Protein AF-0000000087553730 (afdb_homodimer)

Secondary structure (DSSP, 8-state):
-TTSHHHHHHHHHTT-----------------------EEEETTEEEEGGG--S-EEEEESGGGTTS-TTS-HHHHTTTTSTTEEEEES-SSTT--EEEEESS---SS-STTTTPPEEEETTEEEESSHHHHHHHHTS-GGGEEEEEEE-SHHHHGGGGGG-TT-EEEEEE----SEEEEEEEEEEEEEEEEPPPPS--B--HHHHHHHHHHHHHTT-TT--PPPHHHHHHHHTT---HHHHHB----EEEEEEEEEEE-SSEEEEEEEEEEEE--SBTT---EEEEEEEEEEEE-SSSSEEEEEEEEEEEEEEEE---SSSTT-HHHHHHHS-TTS-SB-TTSSBP-TTTT--HHHHHHHS-EEEEEEEEEEEEEEEEEEETTEEEEEEEEEEEEEEEEEEEE-TTSHHHHHHTSS-EEEEEEEEEEEEEEEEEEEEEEEETTEEEEEEEEEEEEEEEEEEEEEEEEEESSTT--SGGGEEEEEEEEEEEEEEEEEEEEEEEEEEETTTEEEEEEEEEEEETTS-GGGSBPPPEEEEEEEEEGGGSTTTTT-SSEEEEEEEEEEEEEEE----TTTTS--EEEEEETTEEEEEE-SEE--TT---EEEEEEEEEEEEEETTTTEEEEEEEEEEEEES-EEEEE-S-GGG---EEEEE--EEEEEEEEEEEEEEEEE-SSEEEEEEEEEEEEEEEEEE-STT--EEEETTEEEETTS-TTEEEEBPEEEE-TTT--EEEE-TTS-EESS--GGG-EE-TT--SS-SEEEEEEEEEEETTEEEEEEEEEEES-EEEEHHHHHHT-TT-TTS--BGGGG-B--STT--S-BPPTT-TTSSGGG--S--SBGGGEEE--EEEEEEEEEEEEE-HHHH-TTSS--EEEEEEEEEEEEEEESSSS-S--S-SSHHHHHSTT----TTSEE-S----EEEEEEEEEEE-/-TTSHHHHHHHHHTT-----------------------EEEETTEEEEGGG--S-EEEEESGGGTTS-TTS-HHHHTTTTSTTEEEEES-SSTT--EEEEESS---SS-STTTTPPEEEETTEEEESSHHHHHHHHTS-GGGEEEEEEE-SHHHHGGGGGG-TT-EEEEEE----SEEEEEEEEEEEEEEEEPPPPS--B--HHHHHHHHHHHHHTT-TT--PPPHHHHHHHHTT---HHHHHB----EEEEEEEEEEE-SSEEEEEEEEEEEE--SBTT---EEEEEEEEEEEE-SSSSEEEEEEEEEEEEEEEE---SSSTT-HHHHHHHS-TTS-SB-TTSSBP-TTTT--HHHHHHHS-EEEEEEEEEEEEEEEEEEETTEEEEEEEEEEEEEEEEEEEE-TTSHHHHHHTSS-EEEEEEEEEEEEEEEEEEEEEEEETTEEEEEEEEEEEEEEEEEEEEEEEEEESSTT--SGGGEEEEEEEEEEEEEEEEEEEEEEEEEEETTTEEEEEEEEEEEETTS-GGGSBPPPEEEEEEEEEGGGSTTTTT-SSEEEEEEEEEEEEEEE----TTTTS--EEEEEETTEEEEEE-SEE--TT---EEEEEEEEEEEEEETTTTEEEEEEEEEEEEES-EEEEE-S-GGG---EEEEE--EEEEEEEEEEEEEEEEE-SSEEEEEEEEEEEEEEEEEE-STT--EEEETTEEEETTS-TTEEEEBPEEEE-TTT--EEEE-TTS-EESS--GGG-EE-TT--SS-SEEEEEEEEEEETTEEEEEEEEEEES-EEEEHHHHHHT-TT-TTS--BGGGG-B--STT--S-BPPTT-TTSSGGG--S--SBGGGEEE--EEEEEEEEEEEEE-HHHH-TTSS--EEEEEEEEEEEEEEESSSS-S--S-SSHHHHHSTT----TTSEE-S----EEEEEEEEEEE-

Nearest PDB structures (foldseek):
  6zm1-assembly1_B  TM=8.335E-01  e=1.577E-59  Bacteroides thetaiotaomicron VPI-5482
  6z8i-assembly1_B  TM=8.089E-01  e=1.114E-52  Bacteroides thetaiotaomicron VPI-5482
  6i97-assembly1_A  TM=7.192E-01  e=7.956E-23  Pseudomonas aeruginosa
  6i97-assembly1_B  TM=7.124E-01  e=2.260E-22  Pseudomonas aeruginosa
  2w78-assembly2_B  TM=6.764E-01  e=3.176E-20  Pseudomonas aeruginosa PAO1

InterPro domains:
  IPR000531 TonB-dependent receptor-like, beta-barrel [PF00593] (321-892)
  IPR012910 TonB-dependent receptor, plug domain [PF07715] (49-166)
  IPR023996 TonB-dependent outer membrane protein, SusC/RagA [TIGR04056] (33-943)
  IPR023997 TonB-dependent outer membrane protein SusC/RagA, conserved site [TIGR04057] (144-172)
  IPR036942 TonB-dependent receptor-like, beta-barrel domain superfamily [G3DSA:2.40.170.20] (251-942)
  IPR037066 TonB-dependent receptor, plug domain superfamily [G3DSA:2.170.130.10] (27-171)
  IPR039426 TonB-dependent receptor-like [PS52016] (48-869)

pLDDT: mean 88.65, std 14.95, range [21.28, 98.5]

Organism: NCBI:txid2305228

Structure (mmCIF, N/CA/C/O backbone):
data_AF-0000000087553730-model_v1
#
loop_
_entity.id
_entity.type
_entity.pdbx_description
1 polymer 'SusC/RagA family TonB-linked outer membrane protein'
#
loop_
_atom_site.group_PDB
_atom_site.id
_atom_site.type_symbol
_atom_site.label_atom_id
_atom_site.label_alt_id
_atom_site.label_comp_id
_atom_site.label_asym_id
_atom_site.label_entity_id
_atom_site.label_seq_id
_atom_site.pdbx_PDB_ins_code
_atom_site.Cartn_x
_atom_site.Cartn_y
_atom_site.Cartn_z
_atom_site.occupancy
_atom_site.B_iso_or_equiv
_atom_site.auth_seq_id
_atom_site.auth_comp_id
_atom_site.auth_asym_id
_atom_site.auth_atom_id
_atom_site.pdbx_PDB_model_num
ATOM 1 N N . MET A 1 1 ? 5.25 -16.859 20.828 1 21.5 1 MET A N 1
ATOM 2 C CA . MET A 1 1 ? 4.73 -17.969 20.031 1 21.5 1 MET A CA 1
ATOM 3 C C . MET A 1 1 ? 3.35 -18.391 20.531 1 21.5 1 MET A C 1
ATOM 5 O O . MET A 1 1 ? 2.455 -18.656 19.734 1 21.5 1 MET A O 1
ATOM 9 N N . ASN A 1 2 ? 3.27 -18.656 21.953 1 24.75 2 ASN A N 1
ATOM 10 C CA . ASN A 1 2 ? 2.139 -19.328 22.594 1 24.75 2 ASN A CA 1
ATOM 11 C C . ASN A 1 2 ? 0.954 -18.391 22.766 1 24.75 2 ASN A C 1
ATOM 13 O O . ASN A 1 2 ? -0.04 -18.75 23.406 1 24.75 2 ASN A O 1
ATOM 17 N N . ILE A 1 3 ? 1.323 -17.141 22.672 1 26.17 3 ILE A N 1
ATOM 18 C CA . ILE A 1 3 ? 0.272 -16.188 23 1 26.17 3 ILE A CA 1
ATOM 19 C C . ILE A 1 3 ? -0.704 -16.062 21.828 1 26.17 3 ILE A C 1
ATOM 21 O O . ILE A 1 3 ? -1.69 -15.328 21.906 1 26.17 3 ILE A O 1
ATOM 25 N N . LYS A 1 4 ? -0.266 -16.609 20.625 1 30.36 4 LYS A N 1
ATOM 26 C CA . LYS A 1 4 ? -1 -16.375 19.375 1 30.36 4 LYS A CA 1
ATOM 27 C C . LYS A 1 4 ? -2.309 -17.156 19.359 1 30.36 4 LYS A C 1
ATOM 29 O O . LYS A 1 4 ? -3.236 -16.797 18.625 1 30.36 4 LYS A O 1
ATOM 34 N N . LEU A 1 5 ? -2.281 -18.406 19.953 1 27.23 5 LEU A N 1
ATOM 35 C CA . LEU A 1 5 ? -3.408 -19.328 19.859 1 27.23 5 LEU A CA 1
ATOM 36 C C . LEU A 1 5 ? -4.594 -18.828 20.672 1 27.23 5 LEU A C 1
ATOM 38 O O . LEU A 1 5 ? -5.742 -19.188 20.406 1 27.23 5 LEU A O 1
ATOM 42 N N . ARG A 1 6 ? -4.383 -18.125 21.844 1 29.2 6 ARG A N 1
ATOM 43 C CA . ARG A 1 6 ? -5.434 -17.953 22.844 1 29.2 6 ARG A CA 1
ATOM 44 C C . ARG A 1 6 ? -6.465 -16.938 22.359 1 29.2 6 ARG A C 1
ATOM 46 O O . ARG A 1 6 ? -7.586 -16.891 22.875 1 29.2 6 ARG A O 1
ATOM 53 N N . ILE A 1 7 ? -6.055 -16.125 21.453 1 28.86 7 ILE A N 1
ATOM 54 C CA . ILE A 1 7 ? -7.027 -15.055 21.234 1 28.86 7 ILE A CA 1
ATOM 55 C C . ILE A 1 7 ? -8.156 -15.562 20.344 1 28.86 7 ILE A C 1
ATOM 57 O O . ILE A 1 7 ? -9.32 -15.25 20.562 1 28.86 7 ILE A O 1
ATOM 61 N N . ILE A 1 8 ? -7.809 -16.484 19.391 1 30.92 8 ILE A N 1
ATOM 62 C CA . ILE A 1 8 ? -8.891 -16.844 18.469 1 30.92 8 ILE A CA 1
ATOM 63 C C . ILE A 1 8 ? -9.859 -17.797 19.156 1 30.92 8 ILE A C 1
ATOM 65 O O . ILE A 1 8 ? -11.062 -17.781 18.875 1 30.92 8 ILE A O 1
ATOM 69 N N . THR A 1 9 ? -9.43 -18.672 20.078 1 30.64 9 THR A N 1
ATOM 70 C CA . THR A 1 9 ? -10.312 -19.672 20.672 1 30.64 9 THR A CA 1
ATOM 71 C C . THR A 1 9 ? -11.383 -19 21.531 1 30.64 9 THR A C 1
ATOM 73 O O . THR A 1 9 ? -12.469 -19.562 21.734 1 30.64 9 THR A O 1
ATOM 76 N N . THR A 1 10 ? -11 -18 22.25 1 31.19 10 THR A N 1
ATOM 77 C CA . THR A 1 10 ? -11.969 -17.547 23.234 1 31.19 10 THR A CA 1
ATOM 78 C C . THR A 1 10 ? -13.203 -16.953 22.547 1 31.19 10 THR A C 1
ATOM 80 O O . THR A 1 10 ? -14.281 -16.906 23.141 1 31.19 10 THR A O 1
ATOM 83 N N . GLY A 1 11 ? -13.078 -16.5 21.391 1 30.39 11 GLY A N 1
ATOM 84 C CA . GLY A 1 11 ? -14.258 -15.828 20.859 1 30.39 11 GLY A CA 1
ATOM 85 C C . GLY A 1 11 ? -15.367 -16.797 20.484 1 30.39 11 GLY A C 1
ATOM 86 O O . GLY A 1 11 ? -16.547 -16.453 20.547 1 30.39 11 GLY A O 1
ATOM 87 N N . VAL A 1 12 ? -14.992 -18 20 1 31.95 12 VAL A N 1
ATOM 88 C CA . VAL A 1 12 ? -16.078 -18.828 19.484 1 31.95 12 VAL A CA 1
ATOM 89 C C . VAL A 1 12 ? -16.969 -19.297 20.641 1 31.95 12 VAL A C 1
ATOM 91 O O . VAL A 1 12 ? -18.156 -19.562 20.453 1 31.95 12 VAL A O 1
ATOM 94 N N . LEU A 1 13 ? -16.406 -19.484 21.766 1 27.72 13 LEU A N 1
ATOM 95 C CA . LEU A 1 13 ? -17.25 -20.172 22.75 1 27.72 13 LEU A CA 1
ATOM 96 C C . LEU A 1 13 ? -18.453 -19.312 23.109 1 27.72 13 LEU A C 1
ATOM 98 O O . LEU A 1 13 ? -19.406 -19.797 23.719 1 27.72 13 LEU A O 1
ATOM 102 N N . PHE A 1 14 ? -18.234 -18.062 22.984 1 28.17 14 PHE A N 1
ATOM 103 C CA . PHE A 1 14 ? -19.25 -17.281 23.672 1 28.17 14 PHE A CA 1
ATOM 104 C C . PHE A 1 14 ? -20.594 -17.375 22.953 1 28.17 14 PHE A C 1
ATOM 106 O O . PHE A 1 14 ? -21.578 -16.797 23.391 1 28.17 14 PHE A O 1
ATOM 113 N N . PHE A 1 15 ? -20.578 -17.781 21.703 1 30.92 15 PHE A N 1
ATOM 114 C CA . PHE A 1 15 ? -21.875 -17.641 21.047 1 30.92 15 PHE A CA 1
ATOM 115 C C . PHE A 1 15 ? -22.828 -18.75 21.453 1 30.92 15 PHE A C 1
ATOM 117 O O . PHE A 1 15 ? -23.906 -18.891 20.875 1 30.92 15 PHE A O 1
ATOM 124 N N . THR A 1 16 ? -22.578 -19.641 22.406 1 26.92 16 THR A N 1
ATOM 125 C CA . THR A 1 16 ? -23.438 -20.812 22.5 1 26.92 16 THR A CA 1
ATOM 126 C C . THR A 1 16 ? -24.812 -20.438 23.078 1 26.92 16 THR A C 1
ATOM 128 O O . THR A 1 16 ? -25.781 -21.172 22.906 1 26.92 16 THR A O 1
ATOM 131 N N . GLY A 1 17 ? -24.969 -19.625 24.156 1 23.77 17 GLY A N 1
ATOM 132 C CA . GLY A 1 17 ? -26.062 -20.062 24.984 1 23.77 17 GLY A CA 1
ATOM 133 C C . GLY A 1 17 ? -27.438 -19.75 24.406 1 23.77 17 GLY A C 1
ATOM 134 O O . GLY A 1 17 ? -28.453 -20.125 24.969 1 23.77 17 GLY A O 1
ATOM 135 N N . GLN A 1 18 ? -27.656 -18.547 23.766 1 23.89 18 GLN A N 1
ATOM 136 C CA . GLN A 1 18 ? -29.047 -18.203 24.016 1 23.89 18 GLN A CA 1
ATOM 137 C C . GLN A 1 18 ? -29.984 -19.062 23.156 1 23.89 18 GLN A C 1
ATOM 139 O O . GLN A 1 18 ? -29.641 -19.422 22.031 1 23.89 18 GLN A O 1
ATOM 144 N N . TYR A 1 19 ? -31 -19.688 23.812 1 24.56 19 TYR A N 1
ATOM 145 C CA . TYR A 1 19 ? -32.156 -20.5 23.453 1 24.56 19 TYR A CA 1
ATOM 146 C C . TYR A 1 19 ? -33.094 -19.734 22.531 1 24.56 19 TYR A C 1
ATOM 148 O O . TYR A 1 19 ? -33.688 -18.703 22.922 1 24.56 19 TYR A O 1
ATOM 156 N N . VAL A 1 20 ? -32.719 -19.25 21.406 1 24.73 20 VAL A N 1
ATOM 157 C CA . VAL A 1 20 ? -33.812 -18.672 20.641 1 24.73 20 VAL A CA 1
ATOM 158 C C . VAL A 1 20 ? -34.844 -19.75 20.344 1 24.73 20 VAL A C 1
ATOM 160 O O . VAL A 1 20 ? -34.5 -20.859 19.922 1 24.73 20 VAL A O 1
ATOM 163 N N . ILE A 1 21 ? -36 -19.656 20.953 1 24.28 21 ILE A N 1
ATOM 164 C CA . ILE A 1 21 ? -37.219 -20.406 20.688 1 24.28 21 ILE A CA 1
ATOM 165 C C . ILE A 1 21 ? -37.531 -20.359 19.188 1 24.28 21 ILE A C 1
ATOM 167 O O . ILE A 1 21 ? -37.688 -19.281 18.609 1 24.28 21 ILE A O 1
ATOM 171 N N . ALA A 1 22 ? -37.125 -21.391 18.5 1 26.78 22 ALA A N 1
ATOM 172 C CA . ALA A 1 22 ? -37.344 -21.719 17.094 1 26.78 22 ALA A CA 1
ATOM 173 C C . ALA A 1 22 ? -38.844 -21.609 16.734 1 26.78 22 ALA A C 1
ATOM 175 O O . ALA A 1 22 ? -39.688 -22.234 17.375 1 26.78 22 ALA A O 1
ATOM 176 N N . GLN A 1 23 ? -39.281 -20.406 16.375 1 25.28 23 GLN A N 1
ATOM 177 C CA . GLN A 1 23 ? -40.594 -20.406 15.734 1 25.28 23 GLN A CA 1
ATOM 178 C C . GLN A 1 23 ? -40.688 -21.516 14.68 1 25.28 23 GLN A C 1
ATOM 180 O O . GLN A 1 23 ? -39.719 -21.797 13.984 1 25.28 23 GLN A O 1
ATOM 185 N N . SER A 1 24 ? -41.656 -22.391 14.883 1 25.78 24 SER A N 1
ATOM 186 C CA . SER A 1 24 ? -42.094 -23.5 14.031 1 25.78 24 SER A CA 1
ATOM 187 C C . SER A 1 24 ? -42.219 -23.062 12.578 1 25.78 24 SER A C 1
ATOM 189 O O . SER A 1 24 ? -43.031 -22.156 12.281 1 25.78 24 SER A O 1
ATOM 191 N N . SER A 1 25 ? -41.125 -22.859 11.898 1 26.41 25 SER A N 1
ATOM 192 C CA . SER A 1 25 ? -41.344 -22.703 10.469 1 26.41 25 SER A CA 1
ATOM 193 C C . SER A 1 25 ? -42.219 -23.828 9.906 1 26.41 25 SER A C 1
ATOM 195 O O . SER A 1 25 ? -41.938 -25.016 10.172 1 26.41 25 SER A O 1
ATOM 197 N N . THR A 1 26 ? -43.469 -23.609 9.695 1 27.3 26 THR A N 1
ATOM 198 C CA . THR A 1 26 ? -44.344 -24.484 8.945 1 27.3 26 THR A CA 1
ATOM 199 C C . THR A 1 26 ? -43.625 -25.078 7.734 1 27.3 26 THR A C 1
ATOM 201 O O . THR A 1 26 ? -42.781 -24.422 7.137 1 27.3 26 THR A O 1
ATOM 204 N N . LYS A 1 27 ? -43.688 -26.422 7.547 1 30.05 27 LYS A N 1
ATOM 205 C CA . LYS A 1 27 ? -43.344 -27.328 6.465 1 30.05 27 LYS A CA 1
ATOM 206 C C . LYS A 1 27 ? -43.781 -26.781 5.109 1 30.05 27 LYS A C 1
ATOM 208 O O . LYS A 1 27 ? -44.906 -26.969 4.684 1 30.05 27 LYS A O 1
ATOM 213 N N . ASP A 1 28 ? -43.656 -25.547 4.891 1 27.58 28 ASP A N 1
ATOM 214 C CA . ASP A 1 28 ? -44.094 -25.234 3.533 1 27.58 28 ASP A CA 1
ATOM 215 C C . ASP A 1 28 ? -43.594 -26.281 2.537 1 27.58 28 ASP A C 1
ATOM 217 O O . ASP A 1 28 ? -42.562 -26.922 2.771 1 27.58 28 ASP A O 1
ATOM 221 N N . THR A 1 29 ? -44.531 -26.734 1.626 1 29.2 29 THR A N 1
ATOM 222 C CA . THR A 1 29 ? -44.562 -27.594 0.445 1 29.2 29 THR A CA 1
ATOM 223 C C . THR A 1 29 ? -43.281 -27.453 -0.368 1 29.2 29 THR A C 1
ATOM 225 O O . THR A 1 29 ? -42.625 -26.438 -0.297 1 29.2 29 THR A O 1
ATOM 228 N N . ILE A 1 30 ? -42.906 -28.641 -0.891 1 28.83 30 ILE A N 1
ATOM 229 C CA . ILE A 1 30 ? -41.906 -28.859 -1.938 1 28.83 30 ILE A CA 1
ATOM 230 C C . ILE A 1 30 ? -41.969 -27.703 -2.945 1 28.83 30 ILE A C 1
ATOM 232 O O . ILE A 1 30 ? -42.969 -27.547 -3.658 1 28.83 30 ILE A O 1
ATOM 236 N N . THR A 1 31 ? -41.719 -26.562 -2.525 1 30.97 31 THR A N 1
ATOM 237 C CA . THR A 1 31 ? -41.625 -25.547 -3.568 1 30.97 31 THR A CA 1
ATOM 238 C C . THR A 1 31 ? -41.031 -26.141 -4.848 1 30.97 31 THR A C 1
ATOM 240 O O . THR A 1 31 ? -40.094 -26.906 -4.801 1 30.97 31 THR A O 1
ATOM 243 N N . LYS A 1 32 ? -41.906 -26.234 -5.84 1 33.06 32 LYS A N 1
ATOM 244 C CA . LYS A 1 32 ? -41.438 -26.469 -7.207 1 33.06 32 LYS A CA 1
ATOM 245 C C . LYS A 1 32 ? -40.062 -25.844 -7.43 1 33.06 32 LYS A C 1
ATOM 247 O O . LYS A 1 32 ? -39.844 -24.688 -7.113 1 33.06 32 LYS A O 1
ATOM 252 N N . GLU A 1 33 ? -39.125 -26.656 -7.293 1 33.31 33 GLU A N 1
ATOM 253 C CA . GLU A 1 33 ? -37.812 -26.188 -7.703 1 33.31 33 GLU A CA 1
ATOM 254 C C . GLU A 1 33 ? -37.906 -25.141 -8.812 1 33.31 33 GLU A C 1
ATOM 256 O O . GLU A 1 33 ? -38.312 -25.453 -9.93 1 33.31 33 GLU A O 1
ATOM 261 N N . LYS A 1 34 ? -38.438 -24.062 -8.523 1 37.91 34 LYS A N 1
ATOM 262 C CA . LYS A 1 34 ? -38.188 -23.094 -9.586 1 37.91 34 LYS A CA 1
ATOM 263 C C . LYS A 1 34 ? -36.844 -23.328 -10.25 1 37.91 34 LYS A C 1
ATOM 265 O O . LYS A 1 34 ? -35.812 -23.422 -9.57 1 37.91 34 LYS A O 1
ATOM 270 N N . LYS A 1 35 ? -36.844 -23.906 -11.398 1 38.22 35 LYS A N 1
ATOM 271 C CA . LYS A 1 35 ? -35.688 -24.047 -12.25 1 38.22 35 LYS A CA 1
ATOM 272 C C . LYS A 1 35 ? -34.75 -22.828 -12.125 1 38.22 35 LYS A C 1
ATOM 274 O O . LYS A 1 35 ? -35.094 -21.75 -12.602 1 38.22 35 LYS A O 1
ATOM 279 N N . ILE A 1 36 ? -34.031 -22.688 -11.094 1 43.09 36 ILE A N 1
ATOM 280 C CA . ILE A 1 36 ? -33.031 -21.625 -11 1 43.09 36 ILE A CA 1
ATOM 281 C C . ILE A 1 36 ? -32.156 -21.609 -12.25 1 43.09 36 ILE A C 1
ATOM 283 O O . ILE A 1 36 ? -31.453 -22.562 -12.531 1 43.09 36 ILE A O 1
ATOM 287 N N . GLU A 1 37 ? -32.562 -20.781 -13.102 1 54.44 37 GLU A N 1
ATOM 288 C CA . GLU A 1 37 ? -31.781 -20.562 -14.32 1 54.44 37 GLU A CA 1
ATOM 289 C C . GLU A 1 37 ? -30.312 -20.266 -13.984 1 54.44 37 GLU A C 1
ATOM 291 O O . GLU A 1 37 ? -30.016 -19.375 -13.203 1 54.44 37 GLU A O 1
ATOM 296 N N . GLU A 1 38 ? -29.438 -21.125 -14.266 1 67.88 38 GLU A N 1
ATOM 297 C CA . GLU A 1 38 ? -28 -20.953 -14.102 1 67.88 38 GLU A CA 1
ATOM 298 C C . GLU A 1 38 ? -27.5 -19.75 -14.898 1 67.88 38 GLU A C 1
ATOM 300 O O . GLU A 1 38 ? -27.828 -19.594 -16.078 1 67.88 38 GLU A O 1
ATOM 305 N N . VAL A 1 39 ? -27.016 -18.797 -14.234 1 75.19 39 VAL A N 1
ATOM 306 C CA . VAL A 1 39 ? -26.5 -17.594 -14.867 1 75.19 39 VAL A CA 1
ATOM 307 C C . VAL A 1 39 ? -24.984 -17.688 -14.992 1 75.19 39 VAL A C 1
ATOM 309 O O . VAL A 1 39 ? -24.312 -18.203 -14.086 1 75.19 39 VAL A O 1
ATOM 312 N N . VAL A 1 40 ? -24.578 -17.312 -16.141 1 77.44 40 VAL A N 1
ATOM 313 C CA . VAL A 1 40 ? -23.156 -17.328 -16.422 1 77.44 40 VAL A CA 1
ATOM 314 C C . VAL A 1 40 ? -22.672 -15.914 -16.734 1 77.44 40 VAL A C 1
ATOM 316 O O . VAL A 1 40 ? -23.359 -15.148 -17.422 1 77.44 40 VAL A O 1
ATOM 319 N N . VAL A 1 41 ? -21.594 -15.562 -16.156 1 76.5 41 VAL A N 1
ATOM 320 C CA . VAL A 1 41 ? -21 -14.258 -16.438 1 76.5 41 VAL A CA 1
ATOM 321 C C . VAL A 1 41 ? -20.25 -14.312 -17.766 1 76.5 41 VAL A C 1
ATOM 323 O O . VAL A 1 41 ? -19.297 -15.078 -17.922 1 76.5 41 VAL A O 1
ATOM 326 N N . THR A 1 42 ? -20.797 -13.555 -18.625 1 71.06 42 THR A N 1
ATOM 327 C CA . THR A 1 42 ? -20.141 -13.445 -19.922 1 71.06 42 THR A CA 1
ATOM 328 C C . THR A 1 42 ? -19.562 -12.047 -20.109 1 71.06 42 THR A C 1
ATOM 330 O O . THR A 1 42 ? -20.281 -11.125 -20.516 1 71.06 42 THR A O 1
ATOM 333 N N . GLY A 1 43 ? -18.438 -11.883 -19.672 1 71.19 43 GLY A N 1
ATOM 334 C CA . GLY A 1 43 ? -17.828 -10.57 -19.812 1 71.19 43 GLY A CA 1
ATOM 335 C C . GLY A 1 43 ? -18.438 -9.523 -18.906 1 71.19 43 GLY A C 1
ATOM 336 O O . GLY A 1 43 ? -18.375 -9.648 -17.688 1 71.19 43 GLY A O 1
ATOM 337 N N . TYR A 1 44 ? -19.172 -8.641 -19.688 1 80.31 44 TYR A N 1
ATOM 338 C CA . TYR A 1 44 ? -19.703 -7.473 -18.984 1 80.31 44 TYR A CA 1
ATOM 339 C C . TYR A 1 44 ? -21.141 -7.691 -18.562 1 80.31 44 TYR A C 1
ATOM 341 O O . TYR A 1 44 ? -21.75 -6.82 -17.938 1 80.31 44 TYR A O 1
ATOM 349 N N . GLN A 1 45 ? -21.594 -8.914 -18.922 1 80.44 45 GLN A N 1
ATOM 350 C CA . GLN A 1 45 ? -22.984 -9.195 -18.625 1 80.44 45 GLN A CA 1
ATOM 351 C C . GLN A 1 45 ? -23.156 -10.594 -18.031 1 80.44 45 GLN A C 1
ATOM 353 O O . GLN A 1 45 ? -22.297 -11.453 -18.188 1 80.44 45 GLN A O 1
ATOM 358 N N . LYS A 1 46 ? -24.234 -10.695 -17.359 1 79.81 46 LYS A N 1
ATOM 359 C CA . LYS A 1 46 ? -24.703 -12.016 -16.922 1 79.81 46 LYS A CA 1
ATOM 360 C C . LYS A 1 46 ? -25.797 -12.539 -17.844 1 79.81 46 LYS A C 1
ATOM 362 O O . LYS A 1 46 ? -26.703 -11.797 -18.219 1 79.81 46 LYS A O 1
ATOM 367 N N . LYS A 1 47 ? -25.578 -13.75 -18.219 1 81.81 47 LYS A N 1
ATOM 368 C CA . LYS A 1 47 ? -26.562 -14.367 -19.109 1 81.81 47 LYS A CA 1
ATOM 369 C C . LYS A 1 47 ? -27 -15.719 -18.578 1 81.81 47 LYS A C 1
ATOM 371 O O . LYS A 1 47 ? -26.266 -16.391 -17.859 1 81.81 47 LYS A O 1
ATOM 376 N N . SER A 1 48 ? -28.172 -16.047 -18.984 1 82.06 48 SER A N 1
ATOM 377 C CA . SER A 1 48 ? -28.641 -17.391 -18.703 1 82.06 48 SER A CA 1
ATOM 378 C C . SER A 1 48 ? -27.891 -18.422 -19.531 1 82.06 48 SER A C 1
ATOM 380 O O . SER A 1 48 ? -27.531 -18.156 -20.672 1 82.06 48 SER A O 1
ATOM 382 N N . LYS A 1 49 ? -27.781 -19.516 -19 1 79.5 49 LYS A N 1
ATOM 383 C CA . LYS A 1 49 ? -27.062 -20.594 -19.688 1 79.5 49 LYS A CA 1
ATOM 384 C C . LYS A 1 49 ? -27.703 -20.922 -21.031 1 79.5 49 LYS A C 1
ATOM 386 O O . LYS A 1 49 ? -27.016 -21.266 -21.984 1 79.5 49 LYS A O 1
ATOM 391 N N . ASP A 1 50 ? -29 -20.781 -21.094 1 78.44 50 ASP A N 1
ATOM 392 C CA . ASP A 1 50 ? -29.734 -21.109 -22.312 1 78.44 50 ASP A CA 1
ATOM 393 C C . ASP A 1 50 ? -29.406 -20.125 -23.438 1 78.44 50 ASP A C 1
ATOM 395 O O . ASP A 1 50 ? -29.594 -20.438 -24.609 1 78.44 50 ASP A O 1
ATOM 399 N N . GLU A 1 51 ? -28.922 -19.031 -23.062 1 81.75 51 GLU A N 1
ATOM 400 C CA . GLU A 1 51 ? -28.672 -17.984 -24.047 1 81.75 51 GLU A CA 1
ATOM 401 C C . GLU A 1 51 ? -27.203 -17.938 -24.453 1 81.75 51 GLU A C 1
ATOM 403 O O . GLU A 1 51 ? -26.828 -17.156 -25.328 1 81.75 51 GLU A O 1
ATOM 408 N N . VAL A 1 52 ? -26.531 -18.734 -23.906 1 85.56 52 VAL A N 1
ATOM 409 C CA . VAL A 1 52 ? -25.094 -18.703 -24.156 1 85.56 52 VAL A CA 1
ATOM 410 C C . VAL A 1 52 ? -24.781 -19.469 -25.438 1 85.56 52 VAL A C 1
ATOM 412 O O . VAL A 1 52 ? -25.188 -20.625 -25.594 1 85.56 52 VAL A O 1
ATOM 415 N N . THR A 1 53 ? -24.031 -18.922 -26.344 1 86.5 53 THR A N 1
ATOM 416 C CA . THR A 1 53 ? -23.688 -19.531 -27.625 1 86.5 53 THR A CA 1
ATOM 417 C C . THR A 1 53 ? -22.219 -19.938 -27.656 1 86.5 53 THR A C 1
ATOM 419 O O . THR A 1 53 ? -21.734 -20.453 -28.672 1 86.5 53 THR A O 1
ATOM 422 N N . SER A 1 54 ? -21.531 -19.688 -26.578 1 86.44 54 SER A N 1
ATOM 423 C CA . SER A 1 54 ? -20.078 -19.875 -26.547 1 86.44 54 SER A CA 1
ATOM 424 C C . SER A 1 54 ? -19.688 -21 -25.594 1 86.44 54 SER A C 1
ATOM 426 O O . SER A 1 54 ? -20.516 -21.5 -24.844 1 86.44 54 SER A O 1
ATOM 428 N N . ALA A 1 55 ? -18.438 -21.359 -25.734 1 86.44 55 ALA A N 1
ATOM 429 C CA . ALA A 1 55 ? -17.906 -22.406 -24.875 1 86.44 55 ALA A CA 1
ATOM 430 C C . ALA A 1 55 ? -17.422 -21.828 -23.547 1 86.44 55 ALA A C 1
ATOM 432 O O . ALA A 1 55 ? -16.344 -21.234 -23.469 1 86.44 55 ALA A O 1
ATOM 433 N N . ILE A 1 56 ? -18.078 -22.109 -22.547 1 87.38 56 ILE A N 1
ATOM 434 C CA . ILE A 1 56 ? -17.766 -21.641 -21.203 1 87.38 56 ILE A CA 1
ATOM 435 C C . ILE A 1 56 ? -17.906 -22.781 -20.203 1 87.38 56 ILE A C 1
ATOM 437 O O . ILE A 1 56 ? -18.891 -23.547 -20.25 1 87.38 56 ILE A O 1
ATOM 441 N N . THR A 1 57 ? -16.906 -22.938 -19.422 1 88.62 57 THR A N 1
ATOM 442 C CA . THR A 1 57 ? -16.969 -23.906 -18.328 1 88.62 57 THR A CA 1
ATOM 443 C C . THR A 1 57 ? -17.047 -23.203 -16.984 1 88.62 57 THR A C 1
ATOM 445 O O . THR A 1 57 ? -16.281 -22.266 -16.719 1 88.62 57 THR A O 1
ATOM 448 N N . VAL A 1 58 ? -17.891 -23.594 -16.141 1 88.69 58 VAL A N 1
ATOM 449 C CA . VAL A 1 58 ? -18.062 -23 -14.812 1 88.69 58 VAL A CA 1
ATOM 450 C C . VAL A 1 58 ? -17.672 -24.016 -13.742 1 88.69 58 VAL A C 1
ATOM 452 O O . VAL A 1 58 ? -18.156 -25.141 -13.727 1 88.69 58 VAL A O 1
ATOM 455 N N . VAL A 1 59 ? -16.844 -23.578 -12.859 1 88.75 59 VAL A N 1
ATOM 456 C CA . VAL A 1 59 ? -16.391 -24.391 -11.734 1 88.75 59 VAL A CA 1
ATOM 457 C C . VAL A 1 59 ? -16.891 -23.781 -10.43 1 88.75 59 VAL A C 1
ATOM 459 O O . VAL A 1 59 ? -16.656 -22.594 -10.156 1 88.75 59 VAL A O 1
ATOM 462 N N . SER A 1 60 ? -17.484 -24.609 -9.648 1 87.06 60 SER A N 1
ATOM 463 C CA . SER A 1 60 ? -18.062 -24.109 -8.398 1 87.06 60 SER A CA 1
ATOM 464 C C . SER A 1 60 ? -16.969 -23.875 -7.352 1 87.06 60 SER A C 1
ATOM 466 O O . SER A 1 60 ? -15.984 -24.625 -7.297 1 87.06 60 SER A O 1
ATOM 468 N N . GLY A 1 61 ? -17.25 -22.984 -6.52 1 84.06 61 GLY A N 1
ATOM 469 C CA . GLY A 1 61 ? -16.344 -22.672 -5.43 1 84.06 61 GLY A CA 1
ATOM 470 C C . GLY A 1 61 ? -16.234 -23.797 -4.414 1 84.06 61 GLY A C 1
ATOM 471 O O . GLY A 1 61 ? -15.18 -24.016 -3.824 1 84.06 61 GLY A O 1
ATOM 472 N N . LYS A 1 62 ? -17.234 -24.422 -4.18 1 77.19 62 LYS A N 1
ATOM 473 C CA . LYS A 1 62 ? -17.266 -25.516 -3.209 1 77.19 62 LYS A CA 1
ATOM 474 C C . LYS A 1 62 ? -16.25 -26.594 -3.574 1 77.19 62 LYS A C 1
ATOM 476 O O . LYS A 1 62 ? -15.602 -27.172 -2.695 1 77.19 62 LYS A O 1
ATOM 481 N N . SER A 1 63 ? -16.109 -26.797 -4.793 1 77.44 63 SER A N 1
ATOM 482 C CA . SER A 1 63 ? -15.18 -27.828 -5.246 1 77.44 63 SER A CA 1
ATOM 483 C C . SER A 1 63 ? -13.734 -27.391 -5.051 1 77.44 63 SER A C 1
ATOM 485 O O . SER A 1 63 ? -12.82 -28.203 -5.082 1 77.44 63 SER A O 1
ATOM 487 N N . LEU A 1 64 ? -13.531 -26.125 -4.836 1 78.12 64 LEU A N 1
ATOM 488 C CA . LEU A 1 64 ? -12.18 -25.562 -4.746 1 78.12 64 LEU A CA 1
ATOM 489 C C . LEU A 1 64 ? -11.797 -25.312 -3.295 1 78.12 64 LEU A C 1
ATOM 491 O O . LEU A 1 64 ? -10.633 -25.016 -3 1 78.12 64 LEU A O 1
ATOM 495 N N . SER A 1 65 ? -12.695 -25.453 -2.428 1 75.88 65 SER A N 1
ATOM 496 C CA . SER A 1 65 ? -12.445 -25.078 -1.039 1 75.88 65 SER A CA 1
ATOM 497 C C . SER A 1 65 ? -11.812 -26.234 -0.264 1 75.88 65 SER A C 1
ATOM 499 O O . SER A 1 65 ? -11.383 -26.047 0.876 1 75.88 65 SER A O 1
ATOM 501 N N . ASN A 1 66 ? -11.656 -27.391 -0.851 1 75.94 66 ASN A N 1
ATOM 502 C CA . ASN A 1 66 ? -11.164 -28.547 -0.123 1 75.94 66 ASN A CA 1
ATOM 503 C C . ASN A 1 66 ? -9.641 -28.656 -0.211 1 75.94 66 ASN A C 1
ATOM 505 O O . ASN A 1 66 ? -9.047 -29.562 0.377 1 75.94 66 ASN A O 1
ATOM 509 N N . PHE A 1 67 ? -9.023 -27.766 -0.848 1 78.75 67 PHE A N 1
ATOM 510 C CA . PHE A 1 67 ? -7.574 -27.781 -0.98 1 78.75 67 PHE A CA 1
ATOM 511 C C . PHE A 1 67 ? -6.91 -27.062 0.185 1 78.75 67 PHE A C 1
ATOM 513 O O . PHE A 1 67 ? -7.57 -26.328 0.918 1 78.75 67 PHE A O 1
ATOM 520 N N . SER A 1 68 ? -5.645 -27.391 0.286 1 79.56 68 SER A N 1
ATOM 521 C CA . SER A 1 68 ? -4.848 -26.656 1.259 1 79.56 68 SER A CA 1
ATOM 522 C C . SER A 1 68 ? -4.852 -25.156 0.955 1 79.56 68 SER A C 1
ATOM 524 O O . SER A 1 68 ? -4.934 -24.75 -0.208 1 79.56 68 SER A O 1
ATOM 526 N N . SER A 1 69 ? -4.777 -24.422 2.02 1 75.44 69 SER A N 1
ATOM 527 C CA . SER A 1 69 ? -4.777 -22.969 1.889 1 75.44 69 SER A CA 1
ATOM 528 C C . SER A 1 69 ? -3.514 -22.484 1.197 1 75.44 69 SER A C 1
ATOM 530 O O . SER A 1 69 ? -3.471 -21.344 0.706 1 75.44 69 SER A O 1
ATOM 532 N N . SER A 1 70 ? -2.484 -23.25 1.195 1 76.19 70 SER A N 1
ATOM 533 C CA . SER A 1 70 ? -1.242 -22.859 0.533 1 76.19 70 SER A CA 1
ATOM 534 C C . SER A 1 70 ? -1.288 -23.188 -0.957 1 76.19 70 SER A C 1
ATOM 536 O O . SER A 1 70 ? -0.388 -22.797 -1.708 1 76.19 70 SER A O 1
ATOM 538 N N . THR A 1 71 ? -2.33 -23.922 -1.319 1 78.44 71 THR A N 1
ATOM 539 C CA . THR A 1 71 ? -2.604 -24.109 -2.74 1 78.44 71 THR A CA 1
ATOM 540 C C . THR A 1 71 ? -3.41 -22.938 -3.301 1 78.44 71 THR A C 1
ATOM 542 O O . THR A 1 71 ? -4.57 -22.75 -2.93 1 78.44 71 THR A O 1
ATOM 545 N N . LEU A 1 72 ? -2.822 -22.359 -4.289 1 79.44 72 LEU A N 1
ATOM 546 C CA . LEU A 1 72 ? -3.445 -21.141 -4.801 1 79.44 72 LEU A CA 1
ATOM 547 C C . LEU A 1 72 ? -4.605 -21.484 -5.73 1 79.44 72 LEU A C 1
ATOM 549 O O . LEU A 1 72 ? -4.727 -22.625 -6.195 1 79.44 72 LEU A O 1
ATOM 553 N N . GLY A 1 73 ? -5.426 -20.594 -5.934 1 81.12 73 GLY A N 1
ATOM 554 C CA . GLY A 1 73 ? -6.66 -20.766 -6.684 1 81.12 73 GLY A CA 1
ATOM 555 C C . GLY A 1 73 ? -6.441 -21.344 -8.07 1 81.12 73 GLY A C 1
ATOM 556 O O . GLY A 1 73 ? -7.145 -22.266 -8.484 1 81.12 73 GLY A O 1
ATOM 557 N N . THR A 1 74 ? -5.52 -20.875 -8.75 1 84.62 74 THR A N 1
ATOM 558 C CA . THR A 1 74 ? -5.27 -21.344 -10.109 1 84.62 74 THR A CA 1
ATOM 559 C C . THR A 1 74 ? -4.871 -22.812 -10.109 1 84.62 74 THR A C 1
ATOM 561 O O . THR A 1 74 ? -5.258 -23.562 -11.008 1 84.62 74 THR A O 1
ATOM 564 N N . ASN A 1 75 ? -4.113 -23.188 -9.109 1 86.25 75 ASN A N 1
ATOM 565 C CA . ASN A 1 75 ? -3.699 -24.578 -9.016 1 86.25 75 ASN A CA 1
ATOM 566 C C . ASN A 1 75 ? -4.891 -25.5 -8.758 1 86.25 75 ASN A C 1
ATOM 568 O O . ASN A 1 75 ? -4.926 -26.641 -9.242 1 86.25 75 ASN A O 1
ATOM 572 N N . ALA A 1 76 ? -5.797 -24.984 -8.094 1 83.5 76 ALA A N 1
ATOM 573 C CA . ALA A 1 76 ? -6.953 -25.781 -7.703 1 83.5 76 ALA A CA 1
ATOM 574 C C . ALA A 1 76 ? -7.852 -26.078 -8.906 1 83.5 76 ALA A C 1
ATOM 576 O O . ALA A 1 76 ? -8.68 -26.984 -8.859 1 83.5 76 ALA A O 1
ATOM 577 N N . LEU A 1 77 ? -7.688 -25.438 -9.961 1 88.81 77 LEU A N 1
ATOM 578 C CA . LEU A 1 77 ? -8.5 -25.609 -11.164 1 88.81 77 LEU A CA 1
ATOM 579 C C . LEU A 1 77 ? -8 -26.781 -12 1 88.81 77 LEU A C 1
ATOM 581 O O . LEU A 1 77 ? -8.672 -27.203 -12.953 1 88.81 77 LEU A O 1
ATOM 585 N N . GLN A 1 78 ? -6.945 -27.328 -11.68 1 91.5 78 GLN A N 1
ATOM 586 C CA . GLN A 1 78 ? -6.348 -28.391 -12.477 1 91.5 78 GLN A CA 1
ATOM 587 C C . GLN A 1 78 ? -7.301 -29.578 -12.609 1 91.5 78 GLN A C 1
ATOM 589 O O . GLN A 1 78 ? -7.82 -30.078 -11.609 1 91.5 78 GLN A O 1
ATOM 594 N N . GLY A 1 79 ? -7.59 -29.969 -13.82 1 92.25 79 GLY A N 1
ATOM 595 C CA . GLY A 1 79 ? -8.391 -31.141 -14.125 1 92.25 79 GLY A CA 1
ATOM 596 C C . GLY A 1 79 ? -9.883 -30.875 -14.047 1 92.25 79 GLY A C 1
ATOM 597 O O . GLY A 1 79 ? -10.688 -31.797 -14.234 1 92.25 79 GLY A O 1
ATOM 598 N N . LYS A 1 80 ? -10.234 -29.672 -13.852 1 92 80 LYS A N 1
ATOM 599 C CA . LYS A 1 80 ? -11.641 -29.391 -13.602 1 92 80 LYS A CA 1
ATOM 600 C C . LYS A 1 80 ? -12.344 -28.922 -14.867 1 92 80 LYS A C 1
ATOM 602 O O . LYS A 1 80 ? -13.57 -28.953 -14.953 1 92 80 LYS A O 1
ATOM 607 N N . ALA A 1 81 ? -11.578 -28.531 -15.812 1 91.75 81 ALA A N 1
ATOM 608 C CA . ALA A 1 81 ? -12.164 -28.016 -17.047 1 91.75 81 ALA A CA 1
ATOM 609 C C . ALA A 1 81 ? -11.438 -28.562 -18.266 1 91.75 81 ALA A C 1
ATOM 611 O O . ALA A 1 81 ? -10.203 -28.547 -18.328 1 91.75 81 ALA A O 1
ATOM 612 N N . ALA A 1 82 ? -12.242 -29 -19.203 1 94.44 82 ALA A N 1
ATOM 613 C CA . ALA A 1 82 ? -11.641 -29.453 -20.469 1 94.44 82 ALA A CA 1
ATOM 614 C C . ALA A 1 82 ? -10.984 -28.297 -21.203 1 94.44 82 ALA A C 1
ATOM 616 O O . ALA A 1 82 ? -11.5 -27.172 -21.188 1 94.44 82 ALA A O 1
ATOM 617 N N . GLY A 1 83 ? -9.922 -28.594 -21.828 1 94.69 83 GLY A N 1
ATOM 618 C CA . GLY A 1 83 ? -9.219 -27.594 -22.609 1 94.69 83 GLY A CA 1
ATOM 619 C C . GLY A 1 83 ? -8.297 -26.719 -21.781 1 94.69 83 GLY A C 1
ATOM 620 O O . GLY A 1 83 ? -7.629 -25.828 -22.297 1 94.69 83 GLY A O 1
ATOM 621 N N . VAL A 1 84 ? -8.289 -26.953 -20.547 1 95.5 84 VAL A N 1
ATOM 622 C CA . VAL A 1 84 ? -7.477 -26.141 -19.656 1 95.5 84 VAL A CA 1
ATOM 623 C C . VAL A 1 84 ? -6.391 -27.016 -19.016 1 95.5 84 VAL A C 1
ATOM 625 O O . VAL A 1 84 ? -6.691 -27.922 -18.234 1 95.5 84 VAL A O 1
ATOM 628 N N . ASN A 1 85 ? -5.191 -26.688 -19.391 1 95.25 85 ASN A N 1
ATOM 629 C CA . ASN A 1 85 ? -4.035 -27.375 -18.828 1 95.25 85 ASN A CA 1
ATOM 630 C C . ASN A 1 85 ? -3.316 -26.5 -17.797 1 95.25 85 ASN A C 1
ATOM 632 O O . ASN A 1 85 ? -2.766 -25.453 -18.141 1 95.25 85 ASN A O 1
ATOM 636 N N . ILE A 1 86 ? -3.279 -26.969 -16.562 1 94 86 ILE A N 1
ATOM 637 C CA . ILE A 1 86 ? -2.646 -26.234 -15.477 1 94 86 ILE A CA 1
ATOM 638 C C . ILE A 1 86 ? -1.592 -27.109 -14.805 1 94 86 ILE A C 1
ATOM 640 O O . ILE A 1 86 ? -1.827 -28.281 -14.547 1 94 86 ILE A O 1
ATOM 644 N N . SER A 1 87 ? -0.46 -26.531 -14.586 1 92 87 SER A N 1
ATOM 645 C CA . SER A 1 87 ? 0.589 -27.172 -13.797 1 92 87 SER A CA 1
ATOM 646 C C . SER A 1 87 ? 1.159 -26.203 -12.758 1 92 87 SER A C 1
ATOM 648 O O . SER A 1 87 ? 1.436 -25.047 -13.062 1 92 87 SER A O 1
ATOM 650 N N . ALA A 1 88 ? 1.271 -26.703 -11.539 1 90 88 ALA A N 1
ATOM 651 C CA . ALA A 1 88 ? 1.978 -25.891 -10.547 1 90 88 ALA A CA 1
ATOM 652 C C . ALA A 1 88 ? 3.408 -25.609 -10.992 1 90 88 ALA A C 1
ATOM 654 O O . ALA A 1 88 ? 4.082 -26.484 -11.547 1 90 88 ALA A O 1
ATOM 655 N N . LEU A 1 89 ? 3.898 -24.391 -10.758 1 89.44 89 LEU A N 1
ATOM 656 C CA . LEU A 1 89 ? 5.273 -24.078 -11.125 1 89.44 89 LEU A CA 1
ATOM 657 C C . LEU A 1 89 ? 6.258 -24.984 -10.383 1 89.44 89 LEU A C 1
ATOM 659 O O . LEU A 1 89 ? 7.223 -25.469 -10.977 1 89.44 89 LEU A O 1
ATOM 663 N N . ASN A 1 90 ? 6.09 -25.141 -9.094 1 90.5 90 ASN A N 1
ATOM 664 C CA . ASN A 1 90 ? 6.758 -26.141 -8.273 1 90.5 90 ASN A CA 1
ATOM 665 C C . ASN A 1 90 ? 6.004 -26.391 -6.977 1 90.5 90 ASN A C 1
ATOM 667 O O . ASN A 1 90 ? 4.84 -26.016 -6.844 1 90.5 90 ASN A O 1
ATOM 671 N N . GLY A 1 91 ? 6.66 -27.109 -6.027 1 90.88 91 GLY A N 1
ATOM 672 C CA . GLY A 1 91 ? 5.953 -27.531 -4.832 1 90.88 91 GLY A CA 1
ATOM 673 C C . GLY A 1 91 ? 6.035 -26.531 -3.697 1 90.88 91 GLY A C 1
ATOM 674 O O . GLY A 1 91 ? 5.523 -26.781 -2.604 1 90.88 91 GLY A O 1
ATOM 675 N N . LYS A 1 92 ? 6.637 -25.406 -3.875 1 92.44 92 LYS A N 1
ATOM 676 C CA . LYS A 1 92 ? 6.793 -24.391 -2.834 1 92.44 92 LYS A CA 1
ATOM 677 C C . LYS A 1 92 ? 5.441 -23.844 -2.398 1 92.44 92 LYS A C 1
ATOM 679 O O . LYS A 1 92 ? 4.578 -23.562 -3.234 1 92.44 92 LYS A O 1
ATOM 684 N N . PRO A 1 93 ? 5.234 -23.688 -1.078 1 92.69 93 PRO A N 1
ATOM 685 C CA . PRO A 1 93 ? 3.992 -23.031 -0.647 1 92.69 93 PRO A CA 1
ATOM 686 C C . PRO A 1 93 ? 3.824 -21.641 -1.228 1 92.69 93 PRO A C 1
ATOM 688 O O . PRO A 1 93 ? 4.758 -20.828 -1.19 1 92.69 93 PRO A O 1
ATOM 691 N N . GLY A 1 94 ? 2.664 -21.453 -1.806 1 88.62 94 GLY A N 1
ATOM 692 C CA . GLY A 1 94 ? 2.371 -20.141 -2.357 1 88.62 94 GLY A CA 1
ATOM 693 C C . GLY A 1 94 ? 2.854 -19.969 -3.785 1 88.62 94 GLY A C 1
ATOM 694 O O . GLY A 1 94 ? 2.84 -18.859 -4.324 1 88.62 94 GLY A O 1
ATOM 695 N N . SER A 1 95 ? 3.271 -20.953 -4.371 1 87.88 95 SER A N 1
ATOM 696 C CA . SER A 1 95 ? 3.742 -20.875 -5.75 1 87.88 95 SER A CA 1
ATOM 697 C C . SER A 1 95 ? 2.576 -20.766 -6.727 1 87.88 95 SER A C 1
ATOM 699 O O . SER A 1 95 ? 1.51 -21.344 -6.504 1 87.88 95 SER A O 1
ATOM 701 N N . GLY A 1 96 ? 2.799 -20.141 -7.828 1 88.88 96 GLY A N 1
ATOM 702 C CA . GLY A 1 96 ? 1.792 -19.984 -8.867 1 88.88 96 GLY A CA 1
ATOM 703 C C . GLY A 1 96 ? 1.729 -21.156 -9.82 1 88.88 96 GLY A C 1
ATOM 704 O O . GLY A 1 96 ? 2.102 -22.266 -9.461 1 88.88 96 GLY A O 1
ATOM 705 N N . SER A 1 97 ? 1.064 -20.859 -11.008 1 92 97 SER A N 1
ATOM 706 C CA . SER A 1 97 ? 0.849 -21.938 -11.961 1 92 97 SER A CA 1
ATOM 707 C C . SER A 1 97 ? 1.123 -21.484 -13.391 1 92 97 SER A C 1
ATOM 709 O O . SER A 1 97 ? 1.11 -20.281 -13.672 1 92 97 SER A O 1
ATOM 711 N N . ALA A 1 98 ? 1.479 -22.375 -14.18 1 92.94 98 ALA A N 1
ATOM 712 C CA . ALA A 1 98 ? 1.457 -22.203 -15.625 1 92.94 98 ALA A CA 1
ATOM 713 C C . ALA A 1 98 ? 0.124 -22.656 -16.219 1 92.94 98 ALA A C 1
ATOM 715 O O . ALA A 1 98 ? -0.307 -23.781 -15.992 1 92.94 98 ALA A O 1
ATOM 716 N N . ILE A 1 99 ? -0.516 -21.766 -16.938 1 94.12 99 ILE A N 1
ATOM 717 C CA . ILE A 1 99 ? -1.858 -22.031 -17.438 1 94.12 99 ILE A CA 1
ATOM 718 C C . ILE A 1 99 ? -1.869 -21.938 -18.953 1 94.12 99 ILE A C 1
ATOM 720 O O . ILE A 1 99 ? -1.401 -20.953 -19.531 1 94.12 99 ILE A O 1
ATOM 724 N N . ASN A 1 100 ? -2.393 -22.938 -19.594 1 94.75 100 ASN A N 1
ATOM 725 C CA . ASN A 1 100 ? -2.664 -22.938 -21.031 1 94.75 100 ASN A CA 1
ATOM 726 C C . ASN A 1 100 ? -4.109 -23.312 -21.328 1 94.75 100 ASN A C 1
ATOM 728 O O . ASN A 1 100 ? -4.559 -24.406 -20.953 1 94.75 100 ASN A O 1
ATOM 732 N N . ILE A 1 101 ? -4.777 -22.484 -21.922 1 95 101 ILE A N 1
ATOM 733 C CA . ILE A 1 101 ? -6.137 -22.766 -22.359 1 95 101 ILE A CA 1
ATOM 734 C C . ILE A 1 101 ? -6.137 -23.062 -23.859 1 95 101 ILE A C 1
ATOM 736 O O . ILE A 1 101 ? -5.738 -22.203 -24.656 1 95 101 ILE A O 1
ATOM 740 N N . ARG A 1 102 ? -6.605 -24.266 -24.25 1 95.12 102 ARG A N 1
ATOM 741 C CA . ARG A 1 102 ? -6.73 -24.734 -25.625 1 95.12 102 ARG A CA 1
ATOM 742 C C . ARG A 1 102 ? -5.391 -24.672 -26.344 1 95.12 102 ARG A C 1
ATOM 744 O O . ARG A 1 102 ? -5.32 -24.219 -27.484 1 95.12 102 ARG A O 1
ATOM 751 N N . GLY A 1 103 ? -4.336 -25.062 -25.547 1 92.25 103 GLY A N 1
ATOM 752 C CA . GLY A 1 103 ? -3.029 -25.266 -26.156 1 92.25 103 GLY A CA 1
ATOM 753 C C . GLY A 1 103 ? -2.049 -24.141 -25.844 1 92.25 103 GLY A C 1
ATOM 754 O O . GLY A 1 103 ? -2.191 -23.453 -24.844 1 92.25 103 GLY A O 1
ATOM 755 N N . LEU A 1 104 ? -0.983 -24.094 -26.656 1 89.62 104 LEU A N 1
ATOM 756 C CA . LEU A 1 104 ? 0.087 -23.125 -26.438 1 89.62 104 LEU A CA 1
ATOM 757 C C . LEU A 1 104 ? -0.393 -21.703 -26.719 1 89.62 104 LEU A C 1
ATOM 759 O O . LEU A 1 104 ? -0.698 -21.375 -27.859 1 89.62 104 LEU A O 1
ATOM 763 N N . GLY A 1 105 ? -0.391 -20.938 -25.719 1 84.44 105 GLY A N 1
ATOM 764 C CA . GLY A 1 105 ? -0.894 -19.578 -25.859 1 84.44 105 GLY A CA 1
ATOM 765 C C . GLY A 1 105 ? 0.062 -18.672 -26.594 1 84.44 105 GLY A C 1
ATOM 766 O O . GLY A 1 105 ? -0.369 -17.781 -27.344 1 84.44 105 GLY A O 1
ATOM 767 N N . ASN A 1 106 ? 1.314 -18.844 -26.25 1 84.12 106 ASN A N 1
ATOM 768 C CA . ASN A 1 106 ? 2.328 -17.984 -26.859 1 84.12 106 ASN A CA 1
ATOM 769 C C . ASN A 1 106 ? 3.643 -18.734 -27.078 1 84.12 106 ASN A C 1
ATOM 771 O O . ASN A 1 106 ? 4.031 -19.562 -26.25 1 84.12 106 ASN A O 1
ATOM 775 N N . ILE A 1 107 ? 4.305 -18.312 -28.141 1 85.56 107 ILE A N 1
ATOM 776 C CA . ILE A 1 107 ? 5.559 -18.984 -28.484 1 85.56 107 ILE A CA 1
ATOM 777 C C . ILE A 1 107 ? 6.699 -18.391 -27.656 1 85.56 107 ILE A C 1
ATOM 779 O O . ILE A 1 107 ? 7.766 -19 -27.547 1 85.56 107 ILE A O 1
ATOM 783 N N . THR A 1 108 ? 6.5 -17.219 -27.125 1 80.38 108 THR A N 1
ATOM 784 C CA . THR A 1 108 ? 7.512 -16.594 -26.266 1 80.38 108 THR A CA 1
ATOM 785 C C . THR A 1 108 ? 7.82 -17.484 -25.062 1 80.38 108 THR A C 1
ATOM 787 O O . THR A 1 108 ? 6.906 -17.922 -24.359 1 80.38 108 THR A O 1
ATOM 790 N N . ALA A 1 109 ? 9.055 -17.672 -24.812 1 75.44 109 ALA A N 1
ATOM 791 C CA . ALA A 1 109 ? 9.508 -18.609 -23.781 1 75.44 109 ALA A CA 1
ATOM 792 C C . ALA A 1 109 ? 9.789 -17.875 -22.469 1 75.44 109 ALA A C 1
ATOM 794 O O . ALA A 1 109 ? 10.906 -17.938 -21.953 1 75.44 109 ALA A O 1
ATOM 795 N N . SER A 1 110 ? 8.805 -17.203 -21.938 1 81.44 110 SER A N 1
ATOM 796 C CA . SER A 1 110 ? 8.891 -16.562 -20.625 1 81.44 110 SER A CA 1
ATOM 797 C C . SER A 1 110 ? 7.695 -16.922 -19.75 1 81.44 110 SER A C 1
ATOM 799 O O . SER A 1 110 ? 6.613 -17.219 -20.266 1 81.44 110 SER A O 1
ATOM 801 N N . VAL A 1 111 ? 7.945 -16.875 -18.5 1 77.38 111 VAL A N 1
ATOM 802 C CA . VAL A 1 111 ? 6.883 -17.203 -17.547 1 77.38 111 VAL A CA 1
ATOM 803 C C . VAL A 1 111 ? 5.746 -16.203 -17.688 1 77.38 111 VAL A C 1
ATOM 805 O O . VAL A 1 111 ? 5.984 -14.992 -17.734 1 77.38 111 VAL A O 1
ATOM 808 N N . GLY A 1 112 ? 4.562 -16.734 -17.875 1 83.25 112 GLY A N 1
ATOM 809 C CA . GLY A 1 112 ? 3.383 -15.883 -17.875 1 83.25 112 GLY A CA 1
ATOM 810 C C . GLY A 1 112 ? 2.971 -15.445 -19.266 1 83.25 112 GLY A C 1
ATOM 811 O O . GLY A 1 112 ? 1.903 -14.852 -19.453 1 83.25 112 GLY A O 1
ATOM 812 N N . ALA A 1 113 ? 3.719 -15.695 -20.25 1 84.94 113 ALA A N 1
ATOM 813 C CA . ALA A 1 113 ? 3.396 -15.281 -21.609 1 84.94 113 ALA A CA 1
ATOM 814 C C . ALA A 1 113 ? 2.078 -15.891 -22.078 1 84.94 113 ALA A C 1
ATOM 816 O O . ALA A 1 113 ? 1.323 -15.266 -22.828 1 84.94 113 ALA A O 1
ATOM 817 N N . SER A 1 114 ? 1.767 -17.062 -21.609 1 89.88 114 SER A N 1
ATOM 818 C CA . SER A 1 114 ? 0.563 -17.781 -22.031 1 89.88 114 SER A CA 1
ATOM 819 C C . SER A 1 114 ? -0.573 -17.578 -21.031 1 89.88 114 SER A C 1
ATOM 821 O O . SER A 1 114 ? -1.61 -18.25 -21.125 1 89.88 114 SER A O 1
ATOM 823 N N . ASN A 1 115 ? -0.383 -16.672 -20.094 1 92.19 115 ASN A N 1
ATOM 824 C CA . ASN A 1 115 ? -1.429 -16.438 -19.109 1 92.19 115 ASN A CA 1
ATOM 825 C C . ASN A 1 115 ? -2.732 -15.992 -19.75 1 92.19 115 ASN A C 1
ATOM 827 O O . ASN A 1 115 ? -2.717 -15.195 -20.703 1 92.19 115 ASN A O 1
ATOM 831 N N . PRO A 1 116 ? -3.854 -16.531 -19.266 1 94.81 116 PRO A N 1
ATOM 832 C CA . PRO A 1 116 ? -5.137 -15.945 -19.672 1 94.81 116 PRO A CA 1
ATOM 833 C C . PRO A 1 116 ? -5.402 -14.594 -19.016 1 94.81 116 PRO A C 1
ATOM 835 O O . PRO A 1 116 ? -4.629 -14.148 -18.156 1 94.81 116 PRO A O 1
ATOM 838 N N . LEU A 1 117 ? -6.426 -13.984 -19.5 1 95.25 117 LEU A N 1
ATOM 839 C CA . LEU A 1 117 ? -6.914 -12.797 -18.812 1 95.25 117 LEU A CA 1
ATOM 840 C C . LEU A 1 117 ? -7.602 -13.18 -17.5 1 95.25 117 LEU A C 1
ATOM 842 O O . LEU A 1 117 ? -8.375 -14.141 -17.453 1 95.25 117 LEU A O 1
ATOM 846 N N . PHE A 1 118 ? -7.324 -12.477 -16.469 1 95.75 118 PHE A N 1
ATOM 847 C CA . PHE A 1 118 ? -8.008 -12.664 -15.195 1 95.75 118 PHE A CA 1
ATOM 848 C C . PHE A 1 118 ? -8.984 -11.523 -14.938 1 95.75 118 PHE A C 1
ATOM 850 O O . PHE A 1 118 ? -8.633 -10.352 -15.062 1 95.75 118 PHE A O 1
ATOM 857 N N . VAL A 1 119 ? -10.164 -11.891 -14.594 1 95.31 119 VAL A N 1
ATOM 858 C CA . VAL A 1 119 ? -11.219 -10.945 -14.219 1 95.31 119 VAL A CA 1
ATOM 859 C C . VAL A 1 119 ? -11.781 -11.312 -12.852 1 95.31 119 VAL A C 1
ATOM 861 O O . VAL A 1 119 ? -12.078 -12.477 -12.578 1 95.31 119 VAL A O 1
ATOM 864 N N . ILE A 1 120 ? -11.93 -10.375 -11.992 1 95 120 ILE A N 1
ATOM 865 C CA . ILE A 1 120 ? -12.461 -10.609 -10.656 1 95 120 ILE A CA 1
ATOM 866 C C . ILE A 1 120 ? -13.672 -9.711 -10.414 1 95 120 ILE A C 1
ATOM 868 O O . ILE A 1 120 ? -13.547 -8.484 -10.375 1 95 120 ILE A O 1
ATOM 872 N N . ASP A 1 121 ? -14.812 -10.281 -10.242 1 92.81 121 ASP A N 1
ATOM 873 C CA . ASP A 1 121 ? -16.062 -9.57 -10 1 92.81 121 ASP A CA 1
ATOM 874 C C . ASP A 1 121 ? -16.281 -8.477 -11.039 1 92.81 121 ASP A C 1
ATOM 876 O O . ASP A 1 121 ? -16.625 -7.344 -10.695 1 92.81 121 ASP A O 1
ATOM 880 N N . GLY A 1 122 ? -15.891 -8.82 -12.234 1 88.94 122 GLY A N 1
ATOM 881 C CA . GLY A 1 122 ? -16.141 -7.914 -13.352 1 88.94 122 GLY A CA 1
ATOM 882 C C . GLY A 1 122 ? -15 -6.961 -13.625 1 88.94 122 GLY A C 1
ATOM 883 O O . GLY A 1 122 ? -14.961 -6.32 -14.68 1 88.94 122 GLY A O 1
ATOM 884 N N . PHE A 1 123 ? -14.148 -6.848 -12.75 1 88.38 123 PHE A N 1
ATOM 885 C CA . PHE A 1 123 ? -13.023 -5.949 -13.008 1 88.38 123 PHE A CA 1
ATOM 886 C C . PHE A 1 123 ? -11.898 -6.684 -13.727 1 88.38 123 PHE A C 1
ATOM 888 O O . PHE A 1 123 ? -11.5 -7.773 -13.305 1 88.38 123 PHE A O 1
ATOM 895 N N . ILE A 1 124 ? -11.367 -6.086 -14.75 1 93 124 ILE A N 1
ATOM 896 C CA . ILE A 1 124 ? -10.281 -6.629 -15.555 1 93 124 ILE A CA 1
ATOM 897 C C . ILE A 1 124 ? -8.945 -6.414 -14.836 1 93 124 ILE A C 1
ATOM 899 O O . ILE A 1 124 ? -8.461 -5.289 -14.742 1 93 124 ILE A O 1
ATOM 903 N N . VAL A 1 125 ? -8.336 -7.473 -14.414 1 94.12 125 VAL A N 1
ATOM 904 C CA . VAL A 1 125 ? -7.102 -7.395 -13.641 1 94.12 125 VAL A CA 1
ATOM 905 C C . VAL A 1 125 ? -5.902 -7.344 -14.586 1 94.12 125 VAL A C 1
ATOM 907 O O . VAL A 1 125 ? -4.934 -6.625 -14.328 1 94.12 125 VAL A O 1
ATOM 910 N N . GLY A 1 126 ? -5.941 -8.219 -15.648 1 94.81 126 GLY A N 1
ATOM 911 C CA . GLY A 1 126 ? -4.875 -8.281 -16.641 1 94.81 126 GLY A CA 1
ATOM 912 C C . GLY A 1 126 ? -4.562 -9.695 -17.094 1 94.81 126 GLY A C 1
ATOM 913 O O . GLY A 1 126 ? -5.23 -10.648 -16.672 1 94.81 126 GLY A O 1
ATOM 914 N N . ASN A 1 127 ? -3.555 -9.812 -17.953 1 94.25 127 ASN A N 1
ATOM 915 C CA . ASN A 1 127 ? -3.23 -11.109 -18.531 1 94.25 127 ASN A CA 1
ATOM 916 C C . ASN A 1 127 ? -1.752 -11.445 -18.359 1 94.25 127 ASN A C 1
ATOM 918 O O . ASN A 1 127 ? -1.171 -12.156 -19.188 1 94.25 127 ASN A O 1
ATOM 922 N N . ASP A 1 128 ? -1.119 -10.867 -17.406 1 92.12 128 ASP A N 1
ATOM 923 C CA . ASP A 1 128 ? 0.284 -11.148 -17.125 1 92.12 128 ASP A CA 1
ATOM 924 C C . ASP A 1 128 ? 0.444 -11.812 -15.758 1 92.12 128 ASP A C 1
ATOM 926 O O . ASP A 1 128 ? -0.543 -12.219 -15.141 1 92.12 128 ASP A O 1
ATOM 930 N N . GLN A 1 129 ? 1.71 -12.062 -15.383 1 88.44 129 GLN A N 1
ATOM 931 C CA . GLN A 1 129 ? 1.973 -12.75 -14.125 1 88.44 129 GLN A CA 1
ATOM 932 C C . GLN A 1 129 ? 1.494 -11.922 -12.93 1 88.44 129 GLN A C 1
ATOM 934 O O . GLN A 1 129 ? 1.063 -12.477 -11.922 1 88.44 129 GLN A O 1
ATOM 939 N N . ARG A 1 130 ? 1.548 -10.656 -13.016 1 92.12 130 ARG A N 1
ATOM 940 C CA . ARG A 1 130 ? 1.087 -9.773 -11.953 1 92.12 130 ARG A CA 1
ATOM 941 C C . ARG A 1 130 ? -0.401 -9.969 -11.68 1 92.12 130 ARG A C 1
ATOM 943 O O . ARG A 1 130 ? -0.829 -9.984 -10.523 1 92.12 130 ARG A O 1
ATOM 950 N N . ALA A 1 131 ? -1.093 -10.094 -12.703 1 94.44 131 ALA A N 1
ATOM 951 C CA . ALA A 1 131 ? -2.531 -10.32 -12.602 1 94.44 131 ALA A CA 1
ATOM 952 C C . ALA A 1 131 ? -2.826 -11.664 -11.938 1 94.44 131 ALA A C 1
ATOM 954 O O . ALA A 1 131 ? -3.762 -11.781 -11.148 1 94.44 131 ALA A O 1
ATOM 955 N N . GLN A 1 132 ? -2.088 -12.625 -12.289 1 93.56 132 GLN A N 1
ATOM 956 C CA . GLN A 1 132 ? -2.277 -13.922 -11.656 1 93.56 132 GLN A CA 1
ATOM 957 C C . GLN A 1 132 ? -2.031 -13.844 -10.148 1 93.56 132 GLN A C 1
ATOM 959 O O . GLN A 1 132 ? -2.732 -14.484 -9.367 1 93.56 132 GLN A O 1
ATOM 964 N N . ASP A 1 133 ? -1.034 -13.094 -9.773 1 93.38 133 ASP A N 1
ATOM 965 C CA . ASP A 1 133 ? -0.745 -12.914 -8.352 1 93.38 133 ASP A CA 1
ATOM 966 C C . ASP A 1 133 ? -1.94 -12.305 -7.625 1 93.38 133 ASP A C 1
ATOM 968 O O . ASP A 1 133 ? -2.252 -12.703 -6.5 1 93.38 133 ASP A O 1
ATOM 972 N N . VAL A 1 134 ? -2.545 -11.359 -8.258 1 95.19 134 VAL A N 1
ATOM 973 C CA . VAL A 1 134 ? -3.723 -10.727 -7.664 1 95.19 134 VAL A CA 1
ATOM 974 C C . VAL A 1 134 ? -4.848 -11.75 -7.539 1 95.19 134 VAL A C 1
ATOM 976 O O . VAL A 1 134 ? -5.5 -11.844 -6.496 1 95.19 134 VAL A O 1
ATOM 979 N N . PHE A 1 135 ? -5.027 -12.484 -8.57 1 94.5 135 PHE A N 1
ATOM 980 C CA . PHE A 1 135 ? -6.043 -13.531 -8.547 1 94.5 135 PHE A CA 1
ATOM 981 C C . PHE A 1 135 ? -5.777 -14.508 -7.414 1 94.5 135 PHE A C 1
ATOM 983 O O . PHE A 1 135 ? -6.688 -14.836 -6.648 1 94.5 135 PHE A O 1
ATOM 990 N N . ASN A 1 136 ? -4.59 -14.969 -7.297 1 93.5 136 ASN A N 1
ATOM 991 C CA . ASN A 1 136 ? -4.199 -15.961 -6.309 1 93.5 136 ASN A CA 1
ATOM 992 C C . ASN A 1 136 ? -4.227 -15.391 -4.895 1 93.5 136 ASN A C 1
ATOM 994 O O . ASN A 1 136 ? -4.18 -16.141 -3.916 1 93.5 136 ASN A O 1
ATOM 998 N N . SER A 1 137 ? -4.266 -14.102 -4.773 1 92.81 137 SER A N 1
ATOM 999 C CA . SER A 1 137 ? -4.301 -13.469 -3.459 1 92.81 137 SER A CA 1
ATOM 1000 C C . SER A 1 137 ? -5.668 -13.633 -2.805 1 92.81 137 SER A C 1
ATOM 1002 O O . SER A 1 137 ? -5.805 -13.453 -1.593 1 92.81 137 SER A O 1
ATOM 1004 N N . ILE A 1 138 ? -6.637 -13.992 -3.547 1 92.69 138 ILE A N 1
ATOM 1005 C CA . ILE A 1 138 ? -7.98 -14.172 -3.008 1 92.69 138 ILE A CA 1
ATOM 1006 C C . ILE A 1 138 ? -8.109 -15.562 -2.395 1 92.69 138 ILE A C 1
ATOM 1008 O O . ILE A 1 138 ? -7.73 -16.562 -3.014 1 92.69 138 ILE A O 1
ATOM 1012 N N . ASN A 1 139 ? -8.68 -15.617 -1.26 1 89.25 139 ASN A N 1
ATOM 1013 C CA . ASN A 1 139 ? -8.898 -16.891 -0.581 1 89.25 139 ASN A CA 1
ATOM 1014 C C . ASN A 1 139 ? -9.945 -17.734 -1.305 1 89.25 139 ASN A C 1
ATOM 1016 O O . ASN A 1 139 ? -11.055 -17.266 -1.57 1 89.25 139 ASN A O 1
ATOM 1020 N N . PRO A 1 140 ? -9.625 -18.906 -1.582 1 87.56 140 PRO A N 1
ATOM 1021 C CA . PRO A 1 140 ? -10.562 -19.766 -2.312 1 87.56 140 PRO A CA 1
ATOM 1022 C C . PRO A 1 140 ? -11.891 -19.938 -1.591 1 87.56 140 PRO A C 1
ATOM 1024 O O . PRO A 1 140 ? -12.922 -20.188 -2.232 1 87.56 140 PRO A O 1
ATOM 1027 N N . ASN A 1 141 ? -11.914 -19.828 -0.296 1 86.62 141 ASN A N 1
ATOM 1028 C CA . ASN A 1 141 ? -13.156 -19.922 0.455 1 86.62 141 ASN A CA 1
ATOM 1029 C C . ASN A 1 141 ? -14.117 -18.797 0.091 1 86.62 141 ASN A C 1
ATOM 1031 O O . ASN A 1 141 ? -15.312 -18.875 0.388 1 86.62 141 ASN A O 1
ATOM 1035 N N . ASP A 1 142 ? -13.656 -17.844 -0.54 1 90.88 142 ASP A N 1
ATOM 1036 C CA . ASP A 1 142 ? -14.492 -16.703 -0.928 1 90.88 142 ASP A CA 1
ATOM 1037 C C . ASP A 1 142 ? -15.023 -16.875 -2.35 1 90.88 142 ASP A C 1
ATOM 1039 O O . ASP A 1 142 ? -15.812 -16.062 -2.822 1 90.88 142 ASP A O 1
ATOM 1043 N N . TYR A 1 143 ? -14.664 -17.922 -2.998 1 91.81 143 TYR A N 1
ATOM 1044 C CA . TYR A 1 143 ? -15.102 -18.156 -4.371 1 91.81 143 TYR A CA 1
ATOM 1045 C C . TYR A 1 143 ? -16.562 -18.609 -4.414 1 91.81 143 TYR A C 1
ATOM 1047 O O . TYR A 1 143 ? -16.953 -19.516 -3.676 1 91.81 143 TYR A O 1
ATOM 1055 N N . GLU A 1 144 ? -17.312 -17.953 -5.184 1 92.31 144 GLU A N 1
ATOM 1056 C CA . GLU A 1 144 ? -18.594 -18.516 -5.566 1 92.31 144 GLU A CA 1
ATOM 1057 C C . GLU A 1 144 ? -18.469 -19.469 -6.746 1 92.31 144 GLU A C 1
ATOM 1059 O O . GLU A 1 144 ? -18.922 -20.609 -6.68 1 92.31 144 GLU A O 1
ATOM 1064 N N . ASN A 1 145 ? -17.844 -18.969 -7.766 1 91.44 145 ASN A N 1
ATOM 1065 C CA . ASN A 1 145 ? -17.531 -19.812 -8.914 1 91.44 145 ASN A CA 1
ATOM 1066 C C . ASN A 1 145 ? -16.438 -19.188 -9.789 1 91.44 145 ASN A C 1
ATOM 1068 O O . ASN A 1 145 ? -16.078 -18.016 -9.602 1 91.44 145 ASN A O 1
ATOM 1072 N N . ILE A 1 146 ? -15.828 -19.969 -10.633 1 92.31 146 ILE A N 1
ATOM 1073 C CA . ILE A 1 146 ? -14.867 -19.547 -11.648 1 92.31 146 ILE A CA 1
ATOM 1074 C C . ILE A 1 146 ? -15.367 -19.969 -13.031 1 92.31 146 ILE A C 1
ATOM 1076 O O . ILE A 1 146 ? -15.75 -21.109 -13.25 1 92.31 146 ILE A O 1
ATOM 1080 N N . SER A 1 147 ? -15.406 -19.031 -13.938 1 91.94 147 SER A N 1
ATOM 1081 C CA . SER A 1 147 ? -15.758 -19.297 -15.328 1 91.94 147 SER A CA 1
ATOM 1082 C C . SER A 1 147 ? -14.539 -19.203 -16.234 1 91.94 147 SER A C 1
ATOM 1084 O O . SER A 1 147 ? -13.805 -18.219 -16.188 1 91.94 147 SER A O 1
ATOM 1086 N N . VAL A 1 148 ? -14.398 -20.156 -17.031 1 93.12 148 VAL A N 1
ATOM 1087 C CA . VAL A 1 148 ? -13.32 -20.125 -18.016 1 93.12 148 VAL A CA 1
ATOM 1088 C C . VAL A 1 148 ? -13.914 -19.938 -19.406 1 93.12 148 VAL A C 1
ATOM 1090 O O . VAL A 1 148 ? -14.672 -20.781 -19.891 1 93.12 148 VAL A O 1
ATOM 1093 N N . LEU A 1 149 ? -13.602 -18.859 -20 1 93.06 149 LEU A N 1
ATOM 1094 C CA . LEU A 1 149 ? -14.031 -18.562 -21.359 1 93.06 149 LEU A CA 1
ATOM 1095 C C . LEU A 1 149 ? -12.961 -18.969 -22.359 1 93.06 149 LEU A C 1
ATOM 1097 O O . LEU A 1 149 ? -11.852 -18.438 -22.344 1 93.06 149 LEU A O 1
ATOM 1101 N N . LYS A 1 150 ? -13.359 -19.781 -23.328 1 90.62 150 LYS A N 1
ATOM 1102 C CA . LYS A 1 150 ? -12.32 -20.438 -24.109 1 90.62 150 LYS A CA 1
ATOM 1103 C C . LYS A 1 150 ? -12.414 -20.031 -25.578 1 90.62 150 LYS A C 1
ATOM 1105 O O . LYS A 1 150 ? -11.406 -20.016 -26.297 1 90.62 150 LYS A O 1
ATOM 1110 N N . ASP A 1 151 ? -13.57 -19.828 -26.141 1 86.62 151 ASP A N 1
ATOM 1111 C CA . ASP A 1 151 ? -13.664 -19.578 -27.578 1 86.62 151 ASP A CA 1
ATOM 1112 C C . ASP A 1 151 ? -13.727 -18.078 -27.859 1 86.62 151 ASP A C 1
ATOM 1114 O O . ASP A 1 151 ? -13.719 -17.266 -26.938 1 86.62 151 ASP A O 1
ATOM 1118 N N . ALA A 1 152 ? -13.711 -17.719 -29.109 1 81 152 ALA A N 1
ATOM 1119 C CA . ALA A 1 152 ? -13.617 -16.328 -29.547 1 81 152 ALA A CA 1
ATOM 1120 C C . ALA A 1 152 ? -14.844 -15.539 -29.125 1 81 152 ALA A C 1
ATOM 1122 O O . ALA A 1 152 ? -14.734 -14.391 -28.703 1 81 152 ALA A O 1
ATOM 1123 N N . ALA A 1 153 ? -15.922 -16.094 -29.25 1 80.12 153 ALA A N 1
ATOM 1124 C CA . ALA A 1 153 ? -17.141 -15.367 -28.953 1 80.12 153 ALA A CA 1
ATOM 1125 C C . ALA A 1 153 ? -17.188 -14.938 -27.5 1 80.12 153 ALA A C 1
ATOM 1127 O O . ALA A 1 153 ? -17.719 -13.867 -27.172 1 80.12 153 ALA A O 1
ATOM 1128 N N . ALA A 1 154 ? -16.688 -15.695 -26.688 1 78.25 154 ALA A N 1
ATOM 1129 C CA . ALA A 1 154 ? -16.703 -15.391 -25.25 1 78.25 154 ALA A CA 1
ATOM 1130 C C . ALA A 1 154 ? -15.555 -14.453 -24.891 1 78.25 154 ALA A C 1
ATOM 1132 O O . ALA A 1 154 ? -15.734 -13.539 -24.078 1 78.25 154 ALA A O 1
ATOM 1133 N N . ALA A 1 155 ? -14.398 -14.633 -25.438 1 80.88 155 ALA A N 1
ATOM 1134 C CA . ALA A 1 155 ? -13.188 -13.93 -25.016 1 80.88 155 ALA A CA 1
ATOM 1135 C C . ALA A 1 155 ? -13 -12.641 -25.812 1 80.88 155 ALA A C 1
ATOM 1137 O O . ALA A 1 155 ? -12.312 -11.719 -25.375 1 80.88 155 ALA A O 1
ATOM 1138 N N . ALA A 1 156 ? -13.625 -12.562 -26.984 1 80.44 156 ALA A N 1
ATOM 1139 C CA . ALA A 1 156 ? -13.406 -11.43 -27.875 1 80.44 156 ALA A CA 1
ATOM 1140 C C . ALA A 1 156 ? -13.938 -10.141 -27.25 1 80.44 156 ALA A C 1
ATOM 1142 O O . ALA A 1 156 ? -13.5 -9.039 -27.625 1 80.44 156 ALA A O 1
ATOM 1143 N N . ILE A 1 157 ? -14.773 -10.32 -26.359 1 85.25 157 ILE A N 1
ATOM 1144 C CA . ILE A 1 157 ? -15.352 -9.141 -25.719 1 85.25 157 ILE A CA 1
ATOM 1145 C C . ILE A 1 157 ? -14.273 -8.391 -24.938 1 85.25 157 ILE A C 1
ATOM 1147 O O . ILE A 1 157 ? -14.414 -7.199 -24.656 1 85.25 157 ILE A O 1
ATOM 1151 N N . TYR A 1 158 ? -13.227 -9.133 -24.719 1 90.12 158 TYR A N 1
ATOM 1152 C CA . TYR A 1 158 ? -12.133 -8.523 -23.984 1 90.12 158 TYR A CA 1
ATOM 1153 C C . TYR A 1 158 ? -11.016 -8.086 -24.922 1 90.12 158 TYR A C 1
ATOM 1155 O O . TYR A 1 158 ? -9.961 -7.625 -24.469 1 90.12 158 TYR A O 1
ATOM 1163 N N . GLY A 1 159 ? -11.188 -8.32 -26.141 1 89.88 159 GLY A N 1
ATOM 1164 C CA . GLY A 1 159 ? -10.297 -7.805 -27.172 1 89.88 159 GLY A CA 1
ATOM 1165 C C . GLY A 1 159 ? -8.891 -8.383 -27.094 1 89.88 159 GLY A C 1
ATOM 1166 O O . GLY A 1 159 ? -8.719 -9.602 -27.094 1 89.88 159 GLY A O 1
ATOM 1167 N N . SER A 1 160 ? -7.953 -7.402 -26.953 1 90.31 160 SER A N 1
ATOM 1168 C CA . SER A 1 160 ? -6.535 -7.738 -27.016 1 90.31 160 SER A CA 1
ATOM 1169 C C . SER A 1 160 ? -6.07 -8.461 -25.766 1 90.31 160 SER A C 1
ATOM 1171 O O . SER A 1 160 ? -4.98 -9.039 -25.734 1 90.31 160 SER A O 1
ATOM 1173 N N . GLN A 1 161 ? -6.809 -8.523 -24.797 1 89.94 161 GLN A N 1
ATOM 1174 C CA . GLN A 1 161 ? -6.379 -9.156 -23.547 1 89.94 161 GLN A CA 1
ATOM 1175 C C . GLN A 1 161 ? -6.887 -10.594 -23.453 1 89.94 161 GLN A C 1
ATOM 1177 O O . GLN A 1 161 ? -6.48 -11.352 -22.562 1 89.94 161 GLN A O 1
ATOM 1182 N N . GLY A 1 162 ? -7.699 -11.016 -24.344 1 88.38 162 GLY A N 1
ATOM 1183 C CA . GLY A 1 162 ? -8.344 -12.312 -24.25 1 88.38 162 GLY A CA 1
ATOM 1184 C C . GLY A 1 162 ? -7.742 -13.352 -25.188 1 88.38 162 GLY A C 1
ATOM 1185 O O . GLY A 1 162 ? -8.359 -14.383 -25.438 1 88.38 162 GLY A O 1
ATOM 1186 N N . ALA A 1 163 ? -6.598 -13.086 -25.672 1 88 163 ALA A N 1
ATOM 1187 C CA . ALA A 1 163 ? -6.012 -13.945 -26.688 1 88 163 ALA A CA 1
ATOM 1188 C C . ALA A 1 163 ? -5.828 -15.367 -26.172 1 88 163 ALA A C 1
ATOM 1190 O O . ALA A 1 163 ? -6.004 -16.344 -26.922 1 88 163 ALA A O 1
ATOM 1191 N N . ASN A 1 164 ? -5.457 -15.523 -24.938 1 92 164 ASN A N 1
ATOM 1192 C CA . ASN A 1 164 ? -5.137 -16.828 -24.375 1 92 164 ASN A CA 1
ATOM 1193 C C . ASN A 1 164 ? -6.27 -17.359 -23.5 1 92 164 ASN A C 1
ATOM 1195 O O . ASN A 1 164 ? -6.047 -18.188 -22.625 1 92 164 ASN A O 1
ATOM 1199 N N . GLY A 1 165 ? -7.504 -16.844 -23.688 1 92.31 165 GLY A N 1
ATOM 1200 C CA . GLY A 1 165 ? -8.625 -17.234 -22.859 1 92.31 165 GLY A CA 1
ATOM 1201 C C . GLY A 1 165 ? -8.82 -16.328 -21.656 1 92.31 165 GLY A C 1
ATOM 1202 O O . GLY A 1 165 ? -8 -15.43 -21.406 1 92.31 165 GLY A O 1
ATOM 1203 N N . VAL A 1 166 ? -9.953 -16.531 -20.984 1 93.88 166 VAL A N 1
ATOM 1204 C CA . VAL A 1 166 ? -10.273 -15.664 -19.859 1 93.88 166 VAL A CA 1
ATOM 1205 C C . VAL A 1 166 ? -10.719 -16.5 -18.672 1 93.88 166 VAL A C 1
ATOM 1207 O O . VAL A 1 166 ? -11.461 -17.469 -18.828 1 93.88 166 VAL A O 1
ATOM 1210 N N . ILE A 1 167 ? -10.242 -16.188 -17.5 1 94.69 167 ILE A N 1
ATOM 1211 C CA . ILE A 1 167 ? -10.711 -16.75 -16.234 1 94.69 167 ILE A CA 1
ATOM 1212 C C . ILE A 1 167 ? -11.422 -15.672 -15.422 1 94.69 167 ILE A C 1
ATOM 1214 O O . ILE A 1 167 ? -10.805 -14.672 -15.031 1 94.69 167 ILE A O 1
ATOM 1218 N N . VAL A 1 168 ? -12.625 -15.922 -15.156 1 94.12 168 VAL A N 1
ATOM 1219 C CA . VAL A 1 168 ? -13.445 -14.953 -14.43 1 94.12 168 VAL A CA 1
ATOM 1220 C C . VAL A 1 168 ? -13.773 -15.492 -13.039 1 94.12 168 VAL A C 1
ATOM 1222 O O . VAL A 1 168 ? -14.43 -16.531 -12.914 1 94.12 168 VAL A O 1
ATOM 1225 N N . LEU A 1 169 ? -13.422 -14.812 -12.07 1 94.38 169 LEU A N 1
ATOM 1226 C CA . LEU A 1 169 ? -13.742 -15.164 -10.695 1 94.38 169 LEU A CA 1
ATOM 1227 C C . LEU A 1 169 ? -14.922 -14.344 -10.188 1 94.38 169 LEU A C 1
ATOM 1229 O O . LEU A 1 169 ? -14.922 -13.109 -10.281 1 94.38 169 LEU A O 1
ATOM 1233 N N . THR A 1 170 ? -15.852 -15 -9.703 1 93.12 170 THR A N 1
ATOM 1234 C CA . THR A 1 170 ? -16.938 -14.391 -8.953 1 93.12 170 THR A CA 1
ATOM 1235 C C . THR A 1 170 ? -16.844 -14.75 -7.473 1 93.12 170 THR A C 1
ATOM 1237 O O . THR A 1 170 ? -16.859 -15.93 -7.113 1 93.12 170 THR A O 1
ATOM 1240 N N . THR A 1 171 ? -16.797 -13.812 -6.652 1 93.56 171 THR A N 1
ATOM 1241 C CA . THR A 1 171 ? -16.734 -14.07 -5.219 1 93.56 171 THR A CA 1
ATOM 1242 C C . THR A 1 171 ? -18.125 -14.141 -4.609 1 93.56 171 THR A C 1
ATOM 1244 O O . THR A 1 171 ? -19.094 -13.703 -5.223 1 93.56 171 THR A O 1
ATOM 1247 N N . LYS A 1 172 ? -18.203 -14.68 -3.471 1 92.38 172 LYS A N 1
ATOM 1248 C CA . LYS A 1 172 ? -19.469 -14.859 -2.777 1 92.38 172 LYS A CA 1
ATOM 1249 C C . LYS A 1 172 ? -20.141 -13.516 -2.5 1 92.38 172 LYS A C 1
ATOM 1251 O O . LYS A 1 172 ? -19.469 -12.539 -2.15 1 92.38 172 LYS A O 1
ATOM 1256 N N . SER A 1 173 ? -21.453 -13.547 -2.705 1 91.38 173 SER A N 1
ATOM 1257 C CA . SER A 1 173 ? -22.266 -12.359 -2.426 1 91.38 173 SER A CA 1
ATOM 1258 C C . SER A 1 173 ? -23.156 -12.578 -1.207 1 91.38 173 SER A C 1
ATOM 1260 O O . SER A 1 173 ? -23.328 -13.703 -0.744 1 91.38 173 SER A O 1
ATOM 1262 N N . GLY A 1 174 ? -23.766 -11.43 -0.796 1 89.38 174 GLY A N 1
ATOM 1263 C CA . GLY A 1 174 ? -24.703 -11.523 0.313 1 89.38 174 GLY A CA 1
ATOM 1264 C C . GLY A 1 174 ? -26.016 -12.203 -0.06 1 89.38 174 GLY A C 1
ATOM 1265 O O . GLY A 1 174 ? -26.297 -12.414 -1.242 1 89.38 174 GLY A O 1
ATOM 1266 N N . LYS A 1 175 ? -26.688 -12.617 1.003 1 86.75 175 LYS A N 1
ATOM 1267 C CA . LYS A 1 175 ? -28 -13.266 0.816 1 86.75 175 LYS A CA 1
ATOM 1268 C C . LYS A 1 175 ? -29.062 -12.602 1.68 1 86.75 175 LYS A C 1
ATOM 1270 O O . LYS A 1 175 ? -28.797 -12.188 2.809 1 86.75 175 LYS A O 1
ATOM 1275 N N . SER A 1 176 ? -30.219 -12.523 1.073 1 85.62 176 SER A N 1
ATOM 1276 C CA . SER A 1 176 ? -31.344 -11.984 1.848 1 85.62 176 SER A CA 1
ATOM 1277 C C . SER A 1 176 ? -31.75 -12.945 2.961 1 85.62 176 SER A C 1
ATOM 1279 O O . SER A 1 176 ? -31.766 -14.164 2.766 1 85.62 176 SER A O 1
ATOM 1281 N N . GLY A 1 177 ? -32.125 -12.383 4.121 1 81.12 177 GLY A N 1
ATOM 1282 C CA . GLY A 1 177 ? -32.531 -13.203 5.238 1 81.12 177 GLY A CA 1
ATOM 1283 C C . GLY A 1 177 ? -31.625 -13.109 6.441 1 81.12 177 GLY A C 1
ATOM 1284 O O . GLY A 1 177 ? -30.922 -12.109 6.617 1 81.12 177 GLY A O 1
ATOM 1285 N N . LYS A 1 178 ? -31.734 -14.156 7.246 1 79.75 178 LYS A N 1
ATOM 1286 C CA . LYS A 1 178 ? -30.906 -14.195 8.445 1 79.75 178 LYS A CA 1
ATOM 1287 C C . LYS A 1 178 ? -29.422 -14.305 8.094 1 79.75 178 LYS A C 1
ATOM 1289 O O . LYS A 1 178 ? -29.047 -15.062 7.191 1 79.75 178 LYS A O 1
ATOM 1294 N N . PRO A 1 179 ? -28.656 -13.562 8.727 1 85.81 179 PRO A N 1
ATOM 1295 C CA . PRO A 1 179 ? -27.219 -13.656 8.445 1 85.81 179 PRO A CA 1
ATOM 1296 C C . PRO A 1 179 ? -26.641 -15.031 8.773 1 85.81 179 PRO A C 1
ATOM 1298 O O . PRO A 1 179 ? -27.078 -15.68 9.727 1 85.81 179 PRO A O 1
ATOM 1301 N N . VAL A 1 180 ? -25.719 -15.422 8.062 1 89.44 180 VAL A N 1
ATOM 1302 C CA . VAL A 1 180 ? -25.016 -16.688 8.25 1 89.44 180 VAL A CA 1
ATOM 1303 C C . VAL A 1 180 ? -23.547 -16.422 8.602 1 89.44 180 VAL A C 1
ATOM 1305 O O . VAL A 1 180 ? -22.859 -15.711 7.879 1 89.44 180 VAL A O 1
ATOM 1308 N N . ILE A 1 181 ? -23.125 -16.922 9.703 1 89.38 181 ILE A N 1
ATOM 1309 C CA . ILE A 1 181 ? -21.719 -16.828 10.117 1 89.38 181 ILE A CA 1
ATOM 1310 C C . ILE A 1 181 ? -21.047 -18.188 9.961 1 89.38 181 ILE A C 1
ATOM 1312 O O . ILE A 1 181 ? -21.562 -19.203 10.445 1 89.38 181 ILE A O 1
ATOM 1316 N N . THR A 1 182 ? -19.969 -18.188 9.336 1 92.44 182 THR A N 1
ATOM 1317 C CA . THR A 1 182 ? -19.234 -19.438 9.117 1 92.44 182 THR A CA 1
ATOM 1318 C C . THR A 1 182 ? -17.812 -19.344 9.672 1 92.44 182 THR A C 1
ATOM 1320 O O . THR A 1 182 ? -17.156 -18.312 9.516 1 92.44 182 THR A O 1
ATOM 1323 N N . PHE A 1 183 ? -17.406 -20.281 10.336 1 92.88 183 PHE A N 1
ATOM 1324 C CA . PHE A 1 183 ? -16.031 -20.453 10.797 1 92.88 183 PHE A CA 1
ATOM 1325 C C . PHE A 1 183 ? -15.422 -21.719 10.227 1 92.88 183 PHE A C 1
ATOM 1327 O O . PHE A 1 183 ? -15.992 -22.812 10.359 1 92.88 183 PHE A O 1
ATOM 1334 N N . SER A 1 184 ? -14.273 -21.578 9.641 1 94.12 184 SER A N 1
ATOM 1335 C CA . SER A 1 184 ? -13.57 -22.734 9.078 1 94.12 184 SER A CA 1
ATOM 1336 C C . SER A 1 184 ? -12.141 -22.828 9.609 1 94.12 184 SER A C 1
ATOM 1338 O O . SER A 1 184 ? -11.422 -21.828 9.656 1 94.12 184 SER A O 1
ATOM 1340 N N . SER A 1 185 ? -11.742 -23.953 10.039 1 94.62 185 SER A N 1
ATOM 1341 C CA . SER A 1 185 ? -10.391 -24.25 10.508 1 94.62 185 SER A CA 1
ATOM 1342 C C . SER A 1 185 ? -9.836 -25.516 9.859 1 94.62 185 SER A C 1
ATOM 1344 O O . SER A 1 185 ? -10.555 -26.516 9.734 1 94.62 185 SER A O 1
ATOM 1346 N N . ARG A 1 186 ? -8.641 -25.422 9.406 1 95.25 186 ARG A N 1
ATOM 1347 C CA . ARG A 1 186 ? -7.934 -26.578 8.852 1 95.25 186 ARG A CA 1
ATOM 1348 C C . ARG A 1 186 ? -6.512 -26.656 9.398 1 95.25 186 ARG A C 1
ATOM 1350 O O . ARG A 1 186 ? -5.797 -25.656 9.445 1 95.25 186 ARG A O 1
ATOM 1357 N N . VAL A 1 187 ? -6.094 -27.828 9.836 1 96.44 187 VAL A N 1
ATOM 1358 C CA . VAL A 1 187 ? -4.738 -28.078 10.32 1 96.44 187 VAL A CA 1
ATOM 1359 C C . VAL A 1 187 ? -4.199 -29.359 9.68 1 96.44 187 VAL A C 1
ATOM 1361 O O . VAL A 1 187 ? -4.965 -30.281 9.367 1 96.44 187 VAL A O 1
ATOM 1364 N N . GLY A 1 188 ? -2.961 -29.297 9.359 1 97.25 188 GLY A N 1
ATOM 1365 C CA . GLY A 1 188 ? -2.387 -30.484 8.766 1 97.25 188 GLY A CA 1
ATOM 1366 C C . GLY A 1 188 ? -0.892 -30.375 8.523 1 97.25 188 GLY A C 1
ATOM 1367 O O . GLY A 1 188 ? -0.192 -29.672 9.25 1 97.25 188 GLY A O 1
ATOM 1368 N N . PHE A 1 189 ? -0.372 -31.203 7.629 1 97.19 189 PHE A N 1
ATOM 1369 C CA . PHE A 1 189 ? 1.054 -31.219 7.324 1 97.19 189 PHE A CA 1
ATOM 1370 C C . PHE A 1 189 ? 1.293 -31.75 5.914 1 97.19 189 PHE A C 1
ATOM 1372 O O . PHE A 1 189 ? 0.428 -32.406 5.34 1 97.19 189 PHE A O 1
ATOM 1379 N N . SER A 1 190 ? 2.439 -31.406 5.363 1 96.69 190 SER A N 1
ATOM 1380 C CA . SER A 1 190 ? 2.893 -31.891 4.062 1 96.69 190 SER A CA 1
ATOM 1381 C C . SER A 1 190 ? 4.266 -32.531 4.164 1 96.69 190 SER A C 1
ATOM 1383 O O . SER A 1 190 ? 5.039 -32.25 5.074 1 96.69 190 SER A O 1
ATOM 1385 N N . GLU A 1 191 ? 4.535 -33.406 3.305 1 96.94 191 GLU A N 1
ATOM 1386 C CA . GLU A 1 191 ? 5.84 -34.031 3.162 1 96.94 191 GLU A CA 1
ATOM 1387 C C . GLU A 1 191 ? 6.188 -34.25 1.692 1 96.94 191 GLU A C 1
ATOM 1389 O O . GLU A 1 191 ? 5.305 -34.281 0.833 1 96.94 191 GLU A O 1
ATOM 1394 N N . LYS A 1 192 ? 7.457 -34.344 1.42 1 97.19 192 LYS A N 1
ATOM 1395 C CA . LYS A 1 192 ? 7.883 -34.625 0.051 1 97.19 192 LYS A CA 1
ATOM 1396 C C . LYS A 1 192 ? 7.301 -35.938 -0.456 1 97.19 192 LYS A C 1
ATOM 1398 O O . LYS A 1 192 ? 7.266 -36.938 0.274 1 97.19 192 LYS A O 1
ATOM 1403 N N . ILE A 1 193 ? 6.84 -35.938 -1.675 1 96.62 193 ILE A N 1
ATOM 1404 C CA . ILE A 1 193 ? 6.473 -37.188 -2.32 1 96.62 193 ILE A CA 1
ATOM 1405 C C . ILE A 1 193 ? 7.707 -38.062 -2.469 1 96.62 193 ILE A C 1
ATOM 1407 O O . ILE A 1 193 ? 8.758 -37.594 -2.912 1 96.62 193 ILE A O 1
ATOM 1411 N N . LYS A 1 194 ? 7.602 -39.25 -2.129 1 95.5 194 LYS A N 1
ATOM 1412 C CA . LYS A 1 194 ? 8.727 -40.188 -2.229 1 95.5 194 LYS A CA 1
ATOM 1413 C C . LYS A 1 194 ? 9.227 -40.281 -3.668 1 95.5 194 LYS A C 1
ATOM 1415 O O . LYS A 1 194 ? 8.445 -40.125 -4.613 1 95.5 194 LYS A O 1
ATOM 1420 N N . ASP A 1 195 ? 10.562 -40.5 -3.744 1 97 195 ASP A N 1
ATOM 1421 C CA . ASP A 1 195 ? 11.141 -40.688 -5.074 1 97 195 ASP A CA 1
ATOM 1422 C C . ASP A 1 195 ? 10.438 -41.781 -5.836 1 97 195 ASP A C 1
ATOM 1424 O O . ASP A 1 195 ? 10.258 -42.906 -5.305 1 97 195 ASP A O 1
ATOM 1428 N N . ILE A 1 196 ? 10.07 -41.531 -7.051 1 97.25 196 ILE A N 1
ATOM 1429 C CA . ILE A 1 196 ? 9.281 -42.5 -7.828 1 97.25 196 ILE A CA 1
ATOM 1430 C C . ILE A 1 196 ? 10.188 -43.219 -8.82 1 97.25 196 ILE A C 1
ATOM 1432 O O . ILE A 1 196 ? 10.891 -42.594 -9.609 1 97.25 196 ILE A O 1
ATOM 1436 N N . ASN A 1 197 ? 10.234 -44.531 -8.812 1 97.44 197 ASN A N 1
ATOM 1437 C CA . ASN A 1 197 ? 10.844 -45.438 -9.789 1 97.44 197 ASN A CA 1
ATOM 1438 C C . ASN A 1 197 ? 12.367 -45.344 -9.742 1 97.44 197 ASN A C 1
ATOM 1440 O O . ASN A 1 197 ? 13.039 -45.656 -10.727 1 97.44 197 ASN A O 1
ATOM 1444 N N . PHE A 1 198 ? 13.023 -44.844 -8.711 1 97.38 198 PHE A N 1
ATOM 1445 C CA . PHE A 1 198 ? 14.461 -44.906 -8.5 1 97.38 198 PHE A CA 1
ATOM 1446 C C . PHE A 1 198 ? 14.805 -44.812 -7.016 1 97.38 198 PHE A C 1
ATOM 1448 O O . PHE A 1 198 ? 13.938 -44.5 -6.199 1 97.38 198 PHE A O 1
ATOM 1455 N N . ARG A 1 199 ? 16.031 -45.094 -6.645 1 97.25 199 ARG A N 1
ATOM 1456 C CA . ARG A 1 199 ? 16.562 -44.969 -5.293 1 97.25 199 ARG A CA 1
ATOM 1457 C C . ARG A 1 199 ? 18.031 -44.531 -5.312 1 97.25 199 ARG A C 1
ATOM 1459 O O . ARG A 1 199 ? 18.766 -44.875 -6.254 1 97.25 199 ARG A O 1
ATOM 1466 N N . MET A 1 200 ? 18.453 -43.875 -4.309 1 98.12 200 MET A N 1
ATOM 1467 C CA . MET A 1 200 ? 19.844 -43.469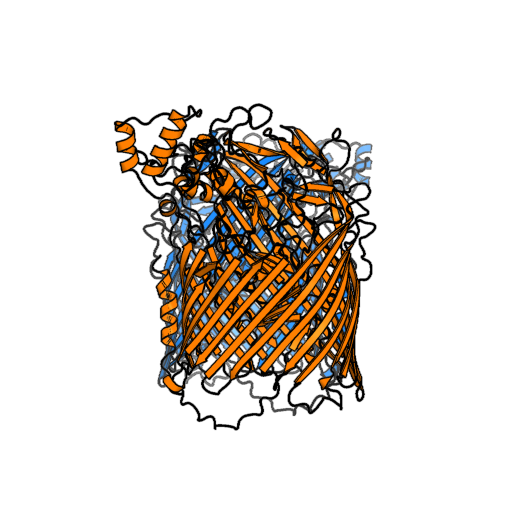 -4.188 1 98.12 200 MET A CA 1
ATOM 1468 C C . MET A 1 200 ? 20.656 -44.531 -3.463 1 98.12 200 MET A C 1
ATOM 1470 O O . MET A 1 200 ? 20.109 -45.344 -2.736 1 98.12 200 MET A O 1
ATOM 1474 N N . MET A 1 201 ? 21.953 -44.438 -3.613 1 98.19 201 MET A N 1
ATOM 1475 C CA . MET A 1 201 ? 22.844 -45.375 -2.936 1 98.19 201 MET A CA 1
ATOM 1476 C C . MET A 1 201 ? 22.984 -45.031 -1.456 1 98.19 201 MET A C 1
ATOM 1478 O O . MET A 1 201 ? 23.016 -43.875 -1.088 1 98.19 201 MET A O 1
ATOM 1482 N N . ASN A 1 202 ? 23 -46.062 -0.577 1 97.88 202 ASN A N 1
ATOM 1483 C CA . ASN A 1 202 ? 23.484 -45.875 0.786 1 97.88 202 ASN A CA 1
ATOM 1484 C C . ASN A 1 202 ? 25.016 -45.938 0.85 1 97.88 202 ASN A C 1
ATOM 1486 O O . ASN A 1 202 ? 25.672 -46.062 -0.179 1 97.88 202 ASN A O 1
ATOM 1490 N N . SER A 1 203 ? 25.578 -45.812 2.039 1 98.12 203 SER A N 1
ATOM 1491 C CA . SER A 1 203 ? 27.031 -45.75 2.184 1 98.12 203 SER A CA 1
ATOM 1492 C C . SER A 1 203 ? 27.703 -47.031 1.679 1 98.12 203 SER A C 1
ATOM 1494 O O . SER A 1 203 ? 28.719 -46.969 0.977 1 98.12 203 SER A O 1
ATOM 1496 N N . ALA A 1 204 ? 27.172 -48.188 2.082 1 97.88 204 ALA A N 1
ATOM 1497 C CA . ALA A 1 204 ? 27.766 -49.438 1.668 1 97.88 204 ALA A CA 1
ATOM 1498 C C . ALA A 1 204 ? 27.781 -49.562 0.148 1 97.88 204 ALA A C 1
ATOM 1500 O O . ALA A 1 204 ? 28.797 -49.969 -0.438 1 97.88 204 ALA A O 1
ATOM 1501 N N . GLU A 1 205 ? 26.688 -49.281 -0.431 1 98.06 205 GLU A N 1
ATOM 1502 C CA . GLU A 1 205 ? 26.578 -49.344 -1.885 1 98.06 205 GLU A CA 1
ATOM 1503 C C . GLU A 1 205 ? 27.516 -48.375 -2.562 1 98.06 205 GLU A C 1
ATOM 1505 O O . GLU A 1 205 ? 28.172 -48.688 -3.553 1 98.06 205 GLU A O 1
ATOM 1510 N N . LYS A 1 206 ? 27.531 -47.156 -2.057 1 98.06 206 LYS A N 1
ATOM 1511 C CA . LYS A 1 206 ? 28.359 -46.125 -2.654 1 98.06 206 LYS A CA 1
ATOM 1512 C C . LYS A 1 206 ? 29.844 -46.469 -2.568 1 98.06 206 LYS A C 1
ATOM 1514 O O . LYS A 1 206 ? 30.594 -46.281 -3.531 1 98.06 206 LYS A O 1
ATOM 1519 N N . ILE A 1 207 ? 30.328 -46.969 -1.418 1 97.56 207 ILE A N 1
ATOM 1520 C CA . ILE A 1 207 ? 31.703 -47.375 -1.229 1 97.56 207 ILE A CA 1
ATOM 1521 C C . ILE A 1 207 ? 32.031 -48.5 -2.205 1 97.56 207 ILE A C 1
ATOM 1523 O O . ILE A 1 207 ? 33.094 -48.5 -2.836 1 97.56 207 ILE A O 1
ATOM 1527 N N . ASP A 1 208 ? 31.141 -49.438 -2.305 1 97.5 208 ASP A N 1
ATOM 1528 C CA . ASP A 1 208 ? 31.344 -50.562 -3.238 1 97.5 208 ASP A CA 1
ATOM 1529 C C . ASP A 1 208 ? 31.453 -50.031 -4.676 1 97.5 208 ASP A C 1
ATOM 1531 O O . ASP A 1 208 ? 32.312 -50.5 -5.438 1 97.5 208 ASP A O 1
ATOM 1535 N N . PHE A 1 209 ? 30.578 -49.219 -4.996 1 97.62 209 PHE A N 1
ATOM 1536 C CA . PHE A 1 209 ? 30.609 -48.625 -6.332 1 97.62 209 PHE A CA 1
ATOM 1537 C C . PHE A 1 209 ? 31.938 -47.938 -6.586 1 97.62 209 PHE A C 1
ATOM 1539 O O . PHE A 1 209 ? 32.531 -48.094 -7.645 1 97.62 209 PHE A O 1
ATOM 1546 N N . GLU A 1 210 ? 32.406 -47.125 -5.66 1 97.38 210 GLU A N 1
ATOM 1547 C CA . GLU A 1 210 ? 33.656 -46.375 -5.801 1 97.38 210 GLU A CA 1
ATOM 1548 C C . GLU A 1 210 ? 34.844 -47.344 -5.922 1 97.38 210 GLU A C 1
ATOM 1550 O O . GLU A 1 210 ? 35.781 -47.094 -6.684 1 97.38 210 GLU A O 1
ATOM 1555 N N . ASN A 1 211 ? 34.875 -48.406 -5.164 1 97 211 ASN A N 1
ATOM 1556 C CA . ASN A 1 211 ? 35.938 -49.406 -5.273 1 97 211 ASN A CA 1
ATOM 1557 C C . ASN A 1 211 ? 35.969 -50.031 -6.664 1 97 211 ASN A C 1
ATOM 1559 O O . ASN A 1 211 ? 37.031 -50.25 -7.23 1 97 211 ASN A O 1
ATOM 1563 N N . GLN A 1 212 ? 34.812 -50.312 -7.184 1 96.25 212 GLN A N 1
ATOM 1564 C CA . GLN A 1 212 ? 34.75 -50.875 -8.523 1 96.25 212 GLN A CA 1
ATOM 1565 C C . GLN A 1 212 ? 35.281 -49.906 -9.57 1 96.25 212 GLN A C 1
ATOM 1567 O O . GLN A 1 212 ? 36.031 -50.312 -10.469 1 96.25 212 GLN A O 1
ATOM 1572 N N . MET A 1 213 ? 34.875 -48.688 -9.453 1 95.56 213 MET A N 1
ATOM 1573 C CA . MET A 1 213 ? 35.375 -47.688 -10.391 1 95.56 213 MET A CA 1
ATOM 1574 C C . MET A 1 213 ? 36.875 -47.562 -10.289 1 95.56 213 MET A C 1
ATOM 1576 O O . MET A 1 213 ? 37.562 -47.406 -11.305 1 95.56 213 MET A O 1
ATOM 1580 N N . ALA A 1 214 ? 37.375 -47.594 -9.055 1 95.62 214 ALA A N 1
ATOM 1581 C CA . ALA A 1 214 ? 38.844 -47.531 -8.852 1 95.62 214 ALA A CA 1
ATOM 1582 C C . ALA A 1 214 ? 39.531 -48.719 -9.516 1 95.62 214 ALA A C 1
ATOM 1584 O O . ALA A 1 214 ? 40.594 -48.562 -10.125 1 95.62 214 ALA A O 1
ATOM 1585 N N . GLU A 1 215 ? 38.969 -49.812 -9.383 1 94.31 215 GLU A N 1
ATOM 1586 C CA . GLU A 1 215 ? 39.531 -51.031 -9.961 1 94.31 215 GLU A CA 1
ATOM 1587 C C . GLU A 1 215 ? 39.562 -50.969 -11.484 1 94.31 215 GLU A C 1
ATOM 1589 O O . GLU A 1 215 ? 40.469 -51.5 -12.125 1 94.31 215 GLU A O 1
ATOM 1594 N N . LEU A 1 216 ? 38.594 -50.281 -11.992 1 92.19 216 LEU A N 1
ATOM 1595 C CA . LEU A 1 216 ? 38.469 -50.156 -13.438 1 92.19 216 LEU A CA 1
ATOM 1596 C C . LEU A 1 216 ? 39.375 -49.031 -13.945 1 92.19 216 LEU A C 1
ATOM 1598 O O . LEU A 1 216 ? 39.438 -48.781 -15.148 1 92.19 216 LEU A O 1
ATOM 1602 N N . GLY A 1 217 ? 40 -48.312 -13.031 1 89.38 217 GLY A N 1
ATOM 1603 C CA . GLY A 1 217 ? 40.938 -47.25 -13.383 1 89.38 217 GLY A CA 1
ATOM 1604 C C . GLY A 1 217 ? 40.281 -45.938 -13.719 1 89.38 217 GLY A C 1
ATOM 1605 O O . GLY A 1 217 ? 40.844 -45.125 -14.438 1 89.38 217 GLY A O 1
ATOM 1606 N N . VAL A 1 218 ? 39.031 -45.812 -13.289 1 91.44 218 VAL A N 1
ATOM 1607 C CA . VAL A 1 218 ? 38.375 -44.531 -13.555 1 91.44 218 VAL A CA 1
ATOM 1608 C C . VAL A 1 218 ? 39.031 -43.406 -12.75 1 91.44 218 VAL A C 1
ATOM 1610 O O . VAL A 1 218 ? 39.219 -43.531 -11.539 1 91.44 218 VAL A O 1
ATOM 1613 N N . THR A 1 219 ? 39.344 -42.312 -13.406 1 88.31 219 THR A N 1
ATOM 1614 C CA . THR A 1 219 ? 40.031 -41.188 -12.797 1 88.31 219 THR A CA 1
ATOM 1615 C C . THR A 1 219 ? 39.219 -40.625 -11.648 1 88.31 219 THR A C 1
ATOM 1617 O O . THR A 1 219 ? 38 -40.438 -11.773 1 88.31 219 THR A O 1
ATOM 1620 N N . GLY A 1 220 ? 39.844 -40.281 -10.57 1 90.88 220 GLY A N 1
ATOM 1621 C CA . GLY A 1 220 ? 39.219 -39.594 -9.461 1 90.88 220 GLY A CA 1
ATOM 1622 C C . GLY A 1 220 ? 38.75 -40.562 -8.367 1 90.88 220 GLY A C 1
ATOM 1623 O O . GLY A 1 220 ? 38.438 -40.125 -7.258 1 90.88 220 GLY A O 1
ATOM 1624 N N . TYR A 1 221 ? 38.719 -41.844 -8.664 1 94.81 221 TYR A N 1
ATOM 1625 C CA . TYR A 1 221 ? 38.312 -42.844 -7.672 1 94.81 221 TYR A CA 1
ATOM 1626 C C . TYR A 1 221 ? 39.562 -43.5 -7.078 1 94.81 221 TYR A C 1
ATOM 1628 O O . TYR A 1 221 ? 40.5 -43.812 -7.793 1 94.81 221 TYR A O 1
ATOM 1636 N N . THR A 1 222 ? 39.5 -43.656 -5.805 1 94.69 222 THR A N 1
ATOM 1637 C CA . THR A 1 222 ? 40.562 -44.375 -5.094 1 94.69 222 THR A CA 1
ATOM 1638 C C . THR A 1 222 ? 39.969 -45.469 -4.219 1 94.69 222 THR A C 1
ATOM 1640 O O . THR A 1 222 ? 38.875 -45.312 -3.646 1 94.69 222 THR A O 1
ATOM 1643 N N . LYS A 1 223 ? 40.719 -46.562 -4.109 1 95.44 223 LYS A N 1
ATOM 1644 C CA . LYS A 1 223 ? 40.25 -47.688 -3.299 1 95.44 223 LYS A CA 1
ATOM 1645 C C . LYS A 1 223 ? 40.188 -47.312 -1.821 1 95.44 223 LYS A C 1
ATOM 1647 O O . LYS A 1 223 ? 41.094 -46.625 -1.313 1 95.44 223 LYS A O 1
ATOM 1652 N N . TRP A 1 224 ? 39.188 -47.812 -1.238 1 96.62 224 TRP A N 1
ATOM 1653 C CA . TRP A 1 224 ? 39 -47.531 0.184 1 96.62 224 TRP A CA 1
ATOM 1654 C C . TRP A 1 224 ? 39.875 -48.469 1.029 1 96.62 224 TRP A C 1
ATOM 1656 O O . TRP A 1 224 ? 39.969 -49.656 0.742 1 96.62 224 TRP A O 1
ATOM 1666 N N . THR A 1 225 ? 40.531 -47.875 2.029 1 96.31 225 THR A N 1
ATOM 1667 C CA . THR A 1 225 ? 41.188 -48.688 3.033 1 96.31 225 THR A CA 1
ATOM 1668 C C . THR A 1 225 ? 40.156 -49.312 3.988 1 96.31 225 THR A C 1
ATOM 1670 O O . THR A 1 225 ? 39.031 -48.781 4.117 1 96.31 225 THR A O 1
ATOM 1673 N N . ASP A 1 226 ? 40.594 -50.375 4.621 1 94.62 226 ASP A N 1
ATOM 1674 C CA . ASP A 1 226 ? 39.688 -51 5.578 1 94.62 226 ASP A CA 1
ATOM 1675 C C . ASP A 1 226 ? 39.281 -50.031 6.691 1 94.62 226 ASP A C 1
ATOM 1677 O O . ASP A 1 226 ? 38.125 -50.031 7.129 1 94.62 226 ASP A O 1
ATOM 1681 N N . GLN A 1 227 ? 40.219 -49.281 7.09 1 94.69 227 GLN A N 1
ATOM 1682 C CA . GLN A 1 227 ? 39.969 -48.312 8.156 1 94.69 227 GLN A CA 1
ATOM 1683 C C . GLN A 1 227 ? 39 -47.25 7.691 1 94.69 227 GLN A C 1
ATOM 1685 O O . GLN A 1 227 ? 38.031 -46.906 8.398 1 94.69 227 GLN A O 1
ATOM 1690 N N . ASP A 1 228 ? 39.219 -46.719 6.535 1 95.5 228 ASP A N 1
ATOM 1691 C CA . ASP A 1 228 ? 38.375 -45.656 5.992 1 95.5 228 ASP A CA 1
ATOM 1692 C C . ASP A 1 228 ? 36.969 -46.188 5.715 1 95.5 228 ASP A C 1
ATOM 1694 O O . ASP A 1 228 ? 36 -45.469 5.926 1 95.5 228 ASP A O 1
ATOM 1698 N N . ARG A 1 229 ? 36.906 -47.312 5.203 1 96.62 229 ARG A N 1
ATOM 1699 C CA . ARG A 1 229 ? 35.625 -47.938 4.922 1 96.62 229 ARG A CA 1
ATOM 1700 C C . ARG A 1 229 ? 34.812 -48.094 6.195 1 96.62 229 ARG A C 1
ATOM 1702 O O . ARG A 1 229 ? 33.594 -47.781 6.215 1 96.62 229 ARG A O 1
ATOM 1709 N N . SER A 1 230 ? 35.438 -48.625 7.223 1 96.25 230 SER A N 1
ATOM 1710 C CA . SER A 1 230 ? 34.75 -48.812 8.492 1 96.25 230 SER A CA 1
ATOM 1711 C C . SER A 1 230 ? 34.219 -47.5 9.055 1 96.25 230 SER A C 1
ATOM 1713 O O . SER A 1 230 ? 33.094 -47.438 9.547 1 96.25 230 SER A O 1
ATOM 1715 N N . ALA A 1 231 ? 34.969 -46.531 8.922 1 95.31 231 ALA A N 1
ATOM 1716 C CA . ALA A 1 231 ? 34.594 -45.188 9.398 1 95.31 231 ALA A CA 1
ATOM 1717 C C . ALA A 1 231 ? 33.438 -44.625 8.594 1 95.31 231 ALA A C 1
ATOM 1719 O O . ALA A 1 231 ? 32.5 -44.031 9.156 1 95.31 231 ALA A O 1
ATOM 1720 N N . ALA A 1 232 ? 33.469 -44.75 7.324 1 96.06 232 ALA A N 1
ATOM 1721 C CA . ALA A 1 232 ? 32.438 -44.25 6.422 1 96.06 232 ALA A CA 1
ATOM 1722 C C . ALA A 1 232 ? 31.109 -44.969 6.641 1 96.06 232 ALA A C 1
ATOM 1724 O O . ALA A 1 232 ? 30.047 -44.344 6.617 1 96.06 232 ALA A O 1
ATOM 1725 N N . LEU A 1 233 ? 31.094 -46.219 6.809 1 97 233 LEU A N 1
ATOM 1726 C CA . LEU A 1 233 ? 29.906 -47.031 7.023 1 97 233 LEU A CA 1
ATOM 1727 C C . LEU A 1 233 ? 29.188 -46.625 8.312 1 97 233 LEU A C 1
ATOM 1729 O O . LEU A 1 233 ? 27.969 -46.688 8.391 1 97 233 LEU A O 1
ATOM 1733 N N . ALA A 1 234 ? 29.984 -46.219 9.242 1 95.81 234 ALA A N 1
ATOM 1734 C CA . ALA A 1 234 ? 29.438 -45.812 10.531 1 95.81 234 ALA A CA 1
ATOM 1735 C C . ALA A 1 234 ? 28.656 -44.5 10.414 1 95.81 234 ALA A C 1
ATOM 1737 O O . ALA A 1 234 ? 27.859 -44.156 11.281 1 95.81 234 ALA A O 1
ATOM 1738 N N . GLN A 1 235 ? 28.844 -43.812 9.312 1 95.56 235 GLN A N 1
ATOM 1739 C CA . GLN A 1 235 ? 28.234 -42.5 9.125 1 95.56 235 GLN A CA 1
ATOM 1740 C C . GLN A 1 235 ? 27.016 -42.562 8.227 1 95.56 235 GLN A C 1
ATOM 1742 O O . GLN A 1 235 ? 26.406 -41.562 7.891 1 95.56 235 GLN A O 1
ATOM 1747 N N . ASP A 1 236 ? 26.5 -43.625 7.844 1 97.06 236 ASP A N 1
ATOM 1748 C CA . ASP A 1 236 ? 25.406 -43.781 6.883 1 97.06 236 ASP A CA 1
ATOM 1749 C C . ASP A 1 236 ? 24.156 -43.031 7.348 1 97.06 236 ASP A C 1
ATOM 1751 O O . ASP A 1 236 ? 23.719 -43.188 8.484 1 97.06 236 ASP A O 1
ATOM 1755 N N . HIS A 1 237 ? 23.719 -42.188 6.559 1 95.94 237 HIS A N 1
ATOM 1756 C CA . HIS A 1 237 ? 22.469 -41.438 6.812 1 95.94 237 HIS A CA 1
ATOM 1757 C C . HIS A 1 237 ? 21.875 -40.906 5.516 1 95.94 237 HIS A C 1
ATOM 1759 O O . HIS A 1 237 ? 22.469 -41.062 4.445 1 95.94 237 HIS A O 1
ATOM 1765 N N . ASN A 1 238 ? 20.641 -40.5 5.582 1 96.75 238 ASN A N 1
ATOM 1766 C CA . ASN A 1 238 ? 19.875 -39.969 4.445 1 96.75 238 ASN A CA 1
ATOM 1767 C C . ASN A 1 238 ? 19.781 -38.438 4.484 1 96.75 238 ASN A C 1
ATOM 1769 O O . ASN A 1 238 ? 19.047 -37.906 5.305 1 96.75 238 ASN A O 1
ATOM 1773 N N . TRP A 1 239 ? 20.453 -37.781 3.557 1 97.5 239 TRP A N 1
ATOM 1774 C CA . TRP A 1 239 ? 20.531 -36.344 3.533 1 97.5 239 TRP A CA 1
ATOM 1775 C C . TRP A 1 239 ? 19.172 -35.719 3.297 1 97.5 239 TRP A C 1
ATOM 1777 O O . TRP A 1 239 ? 18.922 -34.562 3.66 1 97.5 239 TRP A O 1
ATOM 1787 N N . GLN A 1 240 ? 18.219 -36.375 2.619 1 97.06 240 GLN A N 1
ATOM 1788 C CA . GLN A 1 240 ? 16.859 -35.844 2.461 1 97.06 240 GLN A CA 1
ATOM 1789 C C . GLN A 1 240 ? 16.203 -35.594 3.816 1 97.06 240 GLN A C 1
ATOM 1791 O O . GLN A 1 240 ? 15.5 -34.594 4.004 1 97.06 240 GLN A O 1
ATOM 1796 N N . LYS A 1 241 ? 16.406 -36.5 4.711 1 96.12 241 LYS A N 1
ATOM 1797 C CA . LYS A 1 241 ? 15.82 -36.375 6.039 1 96.12 241 LYS A CA 1
ATOM 1798 C C . LYS A 1 241 ? 16.484 -35.281 6.836 1 96.12 241 LYS A C 1
ATOM 1800 O O . LYS A 1 241 ? 15.875 -34.688 7.742 1 96.12 241 LYS A O 1
ATOM 1805 N N . ASP A 1 242 ? 17.797 -35.062 6.586 1 97 242 ASP A N 1
ATOM 1806 C CA . ASP A 1 242 ? 18.531 -34 7.285 1 97 242 ASP A CA 1
ATOM 1807 C C . ASP A 1 242 ? 18.109 -32.625 6.785 1 97 242 ASP A C 1
ATOM 1809 O O . ASP A 1 242 ? 18.047 -31.656 7.566 1 97 242 ASP A O 1
ATOM 1813 N N . ILE A 1 243 ? 17.828 -32.5 5.508 1 97.75 243 ILE A N 1
ATOM 1814 C CA . ILE A 1 243 ? 17.609 -31.219 4.871 1 97.75 243 ILE A CA 1
ATOM 1815 C C . ILE A 1 243 ? 16.109 -30.891 4.883 1 97.75 243 ILE A C 1
ATOM 1817 O O . ILE A 1 243 ? 15.734 -29.719 5 1 97.75 243 ILE A O 1
ATOM 1821 N N . LEU A 1 244 ? 15.289 -31.906 4.766 1 97.94 244 LEU A N 1
ATOM 1822 C CA . LEU A 1 244 ? 13.852 -31.688 4.691 1 97.94 244 LEU A CA 1
ATOM 1823 C C . LEU A 1 244 ? 13.188 -31.969 6.031 1 97.94 244 LEU A C 1
ATOM 1825 O O . LEU A 1 244 ? 13.828 -32.5 6.945 1 97.94 244 LEU A O 1
ATOM 1829 N N . ARG A 1 245 ? 11.93 -31.562 6.117 1 97.25 245 ARG A N 1
ATOM 1830 C CA . ARG A 1 245 ? 11.086 -31.828 7.277 1 97.25 245 ARG A CA 1
ATOM 1831 C C . ARG A 1 245 ? 9.625 -32 6.871 1 97.25 245 ARG A C 1
ATOM 1833 O O . ARG A 1 245 ? 9.273 -31.781 5.707 1 97.25 245 ARG A O 1
ATOM 1840 N N . THR A 1 246 ? 8.875 -32.438 7.82 1 96.88 246 THR A N 1
ATOM 1841 C CA . THR A 1 246 ? 7.43 -32.375 7.672 1 96.88 246 THR A CA 1
ATOM 1842 C C . THR A 1 246 ? 6.918 -30.969 7.977 1 96.88 246 THR A C 1
ATOM 1844 O O . THR A 1 246 ? 7.254 -30.391 9.008 1 96.88 246 THR A O 1
ATOM 1847 N N . SER A 1 247 ? 6.129 -30.469 7.086 1 96.88 247 SER A N 1
ATOM 1848 C CA . SER A 1 247 ? 5.652 -29.094 7.27 1 96.88 247 SER A CA 1
ATOM 1849 C C . SER A 1 247 ? 4.551 -29.031 8.32 1 96.88 247 SER A C 1
ATOM 1851 O O . SER A 1 247 ? 4.059 -30.062 8.773 1 96.88 247 SER A O 1
ATOM 1853 N N . ALA A 1 248 ? 4.203 -27.906 8.797 1 97.19 248 ALA A N 1
ATOM 1854 C CA . ALA A 1 248 ? 3.035 -27.594 9.617 1 97.19 248 ALA A CA 1
ATOM 1855 C C . ALA A 1 248 ? 2.137 -26.562 8.93 1 97.19 248 ALA A C 1
ATOM 1857 O O . ALA A 1 248 ? 2.592 -25.484 8.57 1 97.19 248 ALA A O 1
ATOM 1858 N N . ILE A 1 249 ? 0.895 -26.969 8.766 1 96.62 249 ILE A N 1
ATOM 1859 C CA . ILE A 1 249 ? -0.052 -26.125 8.047 1 96.62 249 ILE A CA 1
ATOM 1860 C C . ILE A 1 249 ? -1.183 -25.703 8.984 1 96.62 249 ILE A C 1
ATOM 1862 O O . ILE A 1 249 ? -1.707 -26.531 9.742 1 96.62 249 ILE A O 1
ATOM 1866 N N . GLU A 1 250 ? -1.552 -24.484 8.992 1 95.88 250 GLU A N 1
ATOM 1867 C CA . GLU A 1 250 ? -2.705 -23.953 9.719 1 95.88 250 GLU A CA 1
ATOM 1868 C C . GLU A 1 250 ? -3.471 -22.938 8.867 1 95.88 250 GLU A C 1
ATOM 1870 O O . GLU A 1 250 ? -2.867 -22.141 8.156 1 95.88 250 GLU A O 1
ATOM 1875 N N . SER A 1 251 ? -4.781 -23 8.859 1 94.94 251 SER A N 1
ATOM 1876 C CA . SER A 1 251 ? -5.656 -22.078 8.148 1 94.94 251 SER A CA 1
ATOM 1877 C C . SER A 1 251 ? -6.906 -21.766 8.961 1 94.94 251 SER A C 1
ATOM 1879 O O . SER A 1 251 ? -7.562 -22.672 9.484 1 94.94 251 SER A O 1
ATOM 1881 N N . TYR A 1 252 ? -7.266 -20.531 9.133 1 94.69 252 TYR A N 1
ATOM 1882 C CA . TYR A 1 252 ? -8.461 -20.047 9.828 1 94.69 252 TYR A CA 1
ATOM 1883 C C . TYR A 1 252 ? -9.188 -19.016 8.992 1 94.69 252 TYR A C 1
ATOM 1885 O O . TYR A 1 252 ? -8.562 -18.141 8.383 1 94.69 252 TYR A O 1
ATOM 1893 N N . GLN A 1 253 ? -10.492 -19.141 8.922 1 94.12 253 GLN A N 1
ATOM 1894 C CA . GLN A 1 253 ? -11.289 -18.156 8.219 1 94.12 253 GLN A CA 1
ATOM 1895 C C . GLN A 1 253 ? -12.633 -17.938 8.906 1 94.12 253 GLN A C 1
ATOM 1897 O O . GLN A 1 253 ? -13.273 -18.891 9.359 1 94.12 253 GLN A O 1
ATOM 1902 N N . ILE A 1 254 ? -13.055 -16.766 9.016 1 92.44 254 ILE A N 1
ATOM 1903 C CA . ILE A 1 254 ? -14.383 -16.391 9.492 1 92.44 254 ILE A CA 1
ATOM 1904 C C . ILE A 1 254 ? -15.086 -15.531 8.445 1 92.44 254 ILE A C 1
ATOM 1906 O O . ILE A 1 254 ? -14.461 -14.688 7.805 1 92.44 254 ILE A O 1
ATOM 1910 N N . GLY A 1 255 ? -16.297 -15.867 8.148 1 91.19 255 GLY A N 1
ATOM 1911 C CA . GLY A 1 255 ? -17.094 -15.125 7.188 1 91.19 255 GLY A CA 1
ATOM 1912 C C . GLY A 1 255 ? -18.5 -14.836 7.672 1 91.19 255 GLY A C 1
ATOM 1913 O O . GLY A 1 255 ? -19.078 -15.633 8.406 1 91.19 255 GLY A O 1
ATOM 1914 N N . VAL A 1 256 ? -19.031 -13.758 7.27 1 89.56 256 VAL A N 1
ATOM 1915 C CA . VAL A 1 256 ? -20.422 -13.375 7.543 1 89.56 256 VAL A CA 1
ATOM 1916 C C . VAL A 1 256 ? -21.094 -12.93 6.25 1 89.56 256 VAL A C 1
ATOM 1918 O O . VAL A 1 256 ? -20.5 -12.211 5.445 1 89.56 256 VAL A O 1
ATOM 1921 N N . ARG A 1 257 ? -22.266 -13.414 6.031 1 92.31 257 ARG A N 1
ATOM 1922 C CA . ARG A 1 257 ? -23.078 -13.016 4.883 1 92.31 257 ARG A CA 1
ATOM 1923 C C . ARG A 1 257 ? -24.516 -12.734 5.297 1 92.31 257 ARG A C 1
ATOM 1925 O O . ARG A 1 257 ? -25.078 -13.453 6.121 1 92.31 257 ARG A O 1
ATOM 1932 N N . GLY A 1 258 ? -25.062 -11.68 4.742 1 88.88 258 GLY A N 1
ATOM 1933 C CA . GLY A 1 258 ? -26.438 -11.312 5.055 1 88.88 258 GLY A CA 1
ATOM 1934 C C . GLY A 1 258 ? -26.938 -10.141 4.238 1 88.88 258 GLY A C 1
ATOM 1935 O O . GLY A 1 258 ? -26.328 -9.758 3.242 1 88.88 258 GLY A O 1
ATOM 1936 N N . GLY A 1 259 ? -28.156 -9.75 4.531 1 86.69 259 GLY A N 1
ATOM 1937 C CA . GLY A 1 259 ? -28.766 -8.617 3.867 1 86.69 259 GLY A CA 1
ATOM 1938 C C . GLY A 1 259 ? -30.266 -8.805 3.633 1 86.69 259 GLY A C 1
ATOM 1939 O O . GLY A 1 259 ? -30.891 -9.648 4.266 1 86.69 259 GLY A O 1
ATOM 1940 N N . ASN A 1 260 ? -30.828 -7.898 2.875 1 84.44 260 ASN A N 1
ATOM 1941 C CA . ASN A 1 260 ? -32.219 -7.957 2.414 1 84.44 260 ASN A CA 1
ATOM 1942 C C . ASN A 1 260 ? -32.312 -7.703 0.914 1 84.44 260 ASN A C 1
ATOM 1944 O O . ASN A 1 260 ? -31.312 -7.758 0.2 1 84.44 260 ASN A O 1
ATOM 1948 N N . GLU A 1 261 ? -33.406 -7.586 0.476 1 81.69 261 GLU A N 1
ATOM 1949 C CA . GLU A 1 261 ? -33.625 -7.492 -0.965 1 81.69 261 GLU A CA 1
ATOM 1950 C C . GLU A 1 261 ? -32.969 -6.242 -1.54 1 81.69 261 GLU A C 1
ATOM 1952 O O . GLU A 1 261 ? -32.594 -6.219 -2.713 1 81.69 261 GLU A O 1
ATOM 1957 N N . LYS A 1 262 ? -32.781 -5.234 -0.786 1 83 262 LYS A N 1
ATOM 1958 C CA . LYS A 1 262 ? -32.281 -3.969 -1.312 1 83 262 LYS A CA 1
ATOM 1959 C C . LYS A 1 262 ? -30.812 -3.748 -0.921 1 83 262 LYS A C 1
ATOM 1961 O O . LYS A 1 262 ? -30.156 -2.85 -1.446 1 83 262 LYS A O 1
ATOM 1966 N N . SER A 1 263 ? -30.375 -4.559 -0.027 1 85 263 SER A N 1
ATOM 1967 C CA . SER A 1 263 ? -29 -4.395 0.455 1 85 263 SER A CA 1
ATOM 1968 C C . SER A 1 263 ? -28.406 -5.727 0.897 1 85 263 SER A C 1
ATOM 1970 O O . SER A 1 263 ? -28.969 -6.406 1.757 1 85 263 SER A O 1
ATOM 1972 N N . LYS A 1 264 ? -27.312 -6.09 0.34 1 90.25 264 LYS A N 1
ATOM 1973 C CA . LYS A 1 264 ? -26.625 -7.344 0.654 1 90.25 264 LYS A CA 1
ATOM 1974 C C . LYS A 1 264 ? -25.156 -7.105 0.951 1 90.25 264 LYS A C 1
ATOM 1976 O O . LYS A 1 264 ? -24.531 -6.227 0.352 1 90.25 264 LYS A O 1
ATOM 1981 N N . TYR A 1 265 ? -24.562 -7.938 1.897 1 88.88 265 TYR A N 1
ATOM 1982 C CA . TYR A 1 265 ? -23.172 -7.738 2.262 1 88.88 265 TYR A CA 1
ATOM 1983 C C . TYR A 1 265 ? -22.484 -9.07 2.553 1 88.88 265 TYR A C 1
ATOM 1985 O O . TYR A 1 265 ? -23.156 -10.047 2.904 1 88.88 265 TYR A O 1
ATOM 1993 N N . THR A 1 266 ? -21.25 -9.133 2.426 1 93.12 266 THR A N 1
ATOM 1994 C CA . THR A 1 266 ? -20.375 -10.211 2.861 1 93.12 266 THR A CA 1
ATOM 1995 C C . THR A 1 266 ? -19.078 -9.656 3.451 1 93.12 266 THR A C 1
ATOM 1997 O O . THR A 1 266 ? -18.547 -8.656 2.963 1 93.12 266 THR A O 1
ATOM 2000 N N . PHE A 1 267 ? -18.625 -10.266 4.504 1 90.5 267 PHE A N 1
ATOM 2001 C CA . PHE A 1 267 ? -17.328 -9.977 5.125 1 90.5 267 PHE A CA 1
ATOM 2002 C C . PHE A 1 267 ? -16.578 -11.266 5.414 1 90.5 267 PHE A C 1
ATOM 2004 O O . PHE A 1 267 ? -17.156 -12.258 5.848 1 90.5 267 PHE A O 1
ATOM 2011 N N . SER A 1 268 ? -15.266 -11.227 5.195 1 94.31 268 SER A N 1
ATOM 2012 C CA . SER A 1 268 ? -14.469 -12.398 5.523 1 94.31 268 SER A CA 1
ATOM 2013 C C . SER A 1 268 ? -13.062 -12.016 5.965 1 94.31 268 SER A C 1
ATOM 2015 O O . SER A 1 268 ? -12.477 -11.062 5.441 1 94.31 268 SER A O 1
ATOM 2017 N N . LEU A 1 269 ? -12.516 -12.672 6.953 1 92.81 269 LEU A N 1
ATOM 2018 C CA . LEU A 1 269 ? -11.141 -12.594 7.426 1 92.81 269 LEU A CA 1
ATOM 2019 C C . LEU A 1 269 ? -10.484 -13.977 7.422 1 92.81 269 LEU A C 1
ATOM 2021 O O . LEU A 1 269 ? -11.125 -14.969 7.762 1 92.81 269 LEU A O 1
ATOM 2025 N N . GLY A 1 270 ? -9.195 -13.977 6.988 1 94.44 270 GLY A N 1
ATOM 2026 C CA . GLY A 1 270 ? -8.516 -15.266 6.906 1 94.44 270 GLY A CA 1
ATOM 2027 C C . GLY A 1 270 ? -7.055 -15.188 7.301 1 94.44 270 GLY A C 1
ATOM 2028 O O . GLY A 1 270 ? -6.43 -14.133 7.191 1 94.44 270 GLY A O 1
ATOM 2029 N N . TYR A 1 271 ? -6.504 -16.281 7.742 1 95.06 271 TYR A N 1
ATOM 2030 C CA . TYR A 1 271 ? -5.094 -16.484 8.062 1 95.06 271 TYR A CA 1
ATOM 2031 C C . TYR A 1 271 ? -4.625 -17.859 7.598 1 95.06 271 TYR A C 1
ATOM 2033 O O . TYR A 1 271 ? -5.277 -18.875 7.871 1 95.06 271 TYR A O 1
ATOM 2041 N N . ASP A 1 272 ? -3.531 -17.891 6.922 1 95.25 272 ASP A N 1
ATOM 2042 C CA . ASP A 1 272 ? -2.918 -19.125 6.457 1 95.25 272 ASP A CA 1
ATOM 2043 C C . ASP A 1 272 ? -1.427 -19.156 6.781 1 95.25 272 ASP A C 1
ATOM 2045 O O . ASP A 1 272 ? -0.74 -18.141 6.668 1 95.25 272 ASP A O 1
ATOM 2049 N N . SER A 1 273 ? -0.937 -20.328 7.16 1 96.31 273 SER A N 1
ATOM 2050 C CA . SER A 1 273 ? 0.485 -20.531 7.422 1 96.31 273 SER A CA 1
ATOM 2051 C C . SER A 1 273 ? 0.939 -21.922 7.012 1 96.31 273 SER A C 1
ATOM 2053 O O . SER A 1 273 ? 0.223 -22.906 7.227 1 96.31 273 SER A O 1
ATOM 2055 N N . ASP A 1 274 ? 2.002 -22 6.344 1 96.75 274 ASP A N 1
ATOM 2056 C CA . ASP A 1 274 ? 2.701 -23.203 5.945 1 96.75 274 ASP A CA 1
ATOM 2057 C C . ASP A 1 274 ? 4.215 -23.031 6.027 1 96.75 274 ASP A C 1
ATOM 2059 O O . ASP A 1 274 ? 4.805 -22.344 5.188 1 96.75 274 ASP A O 1
ATOM 2063 N N . ASN A 1 275 ? 4.828 -23.719 6.934 1 96 275 ASN A N 1
ATOM 2064 C CA . ASN A 1 275 ? 6.254 -23.469 7.121 1 96 275 ASN A CA 1
ATOM 2065 C C . ASN A 1 275 ? 7.098 -24.312 6.156 1 96 275 ASN A C 1
ATOM 2067 O O . ASN A 1 275 ? 8.328 -24.328 6.262 1 96 275 ASN A O 1
ATOM 2071 N N . GLY A 1 276 ? 6.516 -25.016 5.227 1 96.25 276 GLY A N 1
ATOM 2072 C CA . GLY A 1 276 ? 7.211 -25.688 4.145 1 96.25 276 GLY A CA 1
ATOM 2073 C C . GLY A 1 276 ? 7.961 -26.938 4.598 1 96.25 276 GLY A C 1
ATOM 2074 O O . GLY A 1 276 ? 7.988 -27.25 5.793 1 96.25 276 GLY A O 1
ATOM 2075 N N . ILE A 1 277 ? 8.641 -27.609 3.703 1 97.25 277 ILE A N 1
ATOM 2076 C CA . ILE A 1 277 ? 9.25 -28.906 4.02 1 97.25 277 ILE A CA 1
ATOM 2077 C C . ILE A 1 277 ? 10.758 -28.734 4.199 1 97.25 277 ILE A C 1
ATOM 2079 O O . ILE A 1 277 ? 11.477 -29.703 4.461 1 97.25 277 ILE A O 1
ATOM 2083 N N . VAL A 1 278 ? 11.281 -27.547 3.992 1 97.62 278 VAL A N 1
ATOM 2084 C CA . VAL A 1 278 ? 12.711 -27.312 4.109 1 97.62 278 VAL A CA 1
ATOM 2085 C C . VAL A 1 278 ? 13.047 -26.844 5.523 1 97.62 278 VAL A C 1
ATOM 2087 O O . VAL A 1 278 ? 12.359 -25.984 6.074 1 97.62 278 VAL A O 1
ATOM 2090 N N . GLN A 1 279 ? 14.102 -27.312 6.031 1 95.56 279 GLN A N 1
ATOM 2091 C CA . GLN A 1 279 ? 14.523 -26.953 7.383 1 95.56 279 GLN A CA 1
ATOM 2092 C C . GLN A 1 279 ? 14.992 -25.5 7.453 1 95.56 279 GLN A C 1
ATOM 2094 O O . GLN A 1 279 ? 15.445 -24.953 6.457 1 95.56 279 GLN A O 1
ATOM 2099 N N . ASN A 1 280 ? 14.805 -24.891 8.633 1 93.69 280 ASN A N 1
ATOM 2100 C CA . ASN A 1 280 ? 15.383 -23.609 9.039 1 93.69 280 ASN A CA 1
ATOM 2101 C C . ASN A 1 280 ? 14.68 -22.438 8.352 1 93.69 280 ASN A C 1
ATOM 2103 O O . ASN A 1 280 ? 15.188 -21.312 8.359 1 93.69 280 ASN A O 1
ATOM 2107 N N . ILE A 1 281 ? 13.594 -22.641 7.699 1 92.75 281 ILE A N 1
ATOM 2108 C CA . ILE A 1 281 ? 12.891 -21.5 7.129 1 92.75 281 ILE A CA 1
ATOM 2109 C C . ILE A 1 281 ? 11.414 -21.562 7.516 1 92.75 281 ILE A C 1
ATOM 2111 O O . ILE A 1 281 ? 10.898 -22.625 7.871 1 92.75 281 ILE A O 1
ATOM 2115 N N . HIS A 1 282 ? 10.703 -20.344 7.492 1 91.75 282 HIS A N 1
ATOM 2116 C CA . HIS A 1 282 ? 9.25 -20.266 7.547 1 91.75 282 HIS A CA 1
ATOM 2117 C C . HIS A 1 282 ? 8.664 -19.953 6.176 1 91.75 282 HIS A C 1
ATOM 2119 O O . HIS A 1 282 ? 8.656 -18.797 5.742 1 91.75 282 HIS A O 1
ATOM 2125 N N . ALA A 1 283 ? 8.453 -20.641 5.492 1 94.06 283 ALA A N 1
ATOM 2126 C CA . ALA A 1 283 ? 8.164 -20.734 4.066 1 94.06 283 ALA A CA 1
ATOM 2127 C C . ALA A 1 283 ? 7.062 -19.75 3.664 1 94.06 283 ALA A C 1
ATOM 2129 O O . ALA A 1 283 ? 7.234 -18.953 2.736 1 94.06 283 ALA A O 1
ATOM 2130 N N . TYR A 1 284 ? 5.91 -19.734 4.367 1 95.5 284 TYR A N 1
ATOM 2131 C CA . TYR A 1 284 ? 4.832 -18.922 3.805 1 95.5 284 TYR A CA 1
ATOM 2132 C C . TYR A 1 284 ? 3.805 -18.562 4.871 1 95.5 284 TYR A C 1
ATOM 2134 O O . TYR A 1 284 ? 3.389 -19.422 5.652 1 95.5 284 TYR A O 1
ATOM 2142 N N . ARG A 1 285 ? 3.369 -17.359 4.949 1 95.62 285 ARG A N 1
ATOM 2143 C CA . ARG A 1 285 ? 2.262 -16.859 5.746 1 95.62 285 ARG A CA 1
ATOM 2144 C C . ARG A 1 285 ? 1.424 -15.859 4.949 1 95.62 285 ARG A C 1
ATOM 2146 O O . ARG A 1 285 ? 1.961 -15.078 4.164 1 95.62 285 ARG A O 1
ATOM 2153 N N . ARG A 1 286 ? 0.076 -15.844 5.199 1 95.25 286 ARG A N 1
ATOM 2154 C CA . ARG A 1 286 ? -0.799 -14.938 4.461 1 95.25 286 ARG A CA 1
ATOM 2155 C C . ARG A 1 286 ? -1.968 -14.484 5.328 1 95.25 286 ARG A C 1
ATOM 2157 O O . ARG A 1 286 ? -2.549 -15.281 6.07 1 95.25 286 ARG A O 1
ATOM 2164 N N . TYR A 1 287 ? -2.289 -13.281 5.355 1 94.19 287 TYR A N 1
ATOM 2165 C CA . TYR A 1 287 ? -3.471 -12.664 5.953 1 94.19 287 TYR A CA 1
ATOM 2166 C C . TYR A 1 287 ? -4.391 -12.094 4.875 1 94.19 287 TYR A C 1
ATOM 2168 O O . TYR A 1 287 ? -3.936 -11.406 3.961 1 94.19 287 TYR A O 1
ATOM 2176 N N . THR A 1 288 ? -5.68 -12.398 4.969 1 94.75 288 THR A N 1
ATOM 2177 C CA . THR A 1 288 ? -6.609 -11.914 3.949 1 94.75 288 THR A CA 1
ATOM 2178 C C . THR A 1 288 ? -7.848 -11.305 4.594 1 94.75 288 THR A C 1
ATOM 2180 O O . THR A 1 288 ? -8.242 -11.695 5.695 1 94.75 288 THR A O 1
ATOM 2183 N N . GLY A 1 289 ? -8.438 -10.398 3.945 1 92.94 289 GLY A N 1
ATOM 2184 C CA . GLY A 1 289 ? -9.719 -9.766 4.242 1 92.94 289 GLY A CA 1
ATOM 2185 C C . GLY A 1 289 ? -10.477 -9.344 3 1 92.94 289 GLY A C 1
ATOM 2186 O O . GLY A 1 289 ? -9.875 -8.875 2.031 1 92.94 289 GLY A O 1
ATOM 2187 N N . ARG A 1 290 ? -11.773 -9.547 3.025 1 94.88 290 ARG A N 1
ATOM 2188 C CA . ARG A 1 290 ? -12.578 -9.148 1.875 1 94.88 290 ARG A CA 1
ATOM 2189 C C . ARG A 1 290 ? -13.961 -8.672 2.311 1 94.88 290 ARG A C 1
ATOM 2191 O O . ARG A 1 290 ? -14.547 -9.219 3.248 1 94.88 290 ARG A O 1
ATOM 2198 N N . MET A 1 291 ? -14.469 -7.738 1.624 1 92.19 291 MET A N 1
ATOM 2199 C CA . MET A 1 291 ? -15.82 -7.215 1.818 1 92.19 291 MET A CA 1
ATOM 2200 C C . MET A 1 291 ? -16.5 -6.969 0.478 1 92.19 291 MET A C 1
ATOM 2202 O O . MET A 1 291 ? -15.875 -6.504 -0.471 1 92.19 291 MET A O 1
ATOM 2206 N N . LYS A 1 292 ? -17.672 -7.332 0.388 1 92.94 292 LYS A N 1
ATOM 2207 C CA . LYS A 1 292 ? -18.516 -7.059 -0.773 1 92.94 292 LYS A CA 1
ATOM 2208 C C . LYS A 1 292 ? -19.859 -6.492 -0.353 1 92.94 292 LYS A C 1
ATOM 2210 O O . LYS A 1 292 ? -20.484 -6.977 0.599 1 92.94 292 LYS A O 1
ATOM 2215 N N . TYR A 1 293 ? -20.328 -5.461 -0.983 1 90.56 293 TYR A N 1
ATOM 2216 C CA . TYR A 1 293 ? -21.578 -4.785 -0.696 1 90.56 293 TYR A CA 1
ATOM 2217 C C . TYR A 1 293 ? -22.328 -4.445 -1.982 1 90.56 293 TYR A C 1
ATOM 2219 O O . TYR A 1 293 ? -21.719 -3.986 -2.953 1 90.56 293 TYR A O 1
ATOM 2227 N N . GLU A 1 294 ? -23.578 -4.715 -2.004 1 91.06 294 GLU A N 1
ATOM 2228 C CA . GLU A 1 294 ? -24.469 -4.375 -3.111 1 91.06 294 GLU A CA 1
ATOM 2229 C C . GLU A 1 294 ? -25.766 -3.764 -2.605 1 91.06 294 GLU A C 1
ATOM 2231 O O . GLU A 1 294 ? -26.328 -4.227 -1.609 1 91.06 294 GLU A O 1
ATOM 2236 N N . ALA A 1 295 ? -26.234 -2.74 -3.348 1 87.44 295 ALA A N 1
ATOM 2237 C CA . ALA A 1 295 ? -27.469 -2.074 -2.932 1 87.44 295 ALA A CA 1
ATOM 2238 C C . ALA A 1 295 ? -28.281 -1.617 -4.141 1 87.44 295 ALA A C 1
ATOM 2240 O O . ALA A 1 295 ? -27.719 -1.312 -5.195 1 87.44 295 ALA A O 1
ATOM 2241 N N . THR A 1 296 ? -29.516 -1.632 -3.957 1 88.62 296 THR A N 1
ATOM 2242 C CA . THR A 1 296 ? -30.469 -1.042 -4.883 1 88.62 296 THR A CA 1
ATOM 2243 C C . THR A 1 296 ? -31.312 0.016 -4.184 1 88.62 296 THR A C 1
ATOM 2245 O O . THR A 1 296 ? -32.5 -0.201 -3.93 1 88.62 296 THR A O 1
ATOM 2248 N N . PRO A 1 297 ? -30.75 1.145 -4.035 1 80.12 297 PRO A N 1
ATOM 2249 C CA . PRO A 1 297 ? -31.438 2.18 -3.252 1 80.12 297 PRO A CA 1
ATOM 2250 C C . PRO A 1 297 ? -32.75 2.6 -3.863 1 80.12 297 PRO A C 1
ATOM 2252 O O . PRO A 1 297 ? -33.688 2.973 -3.139 1 80.12 297 PRO A O 1
ATOM 2255 N N . THR A 1 298 ? -32.812 2.65 -5.195 1 83.62 298 THR A N 1
ATOM 2256 C CA . THR A 1 298 ? -34.062 2.92 -5.914 1 83.62 298 THR A CA 1
ATOM 2257 C C . THR A 1 298 ? -34.281 1.89 -7.02 1 83.62 298 THR A C 1
ATOM 2259 O O . THR A 1 298 ? -33.406 1.071 -7.297 1 83.62 298 THR A O 1
ATOM 2262 N N . ASP A 1 299 ? -35.375 1.933 -7.574 1 87.25 299 ASP A N 1
ATOM 2263 C CA . ASP A 1 299 ? -35.656 1.003 -8.664 1 87.25 299 ASP A CA 1
ATOM 2264 C C . ASP A 1 299 ? -34.844 1.327 -9.898 1 87.25 299 ASP A C 1
ATOM 2266 O O . ASP A 1 299 ? -34.719 0.503 -10.805 1 87.25 299 ASP A O 1
ATOM 2270 N N . ARG A 1 300 ? -34.188 2.477 -9.93 1 89.81 300 ARG A N 1
ATOM 2271 C CA . ARG A 1 300 ? -33.438 2.885 -11.109 1 89.81 300 ARG A CA 1
ATOM 2272 C C . ARG A 1 300 ? -31.953 2.848 -10.844 1 89.81 300 ARG A C 1
ATOM 2274 O O . ARG A 1 300 ? -31.141 2.92 -11.781 1 89.81 300 ARG A O 1
ATOM 2281 N N . LEU A 1 301 ? -31.594 2.738 -9.602 1 88.81 301 LEU A N 1
ATOM 2282 C CA . LEU A 1 301 ? -30.172 2.838 -9.289 1 88.81 301 LEU A CA 1
ATOM 2283 C C . LEU A 1 301 ? -29.688 1.599 -8.539 1 88.81 301 LEU A C 1
ATOM 2285 O O . LEU A 1 301 ? -30.312 1.186 -7.559 1 88.81 301 LEU A O 1
ATOM 2289 N N . SER A 1 302 ? -28.625 1.026 -9.016 1 91.75 302 SER A N 1
ATOM 2290 C CA . SER A 1 302 ? -27.922 -0.053 -8.328 1 91.75 302 SER A CA 1
ATOM 2291 C C . SER A 1 302 ? -26.453 0.299 -8.109 1 91.75 302 SER A C 1
ATOM 2293 O O . SER A 1 302 ? -25.797 0.865 -9 1 91.75 302 SER A O 1
ATOM 2295 N N . LEU A 1 303 ? -26 0.038 -6.926 1 90.56 303 LEU A N 1
ATOM 2296 C CA . LEU A 1 303 ? -24.609 0.303 -6.551 1 90.56 303 LEU A CA 1
ATOM 2297 C C . LEU A 1 303 ? -23.938 -0.958 -6.02 1 90.56 303 LEU A C 1
ATOM 2299 O O . LEU A 1 303 ? -24.609 -1.84 -5.477 1 90.56 303 LEU A O 1
ATOM 2303 N N . GLY A 1 304 ? -22.641 -1.019 -6.16 1 91.19 304 GLY A N 1
ATOM 2304 C CA . GLY A 1 304 ? -21.891 -2.129 -5.598 1 91.19 304 GLY A CA 1
ATOM 2305 C C . GLY A 1 304 ? -20.438 -1.793 -5.344 1 91.19 304 GLY A C 1
ATOM 2306 O O . GLY A 1 304 ? -19.875 -0.899 -5.984 1 91.19 304 GLY A O 1
ATOM 2307 N N . ALA A 1 305 ? -19.859 -2.477 -4.348 1 91.94 305 ALA A N 1
ATOM 2308 C CA . ALA A 1 305 ? -18.453 -2.361 -4.008 1 91.94 305 ALA A CA 1
ATOM 2309 C C . ALA A 1 305 ? -17.875 -3.709 -3.574 1 91.94 305 ALA A C 1
ATOM 2311 O O . ALA A 1 305 ? -18.531 -4.461 -2.85 1 91.94 305 ALA A O 1
ATOM 2312 N N . SER A 1 306 ? -16.75 -4.094 -4.074 1 94.44 306 SER A N 1
ATOM 2313 C CA . SER A 1 306 ? -15.969 -5.258 -3.67 1 94.44 306 SER A CA 1
ATOM 2314 C C . SER A 1 306 ? -14.516 -4.875 -3.387 1 94.44 306 SER A C 1
ATOM 2316 O O . SER A 1 306 ? -13.828 -4.348 -4.258 1 94.44 306 SER A O 1
ATOM 2318 N N . MET A 1 307 ? -14.102 -5.137 -2.209 1 93.19 307 MET A N 1
ATOM 2319 C CA . MET A 1 307 ? -12.75 -4.754 -1.799 1 93.19 307 MET A CA 1
ATOM 2320 C C . MET A 1 307 ? -12.047 -5.906 -1.097 1 93.19 307 MET A C 1
ATOM 2322 O O . MET A 1 307 ? -12.688 -6.691 -0.391 1 93.19 307 MET A O 1
ATOM 2326 N N . GLY A 1 308 ? -10.703 -5.988 -1.282 1 94.06 308 GLY A N 1
ATOM 2327 C CA . GLY A 1 308 ? -9.922 -7.039 -0.653 1 94.06 308 GLY A CA 1
ATOM 2328 C C . GLY A 1 308 ? -8.523 -6.59 -0.264 1 94.06 308 GLY A C 1
ATOM 2329 O O . GLY A 1 308 ? -7.984 -5.645 -0.843 1 94.06 308 GLY A O 1
ATOM 2330 N N . VAL A 1 309 ? -7.941 -7.211 0.74 1 94.38 309 VAL A N 1
ATOM 2331 C CA . VAL A 1 309 ? -6.559 -7.012 1.162 1 94.38 309 VAL A CA 1
ATOM 2332 C C . VAL A 1 309 ? -5.883 -8.359 1.369 1 94.38 309 VAL A C 1
ATOM 2334 O O . VAL A 1 309 ? -6.504 -9.312 1.852 1 94.38 309 VAL A O 1
ATOM 2337 N N . ASN A 1 310 ? -4.695 -8.453 0.946 1 96.06 310 ASN A N 1
ATOM 2338 C CA . ASN A 1 310 ? -3.838 -9.625 1.136 1 96.06 310 ASN A CA 1
ATOM 2339 C C . ASN A 1 310 ? -2.42 -9.219 1.531 1 96.06 310 ASN A C 1
ATOM 2341 O O . ASN A 1 310 ? -1.812 -8.367 0.886 1 96.06 310 ASN A O 1
ATOM 2345 N N . TYR A 1 311 ? -1.917 -9.688 2.574 1 95.62 311 TYR A N 1
ATOM 2346 C CA . TYR A 1 311 ? -0.516 -9.555 2.953 1 95.62 311 TYR A CA 1
ATOM 2347 C C . TYR A 1 311 ? 0.144 -10.922 3.104 1 95.62 311 TYR A C 1
ATOM 2349 O O . TYR A 1 311 ? -0.272 -11.727 3.938 1 95.62 311 TYR A O 1
ATOM 2357 N N . SER A 1 312 ? 1.146 -11.156 2.363 1 95.75 312 SER A N 1
ATOM 2358 C CA . SER A 1 312 ? 1.831 -12.445 2.422 1 95.75 312 SER A CA 1
ATOM 2359 C C . SER A 1 312 ? 3.334 -12.266 2.611 1 95.75 312 SER A C 1
ATOM 2361 O O . SER A 1 312 ? 3.904 -11.266 2.166 1 95.75 312 SER A O 1
ATOM 2363 N N . ARG A 1 313 ? 3.914 -13.211 3.301 1 95.56 313 ARG A N 1
ATOM 2364 C CA . ARG A 1 313 ? 5.355 -13.312 3.5 1 95.56 313 ARG A CA 1
ATOM 2365 C C . ARG A 1 313 ? 5.871 -14.68 3.072 1 95.56 313 ARG A C 1
ATOM 2367 O O . ARG A 1 313 ? 5.348 -15.711 3.504 1 95.56 313 ARG A O 1
ATOM 2374 N N . SER A 1 314 ? 6.863 -14.625 2.268 1 95.19 314 SER A N 1
ATOM 2375 C CA . SER A 1 314 ? 7.496 -15.859 1.824 1 95.19 314 SER A CA 1
ATOM 2376 C C . SER A 1 314 ? 9 -15.836 2.078 1 95.19 314 SER A C 1
ATOM 2378 O O . SER A 1 314 ? 9.664 -14.836 1.798 1 95.19 314 SER A O 1
ATOM 2380 N N . GLN A 1 315 ? 9.492 -16.828 2.678 1 96.44 315 GLN A N 1
ATOM 2381 C CA . GLN A 1 315 ? 10.93 -17.031 2.77 1 96.44 315 GLN A CA 1
ATOM 2382 C C . GLN A 1 315 ? 11.422 -17.969 1.666 1 96.44 315 GLN A C 1
ATOM 2384 O O . GLN A 1 315 ? 10.977 -19.109 1.564 1 96.44 315 GLN A O 1
ATOM 2389 N N . GLU A 1 316 ? 12.344 -17.469 0.887 1 94.12 316 GLU A N 1
ATOM 2390 C CA . GLU A 1 316 ? 12.766 -18.156 -0.329 1 94.12 316 GLU A CA 1
ATOM 2391 C C . GLU A 1 316 ? 14.023 -18.984 -0.088 1 94.12 316 GLU A C 1
ATOM 2393 O O . GLU A 1 316 ? 14.812 -18.672 0.809 1 94.12 316 GLU A O 1
ATOM 2398 N N . VAL A 1 317 ? 14.195 -20.016 -0.898 1 93.5 317 VAL A N 1
ATOM 2399 C CA . VAL A 1 317 ? 15.406 -20.828 -0.918 1 93.5 317 VAL A CA 1
ATOM 2400 C C . VAL A 1 317 ? 16.047 -20.781 -2.303 1 93.5 317 VAL A C 1
ATOM 2402 O O . VAL A 1 317 ? 15.359 -20.531 -3.301 1 93.5 317 VAL A O 1
ATOM 2405 N N . ARG A 1 318 ? 17.312 -20.938 -2.297 1 92.38 318 ARG A N 1
ATOM 2406 C CA . ARG A 1 318 ? 18.016 -20.953 -3.57 1 92.38 318 ARG A CA 1
ATOM 2407 C C . ARG A 1 318 ? 17.547 -22.094 -4.453 1 92.38 318 ARG A C 1
ATOM 2409 O O . ARG A 1 318 ? 17.625 -23.266 -4.066 1 92.38 318 ARG A O 1
ATOM 2416 N N . ASP A 1 319 ? 17.016 -21.781 -5.582 1 91.81 319 ASP A N 1
ATOM 2417 C CA . ASP A 1 319 ? 16.547 -22.766 -6.562 1 91.81 319 ASP A CA 1
ATOM 2418 C C . ASP A 1 319 ? 17.234 -22.547 -7.914 1 91.81 319 ASP A C 1
ATOM 2420 O O . ASP A 1 319 ? 16.562 -22.266 -8.914 1 91.81 319 ASP A O 1
ATOM 2424 N N . ARG A 1 320 ? 18.469 -22.594 -7.922 1 90.56 320 ARG A N 1
ATOM 2425 C CA . ARG A 1 320 ? 19.359 -22.516 -9.07 1 90.56 320 ARG A CA 1
ATOM 2426 C C . ARG A 1 320 ? 20.234 -23.766 -9.172 1 90.56 320 ARG A C 1
ATOM 2428 O O . ARG A 1 320 ? 20.641 -24.328 -8.148 1 90.56 320 ARG A O 1
ATOM 2435 N N . ASN A 1 321 ? 20.484 -24.125 -10.398 1 91.25 321 ASN A N 1
ATOM 2436 C CA . ASN A 1 321 ? 21.328 -25.312 -10.555 1 91.25 321 ASN A CA 1
ATOM 2437 C C . ASN A 1 321 ? 22.781 -25.031 -10.211 1 91.25 321 ASN A C 1
ATOM 2439 O O . ASN A 1 321 ? 23.609 -24.875 -11.102 1 91.25 321 ASN A O 1
ATOM 2443 N N . ASN A 1 322 ? 23.078 -25.016 -8.992 1 92.44 322 ASN A N 1
ATOM 2444 C CA . ASN A 1 322 ? 24.422 -24.875 -8.461 1 92.44 322 ASN A CA 1
ATOM 2445 C C . ASN A 1 322 ? 24.562 -25.5 -7.078 1 92.44 322 ASN A C 1
ATOM 2447 O O . ASN A 1 322 ? 23.625 -26.156 -6.602 1 92.44 322 ASN A O 1
ATOM 2451 N N . ASN A 1 323 ? 25.672 -25.359 -6.469 1 94 323 ASN A N 1
ATOM 2452 C CA . ASN A 1 323 ? 25.953 -26.047 -5.211 1 94 323 ASN A CA 1
ATOM 2453 C C . ASN A 1 323 ? 25.188 -25.422 -4.051 1 94 323 ASN A C 1
ATOM 2455 O O . ASN A 1 323 ? 25.109 -26 -2.967 1 94 323 ASN A O 1
ATOM 2459 N N . GLN A 1 324 ? 24.562 -24.328 -4.23 1 94.88 324 GLN A N 1
ATOM 2460 C CA . GLN A 1 324 ? 23.812 -23.656 -3.176 1 94.88 324 GLN A CA 1
ATOM 2461 C C . GLN A 1 324 ? 22.359 -24.109 -3.172 1 94.88 324 GLN A C 1
ATOM 2463 O O . GLN A 1 324 ? 21.547 -23.609 -2.383 1 94.88 324 GLN A O 1
ATOM 2468 N N . ASN A 1 325 ? 22.031 -25.016 -4.027 1 96.06 325 ASN A N 1
ATOM 2469 C CA . ASN A 1 325 ? 20.672 -25.531 -4.164 1 96.06 325 ASN A CA 1
ATOM 2470 C C . ASN A 1 325 ? 20.422 -26.672 -3.193 1 96.06 325 ASN A C 1
ATOM 2472 O O . ASN A 1 325 ? 21.016 -27.734 -3.309 1 96.06 325 ASN A O 1
ATOM 2476 N N . PRO A 1 326 ? 19.469 -26.484 -2.26 1 96.75 326 PRO A N 1
ATOM 2477 C CA . PRO A 1 326 ? 19.219 -27.547 -1.289 1 96.75 326 PRO A CA 1
ATOM 2478 C C . PRO A 1 326 ? 18.641 -28.812 -1.932 1 96.75 326 PRO A C 1
ATOM 2480 O O . PRO A 1 326 ? 18.844 -29.922 -1.422 1 96.75 326 PRO A O 1
ATOM 2483 N N . PHE A 1 327 ? 17.984 -28.703 -2.98 1 96.75 327 PHE A N 1
ATOM 2484 C CA . PHE A 1 327 ? 17.344 -29.844 -3.617 1 96.75 327 PHE A CA 1
ATOM 2485 C C . PHE A 1 327 ? 18.359 -30.656 -4.426 1 96.75 327 PHE A C 1
ATOM 2487 O O . PHE A 1 327 ? 18.188 -31.859 -4.617 1 96.75 327 PHE A O 1
ATOM 2494 N N . LYS A 1 328 ? 19.344 -29.984 -4.91 1 97 328 LYS A N 1
ATOM 2495 C CA . LYS A 1 328 ? 20.469 -30.734 -5.469 1 97 328 LYS A CA 1
ATOM 2496 C C . LYS A 1 328 ? 21.281 -31.422 -4.375 1 97 328 LYS A C 1
ATOM 2498 O O . LYS A 1 328 ? 21.672 -32.594 -4.527 1 97 328 LYS A O 1
ATOM 2503 N N . ALA A 1 329 ? 21.5 -30.75 -3.309 1 97.75 329 ALA A N 1
ATOM 2504 C CA . ALA A 1 329 ? 22.281 -31.25 -2.193 1 97.75 329 ALA A CA 1
ATOM 2505 C C . ALA A 1 329 ? 21.703 -32.562 -1.663 1 97.75 329 ALA A C 1
ATOM 2507 O O . ALA A 1 329 ? 22.453 -33.469 -1.307 1 97.75 329 ALA A O 1
ATOM 2508 N N . MET A 1 330 ? 20.469 -32.688 -1.574 1 95.94 330 MET A N 1
ATOM 2509 C CA . MET A 1 330 ? 19.859 -33.844 -0.951 1 95.94 330 MET A CA 1
ATOM 2510 C C . MET A 1 330 ? 20.125 -35.125 -1.766 1 95.94 330 MET A C 1
ATOM 2512 O O . MET A 1 330 ? 20.047 -36.219 -1.242 1 95.94 330 MET A O 1
ATOM 2516 N N . TYR A 1 331 ? 20.484 -34.938 -3.01 1 97.19 331 TYR A N 1
ATOM 2517 C CA . TYR A 1 331 ? 20.781 -36.094 -3.852 1 97.19 331 TYR A CA 1
ATOM 2518 C C . TYR A 1 331 ? 22.297 -36.25 -4.066 1 97.19 331 TYR A C 1
ATOM 2520 O O . TYR A 1 331 ? 22.797 -37.344 -4.27 1 97.19 331 TYR A O 1
ATOM 2528 N N . ALA A 1 332 ? 23.031 -35.125 -4.039 1 97.94 332 ALA A N 1
ATOM 2529 C CA . ALA A 1 332 ? 24.438 -35.125 -4.43 1 97.94 332 ALA A CA 1
ATOM 2530 C C . ALA A 1 332 ? 25.328 -35.469 -3.246 1 97.94 332 ALA A C 1
ATOM 2532 O O . ALA A 1 332 ? 26.391 -36.062 -3.422 1 97.94 332 ALA A O 1
ATOM 2533 N N . TYR A 1 333 ? 25 -35.094 -2.053 1 98.38 333 TYR A N 1
ATOM 2534 C CA . TYR A 1 333 ? 25.844 -35.375 -0.895 1 98.38 333 TYR A CA 1
ATOM 2535 C C . TYR A 1 333 ? 25.953 -36.875 -0.647 1 98.38 333 TYR A C 1
ATOM 2537 O O . TYR A 1 333 ? 24.969 -37.594 -0.777 1 98.38 333 TYR A O 1
ATOM 2545 N N . ASN A 1 334 ? 27.125 -37.281 -0.329 1 98.25 334 ASN A N 1
ATOM 2546 C CA . ASN A 1 334 ? 27.328 -38.719 -0.075 1 98.25 334 ASN A CA 1
ATOM 2547 C C . ASN A 1 334 ? 26.797 -39.125 1.298 1 98.25 334 ASN A C 1
ATOM 2549 O O . ASN A 1 334 ? 26.984 -38.375 2.275 1 98.25 334 ASN A O 1
ATOM 2553 N N . PRO A 1 335 ? 26.141 -40.281 1.376 1 98 335 PRO A N 1
ATOM 2554 C CA . PRO A 1 335 ? 25.516 -40.719 2.629 1 98 335 PRO A CA 1
ATOM 2555 C C . PRO A 1 335 ? 26.531 -40.969 3.738 1 98 335 PRO A C 1
ATOM 2557 O O . PRO A 1 335 ? 26.172 -41 4.918 1 98 335 PRO A O 1
ATOM 2560 N N . TYR A 1 336 ? 27.844 -41.125 3.412 1 97.88 336 TYR A N 1
ATOM 2561 C CA . TYR A 1 336 ? 28.859 -41.406 4.41 1 97.88 336 TYR A CA 1
ATOM 2562 C C . TYR A 1 336 ? 29.484 -40.094 4.93 1 97.88 336 TYR A C 1
ATOM 2564 O O . TYR A 1 336 ? 30.375 -40.125 5.781 1 97.88 336 TYR A O 1
ATOM 2572 N N . GLU A 1 337 ? 29.078 -38.969 4.469 1 97.62 337 GLU A N 1
ATOM 2573 C CA . GLU A 1 337 ? 29.562 -37.688 4.961 1 97.62 337 GLU A CA 1
ATOM 2574 C C . GLU A 1 337 ? 28.625 -37.125 6.039 1 97.62 337 GLU A C 1
ATOM 2576 O O . GLU A 1 337 ? 27.422 -36.969 5.809 1 97.62 337 GLU A O 1
ATOM 2581 N N . PRO A 1 338 ? 29.172 -36.75 7.188 1 96.94 338 PRO A N 1
ATOM 2582 C CA . PRO A 1 338 ? 28.312 -36.281 8.281 1 96.94 338 PRO A CA 1
ATOM 2583 C C . PRO A 1 338 ? 27.844 -34.844 8.078 1 96.94 338 PRO A C 1
ATOM 2585 O O . PRO A 1 338 ? 28.438 -34.094 7.305 1 96.94 338 PRO A O 1
ATOM 2588 N N . VAL A 1 339 ? 26.812 -34.5 8.781 1 97.5 339 VAL A N 1
ATOM 2589 C CA . VAL A 1 339 ? 26.25 -33.156 8.703 1 97.5 339 VAL A CA 1
ATOM 2590 C C . VAL A 1 339 ? 27.219 -32.156 9.344 1 97.5 339 VAL A C 1
ATOM 2592 O O . VAL A 1 339 ? 27.391 -31.031 8.844 1 97.5 339 VAL A O 1
ATOM 2595 N N . TYR A 1 340 ? 27.875 -32.594 10.414 1 97.19 340 TYR A N 1
ATOM 2596 C CA . TYR A 1 340 ? 28.75 -31.703 11.172 1 97.19 340 TYR A CA 1
ATOM 2597 C C . TYR A 1 340 ? 30.172 -32.25 11.203 1 97.19 340 TYR A C 1
ATOM 2599 O O . TYR A 1 340 ? 30.375 -33.469 11.25 1 97.19 340 TYR A O 1
ATOM 2607 N N . ASN A 1 341 ? 31.109 -31.281 11.219 1 96.44 341 ASN A N 1
ATOM 2608 C CA . ASN A 1 341 ? 32.5 -31.625 11.508 1 96.44 341 ASN A CA 1
ATOM 2609 C C . ASN A 1 341 ? 32.719 -31.906 12.992 1 96.44 341 ASN A C 1
ATOM 2611 O O . ASN A 1 341 ? 31.812 -31.656 13.805 1 96.44 341 ASN A O 1
ATOM 2615 N N . ALA A 1 342 ? 33.906 -32.438 13.273 1 94.38 342 ALA A N 1
ATOM 2616 C CA . ALA A 1 342 ? 34.219 -32.781 14.656 1 94.38 342 ALA A CA 1
ATOM 2617 C C . ALA A 1 342 ? 34.156 -31.547 15.562 1 94.38 342 ALA A C 1
ATOM 2619 O O . ALA A 1 342 ? 33.781 -31.656 16.734 1 94.38 342 ALA A O 1
ATOM 2620 N N . ASP A 1 343 ? 34.344 -30.359 15.031 1 95.5 343 ASP A N 1
ATOM 2621 C CA . ASP A 1 343 ? 34.375 -29.125 15.812 1 95.5 343 ASP A CA 1
ATOM 2622 C C . ASP A 1 343 ? 32.969 -28.516 15.93 1 95.5 343 ASP A C 1
ATOM 2624 O O . ASP A 1 343 ? 32.812 -27.438 16.5 1 95.5 343 ASP A O 1
ATOM 2628 N N . GLY A 1 344 ? 32.031 -29.125 15.297 1 94.88 344 GLY A N 1
ATOM 2629 C CA . GLY A 1 344 ? 30.656 -28.672 15.438 1 94.88 344 GLY A CA 1
ATOM 2630 C C . GLY A 1 344 ? 30.188 -27.797 14.281 1 94.88 344 GLY A C 1
ATOM 2631 O O . GLY A 1 344 ? 29.016 -27.453 14.188 1 94.88 344 GLY A O 1
ATOM 2632 N N . SER A 1 345 ? 31.125 -27.391 13.414 1 95.25 345 SER A N 1
ATOM 2633 C CA . SER A 1 345 ? 30.734 -26.609 12.234 1 95.25 345 SER A CA 1
ATOM 2634 C C . SER A 1 345 ? 30.078 -27.484 11.18 1 95.25 345 SER A C 1
ATOM 2636 O O . SER A 1 345 ? 30.203 -28.719 11.219 1 95.25 345 SER A O 1
ATOM 2638 N N . TYR A 1 346 ? 29.375 -26.906 10.367 1 97.31 346 TYR A N 1
ATOM 2639 C CA . TYR A 1 346 ? 28.734 -27.656 9.297 1 97.31 346 TYR A CA 1
ATOM 2640 C C . TYR A 1 346 ? 29.766 -28.203 8.32 1 97.31 346 TYR A C 1
ATOM 2642 O O . TYR A 1 346 ? 30.75 -27.531 7.992 1 97.31 346 TYR A O 1
ATOM 2650 N N . ASN A 1 347 ? 29.531 -29.344 7.859 1 97.38 347 ASN A N 1
ATOM 2651 C CA . ASN A 1 347 ? 30.406 -30 6.891 1 97.38 347 ASN A CA 1
ATOM 2652 C C . ASN A 1 347 ? 30.094 -29.562 5.465 1 97.38 347 ASN A C 1
ATOM 2654 O O . ASN A 1 347 ? 28.984 -29.781 4.973 1 97.38 347 ASN A O 1
ATOM 2658 N N . PRO A 1 348 ? 30.984 -28.906 4.715 1 97.19 348 PRO A N 1
ATOM 2659 C CA . PRO A 1 348 ? 30.75 -28.547 3.312 1 97.19 348 PRO A CA 1
ATOM 2660 C C . PRO A 1 348 ? 30.719 -29.766 2.393 1 97.19 348 PRO A C 1
ATOM 2662 O O . PRO A 1 348 ? 30.344 -29.656 1.22 1 97.19 348 PRO A O 1
ATOM 2665 N N . THR A 1 349 ? 31.094 -30.938 2.957 1 96.94 349 THR A N 1
ATOM 2666 C CA . THR A 1 349 ? 31.156 -32.188 2.199 1 96.94 349 THR A CA 1
ATOM 2667 C C . THR A 1 349 ? 32.094 -32.062 1.01 1 96.94 349 THR A C 1
ATOM 2669 O O . THR A 1 349 ? 32.812 -31.062 0.888 1 96.94 349 THR A O 1
ATOM 2672 N N . GLN A 1 350 ? 32.094 -33.094 0.125 1 95.5 350 GLN A N 1
ATOM 2673 C CA . GLN A 1 350 ? 32.906 -33.062 -1.085 1 95.5 350 GLN A CA 1
ATOM 2674 C C . GLN A 1 350 ? 32.375 -32.031 -2.078 1 95.5 350 GLN A C 1
ATOM 2676 O O . GLN A 1 350 ? 33.094 -31.594 -2.98 1 95.5 350 GLN A O 1
ATOM 2681 N N . GLN A 1 351 ? 31.109 -31.641 -1.911 1 96.06 351 GLN A N 1
ATOM 2682 C CA . GLN A 1 351 ? 30.484 -30.672 -2.805 1 96.06 351 GLN A CA 1
ATOM 2683 C C . GLN A 1 351 ? 30.984 -29.25 -2.492 1 96.06 351 GLN A C 1
ATOM 2685 O O . GLN A 1 351 ? 30.797 -28.344 -3.297 1 96.06 351 GLN A O 1
ATOM 2690 N N . GLY A 1 352 ? 31.531 -29.031 -1.314 1 96.44 352 GLY A N 1
ATOM 2691 C CA . GLY A 1 352 ? 32.219 -27.781 -0.984 1 96.44 352 GLY A CA 1
ATOM 2692 C C . GLY A 1 352 ? 31.281 -26.719 -0.442 1 96.44 352 GLY A C 1
ATOM 2693 O O . GLY A 1 352 ? 31.641 -25.547 -0.357 1 96.44 352 GLY A O 1
ATOM 2694 N N . PHE A 1 353 ? 30.047 -27.047 -0.112 1 97.5 353 PHE A N 1
ATOM 2695 C CA . PHE A 1 353 ? 29.109 -26.031 0.361 1 97.5 353 PHE A CA 1
ATOM 2696 C C . PHE A 1 353 ? 28.125 -26.609 1.355 1 97.5 353 PHE A C 1
ATOM 2698 O O . PHE A 1 353 ? 27.391 -27.547 1.026 1 97.5 353 PHE A O 1
ATOM 2705 N N . PRO A 1 354 ? 28.031 -26.125 2.537 1 97.81 354 PRO A N 1
ATOM 2706 C CA . PRO A 1 354 ? 27.125 -26.641 3.553 1 97.81 354 PRO A CA 1
ATOM 2707 C C . PRO A 1 354 ? 25.734 -26 3.473 1 97.81 354 PRO A C 1
ATOM 2709 O O . PRO A 1 354 ? 25.484 -24.969 4.094 1 97.81 354 PRO A O 1
ATOM 2712 N N . ILE A 1 355 ? 24.797 -26.688 2.967 1 97.12 355 ILE A N 1
ATOM 2713 C CA . ILE A 1 355 ? 23.5 -26.125 2.615 1 97.12 355 ILE A CA 1
ATOM 2714 C C . ILE A 1 355 ? 22.734 -25.766 3.885 1 97.12 355 ILE A C 1
ATOM 2716 O O . ILE A 1 355 ? 22.031 -24.75 3.918 1 97.12 355 ILE A O 1
ATOM 2720 N N . LEU A 1 356 ? 22.766 -26.578 4.914 1 97.62 356 LEU A N 1
ATOM 2721 C CA . LEU A 1 356 ? 22.016 -26.312 6.145 1 97.62 356 LEU A CA 1
ATOM 2722 C C . LEU A 1 356 ? 22.5 -25.031 6.805 1 97.62 356 LEU A C 1
ATOM 2724 O O . LEU A 1 356 ? 21.688 -24.297 7.398 1 97.62 356 LEU A O 1
ATOM 2728 N N . GLU A 1 357 ? 23.797 -24.766 6.711 1 97.44 357 GLU A N 1
ATOM 2729 C CA . GLU A 1 357 ? 24.359 -23.5 7.18 1 97.44 357 GLU A CA 1
ATOM 2730 C C . GLU A 1 357 ? 23.828 -22.328 6.363 1 97.44 357 GLU A C 1
ATOM 2732 O O . GLU A 1 357 ? 23.469 -21.281 6.918 1 97.44 357 GLU A O 1
ATOM 2737 N N . ALA A 1 358 ? 23.797 -22.484 5.098 1 96.88 358 ALA A N 1
ATOM 2738 C CA . ALA A 1 358 ? 23.375 -21.438 4.188 1 96.88 358 ALA A CA 1
ATOM 2739 C C . ALA A 1 358 ? 21.906 -21.078 4.406 1 96.88 358 ALA A C 1
ATOM 2741 O O . ALA A 1 358 ? 21.516 -19.906 4.273 1 96.88 358 ALA A O 1
ATOM 2742 N N . LEU A 1 359 ? 21.062 -22.109 4.691 1 96.75 359 LEU A N 1
ATOM 2743 C CA . LEU A 1 359 ? 19.641 -21.875 4.91 1 96.75 359 LEU A CA 1
ATOM 2744 C C . LEU A 1 359 ? 19.406 -21 6.133 1 96.75 359 LEU A C 1
ATOM 2746 O O . LEU A 1 359 ? 18.422 -20.266 6.199 1 96.75 359 LEU A O 1
ATOM 2750 N N . LYS A 1 360 ? 20.297 -20.969 6.992 1 95.44 360 LYS A N 1
ATOM 2751 C CA . LYS A 1 360 ? 20.203 -20.156 8.195 1 95.44 360 LYS A CA 1
ATOM 2752 C C . LYS A 1 360 ? 20.812 -18.766 7.965 1 95.44 360 LYS A C 1
ATOM 2754 O O . LYS A 1 360 ? 20.281 -17.766 8.461 1 95.44 360 LYS A O 1
ATOM 2759 N N . ASN A 1 361 ? 21.906 -18.703 7.207 1 95.81 361 ASN A N 1
ATOM 2760 C CA . ASN A 1 361 ? 22.75 -17.5 7.234 1 95.81 361 ASN A CA 1
ATOM 2761 C C . ASN A 1 361 ? 22.625 -16.703 5.941 1 95.81 361 ASN A C 1
ATOM 2763 O O . ASN A 1 361 ? 23.219 -15.633 5.809 1 95.81 361 ASN A O 1
ATOM 2767 N N . ASN A 1 362 ? 21.891 -17.156 5.004 1 96 362 ASN A N 1
ATOM 2768 C CA . ASN A 1 362 ? 21.609 -16.422 3.773 1 96 362 ASN A CA 1
ATOM 2769 C C . ASN A 1 362 ? 20.109 -16.281 3.547 1 96 362 ASN A C 1
ATOM 2771 O O . ASN A 1 362 ? 19.578 -16.719 2.521 1 96 362 ASN A O 1
ATOM 2775 N N . PRO A 1 363 ? 19.422 -15.602 4.457 1 95.69 363 PRO A N 1
ATOM 2776 C CA . PRO A 1 363 ? 17.969 -15.508 4.348 1 95.69 363 PRO A CA 1
ATOM 2777 C C . PRO A 1 363 ? 17.516 -14.625 3.178 1 95.69 363 PRO A C 1
ATOM 2779 O O . PRO A 1 363 ? 18.188 -13.641 2.855 1 95.69 363 PRO A O 1
ATOM 2782 N N . GLU A 1 364 ? 16.453 -14.992 2.527 1 96.06 364 GLU A N 1
ATOM 2783 C CA . GLU A 1 364 ? 15.75 -14.203 1.519 1 96.06 364 GLU A CA 1
ATOM 2784 C C . GLU A 1 364 ? 14.25 -14.172 1.785 1 96.06 364 GLU A C 1
ATOM 2786 O O . GLU A 1 364 ? 13.617 -15.219 1.906 1 96.06 364 GLU A O 1
ATOM 2791 N N . ASN A 1 365 ? 13.703 -13.031 1.877 1 96.38 365 ASN A N 1
ATOM 2792 C CA . ASN A 1 365 ? 12.289 -12.852 2.172 1 96.38 365 ASN A CA 1
ATOM 2793 C C . ASN A 1 365 ? 11.602 -11.977 1.13 1 96.38 365 ASN A C 1
ATOM 2795 O O . ASN A 1 365 ? 12.188 -11.008 0.64 1 96.38 365 ASN A O 1
ATOM 2799 N N . ILE A 1 366 ? 10.359 -12.32 0.776 1 96.44 366 ILE A N 1
ATOM 2800 C CA . ILE A 1 366 ? 9.5 -11.5 -0.073 1 96.44 366 ILE A CA 1
ATOM 2801 C C . ILE A 1 366 ? 8.195 -11.188 0.662 1 96.44 366 ILE A C 1
ATOM 2803 O O . ILE A 1 366 ? 7.457 -12.102 1.045 1 96.44 366 ILE A O 1
ATOM 2807 N N . ASN A 1 367 ? 7.945 -9.984 0.946 1 95.81 367 ASN A N 1
ATOM 2808 C CA . ASN A 1 367 ? 6.684 -9.5 1.499 1 95.81 367 ASN A CA 1
ATOM 2809 C C . ASN A 1 367 ? 5.824 -8.828 0.434 1 95.81 367 ASN A C 1
ATOM 2811 O O . ASN A 1 367 ? 6.309 -7.961 -0.3 1 95.81 367 ASN A O 1
ATOM 2815 N N . THR A 1 368 ? 4.57 -9.242 0.327 1 96.5 368 THR A N 1
ATOM 2816 C CA . THR A 1 368 ? 3.688 -8.695 -0.696 1 96.5 368 THR A CA 1
ATOM 2817 C C . THR A 1 368 ? 2.383 -8.203 -0.077 1 96.5 368 THR A C 1
ATOM 2819 O O . THR A 1 368 ? 1.698 -8.953 0.62 1 96.5 368 THR A O 1
ATOM 2822 N N . LEU A 1 369 ? 2.072 -7.008 -0.291 1 96.5 369 LEU A N 1
ATOM 2823 C CA . LEU A 1 369 ? 0.783 -6.422 0.052 1 96.5 369 LEU A CA 1
ATOM 2824 C C . LEU A 1 369 ? -0.03 -6.121 -1.203 1 96.5 369 LEU A C 1
ATOM 2826 O O . LEU A 1 369 ? 0.466 -5.48 -2.131 1 96.5 369 LEU A O 1
ATOM 2830 N N . ILE A 1 370 ? -1.238 -6.602 -1.285 1 97.19 370 ILE A N 1
ATOM 2831 C CA . ILE A 1 370 ? -2.119 -6.34 -2.418 1 97.19 370 ILE A CA 1
ATOM 2832 C C . ILE A 1 370 ? -3.455 -5.793 -1.916 1 97.19 370 ILE A C 1
ATOM 2834 O O . ILE A 1 370 ? -4.098 -6.398 -1.056 1 97.19 370 ILE A O 1
ATOM 2838 N N . PHE A 1 371 ? -3.838 -4.703 -2.412 1 95.12 371 PHE A N 1
ATOM 2839 C CA . PHE A 1 371 ? -5.188 -4.164 -2.281 1 95.12 371 PHE A CA 1
ATOM 2840 C C . PHE A 1 371 ? -5.922 -4.215 -3.615 1 95.12 371 PHE A C 1
ATOM 2842 O O . PHE A 1 371 ? -5.395 -3.779 -4.641 1 95.12 371 PHE A O 1
ATOM 2849 N N . ASP A 1 372 ? -7.066 -4.742 -3.6 1 95 372 ASP A N 1
ATOM 2850 C CA . ASP A 1 372 ? -7.887 -4.695 -4.805 1 95 372 ASP A CA 1
ATOM 2851 C C . ASP A 1 372 ? -9.266 -4.109 -4.512 1 95 372 ASP A C 1
ATOM 2853 O O . ASP A 1 372 ? -9.812 -4.309 -3.422 1 95 372 ASP A O 1
ATOM 2857 N N . GLY A 1 373 ? -9.844 -3.438 -5.434 1 92.31 373 GLY A N 1
ATOM 2858 C CA . GLY A 1 373 ? -11.148 -2.811 -5.281 1 92.31 373 GLY A CA 1
ATOM 2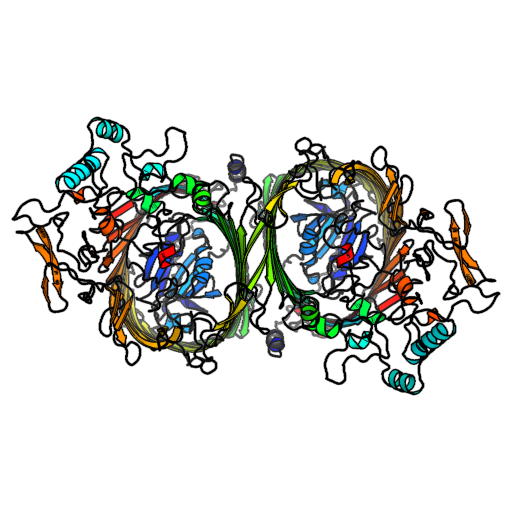859 C C . GLY A 1 373 ? -11.898 -2.674 -6.594 1 92.31 373 GLY A C 1
ATOM 2860 O O . GLY A 1 373 ? -11.289 -2.504 -7.648 1 92.31 373 GLY A O 1
ATOM 2861 N N . ASN A 1 374 ? -13.156 -2.791 -6.5 1 94.25 374 ASN A N 1
ATOM 2862 C CA . ASN A 1 374 ? -14.078 -2.633 -7.617 1 94.25 374 ASN A CA 1
ATOM 2863 C C . ASN A 1 374 ? -15.383 -1.979 -7.176 1 94.25 374 ASN A C 1
ATOM 2865 O O . ASN A 1 374 ? -16.094 -2.508 -6.316 1 94.25 374 ASN A O 1
ATOM 2869 N N . ILE A 1 375 ? -15.734 -0.834 -7.762 1 92.44 375 ILE A N 1
ATOM 2870 C CA . ILE A 1 375 ? -17 -0.161 -7.465 1 92.44 375 ILE A CA 1
ATOM 2871 C C . ILE A 1 375 ? -17.781 0.069 -8.758 1 92.44 375 ILE A C 1
ATOM 2873 O O . ILE A 1 375 ? -17.188 0.252 -9.82 1 92.44 375 ILE A O 1
ATOM 2877 N N . PHE A 1 376 ? -19.078 0.014 -8.695 1 93.5 376 PHE A N 1
ATOM 2878 C CA . PHE A 1 376 ? -19.875 0.315 -9.875 1 93.5 376 PHE A CA 1
ATOM 2879 C C . PHE A 1 376 ? -21.172 1.014 -9.492 1 93.5 376 PHE A C 1
ATOM 2881 O O . PHE A 1 376 ? -21.609 0.917 -8.352 1 93.5 376 PHE A O 1
ATOM 2888 N N . ALA A 1 377 ? -21.719 1.75 -10.43 1 92.69 377 ALA A N 1
ATOM 2889 C CA . ALA A 1 377 ? -23.062 2.338 -10.414 1 92.69 377 ALA A CA 1
ATOM 2890 C C . ALA A 1 377 ? -23.797 2.076 -11.727 1 92.69 377 ALA A C 1
ATOM 2892 O O . ALA A 1 377 ? -23.219 2.229 -12.805 1 92.69 377 ALA A O 1
ATOM 2893 N N . GLN A 1 378 ? -24.953 1.563 -11.602 1 95.12 378 GLN A N 1
ATOM 2894 C CA . GLN A 1 378 ? -25.828 1.324 -12.758 1 95.12 378 GLN A CA 1
ATOM 2895 C C . GLN A 1 378 ? -27.125 2.111 -12.648 1 95.12 378 GLN A C 1
ATOM 2897 O O . GLN A 1 378 ? -27.797 2.066 -11.609 1 95.12 378 GLN A O 1
ATOM 2902 N N . TYR A 1 379 ? -27.5 2.775 -13.719 1 93.94 379 TYR A N 1
ATOM 2903 C CA . TYR A 1 379 ? -28.703 3.617 -13.742 1 93.94 379 TYR A CA 1
ATOM 2904 C C . TYR A 1 379 ? -29.609 3.242 -14.898 1 93.94 379 TYR A C 1
ATOM 2906 O O . TYR A 1 379 ? -29.172 3.209 -16.062 1 93.94 379 TYR A O 1
ATOM 2914 N N . LYS A 1 380 ? -30.859 3.012 -14.555 1 95.56 380 LYS A N 1
ATOM 2915 C CA . LYS A 1 380 ? -31.875 2.756 -15.57 1 95.56 380 LYS A CA 1
ATOM 2916 C C . LYS A 1 380 ? -32.406 4.059 -16.172 1 95.56 380 LYS A C 1
ATOM 2918 O O . LYS A 1 380 ? -33.312 4.684 -15.602 1 95.56 380 LYS A O 1
ATOM 2923 N N . ILE A 1 381 ? -32 4.414 -17.344 1 94.5 381 ILE A N 1
ATOM 2924 C CA . ILE A 1 381 ? -32.406 5.656 -18 1 94.5 381 ILE A CA 1
ATOM 2925 C C . ILE A 1 381 ? -33.875 5.582 -18.375 1 94.5 381 ILE A C 1
ATOM 2927 O O . ILE A 1 381 ? -34.656 6.477 -18.047 1 94.5 381 ILE A O 1
ATOM 2931 N N . THR A 1 382 ? -34.281 4.566 -19.047 1 94.06 382 THR A N 1
ATOM 2932 C CA . THR A 1 382 ? -35.656 4.199 -19.406 1 94.06 382 THR A CA 1
ATOM 2933 C C . THR A 1 382 ? -35.812 2.684 -19.422 1 94.06 382 THR A C 1
ATOM 2935 O O . THR A 1 382 ? -34.875 1.945 -19.188 1 94.06 382 THR A O 1
ATOM 2938 N N . GLU A 1 383 ? -36.969 2.287 -19.516 1 92.5 383 GLU A N 1
ATOM 2939 C CA . GLU A 1 383 ? -37.188 0.843 -19.531 1 92.5 383 GLU A CA 1
ATOM 2940 C C . GLU A 1 383 ? -36.344 0.176 -20.625 1 92.5 383 GLU A C 1
ATOM 2942 O O . GLU A 1 383 ? -36.406 0.568 -21.797 1 92.5 383 GLU A O 1
ATOM 2947 N N . GLY A 1 384 ? -35.531 -0.732 -20.219 1 93.25 384 GLY A N 1
ATOM 2948 C CA . GLY A 1 384 ? -34.719 -1.501 -21.156 1 93.25 384 GLY A CA 1
ATOM 2949 C C . GLY A 1 384 ? -33.375 -0.862 -21.438 1 93.25 384 GLY A C 1
ATOM 2950 O O . GLY A 1 384 ? -32.5 -1.486 -22.031 1 93.25 384 GLY A O 1
ATOM 2951 N N . LEU A 1 385 ? -33.156 0.354 -21.094 1 96.44 385 LEU A N 1
ATOM 2952 C CA . LEU A 1 385 ? -31.906 1.048 -21.344 1 96.44 385 LEU A CA 1
ATOM 2953 C C . LEU A 1 385 ? -31.172 1.342 -20.047 1 96.44 385 LEU A C 1
ATOM 2955 O O . LEU A 1 385 ? -31.625 2.156 -19.234 1 96.44 385 LEU A O 1
ATOM 2959 N N . ASN A 1 386 ? -30.016 0.754 -19.875 1 96.06 386 ASN A N 1
ATOM 2960 C CA . ASN A 1 386 ? -29.234 0.899 -18.656 1 96.06 386 ASN A CA 1
ATOM 2961 C C . ASN A 1 386 ? -27.828 1.436 -18.938 1 96.06 386 ASN A C 1
ATOM 2963 O O . ASN A 1 386 ? -27.188 1.022 -19.891 1 96.06 386 ASN A O 1
ATOM 2967 N N . PHE A 1 387 ? -27.375 2.389 -18.141 1 96.62 387 PHE A N 1
ATOM 2968 C CA . PHE A 1 387 ? -25.984 2.857 -18.156 1 96.62 387 PHE A CA 1
ATOM 2969 C C . PHE A 1 387 ? -25.234 2.359 -16.922 1 96.62 387 PHE A C 1
ATOM 2971 O O . PHE A 1 387 ? -25.734 2.48 -15.797 1 96.62 387 PHE A O 1
ATOM 2978 N N . LYS A 1 388 ? -24.062 1.771 -17.047 1 95.5 388 LYS A N 1
ATOM 2979 C CA . LYS A 1 388 ? -23.234 1.285 -15.938 1 95.5 388 LYS A CA 1
ATOM 2980 C C . LYS A 1 388 ? -21.812 1.818 -16.031 1 95.5 388 LYS A C 1
ATOM 2982 O O . LYS A 1 388 ? -21.188 1.735 -17.094 1 95.5 388 LYS A O 1
ATOM 2987 N N . SER A 1 389 ? -21.344 2.432 -15 1 95.5 389 SER A N 1
ATOM 2988 C CA . SER A 1 389 ? -19.938 2.807 -14.852 1 95.5 389 SER A CA 1
ATOM 2989 C C . SER A 1 389 ? -19.266 1.986 -13.758 1 95.5 389 SER A C 1
ATOM 2991 O O . SER A 1 389 ? -19.797 1.844 -12.656 1 95.5 389 SER A O 1
ATOM 2993 N N . GLN A 1 390 ? -18.141 1.457 -14.094 1 95.31 390 GLN A N 1
ATOM 2994 C CA . GLN A 1 390 ? -17.406 0.598 -13.172 1 95.31 390 GLN A CA 1
ATOM 2995 C C . GLN A 1 390 ? -15.93 0.997 -13.102 1 95.31 390 GLN A C 1
ATOM 2997 O O . GLN A 1 390 ? -15.297 1.229 -14.133 1 95.31 390 GLN A O 1
ATOM 3002 N N . LEU A 1 391 ? -15.43 1.148 -11.914 1 94.12 391 LEU A N 1
ATOM 3003 C CA . LEU A 1 391 ? -14.023 1.451 -11.656 1 94.12 391 LEU A CA 1
ATOM 3004 C C . LEU A 1 391 ? -13.383 0.362 -10.805 1 94.12 391 LEU A C 1
ATOM 3006 O O . LEU A 1 391 ? -13.758 0.173 -9.641 1 94.12 391 LEU A O 1
ATOM 3010 N N . GLY A 1 392 ? -12.453 -0.4 -11.391 1 94.94 392 GLY A N 1
ATOM 3011 C CA . GLY A 1 392 ? -11.727 -1.447 -10.695 1 94.94 392 GLY A CA 1
ATOM 3012 C C . GLY A 1 392 ? -10.219 -1.281 -10.773 1 94.94 392 GLY A C 1
ATOM 3013 O O . GLY A 1 392 ? -9.695 -0.801 -11.781 1 94.94 392 GLY A O 1
ATOM 3014 N N . GLY A 1 393 ? -9.539 -1.68 -9.758 1 95.12 393 GLY A N 1
ATOM 3015 C CA . GLY A 1 393 ? -8.086 -1.589 -9.773 1 95.12 393 GLY A CA 1
ATOM 3016 C C . GLY A 1 393 ? -7.434 -2.355 -8.641 1 95.12 393 GLY A C 1
ATOM 3017 O O . GLY A 1 393 ? -8.125 -2.939 -7.797 1 95.12 393 GLY A O 1
ATOM 3018 N N . TYR A 1 394 ? -6.051 -2.471 -8.672 1 95.88 394 TYR A N 1
ATOM 3019 C CA . TYR A 1 394 ? -5.281 -3.051 -7.574 1 95.88 394 TYR A CA 1
ATOM 3020 C C . TYR A 1 394 ? -3.98 -2.285 -7.355 1 95.88 394 TYR A C 1
ATOM 3022 O O . TYR A 1 394 ? -3.459 -1.659 -8.281 1 95.88 394 TYR A O 1
ATOM 3030 N N . PHE A 1 395 ? -3.551 -2.242 -6.168 1 95.88 395 PHE A N 1
ATOM 3031 C CA . PHE A 1 395 ? -2.23 -1.781 -5.754 1 95.88 395 PHE A CA 1
ATOM 3032 C C . PHE A 1 395 ? -1.443 -2.912 -5.102 1 95.88 395 PHE A C 1
ATOM 3034 O O . PHE A 1 395 ? -1.963 -3.617 -4.234 1 95.88 395 PHE A O 1
ATOM 3041 N N . SER A 1 396 ? -0.215 -3.061 -5.523 1 97 396 SER A N 1
ATOM 3042 C CA . SER A 1 396 ? 0.648 -4.074 -4.922 1 97 396 SER A CA 1
ATOM 3043 C C . SER A 1 396 ? 1.988 -3.479 -4.504 1 97 396 SER A C 1
ATOM 3045 O O . SER A 1 396 ? 2.602 -2.723 -5.258 1 97 396 SER A O 1
ATOM 3047 N N . ASN A 1 397 ? 2.357 -3.717 -3.32 1 96.62 397 ASN A N 1
ATOM 3048 C CA . ASN A 1 397 ? 3.703 -3.441 -2.826 1 96.62 397 ASN A CA 1
ATOM 3049 C C . ASN A 1 397 ? 4.488 -4.73 -2.596 1 96.62 397 ASN A C 1
ATOM 3051 O O . ASN A 1 397 ? 4.031 -5.625 -1.883 1 96.62 397 ASN A O 1
ATOM 3055 N N . ILE A 1 398 ? 5.621 -4.844 -3.217 1 97.38 398 ILE A N 1
ATOM 3056 C CA . ILE A 1 398 ? 6.48 -6.012 -3.088 1 97.38 398 ILE A CA 1
ATOM 3057 C C . ILE A 1 398 ? 7.848 -5.594 -2.557 1 97.38 398 ILE A C 1
ATOM 3059 O O . ILE A 1 398 ? 8.531 -4.766 -3.166 1 97.38 398 ILE A O 1
ATOM 3063 N N . ARG A 1 399 ? 8.234 -6.133 -1.479 1 96.5 399 ARG A N 1
ATOM 3064 C CA . ARG A 1 399 ? 9.547 -5.906 -0.888 1 96.5 399 ARG A CA 1
ATOM 3065 C C . ARG A 1 399 ? 10.352 -7.199 -0.825 1 96.5 399 ARG A C 1
ATOM 3067 O O . ARG A 1 399 ? 9.898 -8.195 -0.254 1 96.5 399 ARG A O 1
ATOM 3074 N N . ARG A 1 400 ? 11.484 -7.207 -1.421 1 96.81 400 ARG A N 1
ATOM 3075 C CA . ARG A 1 400 ? 12.398 -8.344 -1.393 1 96.81 400 ARG A CA 1
ATOM 3076 C C . ARG A 1 400 ? 13.688 -7.996 -0.656 1 96.81 400 ARG A C 1
ATOM 3078 O O . ARG A 1 400 ? 14.305 -6.969 -0.936 1 96.81 400 ARG A O 1
ATOM 3085 N N . THR A 1 401 ? 14.094 -8.797 0.292 1 96.62 401 THR A N 1
ATOM 3086 C CA . THR A 1 401 ? 15.336 -8.633 1.049 1 96.62 401 THR A CA 1
ATOM 3087 C C . THR A 1 401 ? 16.172 -9.906 1.011 1 96.62 401 THR A C 1
ATOM 3089 O O . THR A 1 401 ? 15.695 -10.977 1.383 1 96.62 401 THR A O 1
ATOM 3092 N N . SER A 1 402 ? 17.344 -9.828 0.534 1 96.88 402 SER A N 1
ATOM 3093 C CA . SER A 1 402 ? 18.312 -10.922 0.521 1 96.88 402 SER A CA 1
ATOM 3094 C C . SER A 1 402 ? 19.578 -10.562 1.29 1 96.88 402 SER A C 1
ATOM 3096 O O . SER A 1 402 ? 20.141 -9.477 1.099 1 96.88 402 SER A O 1
ATOM 3098 N N . LYS A 1 403 ? 20.047 -11.492 2.125 1 96.31 403 LYS A N 1
ATOM 3099 C CA . LYS A 1 403 ? 21.219 -11.203 2.953 1 96.31 403 LYS A CA 1
ATOM 3100 C C . LYS A 1 403 ? 22.234 -12.336 2.895 1 96.31 403 LYS A C 1
ATOM 3102 O O . LYS A 1 403 ? 21.859 -13.5 2.699 1 96.31 403 LYS A O 1
ATOM 3107 N N . THR A 1 404 ? 23.438 -12.039 2.92 1 97.12 404 THR A N 1
ATOM 3108 C CA . THR A 1 404 ? 24.578 -12.875 3.299 1 97.12 404 THR A CA 1
ATOM 3109 C C . THR A 1 404 ? 25.234 -12.336 4.566 1 97.12 404 THR A C 1
ATOM 3111 O O . THR A 1 404 ? 25.953 -11.336 4.52 1 97.12 404 THR A O 1
ATOM 3114 N N . LEU A 1 405 ? 24.984 -13.062 5.641 1 96.19 405 LEU A N 1
ATOM 3115 C CA . LEU A 1 405 ? 25.438 -12.531 6.918 1 96.19 405 LEU A CA 1
ATOM 3116 C C . LEU A 1 405 ? 26.969 -12.594 7.016 1 96.19 405 LEU A C 1
ATOM 3118 O O . LEU A 1 405 ? 27.594 -13.523 6.496 1 96.19 405 LEU A O 1
ATOM 3122 N N . ARG A 1 406 ? 27.516 -11.602 7.617 1 93.81 406 ARG A N 1
ATOM 3123 C CA . ARG A 1 406 ? 28.969 -11.57 7.781 1 93.81 406 ARG A CA 1
ATOM 3124 C C . ARG A 1 406 ? 29.453 -12.797 8.547 1 93.81 406 ARG A C 1
ATOM 3126 O O . ARG A 1 406 ? 28.875 -13.164 9.578 1 93.81 406 ARG A O 1
ATOM 3133 N N . GLY A 1 407 ? 30.469 -13.414 7.992 1 93.62 407 GLY A N 1
ATOM 3134 C CA . GLY A 1 407 ? 31.047 -14.57 8.656 1 93.62 407 GLY A CA 1
ATOM 3135 C C . GLY A 1 407 ? 30.438 -15.883 8.203 1 93.62 407 GLY A C 1
ATOM 3136 O O . GLY A 1 407 ? 30.969 -16.953 8.516 1 93.62 407 GLY A O 1
ATOM 3137 N N . SER A 1 408 ? 29.391 -15.82 7.52 1 95.5 408 SER A N 1
ATOM 3138 C CA . SER A 1 408 ? 28.812 -17.047 6.992 1 95.5 408 SER A CA 1
ATOM 3139 C C . SER A 1 408 ? 29.781 -17.766 6.047 1 95.5 408 SER A C 1
ATOM 3141 O O . SER A 1 408 ? 30.781 -17.188 5.645 1 95.5 408 SER A O 1
ATOM 3143 N N . PHE A 1 409 ? 29.438 -18.984 5.723 1 96.5 409 PHE A N 1
ATOM 3144 C CA . PHE A 1 409 ? 30.297 -19.734 4.824 1 96.5 409 PHE A CA 1
ATOM 3145 C C . PHE A 1 409 ? 30.422 -19.047 3.471 1 96.5 409 PHE A C 1
ATOM 3147 O O . PHE A 1 409 ? 31.516 -18.906 2.938 1 96.5 409 PHE A O 1
ATOM 3154 N N . LEU A 1 410 ? 29.328 -18.609 2.914 1 96.31 410 LEU A N 1
ATOM 3155 C CA . LEU A 1 410 ? 29.328 -17.938 1.618 1 96.31 410 LEU A CA 1
ATOM 3156 C C . LEU A 1 410 ? 30.109 -16.625 1.687 1 96.31 410 LEU A C 1
ATOM 3158 O O . LEU A 1 410 ? 30.828 -16.281 0.747 1 96.31 410 LEU A O 1
ATOM 3162 N N . ASP A 1 411 ? 29.938 -15.914 2.723 1 95.75 411 ASP A N 1
ATOM 3163 C CA . ASP A 1 411 ? 30.672 -14.664 2.904 1 95.75 411 ASP A CA 1
ATOM 3164 C C . ASP A 1 411 ? 32.188 -14.906 2.871 1 95.75 411 ASP A C 1
ATOM 3166 O O . ASP A 1 411 ? 32.938 -14.125 2.27 1 95.75 411 ASP A O 1
ATOM 3170 N N . ARG A 1 412 ? 32.594 -15.93 3.498 1 94.94 412 ARG A N 1
ATOM 3171 C CA . ARG A 1 412 ? 34 -16.25 3.541 1 94.94 412 ARG A CA 1
ATOM 3172 C C . ARG A 1 412 ? 34.531 -16.609 2.152 1 94.94 412 ARG A C 1
ATOM 3174 O O . ARG A 1 412 ? 35.656 -16.219 1.785 1 94.94 412 ARG A O 1
ATOM 3181 N N . ILE A 1 413 ? 33.75 -17.297 1.444 1 94.94 413 ILE A N 1
ATOM 3182 C CA . ILE A 1 413 ? 34.125 -17.656 0.082 1 94.94 413 ILE A CA 1
ATOM 3183 C C . ILE A 1 413 ? 34.219 -16.391 -0.778 1 94.94 413 ILE A C 1
ATOM 3185 O O . ILE A 1 413 ? 35.156 -16.25 -1.572 1 94.94 413 ILE A O 1
ATOM 3189 N N . LEU A 1 414 ? 33.281 -15.477 -0.614 1 94.19 414 LEU A N 1
ATOM 3190 C CA . LEU A 1 414 ? 33.219 -14.297 -1.462 1 94.19 414 LEU A CA 1
ATOM 3191 C C . LEU A 1 414 ? 34.156 -13.203 -0.964 1 94.19 414 LEU A C 1
ATOM 3193 O O . LEU A 1 414 ? 34.594 -12.352 -1.741 1 94.19 414 LEU A O 1
ATOM 3197 N N . GLY A 1 415 ? 34.375 -13.172 0.268 1 94.19 415 GLY A N 1
ATOM 3198 C CA . GLY A 1 415 ? 35.25 -12.172 0.858 1 94.19 415 GLY A CA 1
ATOM 3199 C C . GLY A 1 415 ? 34.688 -10.766 0.779 1 94.19 415 GLY A C 1
ATOM 3200 O O . GLY A 1 415 ? 35.406 -9.82 0.462 1 94.19 415 GLY A O 1
ATOM 3201 N N . ILE A 1 416 ? 33.344 -10.578 1.023 1 93.06 416 ILE A N 1
ATOM 3202 C CA . ILE A 1 416 ? 32.719 -9.273 0.768 1 93.06 416 ILE A CA 1
ATOM 3203 C C . ILE A 1 416 ? 32.281 -8.648 2.086 1 93.06 416 ILE A C 1
ATOM 3205 O O . ILE A 1 416 ? 31.703 -7.559 2.098 1 93.06 416 ILE A O 1
ATOM 3209 N N . GLY A 1 417 ? 32.438 -9.352 3.213 1 92.5 417 GLY A N 1
ATOM 3210 C CA . GLY A 1 417 ? 32.062 -8.805 4.516 1 92.5 417 GLY A CA 1
ATOM 3211 C C . GLY A 1 417 ? 30.578 -8.773 4.773 1 92.5 417 GLY A C 1
ATOM 3212 O O . GLY A 1 417 ? 30.094 -7.898 5.488 1 92.5 417 GLY A O 1
ATOM 3213 N N . GLY A 1 418 ? 29.875 -9.641 4.094 1 94.5 418 GLY A N 1
ATOM 3214 C CA . GLY A 1 418 ? 28.422 -9.664 4.188 1 94.5 418 GLY A CA 1
ATOM 3215 C C . GLY A 1 418 ? 27.75 -8.773 3.172 1 94.5 418 GLY A C 1
ATOM 3216 O O . GLY A 1 418 ? 28.391 -7.906 2.572 1 94.5 418 GLY A O 1
ATOM 3217 N N . ARG A 1 419 ? 26.516 -9.016 2.98 1 95.69 419 ARG A N 1
ATOM 3218 C CA . ARG A 1 419 ? 25.766 -8.219 2.006 1 95.69 419 ARG A CA 1
ATOM 3219 C C . ARG A 1 419 ? 24.281 -8.203 2.332 1 95.69 419 ARG A C 1
ATOM 3221 O O . ARG A 1 419 ? 23.75 -9.164 2.895 1 95.69 419 ARG A O 1
ATOM 3228 N N . VAL A 1 420 ? 23.609 -7.117 1.992 1 95.88 420 VAL A N 1
ATOM 3229 C CA . VAL A 1 420 ? 22.156 -7 2.021 1 95.88 420 VAL A CA 1
ATOM 3230 C C . VAL A 1 420 ? 21.656 -6.348 0.733 1 95.88 420 VAL A C 1
ATOM 3232 O O . VAL A 1 420 ? 22.203 -5.328 0.298 1 95.88 420 VAL A O 1
ATOM 3235 N N . ASN A 1 421 ? 20.828 -6.996 0.04 1 96.56 421 ASN A N 1
ATOM 3236 C CA . ASN A 1 421 ? 20.109 -6.473 -1.122 1 96.56 421 ASN A CA 1
ATOM 3237 C C . ASN A 1 421 ? 18.625 -6.254 -0.823 1 96.56 421 ASN A C 1
ATOM 3239 O O . ASN A 1 421 ? 17.922 -7.191 -0.45 1 96.56 421 ASN A O 1
ATOM 3243 N N . GLU A 1 422 ? 18.219 -5.027 -0.958 1 96.5 422 GLU A N 1
ATOM 3244 C CA . GLU A 1 422 ? 16.828 -4.68 -0.716 1 96.5 422 GLU A CA 1
ATOM 3245 C C . GLU A 1 422 ? 16.172 -4.086 -1.965 1 96.5 422 GLU A C 1
ATOM 3247 O O . GLU A 1 422 ? 16.797 -3.279 -2.664 1 96.5 422 GLU A O 1
ATOM 3252 N N . ARG A 1 423 ? 14.984 -4.523 -2.277 1 96.06 423 ARG A N 1
ATOM 3253 C CA . ARG A 1 423 ? 14.203 -4.043 -3.412 1 96.06 423 ARG A CA 1
ATOM 3254 C C . ARG A 1 423 ? 12.766 -3.744 -3.002 1 96.06 423 ARG A C 1
ATOM 3256 O O . ARG A 1 423 ? 12.18 -4.465 -2.189 1 96.06 423 ARG A O 1
ATOM 3263 N N . ASN A 1 424 ? 12.266 -2.688 -3.453 1 96.44 424 ASN A N 1
ATOM 3264 C CA . ASN A 1 424 ? 10.859 -2.334 -3.281 1 96.44 424 ASN A CA 1
ATOM 3265 C C . ASN A 1 424 ? 10.203 -1.992 -4.613 1 96.44 424 ASN A C 1
ATOM 3267 O O . ASN A 1 424 ? 10.766 -1.25 -5.418 1 96.44 424 ASN A O 1
ATOM 3271 N N . GLU A 1 425 ? 9.031 -2.547 -4.828 1 96.62 425 GLU A N 1
ATOM 3272 C CA . GLU A 1 425 ? 8.273 -2.312 -6.055 1 96.62 425 GLU A CA 1
ATOM 3273 C C . GLU A 1 425 ? 6.82 -1.97 -5.75 1 96.62 425 GLU A C 1
ATOM 3275 O O . GLU A 1 425 ? 6.156 -2.676 -4.988 1 96.62 425 GLU A O 1
ATOM 3280 N N . ASN A 1 426 ? 6.332 -0.834 -6.281 1 95.5 426 ASN A N 1
ATOM 3281 C CA . ASN A 1 426 ? 4.93 -0.434 -6.223 1 95.5 426 ASN A CA 1
ATOM 3282 C C . ASN A 1 426 ? 4.258 -0.547 -7.586 1 95.5 426 ASN A C 1
ATOM 3284 O O . ASN A 1 426 ? 4.707 0.059 -8.555 1 95.5 426 ASN A O 1
ATOM 3288 N N . ARG A 1 427 ? 3.18 -1.316 -7.617 1 96.88 427 ARG A N 1
ATOM 3289 C CA . ARG A 1 427 ? 2.396 -1.47 -8.836 1 96.88 427 ARG A CA 1
ATOM 3290 C C . ARG A 1 427 ? 0.972 -0.961 -8.641 1 96.88 427 ARG A C 1
ATOM 3292 O O . ARG A 1 427 ? 0.367 -1.183 -7.59 1 96.88 427 ARG A O 1
ATOM 3299 N N . PHE A 1 428 ? 0.523 -0.23 -9.602 1 95.12 428 PHE A N 1
ATOM 3300 C CA . PHE A 1 428 ? -0.85 0.262 -9.578 1 95.12 428 PHE A CA 1
ATOM 3301 C C . PHE A 1 428 ? -1.491 0.142 -10.961 1 95.12 428 PHE A C 1
ATOM 3303 O O . PHE A 1 428 ? -0.943 0.628 -11.953 1 95.12 428 PHE A O 1
ATOM 3310 N N . ARG A 1 429 ? -2.6 -0.532 -11.031 1 96.75 429 ARG A N 1
ATOM 3311 C CA . ARG A 1 429 ? -3.381 -0.674 -12.258 1 96.75 429 ARG A CA 1
ATOM 3312 C C . ARG A 1 429 ? -4.859 -0.403 -12 1 96.75 429 ARG A C 1
ATOM 3314 O O . ARG A 1 429 ? -5.41 -0.856 -10.992 1 96.75 429 ARG A O 1
ATOM 3321 N N . TYR A 1 430 ? -5.48 0.334 -12.859 1 95.06 430 TYR A N 1
ATOM 3322 C CA . TYR A 1 430 ? -6.922 0.507 -12.734 1 95.06 430 TYR A CA 1
ATOM 3323 C C . TYR A 1 430 ? -7.586 0.549 -14.102 1 95.06 430 TYR A C 1
ATOM 3325 O O . TYR A 1 430 ? -6.934 0.857 -15.109 1 95.06 430 TYR A O 1
ATOM 3333 N N . THR A 1 431 ? -8.828 0.203 -14.18 1 96.12 431 THR A N 1
ATOM 3334 C CA . THR A 1 431 ? -9.664 0.185 -15.375 1 96.12 431 THR A CA 1
ATOM 3335 C C . THR A 1 431 ? -11.008 0.847 -15.109 1 96.12 431 THR A C 1
ATOM 3337 O O . THR A 1 431 ? -11.672 0.532 -14.117 1 96.12 431 THR A O 1
ATOM 3340 N N . ASN A 1 432 ? -11.391 1.773 -15.922 1 95.69 432 ASN A N 1
ATOM 3341 C CA . ASN A 1 432 ? -12.734 2.352 -15.938 1 95.69 432 ASN A CA 1
ATOM 3342 C C . ASN A 1 432 ? -13.531 1.873 -17.141 1 95.69 432 ASN A C 1
ATOM 3344 O O . ASN A 1 432 ? -13.133 2.104 -18.297 1 95.69 432 ASN A O 1
ATOM 3348 N N . SER A 1 433 ? -14.594 1.201 -16.875 1 95.62 433 SER A N 1
ATOM 3349 C CA . SER A 1 433 ? -15.469 0.688 -17.922 1 95.62 433 SER A CA 1
ATOM 3350 C C . SER A 1 433 ? -16.828 1.371 -17.891 1 95.62 433 SER A C 1
ATOM 3352 O O . SER A 1 433 ? -17.5 1.388 -16.859 1 95.62 433 SER A O 1
ATOM 3354 N N . ASN A 1 434 ? -17.266 1.893 -19.016 1 96.19 434 ASN A N 1
ATOM 3355 C CA . ASN A 1 434 ? -18.594 2.48 -19.203 1 96.19 434 ASN A CA 1
ATOM 3356 C C . ASN A 1 434 ? -19.391 1.723 -20.25 1 96.19 434 ASN A C 1
ATOM 3358 O O . ASN A 1 434 ? -18.938 1.568 -21.391 1 96.19 434 ASN A O 1
ATOM 3362 N N . THR A 1 435 ? -20.562 1.281 -19.875 1 95.75 435 THR A N 1
ATOM 3363 C CA . THR A 1 435 ? -21.391 0.508 -20.797 1 95.75 435 THR A CA 1
ATOM 3364 C C . THR A 1 435 ? -22.797 1.098 -20.906 1 95.75 435 THR A C 1
ATOM 3366 O O . THR A 1 435 ? -23.328 1.607 -19.922 1 95.75 435 THR A O 1
ATOM 3369 N N . LEU A 1 436 ? -23.328 1.093 -22.062 1 97 436 LEU A N 1
ATOM 3370 C CA . LEU A 1 436 ? -24.719 1.389 -22.375 1 97 436 LEU A CA 1
ATOM 3371 C C . LEU A 1 436 ? -25.422 0.166 -22.953 1 97 436 LEU A C 1
ATOM 3373 O O . LEU A 1 436 ? -25.062 -0.303 -24.047 1 97 436 LEU A O 1
ATOM 3377 N N . ASN A 1 437 ? -26.406 -0.337 -22.281 1 96.19 437 ASN A N 1
ATOM 3378 C CA . ASN A 1 437 ? -27.062 -1.589 -22.641 1 96.19 437 ASN A CA 1
ATOM 3379 C C . ASN A 1 437 ? -28.547 -1.38 -22.953 1 96.19 437 ASN A C 1
ATOM 3381 O O . ASN A 1 437 ? -29.281 -0.86 -22.109 1 96.19 437 ASN A O 1
ATOM 3385 N N . TYR A 1 438 ? -28.953 -1.749 -24.078 1 96.5 438 TYR A N 1
ATOM 3386 C CA . TYR A 1 438 ? -30.359 -1.675 -24.5 1 96.5 438 TYR A CA 1
ATOM 3387 C C . TYR A 1 438 ? -30.938 -3.068 -24.719 1 96.5 438 TYR A C 1
ATOM 3389 O O . TYR A 1 438 ? -30.484 -3.812 -25.578 1 96.5 438 TYR A O 1
ATOM 3397 N N . VAL A 1 439 ? -31.938 -3.443 -23.953 1 95.25 439 VAL A N 1
ATOM 3398 C CA . VAL A 1 439 ? -32.594 -4.734 -24.047 1 95.25 439 VAL A CA 1
ATOM 3399 C C . VAL A 1 439 ? -34.094 -4.523 -24.359 1 95.25 439 VAL A C 1
ATOM 3401 O O . VAL A 1 439 ? -34.781 -3.762 -23.672 1 95.25 439 VAL A O 1
ATOM 3404 N N . LYS A 1 440 ? -34.594 -5.223 -25.344 1 94.62 440 LYS A N 1
ATOM 3405 C CA . LYS A 1 440 ? -35.969 -5.074 -25.734 1 94.62 440 LYS A CA 1
ATOM 3406 C C . LYS A 1 440 ? -36.562 -6.406 -26.188 1 94.62 440 LYS A C 1
ATOM 3408 O O . LYS A 1 440 ? -35.906 -7.168 -26.906 1 94.62 440 LYS A O 1
ATOM 3413 N N . LYS A 1 441 ? -37.75 -6.676 -25.734 1 93.69 441 LYS A N 1
ATOM 3414 C CA . LYS A 1 441 ? -38.5 -7.852 -26.172 1 93.69 441 LYS A CA 1
ATOM 3415 C C . LYS A 1 441 ? -39.688 -7.453 -27.031 1 93.69 441 LYS A C 1
ATOM 3417 O O . LYS A 1 441 ? -40.469 -6.574 -26.656 1 93.69 441 LYS A O 1
ATOM 3422 N N . PHE A 1 442 ? -39.844 -7.98 -28.188 1 92.94 442 PHE A N 1
ATOM 3423 C CA . PHE A 1 442 ? -41 -7.789 -29.062 1 92.94 442 PHE A CA 1
ATOM 3424 C C . PHE A 1 442 ? -41.531 -9.133 -29.547 1 92.94 442 PHE A C 1
ATOM 3426 O O . PHE A 1 442 ? -41.094 -9.672 -30.547 1 92.94 442 PHE A O 1
ATOM 3433 N N . GLY A 1 443 ? -42.656 -9.586 -29 1 92.94 443 GLY A N 1
ATOM 3434 C CA . GLY A 1 443 ? -43.156 -10.922 -29.281 1 92.94 443 GLY A CA 1
ATOM 3435 C C . GLY A 1 443 ? -42.156 -12.016 -28.938 1 92.94 443 GLY A C 1
ATOM 3436 O O . GLY A 1 443 ? -41.688 -12.094 -27.812 1 92.94 443 GLY A O 1
ATOM 3437 N N . ASN A 1 444 ? -41.781 -12.734 -30.031 1 93.69 444 ASN A N 1
ATOM 3438 C CA . ASN A 1 444 ? -40.844 -13.82 -29.844 1 93.69 444 ASN A CA 1
ATOM 3439 C C . ASN A 1 444 ? -39.406 -13.352 -30.031 1 93.69 444 ASN A C 1
ATOM 3441 O O . ASN A 1 444 ? -38.469 -14.133 -29.891 1 93.69 444 ASN A O 1
ATOM 3445 N N . ASN A 1 445 ? -39.25 -12.117 -30.344 1 95.5 445 ASN A N 1
ATOM 3446 C CA . ASN A 1 445 ? -37.938 -11.531 -30.609 1 95.5 445 ASN A CA 1
ATOM 3447 C C . ASN A 1 445 ? -37.344 -10.852 -29.375 1 95.5 445 ASN A C 1
ATOM 3449 O O . ASN A 1 445 ? -38.062 -10.086 -28.703 1 95.5 445 ASN A O 1
ATOM 3453 N N . ASN A 1 446 ? -36.188 -11.227 -29.016 1 95.06 446 ASN A N 1
ATOM 3454 C CA . ASN A 1 446 ? -35.469 -10.57 -27.938 1 95.06 446 ASN A CA 1
ATOM 3455 C C . ASN A 1 446 ? -34.156 -9.961 -28.438 1 95.06 446 ASN A C 1
ATOM 3457 O O . ASN A 1 446 ? -33.375 -10.617 -29.141 1 95.06 446 ASN A O 1
ATOM 3461 N N . LEU A 1 447 ? -33.938 -8.68 -28.125 1 95.44 447 LEU A N 1
ATOM 3462 C CA . LEU A 1 447 ? -32.75 -7.945 -28.547 1 95.44 447 LEU A CA 1
ATOM 3463 C C . LEU A 1 447 ? -31.969 -7.438 -27.328 1 95.44 447 LEU A C 1
ATOM 3465 O O . LEU A 1 447 ? -32.562 -6.887 -26.391 1 95.44 447 LEU A O 1
ATOM 3469 N N . ASP A 1 448 ? -30.672 -7.676 -27.312 1 95 448 ASP A N 1
ATOM 3470 C CA . ASP A 1 448 ? -29.734 -7.172 -26.312 1 95 448 ASP A CA 1
ATOM 3471 C C . ASP A 1 448 ? -28.531 -6.504 -26.969 1 95 448 ASP A C 1
ATOM 3473 O O . ASP A 1 448 ? -27.672 -7.18 -27.547 1 95 448 ASP A O 1
ATOM 3477 N N . LEU A 1 449 ? -28.422 -5.164 -26.938 1 95.81 449 LEU A N 1
ATOM 3478 C CA . LEU A 1 449 ? -27.359 -4.375 -27.547 1 95.81 449 LEU A CA 1
ATOM 3479 C C . LEU A 1 449 ? -26.547 -3.65 -26.484 1 95.81 449 LEU A C 1
ATOM 3481 O O . LEU A 1 449 ? -27.094 -2.906 -25.672 1 95.81 449 LEU A O 1
ATOM 3485 N N . LEU A 1 450 ? -25.219 -3.859 -26.484 1 95.81 450 LEU A N 1
ATOM 3486 C CA . LEU A 1 450 ? -24.344 -3.246 -25.484 1 95.81 450 LEU A CA 1
ATOM 3487 C C . LEU A 1 450 ? -23.234 -2.453 -26.156 1 95.81 450 LEU A C 1
ATOM 3489 O O . LEU A 1 450 ? -22.531 -2.967 -27.031 1 95.81 450 LEU A O 1
ATOM 3493 N N . GLY A 1 451 ? -23.094 -1.145 -25.781 1 96.81 451 GLY A N 1
ATOM 3494 C CA . GLY A 1 451 ? -21.938 -0.327 -26.125 1 96.81 451 GLY A CA 1
ATOM 3495 C C . GLY A 1 451 ? -20.938 -0.192 -25 1 96.81 451 GLY A C 1
ATOM 3496 O O . GLY A 1 451 ? -21.312 -0.101 -23.828 1 96.81 451 GLY A O 1
ATOM 3497 N N . LEU A 1 452 ? -19.609 -0.124 -25.359 1 96.06 452 LEU A N 1
ATOM 3498 C CA . LEU A 1 452 ? -18.562 -0.118 -24.344 1 96.06 452 LEU A CA 1
ATOM 3499 C C . LEU A 1 452 ? -17.516 0.942 -24.656 1 96.06 452 LEU A C 1
ATOM 3501 O O . LEU A 1 452 ? -17.109 1.101 -25.812 1 96.06 452 LEU A O 1
ATOM 3505 N N . VAL A 1 453 ? -17.078 1.718 -23.703 1 97.31 453 VAL A N 1
ATOM 3506 C CA . VAL A 1 453 ? -15.852 2.51 -23.672 1 97.31 453 VAL A CA 1
ATOM 3507 C C . VAL A 1 453 ? -15.047 2.176 -22.422 1 97.31 453 VAL A C 1
ATOM 3509 O O . VAL A 1 453 ? -15.57 2.207 -21.312 1 97.31 453 VAL A O 1
ATOM 3512 N N . GLU A 1 454 ? -13.727 1.899 -22.594 1 96.25 454 GLU A N 1
ATOM 3513 C CA . GLU A 1 454 ? -12.914 1.425 -21.484 1 96.25 454 GLU A CA 1
ATOM 3514 C C . GLU A 1 454 ? -11.531 2.07 -21.484 1 96.25 454 GLU A C 1
ATOM 3516 O O . GLU A 1 454 ? -10.922 2.227 -22.547 1 96.25 454 GLU A O 1
ATOM 3521 N N . TYR A 1 455 ? -11.055 2.5 -20.328 1 96.75 455 TYR A N 1
ATOM 3522 C CA . TYR A 1 455 ? -9.734 3.088 -20.125 1 96.75 455 TYR A CA 1
ATOM 3523 C C . TYR A 1 455 ? -8.961 2.33 -19.062 1 96.75 455 TYR A C 1
ATOM 3525 O O . TYR A 1 455 ? -9.461 2.129 -17.953 1 96.75 455 TYR A O 1
ATOM 3533 N N . THR A 1 456 ? -7.707 1.876 -19.359 1 96.38 456 THR A N 1
ATOM 3534 C CA . THR A 1 456 ? -6.84 1.174 -18.422 1 96.38 456 THR A CA 1
ATOM 3535 C C . THR A 1 456 ? -5.473 1.851 -18.328 1 96.38 456 THR A C 1
ATOM 3537 O O . THR A 1 456 ? -4.895 2.217 -19.359 1 96.38 456 THR A O 1
ATOM 3540 N N . GLU A 1 457 ? -4.945 2.016 -17.172 1 96.44 457 GLU A N 1
ATOM 3541 C CA . GLU A 1 457 ? -3.602 2.543 -16.953 1 96.44 457 GLU A CA 1
ATOM 3542 C C . GLU A 1 457 ? -2.828 1.692 -15.953 1 96.44 457 GLU A C 1
ATOM 3544 O O . GLU A 1 457 ? -3.391 1.229 -14.961 1 96.44 457 GLU A O 1
ATOM 3549 N N . PHE A 1 458 ? -1.545 1.437 -16.266 1 95.38 458 PHE A N 1
ATOM 3550 C CA . PHE A 1 458 ? -0.634 0.7 -15.406 1 95.38 458 PHE A CA 1
ATOM 3551 C C . PHE A 1 458 ? 0.604 1.531 -15.086 1 95.38 458 PHE A C 1
ATOM 3553 O O . PHE A 1 458 ? 1.148 2.201 -15.969 1 95.38 458 PHE A O 1
ATOM 3560 N N . ARG A 1 459 ? 0.928 1.475 -13.82 1 95.38 459 ARG A N 1
ATOM 3561 C CA . ARG A 1 459 ? 2.156 2.111 -13.359 1 95.38 459 ARG A CA 1
ATOM 3562 C C . ARG A 1 459 ? 2.969 1.161 -12.484 1 95.38 459 ARG A C 1
ATOM 3564 O O . ARG A 1 459 ? 2.406 0.411 -11.688 1 95.38 459 ARG A O 1
ATOM 3571 N N . ASN A 1 460 ? 4.277 1.174 -12.641 1 95.25 460 ASN A N 1
ATOM 3572 C CA . ASN A 1 460 ? 5.215 0.384 -11.852 1 95.25 460 ASN A CA 1
ATOM 3573 C C . ASN A 1 460 ? 6.438 1.205 -11.445 1 95.25 460 ASN A C 1
ATOM 3575 O O . ASN A 1 460 ? 7.168 1.701 -12.297 1 95.25 460 ASN A O 1
ATOM 3579 N N . ASP A 1 461 ? 6.672 1.376 -10.156 1 94.94 461 ASP A N 1
ATOM 3580 C CA . ASP A 1 461 ? 7.824 2.084 -9.609 1 94.94 461 ASP A CA 1
ATOM 3581 C C . ASP A 1 461 ? 8.742 1.13 -8.852 1 94.94 461 ASP A C 1
ATOM 3583 O O . ASP A 1 461 ? 8.297 0.401 -7.961 1 94.94 461 ASP A O 1
ATOM 3587 N N . PHE A 1 462 ? 10.023 1.168 -9.227 1 95.12 462 PHE A N 1
ATOM 3588 C CA . PHE A 1 462 ? 10.977 0.23 -8.641 1 95.12 462 PHE A CA 1
ATOM 3589 C C . PHE A 1 462 ? 12.18 0.968 -8.062 1 95.12 462 PHE A C 1
ATOM 3591 O O . PHE A 1 462 ? 12.688 1.911 -8.68 1 95.12 462 PHE A O 1
ATOM 3598 N N . ILE A 1 463 ? 12.633 0.561 -6.887 1 95.25 463 ILE A N 1
ATOM 3599 C CA . ILE A 1 463 ? 13.914 0.965 -6.316 1 95.25 463 ILE A CA 1
ATOM 3600 C C . ILE A 1 463 ? 14.617 -0.249 -5.715 1 95.25 463 ILE A C 1
ATOM 3602 O O . ILE A 1 463 ? 13.969 -1.127 -5.141 1 95.25 463 ILE A O 1
ATOM 3606 N N . GLY A 1 464 ? 15.891 -0.347 -5.934 1 95.5 464 GLY A N 1
ATOM 3607 C CA . GLY A 1 464 ? 16.719 -1.388 -5.34 1 95.5 464 GLY A CA 1
ATOM 3608 C C . GLY A 1 464 ? 18.125 -0.93 -5.047 1 95.5 464 GLY A C 1
ATOM 3609 O O . GLY A 1 464 ? 18.594 0.059 -5.613 1 95.5 464 GLY A O 1
ATOM 3610 N N . GLY A 1 465 ? 18.75 -1.605 -4.137 1 94.5 465 GLY A N 1
ATOM 3611 C CA . GLY A 1 465 ? 20.141 -1.327 -3.797 1 94.5 465 GLY A CA 1
ATOM 3612 C C . GLY A 1 465 ? 20.797 -2.457 -3.031 1 94.5 465 GLY A C 1
ATOM 3613 O O . GLY A 1 465 ? 20.125 -3.273 -2.406 1 94.5 465 GLY A O 1
ATOM 3614 N N . GLU A 1 466 ? 22.078 -2.471 -3.123 1 95.19 466 GLU A N 1
ATOM 3615 C CA . GLU A 1 466 ? 22.906 -3.445 -2.416 1 95.19 466 GLU A CA 1
ATOM 3616 C C . GLU A 1 466 ? 24 -2.758 -1.606 1 95.19 466 GLU A C 1
ATOM 3618 O O . GLU A 1 466 ? 24.703 -1.881 -2.117 1 95.19 466 GLU A O 1
ATOM 3623 N N . GLY A 1 467 ? 24.031 -3.068 -0.337 1 93.62 467 GLY A N 1
ATOM 3624 C CA . GLY A 1 467 ? 25.141 -2.693 0.529 1 93.62 467 GLY A CA 1
ATOM 3625 C C . GLY A 1 467 ? 26 -3.869 0.936 1 93.62 467 GLY A C 1
ATOM 3626 O O . GLY A 1 467 ? 25.5 -4.98 1.122 1 93.62 467 GLY A O 1
ATOM 3627 N N . ARG A 1 468 ? 27.344 -3.631 1.07 1 93.38 468 ARG A N 1
ATOM 3628 C CA . ARG A 1 468 ? 28.281 -4.672 1.482 1 93.38 468 ARG A CA 1
ATOM 3629 C C . ARG A 1 468 ? 29.141 -4.199 2.643 1 93.38 468 ARG A C 1
ATOM 3631 O O . ARG A 1 468 ? 29.141 -3.014 2.98 1 93.38 468 ARG A O 1
ATOM 3638 N N . SER A 1 469 ? 29.781 -5.16 3.26 1 91.06 469 SER A N 1
ATOM 3639 C CA . SER A 1 469 ? 30.734 -4.895 4.324 1 91.06 469 SER A CA 1
ATOM 3640 C C . SER A 1 469 ? 30.047 -4.363 5.574 1 91.06 469 SER A C 1
ATOM 3642 O O . SER A 1 469 ? 30.25 -3.215 5.969 1 91.06 469 SER A O 1
ATOM 3644 N N . PHE A 1 470 ? 29.453 -5.273 6.254 1 88.62 470 PHE A N 1
ATOM 3645 C CA . PHE A 1 470 ? 28.797 -4.918 7.512 1 88.62 470 PHE A CA 1
ATOM 3646 C C . PHE A 1 470 ? 29.844 -4.516 8.555 1 88.62 470 PHE A C 1
ATOM 3648 O O . PHE A 1 470 ? 30.891 -5.148 8.664 1 88.62 470 PHE A O 1
ATOM 3655 N N . ALA A 1 471 ? 29.516 -3.539 9.219 1 79.12 471 ALA A N 1
ATOM 3656 C CA . ALA A 1 471 ? 30.438 -3.078 10.258 1 79.12 471 ALA A CA 1
ATOM 3657 C C . ALA A 1 471 ? 30.531 -4.102 11.391 1 79.12 471 ALA A C 1
ATOM 3659 O O . ALA A 1 471 ? 31.594 -4.262 11.992 1 79.12 471 ALA A O 1
ATOM 3660 N N . LEU A 1 472 ? 29.328 -4.707 11.703 1 77.38 472 LEU A N 1
ATOM 3661 C CA . LEU A 1 472 ? 29.25 -5.742 12.727 1 77.38 472 LEU A CA 1
ATOM 3662 C C . LEU A 1 472 ? 28.531 -6.977 12.195 1 77.38 472 LEU A C 1
ATOM 3664 O O . LEU A 1 472 ? 27.625 -6.863 11.367 1 77.38 472 LEU A O 1
ATOM 3668 N N . PRO A 1 473 ? 28.906 -8.078 12.719 1 75.12 473 PRO A N 1
ATOM 3669 C CA . PRO A 1 473 ? 28.297 -9.305 12.211 1 75.12 473 PRO A CA 1
ATOM 3670 C C . PRO A 1 473 ? 26.828 -9.445 12.625 1 75.12 473 PRO A C 1
ATOM 3672 O O . PRO A 1 473 ? 26.078 -10.203 12 1 75.12 473 PRO A O 1
ATOM 3675 N N . THR A 1 474 ? 26.422 -8.734 13.633 1 77.5 474 THR A N 1
ATOM 3676 C CA . THR A 1 474 ? 25.094 -8.953 14.188 1 77.5 474 THR A CA 1
ATOM 3677 C C . THR A 1 474 ? 24.078 -7.969 13.594 1 77.5 474 THR A C 1
ATOM 3679 O O . THR A 1 474 ? 22.891 -8.039 13.898 1 77.5 474 THR A O 1
ATOM 3682 N N . VAL A 1 475 ? 24.578 -7.027 12.797 1 80.75 475 VAL A N 1
ATOM 3683 C CA . VAL A 1 475 ? 23.688 -6.059 12.188 1 80.75 475 VAL A CA 1
ATOM 3684 C C . VAL A 1 475 ? 23.609 -6.293 10.68 1 80.75 475 VAL A C 1
ATOM 3686 O O . VAL A 1 475 ? 24.625 -6.598 10.047 1 80.75 475 VAL A O 1
ATOM 3689 N N . SER A 1 476 ? 22.422 -6.281 10.148 1 85.69 476 SER A N 1
ATOM 3690 C CA . SER A 1 476 ? 22.344 -6.652 8.734 1 85.69 476 SER A CA 1
ATOM 3691 C C . SER A 1 476 ? 21.391 -5.746 7.973 1 85.69 476 SER A C 1
ATOM 3693 O O . SER A 1 476 ? 20.781 -6.164 6.988 1 85.69 476 SER A O 1
ATOM 3695 N N . ALA A 1 477 ? 21.219 -4.516 8.398 1 89.25 477 ALA A N 1
ATOM 3696 C CA . ALA A 1 477 ? 20.453 -3.533 7.641 1 89.25 477 ALA A CA 1
ATOM 3697 C C . ALA A 1 477 ? 21.344 -2.775 6.664 1 89.25 477 ALA A C 1
ATOM 3699 O O . ALA A 1 477 ? 22.547 -2.643 6.891 1 89.25 477 ALA A O 1
ATOM 3700 N N . PRO A 1 478 ? 20.734 -2.27 5.539 1 89.25 478 PRO A N 1
ATOM 3701 C CA . PRO A 1 478 ? 21.547 -1.553 4.555 1 89.25 478 PRO A CA 1
ATOM 3702 C C . PRO A 1 478 ? 22.344 -0.401 5.172 1 89.25 478 PRO A C 1
ATOM 3704 O O . PRO A 1 478 ? 23.484 -0.159 4.785 1 89.25 478 PRO A O 1
ATOM 3707 N N . SER A 1 479 ? 21.797 0.308 6.152 1 87.94 479 SER A N 1
ATOM 3708 C CA . SER A 1 479 ? 22.438 1.47 6.75 1 87.94 479 SER A CA 1
ATOM 3709 C C . SER A 1 479 ? 23.688 1.065 7.539 1 87.94 479 SER A C 1
ATOM 3711 O O . SER A 1 479 ? 24.5 1.916 7.906 1 87.94 479 SER A O 1
ATOM 3713 N N . ASN A 1 480 ? 23.859 -0.186 7.773 1 87.06 480 ASN A N 1
ATOM 3714 C CA . ASN A 1 480 ? 25 -0.671 8.531 1 87.06 480 ASN A CA 1
ATOM 3715 C C . ASN A 1 480 ? 26.125 -1.161 7.613 1 87.06 480 ASN A C 1
ATOM 3717 O O . ASN A 1 480 ? 27.078 -1.782 8.07 1 87.06 480 ASN A O 1
ATOM 3721 N N . THR A 1 481 ? 25.984 -0.985 6.367 1 88.94 481 THR A N 1
ATOM 3722 C CA . THR A 1 481 ? 27.016 -1.357 5.41 1 88.94 481 THR A CA 1
ATOM 3723 C C . THR A 1 481 ? 27.922 -0.171 5.113 1 88.94 481 THR A C 1
ATOM 3725 O O . THR A 1 481 ? 27.516 0.983 5.238 1 88.94 481 THR A O 1
ATOM 3728 N N . SER A 1 482 ? 29.125 -0.426 4.719 1 87.19 482 SER A N 1
ATOM 3729 C CA . SER A 1 482 ? 30.078 0.651 4.453 1 87.19 482 SER A CA 1
ATOM 3730 C C . SER A 1 482 ? 30.297 0.84 2.957 1 87.19 482 SER A C 1
ATOM 3732 O O . SER A 1 482 ? 30.859 1.846 2.529 1 87.19 482 SER A O 1
ATOM 3734 N N . THR A 1 483 ? 29.812 -0.064 2.18 1 88.44 483 THR A N 1
ATOM 3735 C CA . THR A 1 483 ? 30.062 0.03 0.746 1 88.44 483 THR A CA 1
ATOM 3736 C C . THR A 1 483 ? 28.75 -0.018 -0.03 1 88.44 483 THR A C 1
ATOM 3738 O O . THR A 1 483 ? 28.156 -1.087 -0.189 1 88.44 483 THR A O 1
ATOM 3741 N N . PRO A 1 484 ? 28.344 1.173 -0.542 1 90.69 484 PRO A N 1
ATOM 3742 C CA . PRO A 1 484 ? 27.234 1.11 -1.497 1 90.69 484 PRO A CA 1
ATOM 3743 C C . PRO A 1 484 ? 27.625 0.442 -2.812 1 90.69 484 PRO A C 1
ATOM 3745 O O . PRO A 1 484 ? 28.328 1.044 -3.631 1 90.69 484 PRO A O 1
ATOM 3748 N N . PHE A 1 485 ? 27.156 -0.689 -2.98 1 90.62 485 PHE A N 1
ATOM 3749 C CA . PHE A 1 485 ? 27.625 -1.487 -4.113 1 90.62 485 PHE A CA 1
ATOM 3750 C C . PHE A 1 485 ? 26.781 -1.195 -5.355 1 90.62 485 PHE A C 1
ATOM 3752 O O . PHE A 1 485 ? 27.312 -1.141 -6.465 1 90.62 485 PHE A O 1
ATOM 3759 N N . SER A 1 486 ? 25.469 -1.021 -5.199 1 91.56 486 SER A N 1
ATOM 3760 C CA . SER A 1 486 ? 24.625 -0.738 -6.359 1 91.56 486 SER A CA 1
ATOM 3761 C C . SER A 1 486 ? 23.344 -0.022 -5.957 1 91.56 486 SER A C 1
ATOM 3763 O O . SER A 1 486 ? 22.875 -0.171 -4.824 1 91.56 486 SER A O 1
ATOM 3765 N N . ILE A 1 487 ? 22.828 0.803 -6.891 1 91.5 487 ILE A N 1
ATOM 3766 C CA . ILE A 1 487 ? 21.516 1.423 -6.801 1 91.5 487 ILE A CA 1
ATOM 3767 C C . ILE A 1 487 ? 20.781 1.284 -8.133 1 91.5 487 ILE A C 1
ATOM 3769 O O . ILE A 1 487 ? 21.359 1.525 -9.195 1 91.5 487 ILE A O 1
ATOM 3773 N N . THR A 1 488 ? 19.578 0.835 -8.078 1 91.81 488 THR A N 1
ATOM 3774 C CA . THR A 1 488 ? 18.75 0.676 -9.266 1 91.81 488 THR A CA 1
ATOM 3775 C C . THR A 1 488 ? 17.344 1.242 -9.023 1 91.81 488 THR A C 1
ATOM 3777 O O . THR A 1 488 ? 16.875 1.293 -7.887 1 91.81 488 THR A O 1
ATOM 3780 N N . GLY A 1 489 ? 16.797 1.73 -10.086 1 91.62 489 GLY A N 1
ATOM 3781 C CA . GLY A 1 489 ? 15.438 2.25 -10.016 1 91.62 489 GLY A CA 1
ATOM 3782 C C . GLY A 1 489 ? 14.891 2.684 -11.367 1 91.62 489 GLY A C 1
ATOM 3783 O O . GLY A 1 489 ? 15.656 3.09 -12.25 1 91.62 489 GLY A O 1
ATOM 3784 N N . TYR A 1 490 ? 13.586 2.566 -11.484 1 90.19 490 TYR A N 1
ATOM 3785 C CA . TYR A 1 490 ? 12.922 3.002 -12.711 1 90.19 490 TYR A CA 1
ATOM 3786 C C . TYR A 1 490 ? 11.43 3.193 -12.477 1 90.19 490 TYR A C 1
ATOM 3788 O O . TYR A 1 490 ? 10.891 2.742 -11.469 1 90.19 490 TYR A O 1
ATOM 3796 N N . ASN A 1 491 ? 10.82 3.914 -13.367 1 90.56 491 ASN A N 1
ATOM 3797 C CA . ASN A 1 491 ? 9.375 4.086 -13.453 1 90.56 491 ASN A CA 1
ATOM 3798 C C . ASN A 1 491 ? 8.836 3.635 -14.805 1 90.56 491 ASN A C 1
ATOM 3800 O O . ASN A 1 491 ? 9.422 3.93 -15.844 1 90.56 491 ASN A O 1
ATOM 3804 N N . GLN A 1 492 ? 7.766 2.887 -14.773 1 92.12 492 GLN A N 1
ATOM 3805 C CA . GLN A 1 492 ? 7.121 2.391 -15.984 1 92.12 492 GLN A CA 1
ATOM 3806 C C . GLN A 1 492 ? 5.645 2.766 -16.016 1 92.12 492 GLN A C 1
ATOM 3808 O O . GLN A 1 492 ? 5 2.855 -14.969 1 92.12 492 GLN A O 1
ATOM 3813 N N . ARG A 1 493 ? 5.188 3.008 -17.266 1 92.81 493 ARG A N 1
ATOM 3814 C CA . ARG A 1 493 ? 3.789 3.381 -17.453 1 92.81 493 ARG A CA 1
ATOM 3815 C C . ARG A 1 493 ? 3.285 2.951 -18.828 1 92.81 493 ARG A C 1
ATOM 3817 O O . ARG A 1 493 ? 4.02 3.027 -19.812 1 92.81 493 ARG A O 1
ATOM 3824 N N . TYR A 1 494 ? 2.029 2.414 -18.922 1 94.19 494 TYR A N 1
ATOM 3825 C CA . TYR A 1 494 ? 1.366 2.244 -20.203 1 94.19 494 TYR A CA 1
ATOM 3826 C C . TYR A 1 494 ? -0.135 2.471 -20.078 1 94.19 494 TYR A C 1
ATOM 3828 O O . TYR A 1 494 ? -0.689 2.408 -18.984 1 94.19 494 TYR A O 1
ATOM 3836 N N . ILE A 1 495 ? -0.77 2.766 -21.203 1 95.75 495 ILE A N 1
ATOM 3837 C CA . ILE A 1 495 ? -2.191 3.09 -21.281 1 95.75 495 ILE A CA 1
ATOM 3838 C C . ILE A 1 495 ? -2.852 2.285 -22.391 1 95.75 495 ILE A C 1
ATOM 3840 O O . ILE A 1 495 ? -2.26 2.082 -23.453 1 95.75 495 ILE A O 1
ATOM 3844 N N . THR A 1 496 ? -4.055 1.777 -22.094 1 95.88 496 THR A N 1
ATOM 3845 C CA . THR A 1 496 ? -4.902 1.138 -23.094 1 95.88 496 THR A CA 1
ATOM 3846 C C . THR A 1 496 ? -6.277 1.798 -23.141 1 95.88 496 THR A C 1
ATOM 3848 O O . THR A 1 496 ? -6.867 2.09 -22.094 1 95.88 496 THR A O 1
ATOM 3851 N N . PHE A 1 497 ? -6.727 2.127 -24.344 1 96.94 497 PHE A N 1
ATOM 3852 C CA . PHE A 1 497 ? -8.055 2.674 -24.578 1 96.94 497 PHE A CA 1
ATOM 3853 C C . PHE A 1 497 ? -8.844 1.78 -25.531 1 96.94 497 PHE A C 1
ATOM 3855 O O . PHE A 1 497 ? -8.32 1.349 -26.562 1 96.94 497 PHE A O 1
ATOM 3862 N N . SER A 1 498 ? -10.133 1.466 -25.234 1 96.56 498 SER A N 1
ATOM 3863 C CA . SER A 1 498 ? -10.914 0.522 -26.016 1 96.56 498 SER A CA 1
ATOM 3864 C C . SER A 1 498 ? -12.344 1.011 -26.203 1 96.56 498 SER A C 1
ATOM 3866 O O . SER A 1 498 ? -12.867 1.748 -25.375 1 96.56 498 SER A O 1
ATOM 3868 N N . TYR A 1 499 ? -12.93 0.652 -27.25 1 96.62 499 TYR A N 1
ATOM 3869 C CA . TYR A 1 499 ? -14.359 0.809 -27.469 1 96.62 499 TYR A CA 1
ATOM 3870 C C . TYR A 1 499 ? -14.914 -0.346 -28.297 1 96.62 499 TYR A C 1
ATOM 3872 O O . TYR A 1 499 ? -14.172 -0.981 -29.062 1 96.62 499 TYR A O 1
ATOM 3880 N N . GLY A 1 500 ? -16.219 -0.682 -28.109 1 95.75 500 GLY A N 1
ATOM 3881 C CA . GLY A 1 500 ? -16.812 -1.825 -28.781 1 95.75 500 GLY A CA 1
ATOM 3882 C C . GLY A 1 500 ? -18.328 -1.85 -28.703 1 95.75 500 GLY A C 1
ATOM 3883 O O . GLY A 1 500 ? -18.922 -1 -28.031 1 95.75 500 GLY A O 1
ATOM 3884 N N . ALA A 1 501 ? -18.875 -2.773 -29.438 1 96.44 501 ALA A N 1
ATOM 3885 C CA . ALA A 1 501 ? -20.312 -3.02 -29.484 1 96.44 501 ALA A CA 1
ATOM 3886 C C . ALA A 1 501 ? -20.609 -4.516 -29.547 1 96.44 501 ALA A C 1
ATOM 3888 O O . ALA A 1 501 ? -19.922 -5.262 -30.234 1 96.44 501 ALA A O 1
ATOM 3889 N N . PHE A 1 502 ? -21.672 -4.953 -28.875 1 94.62 502 PHE A N 1
ATOM 3890 C CA . PHE A 1 502 ? -22.031 -6.363 -28.75 1 94.62 502 PHE A CA 1
ATOM 3891 C C . PHE A 1 502 ? -23.531 -6.551 -28.922 1 94.62 502 PHE A C 1
ATOM 3893 O O . PHE A 1 502 ? -24.328 -5.82 -28.312 1 94.62 502 PHE A O 1
ATOM 3900 N N . LEU A 1 503 ? -23.891 -7.52 -29.719 1 94.75 503 LEU A N 1
ATOM 3901 C CA . LEU A 1 503 ? -25.297 -7.77 -30.047 1 94.75 503 LEU A CA 1
ATOM 3902 C C . LEU A 1 503 ? -25.656 -9.227 -29.781 1 94.75 503 LEU A C 1
ATOM 3904 O O . LEU A 1 503 ? -24.906 -10.133 -30.156 1 94.75 503 LEU A O 1
ATOM 3908 N N . THR A 1 504 ? -26.688 -9.477 -29.109 1 93.94 504 THR A N 1
ATOM 3909 C CA . THR A 1 504 ? -27.312 -10.797 -29 1 93.94 504 THR A CA 1
ATOM 3910 C C . THR A 1 504 ? -28.766 -10.742 -29.438 1 93.94 504 THR A C 1
ATOM 3912 O O . THR A 1 504 ? -29.547 -9.922 -28.953 1 93.94 504 THR A O 1
ATOM 3915 N N . TYR A 1 505 ? -29.125 -11.531 -30.391 1 95.12 505 TYR A N 1
ATOM 3916 C CA . TYR A 1 505 ? -30.484 -11.68 -30.891 1 95.12 505 TYR A CA 1
ATOM 3917 C C . TYR A 1 505 ? -31 -13.102 -30.672 1 95.12 505 TYR A C 1
ATOM 3919 O O . TYR A 1 505 ? -30.297 -14.07 -31 1 95.12 505 TYR A O 1
ATOM 3927 N N . ASP A 1 506 ? -32.125 -13.195 -30.078 1 93.81 506 ASP A N 1
ATOM 3928 C CA . ASP A 1 506 ? -32.781 -14.469 -29.781 1 93.81 506 ASP A CA 1
ATOM 3929 C C . ASP A 1 506 ? -34.188 -14.523 -30.359 1 93.81 506 ASP A C 1
ATOM 3931 O O . ASP A 1 506 ? -34.969 -13.586 -30.188 1 93.81 506 ASP A O 1
ATOM 3935 N N . PHE A 1 507 ? -34.469 -15.594 -31.109 1 95.31 507 PHE A N 1
ATOM 3936 C CA . PHE A 1 507 ? -35.844 -15.844 -31.578 1 95.31 507 PHE A CA 1
ATOM 3937 C C . PHE A 1 507 ? -36.438 -17.062 -30.875 1 95.31 507 PHE A C 1
ATOM 3939 O O . PHE A 1 507 ? -36.062 -18.188 -31.172 1 95.31 507 PHE A O 1
ATOM 3946 N N . ALA A 1 508 ? -37.438 -16.812 -29.922 1 92.94 508 ALA A N 1
ATOM 3947 C CA . ALA A 1 508 ? -38.219 -17.797 -29.203 1 92.94 508 ALA A CA 1
ATOM 3948 C C . ALA A 1 508 ? -37.344 -18.734 -28.391 1 92.94 508 ALA A C 1
ATOM 3950 O O . ALA A 1 508 ? -37.688 -19.906 -28.172 1 92.94 508 ALA A O 1
ATOM 3951 N N . LYS A 1 509 ? -36.094 -18.359 -28.156 1 89.75 509 LYS A N 1
ATOM 3952 C CA . LYS A 1 509 ? -35.094 -19.125 -27.422 1 89.75 509 LYS A CA 1
ATOM 3953 C C . LYS A 1 509 ? -34.688 -20.375 -28.203 1 89.75 509 LYS A C 1
ATOM 3955 O O . LYS A 1 509 ? -34.125 -21.328 -27.625 1 89.75 509 LYS A O 1
ATOM 3960 N N . LYS A 1 510 ? -34.969 -20.422 -29.453 1 94.25 510 LYS A N 1
ATOM 3961 C CA . LYS A 1 510 ? -34.625 -21.531 -30.344 1 94.25 510 LYS A CA 1
ATOM 3962 C C . LYS A 1 510 ? -33.344 -21.203 -31.125 1 94.25 510 LYS A C 1
ATOM 3964 O O . LYS A 1 510 ? -32.438 -22.031 -31.203 1 94.25 510 LYS A O 1
ATOM 3969 N N . TYR A 1 511 ? -33.375 -19.969 -31.688 1 96.44 511 TYR A N 1
ATOM 3970 C CA . TYR A 1 511 ? -32.219 -19.5 -32.469 1 96.44 511 TYR A CA 1
ATOM 3971 C C . TYR A 1 511 ? -31.594 -18.281 -31.828 1 96.44 511 TYR A C 1
ATOM 3973 O O . TYR A 1 511 ? -32.25 -17.25 -31.625 1 96.44 511 TYR A O 1
ATOM 3981 N N . ILE A 1 512 ? -30.406 -18.438 -31.531 1 96 512 ILE A N 1
ATOM 3982 C CA . ILE A 1 512 ? -29.672 -17.344 -30.891 1 96 512 ILE A CA 1
ATOM 3983 C C . ILE A 1 512 ? -28.484 -16.938 -31.734 1 96 512 ILE A C 1
ATOM 3985 O O . ILE A 1 512 ? -27.734 -17.781 -32.219 1 96 512 ILE A O 1
ATOM 3989 N N . LEU A 1 513 ? -28.312 -15.672 -31.953 1 95.62 513 LEU A N 1
ATOM 3990 C CA . LEU A 1 513 ? -27.172 -15.102 -32.688 1 95.62 513 LEU A CA 1
ATOM 3991 C C . LEU A 1 513 ? -26.469 -14.039 -31.844 1 95.62 513 LEU A C 1
ATOM 3993 O O . LEU A 1 513 ? -27.125 -13.195 -31.234 1 95.62 513 LEU A O 1
ATOM 3997 N N . THR A 1 514 ? -25.203 -14.164 -31.766 1 93.75 514 THR A N 1
ATOM 3998 C CA . THR A 1 514 ? -24.391 -13.164 -31.062 1 93.75 514 THR A CA 1
ATOM 3999 C C . THR A 1 514 ? -23.297 -12.625 -31.969 1 93.75 514 THR A C 1
ATOM 4001 O O . THR A 1 514 ? -22.625 -13.391 -32.656 1 93.75 514 THR A O 1
ATOM 4004 N N . ALA A 1 515 ? -23.109 -11.32 -31.938 1 94.88 515 ALA A N 1
ATOM 4005 C CA . ALA A 1 515 ? -22.062 -10.641 -32.719 1 94.88 515 ALA A CA 1
ATOM 4006 C C . ALA A 1 515 ? -21.344 -9.594 -31.859 1 94.88 515 ALA A C 1
ATOM 4008 O O . ALA A 1 515 ? -21.953 -8.969 -30.984 1 94.88 515 ALA A O 1
ATOM 4009 N N . SER A 1 516 ? -20.062 -9.484 -32.125 1 93.94 516 SER A N 1
ATOM 4010 C CA . SER A 1 516 ? -19.297 -8.492 -31.375 1 93.94 516 SER A CA 1
ATOM 4011 C C . SER A 1 516 ? -18.234 -7.84 -32.25 1 93.94 516 SER A C 1
ATOM 4013 O O . SER A 1 516 ? -17.703 -8.469 -33.156 1 93.94 516 SER A O 1
ATOM 4015 N N . VAL A 1 517 ? -17.906 -6.578 -31.953 1 95.88 517 VAL A N 1
ATOM 4016 C CA . VAL A 1 517 ? -16.797 -5.844 -32.531 1 95.88 517 VAL A CA 1
ATOM 4017 C C . VAL A 1 517 ? -16.125 -4.953 -31.484 1 95.88 517 VAL A C 1
ATOM 4019 O O . VAL A 1 517 ? -16.812 -4.371 -30.641 1 95.88 517 VAL A O 1
ATOM 4022 N N . ARG A 1 518 ? -14.797 -4.918 -31.469 1 95.88 518 ARG A N 1
ATOM 4023 C CA . ARG A 1 518 ? -14.039 -4.133 -30.5 1 95.88 518 ARG A CA 1
ATOM 4024 C C . ARG A 1 518 ? -12.703 -3.684 -31.094 1 95.88 518 ARG A C 1
ATOM 4026 O O . ARG A 1 518 ? -12.086 -4.414 -31.859 1 95.88 518 ARG A O 1
ATOM 4033 N N . GLN A 1 519 ? -12.328 -2.479 -30.734 1 96.44 519 GLN A N 1
ATOM 4034 C CA . GLN A 1 519 ? -11.016 -1.968 -31.125 1 96.44 519 GLN A CA 1
ATOM 4035 C C . GLN A 1 519 ? -10.258 -1.425 -29.922 1 96.44 519 GLN A C 1
ATOM 4037 O O . GLN A 1 519 ? -10.844 -0.783 -29.047 1 96.44 519 GLN A O 1
ATOM 4042 N N . ASP A 1 520 ? -9 -1.714 -29.938 1 96.56 520 ASP A N 1
ATOM 4043 C CA . ASP A 1 520 ? -8.141 -1.308 -28.828 1 96.56 520 ASP A CA 1
ATOM 4044 C C . ASP A 1 520 ? -7.004 -0.411 -29.312 1 96.56 520 ASP A C 1
ATOM 4046 O O . ASP A 1 520 ? -6.543 -0.55 -30.453 1 96.56 520 ASP A O 1
ATOM 4050 N N . LYS A 1 521 ? -6.617 0.506 -28.484 1 96.31 521 LYS A N 1
ATOM 4051 C CA . LYS A 1 521 ? -5.375 1.269 -28.594 1 96.31 521 LYS A CA 1
ATOM 4052 C C . LYS A 1 521 ? -4.453 0.999 -27.406 1 96.31 521 LYS A C 1
ATOM 4054 O O . LYS A 1 521 ? -4.902 0.971 -26.266 1 96.31 521 LYS A O 1
ATOM 4059 N N . ASP A 1 522 ? -3.199 0.74 -27.688 1 95.5 522 ASP A N 1
ATOM 4060 C CA . ASP A 1 522 ? -2.232 0.42 -26.641 1 95.5 522 ASP A CA 1
ATOM 4061 C C . ASP A 1 522 ? -0.908 1.143 -26.875 1 95.5 522 ASP A C 1
ATOM 4063 O O . ASP A 1 522 ? -0.33 1.054 -27.969 1 95.5 522 ASP A O 1
ATOM 4067 N N . SER A 1 523 ? -0.396 1.895 -25.859 1 92.75 523 SER A N 1
ATOM 4068 C CA . SER A 1 523 ? 0.768 2.766 -25.984 1 92.75 523 SER A CA 1
ATOM 4069 C C . SER A 1 523 ? 2.047 1.956 -26.172 1 92.75 523 SER A C 1
ATOM 4071 O O . SER A 1 523 ? 3.092 2.506 -26.531 1 92.75 523 SER A O 1
ATOM 4073 N N . ARG A 1 524 ? 2.139 0.653 -26.047 1 90.69 524 ARG A N 1
ATOM 4074 C CA . ARG A 1 524 ? 3.332 -0.182 -26.141 1 90.69 524 ARG A CA 1
ATOM 4075 C C . ARG A 1 524 ? 3.627 -0.576 -27.578 1 90.69 524 ARG A C 1
ATOM 4077 O O . ARG A 1 524 ? 4.746 -0.982 -27.906 1 90.69 524 ARG A O 1
ATOM 4084 N N . PHE A 1 525 ? 2.615 -0.484 -28.266 1 91.56 525 PHE A N 1
ATOM 4085 C CA . PHE A 1 525 ? 2.814 -0.857 -29.672 1 91.56 525 PHE A CA 1
ATOM 4086 C C . PHE A 1 525 ? 3.414 0.301 -30.453 1 91.56 525 PHE A C 1
ATOM 4088 O O . PHE A 1 525 ? 3.502 1.423 -29.953 1 91.56 525 PHE A O 1
ATOM 4095 N N . GLY A 1 526 ? 3.9 -0.104 -31.734 1 86.69 526 GLY A N 1
ATOM 4096 C CA . GLY A 1 526 ? 4.582 0.875 -32.562 1 86.69 526 GLY A CA 1
ATOM 4097 C C . GLY A 1 526 ? 3.738 2.104 -32.844 1 86.69 526 GLY A C 1
ATOM 4098 O O . GLY A 1 526 ? 2.516 2.006 -33 1 86.69 526 GLY A O 1
ATOM 4099 N N . LYS A 1 527 ? 4.418 3.242 -32.969 1 84.06 527 LYS A N 1
ATOM 4100 C CA . LYS A 1 527 ? 3.75 4.523 -33.188 1 84.06 527 LYS A CA 1
ATOM 4101 C C . LYS A 1 527 ? 2.795 4.449 -34.375 1 84.06 527 LYS A C 1
ATOM 4103 O O . LYS A 1 527 ? 1.765 5.125 -34.375 1 84.06 527 LYS A O 1
ATOM 4108 N N . ASN A 1 528 ? 3.123 3.547 -35.219 1 87.12 528 ASN A N 1
ATOM 4109 C CA . ASN A 1 528 ? 2.307 3.43 -36.438 1 87.12 528 ASN A CA 1
ATOM 4110 C C . ASN A 1 528 ? 1.186 2.41 -36.25 1 87.12 528 ASN A C 1
ATOM 4112 O O . ASN A 1 528 ? 0.334 2.256 -37.125 1 87.12 528 ASN A O 1
ATOM 4116 N N . ASN A 1 529 ? 1.166 1.682 -35.156 1 91.06 529 ASN A N 1
ATOM 4117 C CA . ASN A 1 529 ? 0.201 0.61 -34.938 1 91.06 529 ASN A CA 1
ATOM 4118 C C . ASN A 1 529 ? -0.35 0.643 -33.5 1 91.06 529 ASN A C 1
ATOM 4120 O O . ASN A 1 529 ? -0.577 -0.406 -32.906 1 91.06 529 ASN A O 1
ATOM 4124 N N . VAL A 1 530 ? -0.453 1.858 -33.031 1 92.06 530 VAL A N 1
ATOM 4125 C CA . VAL A 1 530 ? -0.974 2.006 -31.672 1 92.06 530 VAL A CA 1
ATOM 4126 C C . VAL A 1 530 ? -2.418 1.516 -31.625 1 92.06 530 VAL A C 1
ATOM 4128 O O . VAL A 1 530 ? -2.852 0.948 -30.609 1 92.06 530 VAL A O 1
ATOM 4131 N N . THR A 1 531 ? -3.111 1.708 -32.719 1 94.94 531 THR A N 1
ATOM 4132 C CA . THR A 1 531 ? -4.5 1.278 -32.844 1 94.94 531 THR A CA 1
ATOM 4133 C C . THR A 1 531 ? -4.586 -0.104 -33.469 1 94.94 531 THR A C 1
ATOM 4135 O O . THR A 1 531 ? -4.008 -0.337 -34.531 1 94.94 531 THR A O 1
ATOM 4138 N N . SER A 1 532 ? -5.293 -0.976 -32.906 1 94 532 SER A N 1
ATOM 4139 C CA . SER A 1 532 ? -5.457 -2.314 -33.469 1 94 532 SER A CA 1
ATOM 4140 C C . SER A 1 532 ? -6.457 -2.314 -34.594 1 94 532 SER A C 1
ATOM 4142 O O . SER A 1 532 ? -7.223 -1.363 -34.781 1 94 532 SER A O 1
ATOM 4144 N N . GLU A 1 533 ? -6.441 -3.447 -35.312 1 91.88 533 GLU A N 1
ATOM 4145 C CA . GLU A 1 533 ? -7.605 -3.732 -36.156 1 91.88 533 GLU A CA 1
ATOM 4146 C C . GLU A 1 533 ? -8.82 -4.098 -35.312 1 91.88 533 GLU A C 1
ATOM 4148 O O . GLU A 1 533 ? -8.672 -4.504 -34.156 1 91.88 533 GLU A O 1
ATOM 4153 N N . PRO A 1 534 ? -9.93 -3.926 -35.875 1 94.75 534 PRO A N 1
ATOM 4154 C CA . PRO A 1 534 ? -11.094 -4.367 -35.125 1 94.75 534 PRO A CA 1
ATOM 4155 C C . PRO A 1 534 ? -11.125 -5.879 -34.906 1 94.75 534 PRO A C 1
ATOM 4157 O O . PRO A 1 534 ? -11.023 -6.637 -35.875 1 94.75 534 PRO A O 1
ATOM 4160 N N . PHE A 1 535 ? -11.227 -6.242 -33.75 1 94.5 535 PHE A N 1
ATOM 4161 C CA . PHE A 1 535 ? -11.5 -7.637 -33.406 1 94.5 535 PHE A CA 1
ATOM 4162 C C . PHE A 1 535 ? -13 -7.926 -33.469 1 94.5 535 PHE A C 1
ATOM 4164 O O . PHE A 1 535 ? -13.82 -7.086 -33.094 1 94.5 535 PHE A O 1
ATOM 4171 N N . TRP A 1 536 ? -13.367 -9.078 -33.969 1 94.75 536 TRP A N 1
ATOM 4172 C CA . TRP A 1 536 ? -14.781 -9.375 -34.125 1 94.75 536 TRP A CA 1
ATOM 4173 C C . TRP A 1 536 ? -15.07 -10.836 -33.812 1 94.75 536 TRP A C 1
ATOM 4175 O O . TRP A 1 536 ? -14.156 -11.664 -33.75 1 94.75 536 TRP A O 1
ATOM 4185 N N . SER A 1 537 ? -16.328 -11.18 -33.594 1 94.88 537 SER A N 1
ATOM 4186 C CA . SER A 1 537 ? -16.781 -12.555 -33.406 1 94.88 537 SER A CA 1
ATOM 4187 C C . SER A 1 537 ? -18.234 -12.727 -33.812 1 94.88 537 SER A C 1
ATOM 4189 O O . SER A 1 537 ? -19 -11.773 -33.781 1 94.88 537 SER A O 1
ATOM 4191 N N . LEU A 1 538 ? -18.531 -13.852 -34.344 1 95.5 538 LEU A N 1
ATOM 4192 C CA . LEU A 1 538 ? -19.875 -14.297 -34.719 1 95.5 538 LEU A CA 1
ATOM 4193 C C . LEU A 1 538 ? -20.156 -15.688 -34.156 1 95.5 538 LEU A C 1
ATOM 4195 O O . LEU A 1 538 ? -19.328 -16.594 -34.312 1 95.5 538 LEU A O 1
ATOM 4199 N N . SER A 1 539 ? -21.281 -15.844 -33.5 1 95.44 539 SER A N 1
ATOM 4200 C CA . SER A 1 539 ? -21.656 -17.156 -32.969 1 95.44 539 SER A CA 1
ATOM 4201 C C . SER A 1 539 ? -23.156 -17.406 -33.094 1 95.44 539 SER A C 1
ATOM 4203 O O . SER A 1 539 ? -23.953 -16.469 -33.062 1 95.44 539 SER A O 1
ATOM 4205 N N . GLY A 1 540 ? -23.484 -18.641 -33.25 1 95.44 540 GLY A N 1
ATOM 4206 C CA . GLY A 1 540 ? -24.875 -19.078 -33.312 1 95.44 540 GLY A CA 1
ATOM 4207 C C . GLY A 1 540 ? -25.141 -20.344 -32.5 1 95.44 540 GLY A C 1
ATOM 4208 O O . GLY A 1 540 ? -24.25 -21.172 -32.312 1 95.44 540 GLY A O 1
ATOM 4209 N N . ALA A 1 541 ? -26.344 -20.406 -32 1 95.94 541 ALA A N 1
ATOM 4210 C CA . ALA A 1 541 ? -26.781 -21.594 -31.281 1 95.94 541 ALA A CA 1
ATOM 4211 C C . ALA A 1 541 ? -28.203 -22 -31.688 1 95.94 541 ALA A C 1
ATOM 4213 O O . ALA A 1 541 ? -29.031 -21.125 -31.969 1 95.94 541 ALA A O 1
ATOM 4214 N N . TRP A 1 542 ? -28.438 -23.281 -31.828 1 96.94 542 TRP A N 1
ATOM 4215 C CA . TRP A 1 542 ? -29.75 -23.875 -32.125 1 96.94 542 TRP A CA 1
ATOM 4216 C C . TRP A 1 542 ? -30.172 -24.828 -31 1 96.94 542 TRP A C 1
ATOM 4218 O O . TRP A 1 542 ? -29.594 -25.922 -30.859 1 96.94 542 TRP A O 1
ATOM 4228 N N . ASN A 1 543 ? -31.172 -24.375 -30.25 1 95.38 543 ASN A N 1
ATOM 4229 C CA . ASN A 1 543 ? -31.734 -25.234 -29.219 1 95.38 543 ASN A CA 1
ATOM 4230 C C . ASN A 1 543 ? -32.781 -26.188 -29.781 1 95.38 543 ASN A C 1
ATOM 4232 O O . ASN A 1 543 ? -33.969 -25.906 -29.734 1 95.38 543 ASN A O 1
ATOM 4236 N N . LEU A 1 544 ? -32.375 -27.328 -30.062 1 94.88 544 LEU A N 1
ATOM 4237 C CA . LEU A 1 544 ? -33.25 -28.297 -30.719 1 94.88 544 LEU A CA 1
ATOM 4238 C C . LEU A 1 544 ? -34.375 -28.766 -29.781 1 94.88 544 LEU A C 1
ATOM 4240 O O . LEU A 1 544 ? -35.469 -29.078 -30.234 1 94.88 544 LEU A O 1
ATOM 4244 N N . THR A 1 545 ? -34.062 -28.828 -28.578 1 92.31 545 THR A N 1
ATOM 4245 C CA . THR A 1 545 ? -35.062 -29.328 -27.625 1 92.31 545 THR A CA 1
ATOM 4246 C C . THR A 1 545 ? -36.219 -28.344 -27.469 1 92.31 545 THR A C 1
ATOM 4248 O O . THR A 1 545 ? -37.25 -28.672 -26.906 1 92.31 545 THR A O 1
ATOM 4251 N N . ASN A 1 546 ? -36.062 -27.125 -27.859 1 91.19 546 ASN A N 1
ATOM 4252 C CA . ASN A 1 546 ? -37.156 -26.156 -27.828 1 91.19 546 ASN A CA 1
ATOM 4253 C C . ASN A 1 546 ? -38.031 -26.25 -29.078 1 91.19 546 ASN A C 1
ATOM 4255 O O . ASN A 1 546 ? -39.062 -25.562 -29.172 1 91.19 546 ASN A O 1
ATOM 4259 N N . GLU A 1 547 ? -37.625 -27.078 -30.031 1 93.5 547 GLU A N 1
ATOM 4260 C CA . GLU A 1 547 ? -38.469 -27.328 -31.203 1 93.5 547 GLU A CA 1
ATOM 4261 C C . GLU A 1 547 ? -39.656 -28.219 -30.859 1 93.5 547 GLU A C 1
ATOM 4263 O O . GLU A 1 547 ? -39.562 -29.078 -29.984 1 93.5 547 GLU A O 1
ATOM 4268 N N . GLU A 1 548 ? -40.688 -28.172 -31.719 1 90.94 548 GLU A N 1
ATOM 4269 C CA . GLU A 1 548 ? -41.906 -28.922 -31.453 1 90.94 548 GLU A CA 1
ATOM 4270 C C . GLU A 1 548 ? -41.688 -30.422 -31.578 1 90.94 548 GLU A C 1
ATOM 4272 O O . GLU A 1 548 ? -42.25 -31.219 -30.812 1 90.94 548 GLU A O 1
ATOM 4277 N N . PHE A 1 549 ? -40.844 -30.828 -32.375 1 91.31 549 PHE A N 1
ATOM 4278 C CA . PHE A 1 549 ? -40.656 -32.25 -32.656 1 91.31 549 PHE A CA 1
ATOM 4279 C C . PHE A 1 549 ? -39.812 -32.906 -31.547 1 91.31 549 PHE A C 1
ATOM 4281 O O . PHE A 1 549 ? -39.812 -34.125 -31.422 1 91.31 549 PHE A O 1
ATOM 4288 N N . LEU A 1 550 ? -39.188 -32.156 -30.625 1 90.5 550 LEU A N 1
ATOM 4289 C CA . LEU A 1 550 ? -38.344 -32.75 -29.609 1 90.5 550 LEU A CA 1
ATOM 4290 C C . LEU A 1 550 ? -38.719 -32.219 -28.219 1 90.5 550 LEU A C 1
ATOM 4292 O O . LEU A 1 550 ? -38.188 -32.719 -27.219 1 90.5 550 LEU A O 1
ATOM 4296 N N . ALA A 1 551 ? -39.469 -31.281 -28.094 1 81.81 551 ALA A N 1
ATOM 4297 C CA . ALA A 1 551 ? -39.812 -30.594 -26.844 1 81.81 551 ALA A CA 1
ATOM 4298 C C . ALA A 1 551 ? -40.312 -31.578 -25.797 1 81.81 551 ALA A C 1
ATOM 4300 O O . ALA A 1 551 ? -40.031 -31.422 -24.609 1 81.81 551 ALA A O 1
ATOM 4301 N N . ASN A 1 552 ? -41.062 -32.625 -26.062 1 80.94 552 ASN A N 1
ATOM 4302 C CA . ASN A 1 552 ? -41.656 -33.469 -25.047 1 80.94 552 ASN A CA 1
ATOM 4303 C C . ASN A 1 552 ? -41 -34.844 -25.016 1 80.94 552 ASN A C 1
ATOM 4305 O O . ASN A 1 552 ? -41.625 -35.844 -24.609 1 80.94 552 ASN A O 1
ATOM 4309 N N . ASN A 1 553 ? -39.719 -34.781 -25.297 1 87.19 553 ASN A N 1
ATOM 4310 C CA . ASN A 1 553 ? -39 -36.031 -25.297 1 87.19 553 ASN A CA 1
ATOM 4311 C C . ASN A 1 553 ? -38.5 -36.406 -23.891 1 87.19 553 ASN A C 1
ATOM 4313 O O . ASN A 1 553 ? -37.969 -35.531 -23.188 1 87.19 553 ASN A O 1
ATOM 4317 N N . ASN A 1 554 ? -38.688 -37.594 -23.438 1 87.12 554 ASN A N 1
ATOM 4318 C CA . ASN A 1 554 ? -38.344 -38 -22.078 1 87.12 554 ASN A CA 1
ATOM 4319 C C . ASN A 1 554 ? -36.875 -38.469 -21.984 1 87.12 554 ASN A C 1
ATOM 4321 O O . ASN A 1 554 ? -36.344 -38.625 -20.891 1 87.12 554 ASN A O 1
ATOM 4325 N N . ILE A 1 555 ? -36.25 -38.719 -23.078 1 91.62 555 ILE A N 1
ATOM 4326 C CA . ILE A 1 555 ? -34.875 -39.188 -23.078 1 91.62 555 ILE A CA 1
ATOM 4327 C C . ILE A 1 555 ? -33.906 -38.031 -23.266 1 91.62 555 ILE A C 1
ATOM 4329 O O . ILE A 1 555 ? -32.906 -37.906 -22.547 1 91.62 555 ILE A O 1
ATOM 4333 N N . VAL A 1 556 ? -34.25 -37.188 -24.266 1 94.88 556 VAL A N 1
ATOM 4334 C CA . VAL A 1 556 ? -33.375 -36.031 -24.562 1 94.88 556 VAL A CA 1
ATOM 4335 C C . VAL A 1 556 ? -33.938 -34.781 -23.875 1 94.88 556 VAL A C 1
ATOM 4337 O O . VAL A 1 556 ? -34.969 -34.25 -24.266 1 94.88 556 VAL A O 1
ATOM 4340 N N . SER A 1 557 ? -33.219 -34.375 -22.859 1 91.88 557 SER A N 1
ATOM 4341 C CA . SER A 1 557 ? -33.656 -33.219 -22.078 1 91.88 557 SER A CA 1
ATOM 4342 C C . SER A 1 557 ? -33.062 -31.922 -22.594 1 91.88 557 SER A C 1
ATOM 4344 O O . SER A 1 557 ? -33.625 -30.844 -22.406 1 91.88 557 SER A O 1
ATOM 4346 N N . LEU A 1 558 ? -31.922 -32.094 -23.141 1 92.62 558 LEU A N 1
ATOM 4347 C CA . LEU A 1 558 ? -31.234 -30.938 -23.719 1 92.62 558 LEU A CA 1
ATOM 4348 C C . LEU A 1 558 ? -30.391 -31.344 -24.922 1 92.62 558 LEU A C 1
ATOM 4350 O O . LEU A 1 558 ? -29.688 -32.344 -24.875 1 92.62 558 LEU A O 1
ATOM 4354 N N . LEU A 1 559 ? -30.531 -30.672 -25.969 1 95.06 559 LEU A N 1
ATOM 4355 C CA . LEU A 1 559 ? -29.688 -30.781 -27.156 1 95.06 559 LEU A CA 1
ATOM 4356 C C . LEU A 1 559 ? -29.5 -29.422 -27.828 1 95.06 559 LEU A C 1
ATOM 4358 O O . LEU A 1 559 ? -30.453 -28.891 -28.406 1 95.06 559 LEU A O 1
ATOM 4362 N N . LYS A 1 560 ? -28.406 -28.922 -27.703 1 95.62 560 LYS A N 1
ATOM 4363 C CA . LYS A 1 560 ? -28.078 -27.609 -28.25 1 95.62 560 LYS A CA 1
ATOM 4364 C C . LYS A 1 560 ? -26.828 -27.672 -29.125 1 95.62 560 LYS A C 1
ATOM 4366 O O . LYS A 1 560 ? -25.781 -28.156 -28.703 1 95.62 560 LYS A O 1
ATOM 4371 N N . LEU A 1 561 ? -26.938 -27.203 -30.359 1 96.81 561 LEU A N 1
ATOM 4372 C CA . LEU A 1 561 ? -25.812 -27.078 -31.266 1 96.81 561 LEU A CA 1
ATOM 4373 C C . LEU A 1 561 ? -25.281 -25.641 -31.281 1 96.81 561 LEU A C 1
ATOM 4375 O O . LEU A 1 561 ? -26.062 -24.688 -31.25 1 96.81 561 LEU A O 1
ATOM 4379 N N . ARG A 1 562 ? -24.016 -25.516 -31.25 1 95.56 562 ARG A N 1
ATOM 4380 C CA . ARG A 1 562 ? -23.406 -24.188 -31.281 1 95.56 562 ARG A CA 1
ATOM 4381 C C . ARG A 1 562 ? -22.234 -24.141 -32.25 1 95.56 562 ARG A C 1
ATOM 4383 O O . ARG A 1 562 ? -21.547 -25.141 -32.469 1 95.56 562 ARG A O 1
ATOM 4390 N N . ALA A 1 563 ? -22 -22.953 -32.812 1 96.12 563 ALA A N 1
ATOM 4391 C CA . ALA A 1 563 ? -20.844 -22.656 -33.656 1 96.12 563 ALA A CA 1
ATOM 4392 C C . ALA A 1 563 ? -20.406 -21.203 -33.469 1 96.12 563 ALA A C 1
ATOM 4394 O O . ALA A 1 563 ? -21.234 -20.312 -33.312 1 96.12 563 ALA A O 1
ATOM 4395 N N . SER A 1 564 ? -19.141 -21.047 -33.438 1 95.31 564 SER A N 1
ATOM 4396 C CA . SER A 1 564 ? -18.625 -19.688 -33.281 1 95.31 564 SER A CA 1
ATOM 4397 C C . SER A 1 564 ? -17.328 -19.484 -34.062 1 95.31 564 SER A C 1
ATOM 4399 O O . SER A 1 564 ? -16.609 -20.453 -34.344 1 95.31 564 SER A O 1
ATOM 4401 N N . MET A 1 565 ? -17.047 -18.234 -34.469 1 95.25 565 MET A N 1
ATOM 4402 C CA . MET A 1 565 ? -15.805 -17.828 -35.094 1 95.25 565 MET A CA 1
ATOM 4403 C C . MET A 1 565 ? -15.477 -16.375 -34.781 1 95.25 565 MET A C 1
ATOM 4405 O O . MET A 1 565 ? -16.391 -15.57 -34.531 1 95.25 565 MET A O 1
ATOM 4409 N N . GLY A 1 566 ? -14.242 -16.047 -34.781 1 94.81 566 GLY A N 1
ATOM 4410 C CA . GLY A 1 566 ? -13.859 -14.664 -34.531 1 94.81 566 GLY A CA 1
ATOM 4411 C C . GLY A 1 566 ? -12.359 -14.477 -34.406 1 94.81 566 GLY A C 1
ATOM 4412 O O . GLY A 1 566 ? -11.586 -15.414 -34.656 1 94.81 566 GLY A O 1
ATOM 4413 N N . THR A 1 567 ? -11.977 -13.164 -34.094 1 93.88 567 THR A N 1
ATOM 4414 C CA . THR A 1 567 ? -10.57 -12.805 -33.906 1 93.88 567 THR A CA 1
ATOM 4415 C C . THR A 1 567 ? -10.328 -12.188 -32.531 1 93.88 567 THR A C 1
ATOM 4417 O O . THR A 1 567 ? -11.211 -11.523 -31.984 1 93.88 567 THR A O 1
ATOM 4420 N N . ARG A 1 568 ? -9.172 -12.477 -32.031 1 90.5 568 ARG A N 1
ATOM 4421 C CA . ARG A 1 568 ? -8.703 -11.906 -30.766 1 90.5 568 ARG A CA 1
ATOM 4422 C C . ARG A 1 568 ? -7.266 -11.422 -30.891 1 90.5 568 ARG A C 1
ATOM 4424 O O . ARG A 1 568 ? -6.461 -12.016 -31.609 1 90.5 568 ARG A O 1
ATOM 4431 N N . GLY A 1 569 ? -6.957 -10.375 -30.109 1 89.56 569 GLY A N 1
ATOM 4432 C CA . GLY A 1 569 ? -5.602 -9.852 -30.125 1 89.56 569 GLY A CA 1
ATOM 4433 C C . GLY A 1 569 ? -4.809 -10.203 -28.875 1 89.56 569 GLY A C 1
ATOM 4434 O O . GLY A 1 569 ? -5.375 -10.648 -27.891 1 89.56 569 GLY A O 1
ATOM 4435 N N . TYR A 1 570 ? -3.457 -10.031 -28.969 1 90.75 570 TYR A N 1
ATOM 4436 C CA . TYR A 1 570 ? -2.533 -10.242 -27.859 1 90.75 570 TYR A CA 1
ATOM 4437 C C . TYR A 1 570 ? -1.751 -8.969 -27.562 1 90.75 570 TYR A C 1
ATOM 4439 O O . TYR A 1 570 ? -1.102 -8.406 -28.438 1 90.75 570 TYR A O 1
ATOM 4447 N N . ASN A 1 571 ? -1.783 -8.586 -26.25 1 89.31 571 ASN A N 1
ATOM 4448 C CA . ASN A 1 571 ? -1.078 -7.344 -25.953 1 89.31 571 ASN A CA 1
ATOM 4449 C C . ASN A 1 571 ? -0.165 -7.504 -24.734 1 89.31 571 ASN A C 1
ATOM 4451 O O . ASN A 1 571 ? 0.24 -6.512 -24.125 1 89.31 571 ASN A O 1
ATOM 4455 N N . ASN A 1 572 ? 0.051 -8.703 -24.203 1 90.31 572 ASN A N 1
ATOM 4456 C CA . ASN A 1 572 ? 0.991 -8.906 -23.109 1 90.31 572 ASN A CA 1
ATOM 4457 C C . ASN A 1 572 ? 2.438 -8.836 -23.594 1 90.31 572 ASN A C 1
ATOM 4459 O O . ASN A 1 572 ? 3.111 -9.867 -23.688 1 90.31 572 ASN A O 1
ATOM 4463 N N . ILE A 1 573 ? 2.895 -7.66 -23.797 1 88.44 573 ILE A N 1
ATOM 4464 C CA . ILE A 1 573 ? 4.246 -7.434 -24.297 1 88.44 573 ILE A CA 1
ATOM 4465 C C . ILE A 1 573 ? 4.98 -6.473 -23.359 1 88.44 573 ILE A C 1
ATOM 4467 O O . ILE A 1 573 ? 4.355 -5.738 -22.594 1 88.44 573 ILE A O 1
ATOM 4471 N N . ASP A 1 574 ? 6.246 -6.441 -23.438 1 84.12 574 ASP A N 1
ATOM 4472 C CA . ASP A 1 574 ? 7.066 -5.594 -22.578 1 84.12 574 ASP A CA 1
ATOM 4473 C C . ASP A 1 574 ? 6.949 -4.125 -22.984 1 84.12 574 ASP A C 1
ATOM 4475 O O . ASP A 1 574 ? 6.434 -3.812 -24.062 1 84.12 574 ASP A O 1
ATOM 4479 N N . LEU A 1 575 ? 7.434 -3.309 -22.188 1 84.44 575 LEU A N 1
ATOM 4480 C CA . LEU A 1 575 ? 7.414 -1.874 -22.453 1 84.44 575 LEU A CA 1
ATOM 4481 C C . LEU A 1 575 ? 8.539 -1.478 -23.391 1 84.44 575 LEU A C 1
ATOM 4483 O O . LEU A 1 575 ? 9.594 -2.115 -23.422 1 84.44 575 LEU A O 1
ATOM 4487 N N . ASN A 1 576 ? 8.344 -0.452 -24.156 1 78.06 576 ASN A N 1
ATOM 4488 C CA . ASN A 1 576 ? 9.32 0.272 -24.969 1 78.06 576 ASN A CA 1
ATOM 4489 C C . ASN A 1 576 ? 9.875 -0.602 -26.078 1 78.06 576 ASN A C 1
ATOM 4491 O O . ASN A 1 576 ? 11.055 -0.494 -26.438 1 78.06 576 ASN A O 1
ATOM 4495 N N . LEU A 1 577 ? 9.156 -1.595 -26.5 1 79.5 577 LEU A N 1
ATOM 4496 C CA . LEU A 1 577 ? 9.594 -2.418 -27.625 1 79.5 577 LEU A CA 1
ATOM 4497 C C . LEU A 1 577 ? 9.602 -1.61 -28.922 1 79.5 577 LEU A C 1
ATOM 4499 O O . LEU A 1 577 ? 10.227 -2.016 -29.906 1 79.5 577 LEU A O 1
ATOM 4503 N N . ASN A 1 578 ? 8.945 -0.496 -28.844 1 76.31 578 ASN A N 1
ATOM 4504 C CA . ASN A 1 578 ? 8.828 0.333 -30.031 1 76.31 578 ASN A CA 1
ATOM 4505 C C . ASN A 1 578 ? 9.859 1.461 -30.031 1 76.31 578 ASN A C 1
ATOM 4507 O O . ASN A 1 578 ? 9.953 2.213 -31.016 1 76.31 578 ASN A O 1
ATOM 4511 N N . ASN A 1 579 ? 10.586 1.61 -28.906 1 72.75 579 ASN A N 1
ATOM 4512 C CA . ASN A 1 579 ? 11.523 2.715 -28.766 1 72.75 579 ASN A CA 1
ATOM 4513 C C . ASN A 1 579 ? 12.969 2.219 -28.734 1 72.75 579 ASN A C 1
ATOM 4515 O O . ASN A 1 579 ? 13.234 1.093 -28.297 1 72.75 579 ASN A O 1
ATOM 4519 N N . VAL A 1 580 ? 13.836 3.049 -29.375 1 66.19 580 VAL A N 1
ATOM 4520 C CA . VAL A 1 580 ? 15.258 2.785 -29.172 1 66.19 580 VAL A CA 1
ATOM 4521 C C . VAL A 1 580 ? 15.664 3.205 -27.766 1 66.19 580 VAL A C 1
ATOM 4523 O O . VAL A 1 580 ? 15.484 4.363 -27.375 1 66.19 580 VAL A O 1
ATOM 4526 N N . LEU A 1 581 ? 15.953 2.115 -27 1 67.81 581 LEU A N 1
ATOM 4527 C CA . LEU A 1 581 ? 16.281 2.402 -25.609 1 67.81 581 LEU A CA 1
ATOM 4528 C C . LEU A 1 581 ? 17.797 2.57 -25.422 1 67.81 581 LEU A C 1
ATOM 4530 O O . LEU A 1 581 ? 18.578 1.9 -26.109 1 67.81 581 LEU A O 1
ATOM 4534 N N . VAL A 1 582 ? 18.156 3.691 -24.766 1 65.62 582 VAL A N 1
ATOM 4535 C CA . VAL A 1 582 ? 19.531 3.895 -24.344 1 65.62 582 VAL A CA 1
ATOM 4536 C C . VAL A 1 582 ? 19.641 3.713 -22.828 1 65.62 582 VAL A C 1
ATOM 4538 O O . VAL A 1 582 ? 18.766 4.137 -22.078 1 65.62 582 VAL A O 1
ATOM 4541 N N . SER A 1 583 ? 20.438 2.727 -22.469 1 65.31 583 SER A N 1
ATOM 4542 C CA . SER A 1 583 ? 20.672 2.545 -21.047 1 65.31 583 SER A CA 1
ATOM 4543 C C . SER A 1 583 ? 21.953 3.229 -20.594 1 65.31 583 SER A C 1
ATOM 4545 O O . SER A 1 583 ? 22.938 3.246 -21.344 1 65.31 583 SER A O 1
ATOM 4547 N N . GLY A 1 584 ? 21.75 4.07 -19.578 1 60.81 584 GLY A N 1
ATOM 4548 C CA . GLY A 1 584 ? 22.938 4.652 -18.969 1 60.81 584 GLY A CA 1
ATOM 4549 C C . GLY A 1 584 ? 23.531 3.801 -17.859 1 60.81 584 GLY A C 1
ATOM 4550 O O . GLY A 1 584 ? 22.797 3.066 -17.188 1 60.81 584 GLY A O 1
ATOM 4551 N N . GLY A 1 585 ? 24.828 3.467 -17.906 1 63.03 585 GLY A N 1
ATOM 4552 C CA . GLY A 1 585 ? 25.547 2.775 -16.844 1 63.03 585 GLY A CA 1
ATOM 4553 C C . GLY A 1 585 ? 27.031 3.08 -16.812 1 63.03 585 GLY A C 1
ATOM 4554 O O . GLY A 1 585 ? 27.469 4.078 -17.391 1 63.03 585 GLY A O 1
ATOM 4555 N N . GLY A 1 586 ? 27.719 2.564 -15.844 1 54.88 586 GLY A N 1
ATOM 4556 C CA . GLY A 1 586 ? 29.141 2.781 -15.75 1 54.88 586 GLY A CA 1
ATOM 4557 C C . GLY A 1 586 ? 29.953 1.686 -16.406 1 54.88 586 GLY A C 1
ATOM 4558 O O . GLY A 1 586 ? 29.594 0.509 -16.344 1 54.88 586 GLY A O 1
ATOM 4559 N N . TYR A 1 587 ? 30.641 1.992 -17.5 1 51.88 587 TYR A N 1
ATOM 4560 C CA . TYR A 1 587 ? 31.719 1.087 -17.906 1 51.88 587 TYR A CA 1
ATOM 4561 C C . TYR A 1 587 ? 33 1.357 -17.094 1 51.88 587 TYR A C 1
ATOM 4563 O O . TYR A 1 587 ? 33.719 2.311 -17.391 1 51.88 587 TYR A O 1
ATOM 4571 N N . GLY A 1 588 ? 33.188 0.693 -16.141 1 51.94 588 GLY A N 1
ATOM 4572 C CA . GLY A 1 588 ? 34.188 1.112 -15.172 1 51.94 588 GLY A CA 1
ATOM 4573 C C . GLY A 1 588 ? 33.781 2.344 -14.391 1 51.94 588 GLY A C 1
ATOM 4574 O O . GLY A 1 588 ? 32.688 2.381 -13.805 1 51.94 588 GLY A O 1
ATOM 4575 N N . ASN A 1 589 ? 34.562 3.365 -14.312 1 52.06 589 ASN A N 1
ATOM 4576 C CA . ASN A 1 589 ? 34.312 4.617 -13.609 1 52.06 589 ASN A CA 1
ATOM 4577 C C . ASN A 1 589 ? 33.75 5.684 -14.555 1 52.06 589 ASN A C 1
ATOM 4579 O O . ASN A 1 589 ? 33.562 6.832 -14.148 1 52.06 589 ASN A O 1
ATOM 4583 N N . PHE A 1 590 ? 33.438 5.195 -15.805 1 55.72 590 PHE A N 1
ATOM 4584 C CA . PHE A 1 590 ? 33.031 6.195 -16.781 1 55.72 590 PHE A CA 1
ATOM 4585 C C . PHE A 1 590 ? 31.531 6.07 -17.078 1 55.72 590 PHE A C 1
ATOM 4587 O O . PHE A 1 590 ? 31.047 4.973 -17.375 1 55.72 590 PHE A O 1
ATOM 4594 N N . PRO A 1 591 ? 30.812 7.133 -16.844 1 58.59 591 PRO A N 1
ATOM 4595 C CA . PRO A 1 591 ? 29.406 7.09 -17.281 1 58.59 591 PRO A CA 1
ATOM 4596 C C . PRO A 1 591 ? 29.281 6.785 -18.781 1 58.59 591 PRO A C 1
ATOM 4598 O O . PRO A 1 591 ? 29.984 7.367 -19.594 1 58.59 591 PRO A O 1
ATOM 4601 N N . SER A 1 592 ? 28.812 5.652 -19.156 1 60.84 592 SER A N 1
ATOM 4602 C CA . SER A 1 592 ? 28.641 5.281 -20.562 1 60.84 592 SER A CA 1
ATOM 4603 C C . SER A 1 592 ? 27.172 5.016 -20.891 1 60.84 592 SER A C 1
ATOM 4605 O O . SER A 1 592 ? 26.422 4.559 -20.031 1 60.84 592 SER A O 1
ATOM 4607 N N . GLY A 1 593 ? 26.766 5.688 -21.906 1 59.47 593 GLY A N 1
ATOM 4608 C CA . GLY A 1 593 ? 25.484 5.312 -22.469 1 59.47 593 GLY A CA 1
ATOM 4609 C C . GLY A 1 593 ? 25.594 4.188 -23.484 1 59.47 593 GLY A C 1
ATOM 4610 O O . GLY A 1 593 ? 26.516 4.168 -24.312 1 59.47 593 GLY A O 1
ATOM 4611 N N . SER A 1 594 ? 25.094 3.062 -23.141 1 60.12 594 SER A N 1
ATOM 4612 C CA . SER A 1 594 ? 25.062 1.992 -24.125 1 60.12 594 SER A CA 1
ATOM 4613 C C . SER A 1 594 ? 23.656 1.762 -24.656 1 60.12 594 SER A C 1
ATOM 4615 O O . SER A 1 594 ? 22.672 2.016 -23.953 1 60.12 594 SER A O 1
ATOM 4617 N N . LEU A 1 595 ? 23.688 1.688 -26.016 1 56.12 595 LEU A N 1
ATOM 4618 C CA . LEU A 1 595 ? 22.406 1.306 -26.609 1 56.12 595 LEU A CA 1
ATOM 4619 C C . LEU A 1 595 ? 21.844 0.055 -25.938 1 56.12 595 LEU A C 1
ATOM 4621 O O . LEU A 1 595 ? 22.609 -0.856 -25.594 1 56.12 595 LEU A O 1
ATOM 4625 N N . ASN A 1 596 ? 20.641 0.186 -25.5 1 59.69 596 ASN A N 1
ATOM 4626 C CA . ASN A 1 596 ? 19.969 -0.969 -24.906 1 59.69 596 ASN A CA 1
ATOM 4627 C C . ASN A 1 596 ? 19.922 -2.15 -25.859 1 59.69 596 ASN A C 1
ATOM 4629 O O . ASN A 1 596 ? 20.062 -1.974 -27.078 1 59.69 596 ASN A O 1
ATOM 4633 N N . THR A 1 597 ? 19.844 -3.344 -25.328 1 63.25 597 THR A N 1
ATOM 4634 C CA . THR A 1 597 ? 19.906 -4.621 -26.031 1 63.25 597 THR A CA 1
ATOM 4635 C C . THR A 1 597 ? 18.672 -4.809 -26.906 1 63.25 597 THR A C 1
ATOM 4637 O O . THR A 1 597 ? 18.641 -5.676 -27.781 1 63.25 597 THR A O 1
ATOM 4640 N N . VAL A 1 598 ? 17.672 -3.875 -26.734 1 69.12 598 VAL A N 1
ATOM 4641 C CA . VAL A 1 598 ? 16.469 -4.02 -27.562 1 69.12 598 VAL A CA 1
ATOM 4642 C C . VAL A 1 598 ? 16.375 -2.85 -28.531 1 69.12 598 VAL A C 1
ATOM 4644 O O . VAL A 1 598 ? 16.328 -1.689 -28.109 1 69.12 598 VAL A O 1
ATOM 4647 N N . TYR A 1 599 ? 16.453 -3.129 -29.859 1 73.69 599 TYR A N 1
ATOM 4648 C CA . TYR A 1 599 ? 16.25 -2.137 -30.922 1 73.69 599 TYR A CA 1
ATOM 4649 C C . TYR A 1 599 ? 14.758 -1.887 -31.156 1 73.69 599 TYR A C 1
ATOM 4651 O O . TYR A 1 599 ? 14.016 -2.812 -31.484 1 73.69 599 TYR A O 1
ATOM 4659 N N . GLY A 1 600 ? 14.305 -0.774 -30.844 1 77.75 600 GLY A N 1
ATOM 4660 C CA . GLY A 1 600 ? 12.906 -0.4 -31 1 77.75 600 GLY A CA 1
ATOM 4661 C C . GLY A 1 600 ? 12.375 -0.671 -32.375 1 77.75 600 GLY A C 1
ATOM 4662 O O . GLY A 1 600 ? 13.094 -0.533 -33.375 1 77.75 600 GLY A O 1
ATOM 4663 N N . ASN A 1 601 ? 11.078 -1.238 -32.531 1 86 601 ASN A N 1
ATOM 4664 C CA . ASN A 1 601 ? 10.367 -1.491 -33.781 1 86 601 ASN A CA 1
ATOM 4665 C C . ASN A 1 601 ? 9.102 -0.646 -33.906 1 86 601 ASN A C 1
ATOM 4667 O O . ASN A 1 601 ? 8.047 -1.038 -33.406 1 86 601 ASN A O 1
ATOM 4671 N N . PRO A 1 602 ? 9.195 0.467 -34.531 1 87.06 602 PRO A N 1
ATOM 4672 C CA . PRO A 1 602 ? 8.023 1.337 -34.625 1 87.06 602 PRO A CA 1
ATOM 4673 C C . PRO A 1 602 ? 6.871 0.693 -35.375 1 87.06 602 PRO A C 1
ATOM 4675 O O . PRO A 1 602 ? 5.746 1.203 -35.375 1 87.06 602 PRO A O 1
ATOM 4678 N N . ASP A 1 603 ? 7.141 -0.477 -36.062 1 87.94 603 ASP A N 1
ATOM 4679 C CA . ASP A 1 603 ? 6.113 -1.111 -36.875 1 87.94 603 ASP A CA 1
ATOM 4680 C C . ASP A 1 603 ? 5.543 -2.346 -36.188 1 87.94 603 ASP A C 1
ATOM 4682 O O . ASP A 1 603 ? 4.789 -3.111 -36.781 1 87.94 603 ASP A O 1
ATOM 4686 N N . LEU A 1 604 ? 5.914 -2.521 -35.031 1 90 604 LEU A N 1
ATOM 4687 C CA . LEU A 1 604 ? 5.379 -3.666 -34.312 1 90 604 LEU A CA 1
ATOM 4688 C C . LEU A 1 604 ? 3.857 -3.615 -34.25 1 90 604 LEU A C 1
ATOM 4690 O O . LEU A 1 604 ? 3.279 -2.605 -33.844 1 90 604 LEU A O 1
ATOM 4694 N N . LYS A 1 605 ? 3.283 -4.641 -34.75 1 89.81 605 LYS A N 1
ATOM 4695 C CA . LYS A 1 605 ? 1.825 -4.688 -34.781 1 89.81 605 LYS A CA 1
ATOM 4696 C C . LYS A 1 605 ? 1.283 -5.777 -33.875 1 89.81 605 LYS A C 1
ATOM 4698 O O . LYS A 1 605 ? 2.053 -6.477 -33.219 1 89.81 605 LYS A O 1
ATOM 4703 N N . TRP A 1 606 ? -0.05 -5.949 -33.906 1 90.56 606 TRP A N 1
ATOM 4704 C CA . TRP A 1 606 ? -0.748 -6.844 -33 1 90.56 606 TRP A CA 1
ATOM 4705 C C . TRP A 1 606 ? -0.69 -8.281 -33.469 1 90.56 606 TRP A C 1
ATOM 4707 O O . TRP A 1 606 ? -0.813 -8.539 -34.688 1 90.56 606 TRP A O 1
ATOM 4717 N N . GLU A 1 607 ? -0.411 -9.164 -32.531 1 91.5 607 GLU A N 1
ATOM 4718 C CA . GLU A 1 607 ? -0.65 -10.586 -32.781 1 91.5 607 GLU A CA 1
ATOM 4719 C C . GLU A 1 607 ? -2.143 -10.898 -32.812 1 91.5 607 GLU A C 1
ATOM 4721 O O . GLU A 1 607 ? -2.877 -10.469 -31.906 1 91.5 607 GLU A O 1
ATOM 4726 N N . ILE A 1 608 ? -2.58 -11.664 -33.781 1 91.88 608 ILE A N 1
ATOM 4727 C CA . ILE A 1 608 ? -4.004 -11.945 -33.938 1 91.88 608 ILE A CA 1
ATOM 4728 C C . ILE A 1 608 ? -4.234 -13.453 -33.938 1 91.88 608 ILE A C 1
ATOM 4730 O O . ILE A 1 608 ? -3.537 -14.188 -34.656 1 91.88 608 ILE A O 1
ATOM 4734 N N . THR A 1 609 ? -5.227 -13.914 -33.219 1 92.31 609 THR A N 1
ATOM 4735 C CA . THR A 1 609 ? -5.66 -15.305 -33.25 1 92.31 609 THR A CA 1
ATOM 4736 C C . THR A 1 609 ? -7.043 -15.438 -33.875 1 92.31 609 THR A C 1
ATOM 4738 O O . THR A 1 609 ? -8.008 -14.812 -33.406 1 92.31 609 THR A O 1
ATOM 4741 N N . LYS A 1 610 ? -7.148 -16.172 -34.906 1 94 610 LYS A N 1
ATOM 4742 C CA . LYS A 1 610 ? -8.438 -16.547 -35.469 1 94 610 LYS A CA 1
ATOM 4743 C C . LYS A 1 610 ? -8.93 -17.875 -34.906 1 94 610 LYS A C 1
ATOM 4745 O O . LYS A 1 610 ? -8.25 -18.906 -35 1 94 610 LYS A O 1
ATOM 4750 N N . SER A 1 611 ? -10.117 -17.844 -34.406 1 94.44 611 SER A N 1
ATOM 4751 C CA . SER A 1 611 ? -10.617 -19.016 -33.688 1 94.44 611 SER A CA 1
ATOM 4752 C C . SER A 1 611 ? -11.945 -19.484 -34.281 1 94.44 611 SER A C 1
ATOM 4754 O O . SER A 1 611 ? -12.781 -18.672 -34.656 1 94.44 611 SER A O 1
ATOM 4756 N N . GLN A 1 612 ? -12.117 -20.797 -34.312 1 96.12 612 GLN A N 1
ATOM 4757 C CA . GLN A 1 612 ? -13.367 -21.469 -34.656 1 96.12 612 GLN A CA 1
ATOM 4758 C C . GLN A 1 612 ? -13.719 -22.547 -33.625 1 96.12 612 GLN A C 1
ATOM 4760 O O . GLN A 1 612 ? -12.836 -23.219 -33.094 1 96.12 612 GLN A O 1
ATOM 4765 N N . ASN A 1 613 ? -14.992 -22.672 -33.375 1 97 613 ASN A N 1
ATOM 4766 C CA . ASN A 1 613 ? -15.469 -23.672 -32.438 1 97 613 ASN A CA 1
ATOM 4767 C C . ASN A 1 613 ? -16.797 -24.266 -32.906 1 97 613 ASN A C 1
ATOM 4769 O O . ASN A 1 613 ? -17.688 -23.547 -33.344 1 97 613 ASN A O 1
ATOM 4773 N N . TYR A 1 614 ? -16.938 -25.594 -32.875 1 97.31 614 TYR A N 1
ATOM 4774 C CA . TYR A 1 614 ? -18.156 -26.359 -33.062 1 97.31 614 TYR A CA 1
ATOM 4775 C C . TYR A 1 614 ? -18.484 -27.203 -31.859 1 97.31 614 TYR A C 1
ATOM 4777 O O . TYR A 1 614 ? -17.672 -28.016 -31.422 1 97.31 614 TYR A O 1
ATOM 4785 N N . GLY A 1 615 ? -19.672 -26.984 -31.344 1 96.19 615 GLY A N 1
ATOM 4786 C CA . GLY A 1 615 ? -19.938 -27.656 -30.078 1 96.19 615 GLY A CA 1
ATOM 4787 C C . GLY A 1 615 ? -21.344 -28.219 -30 1 96.19 615 GLY A C 1
ATOM 4788 O O . GLY A 1 615 ? -22.25 -27.766 -30.688 1 96.19 615 GLY A O 1
ATOM 4789 N N . VAL A 1 616 ? -21.5 -29.203 -29.141 1 96.75 616 VAL A N 1
ATOM 4790 C CA . VAL A 1 616 ? -22.781 -29.812 -28.797 1 96.75 616 VAL A CA 1
ATOM 4791 C C . VAL A 1 616 ? -22.922 -29.906 -27.266 1 96.75 616 VAL A C 1
ATOM 4793 O O . VAL A 1 616 ? -21.969 -30.281 -26.578 1 96.75 616 VAL A O 1
ATOM 4796 N N . GLU A 1 617 ? -23.969 -29.453 -26.828 1 95.94 617 GLU A N 1
ATOM 4797 C CA . GLU A 1 617 ? -24.359 -29.656 -25.438 1 95.94 617 GLU A CA 1
ATOM 4798 C C . GLU A 1 617 ? -25.562 -30.594 -25.328 1 95.94 617 GLU A C 1
ATOM 4800 O O . GLU A 1 617 ? -26.562 -30.422 -26.031 1 95.94 617 GLU A O 1
ATOM 4805 N N . TYR A 1 618 ? -25.453 -31.547 -24.422 1 95.06 618 TYR A N 1
ATOM 4806 C CA . TYR A 1 618 ? -26.547 -32.531 -24.344 1 95.06 618 TYR A CA 1
ATOM 4807 C C . TYR A 1 618 ? -26.891 -32.844 -22.906 1 95.06 618 TYR A C 1
ATOM 4809 O O . TYR A 1 618 ? -26.047 -32.719 -22.016 1 95.06 618 TYR A O 1
ATOM 4817 N N . GLY A 1 619 ? -28.047 -33.188 -22.672 1 95 619 GLY A N 1
ATOM 4818 C CA . GLY A 1 619 ? -28.609 -33.719 -21.453 1 95 619 GLY A CA 1
ATOM 4819 C C . GLY A 1 619 ? -29.578 -34.875 -21.688 1 95 619 GLY A C 1
ATOM 4820 O O . GLY A 1 619 ? -30.484 -34.75 -22.531 1 95 619 GLY A O 1
ATOM 4821 N N . LEU A 1 620 ? -29.328 -35.969 -20.969 1 95.69 620 LEU A N 1
ATOM 4822 C CA . LEU A 1 620 ? -30.156 -37.156 -21.156 1 95.69 620 LEU A CA 1
ATOM 4823 C C . LEU A 1 620 ? -30.828 -37.562 -19.859 1 95.69 620 LEU A C 1
ATOM 4825 O O . LEU A 1 620 ? -30.297 -37.312 -18.766 1 95.69 620 LEU A O 1
ATOM 4829 N N . LEU A 1 621 ? -31.984 -38.219 -19.953 1 94 621 LEU A N 1
ATOM 4830 C CA . LEU A 1 621 ? -32.719 -38.812 -18.828 1 94 621 LEU A CA 1
ATOM 4831 C C . LEU A 1 621 ? -32.938 -37.781 -17.734 1 94 621 LEU A C 1
ATOM 4833 O O . LEU A 1 621 ? -32.562 -38 -16.578 1 94 621 LEU A O 1
ATOM 4837 N N . LYS A 1 622 ? -33.562 -36.625 -18.141 1 90.5 622 LYS A N 1
ATOM 4838 C CA . LYS A 1 622 ? -33.875 -35.5 -17.266 1 90.5 622 LYS A CA 1
ATOM 4839 C C . LYS A 1 622 ? -32.594 -34.906 -16.688 1 90.5 622 LYS A C 1
ATOM 4841 O O . LYS A 1 622 ? -32.5 -34.688 -15.469 1 90.5 622 LYS A O 1
ATOM 4846 N N . ASN A 1 623 ? -31.547 -34.906 -17.547 1 90.25 623 ASN A N 1
ATOM 4847 C CA . ASN A 1 623 ? -30.266 -34.281 -17.266 1 90.25 623 ASN A CA 1
ATOM 4848 C C . ASN A 1 623 ? -29.484 -35.062 -16.203 1 90.25 623 ASN A C 1
ATOM 4850 O O . ASN A 1 623 ? -28.656 -34.469 -15.5 1 90.25 623 ASN A O 1
ATOM 4854 N N . ARG A 1 624 ? -29.734 -36.312 -15.961 1 93.88 624 ARG A N 1
ATOM 4855 C CA . ARG A 1 624 ? -28.922 -37.156 -15.109 1 93.88 624 ARG A CA 1
ATOM 4856 C C . ARG A 1 624 ? -27.531 -37.375 -15.727 1 93.88 624 ARG A C 1
ATOM 4858 O O . ARG A 1 624 ? -26.562 -37.625 -15.008 1 93.88 624 ARG A O 1
ATOM 4865 N N . ILE A 1 625 ? -27.609 -37.438 -17.016 1 95.81 625 ILE A N 1
ATOM 4866 C CA . ILE A 1 625 ? -26.359 -37.438 -17.766 1 95.81 625 ILE A CA 1
ATOM 4867 C C . ILE A 1 625 ? -26.234 -36.188 -18.594 1 95.81 625 ILE A C 1
ATOM 4869 O O . ILE A 1 625 ? -27.109 -35.875 -19.406 1 95.81 625 ILE A O 1
ATOM 4873 N N . LYS A 1 626 ? -25.297 -35.5 -18.406 1 95.44 626 LYS A N 1
ATOM 4874 C CA . LYS A 1 626 ? -25.078 -34.281 -19.141 1 95.44 626 LYS A CA 1
ATOM 4875 C C . LYS A 1 626 ? -23.609 -34.125 -19.578 1 95.44 626 LYS A C 1
ATOM 4877 O O . LYS A 1 626 ? -22.719 -34.75 -18.969 1 95.44 626 LYS A O 1
ATOM 4882 N N . GLY A 1 627 ? -23.375 -33.344 -20.594 1 95.06 627 GLY A N 1
ATOM 4883 C CA . GLY A 1 627 ? -22 -33.156 -21.078 1 95.06 627 GLY A CA 1
ATOM 4884 C C . GLY A 1 627 ? -21.906 -32.219 -22.266 1 95.06 627 GLY A C 1
ATOM 4885 O O . GLY A 1 627 ? -22.891 -31.594 -22.656 1 95.06 627 GLY A O 1
ATOM 4886 N N . THR A 1 628 ? -20.688 -32.031 -22.688 1 96.12 628 THR A N 1
ATOM 4887 C CA . THR A 1 628 ? -20.391 -31.219 -23.859 1 96.12 628 THR A CA 1
ATOM 4888 C C . THR A 1 628 ? -19.344 -31.875 -24.734 1 96.12 628 THR A C 1
ATOM 4890 O O . THR A 1 628 ? -18.5 -32.625 -24.25 1 96.12 628 THR A O 1
ATOM 4893 N N . VAL A 1 629 ? -19.469 -31.625 -26.016 1 97.31 629 VAL A N 1
ATOM 4894 C CA . VAL A 1 629 ? -18.469 -31.984 -27.016 1 97.31 629 VAL A CA 1
ATOM 4895 C C . VAL A 1 629 ? -18.109 -30.75 -27.844 1 97.31 629 VAL A C 1
ATOM 4897 O O . VAL A 1 629 ? -18.984 -30.125 -28.469 1 97.31 629 VAL A O 1
ATOM 4900 N N . ASP A 1 630 ? -16.844 -30.391 -27.844 1 97.38 630 ASP A N 1
ATOM 4901 C CA . ASP A 1 630 ? -16.406 -29.219 -28.609 1 97.38 630 ASP A CA 1
ATOM 4902 C C . ASP A 1 630 ? -15.195 -29.547 -29.469 1 97.38 630 ASP A C 1
ATOM 4904 O O . ASP A 1 630 ? -14.242 -30.172 -29.016 1 97.38 630 ASP A O 1
ATOM 4908 N N . TYR A 1 631 ? -15.266 -29.156 -30.672 1 97.75 631 TYR A N 1
ATOM 4909 C CA . TYR A 1 631 ? -14.125 -29.156 -31.578 1 97.75 631 TYR A CA 1
ATOM 4910 C C . TYR A 1 631 ? -13.688 -27.75 -31.922 1 97.75 631 TYR A C 1
ATOM 4912 O O . TYR A 1 631 ? -14.508 -26.906 -32.312 1 97.75 631 TYR A O 1
ATOM 4920 N N . PHE A 1 632 ? -12.391 -27.469 -31.797 1 96.75 632 PHE A N 1
ATOM 4921 C CA . PHE A 1 632 ? -11.953 -26.094 -32.031 1 96.75 632 PHE A CA 1
ATOM 4922 C C . PHE A 1 632 ? -10.703 -26.062 -32.906 1 96.75 632 PHE A C 1
ATOM 4924 O O . PHE A 1 632 ? -9.984 -27.047 -33 1 96.75 632 PHE A O 1
ATOM 4931 N N . ILE A 1 633 ? -10.453 -24.891 -33.531 1 97 633 ILE A N 1
ATOM 4932 C CA . ILE A 1 633 ? -9.258 -24.547 -34.281 1 97 633 ILE A CA 1
ATOM 4933 C C . ILE A 1 633 ? -8.836 -23.109 -33.969 1 97 633 ILE A C 1
ATOM 4935 O O . ILE A 1 633 ? -9.602 -22.172 -34.188 1 97 633 ILE A O 1
ATOM 4939 N N . ASP A 1 634 ? -7.664 -22.969 -33.438 1 95.25 634 ASP A N 1
ATOM 4940 C CA . ASP A 1 634 ? -7.082 -21.656 -33.188 1 95.25 634 ASP A CA 1
ATOM 4941 C C . ASP A 1 634 ? -5.84 -21.438 -34.031 1 95.25 634 ASP A C 1
ATOM 4943 O O . ASP A 1 634 ? -4.848 -22.156 -33.906 1 95.25 634 ASP A O 1
ATOM 4947 N N . GLN A 1 635 ? -5.891 -20.422 -34.812 1 95.06 635 GLN A N 1
ATOM 4948 C CA . GLN A 1 635 ? -4.766 -20.047 -35.688 1 95.06 635 GLN A CA 1
ATOM 4949 C C . GLN A 1 635 ? -4.184 -18.688 -35.281 1 95.06 635 GLN A C 1
ATOM 4951 O O . GLN A 1 635 ? -4.793 -17.656 -35.531 1 95.06 635 GLN A O 1
ATOM 4956 N N . LYS A 1 636 ? -3.062 -18.734 -34.75 1 92.56 636 LYS A N 1
ATOM 4957 C CA . LYS A 1 636 ? -2.363 -17.516 -34.344 1 92.56 636 LYS A CA 1
ATOM 4958 C C . LYS A 1 636 ? -1.441 -17.016 -35.438 1 92.56 636 LYS A C 1
ATOM 4960 O O . LYS A 1 636 ? -0.529 -17.734 -35.875 1 92.56 636 LYS A O 1
ATOM 4965 N N . LYS A 1 637 ? -1.663 -15.828 -35.781 1 91.44 637 LYS A N 1
ATOM 4966 C CA . LYS A 1 637 ? -0.895 -15.242 -36.875 1 91.44 637 LYS A CA 1
ATOM 4967 C C . LYS A 1 637 ? -0.063 -14.055 -36.406 1 91.44 637 LYS A C 1
ATOM 4969 O O . LYS A 1 637 ? -0.482 -13.32 -35.5 1 91.44 637 LYS A O 1
ATOM 4974 N N . ASP A 1 638 ? 1.118 -13.852 -37 1 88.94 638 ASP A N 1
ATOM 4975 C CA . ASP A 1 638 ? 2.016 -12.727 -36.75 1 88.94 638 ASP A CA 1
ATOM 4976 C C . ASP A 1 638 ? 2.404 -12.641 -35.281 1 88.94 638 ASP A C 1
ATOM 4978 O O . ASP A 1 638 ? 2.297 -11.586 -34.656 1 88.94 638 ASP A O 1
ATOM 4982 N N . PHE A 1 639 ? 2.719 -13.805 -34.844 1 89 639 PHE A N 1
ATOM 4983 C CA . PHE A 1 639 ? 3.096 -13.727 -33.438 1 89 639 PHE A CA 1
ATOM 4984 C C . PHE A 1 639 ? 4.387 -12.938 -33.25 1 89 639 PHE A C 1
ATOM 4986 O O . PHE A 1 639 ? 5.191 -12.844 -34.188 1 89 639 PHE A O 1
ATOM 4993 N N . ILE A 1 640 ? 4.559 -12.312 -32.125 1 86.94 640 ILE A N 1
ATOM 4994 C CA . ILE A 1 640 ? 5.691 -11.445 -31.844 1 86.94 640 ILE A CA 1
ATOM 4995 C C . ILE A 1 640 ? 6.895 -12.281 -31.422 1 86.94 640 ILE A C 1
ATOM 4997 O O . ILE A 1 640 ? 6.801 -13.086 -30.484 1 86.94 640 ILE A O 1
ATOM 5001 N N . LEU A 1 641 ? 7.902 -12.164 -32.125 1 83.69 641 LEU A N 1
ATOM 5002 C CA . LEU A 1 641 ? 9.125 -12.93 -31.875 1 83.69 641 LEU A CA 1
ATOM 5003 C C . LEU A 1 641 ? 10.32 -12 -31.703 1 83.69 641 LEU A C 1
ATOM 5005 O O . LEU A 1 641 ? 10.461 -11.016 -32.438 1 83.69 641 LEU A O 1
ATOM 5009 N N . ALA A 1 642 ? 11.109 -12.367 -30.688 1 81.5 642 ALA A N 1
ATOM 5010 C CA . ALA A 1 642 ? 12.375 -11.656 -30.5 1 81.5 642 ALA A CA 1
ATOM 5011 C C . ALA A 1 642 ? 13.445 -12.203 -31.438 1 81.5 642 ALA A C 1
ATOM 5013 O O . ALA A 1 642 ? 13.711 -13.406 -31.469 1 81.5 642 ALA A O 1
ATOM 5014 N N . ILE A 1 643 ? 13.961 -11.406 -32.312 1 77.38 643 ILE A N 1
ATOM 5015 C CA . ILE A 1 643 ? 15 -11.836 -33.25 1 77.38 643 ILE A CA 1
ATOM 5016 C C . ILE A 1 643 ? 16.344 -11.242 -32.844 1 77.38 643 ILE A C 1
ATOM 5018 O O . ILE A 1 643 ? 16.422 -10.07 -32.438 1 77.38 643 ILE A O 1
ATOM 5022 N N . PRO A 1 644 ? 17.234 -12.141 -32.562 1 63.25 644 PRO A N 1
ATOM 5023 C CA . PRO A 1 644 ? 18.562 -11.578 -32.312 1 63.25 644 PRO A CA 1
ATOM 5024 C C . PRO A 1 644 ? 19.047 -10.664 -33.438 1 63.25 644 PRO A C 1
ATOM 5026 O O . PRO A 1 644 ? 18.719 -10.898 -34.594 1 63.25 644 PRO A O 1
ATOM 5029 N N . ASN A 1 645 ? 18.969 -9.453 -33.375 1 52.91 645 ASN A N 1
ATOM 5030 C CA . ASN A 1 645 ? 19.453 -8.609 -34.469 1 52.91 645 ASN A CA 1
ATOM 5031 C C . ASN A 1 645 ? 20.766 -9.156 -35.031 1 52.91 645 ASN A C 1
ATOM 5033 O O . ASN A 1 645 ? 21.547 -9.789 -34.344 1 52.91 645 ASN A O 1
ATOM 5037 N N . LEU A 1 646 ? 20.922 -9.148 -36.406 1 45.06 646 LEU A N 1
ATOM 5038 C CA . LEU A 1 646 ? 21.828 -9.688 -37.406 1 45.06 646 LEU A CA 1
ATOM 5039 C C . LEU A 1 646 ? 23.266 -9.594 -36.938 1 45.06 646 LEU A C 1
ATOM 5041 O O . LEU A 1 646 ? 24 -10.586 -36.938 1 45.06 646 LEU A O 1
ATOM 5045 N N . SER A 1 647 ? 24.109 -8.516 -37.406 1 39.84 647 SER A N 1
ATOM 5046 C CA . SER A 1 647 ? 25.547 -8.656 -37.656 1 39.84 647 SER A CA 1
ATOM 5047 C C . SER A 1 647 ? 26.312 -8.805 -36.344 1 39.84 647 SER A C 1
ATOM 5049 O O . SER A 1 647 ? 26.125 -8.016 -35.406 1 39.84 647 SER A O 1
ATOM 5051 N N . THR A 1 648 ? 26.641 -10.008 -35.875 1 40.91 648 THR A N 1
ATOM 5052 C CA . THR A 1 648 ? 27.547 -10.367 -34.812 1 40.91 648 THR A CA 1
ATOM 5053 C C . THR A 1 648 ? 28.453 -9.18 -34.438 1 40.91 648 THR A C 1
ATOM 5055 O O . THR A 1 648 ? 29 -9.125 -33.344 1 40.91 648 THR A O 1
ATOM 5058 N N . GLU A 1 649 ? 28.938 -8.57 -35.5 1 40.41 649 GLU A N 1
ATOM 5059 C CA . GLU A 1 649 ? 29.984 -7.605 -35.219 1 40.41 649 GLU A CA 1
ATOM 5060 C C . GLU A 1 649 ? 29.484 -6.5 -34.281 1 40.41 649 GLU A C 1
ATOM 5062 O O . GLU A 1 649 ? 30.25 -5.91 -33.531 1 40.41 649 GLU A O 1
ATOM 5067 N N . ALA A 1 650 ? 28.297 -5.988 -34.625 1 42.38 650 ALA A N 1
ATOM 5068 C CA . ALA A 1 650 ? 27.984 -4.703 -34 1 42.38 650 ALA A CA 1
ATOM 5069 C C . ALA A 1 650 ? 27.109 -4.883 -32.75 1 42.38 650 ALA A C 1
ATOM 5071 O O . ALA A 1 650 ? 26.234 -4.059 -32.469 1 42.38 650 ALA A O 1
ATOM 5072 N N . GLY A 1 651 ? 27.422 -5.734 -31.734 1 50.41 651 GLY A N 1
ATOM 5073 C CA . GLY A 1 651 ? 26.906 -5.832 -30.375 1 50.41 651 GLY A CA 1
ATOM 5074 C C . GLY A 1 651 ? 25.516 -6.449 -30.312 1 50.41 651 GLY A C 1
ATOM 5075 O O . GLY A 1 651 ? 24.812 -6.496 -31.312 1 50.41 651 GLY A O 1
ATOM 5076 N N . GLY A 1 652 ? 25.125 -7.598 -29.594 1 55.94 652 GLY A N 1
ATOM 5077 C CA . GLY A 1 652 ? 24.031 -8.5 -29.266 1 55.94 652 GLY A CA 1
ATOM 5078 C C . GLY A 1 652 ? 22.719 -7.781 -29.031 1 55.94 652 GLY A C 1
ATOM 5079 O O . GLY A 1 652 ? 22.219 -7.734 -27.906 1 55.94 652 GLY A O 1
ATOM 5080 N N . TYR A 1 653 ? 22.141 -7.094 -30.016 1 64.56 653 TYR A N 1
ATOM 5081 C CA . TYR A 1 653 ? 20.875 -6.375 -29.891 1 64.56 653 TYR A CA 1
ATOM 5082 C C . TYR A 1 653 ? 19.703 -7.258 -30.312 1 64.56 653 TYR A C 1
ATOM 5084 O O . TYR A 1 653 ? 19.859 -8.148 -31.156 1 64.56 653 TYR A O 1
ATOM 5092 N N . THR A 1 654 ? 18.531 -7.277 -29.547 1 75.56 654 THR A N 1
ATOM 5093 C CA . THR A 1 654 ? 17.312 -8.023 -29.844 1 75.56 654 THR A CA 1
ATOM 5094 C C . THR A 1 654 ? 16.234 -7.094 -30.391 1 75.56 654 THR A C 1
ATOM 5096 O O . THR A 1 654 ? 16.094 -5.957 -29.938 1 75.56 654 THR A O 1
ATOM 5099 N N . LYS A 1 655 ? 15.641 -7.434 -31.531 1 81.12 655 LYS A N 1
ATOM 5100 C CA . LYS A 1 655 ? 14.484 -6.727 -32.094 1 81.12 655 LYS A CA 1
ATOM 5101 C C . LYS A 1 655 ? 13.242 -7.613 -32.094 1 81.12 655 LYS A C 1
ATOM 5103 O O . LYS A 1 655 ? 13.32 -8.797 -32.406 1 81.12 655 LYS A O 1
ATOM 5108 N N . TYR A 1 656 ? 12.133 -7.051 -31.703 1 85.62 656 TYR A N 1
ATOM 5109 C CA . TYR A 1 656 ? 10.859 -7.773 -31.734 1 85.62 656 TYR A CA 1
ATOM 5110 C C . TYR A 1 656 ? 10.102 -7.488 -33.031 1 85.62 656 TYR A C 1
ATOM 5112 O O . TYR A 1 656 ? 9.914 -6.332 -33.406 1 85.62 656 TYR A O 1
ATOM 5120 N N . ILE A 1 657 ? 9.719 -8.492 -33.688 1 87.31 657 ILE A N 1
ATOM 5121 C CA . ILE A 1 657 ? 8.992 -8.336 -34.938 1 87.31 657 ILE A CA 1
ATOM 5122 C C . ILE A 1 657 ? 7.789 -9.273 -34.969 1 87.31 657 ILE A C 1
ATOM 5124 O O . ILE A 1 657 ? 7.723 -10.227 -34.188 1 87.31 657 ILE A O 1
ATOM 5128 N N . ASN A 1 658 ? 6.848 -8.93 -35.812 1 89.31 658 ASN A N 1
ATOM 5129 C CA . ASN A 1 658 ? 5.762 -9.859 -36.094 1 89.31 658 ASN A CA 1
ATOM 5130 C C . ASN A 1 658 ? 6.176 -10.906 -37.125 1 89.31 658 ASN A C 1
ATOM 5132 O O . ASN A 1 658 ? 6.59 -10.555 -38.25 1 89.31 658 ASN A O 1
ATOM 5136 N N . ALA A 1 659 ? 6.098 -12.109 -36.594 1 86 659 ALA A N 1
ATOM 5137 C CA . ALA A 1 659 ? 6.512 -13.18 -37.5 1 86 659 ALA A CA 1
ATOM 5138 C C . ALA A 1 659 ? 5.809 -14.484 -37.156 1 86 659 ALA A C 1
ATOM 5140 O O . ALA A 1 659 ? 5.391 -14.703 -36 1 86 659 ALA A O 1
ATOM 5141 N N . GLY A 1 660 ? 5.465 -15.242 -38.156 1 85.38 660 GLY A N 1
ATOM 5142 C CA . GLY A 1 660 ? 5.16 -16.656 -38.031 1 85.38 660 GLY A CA 1
ATOM 5143 C C . GLY A 1 660 ? 3.678 -16.938 -37.844 1 85.38 660 GLY A C 1
ATOM 5144 O O . GLY A 1 660 ? 2.855 -16.016 -37.938 1 85.38 660 GLY A O 1
ATOM 5145 N N . ASP A 1 661 ? 3.42 -18.172 -37.75 1 91.81 661 ASP A N 1
ATOM 5146 C CA . ASP A 1 661 ? 2.064 -18.719 -37.688 1 91.81 661 ASP A CA 1
ATOM 5147 C C . ASP A 1 661 ? 2.029 -20.047 -36.938 1 91.81 661 ASP A C 1
ATOM 5149 O O . ASP A 1 661 ? 2.863 -20.922 -37.156 1 91.81 661 ASP A O 1
ATOM 5153 N N . LEU A 1 662 ? 1.113 -20.125 -35.938 1 94.06 662 LEU A N 1
ATOM 5154 C CA . LEU A 1 662 ? 0.943 -21.312 -35.125 1 94.06 662 LEU A CA 1
ATOM 5155 C C . LEU A 1 662 ? -0.517 -21.75 -35.094 1 94.06 662 LEU A C 1
ATOM 5157 O O . LEU A 1 662 ? -1.421 -20.922 -35 1 94.06 662 LEU A O 1
ATOM 5161 N N . LYS A 1 663 ? -0.711 -23.047 -35.094 1 96.12 663 LYS A N 1
ATOM 5162 C CA . LYS A 1 663 ? -2.066 -23.594 -35.125 1 96.12 663 LYS A CA 1
ATOM 5163 C C . LYS A 1 663 ? -2.258 -24.609 -34 1 96.12 663 LYS A C 1
ATOM 5165 O O . LYS A 1 663 ? -1.477 -25.547 -33.875 1 96.12 663 LYS A O 1
ATOM 5170 N N . ASN A 1 664 ? -3.254 -24.453 -33.125 1 96.19 664 ASN A N 1
ATOM 5171 C CA . ASN A 1 664 ? -3.752 -25.422 -32.156 1 96.19 664 ASN A CA 1
ATOM 5172 C C . ASN A 1 664 ? -5.121 -25.953 -32.531 1 96.19 664 ASN A C 1
ATOM 5174 O O . ASN A 1 664 ? -6.012 -25.203 -32.938 1 96.19 664 ASN A O 1
ATOM 5178 N N . LYS A 1 665 ? -5.316 -27.188 -32.5 1 97.06 665 LYS A N 1
ATOM 5179 C CA . LYS A 1 665 ? -6.625 -27.812 -32.688 1 97.06 665 LYS A CA 1
ATOM 5180 C C . LYS A 1 665 ? -6.879 -28.906 -31.672 1 97.06 665 LYS A C 1
ATOM 5182 O O . LYS A 1 665 ? -5.938 -29.484 -31.125 1 97.06 665 LYS A O 1
ATOM 5187 N N . GLY A 1 666 ? -8.164 -29.125 -31.391 1 97.31 666 GLY A N 1
ATOM 5188 C CA . GLY A 1 666 ? -8.398 -30.156 -30.391 1 97.31 666 GLY A CA 1
ATOM 5189 C C . GLY A 1 666 ? -9.867 -30.516 -30.234 1 97.31 666 GLY A C 1
ATOM 5190 O O . GLY A 1 666 ? -10.734 -29.859 -30.812 1 97.31 666 GLY A O 1
ATOM 5191 N N . LEU A 1 667 ? -10.086 -31.609 -29.609 1 98.12 667 LEU A N 1
ATOM 5192 C CA . LEU A 1 667 ? -11.398 -32.125 -29.219 1 98.12 667 LEU A CA 1
ATOM 5193 C C . LEU A 1 667 ? -11.539 -32.125 -27.688 1 98.12 667 LEU A C 1
ATOM 5195 O O . LEU A 1 667 ? -10.672 -32.656 -26.984 1 98.12 667 LEU A O 1
ATOM 5199 N N . GLU A 1 668 ? -12.625 -31.531 -27.25 1 97.88 668 GLU A N 1
ATOM 5200 C CA . GLU A 1 668 ? -12.938 -31.469 -25.828 1 97.88 668 GLU A CA 1
ATOM 5201 C C . GLU A 1 668 ? -14.203 -32.25 -25.5 1 97.88 668 GLU A C 1
ATOM 5203 O O . GLU A 1 668 ? -15.234 -32.062 -26.156 1 97.88 668 GLU A O 1
ATOM 5208 N N . LEU A 1 669 ? -14.094 -33.062 -24.5 1 97.69 669 LEU A N 1
ATOM 5209 C CA . LEU A 1 669 ? -15.242 -33.844 -24.047 1 97.69 669 LEU A CA 1
ATOM 5210 C C . LEU A 1 669 ? -15.453 -33.688 -22.547 1 97.69 669 LEU A C 1
ATOM 5212 O O . LEU A 1 669 ? -14.484 -33.625 -21.766 1 97.69 669 LEU A O 1
ATOM 5216 N N . SER A 1 670 ? -16.641 -33.531 -22.156 1 96.94 670 SER A N 1
ATOM 5217 C CA . SER A 1 670 ? -17.016 -33.531 -20.75 1 96.94 670 SER A CA 1
ATOM 5218 C C . SER A 1 670 ? -18.297 -34.312 -20.5 1 96.94 670 SER A C 1
ATOM 5220 O O . SER A 1 670 ? -19.219 -34.25 -21.328 1 96.94 670 SER A O 1
ATOM 5222 N N . ILE A 1 671 ? -18.344 -35 -19.359 1 96.62 671 ILE A N 1
ATOM 5223 C CA . ILE A 1 671 ? -19.531 -35.781 -19.016 1 96.62 671 ILE A CA 1
ATOM 5224 C C . ILE A 1 671 ? -19.734 -35.781 -17.5 1 96.62 671 ILE A C 1
ATOM 5226 O O . ILE A 1 671 ? -18.766 -35.812 -16.75 1 96.62 671 ILE A O 1
ATOM 5230 N N . SER A 1 672 ? -20.828 -35.594 -17.078 1 96 672 SER A N 1
ATOM 5231 C CA . SER A 1 672 ? -21.25 -35.75 -15.695 1 96 672 SER A CA 1
ATOM 5232 C C . SER A 1 672 ? -22.5 -36.625 -15.602 1 96 672 SER A C 1
ATOM 5234 O O . SER A 1 672 ? -23.422 -36.5 -16.406 1 96 672 SER A O 1
ATOM 5236 N N . ALA A 1 673 ? -22.531 -37.531 -14.625 1 96.75 673 ALA A N 1
ATOM 5237 C CA . ALA A 1 673 ? -23.656 -38.469 -14.492 1 96.75 673 ALA A CA 1
ATOM 5238 C C . ALA A 1 673 ? -24.047 -38.656 -13.023 1 96.75 673 ALA A C 1
ATOM 5240 O O . ALA A 1 673 ? -23.188 -38.906 -12.172 1 96.75 673 ALA A O 1
ATOM 5241 N N . ASP A 1 674 ? -25.312 -38.5 -12.812 1 95.94 674 ASP A N 1
ATOM 5242 C CA . ASP A 1 674 ? -25.859 -38.875 -11.516 1 95.94 674 ASP A CA 1
ATOM 5243 C C . ASP A 1 674 ? -26.25 -40.344 -11.508 1 95.94 674 ASP A C 1
ATOM 5245 O O . ASP A 1 674 ? -27.344 -40.719 -11.969 1 95.94 674 ASP A O 1
ATOM 5249 N N . ILE A 1 675 ? -25.469 -41.125 -10.875 1 95.75 675 ILE A N 1
ATOM 5250 C CA . ILE A 1 675 ? -25.688 -42.562 -10.875 1 95.75 675 ILE A CA 1
ATOM 5251 C C . ILE A 1 675 ? -26.859 -42.906 -9.961 1 95.75 675 ILE A C 1
ATOM 5253 O O . ILE A 1 675 ? -27.766 -43.656 -10.336 1 95.75 675 ILE A O 1
ATOM 5257 N N . ILE A 1 676 ? -26.75 -42.406 -8.727 1 95.25 676 ILE A N 1
ATOM 5258 C CA . ILE A 1 676 ? -27.828 -42.531 -7.758 1 95.25 676 ILE A CA 1
ATOM 5259 C C . ILE A 1 676 ? -28.234 -41.125 -7.25 1 95.25 676 ILE A C 1
ATOM 5261 O O . ILE A 1 676 ? -27.375 -40.344 -6.848 1 95.25 676 ILE A O 1
ATOM 5265 N N . LYS A 1 677 ? -29.484 -40.812 -7.363 1 92.56 677 LYS A N 1
ATOM 5266 C CA . LYS A 1 677 ? -30.047 -39.562 -6.824 1 92.56 677 LYS A CA 1
ATOM 5267 C C . LYS A 1 677 ? -31.281 -39.875 -5.977 1 92.56 677 LYS A C 1
ATOM 5269 O O . LYS A 1 677 ? -32.375 -40.031 -6.516 1 92.56 677 LYS A O 1
ATOM 5274 N N . SER A 1 678 ? -31.078 -39.875 -4.797 1 91.19 678 SER A N 1
ATOM 5275 C CA . SER A 1 678 ? -32.188 -40.062 -3.857 1 91.19 678 SER A CA 1
ATOM 5276 C C . SER A 1 678 ? -32.125 -39.094 -2.703 1 91.19 678 SER A C 1
ATOM 5278 O O . SER A 1 678 ? -31.219 -38.25 -2.639 1 91.19 678 SER A O 1
ATOM 5280 N N . ARG A 1 679 ? -33.125 -39.156 -1.894 1 87.25 679 ARG A N 1
ATOM 5281 C CA . ARG A 1 679 ? -33.188 -38.25 -0.769 1 87.25 679 ARG A CA 1
ATOM 5282 C C . ARG A 1 679 ? -32.031 -38.438 0.2 1 87.25 679 ARG A C 1
ATOM 5284 O O . ARG A 1 679 ? -31.453 -37.469 0.697 1 87.25 679 ARG A O 1
ATOM 5291 N N . ASP A 1 680 ? -31.641 -39.656 0.442 1 88.75 680 ASP A N 1
ATOM 5292 C CA . ASP A 1 680 ? -30.656 -39.938 1.479 1 88.75 680 ASP A CA 1
ATOM 5293 C C . ASP A 1 680 ? -29.297 -40.281 0.867 1 88.75 680 ASP A C 1
ATOM 5295 O O . ASP A 1 680 ? -28.266 -40.25 1.545 1 88.75 680 ASP A O 1
ATOM 5299 N N . PHE A 1 681 ? -29.328 -40.781 -0.375 1 93.25 681 PHE A N 1
ATOM 5300 C CA . PHE A 1 681 ? -28.094 -41.281 -0.999 1 93.25 681 PHE A CA 1
ATOM 5301 C C . PHE A 1 681 ? -27.906 -40.656 -2.381 1 93.25 681 PHE A C 1
ATOM 5303 O O . PHE A 1 681 ? -28.75 -40.844 -3.268 1 93.25 681 PHE A O 1
ATOM 5310 N N . ASN A 1 682 ? -26.859 -39.938 -2.564 1 95.38 682 ASN A N 1
ATOM 5311 C CA . ASN A 1 682 ? -26.5 -39.344 -3.852 1 95.38 682 ASN A CA 1
ATOM 5312 C C . ASN A 1 682 ? -25.109 -39.75 -4.293 1 95.38 682 ASN A C 1
ATOM 5314 O O . ASN A 1 682 ? -24.156 -39.75 -3.494 1 95.38 682 ASN A O 1
ATOM 5318 N N . TRP A 1 683 ? -24.953 -40.312 -5.465 1 96.31 683 TRP A N 1
ATOM 5319 C CA . TRP A 1 683 ? -23.688 -40.719 -6.055 1 96.31 683 TRP A CA 1
ATOM 5320 C C . TRP A 1 683 ? -23.547 -40.156 -7.477 1 96.31 683 TRP A C 1
ATOM 5322 O O . TRP A 1 683 ? -24.406 -40.438 -8.328 1 96.31 683 TRP A O 1
ATOM 5332 N N . SER A 1 684 ? -22.547 -39.375 -7.684 1 96 684 SER A N 1
ATOM 5333 C CA . SER A 1 684 ? -22.297 -38.812 -9.016 1 96 684 SER A CA 1
ATOM 5334 C C . SER A 1 684 ? -20.859 -39.062 -9.461 1 96 684 SER A C 1
ATOM 5336 O O . SER A 1 684 ? -19.969 -39.188 -8.633 1 96 684 SER A O 1
ATOM 5338 N N . ILE A 1 685 ? -20.641 -39.156 -10.773 1 96.69 685 ILE A N 1
ATOM 5339 C CA . ILE A 1 685 ? -19.328 -39.25 -11.406 1 96.69 685 ILE A CA 1
ATOM 5340 C C . ILE A 1 685 ? -19.172 -38.156 -12.461 1 96.69 685 ILE A C 1
ATOM 5342 O O . ILE A 1 685 ? -20.156 -37.719 -13.047 1 96.69 685 ILE A O 1
ATOM 5346 N N . ARG A 1 686 ? -18.031 -37.656 -12.617 1 95.94 686 ARG A N 1
ATOM 5347 C CA . ARG A 1 686 ? -17.734 -36.656 -13.633 1 95.94 686 ARG A CA 1
ATOM 5348 C C . ARG A 1 686 ? -16.391 -36.938 -14.297 1 95.94 686 ARG A C 1
ATOM 5350 O O . ARG A 1 686 ? -15.484 -37.5 -13.672 1 95.94 686 ARG A O 1
ATOM 5357 N N . ALA A 1 687 ? -16.234 -36.5 -15.516 1 97.38 687 ALA A N 1
ATOM 5358 C CA . ALA A 1 687 ? -15 -36.688 -16.266 1 97.38 687 ALA A CA 1
ATOM 5359 C C . ALA A 1 687 ? -14.898 -35.688 -17.406 1 97.38 687 ALA A C 1
ATOM 5361 O O . ALA A 1 687 ? -15.914 -35.25 -17.938 1 97.38 687 ALA A O 1
ATOM 5362 N N . ASN A 1 688 ? -13.695 -35.312 -17.719 1 97.25 688 ASN A N 1
ATOM 5363 C CA . ASN A 1 688 ? -13.406 -34.5 -18.906 1 97.25 688 ASN A CA 1
ATOM 5364 C C . ASN A 1 688 ? -12.07 -34.906 -19.531 1 97.25 688 ASN A C 1
ATOM 5366 O O . ASN A 1 688 ? -11.188 -35.406 -18.844 1 97.25 688 ASN A O 1
ATOM 5370 N N . THR A 1 689 ? -11.969 -34.656 -20.766 1 97.62 689 THR A N 1
ATOM 5371 C CA . THR A 1 689 ? -10.734 -34.938 -21.484 1 97.62 689 THR A CA 1
ATOM 5372 C C . THR A 1 689 ? -10.539 -34 -22.656 1 97.62 689 THR A C 1
ATOM 5374 O O . THR A 1 689 ? -11.508 -33.438 -23.172 1 97.62 689 THR A O 1
ATOM 5377 N N . SER A 1 690 ? -9.32 -33.781 -22.953 1 98.06 690 SER A N 1
ATOM 5378 C CA . SER A 1 690 ? -8.922 -32.938 -24.094 1 98.06 690 SER A CA 1
ATOM 5379 C C . SER A 1 690 ? -7.914 -33.688 -24.984 1 98.06 690 SER A C 1
ATOM 5381 O O . SER A 1 690 ? -6.91 -34.188 -24.484 1 98.06 690 SER A O 1
ATOM 5383 N N . LEU A 1 691 ? -8.203 -33.719 -26.203 1 98.31 691 LEU A N 1
ATOM 5384 C CA . LEU A 1 691 ? -7.281 -34.219 -27.219 1 98.31 691 LEU A CA 1
ATOM 5385 C C . LEU A 1 691 ? -6.723 -33.062 -28.047 1 98.31 691 LEU A C 1
ATOM 5387 O O . LEU A 1 691 ? -7.477 -32.344 -28.688 1 98.31 691 LEU A O 1
ATOM 5391 N N . MET A 1 692 ? -5.414 -33 -28.094 1 97.69 692 MET A N 1
ATOM 5392 C CA . MET A 1 692 ? -4.812 -31.797 -28.656 1 97.69 692 MET A CA 1
ATOM 5393 C C . MET A 1 692 ? -3.871 -32.125 -29.797 1 97.69 692 MET A C 1
ATOM 5395 O O . MET A 1 692 ? -3.254 -33.188 -29.812 1 97.69 692 MET A O 1
ATOM 5399 N N . SER A 1 693 ? -3.748 -31.203 -30.719 1 97.19 693 SER A N 1
ATOM 5400 C CA . SER A 1 693 ? -2.746 -31.188 -31.781 1 97.19 693 SER A CA 1
ATOM 5401 C C . SER A 1 693 ? -2.146 -29.797 -31.953 1 97.19 693 SER A C 1
ATOM 5403 O O . SER A 1 693 ? -2.859 -28.797 -31.906 1 97.19 693 SER A O 1
ATOM 5405 N N . TYR A 1 694 ? -0.843 -29.797 -32.156 1 96.81 694 TYR A N 1
ATOM 5406 C CA . TYR A 1 694 ? -0.091 -28.562 -32.312 1 96.81 694 TYR A CA 1
ATOM 5407 C C . TYR A 1 694 ? 0.716 -28.547 -33.594 1 96.81 694 TYR A C 1
ATOM 5409 O O . TYR A 1 694 ? 1.27 -29.578 -34 1 96.81 694 TYR A O 1
ATOM 5417 N N . LYS A 1 695 ? 0.809 -27.328 -34.188 1 97 695 LYS A N 1
ATOM 5418 C CA . LYS A 1 695 ? 1.64 -27.25 -35.375 1 97 695 LYS A CA 1
ATOM 5419 C C . LYS A 1 695 ? 2.17 -25.828 -35.594 1 97 695 LYS A C 1
ATOM 5421 O O . LYS A 1 695 ? 1.401 -24.859 -35.562 1 97 695 LYS A O 1
ATOM 5426 N N . LEU A 1 696 ? 3.471 -25.734 -35.75 1 96.31 696 LEU A N 1
ATOM 5427 C CA . LEU A 1 696 ? 4.078 -24.484 -36.156 1 96.31 696 LEU A CA 1
ATOM 5428 C C . LEU A 1 696 ? 4.082 -24.375 -37.688 1 96.31 696 LEU A C 1
ATOM 5430 O O . LEU A 1 696 ? 4.777 -25.141 -38.375 1 96.31 696 LEU A O 1
ATOM 5434 N N . ASN A 1 697 ? 3.391 -23.438 -38.219 1 95.12 697 ASN A N 1
ATOM 5435 C CA . ASN A 1 697 ? 3.244 -23.328 -39.656 1 95.12 697 ASN A CA 1
ATOM 5436 C C . ASN A 1 697 ? 4.367 -22.5 -40.281 1 95.12 697 ASN A C 1
ATOM 5438 O O . ASN A 1 697 ? 4.855 -22.812 -41.344 1 95.12 697 ASN A O 1
ATOM 5442 N N . LYS A 1 698 ? 4.695 -21.438 -39.594 1 94.06 698 LYS A N 1
ATOM 5443 C CA . LYS A 1 698 ? 5.68 -20.516 -40.188 1 94.06 698 LYS A CA 1
ATOM 5444 C C . LYS A 1 698 ? 6.434 -19.766 -39.094 1 94.06 698 LYS A C 1
ATOM 5446 O O . LYS A 1 698 ? 5.859 -19.422 -38.062 1 94.06 698 LYS A O 1
ATOM 5451 N N . LEU A 1 699 ? 7.707 -19.609 -39.344 1 92.81 699 LEU A N 1
ATOM 5452 C CA . LEU A 1 699 ? 8.516 -18.672 -38.562 1 92.81 699 LEU A CA 1
ATOM 5453 C C . LEU A 1 699 ? 8.711 -17.375 -39.344 1 92.81 699 LEU A C 1
ATOM 5455 O O . LEU A 1 699 ? 7.875 -17 -40.156 1 92.81 699 LEU A O 1
ATOM 5459 N N . ARG A 1 700 ? 9.727 -16.609 -38.969 1 88.81 700 ARG A N 1
ATOM 5460 C CA . ARG A 1 700 ? 9.984 -15.391 -39.75 1 88.81 700 ARG A CA 1
ATOM 5461 C C . ARG A 1 700 ? 10.5 -15.734 -41.156 1 88.81 700 ARG A C 1
ATOM 5463 O O . ARG A 1 700 ? 11.062 -16.812 -41.375 1 88.81 700 ARG A O 1
ATOM 5470 N N . ASN A 1 701 ? 10.297 -14.727 -42.062 1 85.88 701 ASN A N 1
ATOM 5471 C CA . ASN A 1 701 ? 10.781 -14.953 -43.406 1 85.88 701 ASN A CA 1
ATOM 5472 C C . ASN A 1 701 ? 12.273 -15.258 -43.438 1 85.88 701 ASN A C 1
ATOM 5474 O O . ASN A 1 701 ? 13.07 -14.539 -42.812 1 85.88 701 ASN A O 1
ATOM 5478 N N . GLY A 1 702 ? 12.633 -16.25 -44.062 1 85.94 702 GLY A N 1
ATOM 5479 C CA . GLY A 1 702 ? 14.031 -16.625 -44.188 1 85.94 702 GLY A CA 1
ATOM 5480 C C . GLY A 1 702 ? 14.5 -17.547 -43.062 1 85.94 702 GLY A C 1
ATOM 5481 O O . GLY A 1 702 ? 15.656 -17.969 -43.062 1 85.94 702 GLY A O 1
ATOM 5482 N N . GLU A 1 703 ? 13.656 -17.781 -42.125 1 89.44 703 GLU A N 1
ATOM 5483 C CA . GLU A 1 703 ? 13.984 -18.688 -41.031 1 89.44 703 GLU A CA 1
ATOM 5484 C C . GLU A 1 703 ? 13.023 -19.875 -40.969 1 89.44 703 GLU A C 1
ATOM 5486 O O . GLU A 1 703 ? 11.805 -19.688 -40.938 1 89.44 703 GLU A O 1
ATOM 5491 N N . SER A 1 704 ? 13.586 -21.062 -41 1 92.56 704 SER A N 1
ATOM 5492 C CA . SER A 1 704 ? 12.719 -22.234 -41 1 92.56 704 SER A CA 1
ATOM 5493 C C . SER A 1 704 ? 12.836 -22.984 -39.656 1 92.56 704 SER A C 1
ATOM 5495 O O . SER A 1 704 ? 12 -23.828 -39.344 1 92.56 704 SER A O 1
ATOM 5497 N N . GLU A 1 705 ? 13.812 -22.719 -38.938 1 94.19 705 GLU A N 1
ATOM 5498 C CA . GLU A 1 705 ? 13.969 -23.359 -37.656 1 94.19 705 GLU A CA 1
ATOM 5499 C C . GLU A 1 705 ? 14.703 -22.453 -36.656 1 94.19 705 GLU A C 1
ATOM 5501 O O . GLU A 1 705 ? 15.422 -21.547 -37.094 1 94.19 705 GLU A O 1
ATOM 5506 N N . ARG A 1 706 ? 14.492 -22.656 -35.438 1 91.5 706 ARG A N 1
ATOM 5507 C CA . ARG A 1 706 ? 15.148 -21.953 -34.344 1 91.5 706 ARG A CA 1
ATOM 5508 C C . ARG A 1 706 ? 15.414 -22.906 -33.156 1 91.5 706 ARG A C 1
ATOM 5510 O O . ARG A 1 706 ? 14.492 -23.562 -32.688 1 91.5 706 ARG A O 1
ATOM 5517 N N . ILE A 1 707 ? 16.625 -22.906 -32.719 1 92.38 707 ILE A N 1
ATOM 5518 C CA . ILE A 1 707 ? 17.016 -23.859 -31.688 1 92.38 707 ILE A CA 1
ATOM 5519 C C . ILE A 1 707 ? 17 -23.156 -30.328 1 92.38 707 ILE A C 1
ATOM 5521 O O . ILE A 1 707 ? 17.516 -22.047 -30.188 1 92.38 707 ILE A O 1
ATOM 5525 N N . TYR A 1 708 ? 16.406 -23.75 -29.375 1 90.12 708 TYR A N 1
ATOM 5526 C CA . TYR A 1 708 ? 16.422 -23.344 -27.969 1 90.12 708 TYR A CA 1
ATOM 5527 C C . TYR A 1 708 ? 17.031 -24.438 -27.094 1 90.12 708 TYR A C 1
ATOM 5529 O O . TYR A 1 708 ? 16.312 -25.188 -26.438 1 90.12 708 TYR A O 1
ATOM 5537 N N . GLY A 1 709 ? 18.312 -24.469 -27.062 1 91.06 709 GLY A N 1
ATOM 5538 C CA . GLY A 1 709 ? 18.953 -25.531 -26.297 1 91.06 709 GLY A CA 1
ATOM 5539 C C . GLY A 1 709 ? 18.578 -26.922 -26.766 1 91.06 709 GLY A C 1
ATOM 5540 O O . GLY A 1 709 ? 18.906 -27.297 -27.891 1 91.06 709 GLY A O 1
ATOM 5541 N N . ILE A 1 710 ? 17.812 -27.609 -25.922 1 95.44 710 ILE A N 1
ATOM 5542 C CA . ILE A 1 710 ? 17.469 -29 -26.25 1 95.44 710 ILE A CA 1
ATOM 5543 C C . ILE A 1 710 ? 16.109 -29.031 -26.953 1 95.44 710 ILE A C 1
ATOM 5545 O O . ILE A 1 710 ? 15.555 -30.109 -27.188 1 95.44 710 ILE A O 1
ATOM 5549 N N . ASN A 1 711 ? 15.562 -27.922 -27.25 1 96.19 711 ASN A N 1
ATOM 5550 C CA . ASN A 1 711 ? 14.312 -27.812 -27.984 1 96.19 711 ASN A CA 1
ATOM 5551 C C . ASN A 1 711 ? 14.492 -27.047 -29.297 1 96.19 711 ASN A C 1
ATOM 5553 O O . ASN A 1 711 ? 15.5 -26.359 -29.469 1 96.19 711 ASN A O 1
ATOM 5557 N N . ILE A 1 712 ? 13.531 -27.203 -30.156 1 96.38 712 ILE A N 1
ATOM 5558 C CA . ILE A 1 712 ? 13.633 -26.547 -31.453 1 96.38 712 ILE A CA 1
ATOM 5559 C C . ILE A 1 712 ? 12.242 -26.125 -31.922 1 96.38 712 ILE A C 1
ATOM 5561 O O . ILE A 1 712 ? 11.25 -26.766 -31.609 1 96.38 712 ILE A O 1
ATOM 5565 N N . LEU A 1 713 ? 12.172 -25.016 -32.562 1 95 713 LEU A N 1
ATOM 5566 C CA . LEU A 1 713 ? 11.047 -24.609 -33.375 1 95 713 LEU A CA 1
ATOM 5567 C C . LEU A 1 713 ? 11.344 -24.875 -34.844 1 95 713 LEU A C 1
ATOM 5569 O O . LEU A 1 713 ? 12.32 -24.359 -3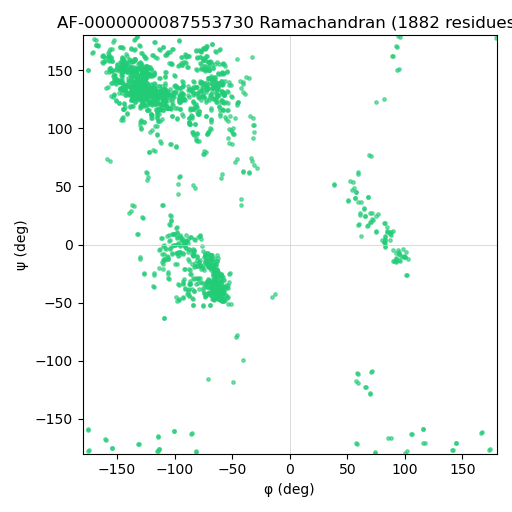5.406 1 95 713 LEU A O 1
ATOM 5573 N N . ARG A 1 714 ? 10.57 -25.719 -35.438 1 96.56 714 ARG A N 1
ATOM 5574 C CA . ARG A 1 714 ? 10.719 -26.016 -36.844 1 96.56 714 ARG A CA 1
ATOM 5575 C C . ARG A 1 714 ? 9.359 -26.016 -37.562 1 96.56 714 ARG A C 1
ATOM 5577 O O . ARG A 1 714 ? 8.398 -26.609 -37.062 1 96.56 714 ARG A O 1
ATOM 5584 N N . GLU A 1 715 ? 9.297 -25.312 -38.75 1 96.38 715 GLU A N 1
ATOM 5585 C CA . GLU A 1 715 ? 8.055 -25.234 -39.531 1 96.38 715 GLU A CA 1
ATOM 5586 C C . GLU A 1 715 ? 7.562 -26.641 -39.875 1 96.38 715 GLU A C 1
ATOM 5588 O O . GLU A 1 715 ? 8.344 -27.484 -40.312 1 96.38 715 GLU A O 1
ATOM 5593 N N . GLY A 1 716 ? 6.262 -26.844 -39.594 1 96.31 716 GLY A N 1
ATOM 5594 C CA . GLY A 1 716 ? 5.637 -28.094 -39.938 1 96.31 716 GLY A CA 1
ATOM 5595 C C . GLY A 1 716 ? 5.574 -29.094 -38.781 1 96.31 716 GLY A C 1
ATOM 5596 O O . GLY A 1 716 ? 4.91 -30.125 -38.875 1 96.31 716 GLY A O 1
ATOM 5597 N N . TYR A 1 717 ? 6.219 -28.828 -37.75 1 97.44 717 TYR A N 1
ATOM 5598 C CA . TYR A 1 717 ? 6.285 -29.75 -36.594 1 97.44 717 TYR A CA 1
ATOM 5599 C C . TYR A 1 717 ? 5.668 -29.109 -35.375 1 97.44 717 TYR A C 1
ATOM 5601 O O . TYR A 1 717 ? 5.281 -27.938 -35.375 1 97.44 717 TYR A O 1
ATOM 5609 N N . GLU A 1 718 ? 5.594 -29.938 -34.344 1 96.88 718 GLU A N 1
ATOM 5610 C CA . GLU A 1 718 ? 5.117 -29.422 -33.062 1 96.88 718 GLU A CA 1
ATOM 5611 C C . GLU A 1 718 ? 6.086 -28.406 -32.5 1 96.88 718 GLU A C 1
ATOM 5613 O O . GLU A 1 718 ? 7.305 -28.578 -32.562 1 96.88 718 GLU A O 1
ATOM 5618 N N . PRO A 1 719 ? 5.547 -27.281 -31.984 1 95.75 719 PRO A N 1
ATOM 5619 C CA . PRO A 1 719 ? 6.441 -26.328 -31.344 1 95.75 719 PRO A CA 1
ATOM 5620 C C . PRO A 1 719 ? 7.219 -26.922 -30.172 1 95.75 719 PRO A C 1
ATOM 5622 O O . PRO A 1 719 ? 6.68 -27.734 -29.422 1 95.75 719 PRO A O 1
ATOM 5625 N N . PHE A 1 720 ? 8.539 -26.562 -30.094 1 96.44 720 PHE A N 1
ATOM 5626 C CA . PHE A 1 720 ? 9.453 -26.922 -29.016 1 96.44 720 PHE A CA 1
ATOM 5627 C C . PHE A 1 720 ? 9.672 -28.422 -28.969 1 96.44 720 PHE A C 1
ATOM 5629 O O . PHE A 1 720 ? 9.789 -29.016 -27.891 1 96.44 720 PHE A O 1
ATOM 5636 N N . SER A 1 721 ? 9.609 -29.016 -30.062 1 97.88 721 SER A N 1
ATOM 5637 C CA . SER A 1 721 ? 10.031 -30.406 -30.141 1 97.88 721 SER A CA 1
ATOM 5638 C C . SER A 1 721 ? 11.453 -30.594 -29.625 1 97.88 721 SER A C 1
ATOM 5640 O O . SER A 1 721 ? 12.266 -29.672 -29.688 1 97.88 721 SER A O 1
ATOM 5642 N N . PHE A 1 722 ? 11.703 -31.75 -29.078 1 98.5 722 PHE A N 1
ATOM 5643 C CA . PHE A 1 722 ? 13.047 -31.984 -28.562 1 98.5 722 PHE A CA 1
ATOM 5644 C C . PHE A 1 722 ? 14.039 -32.156 -29.703 1 98.5 722 PHE A C 1
ATOM 5646 O O . PHE A 1 722 ? 13.727 -32.75 -30.719 1 98.5 722 PHE A O 1
ATOM 5653 N N . TYR A 1 723 ? 15.203 -31.594 -29.562 1 98.25 723 TYR A N 1
ATOM 5654 C CA . TYR A 1 723 ? 16.328 -31.594 -30.484 1 98.25 723 TYR A CA 1
ATOM 5655 C C . TYR A 1 723 ? 17.562 -32.188 -29.828 1 98.25 723 TYR A C 1
ATOM 5657 O O . TYR A 1 723 ? 18.344 -31.484 -29.188 1 98.25 723 TYR A O 1
ATOM 5665 N N . LEU A 1 724 ? 17.781 -33.5 -30.094 1 98.06 724 LEU A N 1
ATOM 5666 C CA . LEU A 1 724 ? 18.797 -34.281 -29.359 1 98.06 724 LEU A CA 1
ATOM 5667 C C . LEU A 1 724 ? 19.5 -35.25 -30.297 1 98.06 724 LEU A C 1
ATOM 5669 O O . LEU A 1 724 ? 18.969 -35.625 -31.344 1 98.06 724 LEU A O 1
ATOM 5673 N N . VAL A 1 725 ? 20.734 -35.625 -29.859 1 96.38 725 VAL A N 1
ATOM 5674 C CA . VAL A 1 725 ? 21.391 -36.75 -30.484 1 96.38 725 VAL A CA 1
ATOM 5675 C C . VAL A 1 725 ? 20.688 -38.031 -30.047 1 96.38 725 VAL A C 1
ATOM 5677 O O . VAL A 1 725 ? 20.375 -38.219 -28.875 1 96.38 725 VAL A O 1
ATOM 5680 N N . LYS A 1 726 ? 20.391 -38.906 -31 1 96.75 726 LYS A N 1
ATOM 5681 C CA . LYS A 1 726 ? 19.719 -40.188 -30.672 1 96.75 726 LYS A CA 1
ATOM 5682 C C . LYS A 1 726 ? 20.719 -41.219 -30.188 1 96.75 726 LYS A C 1
ATOM 5684 O O . LYS A 1 726 ? 21.75 -41.438 -30.844 1 96.75 726 LYS A O 1
ATOM 5689 N N . SER A 1 727 ? 20.438 -41.812 -29.094 1 95.19 727 SER A N 1
ATOM 5690 C CA . SER A 1 727 ? 21.234 -42.906 -28.594 1 95.19 727 SER A CA 1
ATOM 5691 C C . SER A 1 727 ? 20.891 -44.219 -29.328 1 95.19 727 SER A C 1
ATOM 5693 O O . SER A 1 727 ? 19.719 -44.5 -29.547 1 95.19 727 SER A O 1
ATOM 5695 N N . ALA A 1 728 ? 21.844 -44.938 -29.766 1 93.62 728 ALA A N 1
ATOM 5696 C CA . ALA A 1 728 ? 21.641 -46.25 -30.406 1 93.62 728 ALA A CA 1
ATOM 5697 C C . ALA A 1 728 ? 21.875 -47.375 -29.438 1 93.62 728 ALA A C 1
ATOM 5699 O O . ALA A 1 728 ? 22.031 -48.531 -29.844 1 93.62 728 ALA A O 1
ATOM 5700 N N . GLY A 1 729 ? 21.922 -47 -28.156 1 92 729 GLY A N 1
ATOM 5701 C CA . GLY A 1 729 ? 22.109 -48.031 -27.141 1 92 729 GLY A CA 1
ATOM 5702 C C . GLY A 1 729 ? 23.562 -48.344 -26.859 1 92 729 GLY A C 1
ATOM 5703 O O . GLY A 1 729 ? 24.438 -47.5 -27.141 1 92 729 GLY A O 1
ATOM 5704 N N . VAL A 1 730 ? 23.828 -49.469 -26.141 1 92.44 730 VAL A N 1
ATOM 5705 C CA . VAL A 1 730 ? 25.156 -49.906 -25.781 1 92.44 730 VAL A CA 1
ATOM 5706 C C . VAL A 1 730 ? 25.562 -51.125 -26.625 1 92.44 730 VAL A C 1
ATOM 5708 O O . VAL A 1 730 ? 24.781 -52.062 -26.797 1 92.44 730 VAL A O 1
ATOM 5711 N N . ASN A 1 731 ? 26.766 -51 -27.25 1 91.69 731 ASN A N 1
ATOM 5712 C CA . ASN A 1 731 ? 27.281 -52.156 -27.984 1 91.69 731 ASN A CA 1
ATOM 5713 C C . ASN A 1 731 ? 27.484 -53.375 -27.062 1 91.69 731 ASN A C 1
ATOM 5715 O O . ASN A 1 731 ? 28.328 -53.312 -26.156 1 91.69 731 ASN A O 1
ATOM 5719 N N . PRO A 1 732 ? 26.734 -54.406 -27.312 1 94.06 732 PRO A N 1
ATOM 5720 C CA . PRO A 1 732 ? 26.828 -55.531 -26.375 1 94.06 732 PRO A CA 1
ATOM 5721 C C . PRO A 1 732 ? 28.219 -56.156 -26.328 1 94.06 732 PRO A C 1
ATOM 5723 O O . PRO A 1 732 ? 28.609 -56.75 -25.328 1 94.06 732 PRO A O 1
ATOM 5726 N N . ASP A 1 733 ? 29.078 -56.031 -27.391 1 92.31 733 ASP A N 1
ATOM 5727 C CA . ASP A 1 733 ? 30.391 -56.656 -27.453 1 92.31 733 ASP A CA 1
ATOM 5728 C C . ASP A 1 733 ? 31.453 -55.812 -26.766 1 92.31 733 ASP A C 1
ATOM 5730 O O . ASP A 1 733 ? 32.375 -56.344 -26.125 1 92.31 733 ASP A O 1
ATOM 5734 N N . THR A 1 734 ? 31.344 -54.5 -26.922 1 89.44 734 THR A N 1
ATOM 5735 C CA . THR A 1 734 ? 32.438 -53.656 -26.469 1 89.44 734 THR A CA 1
ATOM 5736 C C . THR A 1 734 ? 32 -52.844 -25.234 1 89.44 734 THR A C 1
ATOM 5738 O O . THR A 1 734 ? 32.875 -52.312 -24.516 1 89.44 734 THR A O 1
ATOM 5741 N N . GLY A 1 735 ? 30.656 -52.688 -25.047 1 91.38 735 GLY A N 1
ATOM 5742 C CA . GLY A 1 735 ? 30.172 -51.906 -23.922 1 91.38 735 GLY A CA 1
ATOM 5743 C C . GLY A 1 735 ? 30.156 -50.438 -24.188 1 91.38 735 GLY A C 1
ATOM 5744 O O . GLY A 1 735 ? 29.734 -49.625 -23.344 1 91.38 735 GLY A O 1
ATOM 5745 N N . ASN A 1 736 ? 30.531 -49.969 -25.359 1 89.31 736 ASN A N 1
ATOM 5746 C CA . ASN A 1 736 ? 30.516 -48.562 -25.703 1 89.31 736 ASN A CA 1
ATOM 5747 C C . ASN A 1 736 ? 29.109 -48.062 -26.031 1 89.31 736 ASN A C 1
ATOM 5749 O O . ASN A 1 736 ? 28.312 -48.812 -26.625 1 89.31 736 ASN A O 1
ATOM 5753 N N . GLU A 1 737 ? 28.828 -46.844 -25.578 1 90.31 737 GLU A N 1
ATOM 5754 C CA . GLU A 1 737 ? 27.578 -46.25 -26.047 1 90.31 737 GLU A CA 1
ATOM 5755 C C . GLU A 1 737 ? 27.625 -45.938 -27.531 1 90.31 737 GLU A C 1
ATOM 5757 O O . GLU A 1 737 ? 28.656 -45.469 -28.047 1 90.31 737 GLU A O 1
ATOM 5762 N N . MET A 1 738 ? 26.656 -46.25 -28.188 1 90.88 738 MET A N 1
ATOM 5763 C CA . MET A 1 738 ? 26.547 -45.938 -29.625 1 90.88 738 MET A CA 1
ATOM 5764 C C . MET A 1 738 ? 25.531 -44.844 -29.875 1 90.88 738 MET A C 1
ATOM 5766 O O . MET A 1 738 ? 24.609 -44.656 -29.078 1 90.88 738 MET A O 1
ATOM 5770 N N . TYR A 1 739 ? 25.75 -44.031 -30.922 1 93.81 739 TYR A N 1
ATOM 5771 C CA . TYR A 1 739 ? 24.922 -42.906 -31.297 1 93.81 739 TYR A CA 1
ATOM 5772 C C . TYR A 1 739 ? 24.516 -42.969 -32.781 1 93.81 739 TYR A C 1
ATOM 5774 O O . TYR A 1 739 ? 25.219 -43.594 -33.594 1 93.81 739 TYR A O 1
ATOM 5782 N N . TYR A 1 740 ? 23.391 -42.406 -33.031 1 95.81 740 TYR A N 1
ATOM 5783 C CA . TYR A 1 740 ? 23.031 -42.219 -34.438 1 95.81 740 TYR A CA 1
ATOM 5784 C C . TYR A 1 740 ? 23.594 -40.906 -35 1 95.81 740 TYR A C 1
ATOM 5786 O O . TYR A 1 740 ? 23.547 -39.875 -34.312 1 95.81 740 TYR A O 1
ATOM 5794 N N . THR A 1 741 ? 24.172 -40.906 -36.125 1 95.19 741 THR A N 1
ATOM 5795 C CA . THR A 1 741 ? 24.562 -39.688 -36.844 1 95.19 741 THR A CA 1
ATOM 5796 C C . THR A 1 741 ? 23.344 -39 -37.438 1 95.19 741 THR A C 1
ATOM 5798 O O . THR A 1 741 ? 22.25 -39.562 -37.469 1 95.19 741 THR A O 1
ATOM 5801 N N . LYS A 1 742 ? 23.578 -37.812 -37.875 1 94.5 742 LYS A N 1
ATOM 5802 C CA . LYS A 1 742 ? 22.484 -37.031 -38.438 1 94.5 742 LYS A CA 1
ATOM 5803 C C . LYS A 1 742 ? 21.844 -37.75 -39.594 1 94.5 742 LYS A C 1
ATOM 5805 O O . LYS A 1 742 ? 20.641 -37.594 -39.844 1 94.5 742 LYS A O 1
ATOM 5810 N N . ASN A 1 743 ? 22.641 -38.625 -40.406 1 92.44 743 ASN A N 1
ATOM 5811 C CA . ASN A 1 743 ? 22.172 -39.344 -41.594 1 92.44 743 ASN A CA 1
ATOM 5812 C C . ASN A 1 743 ? 21.688 -40.75 -41.25 1 92.44 743 ASN A C 1
ATOM 5814 O O . ASN A 1 743 ? 21.344 -41.5 -42.156 1 92.44 743 ASN A O 1
ATOM 5818 N N . GLY A 1 744 ? 21.672 -41.125 -39.969 1 92.25 744 GLY A N 1
ATOM 5819 C CA . GLY A 1 744 ? 21.062 -42.406 -39.562 1 92.25 744 GLY A CA 1
ATOM 5820 C C . GLY A 1 744 ? 22.078 -43.5 -39.375 1 92.25 744 GLY A C 1
ATOM 5821 O O . GLY A 1 744 ? 21.719 -44.625 -39 1 92.25 744 GLY A O 1
ATOM 5822 N N . GLY A 1 745 ? 23.391 -43.281 -39.656 1 95.25 745 GLY A N 1
ATOM 5823 C CA . GLY A 1 745 ? 24.422 -44.25 -39.375 1 95.25 745 GLY A CA 1
ATOM 5824 C C . GLY A 1 745 ? 24.703 -44.438 -37.875 1 95.25 745 GLY A C 1
ATOM 5825 O O . GLY A 1 745 ? 24.297 -43.594 -37.062 1 95.25 745 GLY A O 1
ATOM 5826 N N . VAL A 1 746 ? 25.234 -45.531 -37.5 1 95.19 746 VAL A N 1
ATOM 5827 C CA . VAL A 1 746 ? 25.578 -45.812 -36.094 1 95.19 746 VAL A CA 1
ATOM 5828 C C . VAL A 1 746 ? 27.078 -45.594 -35.875 1 95.19 746 VAL A C 1
ATOM 5830 O O . VAL A 1 746 ? 27.891 -46 -36.719 1 95.19 746 VAL A O 1
ATOM 5833 N N . THR A 1 747 ? 27.391 -44.844 -34.844 1 91.38 747 THR A N 1
ATOM 5834 C CA . THR A 1 747 ? 28.781 -44.562 -34.5 1 91.38 747 THR A CA 1
ATOM 5835 C C . THR A 1 747 ? 28.984 -44.625 -32.969 1 91.38 747 THR A C 1
ATOM 5837 O O . THR A 1 747 ? 28.016 -44.562 -32.219 1 91.38 747 THR A O 1
ATOM 5840 N N . ASP A 1 748 ? 30.203 -44.812 -32.531 1 88 748 ASP A N 1
ATOM 5841 C CA . ASP A 1 748 ? 30.531 -44.781 -31.109 1 88 748 ASP A CA 1
ATOM 5842 C C . ASP A 1 748 ? 31.156 -43.438 -30.719 1 88 748 ASP A C 1
ATOM 5844 O O . ASP A 1 748 ? 31.719 -43.312 -29.625 1 88 748 ASP A O 1
ATOM 5848 N N . VAL A 1 749 ? 31.109 -42.5 -31.656 1 88.19 749 VAL A N 1
ATOM 5849 C CA . VAL A 1 749 ? 31.625 -41.156 -31.391 1 88.19 749 VAL A CA 1
ATOM 5850 C C . VAL A 1 749 ? 30.469 -40.188 -31.297 1 88.19 749 VAL A C 1
ATOM 5852 O O . VAL A 1 749 ? 29.734 -39.969 -32.281 1 88.19 749 VAL A O 1
ATOM 5855 N N . TYR A 1 750 ? 30.391 -39.562 -30.156 1 91.19 750 TYR A N 1
ATOM 5856 C CA . TYR A 1 750 ? 29.359 -38.562 -29.938 1 91.19 750 TYR A CA 1
ATOM 5857 C C . TYR A 1 750 ? 29.688 -37.281 -30.672 1 91.19 750 TYR A C 1
ATOM 5859 O O . TYR A 1 750 ? 30.828 -36.844 -30.672 1 91.19 750 TYR A O 1
ATOM 5867 N N . ASN A 1 751 ? 28.719 -36.625 -31.297 1 90.94 751 ASN A N 1
ATOM 5868 C CA . ASN A 1 751 ? 28.797 -35.312 -31.922 1 90.94 751 ASN A CA 1
ATOM 5869 C C . ASN A 1 751 ? 27.5 -34.531 -31.75 1 90.94 751 ASN A C 1
ATOM 5871 O O . ASN A 1 751 ? 26.453 -34.938 -32.25 1 90.94 751 ASN A O 1
ATOM 5875 N N . SER A 1 752 ? 27.594 -33.406 -31.047 1 91.94 752 SER A N 1
ATOM 5876 C CA . SER A 1 752 ? 26.406 -32.594 -30.781 1 91.94 752 SER A CA 1
ATOM 5877 C C . SER A 1 752 ? 25.75 -32.125 -32.094 1 91.94 752 SER A C 1
ATOM 5879 O O . SER A 1 752 ? 24.547 -31.859 -32.094 1 91.94 752 SER A O 1
ATOM 5881 N N . ASN A 1 753 ? 26.516 -32.031 -33.156 1 92.94 753 ASN A N 1
ATOM 5882 C CA . ASN A 1 753 ? 25.984 -31.594 -34.438 1 92.94 753 ASN A CA 1
ATOM 5883 C C . ASN A 1 753 ? 25.094 -32.656 -35.062 1 92.94 753 ASN A C 1
ATOM 5885 O O . ASN A 1 753 ? 24.391 -32.406 -36.031 1 92.94 753 ASN A O 1
ATOM 5889 N N . ASP A 1 754 ? 25.094 -33.844 -34.406 1 95.12 754 ASP A N 1
ATOM 5890 C CA . ASP A 1 754 ? 24.266 -34.938 -34.906 1 95.12 754 ASP A CA 1
ATOM 5891 C C . ASP A 1 754 ? 22.859 -34.875 -34.312 1 95.12 754 ASP A C 1
ATOM 5893 O O . ASP A 1 754 ? 22.047 -35.781 -34.531 1 95.12 754 ASP A O 1
ATOM 5897 N N . ALA A 1 755 ? 22.547 -33.812 -33.531 1 97.25 755 ALA A N 1
ATOM 5898 C CA . ALA A 1 755 ? 21.219 -33.656 -32.938 1 97.25 755 ALA A CA 1
ATOM 5899 C C . ALA A 1 755 ? 20.156 -33.531 -34.031 1 97.25 755 ALA A C 1
ATOM 5901 O O . ALA A 1 755 ? 20.391 -32.906 -35.062 1 97.25 755 ALA A O 1
ATOM 5902 N N . VAL A 1 756 ? 19.047 -34.219 -33.844 1 97.25 756 VAL A N 1
ATOM 5903 C CA . VAL A 1 756 ? 17.922 -34.125 -34.75 1 97.25 756 VAL A CA 1
ATOM 5904 C C . VAL A 1 756 ? 16.625 -33.844 -34 1 97.25 756 VAL A C 1
ATOM 5906 O O . VAL A 1 756 ? 16.562 -34.062 -32.781 1 97.25 756 VAL A O 1
ATOM 5909 N N . LEU A 1 757 ? 15.641 -33.25 -34.75 1 97.81 757 LEU A N 1
ATOM 5910 C CA . LEU A 1 757 ? 14.305 -33.094 -34.156 1 97.81 757 LEU A CA 1
ATOM 5911 C C . LEU A 1 757 ? 13.656 -34.469 -33.938 1 97.81 757 LEU A C 1
ATOM 5913 O O . LEU A 1 757 ? 13.648 -35.312 -34.844 1 97.81 757 LEU A O 1
ATOM 5917 N N . LEU A 1 758 ? 13.258 -34.719 -32.75 1 98.06 758 LEU A N 1
ATOM 5918 C CA . LEU A 1 758 ? 12.523 -35.938 -32.438 1 98.06 758 LEU A CA 1
ATOM 5919 C C . LEU A 1 758 ? 11.023 -35.719 -32.656 1 98.06 758 LEU A C 1
ATOM 5921 O O . LEU A 1 758 ? 10.344 -35.219 -31.766 1 98.06 758 LEU A O 1
ATOM 5925 N N . ASP A 1 759 ? 10.539 -36.281 -33.719 1 96.12 759 ASP A N 1
ATOM 5926 C CA . ASP A 1 759 ? 9.156 -36.031 -34.125 1 96.12 759 ASP A CA 1
ATOM 5927 C C . ASP A 1 759 ? 8.172 -36.625 -33.125 1 96.12 759 ASP A C 1
ATOM 5929 O O . ASP A 1 759 ? 8.328 -37.781 -32.688 1 96.12 759 ASP A O 1
ATOM 5933 N N . GLY A 1 760 ? 7.227 -35.844 -32.812 1 95.5 760 GLY A N 1
ATOM 5934 C CA . GLY A 1 760 ? 6.16 -36.25 -31.922 1 95.5 760 GLY A CA 1
ATOM 5935 C C . GLY A 1 760 ? 6.543 -36.188 -30.453 1 95.5 760 GLY A C 1
ATOM 5936 O O . GLY A 1 760 ? 5.758 -36.562 -29.578 1 95.5 760 GLY A O 1
ATOM 5937 N N . LYS A 1 761 ? 7.715 -35.719 -30.172 1 98.06 761 LYS A N 1
ATOM 5938 C CA . LYS A 1 761 ? 8.148 -35.625 -28.781 1 98.06 761 LYS A CA 1
ATOM 5939 C C . LYS A 1 761 ? 8.391 -34.188 -28.375 1 98.06 761 LYS A C 1
ATOM 5941 O O . LYS A 1 761 ? 9.43 -33.594 -28.703 1 98.06 761 LYS A O 1
ATOM 5946 N N . SER A 1 762 ? 7.531 -33.625 -27.703 1 97.5 762 SER A N 1
ATOM 5947 C CA . SER A 1 762 ? 7.602 -32.281 -27.141 1 97.5 762 SER A CA 1
ATOM 5948 C C . SER A 1 762 ? 7.066 -32.25 -25.719 1 97.5 762 SER A C 1
ATOM 5950 O O . SER A 1 762 ? 6.516 -33.25 -25.234 1 97.5 762 SER A O 1
ATOM 5952 N N . PRO A 1 763 ? 7.289 -31.141 -25.016 1 96.62 763 PRO A N 1
ATOM 5953 C CA . PRO A 1 763 ? 6.727 -31.047 -23.672 1 96.62 763 PRO A CA 1
ATOM 5954 C C . PRO A 1 763 ? 5.219 -30.812 -23.672 1 96.62 763 PRO A C 1
ATOM 5956 O O . PRO A 1 763 ? 4.586 -30.812 -22.609 1 96.62 763 PRO A O 1
ATOM 5959 N N . LEU A 1 764 ? 4.555 -30.578 -24.766 1 96.75 764 LEU A N 1
ATOM 5960 C CA . LEU A 1 764 ? 3.127 -30.297 -24.875 1 96.75 764 LEU A CA 1
ATOM 5961 C C . LEU A 1 764 ? 2.318 -31.594 -24.781 1 96.75 764 LEU A C 1
ATOM 5963 O O . LEU A 1 764 ? 2.57 -32.531 -25.531 1 96.75 764 LEU A O 1
ATOM 5967 N N . PRO A 1 765 ? 1.384 -31.609 -23.938 1 97.06 765 PRO A N 1
ATOM 5968 C CA . PRO A 1 765 ? 0.595 -32.844 -23.828 1 97.06 765 PRO A CA 1
ATOM 5969 C C . PRO A 1 765 ? -0.363 -33.031 -25 1 97.06 765 PRO A C 1
ATOM 5971 O O . PRO A 1 765 ? -0.922 -32.062 -25.516 1 97.06 765 PRO A O 1
ATOM 5974 N N . LYS A 1 766 ? -0.655 -34.281 -25.328 1 97.56 766 LYS A N 1
ATOM 5975 C CA . LYS A 1 766 ? -1.611 -34.625 -26.375 1 97.56 766 LYS A CA 1
ATOM 5976 C C . LYS A 1 766 ? -2.99 -34.906 -25.781 1 97.56 766 LYS A C 1
ATOM 5978 O O . LYS A 1 766 ? -4.008 -34.719 -26.469 1 97.56 766 LYS A O 1
ATOM 5983 N N . HIS A 1 767 ? -2.938 -35.469 -24.625 1 97.44 767 HIS A N 1
ATOM 5984 C CA . HIS A 1 767 ? -4.172 -35.75 -23.906 1 97.44 767 HIS A CA 1
ATOM 5985 C C . HIS A 1 767 ? -4.066 -35.281 -22.453 1 97.44 767 HIS A C 1
ATOM 5987 O O . HIS A 1 767 ? -3.045 -35.5 -21.797 1 97.44 767 HIS A O 1
ATOM 5993 N N . PHE A 1 768 ? -5.035 -34.656 -21.938 1 97.69 768 PHE A N 1
ATOM 5994 C CA . PHE A 1 768 ? -5.07 -34.312 -20.531 1 97.69 768 PHE A CA 1
ATOM 5995 C C . PHE A 1 768 ? -6.5 -34.094 -20.062 1 97.69 768 PHE A C 1
ATOM 5997 O O . PHE A 1 768 ? -7.398 -33.875 -20.875 1 97.69 768 PHE A O 1
ATOM 6004 N N . GLY A 1 769 ? -6.77 -34.188 -18.766 1 97.5 769 GLY A N 1
ATOM 6005 C CA . GLY A 1 769 ? -8.086 -34.031 -18.172 1 97.5 769 GLY A CA 1
ATOM 6006 C C . GLY A 1 769 ? -8.156 -34.5 -16.734 1 97.5 769 GLY A C 1
ATOM 6007 O O . GLY A 1 769 ? -7.148 -34.5 -16.031 1 97.5 769 GLY A O 1
ATOM 6008 N N . GLY A 1 770 ? -9.391 -34.719 -16.344 1 97.19 770 GLY A N 1
ATOM 6009 C CA . GLY A 1 770 ? -9.625 -35.219 -14.992 1 97.19 770 GLY A CA 1
ATOM 6010 C C . GLY A 1 770 ? -10.922 -35.969 -14.859 1 97.19 770 GLY A C 1
ATOM 6011 O O . GLY A 1 770 ? -11.766 -35.938 -15.75 1 97.19 770 GLY A O 1
ATOM 6012 N N . PHE A 1 771 ? -11.008 -36.75 -13.82 1 97.31 771 PHE A N 1
ATOM 6013 C CA . PHE A 1 771 ? -12.242 -37.438 -13.469 1 97.31 771 PHE A CA 1
ATOM 6014 C C . PHE A 1 771 ? -12.383 -37.531 -11.953 1 97.31 771 PHE A C 1
ATOM 6016 O O . PHE A 1 771 ? -11.406 -37.375 -11.219 1 97.31 771 PHE A O 1
ATOM 6023 N N . GLY A 1 772 ? -13.562 -37.75 -11.516 1 96 772 GLY A N 1
ATOM 6024 C CA . GLY A 1 772 ? -13.805 -37.812 -10.086 1 96 772 GLY A CA 1
ATOM 6025 C C . GLY A 1 772 ? -15.188 -38.312 -9.734 1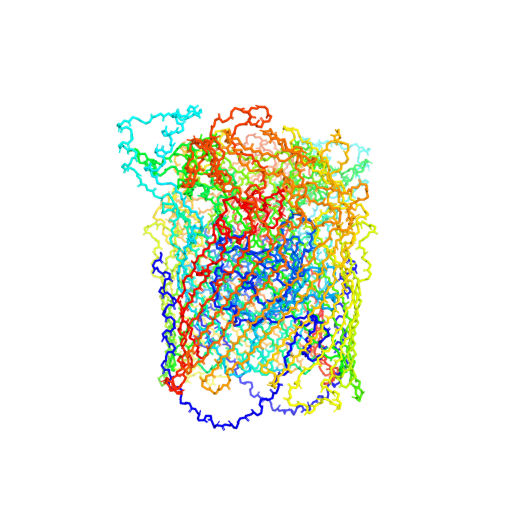 96 772 GLY A C 1
ATOM 6026 O O . GLY A 1 772 ? -15.977 -38.656 -10.625 1 96 772 GLY A O 1
ATOM 6027 N N . THR A 1 773 ? -15.414 -38.438 -8.477 1 95.69 773 THR A N 1
ATOM 6028 C CA . THR A 1 773 ? -16.688 -38.938 -7.965 1 95.69 773 THR A CA 1
ATOM 6029 C C . THR A 1 773 ? -17.078 -38.188 -6.691 1 95.69 773 THR A C 1
ATOM 6031 O O . THR A 1 773 ? -16.219 -37.656 -5.996 1 95.69 773 THR A O 1
ATOM 6034 N N . SER A 1 774 ? -18.312 -38.094 -6.492 1 94.56 774 SER A N 1
ATOM 6035 C CA . SER A 1 774 ? -18.891 -37.531 -5.273 1 94.56 774 SER A CA 1
ATOM 6036 C C . SER A 1 774 ? -19.984 -38.438 -4.715 1 94.56 774 SER A C 1
ATOM 6038 O O . SER A 1 774 ? -20.828 -38.938 -5.461 1 94.56 774 SER A O 1
ATOM 6040 N N . PHE A 1 775 ? -19.859 -38.656 -3.463 1 93.75 775 PHE A N 1
ATOM 6041 C CA . PHE A 1 775 ? -20.781 -39.5 -2.725 1 93.75 775 PHE A CA 1
ATOM 6042 C C . PHE A 1 775 ? -21.312 -38.781 -1.485 1 93.75 775 PHE A C 1
ATOM 6044 O O . PHE A 1 775 ? -20.547 -38.094 -0.789 1 93.75 775 PHE A O 1
ATOM 6051 N N . SER A 1 776 ? -22.641 -38.844 -1.291 1 94.44 776 SER A N 1
ATOM 6052 C CA . SER A 1 776 ? -23.219 -38.344 -0.048 1 94.44 776 SER A CA 1
ATOM 6053 C C . SER A 1 776 ? -24.266 -39.281 0.508 1 94.44 776 SER A C 1
ATOM 6055 O O . SER A 1 776 ? -25.062 -39.844 -0.246 1 94.44 776 SER A O 1
ATOM 6057 N N . TYR A 1 777 ? -24.25 -39.594 1.816 1 94.69 777 TYR A N 1
ATOM 6058 C CA . TYR A 1 777 ? -25.203 -40.469 2.496 1 94.69 777 TYR A CA 1
ATOM 6059 C C . TYR A 1 777 ? -25.469 -39.969 3.918 1 94.69 777 TYR A C 1
ATOM 6061 O O . TYR A 1 777 ? -24.594 -40.094 4.789 1 94.69 777 TYR A O 1
ATOM 6069 N N . LYS A 1 778 ? -26.641 -39.562 4.348 1 90.88 778 LYS A N 1
ATOM 6070 C CA . LYS A 1 778 ? -27.109 -39.156 5.66 1 90.88 778 LYS A CA 1
ATOM 6071 C C . LYS A 1 778 ? -26.047 -38.344 6.406 1 90.88 778 LYS A C 1
ATOM 6073 O O . LYS A 1 778 ? -25.703 -38.688 7.543 1 90.88 778 LYS A O 1
ATOM 6078 N N . GLY A 1 779 ? -25.469 -37.344 5.871 1 91 779 GLY A N 1
ATOM 6079 C CA . GLY A 1 779 ? -24.516 -36.438 6.48 1 91 779 GLY A CA 1
ATOM 6080 C C . GLY A 1 779 ? -23.078 -36.75 6.078 1 91 779 GLY A C 1
ATOM 6081 O O . GLY A 1 779 ? -22.203 -35.906 6.223 1 91 779 GLY A O 1
ATOM 6082 N N . LEU A 1 780 ? -22.812 -38.031 5.723 1 95.44 780 LEU A N 1
ATOM 6083 C CA . LEU A 1 780 ? -21.484 -38.406 5.242 1 95.44 780 LEU A CA 1
ATOM 6084 C C . LEU A 1 780 ? -21.297 -37.969 3.797 1 95.44 780 LEU A C 1
ATOM 6086 O O . LEU A 1 780 ? -22.188 -38.125 2.969 1 95.44 780 LEU A O 1
ATOM 6090 N N . ASP A 1 781 ? -20.203 -37.375 3.527 1 94.06 781 ASP A N 1
ATOM 6091 C CA . ASP A 1 781 ? -19.906 -37.031 2.145 1 94.06 781 ASP A CA 1
ATOM 6092 C C . ASP A 1 781 ? -18.469 -37.375 1.781 1 94.06 781 ASP A C 1
ATOM 6094 O O . ASP A 1 781 ? -17.594 -37.375 2.641 1 94.06 781 ASP A O 1
ATOM 6098 N N . LEU A 1 782 ? -18.234 -37.781 0.584 1 95.25 782 LEU A N 1
ATOM 6099 C CA . LEU A 1 782 ? -16.938 -38.125 0.03 1 95.25 782 LEU A CA 1
ATOM 6100 C C . LEU A 1 782 ? -16.766 -37.531 -1.359 1 95.25 782 LEU A C 1
ATOM 6102 O O . LEU A 1 782 ? -17.672 -37.594 -2.188 1 95.25 782 LEU A O 1
ATOM 6106 N N . GLN A 1 783 ? -15.656 -36.938 -1.579 1 94.62 783 GLN A N 1
ATOM 6107 C CA . GLN A 1 783 ? -15.281 -36.406 -2.889 1 94.62 783 GLN A CA 1
ATOM 6108 C C . GLN A 1 783 ? -13.859 -36.844 -3.26 1 94.62 783 GLN A C 1
ATOM 6110 O O . GLN A 1 783 ? -12.938 -36.688 -2.461 1 94.62 783 GLN A O 1
ATOM 6115 N N . ALA A 1 784 ? -13.688 -37.375 -4.398 1 95.44 784 ALA A N 1
ATOM 6116 C CA . ALA A 1 784 ? -12.375 -37.75 -4.91 1 95.44 784 ALA A CA 1
ATOM 6117 C C . ALA A 1 784 ? -12.164 -37.25 -6.328 1 95.44 784 ALA A C 1
ATOM 6119 O O . ALA A 1 784 ? -13.055 -37.344 -7.176 1 95.44 784 ALA A O 1
ATOM 6120 N N . ASP A 1 785 ? -11.016 -36.656 -6.555 1 94.94 785 ASP A N 1
ATOM 6121 C CA . ASP A 1 785 ? -10.68 -36.094 -7.859 1 94.94 785 ASP A CA 1
ATOM 6122 C C . ASP A 1 785 ? -9.336 -36.625 -8.359 1 94.94 785 ASP A C 1
ATOM 6124 O O . ASP A 1 785 ? -8.359 -36.656 -7.605 1 94.94 785 ASP A O 1
ATOM 6128 N N . PHE A 1 786 ? -9.305 -37 -9.578 1 96.81 786 PHE A N 1
ATOM 6129 C CA . PHE A 1 786 ? -8.094 -37.438 -10.266 1 96.81 786 PHE A CA 1
ATOM 6130 C C . PHE A 1 786 ? -7.766 -36.531 -11.438 1 96.81 786 PHE A C 1
ATOM 6132 O O . PHE A 1 786 ? -8.664 -35.969 -12.078 1 96.81 786 PHE A O 1
ATOM 6139 N N . THR A 1 787 ? -6.512 -36.375 -11.719 1 96.69 787 THR A N 1
ATOM 6140 C CA . THR A 1 787 ? -6.039 -35.656 -12.906 1 96.69 787 THR A CA 1
ATOM 6141 C C . THR A 1 787 ? -5.059 -36.531 -13.695 1 96.69 787 THR A C 1
ATOM 6143 O O . THR A 1 787 ? -4.375 -37.375 -13.125 1 96.69 787 THR A O 1
ATOM 6146 N N . TYR A 1 788 ? -4.996 -36.344 -14.945 1 97.25 788 TYR A N 1
ATOM 6147 C CA . TYR A 1 788 ? -4.043 -37.094 -15.758 1 97.25 788 TYR A CA 1
ATOM 6148 C C . TYR A 1 788 ? -3.52 -36.25 -16.906 1 97.25 788 TYR A C 1
ATOM 6150 O O . TYR A 1 788 ? -4.141 -35.25 -17.281 1 97.25 788 TYR A O 1
ATOM 6158 N N . LYS A 1 789 ? -2.406 -36.5 -17.391 1 97.25 789 LYS A N 1
ATOM 6159 C CA . LYS A 1 789 ? -1.715 -35.938 -18.547 1 97.25 789 LYS A CA 1
ATOM 6160 C C . LYS A 1 789 ? -0.944 -37.031 -19.297 1 97.25 789 LYS A C 1
ATOM 6162 O O . LYS A 1 789 ? -0.323 -37.906 -18.688 1 97.25 789 LYS A O 1
ATOM 6167 N N . SER A 1 790 ? -1.035 -36.969 -20.672 1 96.94 790 SER A N 1
ATOM 6168 C CA . SER A 1 790 ? -0.362 -38 -21.469 1 96.94 790 SER A CA 1
ATOM 6169 C C . SER A 1 790 ? 0.143 -37.438 -22.797 1 96.94 790 SER A C 1
ATOM 6171 O O . SER A 1 790 ? -0.42 -36.469 -23.312 1 96.94 790 SER A O 1
ATOM 6173 N N . GLY A 1 791 ? 1.253 -38.062 -23.266 1 96.88 791 GLY A N 1
ATOM 6174 C CA . GLY A 1 791 ? 1.791 -37.719 -24.578 1 96.88 791 GLY A CA 1
ATOM 6175 C C . GLY A 1 791 ? 2.885 -36.688 -24.516 1 96.88 791 GLY A C 1
ATOM 6176 O O . GLY A 1 791 ? 3.494 -36.375 -25.547 1 96.88 791 GLY A O 1
ATOM 6177 N N . ASN A 1 792 ? 3.18 -36.125 -23.453 1 97.12 792 ASN A N 1
ATOM 6178 C CA . ASN A 1 792 ? 4.277 -35.188 -23.297 1 97.12 792 ASN A CA 1
ATOM 6179 C C . ASN A 1 792 ? 5.559 -35.875 -22.844 1 97.12 792 ASN A C 1
ATOM 6181 O O . ASN A 1 792 ? 5.508 -36.938 -22.219 1 97.12 792 ASN A O 1
ATOM 6185 N N . TYR A 1 793 ? 6.648 -35.25 -23.125 1 98.25 793 TYR A N 1
ATOM 6186 C CA . TYR A 1 793 ? 7.961 -35.719 -22.734 1 98.25 793 TYR A CA 1
ATOM 6187 C C . TYR A 1 793 ? 8.727 -34.688 -21.938 1 98.25 793 TYR A C 1
ATOM 6189 O O . TYR A 1 793 ? 8.477 -33.469 -22.094 1 98.25 793 TYR A O 1
ATOM 6197 N N . THR A 1 794 ? 9.57 -35.094 -21.062 1 98.12 794 THR A N 1
ATOM 6198 C CA . THR A 1 794 ? 10.43 -34.25 -20.266 1 98.12 794 THR A CA 1
ATOM 6199 C C . THR A 1 794 ? 11.852 -34.781 -20.203 1 98.12 794 THR A C 1
ATOM 6201 O O . THR A 1 794 ? 12.047 -36 -20.031 1 98.12 794 THR A O 1
ATOM 6204 N N . TYR A 1 795 ? 12.805 -33.906 -20.484 1 98.25 795 TYR A N 1
ATOM 6205 C CA . TYR A 1 795 ? 14.188 -34.344 -20.359 1 98.25 795 TYR A CA 1
ATOM 6206 C C . TYR A 1 795 ? 14.602 -34.438 -18.891 1 98.25 795 TYR A C 1
ATOM 6208 O O . TYR A 1 795 ? 14.453 -33.438 -18.141 1 98.25 795 TYR A O 1
ATOM 6216 N N . ASN A 1 796 ? 15.117 -35.531 -18.438 1 98.12 796 ASN A N 1
ATOM 6217 C CA . ASN A 1 796 ? 15.453 -35.75 -17.031 1 98.12 796 ASN A CA 1
ATOM 6218 C C . ASN A 1 796 ? 16.938 -35.531 -16.766 1 98.12 796 ASN A C 1
ATOM 6220 O O . ASN A 1 796 ? 17.703 -36.469 -16.578 1 98.12 796 ASN A O 1
ATOM 6224 N N . TYR A 1 797 ? 17.359 -34.281 -16.531 1 96.81 797 TYR A N 1
ATOM 6225 C CA . TYR A 1 797 ? 18.75 -33.938 -16.219 1 96.81 797 TYR A CA 1
ATOM 6226 C C . TYR A 1 797 ? 19.172 -34.562 -14.883 1 96.81 797 TYR A C 1
ATOM 6228 O O . TYR A 1 797 ? 20.359 -34.812 -14.656 1 96.81 797 TYR A O 1
ATOM 6236 N N . MET A 1 798 ? 18.297 -34.812 -13.992 1 96.88 798 MET A N 1
AT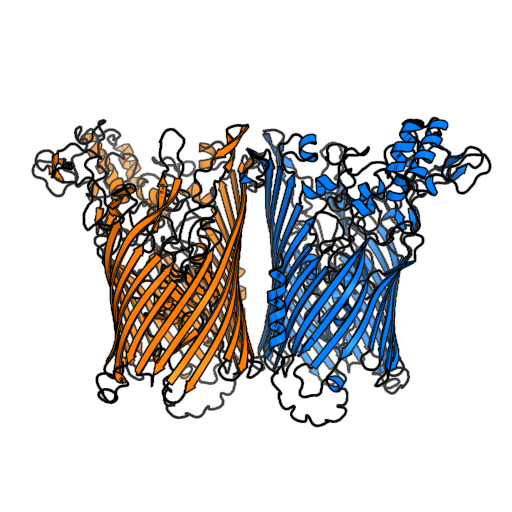OM 6237 C CA . MET A 1 798 ? 18.625 -35.438 -12.703 1 96.88 798 MET A CA 1
ATOM 6238 C C . MET A 1 798 ? 19.109 -36.875 -12.891 1 96.88 798 MET A C 1
ATOM 6240 O O . MET A 1 798 ? 20.109 -37.25 -12.32 1 96.88 798 MET A O 1
ATOM 6244 N N . ALA A 1 799 ? 18.375 -37.656 -13.68 1 96.94 799 ALA A N 1
ATOM 6245 C CA . ALA A 1 799 ? 18.828 -39 -13.992 1 96.94 799 ALA A CA 1
ATOM 6246 C C . ALA A 1 799 ? 20.188 -39 -14.664 1 96.94 799 ALA A C 1
ATOM 6248 O O . ALA A 1 799 ? 21.062 -39.812 -14.344 1 96.94 799 ALA A O 1
ATOM 6249 N N . TYR A 1 800 ? 20.328 -38.062 -15.625 1 96.19 800 TYR A N 1
ATOM 6250 C CA . TYR A 1 800 ? 21.609 -37.906 -16.312 1 96.19 800 TYR A CA 1
ATOM 6251 C C . TYR A 1 800 ? 22.734 -37.688 -15.312 1 96.19 800 TYR A C 1
ATOM 6253 O O . TYR A 1 800 ? 23.766 -38.344 -15.383 1 96.19 800 TYR A O 1
ATOM 6261 N N . ASP A 1 801 ? 22.547 -36.844 -14.367 1 95.94 801 ASP A N 1
ATOM 6262 C CA . ASP A 1 801 ? 23.547 -36.5 -13.375 1 95.94 801 ASP A CA 1
ATOM 6263 C C . ASP A 1 801 ? 23.828 -37.688 -12.438 1 95.94 801 ASP A C 1
ATOM 6265 O O . ASP A 1 801 ? 24.984 -38.031 -12.188 1 95.94 801 ASP A O 1
ATOM 6269 N N . MET A 1 802 ? 22.859 -38.375 -11.992 1 97.19 802 MET A N 1
ATOM 6270 C CA . MET A 1 802 ? 22.953 -39.344 -10.914 1 97.19 802 MET A CA 1
ATOM 6271 C C . MET A 1 802 ? 23.422 -40.688 -11.445 1 97.19 802 MET A C 1
ATOM 6273 O O . MET A 1 802 ? 23.797 -41.594 -10.672 1 97.19 802 MET A O 1
ATOM 6277 N N . LEU A 1 803 ? 23.5 -40.844 -12.719 1 95.94 803 LEU A N 1
ATOM 6278 C CA . LEU A 1 803 ? 23.984 -42.062 -13.328 1 95.94 803 LEU A CA 1
ATOM 6279 C C . LEU A 1 803 ? 25.328 -41.844 -14.023 1 95.94 803 LEU A C 1
ATOM 6281 O O . LEU A 1 803 ? 25.828 -42.719 -14.719 1 95.94 803 LEU A O 1
ATOM 6285 N N . ASN A 1 804 ? 25.859 -40.688 -13.875 1 94.19 804 ASN A N 1
ATOM 6286 C CA . ASN A 1 804 ? 27.125 -40.312 -14.492 1 94.19 804 ASN A CA 1
ATOM 6287 C C . ASN A 1 804 ? 28.312 -40.688 -13.602 1 94.19 804 ASN A C 1
ATOM 6289 O O . ASN A 1 804 ? 28.656 -39.938 -12.68 1 94.19 804 ASN A O 1
ATOM 6293 N N . TYR A 1 805 ? 29.078 -41.656 -13.961 1 92.5 805 TYR A N 1
ATOM 6294 C CA . TYR A 1 805 ? 30.156 -42.188 -13.141 1 92.5 805 TYR A CA 1
ATOM 6295 C C . TYR A 1 805 ? 31.328 -41.219 -13.078 1 92.5 805 TYR A C 1
ATOM 6297 O O . TYR A 1 805 ? 32.219 -41.344 -12.227 1 92.5 805 TYR A O 1
ATOM 6305 N N . THR A 1 806 ? 31.359 -40.188 -13.93 1 91.5 806 THR A N 1
ATOM 6306 C CA . THR A 1 806 ? 32.469 -39.25 -13.93 1 91.5 806 THR A CA 1
ATOM 6307 C C . THR A 1 806 ? 32.344 -38.281 -12.766 1 91.5 806 THR A C 1
ATOM 6309 O O . THR A 1 806 ? 33.312 -37.594 -12.422 1 91.5 806 THR A O 1
ATOM 6312 N N . ASP A 1 807 ? 31.172 -38.156 -12.266 1 92.25 807 ASP A N 1
ATOM 6313 C CA . ASP A 1 807 ? 30.969 -37.344 -11.078 1 92.25 807 ASP A CA 1
ATOM 6314 C C . ASP A 1 807 ? 31.375 -38.094 -9.812 1 92.25 807 ASP A C 1
ATOM 6316 O O . ASP A 1 807 ? 30.531 -38.656 -9.117 1 92.25 807 ASP A O 1
ATOM 6320 N N . ASN A 1 808 ? 32.656 -37.969 -9.445 1 92.88 808 ASN A N 1
ATOM 6321 C CA . ASN A 1 808 ? 33.188 -38.844 -8.398 1 92.88 808 ASN A CA 1
ATOM 6322 C C . ASN A 1 808 ? 33 -38.219 -7.016 1 92.88 808 ASN A C 1
ATOM 6324 O O . ASN A 1 808 ? 33.406 -38.781 -6.012 1 92.88 808 ASN A O 1
ATOM 6328 N N . ILE A 1 809 ? 32.375 -37.094 -6.957 1 95.06 809 ILE A N 1
ATOM 6329 C CA . ILE A 1 809 ? 32.25 -36.469 -5.652 1 95.06 809 ILE A CA 1
ATOM 6330 C C . ILE A 1 809 ? 30.797 -36.562 -5.168 1 95.06 809 ILE A C 1
ATOM 6332 O O . ILE A 1 809 ? 30.516 -36.281 -3.996 1 95.06 809 ILE A O 1
ATOM 6336 N N . SER A 1 810 ? 29.891 -36.906 -6.023 1 97.25 810 SER A N 1
ATOM 6337 C CA . SER A 1 810 ? 28.469 -36.906 -5.695 1 97.25 810 SER A CA 1
ATOM 6338 C C . SER A 1 810 ? 27.984 -38.344 -5.441 1 97.25 810 SER A C 1
ATOM 6340 O O . SER A 1 810 ? 28.609 -39.312 -5.887 1 97.25 810 SER A O 1
ATOM 6342 N N . ASN A 1 811 ? 26.922 -38.438 -4.676 1 97.75 811 ASN A N 1
ATOM 6343 C CA . ASN A 1 811 ? 26.219 -39.719 -4.59 1 97.75 811 ASN A CA 1
ATOM 6344 C C . ASN A 1 811 ? 25.609 -40.094 -5.934 1 97.75 811 ASN A C 1
ATOM 6346 O O . ASN A 1 811 ? 25.594 -39.312 -6.871 1 97.75 811 ASN A O 1
ATOM 6350 N N . MET A 1 812 ? 25.188 -41.375 -6.016 1 97.06 812 MET A N 1
ATOM 6351 C CA . MET A 1 812 ? 24.641 -41.906 -7.258 1 97.06 812 MET A CA 1
ATOM 6352 C C . MET A 1 812 ? 23.375 -42.719 -6.984 1 97.06 812 MET A C 1
ATOM 6354 O O . MET A 1 812 ? 23.078 -43.062 -5.836 1 97.06 812 MET A O 1
ATOM 6358 N N . ARG A 1 813 ? 22.672 -43 -8.102 1 98 813 ARG A N 1
ATOM 6359 C CA . ARG A 1 813 ? 21.562 -43.938 -8.031 1 98 813 ARG A CA 1
ATOM 6360 C C . ARG A 1 813 ? 22.062 -45.375 -7.879 1 98 813 ARG A C 1
ATOM 6362 O O . ARG A 1 813 ? 23.141 -45.719 -8.352 1 98 813 ARG A O 1
ATOM 6369 N N . ALA A 1 814 ? 21.188 -46.188 -7.266 1 97.75 814 ALA A N 1
ATOM 6370 C CA . ALA A 1 814 ? 21.531 -47.562 -7.059 1 97.75 814 ALA A CA 1
ATOM 6371 C C . ALA A 1 814 ? 21.656 -48.312 -8.391 1 97.75 814 ALA A C 1
ATOM 6373 O O . ALA A 1 814 ? 22.453 -49.25 -8.523 1 97.75 814 ALA A O 1
ATOM 6374 N N . ASP A 1 815 ? 20.938 -47.906 -9.391 1 96.44 815 ASP A N 1
ATOM 6375 C CA . ASP A 1 815 ? 20.953 -48.625 -10.664 1 96.44 815 ASP A CA 1
ATOM 6376 C C . ASP A 1 815 ? 22.156 -48.188 -11.508 1 96.44 815 ASP A C 1
ATOM 6378 O O . ASP A 1 815 ? 22.312 -48.656 -12.648 1 96.44 815 ASP A O 1
ATOM 6382 N N . ALA A 1 816 ? 23 -47.375 -10.969 1 96.81 816 ALA A N 1
ATOM 6383 C CA . ALA A 1 816 ? 24.266 -47.062 -11.617 1 96.81 816 ALA A CA 1
ATOM 6384 C C . ALA A 1 816 ? 25.156 -48.312 -11.688 1 96.81 816 ALA A C 1
ATOM 6386 O O . ALA A 1 816 ? 26.062 -48.406 -12.516 1 96.81 816 ALA A O 1
ATOM 6387 N N . PHE A 1 817 ? 24.938 -49.281 -10.828 1 95.88 817 PHE A N 1
ATOM 6388 C CA . PHE A 1 817 ? 25.672 -50.531 -10.805 1 95.88 817 PHE A CA 1
ATOM 6389 C C . PHE A 1 817 ? 25.453 -51.312 -12.094 1 95.88 817 PHE A C 1
ATOM 6391 O O . PHE A 1 817 ? 26.219 -52.219 -12.422 1 95.88 817 PHE A O 1
ATOM 6398 N N . ASN A 1 818 ? 24.391 -51.031 -12.773 1 96 818 ASN A N 1
ATOM 6399 C CA . ASN A 1 818 ? 24 -51.812 -13.938 1 96 818 ASN A CA 1
ATOM 6400 C C . ASN A 1 818 ? 24.75 -51.375 -15.195 1 96 818 ASN A C 1
ATOM 6402 O O . ASN A 1 818 ? 24.141 -51.062 -16.219 1 96 818 ASN A O 1
ATOM 6406 N N . TYR A 1 819 ? 26.078 -51.25 -15.117 1 94.56 819 TYR A N 1
ATOM 6407 C CA . TYR A 1 819 ? 26.891 -50.938 -16.281 1 94.56 819 TYR A CA 1
ATOM 6408 C C . TYR A 1 819 ? 27.422 -52.188 -16.938 1 94.56 819 TYR A C 1
ATOM 6410 O O . TYR A 1 819 ? 27.422 -53.281 -16.328 1 94.56 819 TYR A O 1
ATOM 6418 N N . TRP A 1 820 ? 27.844 -52.062 -18.188 1 93.69 820 TRP A N 1
ATOM 6419 C CA . TRP A 1 820 ? 28.375 -53.156 -18.984 1 93.69 820 TRP A CA 1
ATOM 6420 C C . TRP A 1 820 ? 29.672 -53.688 -18.375 1 93.69 820 TRP A C 1
ATOM 6422 O O . TRP A 1 820 ? 30.594 -52.906 -18.078 1 93.69 820 TRP A O 1
ATOM 6432 N N . THR A 1 821 ? 29.781 -55.031 -18.172 1 93.06 821 THR A N 1
ATOM 6433 C CA . THR A 1 821 ? 30.953 -55.625 -17.547 1 93.06 821 THR A CA 1
ATOM 6434 C C . THR A 1 821 ? 31.531 -56.75 -18.438 1 93.06 821 THR A C 1
ATOM 6436 O O . THR A 1 821 ? 32.688 -57.094 -18.312 1 93.06 821 THR A O 1
ATOM 6439 N N . ALA A 1 822 ? 30.594 -57.344 -19.297 1 93.88 822 ALA A N 1
ATOM 6440 C CA . ALA A 1 822 ? 31.047 -58.438 -20.109 1 93.88 822 ALA A CA 1
ATOM 6441 C C . ALA A 1 822 ? 30.312 -58.469 -21.453 1 93.88 822 ALA A C 1
ATOM 6443 O O . ALA A 1 822 ? 29.188 -58 -21.562 1 93.88 822 ALA A O 1
ATOM 6444 N N . PRO A 1 823 ? 30.938 -59 -22.469 1 94.06 823 PRO A N 1
ATOM 6445 C CA . PRO A 1 823 ? 30.297 -59.062 -23.781 1 94.06 823 PRO A CA 1
ATOM 6446 C C . PRO A 1 823 ? 28.953 -59.781 -23.734 1 94.06 823 PRO A C 1
ATOM 6448 O O . PRO A 1 823 ? 28.812 -60.812 -23.047 1 94.06 823 PRO A O 1
ATOM 6451 N N . GLY A 1 824 ? 27.953 -59.312 -24.453 1 94.75 824 GLY A N 1
ATOM 6452 C CA . GLY A 1 824 ? 26.656 -59.938 -24.547 1 94.75 824 GLY A CA 1
ATOM 6453 C C . GLY A 1 824 ? 25.594 -59.25 -23.719 1 94.75 824 GLY A C 1
ATOM 6454 O O . GLY A 1 824 ? 24.391 -59.469 -23.922 1 94.75 824 GLY A O 1
ATOM 6455 N N . GLN A 1 825 ? 26.031 -58.375 -22.859 1 93.88 825 GLN A N 1
ATOM 6456 C CA . GLN A 1 825 ? 25.078 -57.719 -21.984 1 93.88 825 GLN A CA 1
ATOM 6457 C C . GLN A 1 825 ? 24.297 -56.625 -22.75 1 93.88 825 GLN A C 1
ATOM 6459 O O . GLN A 1 825 ? 24.875 -55.906 -23.547 1 93.88 825 GLN A O 1
ATOM 6464 N N . THR A 1 826 ? 22.906 -56.656 -22.469 1 91.12 826 THR A N 1
ATOM 6465 C CA . THR A 1 826 ? 22.016 -55.625 -23.047 1 91.12 826 THR A CA 1
ATOM 6466 C C . THR A 1 826 ? 21.219 -54.938 -21.938 1 91.12 826 THR A C 1
ATOM 6468 O O . THR A 1 826 ? 21.109 -55.469 -20.828 1 91.12 826 THR A O 1
ATOM 6471 N N . GLY A 1 827 ? 20.703 -53.75 -22.25 1 89.81 827 GLY A N 1
ATOM 6472 C CA . GLY A 1 827 ? 19.906 -53.062 -21.266 1 89.81 827 GLY A CA 1
ATOM 6473 C C . GLY A 1 827 ? 20.734 -52.531 -20.109 1 89.81 827 GLY A C 1
ATOM 6474 O O . GLY A 1 827 ? 20.25 -52.438 -18.969 1 89.81 827 GLY A O 1
ATOM 6475 N N . VAL A 1 828 ? 22 -52.25 -20.328 1 93.38 828 VAL A N 1
ATOM 6476 C CA . VAL A 1 828 ? 22.938 -51.812 -19.312 1 93.38 828 VAL A CA 1
ATOM 6477 C C . VAL A 1 828 ? 23.422 -50.406 -19.656 1 93.38 828 VAL A C 1
ATOM 6479 O O . VAL A 1 828 ? 23.219 -49.906 -20.766 1 93.38 828 VAL A O 1
ATOM 6482 N N . LEU A 1 829 ? 23.938 -49.781 -18.656 1 93.62 829 LEU A N 1
ATOM 6483 C CA . LEU A 1 829 ? 24.672 -48.531 -18.891 1 93.62 829 LEU A CA 1
ATOM 6484 C C . LEU A 1 829 ? 26 -48.812 -19.578 1 93.62 829 LEU A C 1
ATOM 6486 O O . LEU A 1 829 ? 26.516 -49.938 -19.516 1 93.62 829 LEU A O 1
ATOM 6490 N N . PRO A 1 830 ? 26.531 -47.844 -20.344 1 91.25 830 PRO A N 1
ATOM 6491 C CA . PRO A 1 830 ? 27.812 -48.031 -21.031 1 91.25 830 PRO A CA 1
ATOM 6492 C C . PRO A 1 830 ? 28.953 -48.375 -20.062 1 91.25 830 PRO A C 1
ATOM 6494 O O . PRO A 1 830 ? 28.891 -48.031 -18.891 1 91.25 830 PRO A O 1
ATOM 6497 N N . ARG A 1 831 ? 29.953 -49.031 -20.625 1 90.06 831 ARG A N 1
ATOM 6498 C CA . ARG A 1 831 ? 31.125 -49.375 -19.828 1 90.06 831 ARG A CA 1
ATOM 6499 C C . ARG A 1 831 ? 31.828 -48.094 -19.328 1 90.06 831 ARG A C 1
ATOM 6501 O O . ARG A 1 831 ? 32 -47.156 -20.078 1 90.06 831 ARG A O 1
ATOM 6508 N N . PRO A 1 832 ? 32.219 -48.094 -18.031 1 90.19 832 PRO A N 1
ATOM 6509 C CA . PRO A 1 832 ? 33 -46.938 -17.547 1 90.19 832 PRO A CA 1
ATOM 6510 C C . PRO A 1 832 ? 34.375 -46.875 -18.172 1 90.19 832 PRO A C 1
ATOM 6512 O O . PRO A 1 832 ? 34.938 -47.906 -18.609 1 90.19 832 PRO A O 1
ATOM 6515 N N . ASN A 1 833 ? 35 -45.625 -18.234 1 78.75 833 ASN A N 1
ATOM 6516 C CA . ASN A 1 833 ? 36.344 -45.344 -18.672 1 78.75 833 ASN A CA 1
ATOM 6517 C C . ASN A 1 833 ? 36.562 -45.75 -20.125 1 78.75 833 ASN A C 1
ATOM 6519 O O . ASN A 1 833 ? 37.625 -46.25 -20.484 1 78.75 833 ASN A O 1
ATOM 6523 N N . ASN A 1 834 ? 35.438 -45.75 -20.828 1 72.81 834 ASN A N 1
ATOM 6524 C CA . ASN A 1 834 ? 35.625 -46 -22.25 1 72.81 834 ASN A CA 1
ATOM 6525 C C . ASN A 1 834 ? 36.344 -44.844 -22.938 1 72.81 834 ASN A C 1
ATOM 6527 O O . ASN A 1 834 ? 35.906 -43.688 -22.844 1 72.81 834 ASN A O 1
ATOM 6531 N N . THR A 1 835 ? 37.562 -44.844 -23.328 1 59.72 835 THR A N 1
ATOM 6532 C CA . THR A 1 835 ? 38.375 -43.812 -23.953 1 59.72 835 THR A CA 1
ATOM 6533 C C . THR A 1 835 ? 37.719 -43.312 -25.234 1 59.72 835 THR A C 1
ATOM 6535 O O . THR A 1 835 ? 38 -42.188 -25.688 1 59.72 835 THR A O 1
ATOM 6538 N N . THR A 1 836 ? 37.125 -44 -26.047 1 55.78 836 THR A N 1
ATOM 6539 C CA . THR A 1 836 ? 36.781 -43.625 -27.406 1 55.78 836 THR A CA 1
ATOM 6540 C C . THR A 1 836 ? 35.562 -42.656 -27.391 1 55.78 836 THR A C 1
ATOM 6542 O O . THR A 1 836 ? 35.094 -42.25 -28.453 1 55.78 836 THR A O 1
ATOM 6545 N N . ASN A 1 837 ? 34.969 -42.281 -26.406 1 58.19 837 ASN A N 1
ATOM 6546 C CA . ASN A 1 837 ? 33.625 -41.781 -26.625 1 58.19 837 ASN A CA 1
ATOM 6547 C C . ASN A 1 837 ? 33.625 -40.438 -27.344 1 58.19 837 ASN A C 1
ATOM 6549 O O . ASN A 1 837 ? 34.469 -40.219 -28.234 1 58.19 837 ASN A O 1
ATOM 6553 N N . ALA A 1 838 ? 33.156 -39.188 -26.812 1 59.03 838 ALA A N 1
ATOM 6554 C CA . ALA A 1 838 ? 32.812 -37.875 -27.375 1 59.03 838 ALA A CA 1
ATOM 6555 C C . ALA A 1 838 ? 34.062 -37.156 -27.891 1 59.03 838 ALA A C 1
ATOM 6557 O O . ALA A 1 838 ? 35.188 -37.438 -27.422 1 59.03 838 ALA A O 1
ATOM 6558 N N . PRO A 1 839 ? 33.969 -36.469 -29.094 1 55.72 839 PRO A N 1
ATOM 6559 C CA . PRO A 1 839 ? 35.094 -35.656 -29.531 1 55.72 839 PRO A CA 1
ATOM 6560 C C . PRO A 1 839 ? 35.75 -34.875 -28.391 1 55.72 839 PRO A C 1
ATOM 6562 O O . PRO A 1 839 ? 35.062 -34.375 -27.5 1 55.72 839 PRO A O 1
ATOM 6565 N N . GLY A 1 840 ? 37.125 -34.812 -28.406 1 56.31 840 GLY A N 1
ATOM 6566 C CA . GLY A 1 840 ? 37.906 -34.062 -27.438 1 56.31 840 GLY A CA 1
ATOM 6567 C C . GLY A 1 840 ? 38.219 -34.875 -26.188 1 56.31 840 GLY A C 1
ATOM 6568 O O . GLY A 1 840 ? 38.75 -34.344 -25.219 1 56.31 840 GLY A O 1
ATOM 6569 N N . GLY A 1 841 ? 37.75 -36.219 -26.266 1 61.22 841 GLY A N 1
ATOM 6570 C CA . GLY A 1 841 ? 38.156 -37.062 -25.141 1 61.22 841 GLY A CA 1
ATOM 6571 C C . GLY A 1 841 ? 37.156 -37.031 -24 1 61.22 841 GLY A C 1
ATOM 6572 O O . GLY A 1 841 ? 37.469 -37.469 -22.891 1 61.22 841 GLY A O 1
ATOM 6573 N N . ILE A 1 842 ? 35.938 -36.438 -24.266 1 67.62 842 ILE A N 1
ATOM 6574 C CA . ILE A 1 842 ? 34.969 -36.344 -23.188 1 67.62 842 ILE A CA 1
ATOM 6575 C C . ILE A 1 842 ? 34.438 -37.75 -22.875 1 67.62 842 ILE A C 1
ATOM 6577 O O . ILE A 1 842 ? 34.031 -38.5 -23.766 1 67.62 842 ILE A O 1
ATOM 6581 N N . VAL A 1 843 ? 34.531 -38.156 -21.562 1 75.75 843 VAL A N 1
ATOM 6582 C CA . VAL A 1 843 ? 34.125 -39.469 -21.094 1 75.75 843 VAL A CA 1
ATOM 6583 C C . VAL A 1 843 ? 32.781 -39.344 -20.328 1 75.75 843 VAL A C 1
ATOM 6585 O O . VAL A 1 843 ? 32.406 -38.25 -19.938 1 75.75 843 VAL A O 1
ATOM 6588 N N . GLY A 1 844 ? 31.984 -40.438 -20.234 1 83.94 844 GLY A N 1
ATOM 6589 C CA . GLY A 1 844 ? 30.734 -40.438 -19.484 1 83.94 844 GLY A CA 1
ATOM 6590 C C . GLY A 1 844 ? 29.516 -40.312 -20.375 1 83.94 844 GLY A C 1
ATOM 6591 O O . GLY A 1 844 ? 29.641 -40.219 -21.609 1 83.94 844 GLY A O 1
ATOM 6592 N N . PRO A 1 845 ? 28.344 -40.25 -19.766 1 87.25 845 PRO A N 1
ATOM 6593 C CA . PRO A 1 845 ? 27.125 -40.094 -20.562 1 87.25 845 PRO A CA 1
ATOM 6594 C C . PRO A 1 845 ? 27.047 -38.719 -21.234 1 87.25 845 PRO A C 1
ATOM 6596 O O . PRO A 1 845 ? 27.469 -37.719 -20.656 1 87.25 845 PRO A O 1
ATOM 6599 N N . GLN A 1 846 ? 26.516 -38.688 -22.453 1 89.25 846 GLN A N 1
ATOM 6600 C CA . GLN A 1 846 ? 26.344 -37.469 -23.234 1 89.25 846 GLN A CA 1
ATOM 6601 C C . GLN A 1 846 ? 24.859 -37.094 -23.312 1 89.25 846 GLN A C 1
ATOM 6603 O O . GLN A 1 846 ? 23.984 -37.875 -22.953 1 89.25 846 GLN A O 1
ATOM 6608 N N . ILE A 1 847 ? 24.594 -35.844 -23.688 1 92.62 847 ILE A N 1
ATOM 6609 C CA . ILE A 1 847 ? 23.219 -35.344 -23.844 1 92.62 847 ILE A CA 1
ATOM 6610 C C . ILE A 1 847 ? 22.594 -36 -25.078 1 92.62 847 ILE A C 1
ATOM 6612 O O . ILE A 1 847 ? 22.828 -35.594 -26.203 1 92.62 847 ILE A O 1
ATOM 6616 N N . THR A 1 848 ? 21.859 -37.031 -24.875 1 95.44 848 THR A N 1
ATOM 6617 C CA . THR A 1 848 ? 21.141 -37.781 -25.891 1 95.44 848 THR A CA 1
ATOM 6618 C C . THR A 1 848 ? 19.703 -38.031 -25.469 1 95.44 848 THR A C 1
ATOM 6620 O O . THR A 1 848 ? 19.281 -37.594 -24.406 1 95.44 848 THR A O 1
ATOM 6623 N N . ASP A 1 849 ? 18.906 -38.688 -26.312 1 97 849 ASP A N 1
ATOM 6624 C CA . ASP A 1 849 ? 17.5 -38.969 -25.984 1 97 849 ASP A CA 1
ATOM 6625 C C . ASP A 1 849 ? 17.375 -40.125 -25.016 1 97 849 ASP A C 1
ATOM 6627 O O . ASP A 1 849 ? 16.266 -40.562 -24.719 1 97 849 ASP A O 1
ATOM 6631 N N . ARG A 1 850 ? 18.562 -40.688 -24.5 1 95.06 850 ARG A N 1
ATOM 6632 C CA . ARG A 1 850 ? 18.547 -41.75 -23.516 1 95.06 850 ARG A CA 1
ATOM 6633 C C . ARG A 1 850 ? 17.797 -41.312 -22.25 1 95.06 850 ARG A C 1
ATOM 6635 O O . ARG A 1 850 ? 17.125 -42.125 -21.609 1 95.06 850 ARG A O 1
ATOM 6642 N N . PHE A 1 851 ? 17.906 -40.094 -21.922 1 96.69 851 PHE A N 1
ATOM 6643 C CA . PHE A 1 851 ? 17.328 -39.625 -20.688 1 96.69 851 PHE A CA 1
ATOM 6644 C C . PHE A 1 851 ? 16.047 -38.812 -20.953 1 96.69 851 PHE A C 1
ATOM 6646 O O . PHE A 1 851 ? 15.57 -38.094 -20.078 1 96.69 851 PHE A O 1
ATOM 6653 N N . LEU A 1 852 ? 15.609 -38.688 -22.188 1 98.25 852 LEU A N 1
ATOM 6654 C CA . LEU A 1 852 ? 14.281 -38.188 -22.5 1 98.25 852 LEU A CA 1
ATOM 6655 C C . LEU A 1 852 ? 13.203 -39.188 -22.109 1 98.25 852 LEU A C 1
ATOM 6657 O O . LEU A 1 852 ? 13.242 -40.344 -22.531 1 98.25 852 LEU A O 1
ATOM 6661 N N . GLN A 1 853 ? 12.266 -38.781 -21.297 1 98.19 853 GLN A N 1
ATOM 6662 C CA . GLN A 1 853 ? 11.32 -39.75 -20.734 1 98.19 853 GLN A CA 1
ATOM 6663 C C . GLN A 1 853 ? 9.883 -39.312 -20.969 1 98.19 853 GLN A C 1
ATOM 6665 O O . GLN A 1 853 ? 9.586 -38.125 -21 1 98.19 853 GLN A O 1
ATOM 6670 N N . ASP A 1 854 ? 9.016 -40.312 -21.156 1 98.06 854 ASP A N 1
ATOM 6671 C CA . ASP A 1 854 ? 7.578 -40.094 -21.172 1 98.06 854 ASP A CA 1
ATOM 6672 C C . ASP A 1 854 ? 7.094 -39.594 -19.812 1 98.06 854 ASP A C 1
ATOM 6674 O O . ASP A 1 854 ? 7.27 -40.25 -18.797 1 98.06 854 ASP A O 1
ATOM 6678 N N . ALA A 1 855 ? 6.484 -38.469 -19.828 1 98 855 ALA A N 1
ATOM 6679 C CA . ALA A 1 855 ? 6.074 -37.844 -18.562 1 98 855 ALA A CA 1
ATOM 6680 C C . ALA A 1 855 ? 4.578 -38 -18.328 1 98 855 ALA A C 1
ATOM 6682 O O . ALA A 1 855 ? 3.951 -37.219 -17.641 1 98 855 ALA A O 1
ATOM 6683 N N . SER A 1 856 ? 3.926 -38.969 -18.859 1 98 856 SER A N 1
ATOM 6684 C CA . SER A 1 856 ? 2.514 -39.281 -18.641 1 98 856 SER A CA 1
ATOM 6685 C C . SER A 1 856 ? 2.26 -39.75 -17.219 1 98 856 SER A C 1
ATOM 6687 O O . SER A 1 856 ? 3.088 -40.438 -16.625 1 98 856 SER A O 1
ATOM 6689 N N . TYR A 1 857 ? 1.106 -39.344 -16.688 1 97.81 857 TYR A N 1
ATOM 6690 C CA . TYR A 1 857 ? 0.784 -39.781 -15.328 1 97.81 857 TYR A CA 1
ATOM 6691 C C . TYR A 1 857 ? -0.717 -39.719 -15.078 1 97.81 857 TYR A C 1
ATOM 6693 O O . TYR A 1 857 ? -1.449 -39.062 -15.844 1 97.81 857 TYR A O 1
ATOM 6701 N N . ILE A 1 858 ? -1.203 -40.406 -14.07 1 98 858 ILE A N 1
ATOM 6702 C CA . ILE A 1 858 ? -2.465 -40.219 -13.359 1 98 858 ILE A CA 1
ATOM 6703 C C . ILE A 1 858 ? -2.191 -39.938 -11.883 1 98 858 ILE A C 1
ATOM 6705 O O . ILE A 1 858 ? -1.37 -40.625 -11.258 1 98 858 ILE A O 1
ATOM 6709 N N . ARG A 1 859 ? -2.828 -38.938 -11.336 1 97.38 859 ARG A N 1
ATOM 6710 C CA . ARG A 1 859 ? -2.58 -38.562 -9.945 1 97.38 859 ARG A CA 1
ATOM 6711 C C . ARG A 1 859 ? -3.891 -38.375 -9.188 1 97.38 859 ARG A C 1
ATOM 6713 O O . ARG A 1 859 ? -4.836 -37.781 -9.695 1 97.38 859 ARG A O 1
ATOM 6720 N N . LEU A 1 860 ? -3.975 -39 -8 1 97.31 860 LEU A N 1
ATOM 6721 C CA . LEU A 1 860 ? -5.051 -38.656 -7.074 1 97.31 860 LEU A CA 1
ATOM 6722 C C . LEU A 1 860 ? -4.828 -37.281 -6.469 1 97.31 860 LEU A C 1
ATOM 6724 O O . LEU A 1 860 ? -4.148 -37.156 -5.445 1 97.31 860 LEU A O 1
ATOM 6728 N N . ARG A 1 861 ? -5.414 -36.344 -7.039 1 94.88 861 ARG A N 1
ATOM 6729 C CA . ARG A 1 861 ? -5.152 -34.938 -6.734 1 94.88 861 ARG A CA 1
ATOM 6730 C C . ARG A 1 861 ? -5.746 -34.562 -5.379 1 94.88 861 ARG A C 1
ATOM 6732 O O . ARG A 1 861 ? -5.129 -33.812 -4.617 1 94.88 861 ARG A O 1
ATOM 6739 N N . ASN A 1 862 ? -6.918 -35 -5.129 1 94 862 ASN A N 1
ATOM 6740 C CA . ASN A 1 862 ? -7.578 -34.625 -3.877 1 94 862 ASN A CA 1
ATOM 6741 C C . ASN A 1 862 ? -8.617 -35.656 -3.473 1 94 862 ASN A C 1
ATOM 6743 O O . ASN A 1 862 ? -9.328 -36.219 -4.324 1 94 862 ASN A O 1
ATOM 6747 N N . VAL A 1 863 ? -8.688 -35.969 -2.244 1 95.38 863 VAL A N 1
ATOM 6748 C CA . VAL A 1 863 ? -9.758 -36.781 -1.658 1 95.38 863 VAL A CA 1
ATOM 6749 C C . VAL A 1 863 ? -10.188 -36.156 -0.324 1 95.38 863 VAL A C 1
ATOM 6751 O O . VAL A 1 863 ? -9.344 -35.719 0.469 1 95.38 863 VAL A O 1
ATOM 6754 N N . SER A 1 864 ? -11.43 -36.031 -0.161 1 94.88 864 SER A N 1
ATOM 6755 C CA . SER A 1 864 ? -11.977 -35.469 1.066 1 94.88 864 SER A CA 1
ATOM 6756 C C . SER A 1 864 ? -13.156 -36.312 1.576 1 94.88 864 SER A C 1
ATOM 6758 O O . SER A 1 864 ? -14.047 -36.656 0.807 1 94.88 864 SER A O 1
ATOM 6760 N N . ILE A 1 865 ? -13.148 -36.625 2.811 1 96.19 865 ILE A N 1
ATOM 6761 C CA . ILE A 1 865 ? -14.25 -37.312 3.492 1 96.19 865 ILE A CA 1
ATOM 6762 C C . ILE A 1 865 ? -14.719 -36.469 4.672 1 96.19 865 ILE A C 1
ATOM 6764 O O . ILE A 1 865 ? -13.898 -35.906 5.402 1 96.19 865 ILE A O 1
ATOM 6768 N N . GLY A 1 866 ? -16 -36.312 4.766 1 95.5 866 GLY A N 1
ATOM 6769 C CA . GLY A 1 866 ? -16.516 -35.5 5.848 1 95.5 866 GLY A CA 1
ATOM 6770 C C . GLY A 1 866 ? -17.844 -35.969 6.391 1 95.5 866 GLY A C 1
ATOM 6771 O O . GLY A 1 866 ? -18.5 -36.844 5.781 1 95.5 866 GLY A O 1
ATOM 6772 N N . TYR A 1 867 ? -18.188 -35.531 7.574 1 96.31 867 TYR A N 1
ATOM 6773 C CA . TYR A 1 867 ? -19.484 -35.75 8.203 1 96.31 867 TYR A CA 1
ATOM 6774 C C . TYR A 1 867 ? -20.078 -34.438 8.695 1 96.31 867 TYR A C 1
ATOM 6776 O O . TYR A 1 867 ? -19.406 -33.656 9.352 1 96.31 867 TYR A O 1
ATOM 6784 N N . THR A 1 868 ? -21.266 -34.25 8.391 1 95.31 868 THR A N 1
ATOM 6785 C CA . THR A 1 868 ? -21.969 -33 8.773 1 95.31 868 THR A CA 1
ATOM 6786 C C . THR A 1 868 ? -23.031 -33.281 9.82 1 95.31 868 THR A C 1
ATOM 6788 O O . THR A 1 868 ? -23.938 -34.094 9.594 1 95.31 868 THR A O 1
ATOM 6791 N N . PHE A 1 869 ? -22.953 -32.594 10.914 1 94.31 869 PHE A N 1
ATOM 6792 C CA . PHE A 1 869 ? -24 -32.562 11.938 1 94.31 869 PHE A CA 1
ATOM 6793 C C . PHE A 1 869 ? -24.906 -31.359 11.742 1 94.31 869 PHE A C 1
ATOM 6795 O O . PHE A 1 869 ? -24.438 -30.203 11.781 1 94.31 869 PHE A O 1
ATOM 6802 N N . ASP A 1 870 ? -26.156 -31.625 11.461 1 91.44 870 ASP A N 1
ATOM 6803 C CA . ASP A 1 870 ? -27.062 -30.5 11.258 1 91.44 870 ASP A CA 1
ATOM 6804 C C . ASP A 1 870 ? -28.125 -30.453 12.352 1 91.44 870 ASP A C 1
ATOM 6806 O O . ASP A 1 870 ? -27.984 -31.078 13.398 1 91.44 870 ASP A O 1
ATOM 6810 N N . LYS A 1 871 ? -29.203 -29.672 12.109 1 88.19 871 LYS A N 1
ATOM 6811 C CA . LYS A 1 871 ? -30.234 -29.406 13.109 1 88.19 871 LYS A CA 1
ATOM 6812 C C . LYS A 1 871 ? -30.969 -30.688 13.492 1 88.19 871 LYS A C 1
ATOM 6814 O O . LYS A 1 871 ? -31.5 -30.797 14.602 1 88.19 871 LYS A O 1
ATOM 6819 N N . ARG A 1 872 ? -31.031 -31.75 12.766 1 83.06 872 ARG A N 1
ATOM 6820 C CA . ARG A 1 872 ? -31.641 -33.031 13.102 1 83.06 872 ARG A CA 1
ATOM 6821 C C . ARG A 1 872 ? -30.953 -33.688 14.297 1 83.06 872 ARG A C 1
ATOM 6823 O O . ARG A 1 872 ? -31.578 -34.406 15.055 1 83.06 872 ARG A O 1
ATOM 6830 N N . VAL A 1 873 ? -29.609 -33.281 14.375 1 84.94 873 VAL A N 1
ATOM 6831 C CA . VAL A 1 873 ? -28.812 -33.875 15.438 1 84.94 873 VAL A CA 1
ATOM 6832 C C . VAL A 1 873 ? -28.859 -32.969 16.688 1 84.94 873 VAL A C 1
ATOM 6834 O O . VAL A 1 873 ? -29.031 -33.469 17.797 1 84.94 873 VAL A O 1
ATOM 6837 N N . PHE A 1 874 ? -28.688 -31.672 16.438 1 88 874 PHE A N 1
ATOM 6838 C CA . PHE A 1 874 ? -28.531 -30.766 17.562 1 88 874 PHE A CA 1
ATOM 6839 C C . PHE A 1 874 ? -29.875 -30.297 18.078 1 88 874 PHE A C 1
ATOM 6841 O O . PHE A 1 874 ? -30 -29.875 19.234 1 88 874 PHE A O 1
ATOM 6848 N N . GLY A 1 875 ? -30.984 -30.266 17.281 1 86.38 875 GLY A N 1
ATOM 6849 C CA . GLY A 1 875 ? -32.25 -29.656 17.578 1 86.38 875 GLY A CA 1
ATOM 6850 C C . GLY A 1 875 ? -32.375 -28.234 17.062 1 86.38 875 GLY A C 1
ATOM 6851 O O . GLY A 1 875 ? -31.375 -27.547 16.906 1 86.38 875 GLY A O 1
ATOM 6852 N N . GLU A 1 876 ? -33.531 -27.781 16.734 1 82.25 876 GLU A N 1
ATOM 6853 C CA . GLU A 1 876 ? -33.781 -26.469 16.125 1 82.25 876 GLU A CA 1
ATOM 6854 C C . GLU A 1 876 ? -33.406 -25.328 17.078 1 82.25 876 GLU A C 1
ATOM 6856 O O . GLU A 1 876 ? -33.125 -24.219 16.625 1 82.25 876 GLU A O 1
ATOM 6861 N N . SER A 1 877 ? -33.406 -25.516 18.344 1 81.44 877 SER A N 1
ATOM 6862 C CA . SER A 1 877 ? -33.188 -24.469 19.312 1 81.44 877 SER A CA 1
ATOM 6863 C C . SER A 1 877 ? -31.688 -24.188 19.516 1 81.44 877 SER A C 1
ATOM 6865 O O . SER A 1 877 ? -31.312 -23.141 20.047 1 81.44 877 SER A O 1
ATOM 6867 N N . PHE A 1 878 ? -30.875 -25.094 19.078 1 81.38 878 PHE A N 1
ATOM 6868 C CA . PHE A 1 878 ? -29.438 -24.938 19.219 1 81.38 878 PHE A CA 1
ATOM 6869 C C . PHE A 1 878 ? -28.922 -23.859 18.266 1 81.38 878 PHE A C 1
ATOM 6871 O O . PHE A 1 878 ? -29.328 -23.812 17.094 1 81.38 878 PHE A O 1
ATOM 6878 N N . PRO A 1 879 ? -28.094 -22.938 18.641 1 80.69 879 PRO A N 1
ATOM 6879 C CA . PRO A 1 879 ? -27.672 -21.797 17.812 1 80.69 879 PRO A CA 1
ATOM 6880 C C . PRO A 1 879 ? -26.797 -22.203 16.641 1 80.69 879 PRO A C 1
ATOM 6882 O O . PRO A 1 879 ? -26.625 -21.438 15.688 1 80.69 879 PRO A O 1
ATOM 6885 N N . VAL A 1 880 ? -26.328 -23.422 16.656 1 88.75 880 VAL A N 1
ATOM 6886 C CA . VAL A 1 880 ? -25.484 -23.906 15.562 1 88.75 880 VAL A CA 1
ATOM 6887 C C . VAL A 1 880 ? -26.328 -24.641 14.523 1 88.75 880 VAL A C 1
ATOM 6889 O O . VAL A 1 880 ? -27.109 -25.531 14.867 1 88.75 880 VAL A O 1
ATOM 6892 N N . ASN A 1 881 ? -26.109 -24.203 13.289 1 89.31 881 ASN A N 1
ATOM 6893 C CA . ASN A 1 881 ? -26.875 -24.812 12.203 1 89.31 881 ASN A CA 1
ATOM 6894 C C . ASN A 1 881 ? -26.219 -26.094 11.703 1 89.31 881 ASN A C 1
ATOM 6896 O O . ASN A 1 881 ? -26.922 -27.062 11.398 1 89.31 881 ASN A O 1
ATOM 6900 N N . LYS A 1 882 ? -24.938 -25.922 11.539 1 93.19 882 LYS A N 1
ATOM 6901 C CA . LYS A 1 882 ? -24.219 -27.062 10.969 1 93.19 882 LYS A CA 1
ATOM 6902 C C . LYS A 1 882 ? -22.797 -27.141 11.508 1 93.19 882 LYS A C 1
ATOM 6904 O O . LYS A 1 882 ? -22.141 -26.109 11.695 1 93.19 882 LYS A O 1
ATOM 6909 N N . ILE A 1 883 ? -22.297 -28.297 11.805 1 94.94 883 ILE A N 1
ATOM 6910 C CA . ILE A 1 883 ? -20.891 -28.578 12.062 1 94.94 883 ILE A CA 1
ATOM 6911 C C . ILE A 1 883 ? -20.391 -29.688 11.117 1 94.94 883 ILE A C 1
ATOM 6913 O O . ILE A 1 883 ? -20.938 -30.797 11.117 1 94.94 883 ILE A O 1
ATOM 6917 N N . ARG A 1 884 ? -19.453 -29.391 10.359 1 95.25 884 ARG A N 1
ATOM 6918 C CA . ARG A 1 884 ? -18.859 -30.391 9.469 1 95.25 884 ARG A CA 1
ATOM 6919 C C . ARG A 1 884 ? -17.406 -30.688 9.859 1 95.25 884 ARG A C 1
ATOM 6921 O O . ARG A 1 884 ? -16.609 -29.766 9.992 1 95.25 884 ARG A O 1
ATOM 6928 N N . VAL A 1 885 ? -17.094 -31.906 10.07 1 96.31 885 VAL A N 1
ATOM 6929 C CA . VAL A 1 885 ? -15.719 -32.344 10.281 1 96.31 885 VAL A CA 1
ATOM 6930 C C . VAL A 1 885 ? -15.242 -33.125 9.055 1 96.31 885 VAL A C 1
ATOM 6932 O O . VAL A 1 885 ? -16 -33.906 8.453 1 96.31 885 VAL A O 1
ATOM 6935 N N . SER A 1 886 ? -14 -32.844 8.703 1 95.38 886 SER A N 1
ATOM 6936 C CA . SER A 1 886 ? -13.555 -33.5 7.473 1 95.38 886 SER A CA 1
ATOM 6937 C C . SER A 1 886 ? -12.078 -33.875 7.547 1 95.38 886 SER A C 1
ATOM 6939 O O . SER A 1 886 ? -11.328 -33.281 8.328 1 95.38 886 SER A O 1
ATOM 6941 N N . LEU A 1 887 ? -11.641 -34.844 6.816 1 96.56 887 LEU A N 1
ATOM 6942 C CA . LEU A 1 887 ? -10.281 -35.281 6.508 1 96.56 887 LEU A CA 1
ATOM 6943 C C . LEU A 1 887 ? -10.016 -35.188 5.008 1 96.56 887 LEU A C 1
ATOM 6945 O O . LEU A 1 887 ? -10.812 -35.656 4.203 1 96.56 887 LEU A O 1
ATOM 6949 N N . SER A 1 888 ? -8.938 -34.469 4.652 1 94.81 888 SER A N 1
ATOM 6950 C CA . SER A 1 888 ? -8.609 -34.344 3.236 1 94.81 888 SER A CA 1
ATOM 6951 C C . SER A 1 888 ? -7.16 -34.719 2.961 1 94.81 888 SER A C 1
ATOM 6953 O O . SER A 1 888 ? -6.293 -34.531 3.814 1 94.81 888 SER A O 1
ATOM 6955 N N . GLY A 1 889 ? -6.879 -35.281 1.789 1 95.81 889 GLY A N 1
ATOM 6956 C CA . GLY A 1 889 ? -5.559 -35.656 1.286 1 95.81 889 GLY A CA 1
ATOM 6957 C C . GLY A 1 889 ? -5.312 -35.156 -0.127 1 95.81 889 GLY A C 1
ATOM 6958 O O . GLY A 1 889 ? -6.207 -35.188 -0.971 1 95.81 889 GLY A O 1
ATOM 6959 N N . GLN A 1 890 ? -4.129 -34.625 -0.351 1 95.44 890 GLN A N 1
ATOM 6960 C CA . GLN A 1 890 ? -3.754 -34.125 -1.668 1 95.44 890 GLN A CA 1
ATOM 6961 C C . GLN A 1 890 ? -2.52 -34.844 -2.199 1 95.44 890 GLN A C 1
ATOM 6963 O O . GLN A 1 890 ? -1.534 -35 -1.479 1 95.44 890 GLN A O 1
ATOM 6968 N N . ASN A 1 891 ? -2.531 -35.188 -3.477 1 95.94 891 ASN A N 1
ATOM 6969 C CA . ASN A 1 891 ? -1.425 -35.875 -4.16 1 95.94 891 ASN A CA 1
ATOM 6970 C C . ASN A 1 891 ? -1.01 -37.156 -3.445 1 95.94 891 ASN A C 1
ATOM 6972 O O . ASN A 1 891 ? 0.178 -37.375 -3.205 1 95.94 891 ASN A O 1
ATOM 6976 N N . LEU A 1 892 ? -1.947 -37.938 -3.092 1 96.69 892 LEU A N 1
ATOM 6977 C CA . LEU A 1 892 ? -1.681 -39.094 -2.236 1 96.69 892 LEU A CA 1
ATOM 6978 C C . LEU A 1 892 ? -1.057 -40.25 -3.037 1 96.69 892 LEU A C 1
ATOM 6980 O O . LEU A 1 892 ? -0.329 -41.062 -2.484 1 96.69 892 LEU A O 1
ATOM 6984 N N . ALA A 1 893 ? -1.422 -40.25 -4.309 1 97.06 893 ALA A N 1
ATOM 6985 C CA . ALA A 1 893 ? -0.904 -41.312 -5.152 1 97.06 893 ALA A CA 1
ATOM 6986 C C . ALA A 1 893 ? -0.69 -40.844 -6.586 1 97.06 893 ALA A C 1
ATOM 6988 O O . ALA A 1 893 ? -1.49 -40.062 -7.113 1 97.06 893 ALA A O 1
ATOM 6989 N N . THR A 1 894 ? 0.368 -41.312 -7.172 1 97.56 894 THR A N 1
ATOM 6990 C CA . THR A 1 894 ? 0.7 -41 -8.562 1 97.56 894 THR A CA 1
ATOM 6991 C C . THR A 1 894 ? 1.124 -42.25 -9.305 1 97.56 894 THR A C 1
ATOM 6993 O O . THR A 1 894 ? 2.006 -43 -8.844 1 97.56 894 THR A O 1
ATOM 6996 N N . TRP A 1 895 ? 0.495 -42.562 -10.398 1 98 895 TRP A N 1
ATOM 6997 C CA . TRP A 1 895 ? 0.878 -43.688 -11.281 1 98 895 TRP A CA 1
ATOM 6998 C C . TRP A 1 895 ? 1.586 -43.156 -12.523 1 98 895 TRP A C 1
ATOM 7000 O O . TRP A 1 895 ? 1.001 -42.406 -13.312 1 98 895 TRP A O 1
ATOM 7010 N N . THR A 1 896 ? 2.848 -43.5 -12.75 1 98.31 896 THR A N 1
ATOM 7011 C CA . THR A 1 896 ? 3.66 -43 -13.867 1 98.31 896 THR A CA 1
ATOM 7012 C C . THR A 1 896 ? 4.855 -43.938 -14.102 1 98.31 896 THR A C 1
ATOM 7014 O O . THR A 1 896 ? 5.227 -44.719 -13.219 1 98.31 896 THR A O 1
ATOM 7017 N N . LYS A 1 897 ? 5.445 -43.938 -15.273 1 97.44 897 LYS A N 1
ATOM 7018 C CA . LYS A 1 897 ? 6.695 -44.625 -15.578 1 97.44 897 LYS A CA 1
ATOM 7019 C C . LYS A 1 897 ? 7.883 -43.688 -15.492 1 97.44 897 LYS A C 1
ATOM 7021 O O . LYS A 1 897 ? 9.039 -44.094 -15.578 1 97.44 897 LYS A O 1
ATOM 7026 N N . PHE A 1 898 ? 7.633 -42.406 -15.359 1 98 898 PHE A N 1
ATOM 7027 C CA . PHE A 1 898 ? 8.672 -41.406 -15.242 1 98 898 PHE A CA 1
ATOM 7028 C C . PHE A 1 898 ? 9.516 -41.625 -14 1 98 898 PHE A C 1
ATOM 7030 O O . PHE A 1 898 ? 8.992 -42 -12.945 1 98 898 PHE A O 1
ATOM 7037 N N . GLN A 1 899 ? 10.82 -41.5 -14.094 1 97.81 899 GLN A N 1
ATOM 7038 C CA . GLN A 1 899 ? 11.703 -41.625 -12.938 1 97.81 899 GLN A CA 1
ATOM 7039 C C . GLN A 1 899 ? 11.805 -40.281 -12.188 1 97.81 899 GLN A C 1
ATOM 7041 O O . GLN A 1 899 ? 12.727 -39.5 -12.43 1 97.81 899 GLN A O 1
ATOM 7046 N N . GLY A 1 900 ? 11.055 -40.094 -11.18 1 96.5 900 GLY A N 1
ATOM 7047 C CA . GLY A 1 900 ? 10.812 -38.844 -10.477 1 96.5 900 GLY A CA 1
ATOM 7048 C C . GLY A 1 900 ? 9.375 -38.375 -10.578 1 96.5 900 GLY A C 1
ATOM 7049 O O . GLY A 1 900 ? 8.5 -39.125 -11.008 1 96.5 900 GLY A O 1
ATOM 7050 N N . ASP A 1 901 ? 9.109 -37.219 -10.148 1 96 901 ASP A N 1
ATOM 7051 C CA . ASP A 1 901 ? 7.766 -36.688 -10.273 1 96 901 ASP A CA 1
ATOM 7052 C C . ASP A 1 901 ? 7.504 -36.188 -11.695 1 96 901 ASP A C 1
ATOM 7054 O O . ASP A 1 901 ? 8.227 -35.312 -12.203 1 96 901 ASP A O 1
ATOM 7058 N N . PRO A 1 902 ? 6.5 -36.625 -12.336 1 96.19 902 PRO A N 1
ATOM 7059 C CA . PRO A 1 902 ? 6.262 -36.312 -13.742 1 96.19 902 PRO A CA 1
ATOM 7060 C C . PRO A 1 902 ? 5.625 -34.938 -13.93 1 96.19 902 PRO A C 1
ATOM 7062 O O . PRO A 1 902 ? 5.59 -34.406 -15.055 1 96.19 902 PRO A O 1
ATOM 7065 N N . GLU A 1 903 ? 5.043 -34.344 -12.953 1 93.31 903 GLU A N 1
ATOM 7066 C CA . GLU A 1 903 ? 4.445 -33.031 -13.055 1 93.31 903 GLU A CA 1
ATOM 7067 C C . GLU A 1 903 ? 5.504 -31.938 -12.93 1 93.31 903 GLU A C 1
ATOM 7069 O O . GLU A 1 903 ? 5.738 -31.406 -11.844 1 93.31 903 GLU A O 1
ATOM 7074 N N . VAL A 1 904 ? 6.051 -31.516 -14.039 1 90.88 904 VAL A N 1
ATOM 7075 C CA . VAL A 1 904 ? 7.148 -30.562 -14.078 1 90.88 904 VAL A CA 1
ATOM 7076 C C . VAL A 1 904 ? 6.719 -29.312 -14.859 1 90.88 904 VAL A C 1
ATOM 7078 O O . VAL A 1 904 ? 6.207 -29.422 -15.977 1 90.88 904 VAL A O 1
ATOM 7081 N N . SER A 1 905 ? 6.805 -28.188 -14.25 1 91.5 905 SER A N 1
ATOM 7082 C CA . SER A 1 905 ? 6.73 -26.922 -14.953 1 91.5 905 SER A CA 1
ATOM 7083 C C . SER A 1 905 ? 8.086 -26.219 -14.977 1 91.5 905 SER A C 1
ATOM 7085 O O . SER A 1 905 ? 8.844 -26.359 -15.938 1 91.5 905 SER A O 1
ATOM 7087 N N . ILE A 1 906 ? 8.5 -25.906 -13.82 1 88.44 906 ILE A N 1
ATOM 7088 C CA . ILE A 1 906 ? 9.859 -25.406 -13.648 1 88.44 906 ILE A CA 1
ATOM 7089 C C . ILE A 1 906 ? 10.789 -26.547 -13.242 1 88.44 906 ILE A C 1
ATOM 7091 O O . ILE A 1 906 ? 10.555 -27.203 -12.234 1 88.44 906 ILE A O 1
ATOM 7095 N N . GLY A 1 907 ? 11.789 -26.672 -14.086 1 89.19 907 GLY A N 1
ATOM 7096 C CA . GLY A 1 907 ? 12.773 -27.688 -13.758 1 89.19 907 GLY A CA 1
ATOM 7097 C C . GLY A 1 907 ? 13.859 -27.188 -12.828 1 89.19 907 GLY A C 1
ATOM 7098 O O . GLY A 1 907 ? 14.391 -27.938 -12.008 1 89.19 907 GLY A O 1
ATOM 7099 N N . SER A 1 908 ? 14.18 -25.922 -13.008 1 87.44 908 SER A N 1
ATOM 7100 C CA . SER A 1 908 ? 15.141 -25.203 -12.18 1 87.44 908 SER A CA 1
ATOM 7101 C C . SER A 1 908 ? 14.727 -23.75 -11.984 1 87.44 908 SER A C 1
ATOM 7103 O O . SER A 1 908 ? 14.844 -22.938 -12.906 1 87.44 908 SER A O 1
ATOM 7105 N N . GLY A 1 909 ? 14.344 -23.406 -10.891 1 80.62 909 GLY A N 1
ATOM 7106 C CA . GLY A 1 909 ? 13.703 -22.141 -10.586 1 80.62 909 GLY A CA 1
ATOM 7107 C C . GLY A 1 909 ? 14.422 -20.953 -11.195 1 80.62 909 GLY A C 1
ATOM 7108 O O . GLY A 1 909 ? 14.109 -20.531 -12.312 1 80.62 909 GLY A O 1
ATOM 7109 N N . GLU A 1 910 ? 15.484 -20.469 -10.633 1 75.62 910 GLU A N 1
ATOM 7110 C CA . GLU A 1 910 ? 16.172 -19.25 -11.047 1 75.62 910 GLU A CA 1
ATOM 7111 C C . GLU A 1 910 ? 16.781 -19.391 -12.43 1 75.62 910 GLU A C 1
ATOM 7113 O O . GLU A 1 910 ? 16.938 -18.422 -13.164 1 75.62 910 GLU A O 1
ATOM 7118 N N . SER A 1 911 ? 17.016 -20.625 -12.812 1 76.44 911 SER A N 1
ATOM 7119 C CA . SER A 1 911 ? 17.656 -20.891 -14.102 1 76.44 911 SER A CA 1
ATOM 7120 C C . SER A 1 911 ? 16.656 -20.766 -15.25 1 76.44 911 SER A C 1
ATOM 7122 O O . SER A 1 911 ? 17.047 -20.672 -16.406 1 76.44 911 SER A O 1
ATOM 7124 N N . GLN A 1 912 ? 15.406 -20.75 -14.953 1 80.25 912 GLN A N 1
ATOM 7125 C CA . GLN A 1 912 ? 14.383 -20.656 -15.992 1 80.25 912 GLN A CA 1
ATOM 7126 C C . GLN A 1 912 ? 13.562 -19.375 -15.836 1 80.25 912 GLN A C 1
ATOM 7128 O O . GLN A 1 912 ? 12.984 -18.875 -16.812 1 80.25 912 GLN A O 1
ATOM 7133 N N . THR A 1 913 ? 13.508 -18.891 -14.633 1 75.06 913 THR A N 1
ATOM 7134 C CA . THR A 1 913 ? 12.562 -17.797 -14.391 1 75.06 913 THR A CA 1
ATOM 7135 C C . THR A 1 913 ? 13.289 -16.484 -14.164 1 75.06 913 THR A C 1
ATOM 7137 O O . THR A 1 913 ? 12.664 -15.422 -14.078 1 75.06 913 THR A O 1
ATOM 7140 N N . GLY A 1 914 ? 14.57 -16.562 -14.055 1 68.5 914 GLY A N 1
ATOM 7141 C CA . GLY A 1 914 ? 15.336 -15.336 -13.898 1 68.5 914 GLY A CA 1
ATOM 7142 C C . GLY A 1 914 ? 15.32 -14.461 -15.133 1 68.5 914 GLY A C 1
ATOM 7143 O O . GLY A 1 914 ? 14.781 -14.852 -16.172 1 68.5 914 GLY A O 1
ATOM 7144 N N . GLU A 1 915 ? 15.844 -13.297 -15.023 1 59.25 915 GLU A N 1
ATOM 7145 C CA . GLU A 1 915 ? 15.891 -12.359 -16.141 1 59.25 915 GLU A CA 1
ATOM 7146 C C . GLU A 1 915 ? 16.719 -12.914 -17.297 1 59.25 915 GLU A C 1
ATOM 7148 O O . GLU A 1 915 ? 17.812 -13.461 -17.094 1 59.25 915 GLU A O 1
ATOM 7153 N N . GLY A 1 916 ? 16.234 -12.93 -18.484 1 60.06 916 GLY A N 1
ATOM 7154 C CA . GLY A 1 916 ? 16.953 -13.344 -19.688 1 60.06 916 GLY A CA 1
ATOM 7155 C C . GLY A 1 916 ? 16.953 -14.844 -19.891 1 60.06 916 GLY A C 1
ATOM 7156 O O . GLY A 1 916 ? 17.5 -15.336 -20.875 1 60.06 916 GLY A O 1
ATOM 7157 N N . GLN A 1 917 ? 16.219 -15.539 -18.969 1 70.25 917 GLN A N 1
ATOM 7158 C CA . GLN A 1 917 ? 16.219 -17 -19.078 1 70.25 917 GLN A CA 1
ATOM 7159 C C . GLN A 1 917 ? 15.078 -17.469 -19.969 1 70.25 917 GLN A C 1
ATOM 7161 O O . GLN A 1 917 ? 14.109 -16.75 -20.203 1 70.25 917 GLN A O 1
ATOM 7166 N N . THR A 1 918 ? 15.281 -18.625 -20.5 1 79.19 918 THR A N 1
ATOM 7167 C CA . THR A 1 918 ? 14.289 -19.281 -21.344 1 79.19 918 THR A CA 1
ATOM 7168 C C . THR A 1 918 ? 13.43 -20.234 -20.516 1 79.19 918 THR A C 1
ATOM 7170 O O . THR A 1 918 ? 13.953 -21.094 -19.812 1 79.19 918 THR A O 1
ATOM 7173 N N . PHE A 1 919 ? 12.18 -20.016 -20.656 1 87.56 919 PHE A N 1
ATOM 7174 C CA . PHE A 1 919 ? 11.25 -20.891 -19.953 1 87.56 919 PHE A CA 1
ATOM 7175 C C . PHE A 1 919 ? 10.328 -21.609 -20.938 1 87.56 919 PHE A C 1
ATOM 7177 O O . PHE A 1 919 ? 9.516 -20.969 -21.609 1 87.56 919 PHE A O 1
ATOM 7184 N N . ILE A 1 920 ? 10.492 -22.859 -21.047 1 91.31 920 ILE A N 1
ATOM 7185 C CA . ILE A 1 920 ? 9.57 -23.75 -21.75 1 91.31 920 ILE A CA 1
ATOM 7186 C C . ILE A 1 920 ? 8.945 -24.719 -20.75 1 91.31 920 ILE A C 1
ATOM 7188 O O . ILE A 1 920 ? 9.625 -25.594 -20.203 1 91.31 920 ILE A O 1
ATOM 7192 N N . ASN A 1 921 ? 7.711 -24.562 -20.516 1 91.88 921 ASN A N 1
ATOM 7193 C CA . ASN A 1 921 ? 6.984 -25.297 -19.5 1 91.88 921 ASN A CA 1
ATOM 7194 C C . ASN A 1 921 ? 7.16 -26.812 -19.672 1 91.88 921 ASN A C 1
ATOM 7196 O O . ASN A 1 921 ? 6.809 -27.359 -20.719 1 91.88 921 ASN A O 1
ATOM 7200 N N . GLY A 1 922 ? 7.789 -27.484 -18.703 1 93.81 922 GLY A N 1
ATOM 7201 C CA . GLY A 1 922 ? 7.887 -28.922 -18.672 1 93.81 922 GLY A CA 1
ATOM 7202 C C . GLY A 1 922 ? 9.047 -29.469 -19.5 1 93.81 922 GLY A C 1
ATOM 7203 O O . GLY A 1 922 ? 9.188 -30.688 -19.641 1 93.81 922 GLY A O 1
ATOM 7204 N N . ALA A 1 923 ? 9.961 -28.656 -19.984 1 95.12 923 ALA A N 1
ATOM 7205 C CA . ALA A 1 923 ? 11.016 -29.078 -20.906 1 95.12 923 ALA A CA 1
ATOM 7206 C C . ALA A 1 923 ? 12.008 -30.016 -20.203 1 95.12 923 ALA A C 1
ATOM 7208 O O . ALA A 1 923 ? 12.516 -30.953 -20.828 1 95.12 923 ALA A O 1
ATOM 7209 N N . TYR A 1 924 ? 12.258 -29.766 -18.969 1 96.44 924 TYR A N 1
ATOM 7210 C CA . TYR A 1 924 ? 13.203 -30.625 -18.266 1 96.44 924 TYR A CA 1
ATOM 7211 C C . TYR A 1 924 ? 12.977 -30.578 -16.766 1 96.44 924 TYR A C 1
ATOM 7213 O O . TYR A 1 924 ? 12.281 -29.688 -16.266 1 96.44 924 TYR A O 1
ATOM 7221 N N . THR A 1 925 ? 13.484 -31.516 -16.031 1 96.25 925 THR A N 1
ATOM 7222 C CA . THR A 1 925 ? 13.547 -31.516 -14.578 1 96.25 925 THR A CA 1
ATOM 7223 C C . THR A 1 925 ? 14.992 -31.438 -14.102 1 96.25 925 THR A C 1
ATOM 7225 O O . THR A 1 925 ? 15.875 -32.094 -14.656 1 96.25 925 THR A O 1
ATOM 7228 N N . GLN A 1 926 ? 15.289 -30.531 -13.148 1 96.12 926 GLN A N 1
ATOM 7229 C CA . GLN A 1 926 ? 16.641 -30.281 -12.68 1 96.12 926 GLN A CA 1
ATOM 7230 C C . GLN A 1 926 ? 16.641 -29.688 -11.281 1 96.12 926 GLN A C 1
ATOM 7232 O O . GLN A 1 926 ? 17.016 -28.516 -11.102 1 96.12 926 GLN A O 1
ATOM 7237 N N . TYR A 1 927 ? 16.344 -30.344 -10.25 1 95.81 927 TYR A N 1
ATOM 7238 C CA . TYR A 1 927 ? 16.469 -30.109 -8.82 1 95.81 927 TYR A CA 1
ATOM 7239 C C . TYR A 1 927 ? 15.703 -28.859 -8.398 1 95.81 927 TYR A C 1
ATOM 7241 O O . TYR A 1 927 ? 16.266 -27.953 -7.805 1 95.81 927 TYR A O 1
ATOM 7249 N N . SER A 1 928 ? 14.445 -28.719 -8.508 1 94.88 928 SER A N 1
ATOM 7250 C CA . SER A 1 928 ? 13.586 -27.641 -8.016 1 94.88 928 SER A CA 1
ATOM 7251 C C . SER A 1 928 ? 12.773 -28.094 -6.805 1 94.88 928 SER A C 1
ATOM 7253 O O . SER A 1 928 ? 12.797 -29.281 -6.445 1 94.88 928 SER A O 1
ATOM 7255 N N . TYR A 1 929 ? 12.188 -27.219 -6.078 1 95.12 929 TYR A N 1
ATOM 7256 C CA . TYR A 1 929 ? 11.336 -27.562 -4.938 1 95.12 929 TYR A CA 1
ATOM 7257 C C . TYR A 1 929 ? 10.391 -28.703 -5.289 1 95.12 929 TYR A C 1
ATOM 7259 O O . TYR A 1 929 ? 9.594 -28.594 -6.23 1 95.12 929 TYR A O 1
ATOM 7267 N N . PRO A 1 930 ? 10.414 -29.734 -4.605 1 94.94 930 PRO A N 1
ATOM 7268 C CA . PRO A 1 930 ? 9.648 -30.906 -5.008 1 94.94 930 PRO A CA 1
ATOM 7269 C C . PRO A 1 930 ? 8.156 -30.781 -4.691 1 94.94 930 PRO A C 1
ATOM 7271 O O . PRO A 1 930 ? 7.777 -30.031 -3.787 1 94.94 930 PRO A O 1
ATOM 7274 N N . ALA A 1 931 ? 7.367 -31.516 -5.418 1 93.31 931 ALA A N 1
ATOM 7275 C CA . ALA A 1 931 ? 5.949 -31.625 -5.102 1 93.31 931 ALA A CA 1
ATOM 7276 C C . ALA A 1 931 ? 5.742 -32.281 -3.74 1 93.31 931 ALA A C 1
ATOM 7278 O O . ALA A 1 931 ? 6.602 -33.031 -3.268 1 93.31 931 ALA A O 1
ATOM 7279 N N . VAL A 1 932 ? 4.594 -32.031 -3.137 1 95.62 932 VAL A N 1
ATOM 7280 C CA . VAL A 1 932 ? 4.383 -32.5 -1.774 1 95.62 932 VAL A CA 1
ATOM 7281 C C . VAL A 1 932 ? 3.061 -33.25 -1.693 1 95.62 932 VAL A C 1
ATOM 7283 O O . VAL A 1 932 ? 2.166 -33.062 -2.516 1 95.62 932 VAL A O 1
ATOM 7286 N N . LYS A 1 933 ? 3.006 -34.188 -0.8 1 95.94 933 LYS A N 1
ATOM 7287 C CA . LYS A 1 933 ? 1.768 -34.781 -0.324 1 95.94 933 LYS A CA 1
ATOM 7288 C C . LYS A 1 933 ? 1.261 -34.094 0.935 1 95.94 933 LYS A C 1
ATOM 7290 O O . LYS A 1 933 ? 2.049 -33.719 1.814 1 95.94 933 LYS A O 1
ATOM 7295 N N . THR A 1 934 ? -0.014 -33.812 0.986 1 96.38 934 THR A N 1
ATOM 7296 C CA . THR A 1 934 ? -0.561 -33.031 2.086 1 96.38 934 THR A CA 1
ATOM 7297 C C . THR A 1 934 ? -1.718 -33.75 2.756 1 96.38 934 THR A C 1
ATOM 7299 O O . THR A 1 934 ? -2.529 -34.406 2.08 1 96.38 934 THR A O 1
ATOM 7302 N N . TYR A 1 935 ? -1.814 -33.719 4.055 1 97.12 935 TYR A N 1
ATOM 7303 C CA . TYR A 1 935 ? -2.908 -34.188 4.883 1 97.12 935 TYR A CA 1
ATOM 7304 C C . TYR A 1 935 ? -3.504 -33.094 5.727 1 97.12 935 TYR A C 1
ATOM 7306 O O . TYR A 1 935 ? -2.775 -32.344 6.387 1 97.12 935 TYR A O 1
ATOM 7314 N N . LEU A 1 936 ? -4.836 -33 5.672 1 96.62 936 LEU A N 1
ATOM 7315 C CA . LEU A 1 936 ? -5.48 -31.906 6.387 1 96.62 936 LEU A CA 1
ATOM 7316 C C . LEU A 1 936 ? -6.66 -32.406 7.207 1 96.62 936 LEU A C 1
ATOM 7318 O O . LEU A 1 936 ? -7.395 -33.281 6.766 1 96.62 936 LEU A O 1
ATOM 7322 N N . PHE A 1 937 ? -6.863 -31.875 8.391 1 97.06 937 PHE A N 1
ATOM 7323 C CA . PHE A 1 937 ? -8.055 -32 9.219 1 97.06 937 PHE A CA 1
ATOM 7324 C C . PHE A 1 937 ? -8.812 -30.672 9.281 1 97.06 937 PHE A C 1
ATOM 7326 O O . PHE A 1 937 ? -8.234 -29.641 9.594 1 97.06 937 PHE A O 1
ATOM 7333 N N . GLY A 1 938 ? -10.094 -30.781 8.945 1 95.12 938 GLY A N 1
ATOM 7334 C CA . GLY A 1 938 ? -10.867 -29.547 8.875 1 95.12 938 GLY A CA 1
ATOM 7335 C C . GLY A 1 938 ? -12.102 -29.562 9.758 1 95.12 938 GLY A C 1
ATOM 7336 O O . GLY A 1 938 ? -12.695 -30.625 9.977 1 95.12 938 GLY A O 1
ATOM 7337 N N . ILE A 1 939 ? -12.523 -28.422 10.305 1 95.81 939 ILE A N 1
ATOM 7338 C CA . ILE A 1 939 ? -13.789 -28.188 11 1 95.81 939 ILE A CA 1
ATOM 7339 C C . ILE A 1 939 ? -14.445 -26.922 10.469 1 95.81 939 ILE A C 1
ATOM 7341 O O . ILE A 1 939 ? -13.773 -25.906 10.273 1 95.81 939 ILE A O 1
ATOM 7345 N N . GLU A 1 940 ? -15.656 -27.047 10.102 1 94.31 940 GLU A N 1
ATOM 7346 C CA . GLU A 1 940 ? -16.453 -25.906 9.672 1 94.31 940 GLU A CA 1
ATOM 7347 C C . GLU A 1 940 ? -17.719 -25.766 10.523 1 94.31 940 GLU A C 1
ATOM 7349 O O . GLU A 1 940 ? -18.484 -26.719 10.672 1 94.31 940 GLU A O 1
ATOM 7354 N N . VAL A 1 941 ? -17.922 -24.625 11.031 1 94.81 941 VAL A N 1
ATOM 7355 C CA . VAL A 1 941 ? -19.078 -24.359 11.875 1 94.81 941 VAL A CA 1
ATOM 7356 C C . VAL A 1 941 ? -19.906 -23.203 11.273 1 94.81 941 VAL A C 1
ATOM 7358 O O . VAL A 1 941 ? -19.344 -22.172 10.914 1 94.81 941 VAL A O 1
ATOM 7361 N N . GLU A 1 942 ? -21.141 -23.469 11.18 1 93.12 942 GLU A N 1
ATOM 7362 C CA . GLU A 1 942 ? -22.062 -22.453 10.688 1 93.12 942 GLU A CA 1
ATOM 7363 C C . GLU A 1 942 ? -23.094 -22.078 11.75 1 93.12 942 GLU A C 1
ATOM 7365 O O . GLU A 1 942 ? -23.688 -22.969 12.375 1 93.12 942 GLU A O 1
ATOM 7370 N N . PHE A 1 943 ? -23.359 -20.938 11.844 1 89.31 943 PHE A N 1
ATOM 7371 C CA . PHE A 1 943 ? -24.328 -20.422 12.812 1 89.31 943 PHE A CA 1
ATOM 7372 C C . PHE A 1 943 ? -25.469 -19.703 12.109 1 89.31 943 PHE A C 1
ATOM 7374 O O . PHE A 1 943 ? -25.281 -19.156 11.023 1 89.31 943 PHE A O 1
ATOM 7381 N N . MET B 1 1 ? -4.375 16.969 -21.469 1 21.28 1 MET B N 1
ATOM 7382 C CA . MET B 1 1 ? -4.848 17.953 -20.5 1 21.28 1 MET B CA 1
ATOM 7383 C C . MET B 1 1 ? -6.367 18.094 -20.578 1 21.28 1 MET B C 1
ATOM 7385 O O . MET B 1 1 ? -7.035 18.188 -19.547 1 21.28 1 MET B O 1
ATOM 7389 N N . ASN B 1 2 ? -6.883 18.328 -21.906 1 24.39 2 ASN B N 1
ATOM 7390 C CA . ASN B 1 2 ? -8.25 18.75 -22.172 1 24.39 2 ASN B CA 1
ATOM 7391 C C . ASN B 1 2 ? -9.234 17.594 -22.062 1 24.39 2 ASN B C 1
ATOM 7393 O O . ASN B 1 2 ? -10.414 17.75 -22.375 1 24.39 2 ASN B O 1
ATOM 7397 N N . ILE B 1 3 ? -8.609 16.438 -22.125 1 25.73 3 ILE B N 1
ATOM 7398 C CA . ILE B 1 3 ? -9.508 15.297 -22.203 1 25.73 3 ILE B CA 1
ATOM 7399 C C . ILE B 1 3 ? -10.07 14.977 -20.828 1 25.73 3 ILE B C 1
ATOM 7401 O O . ILE B 1 3 ? -10.891 14.062 -20.672 1 25.73 3 ILE B O 1
ATOM 7405 N N . LYS B 1 4 ? -9.414 15.578 -19.734 1 30.23 4 LYS B N 1
ATOM 7406 C CA . LYS B 1 4 ? -9.703 15.203 -18.359 1 30.23 4 LYS B CA 1
ATOM 7407 C C . LYS B 1 4 ? -11.07 15.719 -17.922 1 30.23 4 LYS B C 1
ATOM 7409 O O . LYS B 1 4 ? -11.656 15.203 -16.953 1 30.23 4 LYS B O 1
ATOM 7414 N N . LEU B 1 5 ? -11.469 16.938 -18.469 1 27 5 LEU B N 1
ATOM 7415 C CA . LEU B 1 5 ? -12.672 17.625 -18 1 27 5 LEU B CA 1
ATOM 7416 C C . LEU B 1 5 ? -13.93 16.906 -18.469 1 27 5 LEU B C 1
ATOM 7418 O O . LEU B 1 5 ? -14.977 17 -17.844 1 27 5 LEU B O 1
ATOM 7422 N N . ARG B 1 6 ? -13.945 16.25 -19.656 1 29.41 6 ARG B N 1
ATOM 7423 C CA . ARG B 1 6 ? -15.188 15.867 -20.328 1 29.41 6 ARG B CA 1
ATOM 7424 C C . ARG B 1 6 ? -15.82 14.664 -19.641 1 29.41 6 ARG B C 1
ATOM 7426 O O . ARG B 1 6 ? -17.016 14.406 -19.797 1 29.41 6 ARG B O 1
ATOM 7433 N N . ILE B 1 7 ? -15.008 13.977 -18.922 1 28.78 7 ILE B N 1
ATOM 7434 C CA . ILE B 1 7 ? -15.633 12.734 -18.484 1 28.78 7 ILE B CA 1
ATOM 7435 C C . ILE B 1 7 ? -16.516 13.008 -17.266 1 28.78 7 ILE B C 1
ATOM 7437 O O . ILE B 1 7 ? -17.609 12.453 -17.141 1 28.78 7 ILE B O 1
ATOM 7441 N N . ILE B 1 8 ? -16.094 13.977 -16.406 1 30.91 8 ILE B N 1
ATOM 7442 C CA . ILE B 1 8 ? -16.891 14.117 -15.203 1 30.91 8 ILE B CA 1
ATOM 7443 C C . ILE B 1 8 ? -18.188 14.852 -15.531 1 30.91 8 ILE B C 1
ATOM 7445 O O . ILE B 1 8 ? -19.234 14.594 -14.914 1 30.91 8 ILE B O 1
ATOM 7449 N N . THR B 1 9 ? -18.234 15.797 -16.484 1 30.77 9 THR B N 1
ATOM 7450 C CA . THR B 1 9 ? -19.422 16.578 -16.75 1 30.77 9 THR B CA 1
ATOM 7451 C C . THR B 1 9 ? -20.547 15.703 -17.312 1 30.77 9 THR B C 1
ATOM 7453 O O . THR B 1 9 ? -21.719 16.016 -17.156 1 30.77 9 THR B O 1
ATOM 7456 N N . THR B 1 10 ? -20.188 14.805 -18.141 1 31.11 10 THR B N 1
ATOM 7457 C CA . THR B 1 10 ? -21.281 14.125 -18.828 1 31.11 10 THR B CA 1
ATOM 7458 C C . THR B 1 10 ? -22.109 13.305 -17.844 1 31.11 10 THR B C 1
ATOM 7460 O O . THR B 1 10 ? -23.281 13.008 -18.109 1 31.11 10 THR B O 1
ATOM 7463 N N . GLY B 1 11 ? -21.562 12.906 -16.797 1 30.42 11 GLY B N 1
ATOM 7464 C CA . GLY B 1 11 ? -22.391 12.039 -15.969 1 30.42 11 GLY B CA 1
ATOM 7465 C C . GLY B 1 11 ? -23.5 12.766 -15.25 1 30.42 11 GLY B C 1
ATOM 7466 O O . GLY B 1 11 ? -24.547 12.18 -14.961 1 30.42 11 GLY B O 1
ATOM 7467 N N . VAL B 1 12 ? -23.266 14.039 -14.875 1 32 12 VAL B N 1
ATOM 7468 C CA . VAL B 1 12 ? -24.297 14.656 -14.055 1 32 12 VAL B CA 1
ATOM 7469 C C . VAL B 1 12 ? -25.531 14.914 -14.898 1 32 12 VAL B C 1
ATOM 7471 O O . VAL B 1 12 ? -26.656 14.914 -14.383 1 32 12 VAL B O 1
ATOM 7474 N N . LEU B 1 13 ? -25.375 15.188 -16.125 1 27.75 13 LEU B N 1
ATOM 7475 C CA . LEU B 1 13 ? -26.578 15.664 -16.797 1 27.75 13 LEU B CA 1
ATOM 7476 C C . LEU B 1 13 ? -27.641 14.578 -16.844 1 27.75 13 LEU B C 1
ATOM 7478 O O . LEU B 1 13 ? -28.812 14.852 -17.156 1 27.75 13 LEU B O 1
ATOM 7482 N N . PHE B 1 14 ? -27.172 13.406 -16.812 1 27.98 14 PHE B N 1
ATOM 7483 C CA . PHE B 1 14 ? -28.172 12.438 -17.219 1 27.98 14 PHE B CA 1
ATOM 7484 C C . PHE B 1 14 ? -29.25 12.281 -16.141 1 27.98 14 PHE B C 1
ATOM 7486 O O . PHE B 1 14 ? -30.203 11.516 -16.312 1 27.98 14 PHE B O 1
ATOM 7493 N N . PHE B 1 15 ? -28.953 12.719 -14.953 1 30.83 15 PHE B N 1
ATOM 7494 C CA . PHE B 1 15 ? -29.953 12.344 -13.961 1 30.83 15 PHE B CA 1
ATOM 7495 C C . PHE B 1 15 ? -31.172 13.242 -14.055 1 30.83 15 PHE B C 1
ATOM 7497 O O . PHE B 1 15 ? -32.062 13.203 -13.195 1 30.83 15 PHE B O 1
ATOM 7504 N N . THR B 1 16 ? -31.375 14.141 -15.023 1 27.09 16 THR B N 1
ATOM 7505 C CA . THR B 1 16 ? -32.438 15.117 -14.828 1 27.09 16 THR B CA 1
ATOM 7506 C C . THR B 1 16 ? -33.812 14.469 -14.992 1 27.09 16 THR B C 1
ATOM 7508 O O . THR B 1 16 ? -34.812 15.008 -14.531 1 27.09 16 THR B O 1
ATOM 7511 N N . GLY B 1 17 ? -34.094 13.617 -16.016 1 23.64 17 GLY B N 1
ATOM 7512 C CA . GLY B 1 17 ? -35.469 13.82 -16.484 1 23.64 17 GLY B CA 1
ATOM 7513 C C . GLY B 1 17 ? -36.531 13.242 -15.555 1 23.64 17 GLY B C 1
ATOM 7514 O O . GLY B 1 17 ? -37.719 13.367 -15.805 1 23.64 17 GLY B O 1
ATOM 7515 N N . GLN B 1 18 ? -36.281 12.047 -14.914 1 23.7 18 GLN B N 1
ATOM 7516 C CA . GLN B 1 18 ? -37.594 11.422 -14.766 1 23.7 18 GLN B CA 1
ATOM 7517 C C . GLN B 1 18 ? -38.406 12.078 -13.641 1 23.7 18 GLN B C 1
ATOM 7519 O O . GLN B 1 18 ? -37.812 12.516 -12.641 1 23.7 18 GLN B O 1
ATOM 7524 N N . TYR B 1 19 ? -39.656 12.492 -13.953 1 24.36 19 TYR B N 1
ATOM 7525 C CA . TYR B 1 19 ? -40.781 13.055 -13.234 1 24.36 19 TYR B CA 1
ATOM 7526 C C . TYR B 1 19 ? -41.25 12.117 -12.117 1 24.36 19 TYR B C 1
ATOM 7528 O O . TYR B 1 19 ? -41.625 10.977 -12.383 1 24.36 19 TYR B O 1
ATOM 7536 N N . VAL B 1 20 ? -40.469 11.797 -11.164 1 24.62 20 VAL B N 1
ATOM 7537 C CA . VAL B 1 20 ? -41.156 11.016 -10.141 1 24.62 20 VAL B CA 1
ATOM 7538 C C . VAL B 1 20 ? -42.312 11.852 -9.539 1 24.62 20 VAL B C 1
ATOM 7540 O O . VAL B 1 20 ? -42.094 13.023 -9.203 1 24.62 20 VAL B O 1
ATOM 7543 N N . ILE B 1 21 ? -43.531 11.469 -9.773 1 24.38 21 ILE B N 1
ATOM 7544 C CA . ILE B 1 21 ? -44.75 11.953 -9.148 1 24.38 21 ILE B CA 1
ATOM 7545 C C . ILE B 1 21 ? -44.594 11.914 -7.633 1 24.38 21 ILE B C 1
ATOM 7547 O O . ILE B 1 21 ? -44.344 10.859 -7.051 1 24.38 21 ILE B O 1
ATOM 7551 N N . ALA B 1 22 ? -44.281 13.039 -7.078 1 26.69 22 ALA B N 1
ATOM 7552 C CA . ALA B 1 22 ? -44.156 13.383 -5.664 1 26.69 22 ALA B CA 1
ATOM 7553 C C . ALA B 1 22 ? -45.438 12.977 -4.906 1 26.69 22 ALA B C 1
ATOM 7555 O O . ALA B 1 22 ? -46.531 13.375 -5.266 1 26.69 22 ALA B O 1
ATOM 7556 N N . GLN B 1 23 ? -45.5 11.734 -4.445 1 25.05 23 GLN B N 1
ATOM 7557 C CA . GLN B 1 23 ? -46.531 11.5 -3.467 1 25.05 23 GLN B CA 1
ATOM 7558 C C . GLN B 1 23 ? -46.562 12.594 -2.398 1 25.05 23 GLN B C 1
ATOM 7560 O O . GLN B 1 23 ? -45.5 13.07 -1.984 1 25.05 23 GLN B O 1
ATOM 7565 N N . SER B 1 24 ? -47.688 13.273 -2.305 1 26 24 SER B N 1
ATOM 7566 C CA . SER B 1 24 ? -48.094 14.305 -1.349 1 26 24 SER B CA 1
ATOM 7567 C C . SER B 1 24 ? -47.781 13.875 0.083 1 26 24 SER B C 1
ATOM 7569 O O . SER B 1 24 ? -48.312 12.875 0.56 1 26 24 SER B O 1
ATOM 7571 N N . SER B 1 25 ? -46.562 13.828 0.479 1 26.58 25 SER B N 1
ATOM 7572 C CA . SER B 1 25 ? -46.406 13.641 1.918 1 26.58 25 SER B CA 1
ATOM 7573 C C . SER B 1 25 ? -47.188 14.68 2.699 1 26.58 25 SER B C 1
ATOM 7575 O O . SER B 1 25 ? -47.156 15.867 2.375 1 26.58 25 SER B O 1
ATOM 7577 N N . THR B 1 26 ? -48.281 14.281 3.287 1 27.03 26 THR B N 1
ATOM 7578 C CA . THR B 1 26 ? -49.094 15.039 4.25 1 27.03 26 THR B CA 1
ATOM 7579 C C . THR B 1 26 ? -48.188 15.797 5.215 1 27.03 26 THR B C 1
ATOM 7581 O O . THR B 1 26 ? -47.094 15.328 5.555 1 27.03 26 THR B O 1
ATOM 7584 N N . LYS B 1 27 ? -48.438 17.109 5.43 1 30.95 27 LYS B N 1
ATOM 7585 C CA . LYS B 1 27 ? -48 18.125 6.371 1 30.95 27 LYS B CA 1
ATOM 7586 C C . LYS B 1 27 ? -47.938 17.578 7.793 1 30.95 27 LYS B C 1
ATOM 7588 O O . LYS B 1 27 ? -48.906 17.641 8.531 1 30.95 27 LYS B O 1
ATOM 7593 N N . ASP B 1 28 ? -47.625 16.406 8.047 1 27.03 28 ASP B N 1
ATOM 7594 C CA . ASP B 1 28 ? -47.656 16.094 9.477 1 27.03 28 ASP B CA 1
ATOM 7595 C C . ASP B 1 28 ? -47.031 17.219 10.297 1 27.03 28 ASP B C 1
ATOM 7597 O O . ASP B 1 28 ? -46.219 18 9.781 1 27.03 28 ASP B O 1
ATOM 7601 N N . THR B 1 29 ? -47.688 17.5 11.516 1 28.67 29 THR B N 1
ATOM 7602 C CA . THR B 1 29 ? -47.562 18.375 12.68 1 28.67 29 THR B CA 1
ATOM 7603 C C . THR B 1 29 ? -46.094 18.531 13.07 1 28.67 29 THR B C 1
ATOM 7605 O O . THR B 1 29 ? -45.281 17.672 12.766 1 28.67 29 THR B O 1
ATOM 7608 N N . ILE B 1 30 ? -45.875 19.781 13.516 1 29.14 30 ILE B N 1
ATOM 7609 C CA . ILE B 1 30 ? -44.688 20.219 14.234 1 29.14 30 ILE B CA 1
ATOM 7610 C C . ILE B 1 30 ? -44.188 19.094 15.148 1 29.14 30 ILE B C 1
ATOM 7612 O O . ILE B 1 30 ? -44.875 18.734 16.109 1 29.14 30 ILE B O 1
ATOM 7616 N N . THR B 1 31 ? -43.844 18.062 14.633 1 31.52 31 THR B N 1
ATOM 7617 C CA . THR B 1 31 ? -43.219 17.047 15.461 1 31.52 31 THR B CA 1
ATOM 7618 C C . THR B 1 31 ? -42.406 17.688 16.594 1 31.52 31 THR B C 1
ATOM 7620 O O . THR B 1 31 ? -41.656 18.625 16.359 1 31.52 31 THR B O 1
ATOM 7623 N N . LYS B 1 32 ? -42.938 17.547 17.766 1 33.25 32 LYS B N 1
ATOM 7624 C CA . LYS B 1 32 ? -42.125 17.844 18.938 1 33.25 32 LYS B CA 1
ATOM 7625 C C . LYS B 1 32 ? -40.656 17.531 18.703 1 33.25 32 LYS B C 1
ATOM 7627 O O . LYS B 1 32 ? -40.312 16.406 18.328 1 33.25 32 LYS B O 1
ATOM 7632 N N . GLU B 1 33 ? -39.969 18.469 18.266 1 32.97 33 GLU B N 1
ATOM 7633 C CA . GLU B 1 33 ? -38.531 18.234 18.234 1 32.97 33 GLU B CA 1
ATOM 7634 C C . GLU B 1 33 ? -38.094 17.297 19.359 1 32.97 33 GLU B C 1
ATOM 7636 O O . GLU B 1 33 ? -38.188 17.625 20.531 1 32.97 33 GLU B O 1
ATOM 7641 N N . LYS B 1 34 ? -38.438 16.109 19.344 1 36.47 34 LYS B N 1
ATOM 7642 C CA . LYS B 1 34 ? -37.719 15.25 20.281 1 36.47 34 LYS B CA 1
ATOM 7643 C C . LYS B 1 34 ? -36.281 15.758 20.484 1 36.47 34 LYS B C 1
ATOM 7645 O O . LYS B 1 34 ? -35.562 16.031 19.531 1 36.47 34 LYS B O 1
ATOM 7650 N N . LYS B 1 35 ? -36.094 16.391 21.609 1 38.62 35 LYS B N 1
ATOM 7651 C CA . LYS B 1 35 ? -34.781 16.75 22.094 1 38.62 35 LYS B CA 1
ATOM 7652 C C . LYS B 1 35 ? -33.719 15.703 21.688 1 38.62 35 LYS B C 1
ATOM 7654 O O . LYS B 1 35 ? -33.719 14.594 22.219 1 38.62 35 LYS B O 1
ATOM 7659 N N . ILE B 1 36 ? -33.375 15.648 20.484 1 43.12 36 ILE B N 1
ATOM 7660 C CA . ILE B 1 36 ? -32.281 14.766 20.094 1 43.12 36 ILE B CA 1
ATOM 7661 C C . ILE B 1 36 ? -31.078 14.969 21.031 1 43.12 36 ILE B C 1
ATOM 7663 O O . ILE B 1 36 ? -30.516 16.062 21.094 1 43.12 36 ILE B O 1
ATOM 7667 N N . GLU B 1 37 ? -31.078 14.141 21.969 1 54.53 37 GLU B N 1
ATOM 7668 C CA . GLU B 1 37 ? -29.953 14.109 22.891 1 54.53 37 GLU B CA 1
ATOM 7669 C C . GLU B 1 37 ? -28.609 14.109 22.156 1 54.53 37 GLU B C 1
ATOM 7671 O O . GLU B 1 37 ? -28.391 13.258 21.281 1 54.53 37 GLU B O 1
ATOM 7676 N N . GLU B 1 38 ? -27.875 15.156 22.188 1 67.94 38 GLU B N 1
ATOM 7677 C CA . GLU B 1 38 ? -26.531 15.258 21.609 1 67.94 38 GLU B CA 1
ATOM 7678 C C . GLU B 1 38 ? -25.594 14.203 22.203 1 67.94 38 GLU B C 1
ATOM 7680 O O . GLU B 1 38 ? -25.562 14.016 23.422 1 67.94 38 GLU B O 1
ATOM 7685 N N . VAL B 1 39 ? -25.156 13.336 21.406 1 75.12 39 VAL B N 1
ATOM 7686 C CA . VAL B 1 39 ? -24.234 12.273 21.828 1 75.12 39 VAL B CA 1
ATOM 7687 C C . VAL B 1 39 ? -22.797 12.688 21.531 1 75.12 39 VAL B C 1
ATOM 7689 O O . VAL B 1 39 ? -22.516 13.297 20.484 1 75.12 39 VAL B O 1
ATOM 7692 N N . VAL B 1 40 ? -22.031 12.438 22.516 1 77.56 40 VAL B N 1
ATOM 7693 C CA . VAL B 1 40 ? -20.609 12.758 22.375 1 77.56 40 VAL B CA 1
ATOM 7694 C C . VAL B 1 40 ? -19.781 11.477 22.5 1 77.56 40 VAL B C 1
ATOM 7696 O O . VAL B 1 40 ? -20.094 10.609 23.328 1 77.56 40 VAL B O 1
ATOM 7699 N N . VAL B 1 41 ? -18.859 11.328 21.641 1 76.56 41 VAL B N 1
ATOM 7700 C CA . VAL B 1 41 ? -17.969 10.18 21.703 1 76.56 41 VAL B CA 1
ATOM 7701 C C . VAL B 1 41 ? -16.906 10.414 22.766 1 76.56 41 VAL B C 1
ATOM 7703 O O . VAL B 1 41 ? -16.125 11.367 22.672 1 76.56 41 VAL B O 1
ATOM 7706 N N . THR B 1 42 ? -17.016 9.594 23.719 1 71 42 THR B N 1
ATOM 7707 C CA . THR B 1 42 ? -16.016 9.641 24.781 1 71 42 THR B CA 1
ATOM 7708 C C . THR B 1 42 ? -15.156 8.383 24.766 1 71 42 THR B C 1
ATOM 7710 O O . THR B 1 42 ? -15.547 7.344 25.297 1 71 42 THR B O 1
ATOM 7713 N N . GLY B 1 43 ? -14.172 8.461 24.062 1 71.31 43 GLY B N 1
ATOM 7714 C CA . GLY B 1 43 ? -13.305 7.293 24 1 71.31 43 GLY B CA 1
ATOM 7715 C C . GLY B 1 43 ? -13.93 6.133 23.25 1 71.31 43 GLY B C 1
ATOM 7716 O O . GLY B 1 43 ? -14.242 6.246 22.062 1 71.31 43 GLY B O 1
ATOM 7717 N N . TYR B 1 44 ? -14.234 5.141 24.141 1 80.5 44 TYR B N 1
ATOM 7718 C CA . TYR B 1 44 ? -14.688 3.877 23.578 1 80.5 44 TYR B CA 1
ATOM 7719 C C . TYR B 1 44 ? -16.219 3.793 23.578 1 80.5 44 TYR B C 1
ATOM 7721 O O . TYR B 1 44 ? -16.781 2.807 23.109 1 80.5 44 TYR B O 1
ATOM 7729 N N . GLN B 1 45 ? -16.781 4.914 24.078 1 80.75 45 GLN B N 1
ATOM 7730 C CA . GLN B 1 45 ? -18.234 4.906 24.203 1 80.75 45 GLN B CA 1
ATOM 7731 C C . GLN B 1 45 ? -18.828 6.219 23.719 1 80.75 45 GLN B C 1
ATOM 7733 O O . GLN B 1 45 ? -18.141 7.234 23.641 1 80.75 45 GLN B O 1
ATOM 7738 N N . LYS B 1 46 ? -20.047 6.078 23.391 1 79.75 46 LYS B N 1
ATOM 7739 C CA . LYS B 1 46 ? -20.859 7.258 23.141 1 79.75 46 LYS B CA 1
ATOM 7740 C C . LYS B 1 46 ? -21.75 7.578 24.344 1 79.75 46 LYS B C 1
ATOM 7742 O O . LYS B 1 46 ? -22.359 6.68 24.938 1 79.75 46 LYS B O 1
ATOM 7747 N N . LYS B 1 47 ? -21.672 8.828 24.688 1 82.12 47 LYS B N 1
ATOM 7748 C CA . LYS B 1 47 ? -22.469 9.266 25.828 1 82.12 47 LYS B CA 1
ATOM 7749 C C . LYS B 1 47 ? -23.312 10.492 25.484 1 82.12 47 LYS B C 1
ATOM 7751 O O . LYS B 1 47 ? -22.938 11.273 24.609 1 82.12 47 LYS B O 1
ATOM 7756 N N . SER B 1 48 ? -24.344 10.562 26.234 1 82.12 48 SER B N 1
ATOM 7757 C CA . SER B 1 48 ? -25.125 11.789 26.109 1 82.12 48 SER B CA 1
ATOM 7758 C C . SER B 1 48 ? -24.406 12.969 26.75 1 82.12 48 SER B C 1
ATOM 7760 O O . SER B 1 48 ? -23.688 12.812 27.734 1 82.12 48 SER B O 1
ATOM 7762 N N . LYS B 1 49 ? -24.656 14.062 26.234 1 79.44 49 LYS B N 1
ATOM 7763 C CA . LYS B 1 49 ? -24 15.273 26.719 1 79.44 49 LYS B CA 1
ATOM 7764 C C . LYS B 1 49 ? -24.312 15.5 28.203 1 79.44 49 LYS B C 1
ATOM 7766 O O . LYS B 1 49 ? -23.453 16 28.938 1 79.44 49 LYS B O 1
ATOM 7771 N N . ASP B 1 50 ? -25.469 15.094 28.625 1 78.62 50 ASP B N 1
ATOM 7772 C CA . ASP B 1 50 ? -25.891 15.297 30.016 1 78.62 50 ASP B CA 1
ATOM 7773 C C . ASP B 1 50 ? -25.078 14.422 30.969 1 78.62 50 ASP B C 1
ATOM 7775 O O . ASP B 1 50 ? -24.969 14.719 32.156 1 78.62 50 ASP B O 1
ATOM 7779 N N . GLU B 1 51 ? -24.516 13.438 30.422 1 81.88 51 GLU B N 1
ATOM 7780 C CA . GLU B 1 51 ? -23.797 12.484 31.266 1 81.88 51 GLU B CA 1
ATOM 7781 C C . GLU B 1 51 ? -22.297 12.75 31.25 1 81.88 51 GLU B C 1
ATOM 7783 O O . GLU B 1 51 ? -21.531 12.078 31.938 1 81.88 51 GLU B O 1
ATOM 7788 N N . VAL B 1 52 ? -21.953 13.656 30.562 1 85.5 52 VAL B N 1
ATOM 7789 C CA . VAL B 1 52 ? -20.531 13.914 30.406 1 85.5 52 VAL B CA 1
ATOM 7790 C C . VAL B 1 52 ? -20.031 14.766 31.562 1 85.5 52 VAL B C 1
ATOM 7792 O O . VAL B 1 52 ? -20.594 15.812 31.859 1 85.5 52 VAL B O 1
ATOM 7795 N N . THR B 1 53 ? -18.953 14.406 32.188 1 86.12 53 THR B N 1
ATOM 7796 C CA . THR B 1 53 ? -18.391 15.102 33.344 1 86.12 53 THR B CA 1
ATOM 7797 C C . THR B 1 53 ? -17.094 15.789 32.969 1 86.12 53 THR B C 1
ATOM 7799 O O . THR B 1 53 ? -16.438 16.406 33.844 1 86.12 53 THR B O 1
ATOM 7802 N N . SER B 1 54 ? -16.688 15.648 31.75 1 86.19 54 SER B N 1
ATOM 7803 C CA . SER B 1 54 ? -15.383 16.109 31.312 1 86.19 54 SER B CA 1
ATOM 7804 C C . SER B 1 54 ? -15.5 17.266 30.328 1 86.19 54 SER B C 1
ATOM 7806 O O . SER B 1 54 ? -16.594 17.578 29.859 1 86.19 54 SER B O 1
ATOM 7808 N N . ALA B 1 55 ? -14.359 17.875 30.125 1 86 55 ALA B N 1
ATOM 7809 C CA . ALA B 1 55 ? -14.305 18.984 29.188 1 86 55 ALA B CA 1
ATOM 7810 C C . ALA B 1 55 ? -14.117 18.5 27.766 1 86 55 ALA B C 1
ATOM 7812 O O . ALA B 1 55 ? -13.016 18.125 27.359 1 86 55 ALA B O 1
ATOM 7813 N N . ILE B 1 56 ? -15.078 18.609 27 1 87.12 56 ILE B N 1
ATOM 7814 C CA . ILE B 1 56 ? -15.07 18.172 25.594 1 87.12 56 ILE B CA 1
ATOM 7815 C C . ILE B 1 56 ? -15.703 19.25 24.719 1 87.12 56 ILE B C 1
ATOM 7817 O O . ILE B 1 56 ? -16.75 19.812 25.062 1 87.12 56 ILE B O 1
ATOM 7821 N N . THR B 1 57 ? -15.016 19.594 23.703 1 88.5 57 THR B N 1
ATOM 7822 C CA . THR B 1 57 ? -15.57 20.5 22.703 1 88.5 57 THR B CA 1
ATOM 7823 C C . THR B 1 57 ? -15.883 19.75 21.406 1 88.5 57 THR B C 1
ATOM 7825 O O . THR B 1 57 ? -15.047 18.984 20.906 1 88.5 57 THR B O 1
ATOM 7828 N N . VAL B 1 58 ? -16.984 19.938 20.844 1 88.75 58 VAL B N 1
ATOM 7829 C CA . VAL B 1 58 ? -17.406 19.297 19.594 1 88.75 58 VAL B CA 1
ATOM 7830 C C . VAL B 1 58 ? -17.531 20.328 18.484 1 88.75 58 VAL B C 1
ATOM 7832 O O . VAL B 1 58 ? -18.219 21.344 18.656 1 88.75 58 VAL B O 1
ATOM 7835 N N . VAL B 1 59 ? -16.906 20.047 17.391 1 89.06 59 VAL B N 1
ATOM 7836 C CA . VAL B 1 59 ? -16.969 20.906 16.219 1 89.06 59 VAL B CA 1
ATOM 7837 C C . VAL B 1 59 ? -17.688 20.172 15.086 1 89.06 59 VAL B C 1
ATOM 7839 O O . VAL B 1 59 ? -17.297 19.062 14.719 1 89.06 59 VAL B O 1
ATOM 7842 N N . SER B 1 60 ? -18.625 20.859 14.531 1 87.31 60 SER B N 1
ATOM 7843 C CA . SER B 1 60 ? -19.406 20.234 13.469 1 87.31 60 SER B CA 1
ATOM 7844 C C . SER B 1 60 ? -18.641 20.188 12.156 1 87.31 60 SER B C 1
ATOM 7846 O O . SER B 1 60 ? -17.875 21.109 11.852 1 87.31 60 SER B O 1
ATOM 7848 N N . GLY B 1 61 ? -18.953 19.219 11.398 1 84.38 61 GLY B N 1
ATOM 7849 C CA . GLY B 1 61 ? -18.344 19.078 10.086 1 84.38 61 GLY B CA 1
ATOM 7850 C C . GLY B 1 61 ? -18.75 20.172 9.117 1 84.38 61 GLY B C 1
ATOM 7851 O O . GLY B 1 61 ? -17.969 20.562 8.258 1 84.38 61 GLY B O 1
ATOM 7852 N N . LYS B 1 62 ? -19.875 20.578 9.195 1 77.12 62 LYS B N 1
ATOM 7853 C CA . LYS B 1 62 ? -20.391 21.625 8.312 1 77.12 62 LYS B CA 1
ATOM 7854 C C . LYS B 1 62 ? -19.547 22.891 8.414 1 77.12 62 LYS B C 1
ATOM 7856 O O . LYS B 1 62 ? -19.297 23.562 7.41 1 77.12 62 LYS B O 1
ATOM 7861 N N . SER B 1 63 ? -19.125 23.141 9.562 1 77.56 63 SER B N 1
ATOM 7862 C CA . SER B 1 63 ? -18.328 24.344 9.773 1 77.56 63 SER B CA 1
ATOM 7863 C C . SER B 1 63 ? -16.938 24.203 9.164 1 77.56 63 SER B C 1
ATOM 7865 O O . SER B 1 63 ? -16.219 25.188 8.969 1 77.56 63 SER B O 1
ATOM 7867 N N . LEU B 1 64 ? -16.562 22.984 8.852 1 78.19 64 LEU B N 1
ATOM 7868 C CA . LEU B 1 64 ? -15.219 22.719 8.367 1 78.19 64 LEU B CA 1
ATOM 7869 C C . LEU B 1 64 ? -15.211 22.516 6.859 1 78.19 64 LEU B C 1
ATOM 7871 O O . LEU B 1 64 ? -14.148 22.438 6.242 1 78.19 64 LEU B O 1
ATOM 7875 N N . SER B 1 65 ? -16.328 22.453 6.285 1 75.81 65 SER B N 1
ATOM 7876 C CA . SER B 1 65 ? -16.406 22.094 4.867 1 75.81 65 SER B CA 1
ATOM 7877 C C . SER B 1 65 ? -16.266 23.328 3.986 1 75.81 65 SER B C 1
ATOM 7879 O O . SER B 1 65 ? -16.141 23.219 2.766 1 75.81 65 SER B O 1
ATOM 7881 N N . ASN B 1 66 ? -16.172 24.516 4.547 1 76.19 66 ASN B N 1
ATOM 7882 C CA . ASN B 1 66 ? -16.141 25.734 3.748 1 76.19 66 ASN B CA 1
ATOM 7883 C C . ASN B 1 66 ? -14.703 26.141 3.412 1 76.19 66 ASN B C 1
ATOM 7885 O O . ASN B 1 66 ? -14.492 27.141 2.713 1 76.19 66 ASN B O 1
ATOM 7889 N N . PHE B 1 67 ? -13.773 25.391 3.826 1 79.25 67 PHE B N 1
ATOM 7890 C CA . PHE B 1 67 ? -12.383 25.703 3.547 1 79.25 67 PHE B CA 1
ATOM 7891 C C . PHE B 1 67 ? -11.938 25.094 2.221 1 79.25 67 PHE B C 1
ATOM 7893 O O . PHE B 1 67 ? -12.625 24.234 1.676 1 79.25 67 PHE B O 1
ATOM 7900 N N . SER B 1 68 ? -10.852 25.656 1.776 1 79.81 68 SER B N 1
ATOM 7901 C CA . SER B 1 68 ? -10.234 25.062 0.597 1 79.81 68 SER B CA 1
ATOM 7902 C C . SER B 1 68 ? -9.859 23.609 0.841 1 79.81 68 SER B C 1
ATOM 7904 O O . SER B 1 68 ? -9.531 23.234 1.968 1 79.81 68 SER B O 1
ATOM 7906 N N . SER B 1 69 ? -9.938 22.891 -0.232 1 75.56 69 SER B N 1
ATOM 7907 C CA . SER B 1 69 ? -9.617 21.469 -0.155 1 75.56 69 SER B CA 1
ATOM 7908 C C . SER B 1 69 ? -8.141 21.25 0.139 1 75.56 69 SER B C 1
ATOM 7910 O O . SER B 1 69 ? -7.738 20.156 0.565 1 75.56 69 SER B O 1
ATOM 7912 N N . SER B 1 70 ? -7.324 22.203 -0.108 1 76.62 70 SER B N 1
ATOM 7913 C CA . SER B 1 70 ? -5.895 22.094 0.168 1 76.62 70 SER B CA 1
ATOM 7914 C C . SER B 1 70 ? -5.582 22.438 1.62 1 76.62 70 SER B C 1
ATOM 7916 O O . SER B 1 70 ? -4.453 22.25 2.076 1 76.62 70 SER B O 1
ATOM 7918 N N . THR B 1 71 ? -6.602 22.953 2.279 1 79 71 THR B N 1
ATOM 7919 C CA . THR B 1 71 ? -6.496 23.125 3.725 1 79 71 THR B CA 1
ATOM 7920 C C . THR B 1 71 ? -6.863 21.828 4.453 1 79 71 THR B C 1
ATOM 7922 O O . THR B 1 71 ? -8.016 21.391 4.41 1 79 71 THR B O 1
ATOM 7925 N N . LEU B 1 72 ? -5.922 21.406 5.227 1 80.12 72 LEU B N 1
ATOM 7926 C CA . LEU B 1 72 ? -6.121 20.109 5.859 1 80.12 72 LEU B CA 1
ATOM 7927 C C . LEU B 1 72 ? -7.023 20.234 7.082 1 80.12 72 LEU B C 1
ATOM 7929 O O . LEU B 1 72 ? -7.242 21.344 7.59 1 80.12 72 LEU B O 1
ATOM 7933 N N . GLY B 1 73 ? -7.551 19.203 7.484 1 81.88 73 GLY B N 1
ATOM 7934 C CA . GLY B 1 73 ? -8.539 19.156 8.555 1 81.88 73 GLY B CA 1
ATOM 7935 C C . GLY B 1 73 ? -8.055 19.797 9.844 1 81.88 73 GLY B C 1
ATOM 7936 O O . GLY B 1 73 ? -8.781 20.562 10.469 1 81.88 73 GLY B O 1
ATOM 7937 N N . THR B 1 74 ? -6.902 19.547 10.219 1 85.31 74 THR B N 1
ATOM 7938 C CA . THR B 1 74 ? -6.379 20.078 11.469 1 85.31 74 THR B CA 1
ATOM 7939 C C . THR B 1 74 ? -6.293 21.609 11.406 1 85.31 74 THR B C 1
ATOM 7941 O O . THR B 1 74 ? -6.555 22.281 12.398 1 85.31 74 THR B O 1
ATOM 7944 N N . ASN B 1 75 ? -5.945 22.094 10.242 1 86.62 75 ASN B N 1
ATOM 7945 C CA . ASN B 1 75 ? -5.863 23.547 10.07 1 86.62 75 ASN B CA 1
ATOM 7946 C C . ASN B 1 75 ? -7.234 24.203 10.188 1 86.62 75 ASN B C 1
ATOM 7948 O O . ASN B 1 75 ? -7.352 25.312 10.703 1 86.62 75 ASN B O 1
ATOM 7952 N N . ALA B 1 76 ? -8.172 23.5 9.797 1 83.75 76 ALA B N 1
ATOM 7953 C CA . ALA B 1 76 ? -9.523 24.047 9.773 1 83.75 76 ALA B CA 1
ATOM 7954 C C . ALA B 1 76 ? -10.086 24.172 11.18 1 83.75 76 ALA B C 1
ATOM 7956 O O . ALA B 1 76 ? -11.062 24.906 11.398 1 83.75 76 ALA B O 1
ATOM 7957 N N . LEU B 1 77 ? -9.5 23.625 12.133 1 89 77 LEU B N 1
ATOM 7958 C CA . LEU B 1 77 ? -9.961 23.656 13.523 1 89 77 LEU B CA 1
ATOM 7959 C C . LEU B 1 77 ? -9.492 24.922 14.219 1 89 77 LEU B C 1
ATOM 7961 O O . LEU B 1 77 ? -9.938 25.219 15.328 1 89 77 LEU B O 1
ATOM 7965 N N . GLN B 1 78 ? -8.703 25.656 13.633 1 91.62 78 GLN B N 1
ATOM 7966 C CA . GLN B 1 78 ? -8.133 26.844 14.258 1 91.62 78 GLN B CA 1
ATOM 7967 C C . GLN B 1 78 ? -9.227 27.828 14.688 1 91.62 78 GLN B C 1
ATOM 7969 O O . GLN B 1 78 ? -10.094 28.188 13.891 1 91.62 78 GLN B O 1
ATOM 7974 N N . GLY B 1 79 ? -9.227 28.172 15.945 1 92.44 79 GLY B N 1
ATOM 7975 C CA . GLY B 1 79 ? -10.133 29.172 16.5 1 92.44 79 GLY B CA 1
ATOM 7976 C C . GLY B 1 79 ? -11.5 28.609 16.828 1 92.44 79 GLY B C 1
ATOM 7977 O O . GLY B 1 79 ? -12.391 29.359 17.266 1 92.44 79 GLY B O 1
ATOM 7978 N N . LYS B 1 80 ? -11.641 27.359 16.719 1 92.06 80 LYS B N 1
ATOM 7979 C CA . LYS B 1 80 ? -12.984 26.797 16.859 1 92.06 80 LYS B CA 1
ATOM 7980 C C . LYS B 1 80 ? -13.188 26.219 18.266 1 92.06 80 LYS B C 1
ATOM 7982 O O . LYS B 1 80 ? -14.328 26.016 18.688 1 92.06 80 LYS B O 1
ATOM 7987 N N . ALA B 1 81 ? -12.125 26.016 18.938 1 91.81 81 ALA B N 1
ATOM 7988 C CA . ALA B 1 81 ? -12.227 25.438 20.266 1 91.81 81 ALA B CA 1
ATOM 7989 C C . ALA B 1 81 ? -11.312 26.141 21.25 1 91.81 81 ALA B C 1
ATOM 7991 O O . ALA B 1 81 ? -10.133 26.359 20.969 1 91.81 81 ALA B O 1
ATOM 7992 N N . ALA B 1 82 ? -11.891 26.453 22.406 1 94.5 82 ALA B N 1
ATOM 7993 C CA . ALA B 1 82 ? -11.062 27.031 23.453 1 94.5 82 ALA B CA 1
ATOM 7994 C C . ALA B 1 82 ? -10.016 26.047 23.938 1 94.5 82 ALA B C 1
ATOM 7996 O O . ALA B 1 82 ? -10.281 24.844 24.031 1 94.5 82 ALA B O 1
ATOM 7997 N N . GLY B 1 83 ? -8.898 26.562 24.25 1 94.75 83 GLY B N 1
ATOM 7998 C CA . GLY B 1 83 ? -7.82 25.734 24.766 1 94.75 83 GLY B CA 1
ATOM 7999 C C . GLY B 1 83 ? -7.02 25.047 23.672 1 94.75 83 GLY B C 1
ATOM 8000 O O . GLY B 1 83 ? -6.062 24.328 23.969 1 94.75 83 GLY B O 1
ATOM 8001 N N . VAL B 1 84 ? -7.402 25.234 22.5 1 95.5 84 VAL B N 1
ATOM 8002 C CA . VAL B 1 84 ? -6.73 24.594 21.391 1 95.5 84 VAL B CA 1
ATOM 8003 C C . VAL B 1 84 ? -6.062 25.641 20.5 1 95.5 84 VAL B C 1
ATOM 8005 O O . VAL B 1 84 ? -6.742 26.453 19.875 1 95.5 84 VAL B O 1
ATOM 8008 N N . ASN B 1 85 ? -4.758 25.578 20.516 1 95.31 85 ASN B N 1
ATOM 8009 C CA . ASN B 1 85 ? -3.967 26.453 19.672 1 95.31 85 ASN B CA 1
ATOM 8010 C C . ASN B 1 85 ? -3.408 25.734 18.453 1 95.31 85 ASN B C 1
ATOM 8012 O O . ASN B 1 85 ? -2.594 24.812 18.594 1 95.31 85 ASN B O 1
ATOM 8016 N N . ILE B 1 86 ? -3.822 26.156 17.281 1 94.06 86 ILE B N 1
ATOM 8017 C CA . ILE B 1 86 ? -3.385 25.531 16.047 1 94.06 86 ILE B CA 1
ATOM 8018 C C . ILE B 1 86 ? -2.756 26.578 15.125 1 94.06 86 ILE B C 1
ATOM 8020 O O . ILE B 1 86 ? -3.279 27.688 14.984 1 94.06 86 ILE B O 1
ATOM 8024 N N . SER B 1 87 ? -1.632 26.25 14.578 1 92.06 87 SER B N 1
ATOM 8025 C CA . SER B 1 87 ? -0.994 27.062 13.547 1 92.06 87 SER B CA 1
ATOM 8026 C C . SER B 1 87 ? -0.559 26.203 12.359 1 92.06 87 SER B C 1
ATOM 8028 O O . SER B 1 87 ? 0.024 25.141 12.539 1 92.06 87 SER B O 1
ATOM 8030 N N . ALA B 1 88 ? -0.894 26.672 11.18 1 90.06 88 ALA B N 1
ATOM 8031 C CA . ALA B 1 88 ? -0.35 26 10.008 1 90.06 88 ALA B CA 1
ATOM 8032 C C . ALA B 1 88 ? 1.177 26.016 10.023 1 90.06 88 ALA B C 1
ATOM 8034 O O . ALA B 1 88 ? 1.788 27.016 10.391 1 90.06 88 ALA B O 1
ATOM 8035 N N . LEU B 1 89 ? 1.805 24.922 9.617 1 89.62 89 LEU B N 1
ATOM 8036 C CA . LEU B 1 89 ? 3.262 24.891 9.578 1 89.62 89 LEU B CA 1
ATOM 8037 C C . LEU B 1 89 ? 3.795 25.953 8.617 1 89.62 89 LEU B C 1
ATOM 8039 O O . LEU B 1 89 ? 4.77 26.641 8.922 1 89.62 89 LEU B O 1
ATOM 8043 N N . ASN B 1 90 ? 3.234 26.047 7.434 1 90.5 90 ASN B N 1
ATOM 8044 C CA . ASN B 1 90 ? 3.432 27.141 6.488 1 90.5 90 ASN B CA 1
ATOM 8045 C C . ASN B 1 90 ? 2.307 27.203 5.461 1 90.5 90 ASN B C 1
ATOM 8047 O O . ASN B 1 90 ? 1.252 26.594 5.648 1 90.5 90 ASN B O 1
ATOM 8051 N N . GLY B 1 91 ? 2.51 28 4.395 1 90.94 91 GLY B N 1
ATOM 8052 C CA . GLY B 1 91 ? 1.427 28.25 3.457 1 90.94 91 GLY B CA 1
ATOM 8053 C C . GLY B 1 91 ? 1.389 27.25 2.312 1 90.94 91 GLY B C 1
ATOM 8054 O O . GLY B 1 91 ? 0.547 27.359 1.418 1 90.94 91 GLY B O 1
ATOM 8055 N N . LYS B 1 92 ? 2.225 26.266 2.277 1 92.44 92 LYS B N 1
ATOM 8056 C CA . LYS B 1 92 ? 2.281 25.281 1.203 1 92.44 92 LYS B CA 1
ATOM 8057 C C . LYS B 1 92 ? 0.999 24.453 1.148 1 92.44 92 LYS B C 1
ATOM 8059 O O . LYS B 1 92 ? 0.478 24.047 2.184 1 92.44 92 LYS B O 1
ATOM 8064 N N . PRO B 1 93 ? 0.466 24.234 -0.072 1 92.81 93 PRO B N 1
ATOM 8065 C CA . PRO B 1 93 ? -0.693 23.344 -0.155 1 92.81 93 PRO B CA 1
ATOM 8066 C C . PRO B 1 93 ? -0.411 21.953 0.411 1 92.81 93 PRO B C 1
ATOM 8068 O O . PRO B 1 93 ? 0.614 21.344 0.089 1 92.81 93 PRO B O 1
ATOM 8071 N N . GLY B 1 94 ? -1.297 21.562 1.292 1 88.75 94 GLY B N 1
ATOM 8072 C CA . GLY B 1 94 ? -1.157 20.234 1.868 1 88.75 94 GLY B CA 1
ATOM 8073 C C . GLY B 1 94 ? -0.268 20.203 3.098 1 88.75 94 GLY B C 1
ATOM 8074 O O . GLY B 1 94 ? 0.094 19.141 3.586 1 88.75 94 GLY B O 1
ATOM 8075 N N . SER B 1 95 ? 0.094 21.266 3.562 1 87.94 95 SER B N 1
ATOM 8076 C CA . SER B 1 95 ? 0.935 21.344 4.754 1 87.94 95 SER B CA 1
ATOM 8077 C C . SER B 1 95 ? 0.142 21 6.012 1 87.94 95 SER B C 1
ATOM 8079 O O . SER B 1 95 ? -1.036 21.344 6.121 1 87.94 95 SER B O 1
ATOM 8081 N N . GLY B 1 96 ? 0.785 20.453 6.984 1 89.06 96 GLY B N 1
ATOM 8082 C CA . GLY B 1 96 ? 0.166 20.125 8.258 1 89.06 96 GLY B CA 1
ATOM 8083 C C . GLY B 1 96 ? 0.139 21.281 9.227 1 89.06 96 GLY B C 1
ATOM 8084 O O . GLY B 1 96 ? 0.168 22.453 8.82 1 89.06 96 GLY B O 1
ATOM 8085 N N . SER B 1 97 ? -0.083 20.906 10.547 1 92.12 97 SER B N 1
ATOM 8086 C CA . SER B 1 97 ? -0.233 21.938 11.555 1 92.12 97 SER B CA 1
ATOM 8087 C C . SER B 1 97 ? 0.518 21.578 12.836 1 92.12 97 SER B C 1
ATOM 8089 O O . SER B 1 97 ? 0.832 20.406 13.07 1 92.12 97 SER B O 1
ATOM 8091 N N . ALA B 1 98 ? 0.893 22.562 13.523 1 93.12 98 ALA B N 1
ATOM 8092 C CA . ALA B 1 98 ? 1.314 22.406 14.914 1 93.12 98 ALA B CA 1
ATOM 8093 C C . ALA B 1 98 ? 0.139 22.609 15.867 1 93.12 98 ALA B C 1
ATOM 8095 O O . ALA B 1 98 ? -0.555 23.625 15.805 1 93.12 98 ALA B O 1
ATOM 8096 N N . ILE B 1 99 ? -0.084 21.625 16.703 1 94.25 99 ILE B N 1
ATOM 8097 C CA . ILE B 1 99 ? -1.258 21.641 17.578 1 94.25 99 ILE B CA 1
ATOM 8098 C C . ILE B 1 99 ? -0.821 21.578 19.031 1 94.25 99 ILE B C 1
ATOM 8100 O O . ILE B 1 99 ? -0.022 20.719 19.422 1 94.25 99 ILE B O 1
ATOM 8104 N N . ASN B 1 100 ? -1.327 22.469 19.828 1 94.75 100 ASN B N 1
ATOM 8105 C CA . ASN B 1 100 ? -1.183 22.453 21.281 1 94.75 100 ASN B CA 1
ATOM 8106 C C . ASN B 1 100 ? -2.535 22.547 21.984 1 94.75 100 ASN B C 1
ATOM 8108 O O . ASN B 1 100 ? -3.275 23.516 21.781 1 94.75 100 ASN B O 1
ATOM 8112 N N . ILE B 1 101 ? -2.828 21.609 22.703 1 95 101 ILE B N 1
ATOM 8113 C CA . ILE B 1 101 ? -4.039 21.625 23.516 1 95 101 ILE B CA 1
ATOM 8114 C C . ILE B 1 101 ? -3.68 21.953 24.969 1 95 101 ILE B C 1
ATOM 8116 O O . ILE B 1 101 ? -2.912 21.219 25.609 1 95 101 ILE B O 1
ATOM 8120 N N . ARG B 1 102 ? -4.246 23.062 25.516 1 95.19 102 ARG B N 1
ATOM 8121 C CA . ARG B 1 102 ? -4.074 23.531 26.875 1 95.19 102 ARG B CA 1
ATOM 8122 C C . ARG B 1 102 ? -2.598 23.75 27.203 1 95.19 102 ARG B C 1
ATOM 8124 O O . ARG B 1 102 ? -2.121 23.344 28.266 1 95.19 102 ARG B O 1
ATOM 8131 N N . GLY B 1 103 ? -1.903 24.312 26.156 1 92.31 103 GLY B N 1
ATOM 8132 C CA . GLY B 1 103 ? -0.545 24.781 26.375 1 92.31 103 GLY B CA 1
ATOM 8133 C C . GLY B 1 103 ? 0.507 23.875 25.766 1 92.31 103 GLY B C 1
ATOM 8134 O O . GLY B 1 103 ? 0.226 23.125 24.828 1 92.31 103 GLY B O 1
ATOM 8135 N N . LEU B 1 104 ? 1.748 24.062 26.234 1 89.62 104 LEU B N 1
ATOM 8136 C CA . LEU B 1 104 ? 2.879 23.312 25.688 1 89.62 104 LEU B CA 1
ATOM 8137 C C . LEU B 1 104 ? 2.781 21.844 26.062 1 89.62 104 LEU B C 1
ATOM 8139 O O . LEU B 1 104 ? 2.879 21.469 27.234 1 89.62 104 LEU B O 1
ATOM 8143 N N . GLY B 1 105 ? 2.658 21.062 25.062 1 84.38 105 GLY B N 1
ATOM 8144 C CA . GLY B 1 105 ? 2.492 19.641 25.297 1 84.38 105 GLY B CA 1
ATOM 8145 C C . GLY B 1 105 ? 3.777 18.938 25.719 1 84.38 105 GLY B C 1
ATOM 8146 O O . GLY B 1 105 ? 3.754 18.016 26.516 1 84.38 105 GLY B O 1
ATOM 8147 N N . ASN B 1 106 ? 4.82 19.359 25.031 1 84.31 106 ASN B N 1
ATOM 8148 C CA . ASN B 1 106 ? 6.109 18.719 25.312 1 84.31 106 ASN B CA 1
ATOM 8149 C C . ASN B 1 106 ? 7.258 19.719 25.172 1 84.31 106 ASN B C 1
ATOM 8151 O O . ASN B 1 106 ? 7.23 20.594 24.281 1 84.31 106 ASN B O 1
ATOM 8155 N N . ILE B 1 107 ? 8.258 19.484 26 1 85.62 107 ILE B N 1
ATOM 8156 C CA . ILE B 1 107 ? 9.406 20.391 26 1 85.62 107 ILE B CA 1
ATOM 8157 C C . ILE B 1 107 ? 10.359 20.016 24.875 1 85.62 107 ILE B C 1
ATOM 8159 O O . ILE B 1 107 ? 11.211 20.812 24.484 1 85.62 107 ILE B O 1
ATOM 8163 N N . THR B 1 108 ? 10.25 18.812 24.359 1 80.62 108 THR B N 1
ATOM 8164 C CA . THR B 1 108 ? 11.086 18.391 23.234 1 80.62 108 THR B CA 1
ATOM 8165 C C . THR B 1 108 ? 10.859 19.281 22.031 1 80.62 108 THR B C 1
ATOM 8167 O O . THR B 1 108 ? 9.719 19.516 21.625 1 80.62 108 THR B O 1
ATOM 8170 N N . ALA B 1 109 ? 11.922 19.719 21.453 1 75.44 109 ALA B N 1
ATOM 8171 C CA . ALA B 1 109 ? 11.883 20.688 20.359 1 75.44 109 ALA B CA 1
ATOM 8172 C C . ALA B 1 109 ? 11.922 20 19 1 75.44 109 ALA B C 1
ATOM 8174 O O . ALA B 1 109 ? 12.812 20.266 18.188 1 75.44 109 ALA B O 1
ATOM 8175 N N . SER B 1 110 ? 10.961 19.141 18.734 1 81.81 110 SER B N 1
ATOM 8176 C CA . SER B 1 110 ? 10.805 18.484 17.438 1 81.81 110 SER B CA 1
ATOM 8177 C C . SER B 1 110 ? 9.367 18.562 16.953 1 81.81 110 SER B C 1
ATOM 8179 O O . SER B 1 110 ? 8.43 18.656 17.75 1 81.81 110 SER B O 1
ATOM 8181 N N . VAL B 1 111 ? 9.258 18.547 15.68 1 77.75 111 VAL B N 1
ATOM 8182 C CA . VAL B 1 111 ? 7.926 18.641 15.078 1 77.75 111 VAL B CA 1
ATOM 8183 C C . VAL B 1 111 ? 7.098 17.422 15.492 1 77.75 111 VAL B C 1
ATOM 8185 O O . VAL B 1 111 ? 7.578 16.281 15.438 1 77.75 111 VAL B O 1
ATOM 8188 N N . GLY B 1 112 ? 5.934 17.719 16.016 1 83.56 112 GLY B N 1
ATOM 8189 C CA . GLY B 1 112 ? 5 16.641 16.328 1 83.56 112 GLY B CA 1
ATOM 8190 C C . GLY B 1 112 ? 5.094 16.172 17.766 1 83.56 112 GLY B C 1
ATOM 8191 O O . GLY B 1 112 ? 4.258 15.391 18.219 1 83.56 112 GLY B O 1
ATOM 8192 N N . ALA B 1 113 ? 6.023 16.594 18.516 1 85.12 113 ALA B N 1
ATOM 8193 C CA . ALA B 1 113 ? 6.188 16.156 19.906 1 85.12 113 ALA B CA 1
ATOM 8194 C C . ALA B 1 113 ? 4.957 16.516 20.734 1 85.12 113 ALA B C 1
ATOM 8196 O O . ALA B 1 113 ? 4.582 15.766 21.641 1 85.12 113 ALA B O 1
ATOM 8197 N N . SER B 1 114 ? 4.301 17.594 20.406 1 89.94 114 SER B N 1
ATOM 8198 C CA . SER B 1 114 ? 3.152 18.062 21.172 1 89.94 114 SER B CA 1
ATOM 8199 C C . SER B 1 114 ? 1.842 17.609 20.516 1 89.94 114 SER B C 1
ATOM 8201 O O . SER B 1 114 ? 0.765 18.062 20.922 1 89.94 114 SER B O 1
ATOM 8203 N N . ASN B 1 115 ? 1.936 16.719 19.547 1 92.31 115 ASN B N 1
ATOM 8204 C CA . ASN B 1 115 ? 0.719 16.266 18.875 1 92.31 115 ASN B CA 1
ATOM 8205 C C . ASN B 1 115 ? -0.233 15.586 19.859 1 92.31 115 ASN B C 1
ATOM 8207 O O . ASN B 1 115 ? 0.204 14.836 20.734 1 92.31 115 ASN B O 1
ATOM 8211 N N . PRO B 1 116 ? -1.526 15.898 19.719 1 94.81 116 PRO B N 1
ATOM 8212 C CA . PRO B 1 116 ? -2.506 15.078 20.438 1 94.81 116 PRO B CA 1
ATOM 8213 C C . PRO B 1 116 ? -2.672 13.688 19.844 1 94.81 116 PRO B C 1
ATOM 8215 O O . PRO B 1 116 ? -2.098 13.391 18.797 1 94.81 116 PRO B O 1
ATOM 8218 N N . LEU B 1 117 ? -3.387 12.883 20.578 1 95.31 117 LEU B N 1
ATOM 8219 C CA . LEU B 1 117 ? -3.807 11.609 20 1 95.31 117 LEU B CA 1
ATOM 8220 C C . LEU B 1 117 ? -4.895 11.812 18.953 1 95.31 117 LEU B C 1
ATOM 8222 O O . LEU B 1 117 ? -5.82 12.602 19.172 1 95.31 117 LEU B O 1
ATOM 8226 N N . PHE B 1 118 ? -4.789 11.164 17.859 1 95.81 118 PHE B N 1
ATOM 8227 C CA . PHE B 1 118 ? -5.824 11.18 16.844 1 95.81 118 PHE B CA 1
ATOM 8228 C C . PHE B 1 118 ? -6.59 9.859 16.828 1 95.81 118 PHE B C 1
ATOM 8230 O O . PHE B 1 118 ? -5.988 8.781 16.812 1 95.81 118 PHE B O 1
ATOM 8237 N N . VAL B 1 119 ? -7.867 9.977 16.844 1 95.38 119 VAL B N 1
ATOM 8238 C CA . VAL B 1 119 ? -8.766 8.836 16.75 1 95.38 119 VAL B CA 1
ATOM 8239 C C . VAL B 1 119 ? -9.75 9.047 15.594 1 95.38 119 VAL B C 1
ATOM 8241 O O . VAL B 1 119 ? -10.336 10.117 15.461 1 95.38 119 VAL B O 1
ATOM 8244 N N . ILE B 1 120 ? -9.945 8.078 14.781 1 95.12 120 ILE B N 1
ATOM 8245 C CA . ILE B 1 120 ? -10.867 8.172 13.656 1 95.12 120 ILE B CA 1
ATOM 8246 C C . ILE B 1 120 ? -11.891 7.043 13.734 1 95.12 120 ILE B C 1
ATOM 8248 O O . ILE B 1 120 ? -11.547 5.867 13.625 1 95.12 120 ILE B O 1
ATOM 8252 N N . ASP B 1 121 ? -13.125 7.367 13.906 1 92.88 121 ASP B N 1
ATOM 8253 C CA . ASP B 1 121 ? -14.227 6.414 14 1 92.88 121 ASP B CA 1
ATOM 8254 C C . ASP B 1 121 ? -13.922 5.324 15.023 1 92.88 121 ASP B C 1
ATOM 8256 O O . ASP B 1 121 ? -14.125 4.141 14.758 1 92.88 121 ASP B O 1
ATOM 8260 N N . GLY B 1 122 ? -13.289 5.77 16.078 1 89 122 GLY B N 1
ATOM 8261 C CA . GLY B 1 122 ? -13.039 4.863 17.188 1 89 122 GLY B CA 1
ATOM 8262 C C . GLY B 1 122 ? -11.695 4.164 17.094 1 89 122 GLY B C 1
ATOM 8263 O O . GLY B 1 122 ? -11.227 3.578 18.078 1 89 122 GLY B O 1
ATOM 8264 N N . PHE B 1 123 ? -11.117 4.211 16.016 1 88.5 123 PHE B N 1
ATOM 8265 C CA . PHE B 1 123 ? -9.82 3.564 15.914 1 88.5 123 PHE B CA 1
ATOM 8266 C C . PHE B 1 123 ? -8.703 4.523 16.312 1 88.5 123 PHE B C 1
ATOM 8268 O O . PHE B 1 123 ? -8.656 5.66 15.836 1 88.5 123 PHE B O 1
ATOM 8275 N N . ILE B 1 124 ? -7.801 4.066 17.141 1 93.06 124 ILE B N 1
ATOM 8276 C CA . ILE B 1 124 ? -6.66 4.832 17.625 1 93.06 124 ILE B CA 1
ATOM 8277 C C . ILE B 1 124 ? -5.566 4.871 16.562 1 93.06 124 ILE B C 1
ATOM 8279 O O . ILE B 1 124 ? -4.91 3.861 16.297 1 93.06 124 ILE B O 1
ATOM 8283 N N . VAL B 1 125 ? -5.32 6.012 16.016 1 94.19 125 VAL B N 1
ATOM 8284 C CA . VAL B 1 125 ? -4.363 6.156 14.93 1 94.19 125 VAL B CA 1
ATOM 8285 C C . VAL B 1 125 ? -2.961 6.367 15.5 1 94.19 125 VAL B C 1
ATOM 8287 O O . VAL B 1 125 ? -1.981 5.84 14.969 1 94.19 125 VAL B O 1
ATOM 8290 N N . GLY B 1 126 ? -2.871 7.258 16.562 1 94.88 126 GLY B N 1
ATOM 8291 C CA . GLY B 1 126 ? -1.604 7.551 17.219 1 94.88 126 GLY B CA 1
ATOM 8292 C C . GLY B 1 126 ? -1.46 9.008 17.609 1 94.88 126 GLY B C 1
ATOM 8293 O O . GLY B 1 126 ? -2.391 9.797 17.438 1 94.88 126 GLY B O 1
ATOM 8294 N N . ASN B 1 127 ? -0.29 9.336 18.156 1 94.31 127 ASN B N 1
ATOM 8295 C CA . ASN B 1 127 ? -0.077 10.688 18.672 1 94.31 127 ASN B CA 1
ATOM 8296 C C . ASN B 1 127 ? 1.196 11.312 18.094 1 94.31 127 ASN B C 1
ATOM 8298 O O . ASN B 1 127 ? 1.839 12.133 18.75 1 94.31 127 ASN B O 1
ATOM 8302 N N . ASP B 1 128 ? 1.63 10.844 16.969 1 92.19 128 ASP B N 1
ATOM 8303 C CA . ASP B 1 128 ? 2.812 11.391 16.312 1 92.19 128 ASP B CA 1
ATOM 8304 C C . ASP B 1 128 ? 2.449 12.039 14.984 1 92.19 128 ASP B C 1
ATOM 8306 O O . ASP B 1 128 ? 1.269 12.227 14.68 1 92.19 128 ASP B O 1
ATOM 8310 N N . GLN B 1 129 ? 3.484 12.531 14.281 1 88.56 129 GLN B N 1
ATOM 8311 C CA . GLN B 1 129 ? 3.242 13.219 13.016 1 88.56 129 GLN B CA 1
ATOM 8312 C C . GLN B 1 129 ? 2.625 12.281 11.984 1 88.56 129 GLN B C 1
ATOM 8314 O O . GLN B 1 129 ? 1.821 12.711 11.156 1 88.56 129 GLN B O 1
ATOM 8319 N N . ARG B 1 130 ? 2.945 11.047 12.008 1 92.19 130 ARG B N 1
ATOM 8320 C CA . ARG B 1 130 ? 2.387 10.062 11.094 1 92.19 130 ARG B CA 1
ATOM 8321 C C . ARG B 1 130 ? 0.875 9.953 11.25 1 92.19 130 ARG B C 1
ATOM 8323 O O . ARG B 1 130 ? 0.146 9.836 10.266 1 92.19 130 ARG B O 1
ATOM 8330 N N . ALA B 1 131 ? 0.483 9.969 12.438 1 94.56 131 ALA B N 1
ATOM 8331 C CA . ALA B 1 131 ? -0.942 9.906 12.75 1 94.56 131 ALA B CA 1
ATOM 8332 C C . ALA B 1 131 ? -1.669 11.148 12.242 1 94.56 131 ALA B C 1
ATOM 8334 O O . ALA B 1 131 ? -2.797 11.062 11.75 1 94.56 131 ALA B O 1
ATOM 8335 N N . GLN B 1 132 ? -1.063 12.25 12.398 1 93.69 132 GLN B N 1
ATOM 8336 C CA . GLN B 1 132 ? -1.676 13.469 11.875 1 93.69 132 GLN B CA 1
ATOM 8337 C C . GLN B 1 132 ? -1.849 13.398 10.359 1 93.69 132 GLN B C 1
ATOM 8339 O O . GLN B 1 132 ? -2.854 13.867 9.828 1 93.69 132 GLN B O 1
ATOM 8344 N N . ASP B 1 133 ? -0.866 12.844 9.703 1 93.5 133 ASP B N 1
ATOM 8345 C CA . ASP B 1 133 ? -0.957 12.688 8.25 1 93.5 133 ASP B CA 1
ATOM 8346 C C . ASP B 1 133 ? -2.164 11.836 7.867 1 93.5 133 ASP B C 1
ATOM 8348 O O . ASP B 1 133 ? -2.85 12.133 6.887 1 93.5 133 ASP B O 1
ATOM 8352 N N . VAL B 1 134 ? -2.365 10.805 8.617 1 95.31 134 VAL B N 1
ATOM 8353 C CA . VAL B 1 134 ? -3.512 9.938 8.359 1 95.31 134 VAL B CA 1
ATOM 8354 C C . VAL B 1 134 ? -4.809 10.711 8.578 1 95.31 134 VAL B C 1
ATOM 8356 O O . VAL B 1 134 ? -5.73 10.641 7.766 1 95.31 134 VAL B O 1
ATOM 8359 N N . PHE B 1 135 ? -4.84 11.422 9.648 1 94.5 135 PHE B N 1
ATOM 8360 C CA . PHE B 1 135 ? -6.004 12.25 9.938 1 94.5 135 PHE B CA 1
ATOM 8361 C C . PHE B 1 135 ? -6.27 13.227 8.805 1 94.5 135 PHE B C 1
ATOM 8363 O O . PHE B 1 135 ? -7.406 13.352 8.336 1 94.5 135 PHE B O 1
ATOM 8370 N N . ASN B 1 136 ? -5.273 13.906 8.367 1 93.62 136 ASN B N 1
ATOM 8371 C CA . ASN B 1 136 ? -5.383 14.938 7.336 1 93.62 136 ASN B CA 1
ATOM 8372 C C . ASN B 1 136 ? -5.691 14.328 5.969 1 93.62 136 ASN B C 1
ATOM 8374 O O . ASN B 1 136 ? -6.07 15.047 5.043 1 93.62 136 ASN B O 1
ATOM 8378 N N . SER B 1 137 ? -5.508 13.047 5.836 1 92.88 137 SER B N 1
ATOM 8379 C CA . SER B 1 137 ? -5.785 12.391 4.566 1 92.88 137 SER B CA 1
ATOM 8380 C C . SER B 1 137 ? -7.285 12.258 4.324 1 92.88 137 SER B C 1
ATOM 8382 O O . SER B 1 137 ? -7.719 12.023 3.193 1 92.88 137 SER B O 1
ATOM 8384 N N . ILE B 1 138 ? -8.055 12.445 5.312 1 92.81 138 ILE B N 1
ATOM 8385 C CA . ILE B 1 138 ? -9.508 12.336 5.176 1 92.81 138 ILE B CA 1
ATOM 8386 C C . ILE B 1 138 ? -10.078 13.656 4.664 1 92.81 138 ILE B C 1
ATOM 8388 O O . ILE B 1 138 ? -9.742 14.727 5.18 1 92.81 138 ILE B O 1
ATOM 8392 N N . ASN B 1 139 ? -10.938 13.562 3.727 1 89.44 139 ASN B N 1
ATOM 8393 C CA . ASN B 1 139 ? -11.594 14.75 3.174 1 89.44 139 ASN B CA 1
ATOM 8394 C C . ASN B 1 139 ? -12.531 15.398 4.188 1 89.44 139 ASN B C 1
ATOM 8396 O O . ASN B 1 139 ? -13.414 14.727 4.73 1 89.44 139 ASN B O 1
ATOM 8400 N N . PRO B 1 140 ? -12.391 16.609 4.406 1 87.81 140 PRO B N 1
ATOM 8401 C CA . PRO B 1 140 ? -13.227 17.297 5.398 1 87.81 140 PRO B CA 1
ATOM 8402 C C . PRO B 1 140 ? -14.719 17.172 5.086 1 87.81 140 PRO B C 1
ATOM 8404 O O . PRO B 1 140 ? -15.547 17.219 5.996 1 87.81 140 PRO B O 1
ATOM 8407 N N . ASN B 1 141 ? -15.07 17.031 3.848 1 86.81 141 ASN B N 1
ATOM 8408 C CA . ASN B 1 141 ? -16.469 16.859 3.479 1 86.81 141 ASN B CA 1
ATOM 8409 C C . ASN B 1 141 ? -17.047 15.57 4.059 1 86.81 141 ASN B C 1
ATOM 8411 O O . ASN B 1 141 ? -18.266 15.398 4.109 1 86.81 141 ASN B O 1
ATOM 8415 N N . ASP B 1 142 ? -16.25 14.742 4.504 1 91.06 142 ASP B N 1
ATOM 8416 C CA . ASP B 1 142 ? -16.703 13.477 5.074 1 91.06 142 ASP B CA 1
ATOM 8417 C C . ASP B 1 142 ? -16.828 13.578 6.594 1 91.06 142 ASP B C 1
ATOM 8419 O O . ASP B 1 142 ? -17.281 12.633 7.246 1 91.06 142 ASP B O 1
ATOM 8423 N N . TYR B 1 143 ? -16.531 14.68 7.148 1 92 143 TYR B N 1
ATOM 8424 C CA . TYR B 1 143 ? -16.594 14.859 8.594 1 92 143 TYR B CA 1
ATOM 8425 C C . TYR B 1 143 ? -18.047 15.016 9.055 1 92 143 TYR B C 1
ATOM 8427 O O . TYR B 1 143 ? -18.797 15.797 8.484 1 92 143 TYR B O 1
ATOM 8435 N N . GLU B 1 144 ? -18.406 14.25 9.984 1 92.31 144 GLU B N 1
ATOM 8436 C CA . GLU B 1 144 ? -19.625 14.547 10.734 1 92.31 144 GLU B CA 1
ATOM 8437 C C . GLU B 1 144 ? -19.359 15.547 11.859 1 92.31 144 GLU B C 1
ATOM 8439 O O . GLU B 1 144 ? -20.031 16.562 11.961 1 92.31 144 GLU B O 1
ATOM 8444 N N . ASN B 1 145 ? -18.375 15.211 12.648 1 91.38 145 ASN B N 1
ATOM 8445 C CA . ASN B 1 145 ? -17.922 16.125 13.695 1 91.38 145 ASN B CA 1
ATOM 8446 C C . ASN B 1 145 ? -16.547 15.75 14.211 1 91.38 145 ASN B C 1
ATOM 8448 O O . ASN B 1 145 ? -16.031 14.672 13.898 1 91.38 145 ASN B O 1
ATOM 8452 N N . ILE B 1 146 ? -15.883 16.656 14.875 1 92.38 146 ILE B N 1
ATOM 8453 C CA . ILE B 1 146 ? -14.609 16.469 15.57 1 92.38 146 ILE B CA 1
ATOM 8454 C C . ILE B 1 146 ? -14.773 16.812 17.047 1 92.38 146 ILE B C 1
ATOM 8456 O O . ILE B 1 146 ? -15.305 17.859 17.391 1 92.38 146 ILE B O 1
ATOM 8460 N N . SER B 1 147 ? -14.375 15.914 17.906 1 92 147 SER B N 1
ATOM 8461 C CA . SER B 1 147 ? -14.367 16.156 19.344 1 92 147 SER B CA 1
ATOM 8462 C C . SER B 1 147 ? -12.945 16.312 19.875 1 92 147 SER B C 1
ATOM 8464 O O . SER B 1 147 ? -12.078 15.492 19.578 1 92 147 SER B O 1
ATOM 8466 N N . VAL B 1 148 ? -12.773 17.281 20.625 1 93.12 148 VAL B N 1
ATOM 8467 C CA . VAL B 1 148 ? -11.484 17.5 21.266 1 93.12 148 VAL B CA 1
ATOM 8468 C C . VAL B 1 148 ? -11.609 17.234 22.766 1 93.12 148 VAL B C 1
ATOM 8470 O O . VAL B 1 148 ? -12.359 17.906 23.469 1 93.12 148 VAL B O 1
ATOM 8473 N N . LEU B 1 149 ? -10.938 16.266 23.219 1 93.06 149 LEU B N 1
ATOM 8474 C CA . LEU B 1 149 ? -10.891 15.906 24.625 1 93.06 149 LEU B CA 1
ATOM 8475 C C . LEU B 1 149 ? -9.688 16.547 25.312 1 93.06 149 LEU B C 1
ATOM 8477 O O . LEU B 1 149 ? -8.547 16.266 24.969 1 93.06 149 LEU B O 1
ATOM 8481 N N . LYS B 1 150 ? -9.953 17.281 26.375 1 90.62 150 LYS B N 1
ATOM 8482 C CA . LYS B 1 150 ? -8.891 18.156 26.859 1 90.62 150 LYS B CA 1
ATOM 8483 C C . LYS B 1 150 ? -8.484 17.766 28.281 1 90.62 150 LYS B C 1
ATOM 8485 O O . LYS B 1 150 ? -7.336 17.969 28.688 1 90.62 150 LYS B O 1
ATOM 8490 N N . ASP B 1 151 ? -9.375 17.359 29.125 1 86.56 151 ASP B N 1
ATOM 8491 C CA . ASP B 1 151 ? -9.008 17.125 30.516 1 86.56 151 ASP B CA 1
ATOM 8492 C C . ASP B 1 151 ? -8.688 15.648 30.766 1 86.56 151 ASP B C 1
ATOM 8494 O O . ASP B 1 151 ? -8.766 14.828 29.844 1 86.56 151 ASP B O 1
ATOM 8498 N N . ALA B 1 152 ? -8.266 15.344 31.953 1 81.44 152 ALA B N 1
ATOM 8499 C CA . ALA B 1 152 ? -7.773 14.016 32.312 1 81.44 152 ALA B CA 1
ATOM 8500 C C . ALA B 1 152 ? -8.891 12.977 32.219 1 81.44 152 ALA B C 1
ATOM 8502 O O . ALA B 1 152 ? -8.672 11.859 31.75 1 81.44 152 ALA B O 1
ATOM 8503 N N . ALA B 1 153 ? -9.977 13.312 32.625 1 80.31 153 ALA B N 1
ATOM 8504 C CA . ALA B 1 153 ? -11.07 12.344 32.656 1 80.31 153 ALA B CA 1
ATOM 8505 C C . ALA B 1 153 ? -11.438 11.875 31.266 1 80.31 153 ALA B C 1
ATOM 8507 O O . ALA B 1 153 ? -11.805 10.719 31.062 1 80.31 153 ALA B O 1
ATOM 8508 N N . ALA B 1 154 ? -11.336 12.703 30.375 1 78.38 154 ALA B N 1
ATOM 8509 C CA . ALA B 1 154 ? -11.688 12.367 29 1 78.38 154 ALA B CA 1
ATOM 8510 C C . ALA B 1 154 ? -10.523 11.672 28.297 1 78.38 154 ALA B C 1
ATOM 8512 O O . ALA B 1 154 ? -10.734 10.727 27.531 1 78.38 154 ALA B O 1
ATOM 8513 N N . ALA B 1 155 ? -9.32 12.094 28.516 1 81 155 ALA B N 1
ATOM 8514 C CA . ALA B 1 155 ? -8.156 11.641 27.75 1 81 155 ALA B CA 1
ATOM 8515 C C . ALA B 1 155 ? -7.5 10.438 28.422 1 81 155 ALA B C 1
ATOM 8517 O O . ALA B 1 155 ? -6.797 9.664 27.781 1 81 155 ALA B O 1
ATOM 8518 N N . ALA B 1 156 ? -7.75 10.273 29.703 1 80.31 156 ALA B N 1
ATOM 8519 C CA . ALA B 1 156 ? -7.078 9.227 30.469 1 80.31 156 ALA B CA 1
ATOM 8520 C C . ALA B 1 156 ? -7.488 7.836 29.984 1 80.31 156 ALA B C 1
ATOM 8522 O O . ALA B 1 156 ? -6.758 6.863 30.172 1 80.31 156 ALA B O 1
ATOM 8523 N N . ILE B 1 157 ? -8.562 7.824 29.359 1 85.19 157 ILE B N 1
ATOM 8524 C CA . ILE B 1 157 ? -9.055 6.543 28.859 1 85.19 157 ILE B CA 1
ATOM 8525 C C . ILE B 1 157 ? -8.109 6.004 27.797 1 85.19 157 ILE B C 1
ATOM 8527 O O . ILE B 1 157 ? -8.086 4.801 27.531 1 85.19 157 ILE B O 1
ATOM 8531 N N . TYR B 1 158 ? -7.324 6.934 27.328 1 90.06 158 TYR B N 1
ATOM 8532 C CA . TYR B 1 158 ? -6.383 6.531 26.297 1 90.06 158 TYR B CA 1
ATOM 8533 C C . TYR B 1 158 ? -4.984 6.348 26.859 1 90.06 158 TYR B C 1
ATOM 8535 O O . TYR B 1 158 ? -4.031 6.09 26.125 1 90.06 158 TYR B O 1
ATOM 8543 N N . GLY B 1 159 ? -4.855 6.586 28.094 1 89.75 159 GLY B N 1
ATOM 8544 C CA . GLY B 1 159 ? -3.625 6.281 28.812 1 89.75 159 GLY B CA 1
ATOM 8545 C C . GLY B 1 159 ? -2.445 7.121 28.359 1 89.75 159 GLY B C 1
ATOM 8546 O O . GLY B 1 159 ? -2.52 8.352 28.344 1 89.75 159 GLY B O 1
ATOM 8547 N N . SER B 1 160 ? -1.404 6.352 27.922 1 90.31 160 SER B N 1
ATOM 8548 C CA . SER B 1 160 ? -0.117 6.961 27.609 1 90.31 160 SER B CA 1
ATOM 8549 C C . SER B 1 160 ? -0.18 7.734 26.281 1 90.31 160 SER B C 1
ATOM 8551 O O . SER B 1 160 ? 0.721 8.516 25.984 1 90.31 160 SER B O 1
ATOM 8553 N N . GLN B 1 161 ? -1.167 7.605 25.562 1 90 161 GLN B N 1
ATOM 8554 C CA . GLN B 1 161 ? -1.239 8.281 24.281 1 90 161 GLN B CA 1
ATOM 8555 C C . GLN B 1 161 ? -2.027 9.586 24.375 1 90 161 GLN B C 1
ATOM 8557 O O . GLN B 1 161 ? -2.045 10.375 23.438 1 90 161 GLN B O 1
ATOM 8562 N N . GLY B 1 162 ? -2.627 9.859 25.484 1 88.38 162 GLY B N 1
ATOM 8563 C CA . GLY B 1 162 ? -3.518 11 25.609 1 88.38 162 GLY B CA 1
ATOM 8564 C C . GLY B 1 162 ? -2.895 12.156 26.375 1 88.38 162 GLY B C 1
ATOM 8565 O O . GLY B 1 162 ? -3.602 13.055 26.828 1 88.38 162 GLY B O 1
ATOM 8566 N N . ALA B 1 163 ? -1.626 12.141 26.5 1 88.06 163 ALA B N 1
ATOM 8567 C CA . ALA B 1 163 ? -0.954 13.117 27.344 1 88.06 163 ALA B CA 1
ATOM 8568 C C . ALA B 1 163 ? -1.21 14.539 26.844 1 88.06 163 ALA B C 1
ATOM 8570 O O . ALA B 1 163 ? -1.354 15.469 27.641 1 88.06 163 ALA B O 1
ATOM 8571 N N . ASN B 1 164 ? -1.248 14.734 25.562 1 92.12 164 ASN B N 1
ATOM 8572 C CA . ASN B 1 164 ? -1.361 16.062 24.969 1 92.12 164 ASN B CA 1
ATOM 8573 C C . ASN B 1 164 ? -2.777 16.344 24.469 1 92.12 164 ASN B C 1
ATOM 8575 O O . ASN B 1 164 ? -2.98 17.188 23.609 1 92.12 164 ASN B O 1
ATOM 8579 N N . GLY B 1 165 ? -3.779 15.586 24.984 1 92.31 165 GLY B N 1
ATOM 8580 C CA . GLY B 1 165 ? -5.145 15.727 24.5 1 92.31 165 GLY B CA 1
ATOM 8581 C C . GLY B 1 165 ? -5.484 14.758 23.375 1 92.31 165 GLY B C 1
ATOM 8582 O O . GLY B 1 165 ? -4.609 14.047 22.875 1 92.31 165 GLY B O 1
ATOM 8583 N N . VAL B 1 166 ? -6.773 14.727 23.062 1 93.88 166 VAL B N 1
ATOM 8584 C CA . VAL B 1 166 ? -7.223 13.781 22.031 1 93.88 166 VAL B CA 1
ATOM 8585 C C . VAL B 1 166 ? -8.148 14.484 21.047 1 93.88 166 VAL B C 1
ATOM 8587 O O . VAL B 1 166 ? -8.984 15.297 21.438 1 93.88 166 VAL B O 1
ATOM 8590 N N . ILE B 1 167 ? -7.965 14.242 19.781 1 94.75 167 ILE B N 1
ATOM 8591 C CA . ILE B 1 167 ? -8.875 14.672 18.719 1 94.75 167 ILE B CA 1
ATOM 8592 C C . ILE B 1 167 ? -9.555 13.453 18.094 1 94.75 167 ILE B C 1
ATOM 8594 O O . ILE B 1 167 ? -8.891 12.586 17.531 1 94.75 167 ILE B O 1
ATOM 8598 N N . VAL B 1 168 ? -10.812 13.445 18.188 1 94.19 168 VAL B N 1
ATOM 8599 C CA . VAL B 1 168 ? -11.594 12.32 17.688 1 94.19 168 VAL B CA 1
ATOM 8600 C C . VAL B 1 168 ? -12.398 12.75 16.469 1 94.19 168 VAL B C 1
ATOM 8602 O O . VAL B 1 168 ? -13.242 13.641 16.562 1 94.19 168 VAL B O 1
ATOM 8605 N N . LEU B 1 169 ? -12.203 12.117 15.422 1 94.44 169 LEU B N 1
ATOM 8606 C CA . LEU B 1 169 ? -12.961 12.367 14.195 1 94.44 169 LEU B CA 1
ATOM 8607 C C . LEU B 1 169 ? -14.047 11.312 14.016 1 94.44 169 LEU B C 1
ATOM 8609 O O . LEU B 1 169 ? -13.773 10.117 14.07 1 94.44 169 LEU B O 1
ATOM 8613 N N . THR B 1 170 ? -15.188 11.766 13.828 1 93.12 170 THR B N 1
ATOM 8614 C CA . THR B 1 170 ? -16.297 10.93 13.391 1 93.12 170 THR B CA 1
ATOM 8615 C C . THR B 1 170 ? -16.703 11.266 11.961 1 93.12 170 THR B C 1
ATOM 8617 O O . THR B 1 170 ? -17.047 12.406 11.656 1 93.12 170 THR B O 1
ATOM 8620 N N . THR B 1 171 ? -16.703 10.336 11.133 1 93.69 171 THR B N 1
ATOM 8621 C CA . THR B 1 171 ? -17.078 10.57 9.742 1 93.69 171 THR B CA 1
ATOM 8622 C C . THR B 1 171 ? -18.578 10.344 9.547 1 93.69 171 THR B C 1
ATOM 8624 O O . THR B 1 171 ? -19.234 9.742 10.398 1 93.69 171 THR B O 1
ATOM 8627 N N . LYS B 1 172 ? -19.078 10.812 8.484 1 92.5 172 LYS B N 1
ATOM 8628 C CA . LYS B 1 172 ? -20.5 10.719 8.18 1 92.5 172 LYS B CA 1
ATOM 8629 C C . LYS B 1 172 ? -20.938 9.258 8.062 1 92.5 172 LYS B C 1
ATOM 8631 O O . LYS B 1 172 ? -20.203 8.43 7.512 1 92.5 172 LYS B O 1
ATOM 8636 N N . SER B 1 173 ? -22.125 9.031 8.625 1 91.5 173 SER B N 1
ATOM 8637 C CA . SER B 1 173 ? -22.734 7.707 8.547 1 91.5 173 SER B CA 1
ATOM 8638 C C . SER B 1 173 ? -23.953 7.707 7.641 1 91.5 173 SER B C 1
ATOM 8640 O O . SER B 1 173 ? -24.469 8.773 7.281 1 91.5 173 SER B O 1
ATOM 8642 N N . GLY B 1 174 ? -24.422 6.457 7.375 1 89.5 174 GLY B N 1
ATOM 8643 C CA . GLY B 1 174 ? -25.625 6.336 6.578 1 89.5 174 GLY B CA 1
ATOM 8644 C C . GLY B 1 174 ? -26.875 6.746 7.328 1 89.5 174 GLY B C 1
ATOM 8645 O O . GLY B 1 174 ? -26.844 6.922 8.547 1 89.5 174 GLY B O 1
ATOM 8646 N N . LYS B 1 175 ? -27.906 6.996 6.52 1 86.94 175 LYS B N 1
ATOM 8647 C CA . LYS B 1 175 ? -29.188 7.367 7.086 1 86.94 175 LYS B CA 1
ATOM 8648 C C . LYS B 1 175 ? -30.312 6.48 6.531 1 86.94 175 LYS B C 1
ATOM 8650 O O . LYS B 1 175 ? -30.281 6.109 5.359 1 86.94 175 LYS B O 1
ATOM 8655 N N . SER B 1 176 ? -31.219 6.188 7.43 1 85.75 176 SER B N 1
ATOM 8656 C CA . SER B 1 176 ? -32.375 5.418 6.98 1 85.75 176 SER B CA 1
ATOM 8657 C C . SER B 1 176 ? -33.25 6.246 6.055 1 85.75 176 SER B C 1
ATOM 8659 O O . SER B 1 176 ? -33.469 7.441 6.285 1 85.75 176 SER B O 1
ATOM 8661 N N . GLY B 1 177 ? -33.812 5.598 5.027 1 81.31 177 GLY B N 1
ATOM 8662 C CA . GLY B 1 177 ? -34.688 6.293 4.102 1 81.31 177 GLY B CA 1
ATOM 8663 C C . GLY B 1 177 ? -34.125 6.348 2.688 1 81.31 177 GLY B C 1
ATOM 8664 O O . GLY B 1 177 ? -33.312 5.504 2.295 1 81.31 177 GLY B O 1
ATOM 8665 N N . LYS B 1 178 ? -34.656 7.328 1.973 1 79.75 178 LYS B N 1
ATOM 8666 C CA . LYS B 1 178 ? -34.219 7.496 0.59 1 79.75 178 LYS B CA 1
ATOM 8667 C C . LYS B 1 178 ? -32.75 7.914 0.525 1 79.75 178 LYS B C 1
ATOM 8669 O O . LYS B 1 178 ? -32.312 8.758 1.31 1 79.75 178 LYS B O 1
ATOM 8674 N N . PRO B 1 179 ? -32.062 7.32 -0.326 1 85.94 179 PRO B N 1
ATOM 8675 C CA . PRO B 1 179 ? -30.656 7.703 -0.455 1 85.94 179 PRO B CA 1
ATOM 8676 C C . PRO B 1 179 ? -30.484 9.156 -0.891 1 85.94 179 PRO B C 1
ATOM 8678 O O . PRO B 1 179 ? -31.297 9.68 -1.662 1 85.94 179 PRO B O 1
ATOM 8681 N N . VAL B 1 180 ? -29.484 9.758 -0.447 1 89.62 180 VAL B N 1
ATOM 8682 C CA . VAL B 1 180 ? -29.125 11.133 -0.789 1 89.62 180 VAL B CA 1
ATOM 8683 C C . VAL B 1 180 ? -27.797 11.156 -1.539 1 89.62 180 VAL B C 1
ATOM 8685 O O . VAL B 1 180 ? -26.797 10.609 -1.062 1 89.62 180 VAL B O 1
ATOM 8688 N N . ILE B 1 181 ? -27.812 11.68 -2.695 1 89.62 181 ILE B N 1
ATOM 8689 C CA . ILE B 1 181 ? -26.609 11.852 -3.488 1 89.62 181 ILE B CA 1
ATOM 8690 C C . ILE B 1 181 ? -26.188 13.328 -3.49 1 89.62 181 ILE B C 1
ATOM 8692 O O . ILE B 1 181 ? -27.016 14.203 -3.775 1 89.62 181 ILE B O 1
ATOM 8696 N N . THR B 1 182 ? -24.984 13.57 -3.195 1 92.56 182 THR B N 1
ATOM 8697 C CA . THR B 1 182 ? -24.5 14.938 -3.15 1 92.56 182 THR B CA 1
ATOM 8698 C C . THR B 1 182 ? -23.297 15.117 -4.086 1 92.56 182 THR B C 1
ATOM 8700 O O . THR B 1 182 ? -22.422 14.25 -4.148 1 92.56 182 THR B O 1
ATOM 8703 N N . PHE B 1 183 ? -23.297 16.094 -4.816 1 93 183 PHE B N 1
ATOM 8704 C CA . PHE B 1 183 ? -22.172 16.531 -5.637 1 93 183 PHE B CA 1
ATOM 8705 C C . PHE B 1 183 ? -21.688 17.906 -5.223 1 93 183 PHE B C 1
ATOM 8707 O O . PHE B 1 183 ? -22.469 18.844 -5.148 1 93 183 PHE B O 1
ATOM 8714 N N . SER B 1 184 ? -20.422 18.016 -4.984 1 94.19 184 SER B N 1
ATOM 8715 C CA . SER B 1 184 ? -19.828 19.281 -4.598 1 94.19 184 SER B CA 1
ATOM 8716 C C . SER B 1 184 ? -18.656 19.656 -5.504 1 94.19 184 SER B C 1
ATOM 8718 O O . SER B 1 184 ? -17.797 18.812 -5.777 1 94.19 184 SER B O 1
ATOM 8720 N N . SER B 1 185 ? -18.625 20.828 -6 1 94.69 185 SER B N 1
ATOM 8721 C CA . SER B 1 185 ? -17.531 21.375 -6.812 1 94.69 185 SER B CA 1
ATOM 8722 C C . SER B 1 185 ? -17.094 22.734 -6.305 1 94.69 185 SER B C 1
ATOM 8724 O O . SER B 1 185 ? -17.922 23.578 -5.945 1 94.69 185 SER B O 1
ATOM 8726 N N . ARG B 1 186 ? -15.82 22.891 -6.195 1 95.31 186 ARG B N 1
ATOM 8727 C CA . ARG B 1 186 ? -15.227 24.188 -5.832 1 95.31 186 ARG B CA 1
ATOM 8728 C C . ARG B 1 186 ? -14.062 24.531 -6.75 1 95.31 186 ARG B C 1
ATOM 8730 O O . ARG B 1 186 ? -13.211 23.688 -7.027 1 95.31 186 ARG B O 1
ATOM 8737 N N . VAL B 1 187 ? -14.031 25.734 -7.258 1 96.5 187 VAL B N 1
ATOM 8738 C CA . VAL B 1 187 ? -12.953 26.25 -8.094 1 96.5 187 VAL B CA 1
ATOM 8739 C C . VAL B 1 187 ? -12.516 27.625 -7.586 1 96.5 187 VAL B C 1
ATOM 8741 O O . VAL B 1 187 ? -13.328 28.391 -7.051 1 96.5 187 VAL B O 1
ATOM 8744 N N . GLY B 1 188 ? -11.25 27.812 -7.621 1 97.25 188 GLY B N 1
ATOM 8745 C CA . GLY B 1 188 ? -10.781 29.125 -7.176 1 97.25 188 GLY B CA 1
ATOM 8746 C C . GLY B 1 188 ? -9.289 29.312 -7.363 1 97.25 188 GLY B C 1
ATOM 8747 O O . GLY B 1 188 ? -8.688 28.734 -8.266 1 97.25 188 GLY B O 1
ATOM 8748 N N . PHE B 1 189 ? -8.719 30.25 -6.625 1 97.19 189 PHE B N 1
ATOM 8749 C CA . PHE B 1 189 ? -7.297 30.562 -6.727 1 97.19 189 PHE B CA 1
ATOM 8750 C C . PHE B 1 189 ? -6.781 31.172 -5.426 1 97.19 189 PHE B C 1
ATOM 8752 O O . PHE B 1 189 ? -7.566 31.672 -4.613 1 97.19 189 PHE B O 1
ATOM 8759 N N . SER B 1 190 ? -5.48 31.078 -5.219 1 96.75 190 SER B N 1
ATOM 8760 C CA . SER B 1 190 ? -4.785 31.672 -4.082 1 96.75 190 SER B CA 1
ATOM 8761 C C . SER B 1 190 ? -3.652 32.594 -4.543 1 96.75 190 SER B C 1
ATOM 8763 O O . SER B 1 190 ? -3.121 32.406 -5.641 1 96.75 190 SER B O 1
ATOM 8765 N N . GLU B 1 191 ? -3.336 33.5 -3.768 1 97 191 GLU B N 1
ATOM 8766 C CA . GLU B 1 191 ? -2.201 34.406 -3.971 1 97 191 GLU B CA 1
ATOM 8767 C C . GLU B 1 191 ? -1.507 34.719 -2.65 1 97 191 GLU B C 1
ATOM 8769 O O . GLU B 1 191 ? -2.1 34.562 -1.58 1 97 191 GLU B O 1
ATOM 8774 N N . LYS B 1 192 ? -0.254 35.062 -2.732 1 97.19 192 LYS B N 1
ATOM 8775 C CA . LYS B 1 192 ? 0.475 35.438 -1.528 1 97.19 192 LYS B CA 1
ATOM 8776 C C . LYS B 1 192 ? -0.194 36.625 -0.836 1 97.19 192 LYS B C 1
ATOM 8778 O O . LYS B 1 192 ? -0.627 37.562 -1.495 1 97.19 192 LYS B O 1
ATOM 8783 N N . ILE B 1 193 ? -0.275 36.562 0.463 1 96.69 193 ILE B N 1
ATOM 8784 C CA . ILE B 1 193 ? -0.691 37.75 1.227 1 96.69 193 ILE B CA 1
ATOM 8785 C C . ILE B 1 193 ? 0.335 38.844 1.056 1 96.69 193 ILE B C 1
ATOM 8787 O O . ILE B 1 193 ? 1.541 38.625 1.175 1 96.69 193 ILE B O 1
ATOM 8791 N N . LYS B 1 194 ? -0.111 40 0.808 1 95.56 194 LYS B N 1
ATOM 8792 C CA . LYS B 1 194 ? 0.794 41.125 0.62 1 95.56 194 LYS B CA 1
ATOM 8793 C C . LYS B 1 194 ? 1.641 41.375 1.867 1 95.56 194 LYS B C 1
ATOM 8795 O O . LYS B 1 194 ? 1.201 41.094 2.984 1 95.56 194 LYS B O 1
ATOM 8800 N N . ASP B 1 195 ? 2.881 41.844 1.58 1 97 195 ASP B N 1
ATOM 8801 C CA . ASP B 1 195 ? 3.762 42.156 2.701 1 97 195 ASP B CA 1
ATOM 8802 C C . ASP B 1 195 ? 3.094 43.125 3.666 1 97 195 ASP B C 1
ATOM 8804 O O . ASP B 1 195 ? 2.549 44.156 3.244 1 97 195 ASP B O 1
ATOM 8808 N N . ILE B 1 196 ? 3.139 42.844 4.934 1 97.25 196 ILE B N 1
ATOM 8809 C CA . ILE B 1 196 ? 2.432 43.625 5.934 1 97.25 196 ILE B CA 1
ATOM 8810 C C . ILE B 1 196 ? 3.42 44.562 6.656 1 97.25 196 ILE B C 1
ATOM 8812 O O . ILE B 1 196 ? 4.426 44.094 7.195 1 97.25 196 ILE B O 1
ATOM 8816 N N . ASN B 1 197 ? 3.211 45.844 6.676 1 97.5 197 ASN B N 1
ATOM 8817 C CA . ASN B 1 197 ? 3.887 46.875 7.469 1 97.5 197 ASN B CA 1
ATOM 8818 C C . ASN B 1 197 ? 5.316 47.094 6.992 1 97.5 197 ASN B C 1
ATOM 8820 O O . ASN B 1 197 ? 6.172 47.531 7.762 1 97.5 197 ASN B O 1
ATOM 8824 N N . PHE B 1 198 ? 5.742 46.719 5.801 1 97.38 198 PHE B N 1
ATOM 8825 C CA . PHE B 1 198 ? 7.023 47.062 5.195 1 97.38 198 PHE B CA 1
ATOM 8826 C C . PHE B 1 198 ? 6.949 46.969 3.676 1 97.38 198 PHE B C 1
ATOM 8828 O O . PHE B 1 198 ? 5.965 46.469 3.127 1 97.38 198 PHE B O 1
ATOM 8835 N N . ARG B 1 199 ? 7.93 47.469 2.984 1 97.25 199 ARG B N 1
ATOM 8836 C CA . ARG B 1 199 ? 8.07 47.438 1.532 1 97.25 199 ARG B CA 1
ATOM 8837 C C . ARG B 1 199 ? 9.539 47.312 1.131 1 97.25 199 ARG B C 1
ATOM 8839 O O . ARG B 1 199 ? 10.422 47.812 1.842 1 97.25 199 ARG B O 1
ATOM 8846 N N . MET B 1 200 ? 9.781 46.719 0.031 1 98.12 200 MET B N 1
ATOM 8847 C CA . MET B 1 200 ? 11.141 46.594 -0.487 1 98.12 200 MET B CA 1
ATOM 8848 C C . MET B 1 200 ? 11.5 47.781 -1.376 1 98.12 200 MET B C 1
ATOM 8850 O O . MET B 1 200 ? 10.609 48.469 -1.892 1 98.12 200 MET B O 1
ATOM 8854 N N . MET B 1 201 ? 12.773 47.969 -1.586 1 98.19 201 MET B N 1
ATOM 8855 C CA . MET B 1 201 ? 13.242 49.031 -2.453 1 98.19 201 MET B CA 1
ATOM 8856 C C . MET B 1 201 ? 13.016 48.688 -3.922 1 98.19 201 MET B C 1
ATOM 8858 O O . MET B 1 201 ? 13.172 47.531 -4.324 1 98.19 201 MET B O 1
ATOM 8862 N N . ASN B 1 202 ? 12.562 49.688 -4.727 1 97.88 202 ASN B N 1
ATOM 8863 C CA . ASN B 1 202 ? 12.68 49.562 -6.176 1 97.88 202 ASN B CA 1
ATOM 8864 C C . ASN B 1 202 ? 14.078 49.938 -6.66 1 97.88 202 ASN B C 1
ATOM 8866 O O . ASN B 1 202 ? 14.969 50.219 -5.852 1 97.88 202 ASN B O 1
ATOM 8870 N N . SER B 1 203 ? 14.289 49.906 -7.961 1 98.19 203 SER B N 1
ATOM 8871 C CA . SER B 1 203 ? 15.625 50.125 -8.508 1 98.19 203 SER B CA 1
ATOM 8872 C C . SER B 1 203 ? 16.141 51.5 -8.172 1 98.19 203 SER B C 1
ATOM 8874 O O . SER B 1 203 ? 17.312 51.656 -7.785 1 98.19 203 SER B O 1
ATOM 8876 N N . ALA B 1 204 ? 15.312 52.5 -8.367 1 97.88 204 ALA B N 1
ATOM 8877 C CA . ALA B 1 204 ? 15.734 53.875 -8.086 1 97.88 204 ALA B CA 1
ATOM 8878 C C . ALA B 1 204 ? 16.156 54.031 -6.629 1 97.88 204 ALA B C 1
ATOM 8880 O O . ALA B 1 204 ? 17.188 54.625 -6.34 1 97.88 204 ALA B O 1
ATOM 8881 N N . GLU B 1 205 ? 15.344 53.562 -5.781 1 98.06 205 GLU B N 1
ATOM 8882 C CA . GLU B 1 205 ? 15.633 53.625 -4.352 1 98.06 205 GLU B CA 1
ATOM 8883 C C . GLU B 1 205 ? 16.891 52.875 -3.996 1 98.06 205 GLU B C 1
ATOM 8885 O O . GLU B 1 205 ? 17.719 53.344 -3.217 1 98.06 205 GLU B O 1
ATOM 8890 N N . LYS B 1 206 ? 17.016 51.688 -4.531 1 98 206 LYS B N 1
ATOM 8891 C CA . LYS B 1 206 ? 18.172 50.844 -4.227 1 98 206 LYS B CA 1
ATOM 8892 C C . LYS B 1 206 ? 19.469 51.5 -4.707 1 98 206 LYS B C 1
ATOM 8894 O O . LYS B 1 206 ? 20.484 51.469 -4 1 98 206 LYS B O 1
ATOM 8899 N N . ILE B 1 207 ? 19.5 52.031 -5.93 1 97.56 207 ILE B N 1
ATOM 8900 C CA . ILE B 1 207 ? 20.656 52.719 -6.48 1 97.56 207 ILE B CA 1
ATOM 8901 C C . ILE B 1 207 ? 21.016 53.906 -5.598 1 97.56 207 ILE B C 1
ATOM 8903 O O . ILE B 1 207 ? 22.188 54.125 -5.297 1 97.56 207 ILE B O 1
ATOM 8907 N N . ASP B 1 208 ? 20.016 54.656 -5.223 1 97.44 208 ASP B N 1
ATOM 8908 C CA . ASP B 1 208 ? 20.25 55.781 -4.34 1 97.44 208 ASP B CA 1
ATOM 8909 C C . ASP B 1 208 ? 20.859 55.344 -3.014 1 97.44 208 ASP B C 1
ATOM 8911 O O . ASP B 1 208 ? 21.781 55.969 -2.502 1 97.44 208 ASP B O 1
ATOM 8915 N N . PHE B 1 209 ? 20.297 54.344 -2.484 1 97.56 209 PHE B N 1
ATOM 8916 C CA . PHE B 1 209 ? 20.812 53.812 -1.232 1 97.56 209 PHE B CA 1
ATOM 8917 C C . PHE B 1 209 ? 22.266 53.406 -1.386 1 97.56 209 PHE B C 1
ATOM 8919 O O . PHE B 1 209 ? 23.109 53.719 -0.534 1 97.56 209 PHE B O 1
ATOM 8926 N N . GLU B 1 210 ? 22.609 52.688 -2.432 1 97.31 210 GLU B N 1
ATOM 8927 C CA . GLU B 1 210 ? 23.969 52.219 -2.676 1 97.31 210 GLU B CA 1
ATOM 8928 C C . GLU B 1 210 ? 24.938 53.406 -2.852 1 97.31 210 GLU B C 1
ATOM 8930 O O . GLU B 1 210 ? 26.078 53.344 -2.391 1 97.31 210 GLU B O 1
ATOM 8935 N N . ASN B 1 211 ? 24.531 54.406 -3.555 1 96.94 211 ASN B N 1
ATOM 8936 C CA . ASN B 1 211 ? 25.344 55.625 -3.707 1 96.94 211 ASN B CA 1
ATOM 8937 C C . ASN B 1 211 ? 25.641 56.281 -2.359 1 96.94 211 ASN B C 1
ATOM 8939 O O . ASN B 1 211 ? 26.766 56.719 -2.111 1 96.94 211 ASN B O 1
ATOM 8943 N N . GLN B 1 212 ? 24.672 56.312 -1.521 1 96.19 212 GLN B N 1
ATOM 8944 C CA . GLN B 1 212 ? 24.859 56.906 -0.194 1 96.19 212 GLN B CA 1
ATOM 8945 C C . GLN B 1 212 ? 25.859 56.094 0.621 1 96.19 212 GLN B C 1
ATOM 8947 O O . GLN B 1 212 ? 26.734 56.656 1.293 1 96.19 212 GLN B O 1
ATOM 8952 N N . MET B 1 213 ? 25.672 54.812 0.581 1 95.5 213 MET B N 1
ATOM 8953 C CA . MET B 1 213 ? 26.594 53.938 1.304 1 95.5 213 MET B CA 1
ATOM 8954 C C . MET B 1 213 ? 28.016 54.094 0.78 1 95.5 213 MET B C 1
ATOM 8956 O O . MET B 1 213 ? 28.984 54.125 1.559 1 95.5 213 MET B O 1
ATOM 8960 N N . ALA B 1 214 ? 28.141 54.219 -0.547 1 95.56 214 ALA B N 1
ATOM 8961 C CA . ALA B 1 214 ? 29.453 54.469 -1.148 1 95.56 214 ALA B CA 1
ATOM 8962 C C . ALA B 1 214 ? 30.047 55.781 -0.661 1 95.56 214 ALA B C 1
ATOM 8964 O O . ALA B 1 214 ? 31.25 55.844 -0.378 1 95.56 214 ALA B O 1
ATOM 8965 N N . GLU B 1 215 ? 29.266 56.719 -0.59 1 94.31 215 GLU B N 1
ATOM 8966 C CA . GLU B 1 215 ? 29.719 58.031 -0.144 1 94.31 215 GLU B CA 1
ATOM 8967 C C . GLU B 1 215 ? 30.172 58 1.31 1 94.31 215 GLU B C 1
ATOM 8969 O O . GLU B 1 215 ? 31.094 58.719 1.692 1 94.31 215 GLU B O 1
ATOM 8974 N N . LEU B 1 216 ? 29.547 57.156 2.043 1 92.06 216 LEU B N 1
ATOM 8975 C CA . LEU B 1 216 ? 29.875 57.031 3.457 1 92.06 216 LEU B CA 1
ATOM 8976 C C . LEU B 1 216 ? 31.078 56.125 3.65 1 92.06 216 LEU B C 1
ATOM 8978 O O . LEU B 1 216 ? 31.547 55.906 4.777 1 92.06 216 LEU B O 1
ATOM 8982 N N . GLY B 1 217 ? 31.562 55.531 2.582 1 89.38 217 GLY B N 1
ATOM 8983 C CA . GLY B 1 217 ? 32.75 54.719 2.625 1 89.38 217 GLY B CA 1
ATOM 8984 C C . GLY B 1 217 ? 32.5 53.281 3.088 1 89.38 217 GLY B C 1
ATOM 8985 O O . GLY B 1 217 ? 33.406 52.625 3.578 1 89.38 217 GLY B O 1
ATOM 8986 N N . VAL B 1 218 ? 31.219 52.906 3 1 91.25 218 VAL B N 1
ATOM 8987 C CA . VAL B 1 218 ? 30.922 51.531 3.398 1 91.25 218 VAL B CA 1
ATOM 8988 C C . VAL B 1 218 ? 31.531 50.531 2.406 1 91.25 218 VAL B C 1
ATOM 8990 O O . VAL B 1 218 ? 31.344 50.656 1.194 1 91.25 218 VAL B O 1
ATOM 8993 N N . THR B 1 219 ? 32.25 49.562 2.908 1 88.12 219 THR B N 1
ATOM 8994 C CA . THR B 1 219 ? 32.938 48.594 2.086 1 88.12 219 THR B CA 1
ATOM 8995 C C . THR B 1 219 ? 31.969 47.812 1.2 1 88.12 219 THR B C 1
ATOM 8997 O O . THR B 1 219 ? 30.891 47.406 1.656 1 88.12 219 THR B O 1
ATOM 9000 N N . GLY B 1 220 ? 32.312 47.594 -0.012 1 90.62 220 GLY B N 1
ATOM 9001 C CA . GLY B 1 220 ? 31.531 46.781 -0.919 1 90.62 220 GLY B CA 1
ATOM 9002 C C . GLY B 1 220 ? 30.594 47.562 -1.81 1 90.62 220 GLY B C 1
ATOM 9003 O O . GLY B 1 220 ? 30.078 47.062 -2.805 1 90.62 220 GLY B O 1
ATOM 9004 N N . TYR B 1 221 ? 30.391 48.812 -1.472 1 94.62 221 TYR B N 1
ATOM 9005 C CA . TYR B 1 221 ? 29.562 49.719 -2.281 1 94.62 221 TYR B CA 1
ATOM 9006 C C . TYR B 1 221 ? 30.406 50.594 -3.174 1 94.62 221 TYR B C 1
ATOM 9008 O O . TYR B 1 221 ? 31.469 51.094 -2.748 1 94.62 221 TYR B O 1
ATOM 9016 N N . THR B 1 222 ? 29.969 50.688 -4.379 1 94.62 222 THR B N 1
ATOM 9017 C CA . THR B 1 222 ? 30.625 51.594 -5.336 1 94.62 222 THR B CA 1
ATOM 9018 C C . THR B 1 222 ? 29.609 52.531 -5.973 1 94.62 222 THR B C 1
ATOM 9020 O O . THR B 1 222 ? 28.469 52.156 -6.223 1 94.62 222 THR B O 1
ATOM 9023 N N . LYS B 1 223 ? 30.062 53.75 -6.254 1 95.31 223 LYS B N 1
ATOM 9024 C CA . LYS B 1 223 ? 29.172 54.719 -6.859 1 95.31 223 LYS B CA 1
ATOM 9025 C C . LYS B 1 223 ? 28.781 54.312 -8.273 1 95.31 223 LYS B C 1
ATOM 9027 O O . LYS B 1 223 ? 29.609 53.812 -9.031 1 95.31 223 LYS B O 1
ATOM 9032 N N . TRP B 1 224 ? 27.562 54.594 -8.531 1 96.56 224 TRP B N 1
ATOM 9033 C CA . TRP B 1 224 ? 27.047 54.281 -9.852 1 96.56 224 TRP B CA 1
ATOM 9034 C C . TRP B 1 224 ? 27.453 55.344 -10.875 1 96.56 224 TRP B C 1
ATOM 9036 O O . TRP B 1 224 ? 27.406 56.531 -10.586 1 96.56 224 TRP B O 1
ATOM 9046 N N . THR B 1 225 ? 27.891 54.844 -12.039 1 96.31 225 THR B N 1
ATOM 9047 C CA . THR B 1 225 ? 28.062 55.75 -13.156 1 96.31 225 THR B CA 1
ATOM 9048 C C . THR B 1 225 ? 26.719 56.125 -13.766 1 96.31 225 THR B C 1
ATOM 9050 O O . THR B 1 225 ? 25.734 55.406 -13.594 1 96.31 225 THR B O 1
ATOM 9053 N N . ASP B 1 226 ? 26.734 57.219 -14.461 1 94.62 226 ASP B N 1
ATOM 9054 C CA . ASP B 1 226 ? 25.5 57.656 -15.109 1 94.62 226 ASP B CA 1
ATOM 9055 C C . ASP B 1 226 ? 25 56.594 -16.094 1 94.62 226 ASP B C 1
ATOM 9057 O O . ASP B 1 226 ? 23.797 56.344 -16.203 1 94.62 226 ASP B O 1
ATOM 9061 N N . GLN B 1 227 ? 25.906 56.031 -16.766 1 94.62 227 GLN B N 1
ATOM 9062 C CA . GLN B 1 227 ? 25.562 55 -17.734 1 94.62 227 GLN B CA 1
ATOM 9063 C C . GLN B 1 227 ? 24.984 53.75 -17.062 1 94.62 227 GLN B C 1
ATOM 9065 O O . GLN B 1 227 ? 23.953 53.219 -17.484 1 94.62 227 GLN B O 1
ATOM 9070 N N . ASP B 1 228 ? 25.656 53.344 -16.031 1 95.44 228 ASP B N 1
ATOM 9071 C CA . ASP B 1 228 ? 25.203 52.156 -15.305 1 95.44 228 ASP B CA 1
ATOM 9072 C C . ASP B 1 228 ? 23.859 52.375 -14.633 1 95.44 228 ASP B C 1
ATOM 9074 O O . ASP B 1 228 ? 23.016 51.5 -14.578 1 95.44 228 ASP B O 1
ATOM 9078 N N . ARG B 1 229 ? 23.719 53.5 -14.094 1 96.56 229 ARG B N 1
ATOM 9079 C CA . ARG B 1 229 ? 22.469 53.875 -13.445 1 96.56 229 ARG B CA 1
ATOM 9080 C C . ARG B 1 229 ? 21.312 53.844 -14.43 1 96.56 229 ARG B C 1
ATOM 9082 O O . ARG B 1 229 ? 20.25 53.281 -14.125 1 96.56 229 ARG B O 1
ATOM 9089 N N . SER B 1 230 ? 21.5 54.438 -15.562 1 96.12 230 SER B N 1
ATOM 9090 C CA . SER B 1 230 ? 20.469 54.469 -16.578 1 96.12 230 SER B CA 1
ATOM 9091 C C . SER B 1 230 ? 20.094 53.062 -17.031 1 96.12 230 SER B C 1
ATOM 9093 O O . SER B 1 230 ? 18.906 52.75 -17.188 1 96.12 230 SER B O 1
ATOM 9095 N N . ALA B 1 231 ? 21.031 52.25 -17.156 1 95.06 231 ALA B N 1
ATOM 9096 C CA . ALA B 1 231 ? 20.797 50.875 -17.547 1 95.06 231 ALA B CA 1
ATOM 9097 C C . ALA B 1 231 ? 20.031 50.125 -16.469 1 95.06 231 ALA B C 1
ATOM 9099 O O . ALA B 1 231 ? 19.141 49.312 -16.766 1 95.06 231 ALA B O 1
ATOM 9100 N N . ALA B 1 232 ? 20.422 50.25 -15.25 1 96 232 ALA B N 1
ATOM 9101 C CA . ALA B 1 232 ? 19.797 49.594 -14.109 1 96 232 ALA B CA 1
ATOM 9102 C C . ALA B 1 232 ? 18.344 50.031 -13.93 1 96 232 ALA B C 1
ATOM 9104 O O . ALA B 1 232 ? 17.484 49.188 -13.625 1 96 232 ALA B O 1
ATOM 9105 N N . LEU B 1 233 ? 18.047 51.25 -14.062 1 96.94 233 LEU B N 1
ATOM 9106 C CA . LEU B 1 233 ? 16.703 51.812 -13.906 1 96.94 233 LEU B CA 1
ATOM 9107 C C . LEU B 1 233 ? 15.766 51.25 -14.961 1 96.94 233 LEU B C 1
ATOM 9109 O O . LEU B 1 233 ? 14.578 51.031 -14.688 1 96.94 233 LEU B O 1
ATOM 9113 N N . ALA B 1 234 ? 16.328 50.969 -16.078 1 95.69 234 ALA B N 1
ATOM 9114 C CA . ALA B 1 234 ? 15.531 50.406 -17.188 1 95.69 234 ALA B CA 1
ATOM 9115 C C . ALA B 1 234 ? 15.102 49 -16.891 1 95.69 234 ALA B C 1
ATOM 9117 O O . ALA B 1 234 ? 14.156 48.469 -17.5 1 95.69 234 ALA B O 1
ATOM 9118 N N . GLN B 1 235 ? 15.727 48.375 -15.914 1 95.44 235 GLN B N 1
ATOM 9119 C CA . GLN B 1 235 ? 15.461 46.969 -15.602 1 95.44 235 GLN B CA 1
ATOM 9120 C C . GLN B 1 235 ? 14.539 46.844 -14.398 1 95.44 235 GLN B C 1
ATOM 9122 O O . GLN B 1 235 ? 14.25 45.719 -13.953 1 95.44 235 GLN B O 1
ATOM 9127 N N . ASP B 1 236 ? 13.953 47.781 -13.859 1 97 236 ASP B N 1
ATOM 9128 C CA . ASP B 1 236 ? 13.164 47.719 -12.625 1 97 236 ASP B CA 1
ATOM 9129 C C . ASP B 1 236 ? 12.016 46.75 -12.75 1 97 236 ASP B C 1
ATOM 9131 O O . ASP B 1 236 ? 11.234 46.781 -13.703 1 97 236 ASP B O 1
ATOM 9135 N N . HIS B 1 237 ? 11.992 45.844 -11.914 1 95.94 237 HIS B N 1
ATOM 9136 C CA . HIS B 1 237 ? 10.906 44.875 -11.836 1 95.94 237 HIS B CA 1
ATOM 9137 C C . HIS B 1 237 ? 10.805 44.25 -10.445 1 95.94 237 HIS B C 1
ATOM 9139 O O . HIS B 1 237 ? 11.648 44.531 -9.586 1 95.94 237 HIS B O 1
ATOM 9145 N N . ASN B 1 238 ? 9.719 43.594 -10.188 1 96.75 238 ASN B N 1
ATOM 9146 C CA . ASN B 1 238 ? 9.43 42.938 -8.906 1 96.75 238 ASN B CA 1
ATOM 9147 C C . ASN B 1 238 ? 9.633 41.438 -8.961 1 96.75 238 ASN B C 1
ATOM 9149 O O . ASN B 1 238 ? 8.82 40.719 -9.562 1 96.75 238 ASN B O 1
ATOM 9153 N N . TRP B 1 239 ? 10.648 40.969 -8.281 1 97.5 239 TRP B N 1
ATOM 9154 C CA . TRP B 1 239 ? 11.023 39.562 -8.328 1 97.5 239 TRP B CA 1
ATOM 9155 C C . TRP B 1 239 ? 9.922 38.688 -7.738 1 97.5 239 TRP B C 1
ATOM 9157 O O . TRP B 1 239 ? 9.82 37.5 -8.062 1 97.5 239 TRP B O 1
ATOM 9167 N N . GLN B 1 240 ? 9.094 39.156 -6.812 1 97.06 240 GLN B N 1
ATOM 9168 C CA . GLN B 1 240 ? 7.973 38.375 -6.305 1 97.06 240 GLN B CA 1
ATOM 9169 C C . GLN B 1 240 ? 7.02 37.969 -7.43 1 97.06 240 GLN B C 1
ATOM 9171 O O . GLN B 1 240 ? 6.5 36.844 -7.441 1 97.06 240 GLN B O 1
ATOM 9176 N N . LYS B 1 241 ? 6.781 38.875 -8.312 1 96.19 241 LYS B N 1
ATOM 9177 C CA . LYS B 1 241 ? 5.883 38.594 -9.43 1 96.19 241 LYS B CA 1
ATOM 9178 C C . LYS B 1 241 ? 6.512 37.625 -10.414 1 96.19 241 LYS B C 1
ATOM 9180 O O . LYS B 1 241 ? 5.801 36.938 -11.141 1 96.19 241 LYS B O 1
ATOM 9185 N N . ASP B 1 242 ? 7.855 37.656 -10.539 1 97 242 ASP B N 1
ATOM 9186 C CA . ASP B 1 242 ? 8.555 36.75 -11.445 1 97 242 ASP B CA 1
ATOM 9187 C C . ASP B 1 242 ? 8.578 35.344 -10.898 1 97 242 ASP B C 1
ATOM 9189 O O . ASP B 1 242 ? 8.484 34.375 -11.656 1 97 242 ASP B O 1
ATOM 9193 N N . ILE B 1 243 ? 8.695 35.219 -9.602 1 97.75 243 ILE B N 1
ATOM 9194 C CA . ILE B 1 243 ? 8.922 33.906 -8.969 1 97.75 243 ILE B CA 1
ATOM 9195 C C . ILE B 1 243 ? 7.578 33.281 -8.578 1 97.75 243 ILE B C 1
ATOM 9197 O O . ILE B 1 243 ? 7.418 32.062 -8.625 1 97.75 243 ILE B O 1
ATOM 9201 N N . LEU B 1 244 ? 6.641 34.125 -8.211 1 97.94 244 LEU B N 1
ATOM 9202 C CA . LEU B 1 244 ? 5.352 33.625 -7.746 1 97.94 244 LEU B CA 1
ATOM 9203 C C . LEU B 1 244 ? 4.297 33.75 -8.836 1 97.94 244 LEU B C 1
ATOM 9205 O O . LEU B 1 244 ? 4.531 34.375 -9.875 1 97.94 244 LEU B O 1
ATOM 9209 N N . ARG B 1 245 ? 3.17 33.094 -8.586 1 97.31 245 ARG B N 1
ATOM 9210 C CA . ARG B 1 245 ? 2 33.156 -9.453 1 97.31 245 ARG B CA 1
ATOM 9211 C C . ARG B 1 245 ? 0.71 33.031 -8.648 1 97.31 245 ARG B C 1
ATOM 9213 O O . ARG B 1 245 ? 0.746 32.812 -7.441 1 97.31 245 ARG B O 1
ATOM 9220 N N . THR B 1 246 ? -0.345 33.281 -9.344 1 96.88 246 THR B N 1
ATOM 9221 C CA . THR B 1 246 ? -1.651 32.938 -8.797 1 96.88 246 THR B CA 1
ATOM 9222 C C . THR B 1 246 ? -1.934 31.453 -8.992 1 96.88 246 THR B C 1
ATOM 9224 O O . THR B 1 246 ? -1.792 30.922 -10.094 1 96.88 246 THR B O 1
ATOM 9227 N N . SER B 1 247 ? -2.332 30.828 -7.93 1 96.94 247 SER B N 1
ATOM 9228 C CA . SER B 1 247 ? -2.557 29.391 -8.016 1 96.94 247 SER B CA 1
ATOM 9229 C C . SER B 1 247 ? -3.873 29.078 -8.719 1 96.94 247 SER B C 1
ATOM 9231 O O . SER B 1 247 ? -4.672 29.984 -8.984 1 96.94 247 SER B O 1
ATOM 9233 N N . ALA B 1 248 ? -4.098 27.891 -9.125 1 97.19 248 ALA B N 1
ATOM 9234 C CA . ALA B 1 248 ? -5.359 27.328 -9.602 1 97.19 248 ALA B CA 1
ATOM 9235 C C . ALA B 1 248 ? -5.809 26.156 -8.727 1 97.19 248 ALA B C 1
ATOM 9237 O O . ALA B 1 248 ? -5.062 25.188 -8.539 1 97.19 248 ALA B O 1
ATOM 9238 N N . ILE B 1 249 ? -7.016 26.312 -8.203 1 96.69 249 ILE B N 1
ATOM 9239 C CA . ILE B 1 249 ? -7.535 25.312 -7.277 1 96.69 249 ILE B CA 1
ATOM 9240 C C . ILE B 1 249 ? -8.781 24.656 -7.875 1 96.69 249 ILE B C 1
ATOM 9242 O O . ILE B 1 249 ? -9.641 25.344 -8.43 1 96.69 249 ILE B O 1
ATOM 9246 N N . GLU B 1 250 ? -8.875 23.375 -7.828 1 95.88 250 GLU B N 1
ATOM 9247 C CA . GLU B 1 250 ? -10.062 22.609 -8.211 1 95.88 250 GLU B CA 1
ATOM 9248 C C . GLU B 1 250 ? -10.336 21.5 -7.219 1 95.88 250 GLU B C 1
ATOM 9250 O O . GLU B 1 250 ? -9.414 20.844 -6.727 1 95.88 250 GLU B O 1
ATOM 9255 N N . SER B 1 251 ? -11.586 21.297 -6.844 1 95.06 251 SER B N 1
ATOM 9256 C CA . SER B 1 251 ? -12.023 20.234 -5.945 1 95.06 251 SER B CA 1
ATOM 9257 C C . SER B 1 251 ? -13.359 19.656 -6.391 1 95.06 251 SER B C 1
ATOM 9259 O O . SER B 1 251 ? -14.305 20.391 -6.68 1 95.06 251 SER B O 1
ATOM 9261 N N . TYR B 1 252 ? -13.492 18.375 -6.5 1 94.81 252 TYR B N 1
ATOM 9262 C CA . TYR B 1 252 ? -14.711 17.656 -6.844 1 94.81 252 TYR B CA 1
ATOM 9263 C C . TYR B 1 252 ? -14.961 16.5 -5.867 1 94.81 252 TYR B C 1
ATOM 9265 O O . TYR B 1 252 ? -14.031 15.789 -5.488 1 94.81 252 TYR B O 1
ATOM 9273 N N . GLN B 1 253 ? -16.203 16.391 -5.438 1 94.25 253 GLN B N 1
ATOM 9274 C CA . GLN B 1 253 ? -16.547 15.273 -4.559 1 94.25 253 GLN B CA 1
ATOM 9275 C C . GLN B 1 253 ? -17.969 14.773 -4.852 1 94.25 253 GLN B C 1
ATOM 9277 O O . GLN B 1 253 ? -18.875 15.57 -5.082 1 94.25 253 GLN B O 1
ATOM 9282 N N . ILE B 1 254 ? -18.141 13.547 -4.859 1 92.75 254 ILE B N 1
ATOM 9283 C CA . ILE B 1 254 ? -19.453 12.906 -4.961 1 92.75 254 ILE B CA 1
ATOM 9284 C C . ILE B 1 254 ? -19.656 11.953 -3.781 1 92.75 254 ILE B C 1
ATOM 9286 O O . ILE B 1 254 ? -18.719 11.266 -3.363 1 92.75 254 ILE B O 1
ATOM 9290 N N . GLY B 1 255 ? -20.766 12.055 -3.156 1 91.38 255 GLY B N 1
ATOM 9291 C CA . GLY B 1 255 ? -21.109 11.195 -2.029 1 91.38 255 GLY B CA 1
ATOM 9292 C C . GLY B 1 255 ? -22.5 10.617 -2.109 1 91.38 255 GLY B C 1
ATOM 9293 O O . GLY B 1 255 ? -23.422 11.266 -2.627 1 91.38 255 GLY B O 1
ATOM 9294 N N . VAL B 1 256 ? -22.688 9.461 -1.604 1 89.75 256 VAL B N 1
ATOM 9295 C CA . VAL B 1 256 ? -23.984 8.805 -1.49 1 89.75 256 VAL B CA 1
ATOM 9296 C C . VAL B 1 256 ? -24.156 8.266 -0.072 1 89.75 256 VAL B C 1
ATOM 9298 O O . VAL B 1 256 ? -23.234 7.695 0.509 1 89.75 256 VAL B O 1
ATOM 9301 N N . ARG B 1 257 ? -25.297 8.516 0.474 1 92.56 257 ARG B N 1
ATOM 9302 C CA . ARG B 1 257 ? -25.641 7.996 1.791 1 92.56 257 ARG B CA 1
ATOM 9303 C C . ARG B 1 257 ? -27.062 7.43 1.79 1 92.56 257 ARG B C 1
ATOM 9305 O O . ARG B 1 257 ? -27.969 7.996 1.175 1 92.56 257 ARG B O 1
ATOM 9312 N N . GLY B 1 258 ? -27.203 6.293 2.436 1 89 258 GLY B N 1
ATOM 9313 C CA . GLY B 1 258 ? -28.516 5.66 2.51 1 89 258 GLY B CA 1
ATOM 9314 C C . GLY B 1 258 ? -28.531 4.434 3.404 1 89 258 GLY B C 1
ATOM 9315 O O . GLY B 1 258 ? -27.594 4.207 4.172 1 89 258 GLY B O 1
ATOM 9316 N N . GLY B 1 259 ? -29.688 3.795 3.447 1 86.81 259 GLY B N 1
ATOM 9317 C CA . GLY B 1 259 ? -29.844 2.578 4.223 1 86.81 259 GLY B CA 1
ATOM 9318 C C . GLY B 1 259 ? -31.219 2.467 4.863 1 86.81 259 GLY B C 1
ATOM 9319 O O . GLY B 1 259 ? -32.156 3.148 4.453 1 86.81 259 GLY B O 1
ATOM 9320 N N . ASN B 1 260 ? -31.359 1.492 5.723 1 84.5 260 ASN B N 1
ATOM 9321 C CA . ASN B 1 260 ? -32.562 1.282 6.551 1 84.5 260 ASN B CA 1
ATOM 9322 C C . ASN B 1 260 ? -32.188 1.056 8.016 1 84.5 260 ASN B C 1
ATOM 9324 O O . ASN B 1 260 ? -31.047 1.333 8.422 1 84.5 260 ASN B O 1
ATOM 9328 N N . GLU B 1 261 ? -33.062 0.737 8.727 1 81.75 261 GLU B N 1
ATOM 9329 C CA . GLU B 1 261 ? -32.844 0.64 10.172 1 81.75 261 GLU B CA 1
ATOM 9330 C C . GLU B 1 261 ? -31.828 -0.433 10.5 1 81.75 261 GLU B C 1
ATOM 9332 O O . GLU B 1 261 ? -31.141 -0.345 11.523 1 81.75 261 GLU B O 1
ATOM 9337 N N . LYS B 1 262 ? -31.656 -1.404 9.695 1 83 262 LYS B N 1
ATOM 9338 C CA . LYS B 1 262 ? -30.797 -2.531 10.023 1 83 262 LYS B CA 1
ATOM 9339 C C . LYS B 1 262 ? -29.484 -2.463 9.242 1 83 262 LYS B C 1
ATOM 9341 O O . LYS B 1 262 ? -28.531 -3.195 9.539 1 83 262 LYS B O 1
ATOM 9346 N N . SER B 1 263 ? -29.469 -1.597 8.281 1 85.12 263 SER B N 1
ATOM 9347 C CA . SER B 1 263 ? -28.281 -1.499 7.438 1 85.12 263 SER B CA 1
ATOM 9348 C C . SER B 1 263 ? -28.109 -0.087 6.887 1 85.12 263 SER B C 1
ATOM 9350 O O . SER B 1 263 ? -29.016 0.451 6.25 1 85.12 263 SER B O 1
ATOM 9352 N N . LYS B 1 264 ? -27 0.504 7.125 1 90.44 264 LYS B N 1
ATOM 9353 C CA . LYS B 1 264 ? -26.688 1.857 6.672 1 90.44 264 LYS B CA 1
ATOM 9354 C C . LYS B 1 264 ? -25.344 1.908 5.965 1 90.44 264 LYS B C 1
ATOM 9356 O O . LYS B 1 264 ? -24.406 1.187 6.34 1 90.44 264 LYS B O 1
ATOM 9361 N N . TYR B 1 265 ? -25.234 2.807 4.922 1 88.94 265 TYR B N 1
ATOM 9362 C CA . TYR B 1 265 ? -23.984 2.877 4.176 1 88.94 265 TYR B CA 1
ATOM 9363 C C . TYR B 1 265 ? -23.688 4.309 3.742 1 88.94 265 TYR B C 1
ATOM 9365 O O . TYR B 1 265 ? -24.594 5.129 3.621 1 88.94 265 TYR B O 1
ATOM 9373 N N . THR B 1 266 ? -22.484 4.617 3.516 1 93.25 266 THR B N 1
ATOM 9374 C CA . THR B 1 266 ? -22 5.84 2.881 1 93.25 266 THR B CA 1
ATOM 9375 C C . THR B 1 266 ? -20.844 5.535 1.936 1 93.25 266 THR B C 1
ATOM 9377 O O . THR B 1 266 ? -20 4.676 2.227 1 93.25 266 THR B O 1
ATOM 9380 N N . PHE B 1 267 ? -20.828 6.188 0.823 1 90.69 267 PHE B N 1
ATOM 9381 C CA . PHE B 1 267 ? -19.734 6.148 -0.144 1 90.69 267 PHE B CA 1
ATOM 9382 C C . PHE B 1 267 ? -19.359 7.555 -0.587 1 90.69 267 PHE B C 1
ATOM 9384 O O . PHE B 1 267 ? -20.234 8.398 -0.799 1 90.69 267 PHE B O 1
ATOM 9391 N N . SER B 1 268 ? -18.062 7.777 -0.751 1 94.44 268 SER B N 1
ATOM 9392 C CA . SER B 1 268 ? -17.641 9.078 -1.251 1 94.44 268 SER B CA 1
ATOM 9393 C C . SER B 1 268 ? -16.359 8.969 -2.082 1 94.44 268 SER B C 1
ATOM 9395 O O . SER B 1 268 ? -15.484 8.164 -1.774 1 94.44 268 SER B O 1
ATOM 9397 N N . LEU B 1 269 ? -16.266 9.695 -3.16 1 92.94 269 LEU B N 1
ATOM 9398 C CA . LEU B 1 269 ? -15.086 9.883 -4.004 1 92.94 269 LEU B CA 1
ATOM 9399 C C . LEU B 1 269 ? -14.742 11.359 -4.141 1 92.94 269 LEU B C 1
ATOM 9401 O O . LEU B 1 269 ? -15.633 12.203 -4.254 1 92.94 269 LEU B O 1
ATOM 9405 N N . GLY B 1 270 ? -13.406 11.641 -4.082 1 94.56 270 GLY B N 1
ATOM 9406 C CA . GLY B 1 270 ? -13 13.031 -4.152 1 94.56 270 GLY B CA 1
ATOM 9407 C C . GLY B 1 270 ? -11.727 13.242 -4.941 1 94.56 270 GLY B C 1
ATOM 9408 O O . GLY B 1 270 ? -10.891 12.336 -5.039 1 94.56 270 GLY B O 1
ATOM 9409 N N . TYR B 1 271 ? -11.555 14.406 -5.488 1 95.25 271 TYR B N 1
ATOM 9410 C CA . TYR B 1 271 ? -10.367 14.875 -6.184 1 95.25 271 TYR B CA 1
ATOM 9411 C C . TYR B 1 271 ? -10.062 16.328 -5.828 1 95.25 271 TYR B C 1
ATOM 9413 O O . TYR B 1 271 ? -10.953 17.188 -5.871 1 95.25 271 TYR B O 1
ATOM 9421 N N . ASP B 1 272 ? -8.852 16.594 -5.473 1 95.31 272 ASP B N 1
ATOM 9422 C CA . ASP B 1 272 ? -8.391 17.938 -5.16 1 95.31 272 ASP B CA 1
ATOM 9423 C C . ASP B 1 272 ? -7.086 18.25 -5.891 1 95.31 272 ASP B C 1
ATOM 9425 O O . ASP B 1 272 ? -6.207 17.391 -6 1 95.31 272 ASP B O 1
ATOM 9429 N N . SER B 1 273 ? -6.965 19.5 -6.367 1 96.38 273 SER B N 1
ATOM 9430 C CA . SER B 1 273 ? -5.742 19.953 -7.012 1 96.38 273 SER B CA 1
ATOM 9431 C C . SER B 1 273 ? -5.477 21.422 -6.703 1 96.38 273 SER B C 1
ATOM 9433 O O . SER B 1 273 ? -6.402 22.234 -6.68 1 96.38 273 SER B O 1
ATOM 9435 N N . ASP B 1 274 ? -4.293 21.719 -6.348 1 96.75 274 ASP B N 1
ATOM 9436 C CA . ASP B 1 274 ? -3.766 23.062 -6.125 1 96.75 274 ASP B CA 1
ATOM 9437 C C . ASP B 1 274 ? -2.33 23.172 -6.629 1 96.75 274 ASP B C 1
ATOM 9439 O O . ASP B 1 274 ? -1.406 22.641 -6.016 1 96.75 274 ASP B O 1
ATOM 9443 N N . ASN B 1 275 ? -2.15 23.969 -7.652 1 96.12 275 ASN B N 1
ATOM 9444 C CA . ASN B 1 275 ? -0.814 24 -8.234 1 96.12 275 ASN B CA 1
ATOM 9445 C C . ASN B 1 275 ? 0.082 25 -7.516 1 96.12 275 ASN B C 1
ATOM 9447 O O . ASN B 1 275 ? 1.205 25.266 -7.949 1 96.12 275 ASN B O 1
ATOM 9451 N N . GLY B 1 276 ? -0.347 25.609 -6.438 1 96.31 276 GLY B N 1
ATOM 9452 C CA . GLY B 1 276 ? 0.476 26.438 -5.57 1 96.31 276 GLY B CA 1
ATOM 9453 C C . GLY B 1 276 ? 0.802 27.797 -6.176 1 96.31 276 GLY B C 1
ATOM 9454 O O . GLY B 1 276 ? 0.431 28.078 -7.316 1 96.31 276 GLY B O 1
ATOM 9455 N N . ILE B 1 277 ? 1.559 28.625 -5.484 1 97.31 277 ILE B N 1
ATOM 9456 C CA . ILE B 1 277 ? 1.785 30 -5.918 1 97.31 277 ILE B CA 1
ATOM 9457 C C . ILE B 1 277 ? 3.184 30.125 -6.52 1 97.31 277 ILE B C 1
ATOM 9459 O O . ILE B 1 277 ? 3.59 31.219 -6.941 1 97.31 277 ILE B O 1
ATOM 9463 N N . VAL B 1 278 ? 3.955 29.078 -6.496 1 97.69 278 VAL B N 1
ATOM 9464 C CA . VAL B 1 278 ? 5.32 29.141 -7.016 1 97.69 278 VAL B CA 1
ATOM 9465 C C . VAL B 1 278 ? 5.332 28.703 -8.477 1 97.69 278 VAL B C 1
ATOM 9467 O O . VAL B 1 278 ? 4.707 27.703 -8.844 1 97.69 278 VAL B O 1
ATOM 9470 N N . GLN B 1 279 ? 6.09 29.359 -9.242 1 95.62 279 GLN B N 1
ATOM 9471 C CA . GLN B 1 279 ? 6.18 29.062 -10.672 1 95.62 279 GLN B CA 1
ATOM 9472 C C . GLN B 1 279 ? 6.879 27.734 -10.914 1 95.62 279 GLN B C 1
ATOM 9474 O O . GLN B 1 279 ? 7.703 27.297 -10.102 1 95.62 279 GLN B O 1
ATOM 9479 N N . ASN B 1 280 ? 6.5 27.062 -12.008 1 93.69 280 ASN B N 1
ATOM 9480 C CA . ASN B 1 280 ? 7.176 25.906 -12.594 1 93.69 280 ASN B CA 1
ATOM 9481 C C . ASN B 1 280 ? 6.938 24.641 -11.773 1 93.69 280 ASN B C 1
ATOM 9483 O O . ASN B 1 280 ? 7.637 23.641 -11.953 1 93.69 280 ASN B O 1
ATOM 9487 N N . ILE B 1 281 ? 6.047 24.641 -10.852 1 92.81 281 ILE B N 1
ATOM 9488 C CA . ILE B 1 281 ? 5.77 23.391 -10.141 1 92.81 281 ILE B CA 1
ATOM 9489 C C . ILE B 1 281 ? 4.262 23.141 -10.109 1 92.81 281 ILE B C 1
ATOM 9491 O O . ILE B 1 281 ? 3.469 24.062 -10.297 1 92.81 281 ILE B O 1
ATOM 9495 N N . HIS B 1 282 ? 3.852 21.844 -9.953 1 92.06 282 HIS B N 1
ATOM 9496 C CA . HIS B 1 282 ? 2.486 21.469 -9.594 1 92.06 282 HIS B CA 1
ATOM 9497 C C . HIS B 1 282 ? 2.391 21.078 -8.125 1 92.06 282 HIS B C 1
ATOM 9499 O O . HIS B 1 282 ? 2.711 19.938 -7.762 1 92.06 282 HIS B O 1
ATOM 9505 N N . ALA B 1 283 ? 2.24 21.703 -7.371 1 94.06 283 ALA B N 1
ATOM 9506 C CA . ALA B 1 283 ? 2.377 21.75 -5.918 1 94.06 283 ALA B CA 1
ATOM 9507 C C . ALA B 1 283 ? 1.653 20.578 -5.262 1 94.06 283 ALA B C 1
ATOM 9509 O O . ALA B 1 283 ? 2.236 19.859 -4.449 1 94.06 283 ALA B O 1
ATOM 9510 N N . TYR B 1 284 ? 0.353 20.328 -5.602 1 95.56 284 TYR B N 1
ATOM 9511 C CA . TYR B 1 284 ? -0.343 19.328 -4.789 1 95.56 284 TYR B CA 1
ATOM 9512 C C . TYR B 1 284 ? -1.534 18.75 -5.539 1 95.56 284 TYR B C 1
ATOM 9514 O O . TYR B 1 284 ? -2.312 19.484 -6.148 1 95.56 284 TYR B O 1
ATOM 9522 N N . ARG B 1 285 ? -1.721 17.5 -5.512 1 95.69 285 ARG B N 1
ATOM 9523 C CA . ARG B 1 285 ? -2.883 16.75 -5.988 1 95.69 285 ARG B CA 1
ATOM 9524 C C . ARG B 1 285 ? -3.25 15.633 -5.023 1 95.69 285 ARG B C 1
ATOM 9526 O O . ARG B 1 285 ? -2.369 14.992 -4.441 1 95.69 285 ARG B O 1
ATOM 9533 N N . ARG B 1 286 ? -4.578 15.344 -4.895 1 95.31 286 ARG B N 1
ATOM 9534 C CA . ARG B 1 286 ? -5.016 14.305 -3.973 1 95.31 286 ARG B CA 1
ATOM 9535 C C . ARG B 1 286 ? -6.266 13.602 -4.496 1 95.31 286 ARG B C 1
ATOM 9537 O O . ARG B 1 286 ? -7.172 14.25 -5.023 1 95.31 286 ARG B O 1
ATOM 9544 N N . TYR B 1 287 ? -6.324 12.367 -4.469 1 94.25 287 TYR B N 1
ATOM 9545 C CA . TYR B 1 287 ? -7.477 11.508 -4.73 1 94.25 287 TYR B CA 1
ATOM 9546 C C . TYR B 1 287 ? -7.93 10.805 -3.457 1 94.25 287 TYR B C 1
ATOM 9548 O O . TYR B 1 287 ? -7.109 10.242 -2.725 1 94.25 287 TYR B O 1
ATOM 9556 N N . THR B 1 288 ? -9.234 10.844 -3.17 1 94.81 288 THR B N 1
ATOM 9557 C CA . THR B 1 288 ? -9.727 10.211 -1.949 1 94.81 288 THR B CA 1
ATOM 9558 C C . THR B 1 288 ? -10.945 9.344 -2.242 1 94.81 288 THR B C 1
ATOM 9560 O O . THR B 1 288 ? -11.703 9.625 -3.176 1 94.81 288 THR B O 1
ATOM 9563 N N . GLY B 1 289 ? -11.133 8.344 -1.495 1 93.06 289 GLY B N 1
ATOM 9564 C CA . GLY B 1 289 ? -12.297 7.469 -1.442 1 93.06 289 GLY B CA 1
ATOM 9565 C C . GLY B 1 289 ? -12.578 6.938 -0.051 1 93.06 289 GLY B C 1
ATOM 9566 O O . GLY B 1 289 ? -11.648 6.621 0.699 1 93.06 289 GLY B O 1
ATOM 9567 N N . ARG B 1 290 ? -13.836 6.887 0.296 1 94.94 290 ARG B N 1
ATOM 9568 C CA . ARG B 1 290 ? -14.195 6.367 1.612 1 94.94 290 ARG B CA 1
ATOM 9569 C C . ARG B 1 290 ? -15.516 5.613 1.565 1 94.94 290 ARG B C 1
ATOM 9571 O O . ARG B 1 290 ? -16.438 6.012 0.847 1 94.94 290 ARG B O 1
ATOM 9578 N N . MET B 1 291 ? -15.633 4.609 2.344 1 92.31 291 MET B N 1
ATOM 9579 C CA . MET B 1 291 ? -16.844 3.828 2.52 1 92.31 291 MET B CA 1
ATOM 9580 C C . MET B 1 291 ? -17.062 3.49 3.99 1 92.31 291 MET B C 1
ATOM 9582 O O . MET B 1 291 ? -16.125 3.184 4.711 1 92.31 291 MET B O 1
ATOM 9586 N N . LYS B 1 292 ? -18.203 3.619 4.418 1 93.06 292 LYS B N 1
ATOM 9587 C CA . LYS B 1 292 ? -18.609 3.221 5.762 1 93.06 292 LYS B CA 1
ATOM 9588 C C . LYS B 1 292 ? -19.891 2.383 5.719 1 93.06 292 LYS B C 1
ATOM 9590 O O . LYS B 1 292 ? -20.828 2.711 4.996 1 93.06 292 LYS B O 1
ATOM 9595 N N . TYR B 1 293 ? -19.938 1.3 6.426 1 90.62 293 TYR B N 1
ATOM 9596 C CA . TYR B 1 293 ? -21.078 0.382 6.484 1 90.62 293 TYR B CA 1
ATOM 9597 C C . TYR B 1 293 ? -21.344 -0.063 7.918 1 90.62 293 TYR B C 1
ATOM 9599 O O . TYR B 1 293 ? -20.406 -0.359 8.664 1 90.62 293 TYR B O 1
ATOM 9607 N N . GLU B 1 294 ? -22.562 -0.049 8.297 1 91.06 294 GLU B N 1
ATOM 9608 C CA . GLU B 1 294 ? -23.031 -0.529 9.602 1 91.06 294 GLU B CA 1
ATOM 9609 C C . GLU B 1 294 ? -24.266 -1.398 9.461 1 91.06 294 GLU B C 1
ATOM 9611 O O . GLU B 1 294 ? -25.172 -1.084 8.672 1 91.06 294 GLU B O 1
ATOM 9616 N N . ALA B 1 295 ? -24.297 -2.479 10.273 1 87.44 295 ALA B N 1
ATOM 9617 C CA . ALA B 1 295 ? -25.438 -3.385 10.203 1 87.44 295 ALA B CA 1
ATOM 9618 C C . ALA B 1 295 ? -25.781 -3.963 11.57 1 87.44 295 ALA B C 1
ATOM 9620 O O . ALA B 1 295 ? -24.891 -4.121 12.414 1 87.44 295 ALA B O 1
ATOM 9621 N N . THR B 1 296 ? -26.984 -4.207 11.742 1 88.56 296 THR B N 1
ATOM 9622 C CA . THR B 1 296 ? -27.5 -4.953 12.883 1 88.56 296 THR B CA 1
ATOM 9623 C C . THR B 1 296 ? -28.281 -6.18 12.414 1 88.56 296 THR B C 1
ATOM 9625 O O . THR B 1 296 ? -29.516 -6.211 12.508 1 88.56 296 THR B O 1
ATOM 9628 N N . PRO B 1 297 ? -27.562 -7.172 12.078 1 79.88 297 PRO B N 1
ATOM 9629 C CA . PRO B 1 297 ? -28.219 -8.344 11.484 1 79.88 297 PRO B CA 1
ATOM 9630 C C . PRO B 1 297 ? -29.219 -9.008 12.438 1 79.88 297 PRO B C 1
ATOM 9632 O O . PRO B 1 297 ? -30.219 -9.57 11.984 1 79.88 297 PRO B O 1
ATOM 9635 N N . THR B 1 298 ? -28.875 -9.031 13.727 1 83.69 298 THR B N 1
ATOM 9636 C CA . THR B 1 298 ? -29.797 -9.523 14.758 1 83.69 298 THR B CA 1
ATOM 9637 C C . THR B 1 298 ? -29.891 -8.523 15.906 1 83.69 298 THR B C 1
ATOM 9639 O O . THR B 1 298 ? -29.156 -7.539 15.945 1 83.69 298 THR B O 1
ATOM 9642 N N . ASP B 1 299 ? -30.781 -8.766 16.75 1 87.19 299 ASP B N 1
ATOM 9643 C CA . ASP B 1 299 ? -30.922 -7.879 17.891 1 87.19 299 ASP B CA 1
ATOM 9644 C C . ASP B 1 299 ? -29.734 -7.992 18.828 1 87.19 299 ASP B C 1
ATOM 9646 O O . ASP B 1 299 ? -29.531 -7.137 19.703 1 87.19 299 ASP B O 1
ATOM 9650 N N . ARG B 1 300 ? -28.891 -8.992 18.656 1 89.81 300 ARG B N 1
ATOM 9651 C CA . ARG B 1 300 ? -27.766 -9.203 19.562 1 89.81 300 ARG B CA 1
ATOM 9652 C C . ARG B 1 300 ? -26.438 -8.883 18.891 1 89.81 300 ARG B C 1
ATOM 9654 O O . ARG B 1 300 ? -25.406 -8.773 19.562 1 89.81 300 ARG B O 1
ATOM 9661 N N . LEU B 1 301 ? -26.484 -8.734 17.609 1 88.88 301 LEU B N 1
ATOM 9662 C CA . LEU B 1 301 ? -25.219 -8.562 16.906 1 88.88 301 LEU B CA 1
ATOM 9663 C C . LEU B 1 301 ? -25.219 -7.277 16.094 1 88.88 301 LEU B C 1
ATOM 9665 O O . LEU B 1 301 ? -26.141 -7.023 15.32 1 88.88 301 LEU B O 1
ATOM 9669 N N . SER B 1 302 ? -24.188 -6.48 16.25 1 91.75 302 SER B N 1
ATOM 9670 C CA . SER B 1 302 ? -23.938 -5.305 15.438 1 91.75 302 SER B CA 1
ATOM 9671 C C . SER B 1 302 ? -22.547 -5.363 14.805 1 91.75 302 SER B C 1
ATOM 9673 O O . SER B 1 302 ? -21.578 -5.766 15.453 1 91.75 302 SER B O 1
ATOM 9675 N N . LEU B 1 303 ? -22.516 -5.051 13.555 1 90.5 303 LEU B N 1
ATOM 9676 C CA . LEU B 1 303 ? -21.266 -5.051 12.797 1 90.5 303 LEU B CA 1
ATOM 9677 C C . LEU B 1 303 ? -21.031 -3.697 12.133 1 90.5 303 LEU B C 1
ATOM 9679 O O . LEU B 1 303 ? -21.984 -2.982 11.82 1 90.5 303 LEU B O 1
ATOM 9683 N N . GLY B 1 304 ? -19.781 -3.371 11.906 1 91.19 304 GLY B N 1
ATOM 9684 C CA . GLY B 1 304 ? -19.453 -2.15 11.188 1 91.19 304 GLY B CA 1
ATOM 9685 C C . GLY B 1 304 ? -18.094 -2.195 10.531 1 91.19 304 GLY B C 1
ATOM 9686 O O . GLY B 1 304 ? -17.219 -2.941 10.961 1 91.19 304 GLY B O 1
ATOM 9687 N N . ALA B 1 305 ? -17.969 -1.438 9.43 1 91.88 305 ALA B N 1
ATOM 9688 C CA . ALA B 1 305 ? -16.703 -1.278 8.711 1 91.88 305 ALA B CA 1
ATOM 9689 C C . ALA B 1 305 ? -16.562 0.142 8.172 1 91.88 305 ALA B C 1
ATOM 9691 O O . ALA B 1 305 ? -17.531 0.731 7.684 1 91.88 305 ALA B O 1
ATOM 9692 N N . SER B 1 306 ? -15.445 0.757 8.352 1 94.5 306 SER B N 1
ATOM 9693 C CA . SER B 1 306 ? -15.055 2.041 7.777 1 94.5 306 SER B CA 1
ATOM 9694 C C . SER B 1 306 ? -13.695 1.947 7.086 1 94.5 306 SER B C 1
ATOM 9696 O O . SER B 1 306 ? -12.695 1.584 7.711 1 94.5 306 SER B O 1
ATOM 9698 N N . MET B 1 307 ? -13.688 2.248 5.848 1 93.25 307 MET B N 1
ATOM 9699 C CA . MET B 1 307 ? -12.461 2.127 5.066 1 93.25 307 MET B CA 1
ATOM 9700 C C . MET B 1 307 ? -12.227 3.381 4.227 1 93.25 307 MET B C 1
ATOM 9702 O O . MET B 1 307 ? -13.18 4.004 3.754 1 93.25 307 MET B O 1
ATOM 9706 N N . GLY B 1 308 ? -10.93 3.732 4.031 1 94.12 308 GLY B N 1
ATOM 9707 C CA . GLY B 1 308 ? -10.578 4.902 3.238 1 94.12 308 GLY B CA 1
ATOM 9708 C C . GLY B 1 308 ? -9.281 4.727 2.463 1 94.12 308 GLY B C 1
ATOM 9709 O O . GLY B 1 308 ? -8.422 3.93 2.846 1 94.12 308 GLY B O 1
ATOM 9710 N N . VAL B 1 309 ? -9.148 5.418 1.355 1 94.5 309 VAL B N 1
ATOM 9711 C CA . VAL B 1 309 ? -7.926 5.48 0.558 1 94.5 309 VAL B CA 1
ATOM 9712 C C . VAL B 1 309 ? -7.613 6.938 0.207 1 94.5 309 VAL B C 1
ATOM 9714 O O . VAL B 1 309 ? -8.523 7.727 -0.053 1 94.5 309 VAL B O 1
ATOM 9717 N N . ASN B 1 310 ? -6.402 7.277 0.286 1 96.19 310 ASN B N 1
ATOM 9718 C CA . ASN B 1 310 ? -5.879 8.586 -0.101 1 96.19 310 ASN B CA 1
ATOM 9719 C C . ASN B 1 310 ? -4.578 8.461 -0.89 1 96.19 310 ASN B C 1
ATOM 9721 O O . ASN B 1 310 ? -3.658 7.758 -0.467 1 96.19 310 ASN B O 1
ATOM 9725 N N . TYR B 1 311 ? -4.492 8.984 -2.02 1 95.69 311 TYR B N 1
ATOM 9726 C CA . TYR B 1 311 ? -3.254 9.125 -2.781 1 95.69 311 TYR B CA 1
ATOM 9727 C C . TYR B 1 311 ? -2.949 10.586 -3.07 1 95.69 311 TYR B C 1
ATOM 9729 O O . TYR B 1 311 ? -3.734 11.273 -3.73 1 95.69 311 TYR B O 1
ATOM 9737 N N . SER B 1 312 ? -1.846 11.047 -2.621 1 95.81 312 SER B N 1
ATOM 9738 C CA . SER B 1 312 ? -1.474 12.438 -2.828 1 95.81 312 SER B CA 1
ATOM 9739 C C . SER B 1 312 ? -0.081 12.555 -3.438 1 95.81 312 SER B C 1
ATOM 9741 O O . SER B 1 312 ? 0.78 11.711 -3.197 1 95.81 312 SER B O 1
ATOM 9743 N N . ARG B 1 313 ? 0.082 13.578 -4.23 1 95.62 313 ARG B N 1
ATOM 9744 C CA . ARG B 1 313 ? 1.359 13.961 -4.824 1 95.62 313 ARG B CA 1
ATOM 9745 C C . ARG B 1 313 ? 1.69 15.422 -4.516 1 95.62 313 ARG B C 1
ATOM 9747 O O . ARG B 1 313 ? 0.87 16.312 -4.746 1 95.62 313 ARG B O 1
ATOM 9754 N N . SER B 1 314 ? 2.859 15.586 -4.02 1 95.31 314 SER B N 1
ATOM 9755 C CA . SER B 1 314 ? 3.332 16.938 -3.734 1 95.31 314 SER B CA 1
ATOM 9756 C C . SER B 1 314 ? 4.676 17.203 -4.402 1 95.31 314 SER B C 1
ATOM 9758 O O . SER B 1 314 ? 5.578 16.375 -4.348 1 95.31 314 SER B O 1
ATOM 9760 N N . GLN B 1 315 ? 4.77 18.266 -5.078 1 96.5 315 GLN B N 1
ATOM 9761 C CA . GLN B 1 315 ? 6.055 18.75 -5.562 1 96.5 315 GLN B CA 1
ATOM 9762 C C . GLN B 1 315 ? 6.645 19.781 -4.609 1 96.5 315 GLN B C 1
ATOM 9764 O O . GLN B 1 315 ? 6.027 20.812 -4.348 1 96.5 315 GLN B O 1
ATOM 9769 N N . GLU B 1 316 ? 7.836 19.5 -4.137 1 94.25 316 GLU B N 1
ATOM 9770 C CA . GLU B 1 316 ? 8.438 20.281 -3.066 1 94.25 316 GLU B CA 1
ATOM 9771 C C . GLU B 1 316 ? 9.391 21.344 -3.623 1 94.25 316 GLU B C 1
ATOM 9773 O O . GLU B 1 316 ? 9.938 21.172 -4.715 1 94.25 316 GLU B O 1
ATOM 9778 N N . VAL B 1 317 ? 9.562 22.406 -2.852 1 93.69 317 VAL B N 1
ATOM 9779 C CA . VAL B 1 317 ? 10.539 23.453 -3.146 1 93.69 317 VAL B CA 1
ATOM 9780 C C . VAL B 1 317 ? 11.539 23.578 -1.996 1 93.69 317 VAL B C 1
ATOM 9782 O O . VAL B 1 317 ? 11.219 23.219 -0.855 1 93.69 317 VAL B O 1
ATOM 9785 N N . ARG B 1 318 ? 12.688 23.984 -2.35 1 92.44 318 ARG B N 1
ATOM 9786 C CA . ARG B 1 318 ? 13.711 24.172 -1.325 1 92.44 318 ARG B CA 1
ATOM 9787 C C . ARG B 1 318 ? 13.281 25.234 -0.309 1 92.44 318 ARG B C 1
ATOM 9789 O O . ARG B 1 318 ? 13.016 26.375 -0.672 1 92.44 318 ARG B O 1
ATOM 9796 N N . ASP B 1 319 ? 13.172 24.844 0.927 1 91.88 319 ASP B N 1
ATOM 9797 C CA . ASP B 1 319 ? 12.812 25.734 2.027 1 91.88 319 ASP B CA 1
ATOM 9798 C C . ASP B 1 319 ? 13.875 25.703 3.127 1 91.88 319 ASP B C 1
ATOM 9800 O O . ASP B 1 319 ? 13.586 25.312 4.262 1 91.88 319 ASP B O 1
ATOM 9804 N N . ARG B 1 320 ? 15.039 25.969 2.793 1 90.75 320 ARG B N 1
ATOM 9805 C CA . ARG B 1 320 ? 16.219 26.109 3.643 1 90.75 320 ARG B CA 1
ATOM 9806 C C . ARG B 1 320 ? 16.812 27.516 3.529 1 90.75 320 ARG B C 1
ATOM 9808 O O . ARG B 1 320 ? 16.797 28.109 2.455 1 90.75 320 ARG B O 1
ATOM 9815 N N . ASN B 1 321 ? 17.328 27.953 4.648 1 91.5 321 ASN B N 1
ATOM 9816 C CA . ASN B 1 321 ? 17.906 29.281 4.602 1 91.5 321 ASN B CA 1
ATOM 9817 C C . ASN B 1 321 ? 19.25 29.281 3.855 1 91.5 321 ASN B C 1
ATOM 9819 O O . ASN B 1 321 ? 20.312 29.297 4.473 1 91.5 321 ASN B O 1
ATOM 9823 N N . ASN B 1 322 ? 19.172 29.297 2.604 1 92.62 322 ASN B N 1
ATOM 9824 C CA . ASN B 1 322 ? 20.328 29.422 1.715 1 92.62 322 ASN B CA 1
ATOM 9825 C C . ASN B 1 322 ? 19.938 30.016 0.367 1 92.62 322 ASN B C 1
ATOM 9827 O O . ASN B 1 322 ? 18.797 30.484 0.194 1 92.62 322 ASN B O 1
ATOM 9831 N N . ASN B 1 323 ? 20.828 30.094 -0.535 1 94.06 323 ASN B N 1
ATOM 9832 C CA . ASN B 1 323 ? 20.609 30.781 -1.798 1 94.06 323 ASN B CA 1
ATOM 9833 C C . ASN B 1 323 ? 19.688 29.984 -2.719 1 94.06 323 ASN B C 1
ATOM 9835 O O . ASN B 1 323 ? 19.188 30.516 -3.715 1 94.06 323 ASN B O 1
ATOM 9839 N N . GLN B 1 324 ? 19.359 28.797 -2.398 1 94.94 324 GLN B N 1
ATOM 9840 C CA . GLN B 1 324 ? 18.5 27.969 -3.223 1 94.94 324 GLN B CA 1
ATOM 9841 C C . GLN B 1 324 ? 17.031 28.109 -2.805 1 94.94 324 GLN B C 1
ATOM 9843 O O . GLN B 1 324 ? 16.156 27.453 -3.357 1 94.94 324 GLN B O 1
ATOM 9848 N N . ASN B 1 325 ? 16.797 28.953 -1.858 1 96.19 325 ASN B N 1
ATOM 9849 C CA . ASN B 1 325 ? 15.453 29.188 -1.333 1 96.19 325 ASN B CA 1
ATOM 9850 C C . ASN B 1 325 ? 14.711 30.234 -2.156 1 96.19 325 ASN B C 1
ATOM 9852 O O . ASN B 1 325 ? 15.102 31.406 -2.184 1 96.19 325 ASN B O 1
ATOM 9856 N N . PRO B 1 326 ? 13.594 29.844 -2.801 1 96.88 326 PRO B N 1
ATOM 9857 C CA . PRO B 1 326 ? 12.883 30.812 -3.627 1 96.88 326 PRO B CA 1
ATOM 9858 C C . PRO B 1 326 ? 12.266 31.953 -2.809 1 96.88 326 PRO B C 1
ATOM 9860 O O . PRO B 1 326 ? 12.102 33.062 -3.316 1 96.88 326 PRO B O 1
ATOM 9863 N N . PHE B 1 327 ? 11.984 31.75 -1.619 1 96.81 327 PHE B N 1
ATOM 9864 C CA . PHE B 1 327 ? 11.328 32.75 -0.789 1 96.81 327 PHE B CA 1
ATOM 9865 C C . PHE B 1 327 ? 12.344 33.75 -0.269 1 96.81 327 PHE B C 1
ATOM 9867 O O . PHE B 1 327 ? 11.992 34.906 0.002 1 96.81 327 PHE B O 1
ATOM 9874 N N . LYS B 1 328 ? 13.539 33.312 -0.108 1 97.06 328 LYS B N 1
ATOM 9875 C CA . LYS B 1 328 ? 14.609 34.281 0.14 1 97.06 328 LYS B CA 1
ATOM 9876 C C . LYS B 1 328 ? 14.914 35.094 -1.112 1 97.06 328 LYS B C 1
ATOM 9878 O O . LYS B 1 328 ? 15.102 36.312 -1.036 1 97.06 328 LYS B O 1
ATOM 9883 N N . ALA B 1 329 ? 14.945 34.438 -2.217 1 97.75 329 ALA B N 1
ATOM 9884 C CA . ALA B 1 329 ? 15.273 35.094 -3.492 1 97.75 329 ALA B CA 1
ATOM 9885 C C . ALA B 1 329 ? 14.32 36.25 -3.795 1 97.75 329 ALA B C 1
ATOM 9887 O O . ALA B 1 329 ? 14.742 37.281 -4.324 1 97.75 329 ALA B O 1
ATOM 9888 N N . MET B 1 330 ? 13.117 36.094 -3.516 1 95.94 330 MET B N 1
ATOM 9889 C CA . MET B 1 330 ? 12.133 37.094 -3.9 1 95.94 330 MET B CA 1
ATOM 9890 C C . MET B 1 330 ? 12.367 38.406 -3.154 1 95.94 330 MET B C 1
ATOM 9892 O O . MET B 1 330 ? 11.922 39.469 -3.594 1 95.94 330 MET B O 1
ATOM 9896 N N . TYR B 1 331 ? 13.094 38.344 -2.068 1 97.19 331 TYR B N 1
ATOM 9897 C CA . TYR B 1 331 ? 13.391 39.562 -1.307 1 97.19 331 TYR B CA 1
ATOM 9898 C C . TYR B 1 331 ? 14.836 40 -1.518 1 97.19 331 TYR B C 1
ATOM 9900 O O . TYR B 1 331 ? 15.148 41.188 -1.428 1 97.19 331 TYR B O 1
ATOM 9908 N N . ALA B 1 332 ? 15.727 39.062 -1.785 1 97.94 332 ALA B N 1
ATOM 9909 C CA . ALA B 1 332 ? 17.156 39.344 -1.805 1 97.94 332 ALA B CA 1
ATOM 9910 C C . ALA B 1 332 ? 17.609 39.844 -3.18 1 97.94 332 ALA B C 1
ATOM 9912 O O . ALA B 1 332 ? 18.531 40.625 -3.287 1 97.94 332 ALA B O 1
ATOM 9913 N N . TYR B 1 333 ? 17.031 39.375 -4.238 1 98.38 333 TYR B N 1
ATOM 9914 C CA . TYR B 1 333 ? 17.453 39.781 -5.578 1 98.38 333 TYR B CA 1
ATOM 9915 C C . TYR B 1 333 ? 17.172 41.281 -5.797 1 98.38 333 TYR B C 1
ATOM 9917 O O . TYR B 1 333 ? 16.141 41.781 -5.371 1 98.38 333 TYR B O 1
ATOM 9925 N N . ASN B 1 334 ? 18.109 41.906 -6.43 1 98.31 334 ASN B N 1
ATOM 9926 C CA . ASN B 1 334 ? 17.938 43.344 -6.684 1 98.31 334 ASN B CA 1
ATOM 9927 C C . ASN B 1 334 ? 16.984 43.594 -7.84 1 98.31 334 ASN B C 1
ATOM 9929 O O . ASN B 1 334 ? 17.016 42.875 -8.844 1 98.31 334 ASN B O 1
ATOM 9933 N N . PRO B 1 335 ? 16.109 44.594 -7.688 1 98 335 PRO B N 1
ATOM 9934 C CA . PRO B 1 335 ? 15.086 44.875 -8.703 1 98 335 PRO B CA 1
ATOM 9935 C C . PRO B 1 335 ? 15.68 45.312 -10.039 1 98 335 PRO B C 1
ATOM 9937 O O . PRO B 1 335 ? 15.008 45.219 -11.07 1 98 335 PRO B O 1
ATOM 9940 N N . TYR B 1 336 ? 16.953 45.719 -10.078 1 97.88 336 TYR B N 1
ATOM 9941 C CA . TYR B 1 336 ? 17.594 46.156 -11.312 1 97.88 336 TYR B CA 1
ATOM 9942 C C . TYR B 1 336 ? 18.281 45 -12.023 1 97.88 336 TYR B C 1
ATOM 9944 O O . TYR B 1 336 ? 18.891 45.188 -13.086 1 97.88 336 TYR B O 1
ATOM 9952 N N . GLU B 1 337 ? 18.25 43.812 -11.5 1 97.62 337 GLU B N 1
ATOM 9953 C CA . GLU B 1 337 ? 18.828 42.625 -12.141 1 97.62 337 GLU B CA 1
ATOM 9954 C C . GLU B 1 337 ? 17.766 41.875 -12.938 1 97.62 337 GLU B C 1
ATOM 9956 O O . GLU B 1 337 ? 16.734 41.469 -12.383 1 97.62 337 GLU B O 1
ATOM 9961 N N . PRO B 1 338 ? 18.031 41.594 -14.203 1 96.94 338 PRO B N 1
ATOM 9962 C CA . PRO B 1 338 ? 17.016 40.938 -15.031 1 96.94 338 PRO B CA 1
ATOM 9963 C C . PRO B 1 338 ? 16.906 39.438 -14.758 1 96.94 338 PRO B C 1
ATOM 9965 O O . PRO B 1 338 ? 17.828 38.844 -14.203 1 96.94 338 PRO B O 1
ATOM 9968 N N . VAL B 1 339 ? 15.828 38.875 -15.156 1 97.44 339 VAL B N 1
ATOM 9969 C CA . VAL B 1 339 ? 15.586 37.438 -14.977 1 97.44 339 VAL B CA 1
ATOM 9970 C C . VAL B 1 339 ? 16.516 36.625 -15.891 1 97.44 339 VAL B C 1
ATOM 9972 O O . VAL B 1 339 ? 17.047 35.594 -15.492 1 97.44 339 VAL B O 1
ATOM 9975 N N . TYR B 1 340 ? 16.734 37.156 -17.078 1 97.19 340 TYR B N 1
ATOM 9976 C CA . TYR B 1 340 ? 17.516 36.469 -18.094 1 97.19 340 TYR B CA 1
ATOM 9977 C C . TYR B 1 340 ? 18.734 37.281 -18.5 1 97.19 340 TYR B C 1
ATOM 9979 O O . TYR B 1 340 ? 18.688 38.5 -18.547 1 97.19 340 TYR B O 1
ATOM 9987 N N . ASN B 1 341 ? 19.812 36.531 -18.797 1 96.5 341 ASN B N 1
ATOM 9988 C CA . ASN B 1 341 ? 20.969 37.125 -19.453 1 96.5 341 ASN B CA 1
ATOM 9989 C C . ASN B 1 341 ? 20.688 37.406 -20.938 1 96.5 341 ASN B C 1
ATOM 9991 O O . ASN B 1 341 ? 19.672 36.969 -21.469 1 96.5 341 ASN B O 1
ATOM 9995 N N . ALA B 1 342 ? 21.625 38.156 -21.516 1 94.44 342 ALA B N 1
ATOM 9996 C CA . ALA B 1 342 ? 21.469 38.531 -22.922 1 94.44 342 ALA B CA 1
ATOM 9997 C C . ALA B 1 342 ? 21.391 37.281 -23.797 1 94.44 342 ALA B C 1
ATOM 9999 O O . ALA B 1 342 ? 20.703 37.281 -24.828 1 94.44 342 ALA B O 1
ATOM 10000 N N . ASP B 1 343 ? 21.953 36.156 -23.391 1 95.5 343 ASP B N 1
ATOM 10001 C CA . ASP B 1 343 ? 22 34.938 -24.188 1 95.5 343 ASP B CA 1
ATOM 10002 C C . ASP B 1 343 ? 20.781 34.062 -23.922 1 95.5 343 ASP B C 1
ATOM 10004 O O . ASP B 1 343 ? 20.672 32.938 -24.469 1 95.5 343 ASP B O 1
ATOM 10008 N N . GLY B 1 344 ? 19.938 34.469 -23.031 1 94.88 344 GLY B N 1
ATOM 10009 C CA . GLY B 1 344 ? 18.703 33.75 -22.797 1 94.88 344 GLY B CA 1
ATOM 10010 C C . GLY B 1 344 ? 18.766 32.844 -21.594 1 94.88 344 GLY B C 1
ATOM 10011 O O . GLY B 1 344 ? 17.75 32.281 -21.188 1 94.88 344 GLY B O 1
ATOM 10012 N N . SER B 1 345 ? 19.969 32.625 -21.031 1 95.25 345 SER B N 1
ATOM 10013 C CA . SER B 1 345 ? 20.094 31.828 -19.812 1 95.25 345 SER B CA 1
ATOM 10014 C C . SER B 1 345 ? 19.594 32.594 -18.594 1 95.25 345 SER B C 1
ATOM 10016 O O . SER B 1 345 ? 19.469 33.812 -18.625 1 95.25 345 SER B O 1
ATOM 10018 N N . TYR B 1 346 ? 19.281 31.906 -17.641 1 97.31 346 TYR B N 1
ATOM 10019 C CA . TYR B 1 346 ? 18.828 32.562 -16.406 1 97.31 346 TYR B CA 1
ATOM 10020 C C . TYR B 1 346 ? 19.969 33.312 -15.734 1 97.31 346 TYR B C 1
ATOM 10022 O O . TYR B 1 346 ? 21.109 32.844 -15.711 1 97.31 346 TYR B O 1
ATOM 10030 N N . ASN B 1 347 ? 19.656 34.406 -15.203 1 97.44 347 ASN B N 1
ATOM 10031 C CA . ASN B 1 347 ? 20.609 35.25 -14.492 1 97.44 347 ASN B CA 1
ATOM 10032 C C . ASN B 1 347 ? 20.797 34.781 -13.047 1 97.44 347 ASN B C 1
ATOM 10034 O O . ASN B 1 347 ? 19.844 34.781 -12.258 1 97.44 347 ASN B O 1
ATOM 10038 N N . PRO B 1 348 ? 21.984 34.344 -12.609 1 97.12 348 PRO B N 1
ATOM 10039 C CA . PRO B 1 348 ? 22.219 33.969 -11.211 1 97.12 348 PRO B CA 1
ATOM 10040 C C . PRO B 1 348 ? 22.203 35.188 -10.273 1 97.12 348 PRO B C 1
ATOM 10042 O O . PRO B 1 348 ? 22.203 35 -9.047 1 97.12 348 PRO B O 1
ATOM 10045 N N . THR B 1 349 ? 22.172 36.375 -10.867 1 96.94 349 THR B N 1
ATOM 10046 C CA . THR B 1 349 ? 22.188 37.625 -10.117 1 96.94 349 THR B CA 1
ATOM 10047 C C . THR B 1 349 ? 23.438 37.719 -9.242 1 96.94 349 THR B C 1
ATOM 10049 O O . THR B 1 349 ? 24.344 36.906 -9.359 1 96.94 349 THR B O 1
ATOM 10052 N N . GLN B 1 350 ? 23.484 38.75 -8.367 1 95.5 350 GLN B N 1
ATOM 10053 C CA . GLN B 1 350 ? 24.594 38.906 -7.438 1 95.5 350 GLN B CA 1
ATOM 10054 C C . GLN B 1 350 ? 24.562 37.812 -6.367 1 95.5 350 GLN B C 1
ATOM 10056 O O . GLN B 1 350 ? 25.578 37.562 -5.719 1 95.5 350 GLN B O 1
ATOM 10061 N N . GLN B 1 351 ? 23.391 37.188 -6.195 1 96.06 351 GLN B N 1
ATOM 10062 C CA . GLN B 1 351 ? 23.266 36.125 -5.203 1 96.06 351 GLN B CA 1
ATOM 10063 C C . GLN B 1 351 ? 23.906 34.844 -5.688 1 96.06 351 GLN B C 1
ATOM 10065 O O . GLN B 1 351 ? 24.156 33.906 -4.898 1 96.06 351 GLN B O 1
ATOM 10070 N N . GLY B 1 352 ? 24.156 34.719 -6.98 1 96.5 352 GLY B N 1
ATOM 10071 C CA . GLY B 1 352 ? 24.938 33.625 -7.531 1 96.5 352 GLY B CA 1
ATOM 10072 C C . GLY B 1 352 ? 24.125 32.375 -7.828 1 96.5 352 GLY B C 1
ATOM 10073 O O . GLY B 1 352 ? 24.672 31.297 -8.055 1 96.5 352 GLY B O 1
ATOM 10074 N N . PHE B 1 353 ? 22.812 32.438 -7.789 1 97.5 353 PHE B N 1
ATOM 10075 C CA . PHE B 1 353 ? 22 31.234 -8.016 1 97.5 353 PHE B CA 1
ATOM 10076 C C . PHE B 1 353 ? 20.672 31.594 -8.68 1 97.5 353 PHE B C 1
ATOM 10078 O O . PHE B 1 353 ? 19.891 32.375 -8.125 1 97.5 353 PHE B O 1
ATOM 10085 N N . PRO B 1 354 ? 20.375 31.062 -9.805 1 97.81 354 PRO B N 1
ATOM 10086 C CA . PRO B 1 354 ? 19.125 31.359 -10.508 1 97.81 354 PRO B CA 1
ATOM 10087 C C . PRO B 1 354 ? 17.969 30.469 -10.062 1 97.81 354 PRO B C 1
ATOM 10089 O O . PRO B 1 354 ? 17.766 29.391 -10.617 1 97.81 354 PRO B O 1
ATOM 10092 N N . ILE B 1 355 ? 17.109 30.953 -9.305 1 97.12 355 ILE B N 1
ATOM 10093 C CA . ILE B 1 355 ? 16.094 30.156 -8.617 1 97.12 355 ILE B CA 1
ATOM 10094 C C . ILE B 1 355 ? 15.086 29.609 -9.633 1 97.12 355 ILE B C 1
ATOM 10096 O O . ILE B 1 355 ? 14.609 28.484 -9.5 1 97.12 355 ILE B O 1
ATOM 10100 N N . LEU B 1 356 ? 14.664 30.391 -10.602 1 97.62 356 LEU B N 1
ATOM 10101 C CA . LEU B 1 356 ? 13.672 29.953 -11.578 1 97.62 356 LEU B CA 1
ATOM 10102 C C . LEU B 1 356 ? 14.188 28.766 -12.391 1 97.62 356 LEU B C 1
ATOM 10104 O O . LEU B 1 356 ? 13.422 27.875 -12.75 1 97.62 356 LEU B O 1
ATOM 10108 N N . GLU B 1 357 ? 15.492 28.766 -12.68 1 97.44 357 GLU B N 1
ATOM 10109 C CA . GLU B 1 357 ? 16.141 27.625 -13.32 1 97.44 357 GLU B CA 1
ATOM 10110 C C . GLU B 1 357 ? 16.094 26.391 -12.422 1 97.44 357 GLU B C 1
ATOM 10112 O O . GLU B 1 357 ? 15.82 25.297 -12.891 1 97.44 357 GLU B O 1
ATOM 10117 N N . ALA B 1 358 ? 16.406 26.594 -11.203 1 96.88 358 ALA B N 1
ATOM 10118 C CA . ALA B 1 358 ? 16.469 25.5 -10.234 1 96.88 358 ALA B CA 1
ATOM 10119 C C . ALA B 1 358 ? 15.102 24.844 -10.055 1 96.88 358 ALA B C 1
ATOM 10121 O O . ALA B 1 358 ? 15 23.641 -9.852 1 96.88 358 ALA B O 1
ATOM 10122 N N . LEU B 1 359 ? 14.023 25.672 -10.07 1 96.75 359 LEU B N 1
ATOM 10123 C CA . LEU B 1 359 ? 12.672 25.172 -9.891 1 96.75 359 LEU B CA 1
ATOM 10124 C C . LEU B 1 359 ? 12.289 24.219 -11.023 1 96.75 359 LEU B C 1
ATOM 10126 O O . LEU B 1 359 ? 11.477 23.312 -10.836 1 96.75 359 LEU B O 1
ATOM 10130 N N . LYS B 1 360 ? 12.898 24.344 -12.094 1 95.56 360 LYS B N 1
ATOM 10131 C CA . LYS B 1 360 ? 12.633 23.484 -13.25 1 95.56 360 LYS B CA 1
ATOM 10132 C C . LYS B 1 360 ? 13.539 22.266 -13.234 1 95.56 360 LYS B C 1
ATOM 10134 O O . LYS B 1 360 ? 13.109 21.172 -13.617 1 95.56 360 LYS B O 1
ATOM 10139 N N . ASN B 1 361 ? 14.797 22.438 -12.82 1 95.94 361 ASN B N 1
ATOM 10140 C CA . ASN B 1 361 ? 15.812 21.438 -13.109 1 95.94 361 ASN B CA 1
ATOM 10141 C C . ASN B 1 361 ? 16.203 20.656 -11.859 1 95.94 361 ASN B C 1
ATOM 10143 O O . ASN B 1 361 ? 17.016 19.719 -11.93 1 95.94 361 ASN B O 1
ATOM 10147 N N . ASN B 1 362 ? 15.695 20.984 -10.758 1 96.06 362 ASN B N 1
ATOM 10148 C CA . ASN B 1 362 ? 15.914 20.234 -9.516 1 96.06 362 ASN B CA 1
ATOM 10149 C C . ASN B 1 362 ? 14.594 19.797 -8.891 1 96.06 362 ASN B C 1
ATOM 10151 O O . ASN B 1 362 ? 14.305 20.141 -7.742 1 96.06 362 ASN B O 1
ATOM 10155 N N . PRO B 1 363 ? 13.836 18.984 -9.602 1 95.75 363 PRO B N 1
ATOM 10156 C CA . PRO B 1 363 ? 12.516 18.594 -9.086 1 95.75 363 PRO B CA 1
ATOM 10157 C C . PRO B 1 363 ? 12.602 17.688 -7.871 1 95.75 363 PRO B C 1
ATOM 10159 O O . PRO B 1 363 ? 13.516 16.859 -7.777 1 95.75 363 PRO B O 1
ATOM 10162 N N . GLU B 1 364 ? 11.719 17.844 -6.934 1 96.12 364 GLU B N 1
ATOM 10163 C CA . GLU B 1 364 ? 11.5 16.969 -5.793 1 96.12 364 GLU B CA 1
ATOM 10164 C C . GLU B 1 364 ? 10.023 16.625 -5.629 1 96.12 364 GLU B C 1
ATOM 10166 O O . GLU B 1 364 ? 9.18 17.516 -5.531 1 96.12 364 GLU B O 1
ATOM 10171 N N . ASN B 1 365 ? 9.711 15.398 -5.605 1 96.44 365 ASN B N 1
ATOM 10172 C CA . ASN B 1 365 ? 8.328 14.938 -5.492 1 96.44 365 ASN B CA 1
ATOM 10173 C C . ASN B 1 365 ? 8.148 13.969 -4.328 1 96.44 365 ASN B C 1
ATOM 10175 O O . ASN B 1 365 ? 9.031 13.148 -4.051 1 96.44 365 ASN B O 1
ATOM 10179 N N . ILE B 1 366 ? 7.02 14.07 -3.631 1 96.5 366 ILE B N 1
ATOM 10180 C CA . ILE B 1 366 ? 6.609 13.117 -2.602 1 96.5 366 ILE B CA 1
ATOM 10181 C C . ILE B 1 366 ? 5.246 12.531 -2.953 1 96.5 366 ILE B C 1
ATOM 10183 O O . ILE B 1 366 ? 4.266 13.266 -3.094 1 96.5 366 ILE B O 1
ATOM 10187 N N . ASN B 1 367 ? 5.172 11.281 -3.191 1 95.88 367 ASN B N 1
ATOM 10188 C CA . ASN B 1 367 ? 3.926 10.547 -3.381 1 95.88 367 ASN B CA 1
ATOM 10189 C C . ASN B 1 367 ? 3.555 9.742 -2.137 1 95.88 367 ASN B C 1
ATOM 10191 O O . ASN B 1 367 ? 4.387 9.016 -1.592 1 95.88 367 ASN B O 1
ATOM 10195 N N . THR B 1 368 ? 2.314 9.914 -1.678 1 96.62 368 THR B N 1
ATOM 10196 C CA . THR B 1 368 ? 1.878 9.227 -0.466 1 96.62 368 THR B CA 1
ATOM 10197 C C . THR B 1 368 ? 0.577 8.469 -0.711 1 96.62 368 THR B C 1
ATOM 10199 O O . THR B 1 368 ? -0.409 9.047 -1.169 1 96.62 368 THR B O 1
ATOM 10202 N N . LEU B 1 369 ? 0.59 7.234 -0.455 1 96.62 369 LEU B N 1
ATOM 10203 C CA . LEU B 1 369 ? -0.601 6.391 -0.441 1 96.62 369 LEU B CA 1
ATOM 10204 C C . LEU B 1 369 ? -0.954 5.973 0.982 1 96.62 369 LEU B C 1
ATOM 10206 O O . LEU B 1 369 ? -0.099 5.473 1.717 1 96.62 369 LEU B O 1
ATOM 10210 N N . ILE B 1 370 ? -2.17 6.215 1.412 1 97.19 370 ILE B N 1
ATOM 10211 C CA . ILE B 1 370 ? -2.633 5.812 2.736 1 97.19 370 ILE B CA 1
ATOM 10212 C C . ILE B 1 370 ? -3.918 4.996 2.607 1 97.19 370 ILE B C 1
ATOM 10214 O O . ILE B 1 370 ? -4.879 5.438 1.976 1 97.19 370 ILE B O 1
ATOM 10218 N N . PHE B 1 371 ? -3.914 3.854 3.152 1 95.12 371 PHE B N 1
ATOM 10219 C CA . PHE B 1 371 ? -5.109 3.057 3.391 1 95.12 371 PHE B CA 1
ATOM 10220 C C . PHE B 1 371 ? -5.438 2.998 4.879 1 95.12 371 PHE B C 1
ATOM 10222 O O . PHE B 1 371 ? -4.566 2.703 5.699 1 95.12 371 PHE B O 1
ATOM 10229 N N . ASP B 1 372 ? -6.625 3.297 5.199 1 95.06 372 ASP B N 1
ATOM 10230 C CA . ASP B 1 372 ? -7.043 3.125 6.586 1 95.06 372 ASP B CA 1
ATOM 10231 C C . ASP B 1 372 ? -8.305 2.271 6.672 1 95.06 372 ASP B C 1
ATOM 10233 O O . ASP B 1 372 ? -9.164 2.326 5.785 1 95.06 372 ASP B O 1
ATOM 10237 N N . GLY B 1 373 ? -8.453 1.528 7.707 1 92.25 373 GLY B N 1
ATOM 10238 C CA . GLY B 1 373 ? -9.594 0.653 7.91 1 92.25 373 GLY B CA 1
ATOM 10239 C C . GLY B 1 373 ? -9.906 0.405 9.375 1 92.25 373 GLY B C 1
ATOM 10240 O O . GLY B 1 373 ? -9 0.389 10.211 1 92.25 373 GLY B O 1
ATOM 10241 N N . ASN B 1 374 ? -11.133 0.266 9.633 1 94.31 374 ASN B N 1
ATOM 10242 C CA . ASN B 1 374 ? -11.656 -0.046 10.961 1 94.31 374 ASN B CA 1
ATOM 10243 C C . ASN B 1 374 ? -12.875 -0.961 10.883 1 94.31 374 ASN B C 1
ATOM 10245 O O . ASN B 1 374 ? -13.883 -0.606 10.273 1 94.31 374 ASN B O 1
ATOM 10249 N N . ILE B 1 375 ? -12.82 -2.131 11.508 1 92.44 375 ILE B N 1
ATOM 10250 C CA . ILE B 1 375 ? -13.953 -3.049 11.555 1 92.44 375 ILE B CA 1
ATOM 10251 C C . ILE B 1 375 ? -14.273 -3.393 13.008 1 92.44 375 ILE B C 1
ATOM 10253 O O . ILE B 1 375 ? -13.383 -3.418 13.859 1 92.44 375 ILE B O 1
ATOM 10257 N N . PHE B 1 376 ? -15.523 -3.602 13.305 1 93.56 376 PHE B N 1
ATOM 10258 C CA . PHE B 1 376 ? -15.875 -4.023 14.656 1 93.56 376 PHE B CA 1
ATOM 10259 C C . PHE B 1 376 ? -17.062 -4.977 14.633 1 93.56 376 PHE B C 1
ATOM 10261 O O . PHE B 1 376 ? -17.828 -5.004 13.664 1 93.56 376 PHE B O 1
ATOM 10268 N N . ALA B 1 377 ? -17.188 -5.785 15.656 1 92.56 377 ALA B N 1
ATOM 10269 C CA . ALA B 1 377 ? -18.328 -6.625 15.992 1 92.56 377 ALA B CA 1
ATOM 10270 C C . ALA B 1 377 ? -18.703 -6.484 17.469 1 92.56 377 ALA B C 1
ATOM 10272 O O . ALA B 1 377 ? -17.828 -6.492 18.344 1 92.56 377 ALA B O 1
ATOM 10273 N N . GLN B 1 378 ? -19.922 -6.215 17.688 1 95.12 378 GLN B N 1
ATOM 10274 C CA . GLN B 1 378 ? -20.453 -6.121 19.047 1 95.12 378 GLN B CA 1
ATOM 10275 C C . GLN B 1 378 ? -21.562 -7.156 19.281 1 95.12 378 GLN B C 1
ATOM 10277 O O . GLN B 1 378 ? -22.484 -7.281 18.484 1 95.12 378 GLN B O 1
ATOM 10282 N N . TYR B 1 379 ? -21.484 -7.852 20.406 1 94 379 TYR B N 1
ATOM 10283 C CA . TYR B 1 379 ? -22.438 -8.914 20.734 1 94 379 TYR B CA 1
ATOM 10284 C C . TYR B 1 379 ? -23.047 -8.695 22.109 1 94 379 TYR B C 1
ATOM 10286 O O . TYR B 1 379 ? -22.312 -8.539 23.094 1 94 379 TYR B O 1
ATOM 10294 N N . LYS B 1 380 ? -24.359 -8.727 22.125 1 95.62 380 LYS B N 1
ATOM 10295 C CA . LYS B 1 380 ? -25.078 -8.648 23.391 1 95.62 380 LYS B CA 1
ATOM 10296 C C . LYS B 1 380 ? -25.141 -10.016 24.078 1 95.62 380 LYS B C 1
ATOM 10298 O O . LYS B 1 380 ? -26.031 -10.82 23.766 1 95.62 380 LYS B O 1
ATOM 10303 N N . ILE B 1 381 ? -24.359 -10.25 25.078 1 94.5 381 ILE B N 1
ATOM 10304 C CA . ILE B 1 381 ? -24.312 -11.531 25.781 1 94.5 381 ILE B CA 1
ATOM 10305 C C . ILE B 1 381 ? -25.609 -11.742 26.562 1 94.5 381 ILE B C 1
ATOM 10307 O O . ILE B 1 381 ? -26.266 -12.781 26.422 1 94.5 381 ILE B O 1
ATOM 10311 N N . THR B 1 382 ? -26.016 -10.82 27.359 1 94 382 THR B N 1
ATOM 10312 C CA . THR B 1 382 ? -27.266 -10.719 28.109 1 94 382 THR B CA 1
ATOM 10313 C C . THR B 1 382 ? -27.719 -9.266 28.203 1 94 382 THR B C 1
ATOM 10315 O O . THR B 1 382 ? -27.031 -8.359 27.75 1 94 382 THR B O 1
ATOM 10318 N N . GLU B 1 383 ? -28.844 -9.109 28.625 1 92.44 383 GLU B N 1
ATOM 10319 C CA . GLU B 1 383 ? -29.328 -7.734 28.734 1 92.44 383 GLU B CA 1
ATOM 10320 C C . GLU B 1 383 ? -28.375 -6.883 29.578 1 92.44 383 GLU B C 1
ATOM 10322 O O . GLU B 1 383 ? -28.047 -7.25 30.703 1 92.44 383 GLU B O 1
ATOM 10327 N N . GLY B 1 384 ? -27.906 -5.852 29 1 93.25 384 GLY B N 1
ATOM 10328 C CA . GLY B 1 384 ? -27.031 -4.91 29.688 1 93.25 384 GLY B CA 1
ATOM 10329 C C . GLY B 1 384 ? -25.562 -5.262 29.547 1 93.25 384 GLY B C 1
ATOM 10330 O O . GLY B 1 384 ? -24.688 -4.461 29.906 1 93.25 384 GLY B O 1
ATOM 10331 N N . LEU B 1 385 ? -25.203 -6.422 29.125 1 96.5 385 LEU B N 1
ATOM 10332 C CA . LEU B 1 385 ? -23.812 -6.844 29 1 96.5 385 LEU B CA 1
ATOM 10333 C C . LEU B 1 385 ? -23.438 -7.016 27.531 1 96.5 385 LEU B C 1
ATOM 10335 O O . LEU B 1 385 ? -23.938 -7.926 26.859 1 96.5 385 LEU B O 1
ATOM 10339 N N . ASN B 1 386 ? -22.5 -6.211 27.078 1 96 386 ASN B N 1
ATOM 10340 C CA . ASN B 1 386 ? -22.094 -6.23 25.672 1 96 386 ASN B CA 1
ATOM 10341 C C . ASN B 1 386 ? -20.594 -6.469 25.531 1 96 386 ASN B C 1
ATOM 10343 O O . ASN B 1 386 ? -19.797 -5.918 26.297 1 96 386 ASN B O 1
ATOM 10347 N N . PHE B 1 387 ? -20.188 -7.32 24.609 1 96.56 387 PHE B N 1
ATOM 10348 C CA . PHE B 1 387 ? -18.797 -7.508 24.219 1 96.56 387 PHE B CA 1
ATOM 10349 C C . PHE B 1 387 ? -18.531 -6.902 22.844 1 96.56 387 PHE B C 1
ATOM 10351 O O . PHE B 1 387 ? -19.281 -7.145 21.906 1 96.56 387 PHE B O 1
ATOM 10358 N N . LYS B 1 388 ? -17.516 -6.086 22.656 1 95.5 388 LYS B N 1
ATOM 10359 C CA . LYS B 1 388 ? -17.156 -5.477 21.391 1 95.5 388 LYS B CA 1
ATOM 10360 C C . LYS B 1 388 ? -15.68 -5.715 21.062 1 95.5 388 LYS B C 1
ATOM 10362 O O . LYS B 1 388 ? -14.805 -5.484 21.906 1 95.5 388 LYS B O 1
ATOM 10367 N N . SER B 1 389 ? -15.406 -6.246 19.922 1 95.56 389 SER B N 1
ATOM 10368 C CA . SER B 1 389 ? -14.055 -6.34 19.375 1 95.56 389 SER B CA 1
ATOM 10369 C C . SER B 1 389 ? -13.883 -5.434 18.156 1 95.56 389 SER B C 1
ATOM 10371 O O . SER B 1 389 ? -14.727 -5.434 17.25 1 95.56 389 SER B O 1
ATOM 10373 N N . GLN B 1 390 ? -12.836 -4.68 18.188 1 95.25 390 GLN B N 1
ATOM 10374 C CA . GLN B 1 390 ? -12.57 -3.719 17.109 1 95.25 390 GLN B CA 1
ATOM 10375 C C . GLN B 1 390 ? -11.133 -3.82 16.625 1 95.25 390 GLN B C 1
ATOM 10377 O O . GLN B 1 390 ? -10.203 -3.9 17.422 1 95.25 390 GLN B O 1
ATOM 10382 N N . LEU B 1 391 ? -10.969 -3.9 15.344 1 94.12 391 LEU B N 1
ATOM 10383 C CA . LEU B 1 391 ? -9.656 -3.926 14.695 1 94.12 391 LEU B CA 1
ATOM 10384 C C . LEU B 1 391 ? -9.516 -2.754 13.727 1 94.12 391 LEU B C 1
ATOM 10386 O O . LEU B 1 391 ? -10.227 -2.676 12.727 1 94.12 391 LEU B O 1
ATOM 10390 N N . GLY B 1 392 ? -8.633 -1.806 14.055 1 94.94 392 GLY B N 1
ATOM 10391 C CA . GLY B 1 392 ? -8.344 -0.653 13.219 1 94.94 392 GLY B CA 1
ATOM 10392 C C . GLY B 1 392 ? -6.879 -0.521 12.859 1 94.94 392 GLY B C 1
ATOM 10393 O O . GLY B 1 392 ? -6.008 -0.868 13.664 1 94.94 392 GLY B O 1
ATOM 10394 N N . GLY B 1 393 ? -6.605 -0.021 11.711 1 95.19 393 GLY B N 1
ATOM 10395 C CA . GLY B 1 393 ? -5.219 0.172 11.305 1 95.19 393 GLY B CA 1
ATOM 10396 C C . GLY B 1 393 ? -5.074 1.022 10.062 1 95.19 393 GLY B C 1
ATOM 10397 O O . GLY B 1 393 ? -6.07 1.437 9.461 1 95.19 393 GLY B O 1
ATOM 10398 N N . TYR B 1 394 ? -3.791 1.41 9.711 1 95.94 394 TYR B N 1
ATOM 10399 C CA . TYR B 1 394 ? -3.488 2.102 8.461 1 95.94 394 TYR B CA 1
ATOM 10400 C C . TYR B 1 394 ? -2.18 1.603 7.867 1 95.94 394 TYR B C 1
ATOM 10402 O O . TYR B 1 394 ? -1.305 1.117 8.586 1 95.94 394 TYR B O 1
ATOM 10410 N N . PHE B 1 395 ? -2.1 1.616 6.605 1 95.94 395 PHE B N 1
ATOM 10411 C CA . PHE B 1 395 ? -0.886 1.414 5.82 1 95.94 395 PHE B CA 1
ATOM 10412 C C . PHE B 1 395 ? -0.553 2.658 5.008 1 95.94 395 PHE B C 1
ATOM 10414 O O . PHE B 1 395 ? -1.424 3.223 4.344 1 95.94 395 PHE B O 1
ATOM 10421 N N . SER B 1 396 ? 0.686 3.057 5.086 1 97.06 396 SER B N 1
ATOM 10422 C CA . SER B 1 396 ? 1.127 4.207 4.301 1 97.06 396 SER B CA 1
ATOM 10423 C C . SER B 1 396 ? 2.387 3.883 3.508 1 97.06 396 SER B C 1
ATOM 10425 O O . SER B 1 396 ? 3.326 3.289 4.039 1 97.06 396 SER B O 1
ATOM 10427 N N . ASN B 1 397 ? 2.365 4.164 2.273 1 96.56 397 ASN B N 1
ATOM 10428 C CA . ASN B 1 397 ? 3.545 4.148 1.416 1 96.56 397 ASN B CA 1
ATOM 10429 C C . ASN B 1 397 ? 3.965 5.559 1.013 1 96.56 397 ASN B C 1
ATOM 10431 O O . ASN B 1 397 ? 3.156 6.32 0.479 1 96.56 397 ASN B O 1
ATOM 10435 N N . ILE B 1 398 ? 5.172 5.91 1.31 1 97.44 398 ILE B N 1
ATOM 10436 C CA . ILE B 1 398 ? 5.711 7.223 0.977 1 97.44 398 ILE B CA 1
ATOM 10437 C C . ILE B 1 398 ? 6.93 7.07 0.071 1 97.44 398 ILE B C 1
ATOM 10439 O O . ILE B 1 398 ? 7.906 6.418 0.442 1 97.44 398 ILE B O 1
ATOM 10443 N N . ARG B 1 399 ? 6.883 7.648 -1.061 1 96.56 399 ARG B N 1
ATOM 10444 C CA . ARG B 1 399 ? 7.996 7.668 -2.004 1 96.56 399 ARG B CA 1
ATOM 10445 C C . ARG B 1 399 ? 8.477 9.094 -2.252 1 96.56 399 ARG B C 1
ATOM 10447 O O . ARG B 1 399 ? 7.691 9.961 -2.639 1 96.56 399 ARG B O 1
ATOM 10454 N N . ARG B 1 400 ? 9.703 9.344 -1.994 1 96.88 400 ARG B N 1
ATOM 10455 C CA . ARG B 1 400 ? 10.328 10.641 -2.242 1 96.88 400 ARG B CA 1
ATOM 10456 C C . ARG B 1 400 ? 11.398 10.539 -3.32 1 96.88 400 ARG B C 1
ATOM 10458 O O . ARG B 1 400 ? 12.266 9.664 -3.256 1 96.88 400 ARG B O 1
ATOM 10465 N N . THR B 1 401 ? 11.359 11.383 -4.328 1 96.69 401 THR B N 1
ATOM 10466 C CA . THR B 1 401 ? 12.344 11.438 -5.406 1 96.69 401 THR B CA 1
ATOM 10467 C C . THR B 1 401 ? 12.883 12.852 -5.57 1 96.69 401 THR B C 1
ATOM 10469 O O . THR B 1 401 ? 12.117 13.797 -5.766 1 96.69 401 THR B O 1
ATOM 10472 N N . SER B 1 402 ? 14.141 13.023 -5.426 1 96.94 402 SER B N 1
ATOM 10473 C CA . SER B 1 402 ? 14.828 14.289 -5.652 1 96.94 402 SER B CA 1
ATOM 10474 C C . SER B 1 402 ? 15.875 14.164 -6.754 1 96.94 402 SER B C 1
ATOM 10476 O O . SER B 1 402 ? 16.672 13.219 -6.758 1 96.94 402 SER B O 1
ATOM 10478 N N . LYS B 1 403 ? 15.898 15.148 -7.664 1 96.38 403 LYS B N 1
ATOM 10479 C CA . LYS B 1 403 ? 16.828 15.078 -8.797 1 96.38 403 LYS B CA 1
ATOM 10480 C C . LYS B 1 403 ? 17.562 16.391 -8.984 1 96.38 403 LYS B C 1
ATOM 10482 O O . LYS B 1 403 ? 17.047 17.469 -8.656 1 96.38 403 LYS B O 1
ATOM 10487 N N . THR B 1 404 ? 18.75 16.344 -9.352 1 97.25 404 THR B N 1
ATOM 10488 C CA . THR B 1 404 ? 19.547 17.375 -10.008 1 97.25 404 THR B CA 1
ATOM 10489 C C . THR B 1 404 ? 19.922 16.938 -11.43 1 97.25 404 THR B C 1
ATOM 10491 O O . THR B 1 404 ? 20.797 16.109 -11.617 1 97.25 404 THR B O 1
ATOM 10494 N N . LEU B 1 405 ? 19.234 17.578 -12.359 1 96.31 405 LEU B N 1
ATOM 10495 C CA . LEU B 1 405 ? 19.406 17.109 -13.734 1 96.31 405 LEU B CA 1
ATOM 10496 C C . LEU B 1 405 ? 20.797 17.469 -14.25 1 96.31 405 LEU B C 1
ATOM 10498 O O . LEU B 1 405 ? 21.344 18.516 -13.898 1 96.31 405 LEU B O 1
ATOM 10502 N N . ARG B 1 406 ? 21.344 16.594 -15.008 1 94.06 406 ARG B N 1
ATOM 10503 C CA . ARG B 1 406 ? 22.656 16.859 -15.57 1 94.06 406 ARG B CA 1
ATOM 10504 C C . ARG B 1 406 ? 22.656 18.125 -16.406 1 94.06 406 ARG B C 1
ATOM 10506 O O . ARG B 1 406 ? 21.75 18.344 -17.219 1 94.06 406 ARG B O 1
ATOM 10513 N N . GLY B 1 407 ? 23.641 18.953 -16.141 1 93.81 407 GLY B N 1
ATOM 10514 C CA . GLY B 1 407 ? 23.766 20.188 -16.906 1 93.81 407 GLY B CA 1
ATOM 10515 C C . GLY B 1 407 ? 23.062 21.359 -16.266 1 93.81 407 GLY B C 1
ATOM 10516 O O . GLY B 1 407 ? 23.25 22.5 -16.672 1 93.81 407 GLY B O 1
ATOM 10517 N N . SER B 1 408 ? 22.281 21.109 -15.297 1 95.62 408 SER B N 1
ATOM 10518 C CA . SER B 1 408 ? 21.641 22.203 -14.586 1 95.62 408 SER B CA 1
ATOM 10519 C C . SER B 1 408 ? 22.672 23.109 -13.93 1 95.62 408 SER B C 1
ATOM 10521 O O . SER B 1 408 ? 23.844 22.766 -13.852 1 95.62 408 SER B O 1
ATOM 10523 N N . PHE B 1 409 ? 22.203 24.25 -13.484 1 96.5 409 PHE B N 1
ATOM 10524 C CA . PHE B 1 409 ? 23.109 25.203 -12.844 1 96.5 409 PHE B CA 1
ATOM 10525 C C . PHE B 1 409 ? 23.734 24.578 -11.602 1 96.5 409 PHE B C 1
ATOM 10527 O O . PHE B 1 409 ? 24.953 24.672 -11.398 1 96.5 409 PHE B O 1
ATOM 10534 N N . LEU B 1 410 ? 22.969 23.938 -10.773 1 96.38 410 LEU B N 1
ATOM 10535 C CA . LEU B 1 410 ? 23.469 23.328 -9.547 1 96.38 410 LEU B CA 1
ATOM 10536 C C . LEU B 1 410 ? 24.438 22.188 -9.875 1 96.38 410 LEU B C 1
ATOM 10538 O O . LEU B 1 410 ? 25.438 22.016 -9.18 1 96.38 410 LEU B O 1
ATOM 10542 N N . ASP B 1 411 ? 24.125 21.438 -10.852 1 95.88 411 ASP B N 1
ATOM 10543 C CA . ASP B 1 411 ? 25.016 20.344 -11.266 1 95.88 411 ASP B CA 1
ATOM 10544 C C . ASP B 1 411 ? 26.391 20.891 -11.656 1 95.88 411 ASP B C 1
ATOM 10546 O O . ASP B 1 411 ? 27.422 20.281 -11.312 1 95.88 411 ASP B O 1
ATOM 10550 N N . ARG B 1 412 ? 26.391 21.969 -12.336 1 95.06 412 ARG B N 1
ATOM 10551 C CA . ARG B 1 412 ? 27.641 22.562 -12.766 1 95.06 412 ARG B CA 1
ATOM 10552 C C . ARG B 1 412 ? 28.453 23.047 -11.57 1 95.06 412 ARG B C 1
ATOM 10554 O O . ARG B 1 412 ? 29.688 22.891 -11.539 1 95.06 412 ARG B O 1
ATOM 10561 N N . ILE B 1 413 ? 27.797 23.562 -10.641 1 94.94 413 ILE B N 1
ATOM 10562 C CA . ILE B 1 413 ? 28.453 24.031 -9.43 1 94.94 413 ILE B CA 1
ATOM 10563 C C . ILE B 1 413 ? 29.031 22.844 -8.664 1 94.94 413 ILE B C 1
ATOM 10565 O O . ILE B 1 413 ? 30.156 22.906 -8.164 1 94.94 413 ILE B O 1
ATOM 10569 N N . LEU B 1 414 ? 28.281 21.75 -8.602 1 94.25 414 LEU B N 1
ATOM 10570 C CA . LEU B 1 414 ? 28.688 20.609 -7.801 1 94.25 414 LEU B CA 1
ATOM 10571 C C . LEU B 1 414 ? 29.656 19.703 -8.578 1 94.25 414 LEU B C 1
ATOM 10573 O O . LEU B 1 414 ? 30.438 18.984 -7.98 1 94.25 414 LEU B O 1
ATOM 10577 N N . GLY B 1 415 ? 29.516 19.703 -9.828 1 94.31 415 GLY B N 1
ATOM 10578 C CA . GLY B 1 415 ? 30.375 18.875 -10.664 1 94.31 415 GLY B CA 1
ATOM 10579 C C . GLY B 1 415 ? 30.141 17.391 -10.484 1 94.31 415 GLY B C 1
ATOM 10580 O O . GLY B 1 415 ? 31.109 16.625 -10.414 1 94.31 415 GLY B O 1
ATOM 10581 N N . ILE B 1 416 ? 28.859 16.922 -10.352 1 93.25 416 ILE B N 1
ATOM 10582 C CA . ILE B 1 416 ? 28.609 15.539 -9.977 1 93.25 416 ILE B CA 1
ATOM 10583 C C . ILE B 1 416 ? 27.953 14.797 -11.133 1 93.25 416 ILE B C 1
ATOM 10585 O O . ILE B 1 416 ? 27.641 13.609 -11.023 1 93.25 416 ILE B O 1
ATOM 10589 N N . GLY B 1 417 ? 27.625 15.484 -12.227 1 92.81 417 GLY B N 1
ATOM 10590 C CA . GLY B 1 417 ? 27.047 14.852 -13.406 1 92.81 417 GLY B CA 1
ATOM 10591 C C . GLY B 1 417 ? 25.578 14.508 -13.227 1 92.81 417 GLY B C 1
ATOM 10592 O O . GLY B 1 417 ? 25.094 13.531 -13.797 1 92.81 417 GLY B O 1
ATOM 10593 N N . GLY B 1 418 ? 24.938 15.242 -12.367 1 94.69 418 GLY B N 1
ATOM 10594 C CA . GLY B 1 418 ? 23.547 14.977 -12.055 1 94.69 418 GLY B CA 1
ATOM 10595 C C . GLY B 1 418 ? 23.359 13.992 -10.914 1 94.69 418 GLY B C 1
ATOM 10596 O O . GLY B 1 418 ? 24.312 13.281 -10.547 1 94.69 418 GLY B O 1
ATOM 10597 N N . ARG B 1 419 ? 22.219 13.984 -10.367 1 95.81 419 ARG B N 1
ATOM 10598 C CA . ARG B 1 419 ? 21.953 13.086 -9.25 1 95.81 419 ARG B CA 1
ATOM 10599 C C . ARG B 1 419 ? 20.469 12.766 -9.141 1 95.81 419 ARG B C 1
ATOM 10601 O O . ARG B 1 419 ? 19.625 13.586 -9.508 1 95.81 419 ARG B O 1
ATOM 10608 N N . VAL B 1 420 ? 20.156 11.57 -8.656 1 96 420 VAL B N 1
ATOM 10609 C CA . VAL B 1 420 ? 18.797 11.172 -8.281 1 96 420 VAL B CA 1
ATOM 10610 C C . VAL B 1 420 ? 18.828 10.469 -6.922 1 96 420 VAL B C 1
ATOM 10612 O O . VAL B 1 420 ? 19.672 9.594 -6.688 1 96 420 VAL B O 1
ATOM 10615 N N . ASN B 1 421 ? 18.109 10.961 -6.004 1 96.62 421 ASN B N 1
ATOM 10616 C CA . ASN B 1 421 ? 17.875 10.336 -4.707 1 96.62 421 ASN B CA 1
ATOM 10617 C C . ASN B 1 421 ? 16.438 9.82 -4.586 1 96.62 421 ASN B C 1
ATOM 10619 O O . ASN B 1 421 ? 15.484 10.586 -4.719 1 96.62 421 ASN B O 1
ATOM 10623 N N . GLU B 1 422 ? 16.328 8.531 -4.379 1 96.5 422 GLU B N 1
ATOM 10624 C CA . GLU B 1 422 ? 15.023 7.906 -4.238 1 96.5 422 GLU B CA 1
ATOM 10625 C C . GLU B 1 422 ? 14.883 7.23 -2.877 1 96.5 422 GLU B C 1
ATOM 10627 O O . GLU B 1 422 ? 15.812 6.57 -2.404 1 96.5 422 GLU B O 1
ATOM 10632 N N . ARG B 1 423 ? 13.766 7.445 -2.23 1 96.12 423 ARG B N 1
ATOM 10633 C CA . ARG B 1 423 ? 13.445 6.852 -0.935 1 96.12 423 ARG B CA 1
ATOM 10634 C C . ARG B 1 423 ? 12.039 6.262 -0.935 1 96.12 423 ARG B C 1
ATOM 10636 O O . ARG B 1 423 ? 11.117 6.828 -1.532 1 96.12 423 ARG B O 1
ATOM 10643 N N . ASN B 1 424 ? 11.906 5.133 -0.394 1 96.5 424 ASN B N 1
ATOM 10644 C CA . ASN B 1 424 ? 10.609 4.5 -0.177 1 96.5 424 ASN B CA 1
ATOM 10645 C C . ASN B 1 424 ? 10.438 4.07 1.275 1 96.5 424 ASN B C 1
ATOM 10647 O O . ASN B 1 424 ? 11.336 3.479 1.868 1 96.5 424 ASN B O 1
ATOM 10651 N N . GLU B 1 425 ? 9.289 4.387 1.826 1 96.69 425 GLU B N 1
ATOM 10652 C CA . GLU B 1 425 ? 8.969 4.039 3.207 1 96.69 425 GLU B CA 1
ATOM 10653 C C . GLU B 1 425 ? 7.582 3.408 3.311 1 96.69 425 GLU B C 1
ATOM 10655 O O . GLU B 1 425 ? 6.605 3.949 2.785 1 96.69 425 GLU B O 1
ATOM 10660 N N . ASN B 1 426 ? 7.492 2.205 3.92 1 95.5 426 ASN B N 1
ATOM 10661 C CA . ASN B 1 426 ? 6.238 1.531 4.238 1 95.5 426 ASN B CA 1
ATOM 10662 C C . ASN B 1 426 ? 5.961 1.541 5.738 1 95.5 426 ASN B C 1
ATOM 10664 O O . ASN B 1 426 ? 6.773 1.06 6.527 1 95.5 426 ASN B O 1
ATOM 10668 N N . ARG B 1 427 ? 4.809 2.084 6.09 1 96.94 427 ARG B N 1
ATOM 10669 C CA . ARG B 1 427 ? 4.383 2.109 7.488 1 96.94 427 ARG B CA 1
ATOM 10670 C C . ARG B 1 427 ? 3.094 1.321 7.68 1 96.94 427 ARG B C 1
ATOM 10672 O O . ARG B 1 427 ? 2.189 1.386 6.848 1 96.94 427 ARG B O 1
ATOM 10679 N N . PHE B 1 428 ? 3.086 0.549 8.719 1 95.19 428 PHE B N 1
ATOM 10680 C CA . PHE B 1 428 ? 1.887 -0.205 9.062 1 95.19 428 PHE B CA 1
ATOM 10681 C C . PHE B 1 428 ? 1.646 -0.173 10.57 1 95.19 428 PHE B C 1
ATOM 10683 O O . PHE B 1 428 ? 2.533 -0.515 11.352 1 95.19 428 PHE B O 1
ATOM 10690 N N . ARG B 1 429 ? 0.503 0.264 10.961 1 96.75 429 ARG B N 1
ATOM 10691 C CA . ARG B 1 429 ? 0.081 0.283 12.359 1 96.75 429 ARG B CA 1
ATOM 10692 C C . ARG B 1 429 ? -1.327 -0.282 12.508 1 96.75 429 ARG B C 1
ATOM 10694 O O . ARG B 1 429 ? -2.215 0.022 11.711 1 96.75 429 ARG B O 1
ATOM 10701 N N . TYR B 1 430 ? -1.525 -1.105 13.492 1 95.12 430 TYR B N 1
ATOM 10702 C CA . TYR B 1 430 ? -2.881 -1.566 13.773 1 95.12 430 TYR B CA 1
ATOM 10703 C C . TYR B 1 430 ? -3.111 -1.699 15.273 1 95.12 430 TYR B C 1
ATOM 10705 O O . TYR B 1 430 ? -2.158 -1.847 16.047 1 95.12 430 TYR B O 1
ATOM 10713 N N . THR B 1 431 ? -4.324 -1.604 15.703 1 96.12 431 THR B N 1
ATOM 10714 C CA . THR B 1 431 ? -4.773 -1.718 17.078 1 96.12 431 THR B CA 1
ATOM 10715 C C . THR B 1 431 ? -5.988 -2.639 17.188 1 96.12 431 THR B C 1
ATOM 10717 O O . THR B 1 431 ? -6.953 -2.488 16.438 1 96.12 431 THR B O 1
ATOM 10720 N N . ASN B 1 432 ? -5.938 -3.604 18.047 1 95.69 432 ASN B N 1
ATOM 10721 C CA . ASN B 1 432 ? -7.074 -4.434 18.422 1 95.69 432 ASN B CA 1
ATOM 10722 C C . ASN B 1 432 ? -7.586 -4.09 19.828 1 95.69 432 ASN B C 1
ATOM 10724 O O . ASN B 1 432 ? -6.844 -4.199 20.797 1 95.69 432 ASN B O 1
ATOM 10728 N N . SER B 1 433 ? -8.781 -3.654 19.875 1 95.62 433 SER B N 1
ATOM 10729 C CA . SER B 1 433 ? -9.414 -3.297 21.141 1 95.62 433 SER B CA 1
ATOM 10730 C C . SER B 1 433 ? -10.57 -4.242 21.469 1 95.62 433 SER B C 1
ATOM 10732 O O . SER B 1 433 ? -11.477 -4.422 20.656 1 95.62 433 SER B O 1
ATOM 10734 N N . ASN B 1 434 ? -10.562 -4.809 22.641 1 96.19 434 ASN B N 1
ATOM 10735 C CA . ASN B 1 434 ? -11.633 -5.641 23.172 1 96.19 434 ASN B CA 1
ATOM 10736 C C . ASN B 1 434 ? -12.242 -5.027 24.438 1 96.19 434 ASN B C 1
ATOM 10738 O O . ASN B 1 434 ? -11.531 -4.762 25.406 1 96.19 434 ASN B O 1
ATOM 10742 N N . THR B 1 435 ? -13.547 -4.84 24.406 1 95.69 435 THR B N 1
ATOM 10743 C CA . THR B 1 435 ? -14.211 -4.223 25.547 1 95.69 435 THR B CA 1
ATOM 10744 C C . THR B 1 435 ? -15.383 -5.078 26.031 1 95.69 435 THR B C 1
ATOM 10746 O O . THR B 1 435 ? -16.062 -5.711 25.219 1 95.69 435 THR B O 1
ATOM 10749 N N . LEU B 1 436 ? -15.562 -5.148 27.281 1 97 436 LEU B N 1
ATOM 10750 C CA . LEU B 1 436 ? -16.719 -5.711 27.969 1 97 436 LEU B CA 1
ATOM 10751 C C . LEU B 1 436 ? -17.453 -4.637 28.766 1 97 436 LEU B C 1
ATOM 10753 O O . LEU B 1 436 ? -16.906 -4.078 29.719 1 97 436 LEU B O 1
ATOM 10757 N N . ASN B 1 437 ? -18.688 -4.355 28.391 1 96.12 437 ASN B N 1
ATOM 10758 C CA . ASN B 1 437 ? -19.438 -3.252 28.969 1 96.12 437 ASN B CA 1
ATOM 10759 C C . ASN B 1 437 ? -20.703 -3.744 29.672 1 96.12 437 ASN B C 1
ATOM 10761 O O . ASN B 1 437 ? -21.531 -4.422 29.062 1 96.12 437 ASN B O 1
ATOM 10765 N N . TYR B 1 438 ? -20.828 -3.451 30.891 1 96.5 438 TYR B N 1
ATOM 10766 C CA . TYR B 1 438 ? -22.016 -3.791 31.688 1 96.5 438 TYR B CA 1
ATOM 10767 C C . TYR B 1 438 ? -22.781 -2.537 32.094 1 96.5 438 TYR B C 1
ATOM 10769 O O . TYR B 1 438 ? -22.25 -1.696 32.812 1 96.5 438 TYR B O 1
ATOM 10777 N N . VAL B 1 439 ? -23.984 -2.389 31.641 1 95.19 439 VAL B N 1
ATOM 10778 C CA . VAL B 1 439 ? -24.859 -1.259 31.953 1 95.19 439 VAL B CA 1
ATOM 10779 C C . VAL B 1 439 ? -26.109 -1.753 32.656 1 95.19 439 VAL B C 1
ATOM 10781 O O . VAL B 1 439 ? -26.797 -2.65 32.188 1 95.19 439 VAL B O 1
ATOM 10784 N N . LYS B 1 440 ? -26.438 -1.145 33.75 1 94.62 440 LYS B N 1
ATOM 10785 C CA . LYS B 1 440 ? -27.609 -1.561 34.531 1 94.62 440 LYS B CA 1
ATOM 10786 C C . LYS B 1 440 ? -28.297 -0.36 35.188 1 94.62 440 LYS B C 1
ATOM 10788 O O . LYS B 1 440 ? -27.641 0.534 35.719 1 94.62 440 LYS B O 1
ATOM 10793 N N . LYS B 1 441 ? -29.562 -0.35 35.062 1 93.69 441 LYS B N 1
ATOM 10794 C CA . LYS B 1 441 ? -30.391 0.659 35.719 1 93.69 441 LYS B CA 1
ATOM 10795 C C . LYS B 1 441 ? -31.188 0.049 36.875 1 93.69 441 LYS B C 1
ATOM 10797 O O . LYS B 1 441 ? -31.844 -0.979 36.719 1 93.69 441 LYS B O 1
ATOM 10802 N N . PHE B 1 442 ? -31.125 0.565 38.062 1 92.94 442 PHE B N 1
ATOM 10803 C CA . PHE B 1 442 ? -31.922 0.171 39.219 1 92.94 442 PHE B CA 1
ATOM 10804 C C . PHE B 1 442 ? -32.562 1.388 39.875 1 92.94 442 PHE B C 1
ATOM 10806 O O . PHE B 1 442 ? -31.953 2.029 40.719 1 92.94 442 PHE B O 1
ATOM 10813 N N . GLY B 1 443 ? -33.844 1.606 39.656 1 92.88 443 GLY B N 1
ATOM 10814 C CA . GLY B 1 443 ? -34.5 2.818 40.125 1 92.88 443 GLY B CA 1
ATOM 10815 C C . GLY B 1 443 ? -33.875 4.082 39.562 1 92.88 443 GLY B C 1
ATOM 10816 O O . GLY B 1 443 ? -33.75 4.227 38.344 1 92.88 443 GLY B O 1
ATOM 10817 N N . ASN B 1 444 ? -33.375 4.883 40.531 1 93.62 444 ASN B N 1
ATOM 10818 C CA . ASN B 1 444 ? -32.75 6.133 40.094 1 93.62 444 ASN B CA 1
ATOM 10819 C C . ASN B 1 444 ? -31.234 5.961 39.875 1 93.62 444 ASN B C 1
ATOM 10821 O O . ASN B 1 444 ? -30.547 6.91 39.5 1 93.62 444 ASN B O 1
ATOM 10825 N N . ASN B 1 445 ? -30.766 4.781 40.094 1 95.44 445 ASN B N 1
ATOM 10826 C CA . ASN B 1 445 ? -29.344 4.48 39.969 1 95.44 445 ASN B CA 1
ATOM 10827 C C . ASN B 1 445 ? -29.016 3.895 38.594 1 95.44 445 ASN B C 1
ATOM 10829 O O . ASN B 1 445 ? -29.703 2.986 38.125 1 95.44 445 ASN B O 1
ATOM 10833 N N . ASN B 1 446 ? -28.094 4.496 37.906 1 95 446 ASN B N 1
ATOM 10834 C CA . ASN B 1 446 ? -27.578 3.971 36.656 1 95 446 ASN B CA 1
ATOM 10835 C C . ASN B 1 446 ? -26.094 3.646 36.75 1 95 446 ASN B C 1
ATOM 10837 O O . ASN B 1 446 ? -25.297 4.461 37.25 1 95 446 ASN B O 1
ATOM 10841 N N . LEU B 1 447 ? -25.734 2.438 36.344 1 95.44 447 LEU B N 1
ATOM 10842 C CA . LEU B 1 447 ? -24.359 1.969 36.406 1 95.44 447 LEU B CA 1
ATOM 10843 C C . LEU B 1 447 ? -23.859 1.593 35 1 95.44 447 LEU B C 1
ATOM 10845 O O . LEU B 1 447 ? -24.562 0.916 34.25 1 95.44 447 LEU B O 1
ATOM 10849 N N . ASP B 1 448 ? -22.688 2.092 34.625 1 95 448 ASP B N 1
ATOM 10850 C CA . ASP B 1 448 ? -22 1.76 33.406 1 95 448 ASP B CA 1
ATOM 10851 C C . ASP B 1 448 ? -20.547 1.36 33.688 1 95 448 ASP B C 1
ATOM 10853 O O . ASP B 1 448 ? -19.719 2.209 34 1 95 448 ASP B O 1
ATOM 10857 N N . LEU B 1 449 ? -20.203 0.07 33.594 1 95.81 449 LEU B N 1
ATOM 10858 C CA . LEU B 1 449 ? -18.875 -0.474 33.844 1 95.81 449 LEU B CA 1
ATOM 10859 C C . LEU B 1 449 ? -18.266 -1.048 32.562 1 95.81 449 LEU B C 1
ATOM 10861 O O . LEU B 1 449 ? -18.859 -1.906 31.922 1 95.81 449 LEU B O 1
ATOM 10865 N N . LEU B 1 450 ? -17.062 -0.577 32.219 1 95.81 450 LEU B N 1
ATOM 10866 C CA . LEU B 1 450 ? -16.406 -1.027 31 1 95.81 450 LEU B CA 1
ATOM 10867 C C . LEU B 1 450 ? -15.008 -1.565 31.297 1 95.81 450 LEU B C 1
ATOM 10869 O O . LEU B 1 450 ? -14.211 -0.903 31.969 1 95.81 450 LEU B O 1
ATOM 10873 N N . GLY B 1 451 ? -14.734 -2.826 30.859 1 96.75 451 GLY B N 1
ATOM 10874 C CA . GLY B 1 451 ? -13.391 -3.391 30.844 1 96.75 451 GLY B CA 1
ATOM 10875 C C . GLY B 1 451 ? -12.734 -3.35 29.484 1 96.75 451 GLY B C 1
ATOM 10876 O O . GLY B 1 451 ? -13.406 -3.541 28.453 1 96.75 451 GLY B O 1
ATOM 10877 N N . LEU B 1 452 ? -11.383 -3.143 29.453 1 96.06 452 LEU B N 1
ATOM 10878 C CA . LEU B 1 452 ? -10.68 -2.963 28.188 1 96.06 452 LEU B CA 1
ATOM 10879 C C . LEU B 1 452 ? -9.391 -3.783 28.156 1 96.06 452 LEU B C 1
ATOM 10881 O O . LEU B 1 452 ? -8.656 -3.83 29.156 1 96.06 452 LEU B O 1
ATOM 10885 N N . VAL B 1 453 ? -9.102 -4.477 27.094 1 97.31 453 VAL B N 1
ATOM 10886 C CA . VAL B 1 453 ? -7.797 -5.008 26.703 1 97.31 453 VAL B CA 1
ATOM 10887 C C . VAL B 1 453 ? -7.457 -4.547 25.297 1 97.31 453 VAL B C 1
ATOM 10889 O O . VAL B 1 453 ? -8.258 -4.707 24.375 1 97.31 453 VAL B O 1
ATOM 10892 N N . GLU B 1 454 ? -6.215 -4.02 25.094 1 96.19 454 GLU B N 1
ATOM 10893 C CA . GLU B 1 454 ? -5.863 -3.42 23.812 1 96.19 454 GLU B CA 1
ATOM 10894 C C . GLU B 1 454 ? -4.438 -3.781 23.406 1 96.19 454 GLU B C 1
ATOM 10896 O O . GLU B 1 454 ? -3.531 -3.785 24.234 1 96.19 454 GLU B O 1
ATOM 10901 N N . TYR B 1 455 ? -4.23 -4.133 22.156 1 96.81 455 TYR B N 1
ATOM 10902 C CA . TYR B 1 455 ? -2.934 -4.453 21.578 1 96.81 455 TYR B CA 1
ATOM 10903 C C . TYR B 1 455 ? -2.656 -3.584 20.359 1 96.81 455 TYR B C 1
ATOM 10905 O O . TYR B 1 455 ? -3.479 -3.51 19.438 1 96.81 455 TYR B O 1
ATOM 10913 N N . THR B 1 456 ? -1.486 -2.881 20.297 1 96.44 456 THR B N 1
ATOM 10914 C CA . THR B 1 456 ? -1.072 -2.045 19.172 1 96.44 456 THR B CA 1
ATOM 10915 C C . THR B 1 456 ? 0.32 -2.439 18.688 1 96.44 456 THR B C 1
ATOM 10917 O O . THR B 1 456 ? 1.225 -2.658 19.5 1 96.44 456 THR B O 1
ATOM 10920 N N . GLU B 1 457 ? 0.529 -2.525 17.422 1 96.5 457 GLU B N 1
ATOM 10921 C CA . GLU B 1 457 ? 1.837 -2.781 16.828 1 96.5 457 GLU B CA 1
ATOM 10922 C C . GLU B 1 457 ? 2.113 -1.822 15.68 1 96.5 457 GLU B C 1
ATOM 10924 O O . GLU B 1 457 ? 1.214 -1.511 14.891 1 96.5 457 GLU B O 1
ATOM 10929 N N . PHE B 1 458 ? 3.35 -1.306 15.633 1 95.44 458 PHE B N 1
ATOM 10930 C CA . PHE B 1 458 ? 3.814 -0.428 14.57 1 95.44 458 PHE B CA 1
ATOM 10931 C C . PHE B 1 458 ? 5.055 -1.004 13.898 1 95.44 458 PHE B C 1
ATOM 10933 O O . PHE B 1 458 ? 5.945 -1.531 14.57 1 95.44 458 PHE B O 1
ATOM 10940 N N . ARG B 1 459 ? 5 -0.921 12.594 1 95.38 459 ARG B N 1
ATOM 10941 C CA . ARG B 1 459 ? 6.152 -1.312 11.781 1 95.38 459 ARG B CA 1
ATOM 10942 C C . ARG B 1 459 ? 6.48 -0.245 10.742 1 95.38 459 ARG B C 1
ATOM 10944 O O . ARG B 1 459 ? 5.582 0.354 10.156 1 95.38 459 ARG B O 1
ATOM 10951 N N . ASN B 1 460 ? 7.746 0.009 10.539 1 95.38 460 ASN B N 1
ATOM 10952 C CA . ASN B 1 460 ? 8.25 0.948 9.539 1 95.38 460 ASN B CA 1
ATOM 10953 C C . ASN B 1 460 ? 9.445 0.377 8.781 1 95.38 460 ASN B C 1
ATOM 10955 O O . ASN B 1 460 ? 10.477 0.07 9.383 1 95.38 460 ASN B O 1
ATOM 10959 N N . ASP B 1 461 ? 9.336 0.217 7.477 1 94.88 461 ASP B N 1
ATOM 10960 C CA . ASP B 1 461 ? 10.406 -0.263 6.609 1 94.88 461 ASP B CA 1
ATOM 10961 C C . ASP B 1 461 ? 10.867 0.832 5.652 1 94.88 461 ASP B C 1
ATOM 10963 O O . ASP B 1 461 ? 10.055 1.431 4.945 1 94.88 461 ASP B O 1
ATOM 10967 N N . PHE B 1 462 ? 12.188 1.076 5.656 1 95.12 462 PHE B N 1
ATOM 10968 C CA . PHE B 1 462 ? 12.727 2.168 4.859 1 95.12 462 PHE B CA 1
ATOM 10969 C C . PHE B 1 462 ? 13.844 1.67 3.951 1 95.12 462 PHE B C 1
ATOM 10971 O O . PHE B 1 462 ? 14.68 0.867 4.371 1 95.12 462 PHE B O 1
ATOM 10978 N N . ILE B 1 463 ? 13.859 2.115 2.697 1 95.38 463 ILE B N 1
ATOM 10979 C CA . ILE B 1 463 ? 14.984 1.959 1.783 1 95.38 463 ILE B CA 1
ATOM 10980 C C . ILE B 1 463 ? 15.234 3.271 1.044 1 95.38 463 ILE B C 1
ATOM 10982 O O . ILE B 1 463 ? 14.289 3.986 0.697 1 95.38 463 ILE B O 1
ATOM 10986 N N . GLY B 1 464 ? 16.469 3.629 0.903 1 95.56 464 GLY B N 1
ATOM 10987 C CA . GLY B 1 464 ? 16.875 4.797 0.135 1 95.56 464 GLY B CA 1
ATOM 10988 C C . GLY B 1 464 ? 18.219 4.625 -0.557 1 95.56 464 GLY B C 1
ATOM 10989 O O . GLY B 1 464 ? 19.016 3.77 -0.17 1 95.56 464 GLY B O 1
ATOM 10990 N N . GLY B 1 465 ? 18.406 5.383 -1.584 1 94.56 465 GLY B N 1
ATOM 10991 C CA . GLY B 1 465 ? 19.672 5.379 -2.312 1 94.56 465 GLY B CA 1
ATOM 10992 C C . GLY B 1 465 ? 19.859 6.598 -3.195 1 94.56 465 GLY B C 1
ATOM 10993 O O . GLY B 1 465 ? 18.875 7.246 -3.578 1 94.56 465 GLY B O 1
ATOM 10994 N N . GLU B 1 466 ? 21.078 6.871 -3.459 1 95.31 466 GLU B N 1
ATOM 10995 C CA . GLU B 1 466 ? 21.469 7.969 -4.34 1 95.31 466 GLU B CA 1
ATOM 10996 C C . GLU B 1 466 ? 22.406 7.492 -5.445 1 95.31 466 GLU B C 1
ATOM 10998 O O . GLU B 1 466 ? 23.375 6.785 -5.176 1 95.31 466 GLU B O 1
ATOM 11003 N N . GLY B 1 467 ? 22.016 7.762 -6.664 1 93.81 467 GLY B N 1
ATOM 11004 C CA . GLY B 1 467 ? 22.875 7.59 -7.816 1 93.81 467 GLY B CA 1
ATOM 11005 C C . GLY B 1 467 ? 23.344 8.898 -8.414 1 93.81 467 GLY B C 1
ATOM 11006 O O . GLY B 1 467 ? 22.594 9.883 -8.43 1 93.81 467 GLY B O 1
ATOM 11007 N N . ARG B 1 468 ? 24.609 8.938 -8.922 1 93.62 468 ARG B N 1
ATOM 11008 C CA . ARG B 1 468 ? 25.156 10.125 -9.555 1 93.62 468 ARG B CA 1
ATOM 11009 C C . ARG B 1 468 ? 25.75 9.805 -10.922 1 93.62 468 ARG B C 1
ATOM 11011 O O . ARG B 1 468 ? 25.875 8.633 -11.281 1 93.62 468 ARG B O 1
ATOM 11018 N N . SER B 1 469 ? 25.969 10.852 -11.672 1 91.31 469 SER B N 1
ATOM 11019 C CA . SER B 1 469 ? 26.641 10.75 -12.969 1 91.31 469 SER B CA 1
ATOM 11020 C C . SER B 1 469 ? 25.734 10.062 -13.992 1 91.31 469 SER B C 1
ATOM 11022 O O . SER B 1 469 ? 26.062 8.969 -14.461 1 91.31 469 SER B O 1
ATOM 11024 N N . PHE B 1 470 ? 24.812 10.812 -14.445 1 88.75 470 PHE B N 1
ATOM 11025 C CA . PHE B 1 470 ? 23.922 10.305 -15.492 1 88.75 470 PHE B CA 1
ATOM 11026 C C . PHE B 1 470 ? 24.688 10.109 -16.797 1 88.75 470 PHE B C 1
ATOM 11028 O O . PHE B 1 470 ? 25.531 10.93 -17.156 1 88.75 470 PHE B O 1
ATOM 11035 N N . ALA B 1 471 ? 24.391 9.07 -17.375 1 79.44 471 ALA B N 1
ATOM 11036 C CA . ALA B 1 471 ? 25.062 8.789 -18.656 1 79.44 471 ALA B CA 1
ATOM 11037 C C . ALA B 1 471 ? 24.625 9.781 -19.734 1 79.44 471 ALA B C 1
ATOM 11039 O O . ALA B 1 471 ? 25.422 10.148 -20.594 1 79.44 471 ALA B O 1
ATOM 11040 N N . LEU B 1 472 ? 23.297 10.125 -19.672 1 77.88 472 LEU B N 1
ATOM 11041 C CA . LEU B 1 472 ? 22.719 11.094 -20.594 1 77.88 472 LEU B CA 1
ATOM 11042 C C . LEU B 1 472 ? 21.938 12.164 -19.844 1 77.88 472 LEU B C 1
ATOM 11044 O O . LEU B 1 472 ? 21.359 11.891 -18.797 1 77.88 472 LEU B O 1
ATOM 11048 N N . PRO B 1 473 ? 21.922 13.297 -20.422 1 75.69 473 PRO B N 1
ATOM 11049 C CA . PRO B 1 473 ? 21.234 14.391 -19.719 1 75.69 473 PRO B CA 1
ATOM 11050 C C . PRO B 1 473 ? 19.719 14.211 -19.703 1 75.69 473 PRO B C 1
ATOM 11052 O O . PRO B 1 473 ? 19.031 14.82 -18.875 1 75.69 473 PRO B O 1
ATOM 11055 N N . THR B 1 474 ? 19.203 13.398 -20.578 1 77.88 474 THR B N 1
ATOM 11056 C CA . THR B 1 474 ? 17.75 13.32 -20.734 1 77.88 474 THR B CA 1
ATOM 11057 C C . THR B 1 474 ? 17.172 12.164 -19.906 1 77.88 474 THR B C 1
ATOM 11059 O O . THR B 1 474 ? 15.961 11.984 -19.859 1 77.88 474 THR B O 1
ATOM 11062 N N . VAL B 1 475 ? 18.062 11.375 -19.312 1 81.25 475 VAL B N 1
ATOM 11063 C CA . VAL B 1 475 ? 17.578 10.266 -18.5 1 81.25 475 VAL B CA 1
ATOM 11064 C C . VAL B 1 475 ? 17.891 10.539 -17.031 1 81.25 475 VAL B C 1
ATOM 11066 O O . VAL B 1 475 ? 18.938 11.109 -16.703 1 81.25 475 VAL B O 1
ATOM 11069 N N . SER B 1 476 ? 16.922 10.273 -16.188 1 85.94 476 SER B N 1
ATOM 11070 C CA . SER B 1 476 ? 17.156 10.672 -14.797 1 85.94 476 SER B CA 1
ATOM 11071 C C . SER B 1 476 ? 16.656 9.617 -13.82 1 85.94 476 SER B C 1
ATOM 11073 O O . SER B 1 476 ? 16.297 9.93 -12.688 1 85.94 476 SER B O 1
ATOM 11075 N N . ALA B 1 477 ? 16.609 8.367 -14.227 1 89.5 477 ALA B N 1
ATOM 11076 C CA . ALA B 1 477 ? 16.297 7.27 -13.312 1 89.5 477 ALA B CA 1
ATOM 11077 C C . ALA B 1 477 ? 17.562 6.734 -12.641 1 89.5 477 ALA B C 1
ATOM 11079 O O . ALA B 1 477 ? 18.656 6.84 -13.195 1 89.5 477 ALA B O 1
ATOM 11080 N N . PRO B 1 478 ? 17.406 6.152 -11.406 1 89.62 478 PRO B N 1
ATOM 11081 C CA . PRO B 1 478 ? 18.594 5.641 -10.711 1 89.62 478 PRO B CA 1
ATOM 11082 C C . PRO B 1 478 ? 19.391 4.645 -11.547 1 89.62 478 PRO B C 1
ATOM 11084 O O . PRO B 1 478 ? 20.625 4.648 -11.508 1 89.62 478 PRO B O 1
ATOM 11087 N N . SER B 1 479 ? 18.75 3.814 -12.359 1 88.06 479 SER B N 1
ATOM 11088 C CA . SER B 1 479 ? 19.422 2.785 -13.141 1 88.06 479 SER B CA 1
ATOM 11089 C C . SER B 1 479 ? 20.297 3.402 -14.234 1 88.06 479 SER B C 1
ATOM 11091 O O . SER B 1 479 ? 21.125 2.719 -14.828 1 88.06 479 SER B O 1
ATOM 11093 N N . ASN B 1 480 ? 20.141 4.66 -14.469 1 87.25 480 ASN B N 1
ATOM 11094 C CA . ASN B 1 480 ? 20.906 5.34 -15.508 1 87.25 480 ASN B CA 1
ATOM 11095 C C . ASN B 1 480 ? 22.109 6.066 -14.922 1 87.25 480 ASN B C 1
ATOM 11097 O O . ASN B 1 480 ? 22.766 6.848 -15.617 1 87.25 480 ASN B O 1
ATOM 11101 N N . THR B 1 481 ? 22.375 5.895 -13.695 1 89.12 481 THR B N 1
ATOM 11102 C CA . THR B 1 481 ? 23.531 6.496 -13.062 1 89.12 481 THR B CA 1
ATOM 11103 C C . THR B 1 481 ? 24.719 5.527 -13.07 1 89.12 481 THR B C 1
ATOM 11105 O O . THR B 1 481 ? 24.531 4.309 -13.117 1 89.12 481 THR B O 1
ATOM 11108 N N . SER B 1 482 ? 25.906 6.027 -13.023 1 87.5 482 SER B N 1
ATOM 11109 C CA . SER B 1 482 ? 27.078 5.172 -13.062 1 87.5 482 SER B CA 1
ATOM 11110 C C . SER B 1 482 ? 27.75 5.078 -11.695 1 87.5 482 SER B C 1
ATOM 11112 O O . SER B 1 482 ? 28.609 4.227 -11.469 1 87.5 482 SER B O 1
ATOM 11114 N N . THR B 1 483 ? 27.328 5.887 -10.789 1 88.56 483 THR B N 1
ATOM 11115 C CA . THR B 1 483 ? 27.969 5.887 -9.477 1 88.56 483 THR B CA 1
ATOM 11116 C C . THR B 1 483 ? 26.953 5.699 -8.367 1 88.56 483 THR B C 1
ATOM 11118 O O . THR B 1 483 ? 26.219 6.633 -8.023 1 88.56 483 THR B O 1
ATOM 11121 N N . PRO B 1 484 ? 26.953 4.473 -7.789 1 90.88 484 PRO B N 1
ATOM 11122 C CA . PRO B 1 484 ? 26.172 4.344 -6.559 1 90.88 484 PRO B CA 1
ATOM 11123 C C . PRO B 1 484 ? 26.766 5.117 -5.387 1 90.88 484 PRO B C 1
ATOM 11125 O O . PRO B 1 484 ? 27.781 4.695 -4.82 1 90.88 484 PRO B O 1
ATOM 11128 N N . PHE B 1 485 ? 26.156 6.145 -5.062 1 90.81 485 PHE B N 1
ATOM 11129 C CA . PHE B 1 485 ? 26.75 7.051 -4.082 1 90.81 485 PHE B CA 1
ATOM 11130 C C . PHE B 1 485 ? 26.375 6.637 -2.666 1 90.81 485 PHE B C 1
ATOM 11132 O O . PHE B 1 485 ? 27.203 6.719 -1.751 1 90.81 485 PHE B O 1
ATOM 11139 N N . SER B 1 486 ? 25.125 6.184 -2.449 1 91.5 486 SER B N 1
ATOM 11140 C CA . SER B 1 486 ? 24.719 5.77 -1.11 1 91.5 486 SER B CA 1
ATOM 11141 C C . SER B 1 486 ? 23.547 4.801 -1.164 1 91.5 486 SER B C 1
ATOM 11143 O O . SER B 1 486 ? 22.766 4.816 -2.115 1 91.5 486 SER B O 1
ATOM 11145 N N . ILE B 1 487 ? 23.484 3.918 -0.149 1 91.5 487 ILE B N 1
ATOM 11146 C CA . ILE B 1 487 ? 22.344 3.045 0.11 1 91.5 487 ILE B CA 1
ATOM 11147 C C . ILE B 1 487 ? 22.016 3.062 1.6 1 91.5 487 ILE B C 1
ATOM 11149 O O . ILE B 1 487 ? 22.906 2.967 2.445 1 91.5 487 ILE B O 1
ATOM 11153 N N . THR B 1 488 ? 20.766 3.262 1.896 1 91.75 488 THR B N 1
ATOM 11154 C CA . THR B 1 488 ? 20.297 3.277 3.273 1 91.75 488 THR B CA 1
ATOM 11155 C C . THR B 1 488 ? 19.031 2.441 3.416 1 91.75 488 THR B C 1
ATOM 11157 O O . THR B 1 488 ? 18.281 2.268 2.451 1 91.75 488 THR B O 1
ATOM 11160 N N . GLY B 1 489 ? 18.891 1.875 4.578 1 91.56 489 GLY B N 1
ATOM 11161 C CA . GLY B 1 489 ? 17.703 1.1 4.871 1 91.56 489 GLY B CA 1
ATOM 11162 C C . GLY B 1 489 ? 17.656 0.601 6.301 1 91.56 489 GLY B C 1
ATOM 11163 O O . GLY B 1 489 ? 18.688 0.383 6.926 1 91.56 489 GLY B O 1
ATOM 11164 N N . TYR B 1 490 ? 16.438 0.46 6.781 1 90.06 490 TYR B N 1
ATOM 11165 C CA . TYR B 1 490 ? 16.234 -0.065 8.133 1 90.06 490 TYR B CA 1
ATOM 11166 C C . TYR B 1 490 ? 14.812 -0.566 8.312 1 90.06 490 TYR B C 1
ATOM 11168 O O . TYR B 1 490 ? 13.93 -0.271 7.5 1 90.06 490 TYR B O 1
ATOM 11176 N N . ASN B 1 491 ? 14.625 -1.374 9.312 1 90.44 491 ASN B N 1
ATOM 11177 C CA . ASN B 1 491 ? 13.328 -1.831 9.797 1 90.44 491 ASN B CA 1
ATOM 11178 C C . ASN B 1 491 ? 13.109 -1.461 11.258 1 90.44 491 ASN B C 1
ATOM 11180 O O . ASN B 1 491 ? 14.016 -1.609 12.086 1 90.44 491 ASN B O 1
ATOM 11184 N N . GLN B 1 492 ? 11.961 -0.927 11.555 1 91.94 492 GLN B N 1
ATOM 11185 C CA . GLN B 1 492 ? 11.594 -0.534 12.906 1 91.94 492 GLN B CA 1
ATOM 11186 C C . GLN B 1 492 ? 10.289 -1.19 13.336 1 91.94 492 GLN B C 1
ATOM 11188 O O . GLN B 1 492 ? 9.406 -1.429 12.508 1 91.94 492 GLN B O 1
ATOM 11193 N N . ARG B 1 493 ? 10.258 -1.496 14.656 1 92.81 493 ARG B N 1
ATOM 11194 C CA . ARG B 1 493 ? 9.07 -2.127 15.211 1 92.81 493 ARG B CA 1
ATOM 11195 C C . ARG B 1 493 ? 8.891 -1.767 16.688 1 92.81 493 ARG B C 1
ATOM 11197 O O . ARG B 1 493 ? 9.875 -1.671 17.422 1 92.81 493 ARG B O 1
ATOM 11204 N N . TYR B 1 494 ? 7.648 -1.479 17.141 1 94.19 494 TYR B N 1
ATOM 11205 C CA . TYR B 1 494 ? 7.352 -1.403 18.562 1 94.19 494 TYR B CA 1
ATOM 11206 C C . TYR B 1 494 ? 5.953 -1.934 18.859 1 94.19 494 TYR B C 1
ATOM 11208 O O . TYR B 1 494 ? 5.117 -2.025 17.953 1 94.19 494 TYR B O 1
ATOM 11216 N N . ILE B 1 495 ? 5.723 -2.324 20.109 1 95.75 495 ILE B N 1
ATOM 11217 C CA . ILE B 1 495 ? 4.473 -2.926 20.562 1 95.75 495 ILE B CA 1
ATOM 11218 C C . ILE B 1 495 ? 4.008 -2.24 21.844 1 95.75 495 ILE B C 1
ATOM 11220 O O . ILE B 1 495 ? 4.82 -1.892 22.703 1 95.75 495 ILE B O 1
ATOM 11224 N N . THR B 1 496 ? 2.699 -1.987 21.922 1 95.88 496 THR B N 1
ATOM 11225 C CA . THR B 1 496 ? 2.055 -1.504 23.125 1 95.88 496 THR B CA 1
ATOM 11226 C C . THR B 1 496 ? 0.908 -2.424 23.547 1 95.88 496 THR B C 1
ATOM 11228 O O . THR B 1 496 ? 0.122 -2.857 22.688 1 95.88 496 THR B O 1
ATOM 11231 N N . PHE B 1 497 ? 0.883 -2.807 24.797 1 96.88 497 PHE B N 1
ATOM 11232 C CA . PHE B 1 497 ? -0.189 -3.598 25.391 1 96.88 497 PHE B CA 1
ATOM 11233 C C . PHE B 1 497 ? -0.837 -2.852 26.547 1 96.88 497 PHE B C 1
ATOM 11235 O O . PHE B 1 497 ? -0.142 -2.301 27.406 1 96.88 497 PHE B O 1
ATOM 11242 N N . SER B 1 498 ? -2.195 -2.807 26.625 1 96.56 498 SER B N 1
ATOM 11243 C CA . SER B 1 498 ? -2.896 -2.018 27.641 1 96.56 498 SER B CA 1
ATOM 11244 C C . SER B 1 498 ? -4.094 -2.779 28.203 1 96.56 498 SER B C 1
ATOM 11246 O O . SER B 1 498 ? -4.672 -3.625 27.516 1 96.56 498 SER B O 1
ATOM 11248 N N . TYR B 1 499 ? -4.426 -2.52 29.375 1 96.62 499 TYR B N 1
ATOM 11249 C CA . TYR B 1 499 ? -5.676 -2.951 29.984 1 96.62 499 TYR B CA 1
ATOM 11250 C C . TYR B 1 499 ? -6.191 -1.908 30.969 1 96.62 499 TYR B C 1
ATOM 11252 O O . TYR B 1 499 ? -5.41 -1.12 31.516 1 96.62 499 TYR B O 1
ATOM 11260 N N . GLY B 1 500 ? -7.535 -1.851 31.156 1 95.75 500 GLY B N 1
ATOM 11261 C CA . GLY B 1 500 ? -8.133 -0.831 32 1 95.75 500 GLY B CA 1
ATOM 11262 C C . GLY B 1 500 ? -9.578 -1.109 32.344 1 95.75 500 GLY B C 1
ATOM 11263 O O . GLY B 1 500 ? -10.164 -2.076 31.859 1 95.75 500 GLY B O 1
ATOM 11264 N N . ALA B 1 501 ? -10.07 -0.3 33.25 1 96.38 501 ALA B N 1
ATOM 11265 C CA . ALA B 1 501 ? -11.453 -0.344 33.688 1 96.38 501 ALA B CA 1
ATOM 11266 C C . ALA B 1 501 ? -12.016 1.063 33.906 1 96.38 501 ALA B C 1
ATOM 11268 O O . ALA B 1 501 ? -11.312 1.954 34.375 1 96.38 501 ALA B O 1
ATOM 11269 N N . PHE B 1 502 ? -13.266 1.266 33.531 1 94.56 502 PHE B N 1
ATOM 11270 C CA . PHE B 1 502 ? -13.922 2.566 33.562 1 94.56 502 PHE B CA 1
ATOM 11271 C C . PHE B 1 502 ? -15.32 2.453 34.156 1 94.56 502 PHE B C 1
ATOM 11273 O O . PHE B 1 502 ? -16.094 1.562 33.781 1 94.56 502 PHE B O 1
ATOM 11280 N N . LEU B 1 503 ? -15.633 3.354 35.062 1 94.75 503 LEU B N 1
ATOM 11281 C CA . LEU B 1 503 ? -16.906 3.326 35.75 1 94.75 503 LEU B CA 1
ATOM 11282 C C . LEU B 1 503 ? -17.609 4.676 35.656 1 94.75 503 LEU B C 1
ATOM 11284 O O . LEU B 1 503 ? -16.984 5.723 35.844 1 94.75 503 LEU B O 1
ATOM 11288 N N . THR B 1 504 ? -18.812 4.691 35.312 1 93.94 504 THR B N 1
ATOM 11289 C CA . THR B 1 504 ? -19.688 5.855 35.438 1 93.94 504 THR B CA 1
ATOM 11290 C C . THR B 1 504 ? -20.922 5.523 36.25 1 93.94 504 THR B C 1
ATOM 11292 O O . THR B 1 504 ? -21.625 4.555 35.969 1 93.94 504 THR B O 1
ATOM 11295 N N . TYR B 1 505 ? -21.156 6.254 37.281 1 95.12 505 TYR B N 1
ATOM 11296 C CA . TYR B 1 505 ? -22.328 6.141 38.125 1 95.12 505 TYR B CA 1
ATOM 11297 C C . TYR B 1 505 ? -23.141 7.426 38.125 1 95.12 505 TYR B C 1
ATOM 11299 O O . TYR B 1 505 ? -22.594 8.523 38.25 1 95.12 505 TYR B O 1
ATOM 11307 N N . ASP B 1 506 ? -24.391 7.254 37.875 1 93.94 506 ASP B N 1
ATOM 11308 C CA . ASP B 1 506 ? -25.328 8.367 37.812 1 93.94 506 ASP B CA 1
ATOM 11309 C C . ASP B 1 506 ? -26.516 8.156 38.75 1 93.94 506 ASP B C 1
ATOM 11311 O O . ASP B 1 506 ? -27.094 7.074 38.781 1 93.94 506 ASP B O 1
ATOM 11315 N N . PHE B 1 507 ? -26.797 9.172 39.562 1 95.38 507 PHE B N 1
ATOM 11316 C CA . PHE B 1 507 ? -27.984 9.156 40.406 1 95.38 507 PHE B CA 1
ATOM 11317 C C . PHE B 1 507 ? -28.984 10.203 39.969 1 95.38 507 PHE B C 1
ATOM 11319 O O . PHE B 1 507 ? -28.781 11.406 40.156 1 95.38 507 PHE B O 1
ATOM 11326 N N . ALA B 1 508 ? -30.125 9.742 39.312 1 92.94 508 ALA B N 1
ATOM 11327 C CA . ALA B 1 508 ? -31.281 10.539 38.875 1 92.94 508 ALA B CA 1
ATOM 11328 C C . ALA B 1 508 ? -30.844 11.609 37.875 1 92.94 508 ALA B C 1
ATOM 11330 O O . ALA B 1 508 ? -31.453 12.68 37.812 1 92.94 508 ALA B O 1
ATOM 11331 N N . LYS B 1 509 ? -29.672 11.477 37.281 1 89.62 509 LYS B N 1
ATOM 11332 C CA . LYS B 1 509 ? -29.094 12.414 36.344 1 89.62 509 LYS B CA 1
ATOM 11333 C C . LYS B 1 509 ? -28.734 13.734 37 1 89.62 509 LYS B C 1
ATOM 11335 O O . LYS B 1 509 ? -28.562 14.758 36.344 1 89.62 509 LYS B O 1
ATOM 11340 N N . LYS B 1 510 ? -28.672 13.758 38.312 1 94.19 510 LYS B N 1
ATOM 11341 C CA . LYS B 1 510 ? -28.297 14.93 39.094 1 94.19 510 LYS B CA 1
ATOM 11342 C C . LYS B 1 510 ? -26.828 14.891 39.469 1 94.19 510 LYS B C 1
ATOM 11344 O O . LYS B 1 510 ? -26.109 15.875 39.312 1 94.19 510 LYS B O 1
ATOM 11349 N N . TYR B 1 511 ? -26.438 13.688 39.969 1 96.44 511 TYR B N 1
ATOM 11350 C CA . TYR B 1 511 ? -25.062 13.477 40.406 1 96.44 511 TYR B CA 1
ATOM 11351 C C . TYR B 1 511 ? -24.391 12.391 39.562 1 96.44 511 TYR B C 1
ATOM 11353 O O . TYR B 1 511 ? -24.875 11.258 39.5 1 96.44 511 TYR B O 1
ATOM 11361 N N . ILE B 1 512 ? -23.391 12.766 38.969 1 95.94 512 ILE B N 1
ATOM 11362 C CA . ILE B 1 512 ? -22.672 11.828 38.094 1 95.94 512 ILE B CA 1
ATOM 11363 C C . ILE B 1 512 ? -21.234 11.688 38.562 1 95.94 512 ILE B C 1
ATOM 11365 O O . ILE B 1 512 ? -20.562 12.68 38.844 1 95.94 512 ILE B O 1
ATOM 11369 N N . LEU B 1 513 ? -20.766 10.492 38.688 1 95.62 513 LEU B N 1
ATOM 11370 C CA . LEU B 1 513 ? -19.391 10.18 39.062 1 95.62 513 LEU B CA 1
ATOM 11371 C C . LEU B 1 513 ? -18.75 9.266 38 1 95.62 513 LEU B C 1
ATOM 11373 O O . LEU B 1 513 ? -19.359 8.289 37.562 1 95.62 513 LEU B O 1
ATOM 11377 N N . THR B 1 514 ? -17.594 9.633 37.594 1 93.69 514 THR B N 1
ATOM 11378 C CA . THR B 1 514 ? -16.844 8.805 36.656 1 93.69 514 THR B CA 1
ATOM 11379 C C . THR B 1 514 ? -15.445 8.516 37.188 1 93.69 514 THR B C 1
ATOM 11381 O O . THR B 1 514 ? -14.781 9.422 37.719 1 93.69 514 THR B O 1
ATOM 11384 N N . ALA B 1 515 ? -15.023 7.281 37.094 1 94.94 515 ALA B N 1
ATOM 11385 C CA . ALA B 1 515 ? -13.688 6.848 37.5 1 94.94 515 ALA B CA 1
ATOM 11386 C C . ALA B 1 515 ? -13.047 5.949 36.469 1 94.94 515 ALA B C 1
ATOM 11388 O O . ALA B 1 515 ? -13.742 5.191 35.781 1 94.94 515 ALA B O 1
ATOM 11389 N N . SER B 1 516 ? -11.75 6.094 36.344 1 93.88 516 SER B N 1
ATOM 11390 C CA . SER B 1 516 ? -11.047 5.254 35.406 1 93.88 516 SER B CA 1
ATOM 11391 C C . SER B 1 516 ? -9.672 4.852 35.906 1 93.88 516 SER B C 1
ATOM 11393 O O . SER B 1 516 ? -9.047 5.59 36.688 1 93.88 516 SER B O 1
ATOM 11395 N N . VAL B 1 517 ? -9.195 3.684 35.5 1 95.88 517 VAL B N 1
ATOM 11396 C CA . VAL B 1 517 ? -7.836 3.199 35.75 1 95.88 517 VAL B CA 1
ATOM 11397 C C . VAL B 1 517 ? -7.34 2.432 34.5 1 95.88 517 VAL B C 1
ATOM 11399 O O . VAL B 1 517 ? -8.102 1.702 33.875 1 95.88 517 VAL B O 1
ATOM 11402 N N . ARG B 1 518 ? -6.098 2.658 34.094 1 95.81 518 ARG B N 1
ATOM 11403 C CA . ARG B 1 518 ? -5.496 2.016 32.938 1 95.81 518 ARG B CA 1
ATOM 11404 C C . ARG B 1 518 ? -3.988 1.854 33.125 1 95.81 518 ARG B C 1
ATOM 11406 O O . ARG B 1 518 ? -3.336 2.711 33.719 1 95.81 518 ARG B O 1
ATOM 11413 N N . GLN B 1 519 ? -3.49 0.746 32.656 1 96.38 519 GLN B N 1
ATOM 11414 C CA . GLN B 1 519 ? -2.051 0.518 32.656 1 96.38 519 GLN B CA 1
ATOM 11415 C C . GLN B 1 519 ? -1.567 0.107 31.25 1 96.38 519 GLN B C 1
ATOM 11417 O O . GLN B 1 519 ? -2.236 -0.662 30.562 1 96.38 519 GLN B O 1
ATOM 11422 N N . ASP B 1 520 ? -0.435 0.641 30.922 1 96.56 520 ASP B N 1
ATOM 11423 C CA . ASP B 1 520 ? 0.146 0.389 29.609 1 96.56 520 ASP B CA 1
ATOM 11424 C C . ASP B 1 520 ? 1.526 -0.252 29.734 1 96.56 520 ASP B C 1
ATOM 11426 O O . ASP B 1 520 ? 2.254 0.006 30.703 1 96.56 520 ASP B O 1
ATOM 11430 N N . LYS B 1 521 ? 1.83 -1.085 28.797 1 96.31 521 LYS B N 1
ATOM 11431 C CA . LYS B 1 521 ? 3.176 -1.587 28.531 1 96.31 521 LYS B CA 1
ATOM 11432 C C . LYS B 1 521 ? 3.658 -1.171 27.141 1 96.31 521 LYS B C 1
ATOM 11434 O O . LYS B 1 521 ? 2.912 -1.268 26.172 1 96.31 521 LYS B O 1
ATOM 11439 N N . ASP B 1 522 ? 4.871 -0.666 27.078 1 95.5 522 ASP B N 1
ATOM 11440 C CA . ASP B 1 522 ? 5.426 -0.186 25.812 1 95.5 522 ASP B CA 1
ATOM 11441 C C . ASP B 1 522 ? 6.875 -0.631 25.641 1 95.5 522 ASP B C 1
ATOM 11443 O O . ASP B 1 522 ? 7.707 -0.409 26.531 1 95.5 522 ASP B O 1
ATOM 11447 N N . SER B 1 523 ? 7.223 -1.274 24.516 1 92.69 523 SER B N 1
ATOM 11448 C CA . SER B 1 523 ? 8.523 -1.897 24.281 1 92.69 523 SER B CA 1
ATOM 11449 C C . SER B 1 523 ? 9.617 -0.849 24.125 1 92.69 523 SER B C 1
ATOM 11451 O O . SER B 1 523 ? 10.805 -1.174 24.156 1 92.69 523 SER B O 1
ATOM 11453 N N . ARG B 1 524 ? 9.414 0.431 24.031 1 90.5 524 ARG B N 1
ATOM 11454 C CA . ARG B 1 524 ? 10.398 1.485 23.797 1 90.5 524 ARG B CA 1
ATOM 11455 C C . ARG B 1 524 ? 11 1.966 25.109 1 90.5 524 ARG B C 1
ATOM 11457 O O . ARG B 1 524 ? 12.062 2.594 25.125 1 90.5 524 ARG B O 1
ATOM 11464 N N . PHE B 1 525 ? 10.266 1.699 26.047 1 91.38 525 PHE B N 1
ATOM 11465 C CA . PHE B 1 525 ? 10.773 2.141 27.344 1 91.38 525 PHE B CA 1
ATOM 11466 C C . PHE B 1 525 ? 11.789 1.144 27.891 1 91.38 525 PHE B C 1
ATOM 11468 O O . PHE B 1 525 ? 11.945 0.049 27.359 1 91.38 525 PHE B O 1
ATOM 11475 N N . GLY B 1 526 ? 12.516 1.658 29 1 86.25 526 GLY B N 1
ATOM 11476 C CA . GLY B 1 526 ? 13.586 0.855 29.578 1 86.25 526 GLY B CA 1
ATOM 11477 C C . GLY B 1 526 ? 13.117 -0.505 30.047 1 86.25 526 GLY B C 1
ATOM 11478 O O . GLY B 1 526 ? 11.984 -0.646 30.516 1 86.25 526 GLY B O 1
ATOM 11479 N N . LYS B 1 527 ? 14.016 -1.484 29.922 1 83.56 527 LYS B N 1
ATOM 11480 C CA . LYS B 1 527 ? 13.695 -2.865 30.281 1 83.56 527 LYS B CA 1
ATOM 11481 C C . LYS B 1 527 ? 13.117 -2.947 31.688 1 83.56 527 LYS B C 1
ATOM 11483 O O . LYS B 1 527 ? 12.289 -3.812 31.969 1 83.56 527 LYS B O 1
ATOM 11488 N N . ASN B 1 528 ? 13.484 -1.96 32.438 1 86.69 528 ASN B N 1
ATOM 11489 C CA . ASN B 1 528 ? 13.031 -1.973 33.844 1 86.69 528 ASN B CA 1
ATOM 11490 C C . ASN B 1 528 ? 11.727 -1.202 34 1 86.69 528 ASN B C 1
ATOM 11492 O O . ASN B 1 528 ? 11.141 -1.193 35.094 1 86.69 528 ASN B O 1
ATOM 11496 N N . ASN B 1 529 ? 11.266 -0.522 33 1 90.94 529 ASN B N 1
ATOM 11497 C CA . ASN B 1 529 ? 10.086 0.329 33.062 1 90.94 529 ASN B CA 1
ATOM 11498 C C . ASN B 1 529 ? 9.172 0.148 31.859 1 90.94 529 ASN B C 1
ATOM 11500 O O . ASN B 1 529 ? 8.586 1.114 31.375 1 90.94 529 ASN B O 1
ATOM 11504 N N . VAL B 1 530 ? 9.172 -1.073 31.406 1 91.94 530 VAL B N 1
ATOM 11505 C CA . VAL B 1 530 ? 8.336 -1.357 30.25 1 91.94 530 VAL B CA 1
ATOM 11506 C C . VAL B 1 530 ? 6.863 -1.163 30.609 1 91.94 530 VAL B C 1
ATOM 11508 O O . VAL B 1 530 ? 6.066 -0.718 29.781 1 91.94 530 VAL B O 1
ATOM 11511 N N . THR B 1 531 ? 6.543 -1.458 31.844 1 94.88 531 THR B N 1
ATOM 11512 C CA . THR B 1 531 ? 5.188 -1.31 32.344 1 94.88 531 THR B CA 1
ATOM 11513 C C . THR B 1 531 ? 5.012 0.044 33.031 1 94.88 531 THR B C 1
ATOM 11515 O O . THR B 1 531 ? 5.805 0.411 33.906 1 94.88 531 THR B O 1
ATOM 11518 N N . SER B 1 532 ? 4.016 0.747 32.719 1 93.94 532 SER B N 1
ATOM 11519 C CA . SER B 1 532 ? 3.754 2.041 33.312 1 93.94 532 SER B CA 1
ATOM 11520 C C . SER B 1 532 ? 3.137 1.873 34.719 1 93.94 532 SER B C 1
ATOM 11522 O O . SER B 1 532 ? 2.648 0.793 35.062 1 93.94 532 SER B O 1
ATOM 11524 N N . GLU B 1 533 ? 3.125 3.008 35.438 1 91.81 533 GLU B N 1
ATOM 11525 C CA . GLU B 1 533 ? 2.209 3.078 36.562 1 91.81 533 GLU B CA 1
ATOM 11526 C C . GLU B 1 533 ? 0.759 3.174 36.094 1 91.81 533 GLU B C 1
ATOM 11528 O O . GLU B 1 533 ? 0.491 3.566 34.969 1 91.81 533 GLU B O 1
ATOM 11533 N N . PRO B 1 534 ? -0.084 2.787 36.969 1 94.75 534 PRO B N 1
ATOM 11534 C CA . PRO B 1 534 ? -1.481 2.963 36.562 1 94.75 534 PRO B CA 1
ATOM 11535 C C . PRO B 1 534 ? -1.875 4.43 36.438 1 94.75 534 PRO B C 1
ATOM 11537 O O . PRO B 1 534 ? -1.651 5.227 37.344 1 94.75 534 PRO B O 1
ATOM 11540 N N . PHE B 1 535 ? -2.369 4.734 35.344 1 94.44 535 PHE B N 1
ATOM 11541 C CA . PHE B 1 535 ? -2.998 6.035 35.125 1 94.44 535 PHE B CA 1
ATOM 11542 C C . PHE B 1 535 ? -4.438 6.023 35.625 1 94.44 535 PHE B C 1
ATOM 11544 O O . PHE B 1 535 ? -5.145 5.023 35.469 1 94.44 535 PHE B O 1
ATOM 11551 N N . TRP B 1 536 ? -4.871 7.082 36.25 1 94.81 536 TRP B N 1
ATOM 11552 C CA . TRP B 1 536 ? -6.211 7.102 36.812 1 94.81 536 TRP B CA 1
ATOM 11553 C C . TRP B 1 536 ? -6.863 8.469 36.625 1 94.81 536 TRP B C 1
ATOM 11555 O O . TRP B 1 536 ? -6.184 9.453 36.344 1 94.81 536 TRP B O 1
ATOM 11565 N N . SER B 1 537 ? -8.172 8.539 36.75 1 94.88 537 SER B N 1
ATOM 11566 C CA . SER B 1 537 ? -8.922 9.797 36.75 1 94.88 537 SER B CA 1
ATOM 11567 C C . SER B 1 537 ? -10.203 9.688 37.562 1 94.88 537 SER B C 1
ATOM 11569 O O . SER B 1 537 ? -10.75 8.594 37.719 1 94.88 537 SER B O 1
ATOM 11571 N N . LEU B 1 538 ? -10.57 10.727 38.188 1 95.5 538 LEU B N 1
ATOM 11572 C CA . LEU B 1 538 ? -11.812 10.906 38.938 1 95.5 538 LEU B CA 1
ATOM 11573 C C . LEU B 1 538 ? -12.508 12.203 38.531 1 95.5 538 LEU B C 1
ATOM 11575 O O . LEU B 1 538 ? -11.867 13.25 38.438 1 95.5 538 LEU B O 1
ATOM 11579 N N . SER B 1 539 ? -13.773 12.109 38.219 1 95.44 539 SER B N 1
ATOM 11580 C CA . SER B 1 539 ? -14.523 13.297 37.844 1 95.44 539 SER B CA 1
ATOM 11581 C C . SER B 1 539 ? -15.945 13.25 38.406 1 95.44 539 SER B C 1
ATOM 11583 O O . SER B 1 539 ? -16.516 12.172 38.562 1 95.44 539 SER B O 1
ATOM 11585 N N . GLY B 1 540 ? -16.469 14.398 38.656 1 95.5 540 GLY B N 1
ATOM 11586 C CA . GLY B 1 540 ? -17.828 14.555 39.156 1 95.5 540 GLY B CA 1
ATOM 11587 C C . GLY B 1 540 ? -18.562 15.711 38.469 1 95.5 540 GLY B C 1
ATOM 11588 O O . GLY B 1 540 ? -17.953 16.703 38.094 1 95.5 540 GLY B O 1
ATOM 11589 N N . ALA B 1 541 ? -19.844 15.516 38.344 1 95.88 541 ALA B N 1
ATOM 11590 C CA . ALA B 1 541 ? -20.703 16.578 37.812 1 95.88 541 ALA B CA 1
ATOM 11591 C C . ALA B 1 541 ? -22 16.688 38.625 1 95.88 541 ALA B C 1
ATOM 11593 O O . ALA B 1 541 ? -22.531 15.688 39.094 1 95.88 541 ALA B O 1
ATOM 11594 N N . TRP B 1 542 ? -22.453 17.906 38.844 1 96.94 542 TRP B N 1
ATOM 11595 C CA . TRP B 1 542 ? -23.703 18.234 39.5 1 96.94 542 TRP B CA 1
ATOM 11596 C C . TRP B 1 542 ? -24.609 19.062 38.562 1 96.94 542 TRP B C 1
ATOM 11598 O O . TRP B 1 542 ? -24.328 20.234 38.312 1 96.94 542 TRP B O 1
ATOM 11608 N N . ASN B 1 543 ? -25.656 18.406 38.125 1 95.38 543 ASN B N 1
ATOM 11609 C CA . ASN B 1 543 ? -26.641 19.094 37.312 1 95.38 543 ASN B CA 1
ATOM 11610 C C . ASN B 1 543 ? -27.656 19.844 38.188 1 95.38 543 ASN B C 1
ATOM 11612 O O . ASN B 1 543 ? -28.734 19.328 38.469 1 95.38 543 ASN B O 1
ATOM 11616 N N . LEU B 1 544 ? -27.422 21.031 38.406 1 94.88 544 LEU B N 1
ATOM 11617 C CA . LEU B 1 544 ? -28.234 21.828 39.312 1 94.88 544 LEU B CA 1
ATOM 11618 C C . LEU B 1 544 ? -29.641 22.047 38.719 1 94.88 544 LEU B C 1
ATOM 11620 O O . LEU B 1 544 ? -30.609 22.141 39.469 1 94.88 544 LEU B O 1
ATOM 11624 N N . THR B 1 545 ? -29.703 22.125 37.5 1 92.19 545 THR B N 1
ATOM 11625 C CA . THR B 1 545 ? -31 22.391 36.875 1 92.19 545 THR B CA 1
ATOM 11626 C C . THR B 1 545 ? -31.938 21.203 37.031 1 92.19 545 THR B C 1
ATOM 11628 O O . THR B 1 545 ? -33.125 21.312 36.781 1 92.19 545 THR B O 1
ATOM 11631 N N . ASN B 1 546 ? -31.438 20.047 37.312 1 91.12 546 ASN B N 1
ATOM 11632 C CA . ASN B 1 546 ? -32.281 18.875 37.562 1 91.12 546 ASN B CA 1
ATOM 11633 C C . ASN B 1 546 ? -32.75 18.828 39 1 91.12 546 ASN B C 1
ATOM 11635 O O . ASN B 1 546 ? -33.562 17.969 39.344 1 91.12 546 ASN B O 1
ATOM 11639 N N . GLU B 1 547 ? -32.312 19.734 39.812 1 93.56 547 GLU B N 1
ATOM 11640 C CA . GLU B 1 547 ? -32.812 19.844 41.188 1 93.56 547 GLU B CA 1
ATOM 11641 C C . GLU B 1 547 ? -34.188 20.469 41.219 1 93.56 547 GLU B C 1
ATOM 11643 O O . GLU B 1 547 ? -34.531 21.312 40.375 1 93.56 547 GLU B O 1
ATOM 11648 N N . GLU B 1 548 ? -34.906 20.25 42.344 1 90.88 548 GLU B N 1
ATOM 11649 C CA . GLU B 1 548 ? -36.281 20.734 42.438 1 90.88 548 GLU B CA 1
ATOM 11650 C C . GLU B 1 548 ? -36.312 22.25 42.562 1 90.88 548 GLU B C 1
ATOM 11652 O O . GLU B 1 548 ? -37.219 22.891 42 1 90.88 548 GLU B O 1
ATOM 11657 N N . PHE B 1 549 ? -35.375 22.828 43.094 1 91.19 549 PHE B N 1
ATOM 11658 C CA . PHE B 1 549 ? -35.406 24.266 43.344 1 91.19 549 PHE B CA 1
ATOM 11659 C C . PHE B 1 549 ? -35.062 25.047 42.094 1 91.19 549 PHE B C 1
ATOM 11661 O O . PHE B 1 549 ? -35.344 26.25 42 1 91.19 549 PHE B O 1
ATOM 11668 N N . LEU B 1 550 ? -34.594 24.422 41 1 90.38 550 LEU B N 1
ATOM 11669 C CA . LEU B 1 550 ? -34.188 25.141 39.812 1 90.38 550 LEU B CA 1
ATOM 11670 C C . LEU B 1 550 ? -34.844 24.531 38.562 1 90.38 550 LEU B C 1
ATOM 11672 O O . LEU B 1 550 ? -34.75 25.094 37.469 1 90.38 550 LEU B O 1
ATOM 11676 N N . ALA B 1 551 ? -35.406 23.438 38.625 1 81.5 551 ALA B N 1
ATOM 11677 C CA . ALA B 1 551 ? -35.938 22.672 37.5 1 81.5 551 ALA B CA 1
ATOM 11678 C C . ALA B 1 551 ? -36.906 23.5 36.656 1 81.5 551 ALA B C 1
ATOM 11680 O O . ALA B 1 551 ? -36.906 23.391 35.438 1 81.5 551 ALA B O 1
ATOM 11681 N N . ASN B 1 552 ? -37.719 24.406 37.156 1 80.81 552 ASN B N 1
ATOM 11682 C CA . ASN B 1 552 ? -38.75 25.109 36.375 1 80.81 552 ASN B CA 1
ATOM 11683 C C . ASN B 1 552 ? -38.375 26.578 36.219 1 80.81 552 ASN B C 1
ATOM 11685 O O . ASN B 1 552 ? -39.281 27.422 36.031 1 80.81 552 ASN B O 1
ATOM 11689 N N . ASN B 1 553 ? -37.094 26.75 36.125 1 87.19 553 ASN B N 1
ATOM 11690 C CA . ASN B 1 553 ? -36.656 28.141 35.969 1 87.19 553 ASN B CA 1
ATOM 11691 C C . ASN B 1 553 ? -36.656 28.547 34.5 1 87.19 553 ASN B C 1
ATOM 11693 O O . ASN B 1 553 ? -36.188 27.797 33.625 1 87.19 553 ASN B O 1
ATOM 11697 N N . ASN B 1 554 ? -37.188 29.672 34.156 1 86.94 554 ASN B N 1
ATOM 11698 C CA . ASN B 1 554 ? -37.312 30.125 32.75 1 86.94 554 ASN B CA 1
ATOM 11699 C C . ASN B 1 554 ? -36.094 30.875 32.281 1 86.94 554 ASN B C 1
ATOM 11701 O O . ASN B 1 554 ? -35.906 31.109 31.094 1 86.94 554 ASN B O 1
ATOM 11705 N N . ILE B 1 555 ? -35.219 31.266 33.156 1 91.56 555 ILE B N 1
ATOM 11706 C CA . ILE B 1 555 ? -34.031 32 32.781 1 91.56 555 ILE B CA 1
ATOM 11707 C C . ILE B 1 555 ? -32.844 31.062 32.688 1 91.56 555 ILE B C 1
ATOM 11709 O O . ILE B 1 555 ? -32.094 31.125 31.703 1 91.56 555 ILE B O 1
ATOM 11713 N N . VAL B 1 556 ? -32.719 30.188 33.688 1 94.81 556 VAL B N 1
ATOM 11714 C CA . VAL B 1 556 ? -31.609 29.25 33.719 1 94.81 556 VAL B CA 1
ATOM 11715 C C . VAL B 1 556 ? -32.094 27.906 33.156 1 94.81 556 VAL B C 1
ATOM 11717 O O . VAL B 1 556 ? -32.844 27.172 33.812 1 94.81 556 VAL B O 1
ATOM 11720 N N . SER B 1 557 ? -31.625 27.609 31.969 1 91.75 557 SER B N 1
ATOM 11721 C CA . SER B 1 557 ? -32.031 26.375 31.297 1 91.75 557 SER B CA 1
ATOM 11722 C C . SER B 1 557 ? -31.062 25.234 31.594 1 91.75 557 SER B C 1
ATOM 11724 O O . SER B 1 557 ? -31.438 24.062 31.516 1 91.75 557 SER B O 1
ATOM 11726 N N . LEU B 1 558 ? -29.859 25.641 31.781 1 92.44 558 LEU B N 1
ATOM 11727 C CA . LEU B 1 558 ? -28.812 24.656 32.094 1 92.44 558 LEU B CA 1
ATOM 11728 C C . LEU B 1 558 ? -27.781 25.266 33.062 1 92.44 558 LEU B C 1
ATOM 11730 O O . LEU B 1 558 ? -27.312 26.391 32.844 1 92.44 558 LEU B O 1
ATOM 11734 N N . LEU B 1 559 ? -27.5 24.578 34.062 1 95 559 LEU B N 1
ATOM 11735 C CA . LEU B 1 559 ? -26.391 24.891 34.969 1 95 559 LEU B CA 1
ATOM 11736 C C . LEU B 1 559 ? -25.766 23.609 35.531 1 95 559 LEU B C 1
ATOM 11738 O O . LEU B 1 559 ? -26.375 22.906 36.312 1 95 559 LEU B O 1
ATOM 11742 N N . LYS B 1 560 ? -24.672 23.344 35.062 1 95.56 560 LYS B N 1
ATOM 11743 C CA . LYS B 1 560 ? -23.938 22.141 35.469 1 95.56 560 LYS B CA 1
ATOM 11744 C C . LYS B 1 560 ? -22.547 22.469 35.969 1 95.56 560 LYS B C 1
ATOM 11746 O O . LYS B 1 560 ? -21.781 23.141 35.281 1 95.56 560 LYS B O 1
ATOM 11751 N N . LEU B 1 561 ? -22.219 22 37.156 1 96.88 561 LEU B N 1
ATOM 11752 C CA . LEU B 1 561 ? -20.859 22.125 37.688 1 96.88 561 LEU B CA 1
ATOM 11753 C C . LEU B 1 561 ? -20.078 20.828 37.531 1 96.88 561 LEU B C 1
ATOM 11755 O O . LEU B 1 561 ? -20.641 19.734 37.688 1 96.88 561 LEU B O 1
ATOM 11759 N N . ARG B 1 562 ? -18.875 20.969 37.125 1 95.56 562 ARG B N 1
ATOM 11760 C CA . ARG B 1 562 ? -18.031 19.781 36.938 1 95.56 562 ARG B CA 1
ATOM 11761 C C . ARG B 1 562 ? -16.656 19.984 37.562 1 95.56 562 ARG B C 1
ATOM 11763 O O . ARG B 1 562 ? -16.141 21.109 37.562 1 95.56 562 ARG B O 1
ATOM 11770 N N . ALA B 1 563 ? -16.047 18.906 37.969 1 96.12 563 ALA B N 1
ATOM 11771 C CA . ALA B 1 563 ? -14.672 18.859 38.438 1 96.12 563 ALA B CA 1
ATOM 11772 C C . ALA B 1 563 ? -14.016 17.531 38.094 1 96.12 563 ALA B C 1
ATOM 11774 O O . ALA B 1 563 ? -14.664 16.469 38.188 1 96.12 563 ALA B O 1
ATOM 11775 N N . SER B 1 564 ? -12.789 17.609 37.719 1 95.31 564 SER B N 1
ATOM 11776 C CA . SER B 1 564 ? -12.078 16.391 37.375 1 95.31 564 SER B CA 1
ATOM 11777 C C . SER B 1 564 ? -10.609 16.469 37.781 1 95.31 564 SER B C 1
ATOM 11779 O O . SER B 1 564 ? -10.047 17.562 37.844 1 95.31 564 SER B O 1
ATOM 11781 N N . MET B 1 565 ? -9.992 15.32 38 1 95.25 565 MET B N 1
ATOM 11782 C CA . MET B 1 565 ? -8.562 15.18 38.281 1 95.25 565 MET B CA 1
ATOM 11783 C C . MET B 1 565 ? -8.055 13.812 37.844 1 95.25 565 MET B C 1
ATOM 11785 O O . MET B 1 565 ? -8.82 12.844 37.812 1 95.25 565 MET B O 1
ATOM 11789 N N . GLY B 1 566 ? -6.832 13.727 37.469 1 94.81 566 GLY B N 1
ATOM 11790 C CA . GLY B 1 566 ? -6.262 12.445 37.094 1 94.81 566 GLY B CA 1
ATOM 11791 C C . GLY B 1 566 ? -4.852 12.562 36.531 1 94.81 566 GLY B C 1
ATOM 11792 O O . GLY B 1 566 ? -4.25 13.641 36.594 1 94.81 566 GLY B O 1
ATOM 11793 N N . THR B 1 567 ? -4.328 11.359 36.094 1 93.81 567 THR B N 1
ATOM 11794 C CA . THR B 1 567 ? -2.982 11.281 35.531 1 93.81 567 THR B CA 1
ATOM 11795 C C . THR B 1 567 ? -3.016 10.695 34.125 1 93.81 567 THR B C 1
ATOM 11797 O O . THR B 1 567 ? -3.873 9.867 33.812 1 93.81 567 THR B O 1
ATOM 11800 N N . ARG B 1 568 ? -2.133 11.195 33.312 1 90.44 568 ARG B N 1
ATOM 11801 C CA . ARG B 1 568 ? -1.932 10.695 31.953 1 90.44 568 ARG B CA 1
ATOM 11802 C C . ARG B 1 568 ? -0.448 10.508 31.656 1 90.44 568 ARG B C 1
ATOM 11804 O O . ARG B 1 568 ? 0.391 11.266 32.156 1 90.44 568 ARG B O 1
ATOM 11811 N N . GLY B 1 569 ? -0.169 9.531 30.797 1 89.5 569 GLY B N 1
ATOM 11812 C CA . GLY B 1 569 ? 1.214 9.289 30.406 1 89.5 569 GLY B CA 1
ATOM 11813 C C . GLY B 1 569 ? 1.538 9.75 29 1 89.5 569 GLY B C 1
ATOM 11814 O O . GLY B 1 569 ? 0.635 10.047 28.219 1 89.5 569 GLY B O 1
ATOM 11815 N N . TYR B 1 570 ? 2.863 9.852 28.719 1 90.69 570 TYR B N 1
ATOM 11816 C CA . TYR B 1 570 ? 3.377 10.219 27.406 1 90.69 570 TYR B CA 1
ATOM 11817 C C . TYR B 1 570 ? 4.277 9.117 26.859 1 90.69 570 TYR B C 1
ATOM 11819 O O . TYR B 1 570 ? 5.242 8.711 27.5 1 90.69 570 TYR B O 1
ATOM 11827 N N . ASN B 1 571 ? 3.959 8.703 25.594 1 89.19 571 ASN B N 1
ATOM 11828 C CA . ASN B 1 571 ? 4.781 7.617 25.062 1 89.19 571 ASN B CA 1
ATOM 11829 C C . ASN B 1 571 ? 5.266 7.922 23.641 1 89.19 571 ASN B C 1
ATOM 11831 O O . ASN B 1 571 ? 5.66 7.016 22.906 1 89.19 571 ASN B O 1
ATOM 11835 N N . ASN B 1 572 ? 5.082 9.125 23.125 1 90.25 572 ASN B N 1
ATOM 11836 C CA . ASN B 1 572 ? 5.621 9.477 21.812 1 90.25 572 ASN B CA 1
ATOM 11837 C C . ASN B 1 572 ? 7.129 9.711 21.859 1 90.25 572 ASN B C 1
ATOM 11839 O O . ASN B 1 572 ? 7.586 10.852 21.812 1 90.25 572 ASN B O 1
ATOM 11843 N N . ILE B 1 573 ? 7.855 8.664 21.891 1 88.31 573 ILE B N 1
ATOM 11844 C CA . ILE B 1 573 ? 9.312 8.719 21.984 1 88.31 573 ILE B CA 1
ATOM 11845 C C . ILE B 1 573 ? 9.93 7.895 20.859 1 88.31 573 ILE B C 1
ATOM 11847 O O . ILE B 1 573 ? 9.258 7.035 20.281 1 88.31 573 ILE B O 1
ATOM 11851 N N . ASP B 1 574 ? 11.148 8.109 20.578 1 84.25 574 ASP B N 1
ATOM 11852 C CA . ASP B 1 574 ? 11.836 7.414 19.5 1 84.25 574 ASP B CA 1
ATOM 11853 C C . ASP B 1 574 ? 12.133 5.965 19.875 1 84.25 574 ASP B C 1
ATOM 11855 O O . ASP B 1 574 ? 12.008 5.586 21.047 1 84.25 574 ASP B O 1
ATOM 11859 N N . LEU B 1 575 ? 12.531 5.246 18.953 1 84.31 575 LEU B N 1
ATOM 11860 C CA . LEU B 1 575 ? 12.867 3.844 19.156 1 84.31 575 LEU B CA 1
ATOM 11861 C C . LEU B 1 575 ? 14.266 3.703 19.75 1 84.31 575 LEU B C 1
ATOM 11863 O O . LEU B 1 575 ? 15.141 4.535 19.484 1 84.31 575 LEU B O 1
ATOM 11867 N N . ASN B 1 576 ? 14.5 2.689 20.5 1 78.12 576 ASN B N 1
ATOM 11868 C CA . ASN B 1 576 ? 15.781 2.195 20.984 1 78.12 576 ASN B CA 1
ATOM 11869 C C . ASN B 1 576 ? 16.453 3.193 21.922 1 78.12 576 ASN B C 1
ATOM 11871 O O . ASN B 1 576 ? 17.672 3.324 21.938 1 78.12 576 ASN B O 1
ATOM 11875 N N . LEU B 1 577 ? 15.695 4.039 22.547 1 79.56 577 LEU B N 1
ATOM 11876 C CA . LEU B 1 577 ? 16.25 4.961 23.531 1 79.56 577 LEU B CA 1
ATOM 11877 C C . LEU B 1 577 ? 16.781 4.207 24.75 1 79.56 577 LEU B C 1
ATOM 11879 O O . LEU B 1 577 ? 17.562 4.75 25.531 1 79.56 577 LEU B O 1
ATOM 11883 N N . ASN B 1 578 ? 16.375 2.982 24.812 1 76.06 578 ASN B N 1
ATOM 11884 C CA . ASN B 1 578 ? 16.766 2.178 25.969 1 76.06 578 ASN B CA 1
ATOM 11885 C C . ASN B 1 578 ? 17.953 1.274 25.656 1 76.06 578 ASN B C 1
ATOM 11887 O O . ASN B 1 578 ? 18.453 0.581 26.531 1 76.06 578 ASN B O 1
ATOM 11891 N N . ASN B 1 579 ? 18.344 1.253 24.359 1 72.38 579 ASN B N 1
ATOM 11892 C CA . ASN B 1 579 ? 19.406 0.357 23.938 1 72.38 579 ASN B CA 1
ATOM 11893 C C . ASN B 1 579 ? 20.656 1.132 23.5 1 72.38 579 ASN B C 1
ATOM 11895 O O . ASN B 1 579 ? 20.562 2.277 23.062 1 72.38 579 ASN B O 1
ATOM 11899 N N . VAL B 1 580 ? 21.812 0.506 23.859 1 65.94 580 VAL B N 1
ATOM 11900 C CA . VAL B 1 580 ? 23.031 1.045 23.266 1 65.94 580 VAL B CA 1
ATOM 11901 C C . VAL B 1 580 ? 23.109 0.679 21.781 1 65.94 580 VAL B C 1
ATOM 11903 O O . VAL B 1 580 ? 23.047 -0.5 21.438 1 65.94 580 VAL B O 1
ATOM 11906 N N . LEU B 1 581 ? 22.953 1.791 21.016 1 67.5 581 LEU B N 1
ATOM 11907 C CA . LEU B 1 581 ? 22.938 1.543 19.578 1 67.5 581 LEU B CA 1
ATOM 11908 C C . LEU B 1 581 ? 24.328 1.675 18.984 1 67.5 581 LEU B C 1
ATOM 11910 O O . LEU B 1 581 ? 25.125 2.502 19.438 1 67.5 581 LEU B O 1
ATOM 11914 N N . VAL B 1 582 ? 24.719 0.636 18.203 1 65.62 582 VAL B N 1
ATOM 11915 C CA . VAL B 1 582 ? 25.938 0.701 17.406 1 65.62 582 VAL B CA 1
ATOM 11916 C C . VAL B 1 582 ? 25.578 0.857 15.93 1 65.62 582 VAL B C 1
ATOM 11918 O O . VAL B 1 582 ? 24.625 0.237 15.445 1 65.62 582 VAL B O 1
ATOM 11921 N N . SER B 1 583 ? 26 1.959 15.391 1 65.31 583 SER B N 1
ATOM 11922 C CA . SER B 1 583 ? 25.781 2.143 13.953 1 65.31 583 SER B CA 1
ATOM 11923 C C . SER B 1 583 ? 27.016 1.722 13.148 1 65.31 583 SER B C 1
ATOM 11925 O O . SER B 1 583 ? 28.141 1.935 13.578 1 65.31 583 SER B O 1
ATOM 11927 N N . GLY B 1 584 ? 26.688 0.835 12.195 1 60.88 584 GLY B N 1
ATOM 11928 C CA . GLY B 1 584 ? 27.766 0.493 11.273 1 60.88 584 GLY B CA 1
ATOM 11929 C C . GLY B 1 584 ? 27.844 1.425 10.078 1 60.88 584 GLY B C 1
ATOM 11930 O O . GLY B 1 584 ? 26.828 1.999 9.664 1 60.88 584 GLY B O 1
ATOM 11931 N N . GLY B 1 585 ? 29.031 1.999 9.773 1 63.19 585 GLY B N 1
ATOM 11932 C CA . GLY B 1 585 ? 29.266 2.801 8.586 1 63.19 585 GLY B CA 1
ATOM 11933 C C . GLY B 1 585 ? 30.703 2.789 8.133 1 63.19 585 GLY B C 1
ATOM 11934 O O . GLY B 1 585 ? 31.469 1.905 8.516 1 63.19 585 GLY B O 1
ATOM 11935 N N . GLY B 1 586 ? 30.969 3.391 7.012 1 55.06 586 GLY B N 1
ATOM 11936 C CA . GLY B 1 586 ? 32.312 3.453 6.508 1 55.06 586 GLY B CA 1
ATOM 11937 C C . GLY B 1 586 ? 33.062 4.707 6.938 1 55.06 586 GLY B C 1
ATOM 11938 O O . GLY B 1 586 ? 32.469 5.789 6.996 1 55.06 586 GLY B O 1
ATOM 11939 N N . TYR B 1 587 ? 34.062 4.574 7.797 1 52.53 587 TYR B N 1
ATOM 11940 C CA . TYR B 1 587 ? 35 5.684 7.887 1 52.53 587 TYR B CA 1
ATOM 11941 C C . TYR B 1 587 ? 36.031 5.633 6.75 1 52.53 587 TYR B C 1
ATOM 11943 O O . TYR B 1 587 ? 36.969 4.848 6.793 1 52.53 587 TYR B O 1
ATOM 11951 N N . GLY B 1 588 ? 35.812 6.297 5.781 1 52.22 588 GLY B N 1
ATOM 11952 C CA . GLY B 1 588 ? 36.562 6.043 4.555 1 52.22 588 GLY B CA 1
ATOM 11953 C C . GLY B 1 588 ? 36.188 4.73 3.893 1 52.22 588 GLY B C 1
ATOM 11954 O O . GLY B 1 588 ? 35 4.469 3.643 1 52.22 588 GLY B O 1
ATOM 11955 N N . ASN B 1 589 ? 37.094 3.889 3.568 1 52.47 589 ASN B N 1
ATOM 11956 C CA . ASN B 1 589 ? 36.906 2.588 2.941 1 52.47 589 ASN B CA 1
ATOM 11957 C C . ASN B 1 589 ? 36.844 1.468 3.977 1 52.47 589 ASN B C 1
ATOM 11959 O O . ASN B 1 589 ? 36.781 0.291 3.619 1 52.47 589 ASN B O 1
ATOM 11963 N N . PHE B 1 590 ? 36.844 1.935 5.27 1 55.94 590 PHE B N 1
ATOM 11964 C CA . PHE B 1 590 ? 36.906 0.904 6.301 1 55.94 590 PHE B CA 1
ATOM 11965 C C . PHE B 1 590 ? 35.562 0.751 7.016 1 55.94 590 PHE B C 1
ATOM 11967 O O . PHE B 1 590 ? 34.969 1.739 7.457 1 55.94 590 PHE B O 1
ATOM 11974 N N . PRO B 1 591 ? 35.031 -0.427 6.961 1 58.72 591 PRO B N 1
ATOM 11975 C CA . PRO B 1 591 ? 33.844 -0.647 7.781 1 58.72 591 PRO B CA 1
ATOM 11976 C C . PRO B 1 591 ? 34.062 -0.333 9.258 1 58.72 591 PRO B C 1
ATOM 11978 O O . PRO B 1 591 ? 35.094 -0.738 9.828 1 58.72 591 PRO B O 1
ATOM 11981 N N . SER B 1 592 ? 33.531 0.708 9.773 1 61.34 592 SER B N 1
ATOM 11982 C CA . SER B 1 592 ? 33.688 1.078 11.172 1 61.34 592 SER B CA 1
ATOM 11983 C C . SER B 1 592 ? 32.344 1.058 11.914 1 61.34 592 SER B C 1
ATOM 11985 O O . SER B 1 592 ? 31.312 1.329 11.32 1 61.34 592 SER B O 1
ATOM 11987 N N . GLY B 1 593 ? 32.406 0.341 12.977 1 59.78 593 GLY B N 1
ATOM 11988 C CA . GLY B 1 593 ? 31.281 0.471 13.898 1 59.78 593 GLY B CA 1
ATOM 11989 C C . GLY B 1 593 ? 31.438 1.623 14.875 1 59.78 593 GLY B C 1
ATOM 11990 O O . GLY B 1 593 ? 32.531 1.854 15.398 1 59.78 593 GLY B O 1
ATOM 11991 N N . SER B 1 594 ? 30.656 2.621 14.688 1 60.28 594 SER B N 1
ATOM 11992 C CA . SER B 1 594 ? 30.688 3.691 15.68 1 60.28 594 SER B CA 1
ATOM 11993 C C . SER B 1 594 ? 29.484 3.646 16.594 1 60.28 594 SER B C 1
ATOM 11995 O O . SER B 1 594 ? 28.406 3.172 16.203 1 60.28 594 SER B O 1
ATOM 11997 N N . LEU B 1 595 ? 29.859 3.781 17.891 1 56.47 595 LEU B N 1
ATOM 11998 C CA . LEU B 1 595 ? 28.75 3.916 18.828 1 56.47 595 LEU B CA 1
ATOM 11999 C C . LEU B 1 595 ? 27.781 5 18.375 1 56.47 595 LEU B C 1
ATOM 12001 O O . LEU B 1 595 ? 28.203 6.031 17.844 1 56.47 595 LEU B O 1
ATOM 12005 N N . ASN B 1 596 ? 26.562 4.598 18.328 1 59.91 596 ASN B N 1
ATOM 12006 C CA . ASN B 1 596 ? 25.531 5.57 17.969 1 59.91 596 ASN B CA 1
ATOM 12007 C C . ASN B 1 596 ? 25.516 6.746 18.938 1 59.91 596 ASN B C 1
ATOM 12009 O O . ASN B 1 596 ? 26.016 6.641 20.062 1 59.91 596 ASN B O 1
ATOM 12013 N N . THR B 1 597 ? 25.031 7.875 18.484 1 63.56 597 THR B N 1
ATOM 12014 C CA . THR B 1 597 ? 25.016 9.156 19.188 1 63.56 597 THR B CA 1
ATOM 12015 C C . THR B 1 597 ? 24.062 9.109 20.375 1 63.56 597 THR B C 1
ATOM 12017 O O . THR B 1 597 ? 24.125 9.969 21.266 1 63.56 597 THR B O 1
ATOM 12020 N N . VAL B 1 598 ? 23.266 7.988 20.453 1 69 598 VAL B N 1
ATOM 12021 C CA . VAL B 1 598 ? 22.359 7.91 21.578 1 69 598 VAL B CA 1
ATOM 12022 C C . VAL B 1 598 ? 22.766 6.773 22.5 1 69 598 VAL B C 1
ATOM 12024 O O . VAL B 1 598 ? 22.844 5.613 22.078 1 69 598 VAL B O 1
ATOM 12027 N N . TYR B 1 599 ? 23.156 7.102 23.766 1 73.69 599 TYR B N 1
ATOM 12028 C CA . TYR B 1 599 ? 23.469 6.121 24.797 1 73.69 599 TYR B CA 1
ATOM 12029 C C . TYR B 1 599 ? 22.188 5.586 25.438 1 73.69 599 TYR B C 1
ATOM 12031 O O . TYR B 1 599 ? 21.391 6.352 26 1 73.69 599 TYR B O 1
ATOM 12039 N N . GLY B 1 600 ? 21.922 4.395 25.25 1 77.69 600 GLY B N 1
ATOM 12040 C CA . GLY B 1 600 ? 20.719 3.752 25.781 1 77.69 600 GLY B CA 1
ATOM 12041 C C . GLY B 1 600 ? 20.547 3.951 27.266 1 77.69 600 GLY B C 1
ATOM 12042 O O . GLY B 1 600 ? 21.531 3.992 28.016 1 77.69 600 GLY B O 1
ATOM 12043 N N . ASN B 1 601 ? 19.266 4.254 27.797 1 85.69 601 ASN B N 1
ATOM 12044 C CA . ASN B 1 601 ? 18.891 4.395 29.203 1 85.69 601 ASN B CA 1
ATOM 12045 C C . ASN B 1 601 ? 17.891 3.314 29.625 1 85.69 601 ASN B C 1
ATOM 12047 O O . ASN B 1 601 ? 16.688 3.467 29.438 1 85.69 601 ASN B O 1
ATOM 12051 N N . PRO B 1 602 ? 18.375 2.256 30.172 1 86.75 602 PRO B N 1
ATOM 12052 C CA . PRO B 1 602 ? 17.484 1.172 30.562 1 86.75 602 PRO B CA 1
ATOM 12053 C C . PRO B 1 602 ? 16.484 1.594 31.656 1 86.75 602 PRO B C 1
ATOM 12055 O O . PRO B 1 602 ? 15.523 0.871 31.922 1 86.75 602 PRO B O 1
ATOM 12058 N N . ASP B 1 603 ? 16.688 2.812 32.219 1 87.75 603 ASP B N 1
ATOM 12059 C CA . ASP B 1 603 ? 15.828 3.252 33.312 1 87.75 603 ASP B CA 1
ATOM 12060 C C . ASP B 1 603 ? 14.852 4.328 32.844 1 87.75 603 ASP B C 1
ATOM 12062 O O . ASP B 1 603 ? 14.156 4.938 33.656 1 87.75 603 ASP B O 1
ATOM 12066 N N . LEU B 1 604 ? 14.844 4.543 31.656 1 89.88 604 LEU B N 1
ATOM 12067 C CA . LEU B 1 604 ? 13.906 5.535 31.141 1 89.88 604 LEU B CA 1
ATOM 12068 C C . LEU B 1 604 ? 12.477 5.176 31.516 1 89.88 604 LEU B C 1
ATOM 12070 O O . LEU B 1 604 ? 12.023 4.059 31.266 1 89.88 604 LEU B O 1
ATOM 12074 N N . LYS B 1 605 ? 11.867 6.078 32.188 1 89.62 605 LYS B N 1
ATOM 12075 C CA . LYS B 1 605 ? 10.5 5.828 32.625 1 89.62 605 LYS B CA 1
ATOM 12076 C C . LYS B 1 605 ? 9.516 6.773 31.938 1 89.62 605 LYS B C 1
ATOM 12078 O O . LYS B 1 605 ? 9.914 7.598 31.125 1 89.62 605 LYS B O 1
ATOM 12083 N N . TRP B 1 606 ? 8.242 6.672 32.344 1 90.44 606 TRP B N 1
ATOM 12084 C CA . TRP B 1 606 ? 7.148 7.383 31.703 1 90.44 606 TRP B CA 1
ATOM 12085 C C . TRP B 1 606 ? 7.059 8.82 32.219 1 90.44 606 TRP B C 1
ATOM 12087 O O . TRP B 1 606 ? 7.238 9.078 33.406 1 90.44 606 TRP B O 1
ATOM 12097 N N . GLU B 1 607 ? 6.867 9.719 31.234 1 91.44 607 GLU B N 1
ATOM 12098 C CA . GLU B 1 607 ? 6.438 11.062 31.594 1 91.44 607 GLU B CA 1
ATOM 12099 C C . GLU B 1 607 ? 4.977 11.078 32.031 1 91.44 607 GLU B C 1
ATOM 12101 O O . GLU B 1 607 ? 4.117 10.492 31.375 1 91.44 607 GLU B O 1
ATOM 12106 N N . ILE B 1 608 ? 4.699 11.75 33.125 1 91.75 608 ILE B N 1
ATOM 12107 C CA . ILE B 1 608 ? 3.348 11.742 33.688 1 91.75 608 ILE B CA 1
ATOM 12108 C C . ILE B 1 608 ? 2.836 13.18 33.812 1 91.75 608 ILE B C 1
ATOM 12110 O O . ILE B 1 608 ? 3.545 14.055 34.312 1 91.75 608 ILE B O 1
ATOM 12114 N N . THR B 1 609 ? 1.618 13.414 33.406 1 92.25 609 THR B N 1
ATOM 12115 C CA . THR B 1 609 ? 0.938 14.695 33.594 1 92.25 609 THR B CA 1
ATOM 12116 C C . THR B 1 609 ? -0.208 14.562 34.594 1 92.25 609 THR B C 1
ATOM 12118 O O . THR B 1 609 ? -1.113 13.742 34.406 1 92.25 609 THR B O 1
ATOM 12121 N N . LYS B 1 610 ? -0.168 15.281 35.625 1 94 610 LYS B N 1
ATOM 12122 C CA . LYS B 1 610 ? -1.288 15.406 36.562 1 94 610 LYS B CA 1
ATOM 12123 C C . LYS B 1 610 ? -2.18 16.594 36.188 1 94 610 LYS B C 1
ATOM 12125 O O . LYS B 1 610 ? -1.715 17.734 36.125 1 94 610 LYS B O 1
ATOM 12130 N N . SER B 1 611 ? -3.422 16.312 36.031 1 94.44 611 SER B N 1
ATOM 12131 C CA . SER B 1 611 ? -4.328 17.344 35.531 1 94.44 611 SER B CA 1
ATOM 12132 C C . SER B 1 611 ? -5.504 17.562 36.469 1 94.44 611 SER B C 1
ATOM 12134 O O . SER B 1 611 ? -6.02 16.594 37.031 1 94.44 611 SER B O 1
ATOM 12136 N N . GLN B 1 612 ? -5.918 18.812 36.594 1 96.12 612 GLN B N 1
ATOM 12137 C CA . GLN B 1 612 ? -7.125 19.219 37.281 1 96.12 612 GLN B CA 1
ATOM 12138 C C . GLN B 1 612 ? -7.957 20.188 36.438 1 96.12 612 GLN B C 1
ATOM 12140 O O . GLN B 1 612 ? -7.406 21 35.688 1 96.12 612 GLN B O 1
ATOM 12145 N N . ASN B 1 613 ? -9.234 20.031 36.562 1 97.06 613 ASN B N 1
ATOM 12146 C CA . ASN B 1 613 ? -10.148 20.906 35.844 1 97.06 613 ASN B CA 1
ATOM 12147 C C . ASN B 1 613 ? -11.391 21.234 36.656 1 97.06 613 ASN B C 1
ATOM 12149 O O . ASN B 1 613 ? -11.953 20.359 37.312 1 97.06 613 ASN B O 1
ATOM 12153 N N . TYR B 1 614 ? -11.789 22.5 36.688 1 97.31 614 TYR B N 1
ATOM 12154 C CA . TYR B 1 614 ? -13.031 23 37.25 1 97.31 614 TYR B CA 1
ATOM 12155 C C . TYR B 1 614 ? -13.852 23.75 36.219 1 97.31 614 TYR B C 1
ATOM 12157 O O . TYR B 1 614 ? -13.359 24.688 35.594 1 97.31 614 TYR B O 1
ATOM 12165 N N . GLY B 1 615 ? -15.062 23.266 36.031 1 96.25 615 GLY B N 1
ATOM 12166 C CA . GLY B 1 615 ? -15.805 23.844 34.938 1 96.25 615 GLY B CA 1
ATOM 12167 C C . GLY B 1 615 ? -17.266 24.125 35.281 1 96.25 615 GLY B C 1
ATOM 12168 O O . GLY B 1 615 ? -17.812 23.5 36.188 1 96.25 615 GLY B O 1
ATOM 12169 N N . VAL B 1 616 ? -17.844 25.031 34.531 1 96.81 616 VAL B N 1
ATOM 12170 C CA . VAL B 1 616 ? -19.266 25.375 34.594 1 96.81 616 VAL B CA 1
ATOM 12171 C C . VAL B 1 616 ? -19.844 25.391 33.156 1 96.81 616 VAL B C 1
ATOM 12173 O O . VAL B 1 616 ? -19.219 25.938 32.25 1 96.81 616 VAL B O 1
ATOM 12176 N N . GLU B 1 617 ? -20.875 24.734 33.031 1 95.94 617 GLU B N 1
ATOM 12177 C CA . GLU B 1 617 ? -21.672 24.812 31.797 1 95.94 617 GLU B CA 1
ATOM 12178 C C . GLU B 1 617 ? -23 25.5 32.062 1 95.94 617 GLU B C 1
ATOM 12180 O O . GLU B 1 617 ? -23.703 25.156 33 1 95.94 617 GLU B O 1
ATOM 12185 N N . TYR B 1 618 ? -23.344 26.438 31.188 1 94.94 618 TYR B N 1
ATOM 12186 C CA . TYR B 1 618 ? -24.578 27.172 31.469 1 94.94 618 TYR B CA 1
ATOM 12187 C C . TYR B 1 618 ? -25.375 27.391 30.188 1 94.94 618 TYR B C 1
ATOM 12189 O O . TYR B 1 618 ? -24.797 27.406 29.094 1 94.94 618 TYR B O 1
ATOM 12197 N N . GLY B 1 619 ? -26.578 27.5 30.297 1 94.94 619 GLY B N 1
ATOM 12198 C CA . GLY B 1 619 ? -27.547 27.875 29.297 1 94.94 619 GLY B CA 1
ATOM 12199 C C . GLY B 1 619 ? -28.625 28.797 29.844 1 94.94 619 GLY B C 1
ATOM 12200 O O . GLY B 1 619 ? -29.203 28.531 30.891 1 94.94 619 GLY B O 1
ATOM 12201 N N . LEU B 1 620 ? -28.812 29.906 29.125 1 95.62 620 LEU B N 1
ATOM 12202 C CA . LEU B 1 620 ? -29.781 30.906 29.578 1 95.62 620 LEU B CA 1
ATOM 12203 C C . LEU B 1 620 ? -30.859 31.156 28.516 1 95.62 620 LEU B C 1
ATOM 12205 O O . LEU B 1 620 ? -30.609 31 27.328 1 95.62 620 LEU B O 1
ATOM 12209 N N . LEU B 1 621 ? -32.031 31.562 28.938 1 93.94 621 LEU B N 1
ATOM 12210 C CA . LEU B 1 621 ? -33.125 31.969 28.094 1 93.94 621 LEU B CA 1
ATOM 12211 C C . LEU B 1 621 ? -33.469 30.875 27.078 1 93.94 621 LEU B C 1
ATOM 12213 O O . LEU B 1 621 ? -33.469 31.141 25.859 1 93.94 621 LEU B O 1
ATOM 12217 N N . LYS B 1 622 ? -33.719 29.656 27.609 1 90.44 622 LYS B N 1
ATOM 12218 C CA . LYS B 1 622 ? -34 28.469 26.812 1 90.44 622 LYS B CA 1
ATOM 12219 C C . LYS B 1 622 ? -32.875 28.125 25.875 1 90.44 622 LYS B C 1
ATOM 12221 O O . LYS B 1 622 ? -33.094 27.922 24.672 1 90.44 622 LYS B O 1
ATOM 12226 N N . ASN B 1 623 ? -31.656 28.359 26.391 1 90 623 ASN B N 1
ATOM 12227 C CA . ASN B 1 623 ? -30.406 27.984 25.734 1 90 623 ASN B CA 1
ATOM 12228 C C . ASN B 1 623 ? -30.125 28.875 24.531 1 90 623 ASN B C 1
ATOM 12230 O O . ASN B 1 623 ? -29.422 28.469 23.609 1 90 623 ASN B O 1
ATOM 12234 N N . ARG B 1 624 ? -30.688 30.047 24.422 1 93.75 624 ARG B N 1
ATOM 12235 C CA . ARG B 1 624 ? -30.312 31.031 23.406 1 93.75 624 ARG B CA 1
ATOM 12236 C C . ARG B 1 624 ? -28.891 31.531 23.609 1 93.75 624 ARG B C 1
ATOM 12238 O O . ARG B 1 624 ? -28.219 31.922 22.656 1 93.75 624 ARG B O 1
ATOM 12245 N N . ILE B 1 625 ? -28.594 31.578 24.875 1 95.81 625 ILE B N 1
ATOM 12246 C CA . ILE B 1 625 ? -27.219 31.875 25.234 1 95.81 625 ILE B CA 1
ATOM 12247 C C . ILE B 1 625 ? -26.609 30.672 25.969 1 95.81 625 ILE B C 1
ATOM 12249 O O . ILE B 1 625 ? -27.156 30.219 26.984 1 95.81 625 ILE B O 1
ATOM 12253 N N . LYS B 1 626 ? -25.656 30.188 25.484 1 95.44 626 LYS B N 1
ATOM 12254 C CA . LYS B 1 626 ? -25 29.047 26.094 1 95.44 626 LYS B CA 1
ATOM 12255 C C . LYS B 1 626 ? -23.469 29.219 26.109 1 95.44 626 LYS B C 1
ATOM 12257 O O . LYS B 1 626 ? -22.922 29.969 25.297 1 95.44 626 LYS B O 1
ATOM 12262 N N . GLY B 1 627 ? -22.812 28.5 27 1 95.06 627 GLY B N 1
ATOM 12263 C CA . GLY B 1 627 ? -21.375 28.625 27.078 1 95.06 627 GLY B CA 1
ATOM 12264 C C . GLY B 1 627 ? -20.75 27.75 28.156 1 95.06 627 GLY B C 1
ATOM 12265 O O . GLY B 1 627 ? -21.453 26.953 28.797 1 95.06 627 GLY B O 1
ATOM 12266 N N . THR B 1 628 ? -19.453 27.812 28.203 1 96.12 628 THR B N 1
ATOM 12267 C CA . THR B 1 628 ? -18.688 27.094 29.219 1 96.12 628 THR B CA 1
ATOM 12268 C C . THR B 1 628 ? -17.578 27.969 29.781 1 96.12 628 THR B C 1
ATOM 12270 O O . THR B 1 628 ? -17.078 28.875 29.109 1 96.12 628 THR B O 1
ATOM 12273 N N . VAL B 1 629 ? -17.266 27.734 31.047 1 97.31 629 VAL B N 1
ATOM 12274 C CA . VAL B 1 629 ? -16.125 28.297 31.734 1 97.31 629 VAL B CA 1
ATOM 12275 C C . VAL B 1 629 ? -15.305 27.188 32.406 1 97.31 629 VAL B C 1
ATOM 12277 O O . VAL B 1 629 ? -15.828 26.422 33.219 1 97.31 629 VAL B O 1
ATOM 12280 N N . ASP B 1 630 ? -14.055 27.078 32.031 1 97.44 630 ASP B N 1
ATOM 12281 C CA . ASP B 1 630 ? -13.195 26.047 32.594 1 97.44 630 ASP B CA 1
ATOM 12282 C C . ASP B 1 630 ? -11.883 26.625 33.094 1 97.44 630 ASP B C 1
ATOM 12284 O O . ASP B 1 630 ? -11.242 27.422 32.406 1 97.44 630 ASP B O 1
ATOM 12288 N N . TYR B 1 631 ? -11.539 26.266 34.281 1 97.81 631 TYR B N 1
ATOM 12289 C CA . TYR B 1 631 ? -10.211 26.516 34.812 1 97.81 631 TYR B CA 1
ATOM 12290 C C . TYR B 1 631 ? -9.422 25.234 34.969 1 97.81 631 TYR B C 1
ATOM 12292 O O . TYR B 1 631 ? -9.922 24.266 35.562 1 97.81 631 TYR B O 1
ATOM 12300 N N . PHE B 1 632 ? -8.188 25.219 34.469 1 96.81 632 PHE B N 1
ATOM 12301 C CA . PHE B 1 632 ? -7.438 23.953 34.531 1 96.81 632 PHE B CA 1
ATOM 12302 C C . PHE B 1 632 ? -6.012 24.203 35 1 96.81 632 PHE B C 1
ATOM 12304 O O . PHE B 1 632 ? -5.508 25.328 34.938 1 96.81 632 PHE B O 1
ATOM 12311 N N . ILE B 1 633 ? -5.371 23.109 35.5 1 97 633 ILE B N 1
ATOM 12312 C CA . ILE B 1 633 ? -3.967 23.031 35.906 1 97 633 ILE B CA 1
ATOM 12313 C C . ILE B 1 633 ? -3.375 21.703 35.438 1 97 633 ILE B C 1
ATOM 12315 O O . ILE B 1 633 ? -3.85 20.641 35.812 1 97 633 ILE B O 1
ATOM 12319 N N . ASP B 1 634 ? -2.391 21.797 34.594 1 95.25 634 ASP B N 1
ATOM 12320 C CA . ASP B 1 634 ? -1.655 20.625 34.156 1 95.25 634 ASP B CA 1
ATOM 12321 C C . ASP B 1 634 ? -0.204 20.672 34.625 1 95.25 634 ASP B C 1
ATOM 12323 O O . ASP B 1 634 ? 0.546 21.578 34.25 1 95.25 634 ASP B O 1
ATOM 12327 N N . GLN B 1 635 ? 0.161 19.688 35.344 1 95.06 635 GLN B N 1
ATOM 12328 C CA . GLN B 1 635 ? 1.529 19.562 35.844 1 95.06 635 GLN B CA 1
ATOM 12329 C C . GLN B 1 635 ? 2.227 18.344 35.25 1 95.06 635 GLN B C 1
ATOM 12331 O O . GLN B 1 635 ? 1.93 17.203 35.625 1 95.06 635 GLN B O 1
ATOM 12336 N N . LYS B 1 636 ? 3.135 18.594 34.438 1 92.56 636 LYS B N 1
ATOM 12337 C CA . LYS B 1 636 ? 3.918 17.531 33.812 1 92.56 636 LYS B CA 1
ATOM 12338 C C . LYS B 1 636 ? 5.191 17.25 34.594 1 92.56 636 LYS B C 1
ATOM 12340 O O . LYS B 1 636 ? 6.02 18.141 34.781 1 92.56 636 LYS B O 1
ATOM 12345 N N . LYS B 1 637 ? 5.312 16.047 34.938 1 91.38 637 LYS B N 1
ATOM 12346 C CA . LYS B 1 637 ? 6.453 15.648 35.75 1 91.38 637 LYS B CA 1
ATOM 12347 C C . LYS B 1 637 ? 7.336 14.648 35.031 1 91.38 637 LYS B C 1
ATOM 12349 O O . LYS B 1 637 ? 6.836 13.812 34.25 1 91.38 637 LYS B O 1
ATOM 12354 N N . ASP B 1 638 ? 8.656 14.703 35.25 1 88.81 638 ASP B N 1
ATOM 12355 C CA . ASP B 1 638 ? 9.656 13.773 34.719 1 88.81 638 ASP B CA 1
ATOM 12356 C C . ASP B 1 638 ? 9.625 13.727 33.219 1 88.81 638 ASP B C 1
ATOM 12358 O O . ASP B 1 638 ? 9.555 12.648 32.625 1 88.81 638 ASP B O 1
ATOM 12362 N N . PHE B 1 639 ? 9.562 14.914 32.719 1 88.81 639 PHE B N 1
ATOM 12363 C CA . PHE B 1 639 ? 9.531 14.883 31.266 1 88.81 639 PHE B CA 1
ATOM 12364 C C . PHE B 1 639 ? 10.852 14.367 30.703 1 88.81 639 PHE B C 1
ATOM 12366 O O . PHE B 1 639 ? 11.891 14.461 31.359 1 88.81 639 PHE B O 1
ATOM 12373 N N . ILE B 1 640 ? 10.828 13.766 29.547 1 86.81 640 ILE B N 1
ATOM 12374 C CA . ILE B 1 640 ? 11.984 13.133 28.938 1 86.81 640 ILE B CA 1
ATOM 12375 C C . ILE B 1 640 ? 12.82 14.188 28.219 1 86.81 640 ILE B C 1
ATOM 12377 O O . ILE B 1 640 ? 12.312 14.93 27.375 1 86.81 640 ILE B O 1
ATOM 12381 N N . LEU B 1 641 ? 13.977 14.289 28.594 1 83.5 641 LEU B N 1
ATOM 12382 C CA . LEU B 1 641 ? 14.906 15.273 28.062 1 83.5 641 LEU B CA 1
ATOM 12383 C C . LEU B 1 641 ? 16.156 14.594 27.516 1 83.5 641 LEU B C 1
ATOM 12385 O O . LEU B 1 641 ? 16.703 13.68 28.141 1 83.5 641 LEU B O 1
ATOM 12389 N N . ALA B 1 642 ? 16.531 15.078 26.312 1 81.31 642 ALA B N 1
ATOM 12390 C CA . ALA B 1 642 ? 17.812 14.633 25.766 1 81.31 642 ALA B CA 1
ATOM 12391 C C . ALA B 1 642 ? 18.969 15.406 26.391 1 81.31 642 ALA B 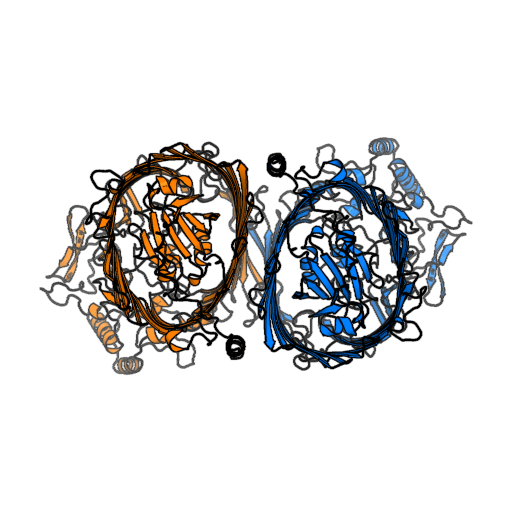C 1
ATOM 12393 O O . ALA B 1 642 ? 18.984 16.641 26.359 1 81.31 642 ALA B O 1
ATOM 12394 N N . ILE B 1 643 ? 19.844 14.75 27.062 1 76.94 643 ILE B N 1
ATOM 12395 C CA . ILE B 1 643 ? 21 15.398 27.672 1 76.94 643 ILE B CA 1
ATOM 12396 C C . ILE B 1 643 ? 22.266 15.086 26.875 1 76.94 643 ILE B C 1
ATOM 12398 O O . ILE B 1 643 ? 22.469 13.938 26.453 1 76.94 643 ILE B O 1
ATOM 12402 N N . PRO B 1 644 ? 22.797 16.109 26.375 1 62.81 644 PRO B N 1
ATOM 12403 C CA . PRO B 1 644 ? 24.078 15.828 25.719 1 62.81 644 PRO B CA 1
ATOM 12404 C C . PRO B 1 644 ? 25.062 15.094 26.641 1 62.81 644 PRO B C 1
ATOM 12406 O O . PRO B 1 644 ? 25.047 15.328 27.859 1 62.81 644 PRO B O 1
ATOM 12409 N N . ASN B 1 645 ? 25.109 13.859 26.656 1 53 645 ASN B N 1
ATOM 12410 C CA . ASN B 1 645 ? 26.047 13.172 27.547 1 53 645 ASN B CA 1
ATOM 12411 C C . ASN B 1 645 ? 27.328 13.969 27.75 1 53 645 ASN B C 1
ATOM 12413 O O . ASN B 1 645 ? 27.688 14.781 26.891 1 53 645 ASN B O 1
ATOM 12417 N N . LEU B 1 646 ? 28.125 13.648 28.875 1 45.03 646 LEU B N 1
ATOM 12418 C CA . LEU B 1 646 ? 29.203 14.211 29.688 1 45.03 646 LEU B CA 1
ATOM 12419 C C . LEU B 1 646 ? 30.344 14.719 28.812 1 45.03 646 LEU B C 1
ATOM 12421 O O . LEU B 1 646 ? 30.266 14.633 27.578 1 45.03 646 LEU B O 1
ATOM 12425 N N . SER B 1 647 ? 31.641 14.062 29 1 39.84 647 SER B N 1
ATOM 12426 C CA . SER B 1 647 ? 32.969 14.617 28.797 1 39.84 647 SER B CA 1
ATOM 12427 C C . SER B 1 647 ? 33.25 14.875 27.328 1 39.84 647 SER B C 1
ATOM 12429 O O . SER B 1 647 ? 33 14.016 26.484 1 39.84 647 SER B O 1
ATOM 12431 N N . THR B 1 648 ? 33.125 16.125 26.812 1 41.31 648 THR B N 1
ATOM 12432 C CA . THR B 1 648 ? 33.594 16.625 25.531 1 41.31 648 THR B CA 1
ATOM 12433 C C . THR B 1 648 ? 34.562 15.633 24.891 1 41.31 648 THR B C 1
ATOM 12435 O O . THR B 1 648 ? 34.812 15.68 23.688 1 41.31 648 THR B O 1
ATOM 12438 N N . GLU B 1 649 ? 35.438 15.125 25.766 1 39.97 649 GLU B N 1
ATOM 12439 C CA . GLU B 1 649 ? 36.531 14.383 25.156 1 39.97 649 GLU B CA 1
ATOM 12440 C C . GLU B 1 649 ? 36.031 13.18 24.375 1 39.97 649 GLU B C 1
ATOM 12442 O O . GLU B 1 649 ? 36.656 12.734 23.422 1 39.97 649 GLU B O 1
ATOM 12447 N N . ALA B 1 650 ? 35.094 12.43 25 1 43.12 650 ALA B N 1
ATOM 12448 C CA . ALA B 1 650 ? 34.938 11.094 24.453 1 43.12 650 ALA B CA 1
ATOM 12449 C C . ALA B 1 650 ? 33.75 11.047 23.469 1 43.12 650 ALA B C 1
ATOM 12451 O O . ALA B 1 650 ? 33.219 9.977 23.172 1 43.12 650 ALA B O 1
ATOM 12452 N N . GLY B 1 651 ? 33.5 12 22.531 1 50.5 651 GLY B N 1
ATOM 12453 C CA . GLY B 1 651 ? 32.594 11.961 21.375 1 50.5 651 GLY B CA 1
ATOM 12454 C C . GLY B 1 651 ? 31.156 12.266 21.719 1 50.5 651 GLY B C 1
ATOM 12455 O O . GLY B 1 651 ? 30.766 12.188 22.875 1 50.5 651 GLY B O 1
ATOM 12456 N N . GLY B 1 652 ? 30.328 13.258 21.141 1 55.75 652 GLY B N 1
ATOM 12457 C CA . GLY B 1 652 ? 29.016 13.891 21.141 1 55.75 652 GLY B CA 1
ATOM 12458 C C . GLY B 1 652 ? 27.875 12.906 21.297 1 55.75 652 GLY B C 1
ATOM 12459 O O . GLY B 1 652 ? 27.125 12.656 20.344 1 55.75 652 GLY B O 1
ATOM 12460 N N . TYR B 1 653 ? 27.75 12.164 22.391 1 64.38 653 TYR B N 1
ATOM 12461 C CA . TYR B 1 653 ? 26.688 11.195 22.641 1 64.38 653 TYR B CA 1
ATOM 12462 C C . TYR B 1 653 ? 25.531 11.836 23.391 1 64.38 653 TYR B C 1
ATOM 12464 O O . TYR B 1 653 ? 25.734 12.789 24.156 1 64.38 653 TYR B O 1
ATOM 12472 N N . THR B 1 654 ? 24.203 11.562 23.016 1 75.69 654 THR B N 1
ATOM 12473 C CA . THR B 1 654 ? 23 12.055 23.656 1 75.69 654 THR B CA 1
ATOM 12474 C C . THR B 1 654 ? 22.328 10.945 24.453 1 75.69 654 THR B C 1
ATOM 12476 O O . THR B 1 654 ? 22.281 9.797 24.016 1 75.69 654 THR B O 1
ATOM 12479 N N . LYS B 1 655 ? 22.016 11.195 25.734 1 80.88 655 LYS B N 1
ATOM 12480 C CA . LYS B 1 655 ? 21.234 10.289 26.562 1 80.88 655 LYS B CA 1
ATOM 12481 C C . LYS B 1 655 ? 19.891 10.906 26.938 1 80.88 655 LYS B C 1
ATOM 12483 O O . LYS B 1 655 ? 19.812 12.094 27.266 1 80.88 655 LYS B O 1
ATOM 12488 N N . TYR B 1 656 ? 18.859 10.117 26.859 1 85.56 656 TYR B N 1
ATOM 12489 C CA . TYR B 1 656 ? 17.531 10.562 27.266 1 85.56 656 TYR B CA 1
ATOM 12490 C C . TYR B 1 656 ? 17.234 10.172 28.719 1 85.56 656 TYR B C 1
ATOM 12492 O O . TYR B 1 656 ? 17.406 9.008 29.094 1 85.56 656 TYR B O 1
ATOM 12500 N N . ILE B 1 657 ? 16.859 11.102 29.484 1 87.19 657 ILE B N 1
ATOM 12501 C CA . ILE B 1 657 ? 16.578 10.836 30.891 1 87.19 657 ILE B CA 1
ATOM 12502 C C . ILE B 1 657 ? 15.258 11.516 31.281 1 87.19 657 ILE B C 1
ATOM 12504 O O . ILE B 1 657 ? 14.781 12.414 30.578 1 87.19 657 ILE B O 1
ATOM 12508 N N . ASN B 1 658 ? 14.688 11.008 32.375 1 89.31 658 ASN B N 1
ATOM 12509 C CA . ASN B 1 658 ? 13.562 11.703 32.969 1 89.31 658 ASN B CA 1
ATOM 12510 C C . ASN B 1 658 ? 14.031 12.836 33.875 1 89.31 658 ASN B C 1
ATOM 12512 O O . ASN B 1 658 ? 14.781 12.602 34.844 1 89.31 658 ASN B O 1
ATOM 12516 N N . ALA B 1 659 ? 13.57 13.992 33.406 1 86 659 ALA B N 1
ATOM 12517 C CA . ALA B 1 659 ? 14.008 15.141 34.188 1 86 659 ALA B CA 1
ATOM 12518 C C . ALA B 1 659 ? 13 16.281 34.094 1 86 659 ALA B C 1
ATOM 12520 O O . ALA B 1 659 ? 12.281 16.406 33.094 1 86 659 ALA B O 1
ATOM 12521 N N . GLY B 1 660 ? 12.797 16.953 35.188 1 85.25 660 GLY B N 1
ATOM 12522 C CA . GLY B 1 660 ? 12.188 18.281 35.188 1 85.25 660 GLY B CA 1
ATOM 12523 C C . GLY B 1 660 ? 10.695 18.25 35.438 1 85.25 660 GLY B C 1
ATOM 12524 O O . GLY B 1 660 ? 10.117 17.188 35.688 1 85.25 660 GLY B O 1
ATOM 12525 N N . ASP B 1 661 ? 10.164 19.422 35.469 1 91.75 661 ASP B N 1
ATOM 12526 C CA . ASP B 1 661 ? 8.773 19.672 35.781 1 91.75 661 ASP B CA 1
ATOM 12527 C C . ASP B 1 661 ? 8.266 20.953 35.125 1 91.75 661 ASP B C 1
ATOM 12529 O O . ASP B 1 661 ? 8.945 21.984 35.125 1 91.75 661 ASP B O 1
ATOM 12533 N N . LEU B 1 662 ? 7.109 20.812 34.438 1 94 662 LEU B N 1
ATOM 12534 C CA . LEU B 1 662 ? 6.48 21.922 33.719 1 94 662 LEU B CA 1
ATOM 12535 C C . LEU B 1 662 ? 5.016 22.062 34.125 1 94 662 LEU B C 1
ATOM 12537 O O . LEU B 1 662 ? 4.309 21.062 34.281 1 94 662 LEU B O 1
ATOM 12541 N N . LYS B 1 663 ? 4.586 23.281 34.25 1 96.06 663 LYS B N 1
ATOM 12542 C CA . LYS B 1 663 ? 3.209 23.547 34.656 1 96.06 663 LYS B CA 1
ATOM 12543 C C . LYS B 1 663 ? 2.514 24.484 33.656 1 96.06 663 LYS B C 1
ATOM 12545 O O . LYS B 1 663 ? 3.027 25.562 33.344 1 96.06 663 LYS B O 1
ATOM 12550 N N . ASN B 1 664 ? 1.358 24.109 33.094 1 96.19 664 ASN B N 1
ATOM 12551 C CA . ASN B 1 664 ? 0.427 24.938 32.344 1 96.19 664 ASN B CA 1
ATOM 12552 C C . ASN B 1 664 ? -0.856 25.203 33.125 1 96.19 664 ASN B C 1
ATOM 12554 O O . ASN B 1 664 ? -1.427 24.297 33.719 1 96.19 664 ASN B O 1
ATOM 12558 N N . LYS B 1 665 ? -1.296 26.375 33.156 1 97.06 665 LYS B N 1
ATOM 12559 C CA . LYS B 1 665 ? -2.59 26.719 33.75 1 97.06 665 LYS B CA 1
ATOM 12560 C C . LYS B 1 665 ? -3.336 27.719 32.875 1 97.06 665 LYS B C 1
ATOM 12562 O O . LYS B 1 665 ? -2.717 28.469 32.094 1 97.06 665 LYS B O 1
ATOM 12567 N N . GLY B 1 666 ? -4.656 27.672 32.938 1 97.38 666 GLY B N 1
ATOM 12568 C CA . GLY B 1 666 ? -5.367 28.609 32.094 1 97.38 666 GLY B CA 1
ATOM 12569 C C . GLY B 1 666 ? -6.855 28.656 32.375 1 97.38 666 GLY B C 1
ATOM 12570 O O . GLY B 1 666 ? -7.375 27.859 33.156 1 97.38 666 GLY B O 1
ATOM 12571 N N . LEU B 1 667 ? -7.461 29.672 31.859 1 98.12 667 LEU B N 1
ATOM 12572 C CA . LEU B 1 667 ? -8.898 29.891 31.859 1 98.12 667 LEU B CA 1
ATOM 12573 C C . LEU B 1 667 ? -9.469 29.844 30.453 1 98.12 667 LEU B C 1
ATOM 12575 O O . LEU B 1 667 ? -8.953 30.516 29.547 1 98.12 667 LEU B O 1
ATOM 12579 N N . GLU B 1 668 ? -10.484 29.016 30.312 1 97.94 668 GLU B N 1
ATOM 12580 C CA . GLU B 1 668 ? -11.172 28.875 29.031 1 97.94 668 GLU B CA 1
ATOM 12581 C C . GLU B 1 668 ? -12.609 29.375 29.109 1 97.94 668 GLU B C 1
ATOM 12583 O O . GLU B 1 668 ? -13.352 29.016 30.016 1 97.94 668 GLU B O 1
ATOM 12588 N N . LEU B 1 669 ? -12.961 30.188 28.125 1 97.69 669 LEU B N 1
ATOM 12589 C CA . LEU B 1 669 ? -14.32 30.719 28.031 1 97.69 669 LEU B CA 1
ATOM 12590 C C . LEU B 1 669 ? -14.906 30.469 26.656 1 97.69 669 LEU B C 1
ATOM 12592 O O . LEU B 1 669 ? -14.203 30.594 25.641 1 97.69 669 LEU B O 1
ATOM 12596 N N . SER B 1 670 ? -16.094 30.062 26.609 1 97 670 SER B N 1
ATOM 12597 C CA . SER B 1 670 ? -16.828 29.938 25.359 1 97 670 SER B CA 1
ATOM 12598 C C . SER B 1 670 ? -18.266 30.453 25.516 1 97 670 SER B C 1
ATOM 12600 O O . SER B 1 670 ? -18.891 30.25 26.547 1 97 670 SER B O 1
ATOM 12602 N N . ILE B 1 671 ? -18.766 31.109 24.453 1 96.62 671 ILE B N 1
ATOM 12603 C CA . ILE B 1 671 ? -20.125 31.625 24.469 1 96.62 671 ILE B CA 1
ATOM 12604 C C . ILE B 1 671 ? -20.75 31.531 23.078 1 96.62 671 ILE B C 1
ATOM 12606 O O . ILE B 1 671 ? -20.047 31.75 22.078 1 96.62 671 ILE B O 1
ATOM 12610 N N . SER B 1 672 ? -21.859 31.125 22.969 1 96 672 SER B N 1
ATOM 12611 C CA . SER B 1 672 ? -22.672 31.172 21.766 1 96 672 SER B CA 1
ATOM 12612 C C . SER B 1 672 ? -24.047 31.781 22.047 1 96 672 SER B C 1
ATOM 12614 O O . SER B 1 672 ? -24.656 31.484 23.078 1 96 672 SER B O 1
ATOM 12616 N N . ALA B 1 673 ? -24.531 32.656 21.141 1 96.81 673 ALA B N 1
ATOM 12617 C CA . ALA B 1 673 ? -25.812 33.344 21.359 1 96.81 673 ALA B CA 1
ATOM 12618 C C . ALA B 1 673 ? -26.625 33.406 20.078 1 96.81 673 ALA B C 1
ATOM 12620 O O . ALA B 1 673 ? -26.094 33.781 19.016 1 96.81 673 ALA B O 1
ATOM 12621 N N . ASP B 1 674 ? -27.828 33 20.219 1 95.94 674 ASP B N 1
ATOM 12622 C CA . ASP B 1 674 ? -28.781 33.219 19.141 1 95.94 674 ASP B CA 1
ATOM 12623 C C . ASP B 1 674 ? -29.453 34.594 19.297 1 95.94 674 ASP B C 1
ATOM 12625 O O . ASP B 1 674 ? -30.406 34.75 20.062 1 95.94 674 ASP B O 1
ATOM 12629 N N . ILE B 1 675 ? -29.047 35.469 18.484 1 95.69 675 ILE B N 1
ATOM 12630 C CA . ILE B 1 675 ? -29.531 36.844 18.594 1 95.69 675 ILE B CA 1
ATOM 12631 C C . ILE B 1 675 ? -30.969 36.938 18.062 1 95.69 675 ILE B C 1
ATOM 12633 O O . ILE B 1 675 ? -31.844 37.5 18.703 1 95.69 675 ILE B O 1
ATOM 12637 N N . ILE B 1 676 ? -31.094 36.406 16.828 1 95.44 676 ILE B N 1
ATOM 12638 C CA . ILE B 1 676 ? -32.406 36.312 16.203 1 95.44 676 ILE B CA 1
ATOM 12639 C C . ILE B 1 676 ? -32.656 34.844 15.781 1 95.44 676 ILE B C 1
ATOM 12641 O O . ILE B 1 676 ? -31.797 34.219 15.133 1 95.44 676 ILE B O 1
ATOM 12645 N N . LYS B 1 677 ? -33.75 34.281 16.219 1 92.56 677 LYS B N 1
ATOM 12646 C CA . LYS B 1 677 ? -34.188 32.969 15.82 1 92.56 677 LYS B CA 1
ATOM 12647 C C . LYS B 1 677 ? -35.625 32.969 15.367 1 92.56 677 LYS B C 1
ATOM 12649 O O . LYS B 1 677 ? -36.562 32.969 16.188 1 92.56 677 LYS B O 1
ATOM 12654 N N . SER B 1 678 ? -35.75 33 14.172 1 91.25 678 SER B N 1
ATOM 12655 C CA . SER B 1 678 ? -37.094 32.969 13.586 1 91.25 678 SER B CA 1
ATOM 12656 C C . SER B 1 678 ? -37.188 31.984 12.43 1 91.25 678 SER B C 1
ATOM 12658 O O . SER B 1 678 ? -36.188 31.328 12.086 1 91.25 678 SER B O 1
ATOM 12660 N N . ARG B 1 679 ? -38.344 31.859 11.914 1 87.12 679 ARG B N 1
ATOM 12661 C CA . ARG B 1 679 ? -38.562 30.906 10.828 1 87.12 679 ARG B CA 1
ATOM 12662 C C . ARG B 1 679 ? -37.781 31.312 9.586 1 87.12 679 ARG B C 1
ATOM 12664 O O . ARG B 1 679 ? -37.188 30.469 8.906 1 87.12 679 ARG B O 1
ATOM 12671 N N . ASP B 1 680 ? -37.719 32.562 9.289 1 88.88 680 ASP B N 1
ATOM 12672 C CA . ASP B 1 680 ? -37.125 33 8.031 1 88.88 680 ASP B CA 1
ATOM 12673 C C . ASP B 1 680 ? -35.75 33.625 8.25 1 88.88 680 ASP B C 1
ATOM 12675 O O . ASP B 1 680 ? -34.969 33.75 7.316 1 88.88 680 ASP B O 1
ATOM 12679 N N . PHE B 1 681 ? -35.531 34.125 9.477 1 93.25 681 PHE B N 1
ATOM 12680 C CA . PHE B 1 681 ? -34.312 34.875 9.75 1 93.25 681 PHE B CA 1
ATOM 12681 C C . PHE B 1 681 ? -33.625 34.344 11.008 1 93.25 681 PHE B C 1
ATOM 12683 O O . PHE B 1 681 ? -34.188 34.375 12.094 1 93.25 681 PHE B O 1
ATOM 12690 N N . ASN B 1 682 ? -32.438 33.844 10.859 1 95.38 682 ASN B N 1
ATOM 12691 C CA . ASN B 1 682 ? -31.625 33.375 11.977 1 95.38 682 ASN B CA 1
ATOM 12692 C C . ASN B 1 682 ? -30.266 34.062 12.023 1 95.38 682 ASN B C 1
ATOM 12694 O O . ASN B 1 682 ? -29.594 34.188 10.992 1 95.38 682 ASN B O 1
ATOM 12698 N N . TRP B 1 683 ? -29.906 34.656 13.125 1 96.31 683 TRP B N 1
ATOM 12699 C CA . TRP B 1 683 ? -28.625 35.312 13.352 1 96.31 683 TRP B CA 1
ATOM 12700 C C . TRP B 1 683 ? -28 34.844 14.656 1 96.31 683 TRP B C 1
ATOM 12702 O O . TRP B 1 683 ? -28.609 34.938 15.727 1 96.31 683 TRP B O 1
ATOM 12712 N N . SER B 1 684 ? -26.844 34.25 14.555 1 96 684 SER B N 1
ATOM 12713 C CA . SER B 1 684 ? -26.125 33.781 15.75 1 96 684 SER B CA 1
ATOM 12714 C C . SER B 1 684 ? -24.703 34.312 15.781 1 96 684 SER B C 1
ATOM 12716 O O . SER B 1 684 ? -24.125 34.625 14.742 1 96 684 SER B O 1
ATOM 12718 N N . ILE B 1 685 ? -24.156 34.5 16.984 1 96.75 685 ILE B N 1
ATOM 12719 C CA . ILE B 1 685 ? -22.766 34.875 17.234 1 96.75 685 ILE B CA 1
ATOM 12720 C C . ILE B 1 685 ? -22.109 33.875 18.156 1 96.75 685 ILE B C 1
ATOM 12722 O O . ILE B 1 685 ? -22.781 33.25 18.984 1 96.75 685 ILE B O 1
ATOM 12726 N N . ARG B 1 686 ? -20.891 33.594 17.969 1 95.94 686 ARG B N 1
ATOM 12727 C CA . ARG B 1 686 ? -20.125 32.688 18.828 1 95.94 686 ARG B CA 1
ATOM 12728 C C . ARG B 1 686 ? -18.734 33.25 19.094 1 95.94 686 ARG B C 1
ATOM 12730 O O . ARG B 1 686 ? -18.172 33.969 18.266 1 95.94 686 ARG B O 1
ATOM 12737 N N . ALA B 1 687 ? -18.172 32.906 20.234 1 97.38 687 ALA B N 1
ATOM 12738 C CA . ALA B 1 687 ? -16.828 33.344 20.609 1 97.38 687 ALA B CA 1
ATOM 12739 C C . ALA B 1 687 ? -16.219 32.406 21.641 1 97.38 687 ALA B C 1
ATOM 12741 O O . ALA B 1 687 ? -16.922 31.781 22.422 1 97.38 687 ALA B O 1
ATOM 12742 N N . ASN B 1 688 ? -14.922 32.281 21.578 1 97.31 688 ASN B N 1
ATOM 12743 C CA . ASN B 1 688 ? -14.156 31.594 22.609 1 97.31 688 ASN B CA 1
ATOM 12744 C C . ASN B 1 688 ? -12.805 32.25 22.859 1 97.31 688 ASN B C 1
ATOM 12746 O O . ASN B 1 688 ? -12.266 32.906 21.969 1 97.31 688 ASN B O 1
ATOM 12750 N N . THR B 1 689 ? -12.312 32.062 24 1 97.69 689 THR B N 1
ATOM 12751 C CA . THR B 1 689 ? -11.008 32.625 24.359 1 97.69 689 THR B CA 1
ATOM 12752 C C . THR B 1 689 ? -10.305 31.75 25.391 1 97.69 689 THR B C 1
ATOM 12754 O O . THR B 1 689 ? -10.953 31.016 26.141 1 97.69 689 THR B O 1
ATOM 12757 N N . SER B 1 690 ? -9.031 31.766 25.344 1 98.06 690 SER B N 1
ATOM 12758 C CA . SER B 1 690 ? -8.172 31.062 26.281 1 98.06 690 SER B CA 1
ATOM 12759 C C . SER B 1 690 ? -7.125 32 26.875 1 98.06 690 SER B C 1
ATOM 12761 O O . SER B 1 690 ? -6.422 32.688 26.141 1 98.06 690 SER B O 1
ATOM 12763 N N . LEU B 1 691 ? -7.066 32.031 28.141 1 98.31 691 LEU B N 1
ATOM 12764 C CA . LEU B 1 691 ? -6.016 32.719 28.891 1 98.31 691 LEU B CA 1
ATOM 12765 C C . LEU B 1 691 ? -5.027 31.719 29.484 1 98.31 691 LEU B C 1
ATOM 12767 O O . LEU B 1 691 ? -5.41 30.875 30.297 1 98.31 691 LEU B O 1
ATOM 12771 N N . MET B 1 692 ? -3.768 31.922 29.156 1 97.69 692 MET B N 1
ATOM 12772 C CA . MET B 1 692 ? -2.805 30.875 29.484 1 97.69 692 MET B CA 1
ATOM 12773 C C . MET B 1 692 ? -1.666 31.422 30.328 1 97.69 692 MET B C 1
ATOM 12775 O O . MET B 1 692 ? -1.295 32.594 30.203 1 97.69 692 MET B O 1
ATOM 12779 N N . SER B 1 693 ? -1.112 30.547 31.156 1 97.19 693 SER B N 1
ATOM 12780 C CA . SER B 1 693 ? 0.129 30.766 31.891 1 97.19 693 SER B CA 1
ATOM 12781 C C . SER B 1 693 ? 1.019 29.531 31.844 1 97.19 693 SER B C 1
ATOM 12783 O O . SER B 1 693 ? 0.529 28.406 31.969 1 97.19 693 SER B O 1
ATOM 12785 N N . TYR B 1 694 ? 2.303 29.781 31.672 1 96.81 694 TYR B N 1
ATOM 12786 C CA . TYR B 1 694 ? 3.295 28.719 31.562 1 96.81 694 TYR B CA 1
ATOM 12787 C C . TYR B 1 694 ? 4.418 28.922 32.562 1 96.81 694 TYR B C 1
ATOM 12789 O O . TYR B 1 694 ? 4.844 30.047 32.844 1 96.81 694 TYR B O 1
ATOM 12797 N N . LYS B 1 695 ? 4.906 27.766 33.062 1 96.94 695 LYS B N 1
ATOM 12798 C CA . LYS B 1 695 ? 6.043 27.875 34 1 96.94 695 LYS B CA 1
ATOM 12799 C C . LYS B 1 695 ? 6.875 26.594 33.969 1 96.94 695 LYS B C 1
ATOM 12801 O O . LYS B 1 695 ? 6.34 25.5 34.156 1 96.94 695 LYS B O 1
ATOM 12806 N N . LEU B 1 696 ? 8.156 26.766 33.75 1 96.25 696 LEU B N 1
ATOM 12807 C CA . LEU B 1 696 ? 9.094 25.672 33.969 1 96.25 696 LEU B CA 1
ATOM 12808 C C . LEU B 1 696 ? 9.547 25.594 35.438 1 96.25 696 LEU B C 1
ATOM 12810 O O . LEU B 1 696 ? 10.234 26.5 35.906 1 96.25 696 LEU B O 1
ATOM 12814 N N . ASN B 1 697 ? 9.234 24.547 36.062 1 95 697 ASN B N 1
ATOM 12815 C CA . ASN B 1 697 ? 9.523 24.453 37.5 1 95 697 ASN B CA 1
ATOM 12816 C C . ASN B 1 697 ? 10.922 23.875 37.75 1 95 697 ASN B C 1
ATOM 12818 O O . ASN B 1 697 ? 11.625 24.312 38.656 1 95 697 ASN B O 1
ATOM 12822 N N . LYS B 1 698 ? 11.25 22.875 37 1 94 698 LYS B N 1
ATOM 12823 C CA . LYS B 1 698 ? 12.523 22.188 37.219 1 94 698 LYS B CA 1
ATOM 12824 C C . LYS B 1 698 ? 13.07 21.594 35.938 1 94 698 LYS B C 1
ATOM 12826 O O . LYS B 1 698 ? 12.312 21.109 35.094 1 94 698 LYS B O 1
ATOM 12831 N N . LEU B 1 699 ? 14.367 21.688 35.812 1 92.75 699 LEU B N 1
ATOM 12832 C CA . LEU B 1 699 ? 15.094 20.922 34.844 1 92.75 699 LEU B CA 1
ATOM 12833 C C . LEU B 1 699 ? 15.758 19.703 35.469 1 92.75 699 LEU B C 1
ATOM 12835 O O . LEU B 1 699 ? 15.273 19.188 36.5 1 92.75 699 LEU B O 1
ATOM 12839 N N . ARG B 1 700 ? 16.766 19.141 34.812 1 88.75 700 ARG B N 1
ATOM 12840 C CA . ARG B 1 700 ? 17.469 18.031 35.438 1 88.75 700 ARG B CA 1
ATOM 12841 C C . ARG B 1 700 ? 18.266 18.5 36.656 1 88.75 700 ARG B C 1
ATOM 12843 O O . ARG B 1 700 ? 18.641 19.672 36.75 1 88.75 700 ARG B O 1
ATOM 12850 N N . ASN B 1 701 ? 18.531 17.5 37.562 1 85.62 701 ASN B N 1
ATOM 12851 C CA . ASN B 1 701 ? 19.312 17.844 38.75 1 85.62 701 ASN B CA 1
ATOM 12852 C C . ASN B 1 701 ? 20.656 18.438 38.344 1 85.62 701 ASN B C 1
ATOM 12854 O O . ASN B 1 701 ? 21.375 17.891 37.531 1 85.62 701 ASN B O 1
ATOM 12858 N N . GLY B 1 702 ? 20.953 19.516 38.875 1 85.62 702 GLY B N 1
ATOM 12859 C CA . GLY B 1 702 ? 22.234 20.156 38.625 1 85.62 702 GLY B CA 1
ATOM 12860 C C . GLY B 1 702 ? 22.188 21.141 37.469 1 85.62 702 GLY B C 1
ATOM 12861 O O . GLY B 1 702 ? 23.172 21.781 37.156 1 85.62 702 GLY B O 1
ATOM 12862 N N . GLU B 1 703 ? 21.078 21.172 36.781 1 89.38 703 GLU B N 1
ATOM 12863 C CA . GLU B 1 703 ? 20.906 22.109 35.688 1 89.38 703 GLU B CA 1
ATOM 12864 C C . GLU B 1 703 ? 19.75 23.062 35.938 1 89.38 703 GLU B C 1
ATOM 12866 O O . GLU B 1 703 ? 18.641 22.641 36.25 1 89.38 703 GLU B O 1
ATOM 12871 N N . SER B 1 704 ? 20.047 24.344 35.844 1 92.56 704 SER B N 1
ATOM 12872 C CA . SER B 1 704 ? 19 25.312 36.094 1 92.56 704 SER B CA 1
ATOM 12873 C C . SER B 1 704 ? 18.594 26.047 34.812 1 92.56 704 SER B C 1
ATOM 12875 O O . SER B 1 704 ? 17.547 26.703 34.781 1 92.56 704 SER B O 1
ATOM 12877 N N . GLU B 1 705 ? 19.359 25.953 33.844 1 94.12 705 GLU B N 1
ATOM 12878 C CA . GLU B 1 705 ? 19.031 26.578 32.594 1 94.12 705 GLU B CA 1
ATOM 12879 C C . GLU B 1 705 ? 19.609 25.812 31.406 1 94.12 705 GLU B C 1
ATOM 12881 O O . GLU B 1 705 ? 20.594 25.062 31.578 1 94.12 705 GLU B O 1
ATOM 12886 N N . ARG B 1 706 ? 19.031 25.922 30.281 1 91.5 706 ARG B N 1
ATOM 12887 C CA . ARG B 1 706 ? 19.469 25.344 29.016 1 91.5 706 ARG B CA 1
ATOM 12888 C C . ARG B 1 706 ? 19.203 26.297 27.859 1 91.5 706 ARG B C 1
ATOM 12890 O O . ARG B 1 706 ? 18.078 26.75 27.672 1 91.5 706 ARG B O 1
ATOM 12897 N N . ILE B 1 707 ? 20.203 26.531 27.094 1 92.31 707 ILE B N 1
ATOM 12898 C CA . ILE B 1 707 ? 20.094 27.516 26.016 1 92.31 707 ILE B CA 1
ATOM 12899 C C . ILE B 1 707 ? 19.844 26.797 24.688 1 92.31 707 ILE B C 1
ATOM 12901 O O . ILE B 1 707 ? 20.5 25.797 24.375 1 92.31 707 ILE B O 1
ATOM 12905 N N . TYR B 1 708 ? 18.906 27.219 23.984 1 90.12 708 TYR B N 1
ATOM 12906 C CA . TYR B 1 708 ? 18.594 26.797 22.609 1 90.12 708 TYR B CA 1
ATOM 12907 C C . TYR B 1 708 ? 18.719 27.969 21.641 1 90.12 708 TYR B C 1
ATOM 12909 O O . TYR B 1 708 ? 17.703 28.547 21.234 1 90.12 708 TYR B O 1
ATOM 12917 N N . GLY B 1 709 ? 19.906 28.266 21.25 1 91.06 709 GLY B N 1
ATOM 12918 C CA . GLY B 1 709 ? 20.078 29.406 20.375 1 91.06 709 GLY B CA 1
ATOM 12919 C C . GLY B 1 709 ? 19.578 30.703 20.984 1 91.06 709 GLY B C 1
ATOM 12920 O O . GLY B 1 709 ? 20.109 31.172 21.984 1 91.06 709 GLY B O 1
ATOM 12921 N N . ILE B 1 710 ? 18.484 31.219 20.391 1 95.56 710 ILE B N 1
ATOM 12922 C CA . ILE B 1 710 ? 17.969 32.5 20.844 1 95.56 710 ILE B CA 1
ATOM 12923 C C . ILE B 1 710 ? 16.906 32.281 21.906 1 95.56 710 ILE B C 1
ATOM 12925 O O . ILE B 1 710 ? 16.219 33.25 22.328 1 95.56 710 ILE B O 1
ATOM 12929 N N . ASN B 1 711 ? 16.672 31.094 22.312 1 96.31 711 ASN B N 1
ATOM 12930 C CA . ASN B 1 711 ? 15.727 30.75 23.375 1 96.31 711 ASN B CA 1
ATOM 12931 C C . ASN B 1 711 ? 16.422 30.078 24.547 1 96.31 711 ASN B C 1
ATOM 12933 O O . ASN B 1 711 ? 17.547 29.594 24.406 1 96.31 711 ASN B O 1
ATOM 12937 N N . ILE B 1 712 ? 15.742 30.062 25.641 1 96.44 712 ILE B N 1
ATOM 12938 C CA . ILE B 1 712 ? 16.328 29.484 26.844 1 96.44 712 ILE B CA 1
ATOM 12939 C C . ILE B 1 712 ? 15.25 28.797 27.672 1 96.44 712 ILE B C 1
ATOM 12941 O O . ILE B 1 712 ? 14.086 29.219 27.656 1 96.44 712 ILE B O 1
ATOM 12945 N N . LEU B 1 713 ? 15.57 27.703 28.25 1 94.94 713 LEU B N 1
ATOM 12946 C CA . LEU B 1 713 ? 14.828 27.109 29.359 1 94.94 713 LEU B CA 1
ATOM 12947 C C . LEU B 1 713 ? 15.469 27.453 30.688 1 94.94 713 LEU B C 1
ATOM 12949 O O . LEU B 1 713 ? 16.641 27.156 30.922 1 94.94 713 LEU B O 1
ATOM 12953 N N . ARG B 1 714 ? 14.734 28.141 31.484 1 96.56 714 ARG B N 1
ATOM 12954 C CA . ARG B 1 714 ? 15.211 28.5 32.812 1 96.56 714 ARG B CA 1
ATOM 12955 C C . ARG B 1 714 ? 14.133 28.234 33.875 1 96.56 714 ARG B C 1
ATOM 12957 O O . ARG B 1 714 ? 12.977 28.609 33.688 1 96.56 714 ARG B O 1
ATOM 12964 N N . GLU B 1 715 ? 14.555 27.578 35.031 1 96.25 715 GLU B N 1
ATOM 12965 C CA . GLU B 1 715 ? 13.617 27.281 36.094 1 96.25 715 GLU B CA 1
ATOM 12966 C C . GLU B 1 715 ? 12.977 28.562 36.625 1 96.25 715 GLU B C 1
ATOM 12968 O O . GLU B 1 715 ? 13.664 29.562 36.844 1 96.25 715 GLU B O 1
ATOM 12973 N N . GLY B 1 716 ? 11.633 28.484 36.688 1 96.31 716 GLY B N 1
ATOM 12974 C CA . GLY B 1 716 ? 10.898 29.609 37.25 1 96.31 716 GLY B CA 1
ATOM 12975 C C . GLY B 1 716 ? 10.328 30.531 36.219 1 96.31 716 GLY B C 1
ATOM 12976 O O . GLY B 1 716 ? 9.523 31.422 36.531 1 96.31 716 GLY B O 1
ATOM 12977 N N . TYR B 1 717 ? 10.688 30.391 35 1 97.44 717 TYR B N 1
ATOM 12978 C CA . TYR B 1 717 ? 10.25 31.266 33.938 1 97.44 717 TYR B CA 1
ATOM 12979 C C . TYR B 1 717 ? 9.445 30.5 32.875 1 97.44 717 TYR B C 1
ATOM 12981 O O . TYR B 1 717 ? 9.328 29.266 32.969 1 97.44 717 TYR B O 1
ATOM 12989 N N . GLU B 1 718 ? 8.93 31.25 31.969 1 96.88 718 GLU B N 1
ATOM 12990 C CA . GLU B 1 718 ? 8.219 30.625 30.859 1 96.88 718 GLU B CA 1
ATOM 12991 C C . GLU B 1 718 ? 9.164 29.812 30 1 96.88 718 GLU B C 1
ATOM 12993 O O . GLU B 1 718 ? 10.297 30.234 29.719 1 96.88 718 GLU B O 1
ATOM 12998 N N . PRO B 1 719 ? 8.742 28.594 29.625 1 95.75 719 PRO B N 1
ATOM 12999 C CA . PRO B 1 719 ? 9.586 27.812 28.719 1 95.75 719 PRO B CA 1
ATOM 13000 C C . PRO B 1 719 ? 9.875 28.531 27.406 1 95.75 719 PRO B C 1
ATOM 13002 O O . PRO B 1 719 ? 8.992 29.203 26.859 1 95.75 719 PRO B O 1
ATOM 13005 N N . PHE B 1 720 ? 11.164 28.422 26.953 1 96.5 720 PHE B N 1
ATOM 13006 C CA . PHE B 1 720 ? 11.641 28.938 25.672 1 96.5 720 PHE B CA 1
ATOM 13007 C C . PHE B 1 720 ? 11.547 30.453 25.625 1 96.5 720 PHE B C 1
ATOM 13009 O O . PHE B 1 720 ? 11.234 31.031 24.578 1 96.5 720 PHE B O 1
ATOM 13016 N N . SER B 1 721 ? 11.672 31.047 26.703 1 97.94 721 SER B N 1
ATOM 13017 C CA . SER B 1 721 ? 11.812 32.5 26.719 1 97.94 721 SER B CA 1
ATOM 13018 C C . SER B 1 721 ? 12.969 32.938 25.828 1 97.94 721 SER B C 1
ATOM 13020 O O . SER B 1 721 ? 13.938 32.188 25.625 1 97.94 721 SER B O 1
ATOM 13022 N N . PHE B 1 722 ? 12.812 34.094 25.266 1 98.5 722 PHE B N 1
ATOM 13023 C CA . PHE B 1 722 ? 13.883 34.594 24.406 1 98.5 722 PHE B CA 1
ATOM 13024 C C . PHE B 1 722 ? 15.109 35 25.234 1 98.5 722 PHE B C 1
ATOM 13026 O O . PHE B 1 722 ? 14.977 35.531 26.328 1 98.5 722 PHE B O 1
ATOM 13033 N N . TYR B 1 723 ? 16.266 34.656 24.75 1 98.31 723 TYR B N 1
ATOM 13034 C CA . TYR B 1 723 ? 17.594 34.906 25.328 1 98.31 723 TYR B CA 1
ATOM 13035 C C . TYR B 1 723 ? 18.438 35.75 24.359 1 98.31 723 TYR B C 1
ATOM 13037 O O . TYR B 1 723 ? 19.125 35.188 23.5 1 98.31 723 TYR B O 1
ATOM 13045 N N . LEU B 1 724 ? 18.469 37.062 24.625 1 98.06 724 LEU B N 1
ATOM 13046 C CA . LEU B 1 724 ? 19.047 37.969 23.656 1 98.06 724 LEU B CA 1
ATOM 13047 C C . LEU B 1 724 ? 19.781 39.094 24.391 1 98.06 724 LEU B C 1
ATOM 13049 O O . LEU B 1 724 ? 19.5 39.375 25.547 1 98.06 724 LEU B O 1
ATOM 13053 N N . VAL B 1 725 ? 20.766 39.688 23.625 1 96.25 725 VAL B N 1
ATOM 13054 C CA . VAL B 1 725 ? 21.312 40.969 24.078 1 96.25 725 VAL B CA 1
ATOM 13055 C C . VAL B 1 725 ? 20.281 42.062 23.906 1 96.25 725 VAL B C 1
ATOM 13057 O O . VAL B 1 725 ? 19.609 42.156 22.875 1 96.25 725 VAL B O 1
ATOM 13060 N N . LYS B 1 726 ? 20.094 42.906 24.938 1 96.69 726 LYS B N 1
ATOM 13061 C CA . LYS B 1 726 ? 19.125 43.969 24.859 1 96.69 726 LYS B CA 1
ATOM 13062 C C . LYS B 1 726 ? 19.719 45.188 24.156 1 96.69 726 LYS B C 1
ATOM 13064 O O . LYS B 1 726 ? 20.812 45.656 24.5 1 96.69 726 LYS B O 1
ATOM 13069 N N . SER B 1 727 ? 19.031 45.656 23.188 1 95.12 727 SER B N 1
ATOM 13070 C CA . SER B 1 727 ? 19.422 46.906 22.516 1 95.12 727 SER B CA 1
ATOM 13071 C C . SER B 1 727 ? 19.047 48.125 23.359 1 95.12 727 SER B C 1
ATOM 13073 O O . SER B 1 727 ? 17.953 48.188 23.922 1 95.12 727 SER B O 1
ATOM 13075 N N . ALA B 1 728 ? 19.922 49.031 23.547 1 93.5 728 ALA B N 1
ATOM 13076 C CA . ALA B 1 728 ? 19.641 50.281 24.266 1 93.5 728 ALA B CA 1
ATOM 13077 C C . ALA B 1 728 ? 19.359 51.406 23.312 1 93.5 728 ALA B C 1
ATOM 13079 O O . ALA B 1 728 ? 19.375 52.594 23.703 1 93.5 728 ALA B O 1
ATOM 13080 N N . GLY B 1 729 ? 19.109 51.031 22.078 1 91.88 729 GLY B N 1
ATOM 13081 C CA . GLY B 1 729 ? 18.797 52.031 21.062 1 91.88 729 GLY B CA 1
ATOM 13082 C C . GLY B 1 729 ? 20.047 52.625 20.422 1 91.88 729 GLY B C 1
ATOM 13083 O O . GLY B 1 729 ? 21.109 52 20.438 1 91.88 729 GLY B O 1
ATOM 13084 N N . VAL B 1 730 ? 19.844 53.75 19.688 1 92.31 730 VAL B N 1
ATOM 13085 C CA . VAL B 1 730 ? 20.906 54.469 18.984 1 92.31 730 VAL B CA 1
ATOM 13086 C C . VAL B 1 730 ? 21.281 55.75 19.75 1 92.31 730 VAL B C 1
ATOM 13088 O O . VAL B 1 730 ? 20.406 56.5 20.156 1 92.31 730 VAL B O 1
ATOM 13091 N N . ASN B 1 731 ? 22.625 55.875 20.016 1 91.69 731 ASN B N 1
ATOM 13092 C CA . ASN B 1 731 ? 23.109 57.125 20.609 1 91.69 731 ASN B CA 1
ATOM 13093 C C . ASN B 1 731 ? 22.797 58.344 19.719 1 91.69 731 ASN B C 1
ATOM 13095 O O . ASN B 1 731 ? 23.344 58.438 18.625 1 91.69 731 ASN B O 1
ATOM 13099 N N . PRO B 1 732 ? 22 59.219 20.234 1 94.06 732 PRO B N 1
ATOM 13100 C CA . PRO B 1 732 ? 21.625 60.344 19.359 1 94.06 732 PRO B CA 1
ATOM 13101 C C . PRO B 1 732 ? 22.812 61.188 18.953 1 94.06 732 PRO B C 1
ATOM 13103 O O . PRO B 1 732 ? 22.781 61.844 17.922 1 94.06 732 PRO B O 1
ATOM 13106 N N . ASP B 1 733 ? 24 61.312 19.766 1 93.31 733 ASP B N 1
ATOM 13107 C CA . ASP B 1 733 ? 25.172 62.156 19.484 1 93.31 733 ASP B CA 1
ATOM 13108 C C . ASP B 1 733 ? 26.078 61.5 18.453 1 93.31 733 ASP B C 1
ATOM 13110 O O . ASP B 1 733 ? 26.672 62.188 17.625 1 93.31 733 ASP B O 1
ATOM 13114 N N . THR B 1 734 ? 26.203 60.188 18.547 1 89.25 734 THR B N 1
ATOM 13115 C CA . THR B 1 734 ? 27.25 59.562 17.766 1 89.25 734 THR B CA 1
ATOM 13116 C C . THR B 1 734 ? 26.656 58.656 16.672 1 89.25 734 THR B C 1
ATOM 13118 O O . THR B 1 734 ? 27.344 58.312 15.719 1 89.25 734 THR B O 1
ATOM 13121 N N . GLY B 1 735 ? 25.359 58.25 16.859 1 91.25 735 GLY B N 1
ATOM 13122 C CA . GLY B 1 735 ? 24.734 57.344 15.891 1 91.25 735 GLY B CA 1
ATOM 13123 C C . GLY B 1 735 ? 25.078 55.906 16.094 1 91.25 735 GLY B C 1
ATOM 13124 O O . GLY B 1 735 ? 24.594 55.031 15.383 1 91.25 735 GLY B O 1
ATOM 13125 N N . ASN B 1 736 ? 25.844 55.562 17.109 1 89.25 736 ASN B N 1
ATOM 13126 C CA . ASN B 1 736 ? 26.219 54.188 17.406 1 89.25 736 ASN B CA 1
ATOM 13127 C C . ASN B 1 736 ? 25.078 53.438 18.078 1 89.25 736 ASN B C 1
ATOM 13129 O O . ASN B 1 736 ? 24.344 54 18.891 1 89.25 736 ASN B O 1
ATOM 13133 N N . GLU B 1 737 ? 24.922 52.188 17.672 1 90.19 737 GLU B N 1
ATOM 13134 C CA . GLU B 1 737 ? 24 51.344 18.453 1 90.19 737 GLU B CA 1
ATOM 13135 C C . GLU B 1 737 ? 24.531 51.094 19.859 1 90.19 737 GLU B C 1
ATOM 13137 O O . GLU B 1 737 ? 25.719 50.875 20.031 1 90.19 737 GLU B O 1
ATOM 13142 N N . MET B 1 738 ? 23.734 51.219 20.781 1 90.75 738 MET B N 1
ATOM 13143 C CA . MET B 1 738 ? 24.078 50.938 22.156 1 90.75 738 MET B CA 1
ATOM 13144 C C . MET B 1 738 ? 23.422 49.656 22.641 1 90.75 738 MET B C 1
ATOM 13146 O O . MET B 1 738 ? 22.375 49.281 22.141 1 90.75 738 MET B O 1
ATOM 13150 N N . TYR B 1 739 ? 24.094 48.938 23.562 1 93.69 739 TYR B N 1
ATOM 13151 C CA . TYR B 1 739 ? 23.641 47.656 24.125 1 93.69 739 TYR B CA 1
ATOM 13152 C C . TYR B 1 739 ? 23.656 47.688 25.641 1 93.69 739 TYR B C 1
ATOM 13154 O O . TYR B 1 739 ? 24.422 48.469 26.25 1 93.69 739 TYR B O 1
ATOM 13162 N N . TYR B 1 740 ? 22.781 46.906 26.188 1 95.75 740 TYR B N 1
ATOM 13163 C CA . TYR B 1 740 ? 22.875 46.719 27.625 1 95.75 740 TYR B CA 1
ATOM 13164 C C . TYR B 1 740 ? 23.812 45.562 27.938 1 95.75 740 TYR B C 1
ATOM 13166 O O . TYR B 1 740 ? 23.797 44.531 27.281 1 95.75 740 TYR B O 1
ATOM 13174 N N . THR B 1 741 ? 24.672 45.688 28.891 1 95.19 741 THR B N 1
ATOM 13175 C CA . THR B 1 741 ? 25.484 44.594 29.422 1 95.19 741 THR B CA 1
ATOM 13176 C C . THR B 1 741 ? 24.641 43.688 30.297 1 95.19 741 THR B C 1
ATOM 13178 O O . THR B 1 741 ? 23.516 44.031 30.656 1 95.19 741 THR B O 1
ATOM 13181 N N . LYS B 1 742 ? 25.219 42.562 30.609 1 94.56 742 LYS B N 1
ATOM 13182 C CA . LYS B 1 742 ? 24.516 41.594 31.422 1 94.56 742 LYS B CA 1
ATOM 13183 C C . LYS B 1 742 ? 24.094 42.219 32.75 1 94.56 742 LYS B C 1
ATOM 13185 O O . LYS B 1 742 ? 23.047 41.844 33.312 1 94.56 742 LYS B O 1
ATOM 13190 N N . ASN B 1 743 ? 24.891 43.25 33.312 1 92.44 743 ASN B N 1
ATOM 13191 C CA . ASN B 1 743 ? 24.641 43.875 34.625 1 92.44 743 ASN B CA 1
ATOM 13192 C C . ASN B 1 743 ? 23.812 45.156 34.5 1 92.44 743 ASN B C 1
ATOM 13194 O O . ASN B 1 743 ? 23.578 45.844 35.469 1 92.44 743 ASN B O 1
ATOM 13198 N N . GLY B 1 744 ? 23.359 45.5 33.281 1 92.25 744 GLY B N 1
ATOM 13199 C CA . GLY B 1 744 ? 22.438 46.594 33.125 1 92.25 744 GLY B CA 1
ATOM 13200 C C . GLY B 1 744 ? 23.109 47.875 32.656 1 92.25 744 GLY B C 1
ATOM 13201 O O . GLY B 1 744 ? 22.453 48.906 32.438 1 92.25 744 GLY B O 1
ATOM 13202 N N . GLY B 1 745 ? 24.453 47.906 32.562 1 95.25 745 GLY B N 1
ATOM 13203 C CA . GLY B 1 745 ? 25.156 49.062 32.031 1 95.25 745 GLY B CA 1
ATOM 13204 C C . GLY B 1 745 ? 24.969 49.25 30.531 1 95.25 745 GLY B C 1
ATOM 13205 O O . GLY B 1 745 ? 24.516 48.344 29.844 1 95.25 745 GLY B O 1
ATOM 13206 N N . VAL B 1 746 ? 25.156 50.438 30.047 1 95.12 746 VAL B N 1
ATOM 13207 C CA . VAL B 1 746 ? 25.031 50.75 28.625 1 95.12 746 VAL B CA 1
ATOM 13208 C C . VAL B 1 746 ? 26.406 50.844 27.984 1 95.12 746 VAL B C 1
ATOM 13210 O O . VAL B 1 746 ? 27.328 51.406 28.578 1 95.12 746 VAL B O 1
ATOM 13213 N N . THR B 1 747 ? 26.562 50.156 26.875 1 91.31 747 THR B N 1
ATOM 13214 C CA . THR B 1 747 ? 27.828 50.156 26.141 1 91.31 747 THR B CA 1
ATOM 13215 C C . THR B 1 747 ? 27.578 50.219 24.641 1 91.31 747 THR B C 1
ATOM 13217 O O . THR B 1 747 ? 26.469 49.938 24.172 1 91.31 747 THR B O 1
ATOM 13220 N N . ASP B 1 748 ? 28.547 50.625 23.875 1 87.94 748 ASP B N 1
ATOM 13221 C CA . ASP B 1 748 ? 28.469 50.625 22.406 1 87.94 748 ASP B CA 1
ATOM 13222 C C . ASP B 1 748 ? 29.219 49.438 21.828 1 87.94 748 ASP B C 1
ATOM 13224 O O . ASP B 1 748 ? 29.469 49.375 20.625 1 87.94 748 ASP B O 1
ATOM 13228 N N . VAL B 1 749 ? 29.625 48.531 22.719 1 88.12 749 VAL B N 1
ATOM 13229 C CA . VAL B 1 749 ? 30.297 47.312 22.281 1 88.12 749 VAL B CA 1
ATOM 13230 C C . VAL B 1 749 ? 29.391 46.094 22.469 1 88.12 749 VAL B C 1
ATOM 13232 O O . VAL B 1 749 ? 28.984 45.781 23.594 1 88.12 749 VAL B O 1
ATOM 13235 N N . TYR B 1 750 ? 29.109 45.5 21.359 1 91.06 750 TYR B N 1
ATOM 13236 C CA . TYR B 1 750 ? 28.281 44.281 21.406 1 91.06 750 TYR B CA 1
ATOM 13237 C C . TYR B 1 750 ? 29.047 43.094 21.969 1 91.06 750 TYR B C 1
ATOM 13239 O O . TYR B 1 750 ? 30.219 42.906 21.641 1 91.06 750 TYR B O 1
ATOM 13247 N N . ASN B 1 751 ? 28.438 42.312 22.828 1 90.75 751 ASN B N 1
ATOM 13248 C CA . ASN B 1 751 ? 28.953 41.062 23.359 1 90.75 751 ASN B CA 1
ATOM 13249 C C . ASN B 1 751 ? 27.828 40.031 23.531 1 90.75 751 ASN B C 1
ATOM 13251 O O . ASN B 1 751 ? 26.906 40.25 24.312 1 90.75 751 ASN B O 1
ATOM 13255 N N . SER B 1 752 ? 27.953 38.906 22.797 1 91.94 752 SER B N 1
ATOM 13256 C CA . SER B 1 752 ? 26.922 37.875 22.844 1 91.94 752 SER B CA 1
ATOM 13257 C C . SER B 1 752 ? 26.75 37.344 24.25 1 91.94 752 SER B C 1
ATOM 13259 O O . SER B 1 752 ? 25.672 36.844 24.609 1 91.94 752 SER B O 1
ATOM 13261 N N . ASN B 1 753 ? 27.812 37.406 25.062 1 92.94 753 ASN B N 1
ATOM 13262 C CA . ASN B 1 753 ? 27.75 36.906 26.422 1 92.94 753 ASN B CA 1
ATOM 13263 C C . ASN B 1 753 ? 26.875 37.812 27.312 1 92.94 753 ASN B C 1
ATOM 13265 O O . ASN B 1 753 ? 26.531 37.438 28.438 1 92.94 753 ASN B O 1
ATOM 13269 N N . ASP B 1 754 ? 26.469 38.938 26.734 1 95 754 ASP B N 1
ATOM 13270 C CA . ASP B 1 754 ? 25.609 39.844 27.484 1 95 754 ASP B CA 1
ATOM 13271 C C . ASP B 1 754 ? 24.125 39.531 27.281 1 95 754 ASP B C 1
ATOM 13273 O O . ASP B 1 754 ? 23.25 40.219 27.766 1 95 754 ASP B O 1
ATOM 13277 N N . ALA B 1 755 ? 23.828 38.375 26.594 1 97.25 755 ALA B N 1
ATOM 13278 C CA . ALA B 1 755 ? 22.438 37.969 26.406 1 97.25 755 ALA B CA 1
ATOM 13279 C C . ALA B 1 755 ? 21.781 37.656 27.75 1 97.25 755 ALA B C 1
ATOM 13281 O O . ALA B 1 755 ? 22.422 37.094 28.641 1 97.25 755 ALA B O 1
ATOM 13282 N N . VAL B 1 756 ? 20.562 38.062 27.891 1 97.25 756 VAL B N 1
ATOM 13283 C CA . VAL B 1 756 ? 19.781 37.781 29.078 1 97.25 756 VAL B CA 1
ATOM 13284 C C . VAL B 1 756 ? 18.406 37.25 28.703 1 97.25 756 VAL B C 1
ATOM 13286 O O . VAL B 1 756 ? 17.969 37.406 27.547 1 97.25 756 VAL B O 1
ATOM 13289 N N . LEU B 1 757 ? 17.797 36.469 29.672 1 97.88 757 LEU B N 1
ATOM 13290 C CA . LEU B 1 757 ? 16.406 36.062 29.484 1 97.88 757 LEU B CA 1
ATOM 13291 C C . LEU B 1 757 ? 15.477 37.25 29.484 1 97.88 757 LEU B C 1
ATOM 13293 O O . LEU B 1 757 ? 15.547 38.094 30.391 1 97.88 757 LEU B O 1
ATOM 13297 N N . LEU B 1 758 ? 14.727 37.406 28.469 1 98.12 758 LEU B N 1
ATOM 13298 C CA . LEU B 1 758 ? 13.711 38.438 28.422 1 98.12 758 LEU B CA 1
ATOM 13299 C C . LEU B 1 758 ? 12.398 37.969 29.031 1 98.12 758 LEU B C 1
ATOM 13301 O O . LEU B 1 758 ? 11.609 37.312 28.344 1 98.12 758 LEU B O 1
ATOM 13305 N N . ASP B 1 759 ? 12.125 38.406 30.203 1 96.19 759 ASP B N 1
ATOM 13306 C CA . ASP B 1 759 ? 10.992 37.938 30.984 1 96.19 759 ASP B CA 1
ATOM 13307 C C . ASP B 1 759 ? 9.664 38.281 30.312 1 96.19 759 ASP B C 1
ATOM 13309 O O . ASP B 1 759 ? 9.469 39.406 29.875 1 96.19 759 ASP B O 1
ATOM 13313 N N . GLY B 1 760 ? 8.852 37.312 30.234 1 95.44 760 GLY B N 1
ATOM 13314 C CA . GLY B 1 760 ? 7.516 37.5 29.688 1 95.44 760 GLY B CA 1
ATOM 13315 C C . GLY B 1 760 ? 7.477 37.469 28.172 1 95.44 760 GLY B C 1
ATOM 13316 O O . GLY B 1 760 ? 6.418 37.656 27.578 1 95.44 760 GLY B O 1
ATOM 13317 N N . LYS B 1 761 ? 8.594 37.25 27.562 1 98.06 761 LYS B N 1
ATOM 13318 C CA . LYS B 1 761 ? 8.633 37.219 26.109 1 98.06 761 LYS B CA 1
ATOM 13319 C C . LYS B 1 761 ? 9.023 35.812 25.609 1 98.06 761 LYS B C 1
ATOM 13321 O O . LYS B 1 761 ? 10.203 35.469 25.609 1 98.06 761 LYS B O 1
ATOM 13326 N N . SER B 1 762 ? 8.133 35.094 25.188 1 97.5 762 SER B N 1
ATOM 13327 C CA . SER B 1 762 ? 8.312 33.781 24.578 1 97.5 762 SER B CA 1
ATOM 13328 C C . SER B 1 762 ? 7.414 33.594 23.359 1 97.5 762 SER B C 1
ATOM 13330 O O . SER B 1 762 ? 6.566 34.438 23.078 1 97.5 762 SER B O 1
ATOM 13332 N N . PRO B 1 763 ? 7.652 32.531 22.594 1 96.69 763 PRO B N 1
ATOM 13333 C CA . PRO B 1 763 ? 6.766 32.312 21.453 1 96.69 763 PRO B CA 1
ATOM 13334 C C . PRO B 1 763 ? 5.398 31.766 21.875 1 96.69 763 PRO B C 1
ATOM 13336 O O . PRO B 1 763 ? 4.508 31.609 21.031 1 96.69 763 PRO B O 1
ATOM 13339 N N . LEU B 1 764 ? 5.121 31.438 23.094 1 96.75 764 LEU B N 1
ATOM 13340 C CA . LEU B 1 764 ? 3.867 30.891 23.594 1 96.75 764 LEU B CA 1
ATOM 13341 C C . LEU B 1 764 ? 2.828 31.984 23.781 1 96.75 764 LEU B C 1
ATOM 13343 O O . LEU B 1 764 ? 3.092 33 24.453 1 96.75 764 LEU B O 1
ATOM 13347 N N . PRO B 1 765 ? 1.705 31.812 23.219 1 97.06 765 PRO B N 1
ATOM 13348 C CA . PRO B 1 765 ? 0.689 32.844 23.375 1 97.06 765 PRO B CA 1
ATOM 13349 C C . PRO B 1 765 ? 0.081 32.875 24.781 1 97.06 765 PRO B C 1
ATOM 13351 O O . PRO B 1 765 ? -0.106 31.844 25.391 1 97.06 765 PRO B O 1
ATOM 13354 N N . LYS B 1 766 ? -0.35 34.031 25.203 1 97.56 766 LYS B N 1
ATOM 13355 C CA . LYS B 1 766 ? -1.021 34.219 26.484 1 97.56 766 LYS B CA 1
ATOM 13356 C C . LYS B 1 766 ? -2.537 34.219 26.328 1 97.56 766 LYS B C 1
ATOM 13358 O O . LYS B 1 766 ? -3.27 33.844 27.25 1 97.56 766 LYS B O 1
ATOM 13363 N N . HIS B 1 767 ? -2.926 34.75 25.203 1 97.5 767 HIS B N 1
ATOM 13364 C CA . HIS B 1 767 ? -4.344 34.75 24.859 1 97.5 767 HIS B CA 1
ATOM 13365 C C . HIS B 1 767 ? -4.559 34.281 23.422 1 97.5 767 HIS B C 1
ATOM 13367 O O . HIS B 1 767 ? -3.826 34.688 22.516 1 97.5 767 HIS B O 1
ATOM 13373 N N . PHE B 1 768 ? -5.48 33.469 23.188 1 97.69 768 PHE B N 1
ATOM 13374 C CA . PHE B 1 768 ? -5.844 33.062 21.828 1 97.69 768 PHE B CA 1
ATOM 13375 C C . PHE B 1 768 ? -7.273 32.562 21.781 1 97.69 768 PHE B C 1
ATOM 13377 O O . PHE B 1 768 ? -7.844 32.188 22.812 1 97.69 768 PHE B O 1
ATOM 13384 N N . GLY B 1 769 ? -7.914 32.562 20.625 1 97.5 769 GLY B N 1
ATOM 13385 C CA . GLY B 1 769 ? -9.289 32.156 20.422 1 97.5 769 GLY B CA 1
ATOM 13386 C C . GLY B 1 769 ? -9.852 32.562 19.078 1 97.5 769 GLY B C 1
ATOM 13387 O O . GLY B 1 769 ? -9.102 32.75 18.109 1 97.5 769 GLY B O 1
ATOM 13388 N N . GLY B 1 770 ? -11.156 32.531 19.031 1 97.31 770 GLY B N 1
ATOM 13389 C CA . GLY B 1 770 ? -11.852 32.938 17.828 1 97.31 770 GLY B CA 1
ATOM 13390 C C . GLY B 1 770 ? -13.266 33.406 18.078 1 97.31 770 GLY B C 1
ATOM 13391 O O . GLY B 1 770 ? -13.797 33.25 19.188 1 97.31 770 GLY B O 1
ATOM 13392 N N . PHE B 1 771 ? -13.781 34.125 17.141 1 97.31 771 PHE B N 1
ATOM 13393 C CA . PHE B 1 771 ? -15.18 34.531 17.156 1 97.31 771 PHE B CA 1
ATOM 13394 C C . PHE B 1 771 ? -15.758 34.594 15.75 1 97.31 771 PHE B C 1
ATOM 13396 O O . PHE B 1 771 ? -15.008 34.594 14.773 1 97.31 771 PHE B O 1
ATOM 13403 N N . GLY B 1 772 ? -17.031 34.531 15.672 1 96.06 772 GLY B N 1
ATOM 13404 C CA . GLY B 1 772 ? -17.672 34.5 14.367 1 96.06 772 GLY B CA 1
ATOM 13405 C C . GLY B 1 772 ? -19.172 34.719 14.43 1 96.06 772 GLY B C 1
ATOM 13406 O O . GLY B 1 772 ? -19.719 34.906 15.516 1 96.06 772 GLY B O 1
ATOM 13407 N N . THR B 1 773 ? -19.75 34.781 13.281 1 95.75 773 THR B N 1
ATOM 13408 C CA . THR B 1 773 ? -21.188 35 13.156 1 95.75 773 THR B CA 1
ATOM 13409 C C . THR B 1 773 ? -21.781 34.156 12.023 1 95.75 773 THR B C 1
ATOM 13411 O O . THR B 1 773 ? -21.062 33.75 11.102 1 95.75 773 THR B O 1
ATOM 13414 N N . SER B 1 774 ? -22.969 33.812 12.172 1 94.56 774 SER B N 1
ATOM 13415 C CA . SER B 1 774 ? -23.75 33.125 11.148 1 94.56 774 SER B CA 1
ATOM 13416 C C . SER B 1 774 ? -25.094 33.781 10.945 1 94.56 774 SER B C 1
ATOM 13418 O O . SER B 1 774 ? -25.781 34.125 11.914 1 94.56 774 SER B O 1
ATOM 13420 N N . PHE B 1 775 ? -25.375 33.969 9.711 1 93.75 775 PHE B N 1
ATOM 13421 C CA . PHE B 1 775 ? -26.609 34.594 9.289 1 93.75 775 PHE B CA 1
ATOM 13422 C C . PHE B 1 775 ? -27.312 33.781 8.227 1 93.75 775 PHE B C 1
ATOM 13424 O O . PHE B 1 775 ? -26.656 33.219 7.324 1 93.75 775 PHE B O 1
ATOM 13431 N N . SER B 1 776 ? -28.625 33.562 8.414 1 94.38 776 SER B N 1
ATOM 13432 C CA . SER B 1 776 ? -29.422 32.906 7.363 1 94.38 776 SER B CA 1
ATOM 13433 C C . SER B 1 776 ? -30.75 33.625 7.152 1 94.38 776 SER B C 1
ATOM 13435 O O . SER B 1 776 ? -31.391 34.062 8.117 1 94.38 776 SER B O 1
ATOM 13437 N N . TYR B 1 777 ? -31.156 33.906 5.902 1 94.75 777 TYR B N 1
ATOM 13438 C CA . TYR B 1 777 ? -32.406 34.562 5.539 1 94.75 777 TYR B CA 1
ATOM 13439 C C . TYR B 1 777 ? -32.938 34 4.234 1 94.75 777 TYR B C 1
ATOM 13441 O O . TYR B 1 777 ? -32.406 34.25 3.16 1 94.75 777 TYR B O 1
ATOM 13449 N N . LYS B 1 778 ? -34.094 33.344 4.133 1 90.88 778 LYS B N 1
ATOM 13450 C CA . LYS B 1 778 ? -34.812 32.812 2.992 1 90.88 778 LYS B CA 1
ATOM 13451 C C . LYS B 1 778 ? -33.875 32.219 1.959 1 90.88 778 LYS B C 1
ATOM 13453 O O . LYS B 1 778 ? -33.906 32.562 0.781 1 90.88 778 LYS B O 1
ATOM 13458 N N . GLY B 1 779 ? -33 31.359 2.285 1 90.88 779 GLY B N 1
ATOM 13459 C CA . GLY B 1 779 ? -32.094 30.641 1.406 1 90.88 779 GLY B CA 1
ATOM 13460 C C . GLY B 1 779 ? -30.672 31.234 1.395 1 90.88 779 GLY B C 1
ATOM 13461 O O . GLY B 1 779 ? -29.719 30.562 0.987 1 90.88 779 GLY B O 1
ATOM 13462 N N . LEU B 1 780 ? -30.594 32.562 1.701 1 95.44 780 LEU B N 1
ATOM 13463 C CA . LEU B 1 780 ? -29.281 33.219 1.803 1 95.44 780 LEU B CA 1
ATOM 13464 C C . LEU B 1 780 ? -28.609 32.844 3.121 1 95.44 780 LEU B C 1
ATOM 13466 O O . LEU B 1 780 ? -29.25 32.844 4.172 1 95.44 780 LEU B O 1
ATOM 13470 N N . ASP B 1 781 ? -27.406 32.469 3.064 1 94.06 781 ASP B N 1
ATOM 13471 C CA . ASP B 1 781 ? -26.656 32.219 4.297 1 94.06 781 ASP B CA 1
ATOM 13472 C C . ASP B 1 781 ? -25.281 32.875 4.254 1 94.06 781 ASP B C 1
ATOM 13474 O O . ASP B 1 781 ? -24.688 33.031 3.184 1 94.06 781 ASP B O 1
ATOM 13478 N N . LEU B 1 782 ? -24.812 33.344 5.352 1 95.25 782 LEU B N 1
ATOM 13479 C CA . LEU B 1 782 ? -23.5 33.969 5.531 1 95.25 782 LEU B CA 1
ATOM 13480 C C . LEU B 1 782 ? -22.828 33.438 6.793 1 95.25 782 LEU B C 1
ATOM 13482 O O . LEU B 1 782 ? -23.469 33.312 7.844 1 95.25 782 LEU B O 1
ATOM 13486 N N . GLN B 1 783 ? -21.609 33.094 6.68 1 94.62 783 GLN B N 1
ATOM 13487 C CA . GLN B 1 783 ? -20.781 32.688 7.812 1 94.62 783 GLN B CA 1
ATOM 13488 C C . GLN B 1 783 ? -19.438 33.375 7.789 1 94.62 783 GLN B C 1
ATOM 13490 O O . GLN B 1 783 ? -18.75 33.406 6.758 1 94.62 783 GLN B O 1
ATOM 13495 N N . ALA B 1 784 ? -19.062 33.969 8.859 1 95.44 784 ALA B N 1
ATOM 13496 C CA . ALA B 1 784 ? -17.766 34.625 9 1 95.44 784 ALA B CA 1
ATOM 13497 C C . ALA B 1 784 ? -17.062 34.188 10.281 1 95.44 784 ALA B C 1
ATOM 13499 O O . ALA B 1 784 ? -17.688 34.125 11.344 1 95.44 784 ALA B O 1
ATOM 13500 N N . ASP B 1 785 ? -15.797 33.844 10.156 1 95 785 ASP B N 1
ATOM 13501 C CA . ASP B 1 785 ? -15.008 33.406 11.297 1 95 785 ASP B CA 1
ATOM 13502 C C . ASP B 1 785 ? -13.711 34.188 11.414 1 95 785 ASP B C 1
ATOM 13504 O O . ASP B 1 785 ? -13.008 34.406 10.422 1 95 785 ASP B O 1
ATOM 13508 N N . PHE B 1 786 ? -13.422 34.594 12.602 1 96.88 786 PHE B N 1
ATOM 13509 C CA . PHE B 1 786 ? -12.188 35.312 12.938 1 96.88 786 PHE B CA 1
ATOM 13510 C C . PHE B 1 786 ? -11.367 34.5 13.938 1 96.88 786 PHE B C 1
ATOM 13512 O O . PHE B 1 786 ? -11.922 33.812 14.789 1 96.88 786 PHE B O 1
ATOM 13519 N N . THR B 1 787 ? -10.078 34.594 13.859 1 96.75 787 THR B N 1
ATOM 13520 C CA . THR B 1 787 ? -9.156 34.031 14.836 1 96.75 787 THR B CA 1
ATOM 13521 C C . THR B 1 787 ? -8.18 35.094 15.352 1 96.75 787 THR B C 1
ATOM 13523 O O . THR B 1 787 ? -7.871 36.031 14.641 1 96.75 787 THR B O 1
ATOM 13526 N N . TYR B 1 788 ? -7.742 34.938 16.531 1 97.25 788 TYR B N 1
ATOM 13527 C CA . TYR B 1 788 ? -6.762 35.906 17.062 1 97.25 788 TYR B CA 1
ATOM 13528 C C . TYR B 1 788 ? -5.781 35.188 18 1 97.25 788 TYR B C 1
ATOM 13530 O O . TYR B 1 788 ? -6.062 34.094 18.5 1 97.25 788 TYR B O 1
ATOM 13538 N N . LYS B 1 789 ? -4.656 35.688 18.156 1 97.31 789 LYS B N 1
ATOM 13539 C CA . LYS B 1 789 ? -3.57 35.312 19.047 1 97.31 789 LYS B CA 1
ATOM 13540 C C . LYS B 1 789 ? -2.846 36.531 19.594 1 97.31 789 LYS B C 1
ATOM 13542 O O . LYS B 1 789 ? -2.605 37.5 18.875 1 97.31 789 LYS B O 1
ATOM 13547 N N . SER B 1 790 ? -2.537 36.469 20.953 1 96.94 790 SER B N 1
ATOM 13548 C CA . SER B 1 790 ? -1.887 37.656 21.547 1 96.94 790 SER B CA 1
ATOM 13549 C C . SER B 1 790 ? -0.931 37.219 22.656 1 96.94 790 SER B C 1
ATOM 13551 O O . SER B 1 790 ? -1.127 36.188 23.297 1 96.94 790 SER B O 1
ATOM 13553 N N . GLY B 1 791 ? 0.122 38.062 22.828 1 96.88 791 GLY B N 1
ATOM 13554 C CA . GLY B 1 791 ? 1.058 37.875 23.922 1 96.88 791 GLY B CA 1
ATOM 13555 C C . GLY B 1 791 ? 2.281 37.062 23.531 1 96.88 791 GLY B C 1
ATOM 13556 O O . GLY B 1 791 ? 3.209 36.938 24.344 1 96.88 791 GLY B O 1
ATOM 13557 N N . ASN B 1 792 ? 2.363 36.562 22.406 1 97.19 792 ASN B N 1
ATOM 13558 C CA . ASN B 1 792 ? 3.539 35.844 21.922 1 97.19 792 ASN B CA 1
ATOM 13559 C C . ASN B 1 792 ? 4.477 36.75 21.141 1 97.19 792 ASN B C 1
ATOM 13561 O O . ASN B 1 792 ? 4.043 37.781 20.609 1 97.19 792 ASN B O 1
ATOM 13565 N N . TYR B 1 793 ? 5.715 36.375 21.094 1 98.25 793 TYR B N 1
ATOM 13566 C CA . TYR B 1 793 ? 6.738 37.125 20.359 1 98.25 793 TYR B CA 1
ATOM 13567 C C . TYR B 1 793 ? 7.441 36.219 19.359 1 98.25 793 TYR B C 1
ATOM 13569 O O . TYR B 1 793 ? 7.488 35 19.531 1 98.25 793 TYR B O 1
ATOM 13577 N N . THR B 1 794 ? 7.898 36.781 18.297 1 98.19 794 THR B N 1
ATOM 13578 C CA . THR B 1 794 ? 8.648 36.062 17.25 1 98.19 794 THR B CA 1
ATOM 13579 C C . THR B 1 794 ? 9.859 36.906 16.828 1 98.19 794 THR B C 1
ATOM 13581 O O . THR B 1 794 ? 9.758 38.125 16.641 1 98.19 794 THR B O 1
ATOM 13584 N N . TYR B 1 795 ? 11.008 36.25 16.797 1 98.25 795 TYR B N 1
ATOM 13585 C CA . TYR B 1 795 ? 12.188 36.938 16.297 1 98.25 795 TYR B CA 1
ATOM 13586 C C . TYR B 1 795 ? 12.141 37.062 14.773 1 98.25 795 TYR B C 1
ATOM 13588 O O . TYR B 1 795 ? 11.984 36.062 14.07 1 98.25 795 TYR B O 1
ATOM 13596 N N . ASN B 1 796 ? 12.289 38.219 14.234 1 98.12 796 ASN B N 1
ATOM 13597 C CA . ASN B 1 796 ? 12.156 38.5 12.812 1 98.12 796 ASN B CA 1
ATOM 13598 C C . ASN B 1 796 ? 13.516 38.562 12.125 1 98.12 796 ASN B C 1
ATOM 13600 O O . ASN B 1 796 ? 13.992 39.625 11.758 1 98.12 796 ASN B O 1
ATOM 13604 N N . TYR B 1 797 ? 14.086 37.438 11.734 1 96.88 797 TYR B N 1
ATOM 13605 C CA . TYR B 1 797 ? 15.359 37.344 11.039 1 96.88 797 TYR B CA 1
ATOM 13606 C C . TYR B 1 797 ? 15.266 38 9.664 1 96.88 797 TYR B C 1
ATOM 13608 O O . TYR B 1 797 ? 16.266 38.469 9.117 1 96.88 797 TYR B O 1
ATOM 13616 N N . MET B 1 798 ? 14.141 38.062 9.07 1 96.88 798 MET B N 1
ATOM 13617 C CA . MET B 1 798 ? 13.969 38.688 7.766 1 96.88 798 MET B CA 1
ATOM 13618 C C . MET B 1 798 ? 14.188 40.219 7.859 1 96.88 798 MET B C 1
ATOM 13620 O O . MET B 1 798 ? 14.898 40.781 7.035 1 96.88 798 MET B O 1
ATOM 13624 N N . ALA B 1 799 ? 13.578 40.844 8.844 1 96.94 799 ALA B N 1
ATOM 13625 C CA . ALA B 1 799 ? 13.805 42.25 9.07 1 96.94 799 ALA B CA 1
ATOM 13626 C C . ALA B 1 799 ? 15.281 42.531 9.336 1 96.94 799 ALA B C 1
ATOM 13628 O O . ALA B 1 799 ? 15.844 43.5 8.812 1 96.94 799 ALA B O 1
ATOM 13629 N N . TYR B 1 800 ? 15.859 41.688 10.18 1 96.19 800 TYR B N 1
ATOM 13630 C CA . TYR B 1 800 ? 17.281 41.812 10.477 1 96.19 800 TYR B CA 1
ATOM 13631 C C . TYR B 1 800 ? 18.109 41.781 9.195 1 96.19 800 TYR B C 1
ATOM 13633 O O . TYR B 1 800 ? 18.969 42.656 8.992 1 96.19 800 TYR B O 1
ATOM 13641 N N . ASP B 1 801 ? 17.828 40.906 8.312 1 95.88 801 ASP B N 1
ATOM 13642 C CA . ASP B 1 801 ? 18.562 40.75 7.066 1 95.88 801 ASP B CA 1
ATOM 13643 C C . ASP B 1 801 ? 18.328 41.938 6.137 1 95.88 801 ASP B C 1
ATOM 13645 O O . ASP B 1 801 ? 19.266 42.5 5.574 1 95.88 801 ASP B O 1
ATOM 13649 N N . MET B 1 802 ? 17.156 42.406 6 1 97.19 802 MET B N 1
ATOM 13650 C CA . MET B 1 802 ? 16.75 43.344 4.973 1 97.19 802 MET B CA 1
ATOM 13651 C C . MET B 1 802 ? 17.078 44.781 5.398 1 97.19 802 MET B C 1
ATOM 13653 O O . MET B 1 802 ? 17.031 45.688 4.582 1 97.19 802 MET B O 1
ATOM 13657 N N . LEU B 1 803 ? 17.469 44.969 6.602 1 95.94 803 LEU B N 1
ATOM 13658 C CA . LEU B 1 803 ? 17.859 46.281 7.086 1 95.94 803 LEU B CA 1
ATOM 13659 C C . LEU B 1 803 ? 19.359 46.344 7.367 1 95.94 803 LEU B C 1
ATOM 13661 O O . LEU B 1 803 ? 19.844 47.344 7.91 1 95.94 803 LEU B O 1
ATOM 13665 N N . ASN B 1 804 ? 20.047 45.312 7.047 1 94.06 804 ASN B N 1
ATOM 13666 C CA . ASN B 1 804 ? 21.484 45.219 7.266 1 94.06 804 ASN B CA 1
ATOM 13667 C C . ASN B 1 804 ? 22.266 45.781 6.09 1 94.06 804 ASN B C 1
ATOM 13669 O O . ASN B 1 804 ? 22.484 45.094 5.086 1 94.06 804 ASN B O 1
ATOM 13673 N N . TYR B 1 805 ? 22.891 46.906 6.262 1 92.38 805 TYR B N 1
ATOM 13674 C CA . TYR B 1 805 ? 23.578 47.625 5.191 1 92.38 805 TYR B CA 1
ATOM 13675 C C . TYR B 1 805 ? 24.844 46.875 4.77 1 92.38 805 TYR B C 1
ATOM 13677 O O . TYR B 1 805 ? 25.406 47.156 3.709 1 92.38 805 TYR B O 1
ATOM 13685 N N . THR B 1 806 ? 25.312 45.906 5.555 1 91.38 806 THR B N 1
ATOM 13686 C CA . THR B 1 806 ? 26.547 45.219 5.211 1 91.38 806 THR B CA 1
ATOM 13687 C C . THR B 1 806 ? 26.281 44.188 4.098 1 91.38 806 THR B C 1
ATOM 13689 O O . THR B 1 806 ? 27.234 43.719 3.469 1 91.38 806 THR B O 1
ATOM 13692 N N . ASP B 1 807 ? 25.062 43.844 3.945 1 92.12 807 ASP B N 1
ATOM 13693 C CA . ASP B 1 807 ? 24.703 42.969 2.836 1 92.12 807 ASP B CA 1
ATOM 13694 C C . ASP B 1 807 ? 24.578 43.75 1.532 1 92.12 807 ASP B C 1
ATOM 13696 O O . ASP B 1 807 ? 23.484 44.094 1.108 1 92.12 807 ASP B O 1
ATOM 13700 N N . ASN B 1 808 ? 25.703 43.875 0.83 1 92.75 808 ASN B N 1
ATOM 13701 C CA . ASN B 1 808 ? 25.781 44.812 -0.304 1 92.75 808 ASN B CA 1
ATOM 13702 C C . ASN B 1 808 ? 25.328 44.125 -1.598 1 92.75 808 ASN B C 1
ATOM 13704 O O . ASN B 1 808 ? 25.312 44.75 -2.658 1 92.75 808 ASN B O 1
ATOM 13708 N N . ILE B 1 809 ? 24.938 42.906 -1.515 1 95.06 809 ILE B N 1
ATOM 13709 C CA . ILE B 1 809 ? 24.578 42.219 -2.756 1 95.06 809 ILE B CA 1
ATOM 13710 C C . ILE B 1 809 ? 23.062 42 -2.816 1 95.06 809 ILE B C 1
ATOM 13712 O O . ILE B 1 809 ? 22.516 41.656 -3.869 1 95.06 809 ILE B O 1
ATOM 13716 N N . SER B 1 810 ? 22.375 42.188 -1.733 1 97.19 810 SER B N 1
ATOM 13717 C CA . SER B 1 810 ? 20.953 41.938 -1.649 1 97.19 810 SER B CA 1
ATOM 13718 C C . SER B 1 810 ? 20.141 43.219 -1.714 1 97.19 810 SER B C 1
ATOM 13720 O O . SER B 1 810 ? 20.656 44.312 -1.429 1 97.19 810 SER B O 1
ATOM 13722 N N . ASN B 1 811 ? 18.906 43.094 -2.148 1 97.75 811 ASN B N 1
ATOM 13723 C CA . ASN B 1 811 ? 17.969 44.188 -1.99 1 97.75 811 ASN B CA 1
ATOM 13724 C C . ASN B 1 811 ? 17.688 44.5 -0.518 1 97.75 811 ASN B C 1
ATOM 13726 O O . ASN B 1 811 ? 18.109 43.719 0.359 1 97.75 811 ASN B O 1
ATOM 13730 N N . MET B 1 812 ? 17.078 45.656 -0.281 1 97 812 MET B N 1
ATOM 13731 C CA . MET B 1 812 ? 16.797 46.094 1.083 1 97 812 MET B CA 1
ATOM 13732 C C . MET B 1 812 ? 15.367 46.625 1.201 1 97 812 MET B C 1
ATOM 13734 O O . MET B 1 812 ? 14.703 46.875 0.191 1 97 812 MET B O 1
ATOM 13738 N N . ARG B 1 813 ? 14.977 46.812 2.475 1 98 813 ARG B N 1
ATOM 13739 C CA . ARG B 1 813 ? 13.727 47.5 2.75 1 98 813 ARG B CA 1
ATOM 13740 C C . ARG B 1 813 ? 13.867 49 2.512 1 98 813 ARG B C 1
ATOM 13742 O O . ARG B 1 813 ? 14.961 49.562 2.674 1 98 813 ARG B O 1
ATOM 13749 N N . ALA B 1 814 ? 12.719 49.594 2.197 1 97.75 814 ALA B N 1
ATOM 13750 C CA . ALA B 1 814 ? 12.711 51.031 1.95 1 97.75 814 ALA B CA 1
ATOM 13751 C C . ALA B 1 814 ? 13.047 51.812 3.221 1 97.75 814 ALA B C 1
ATOM 13753 O O . ALA B 1 814 ? 13.648 52.875 3.158 1 97.75 814 ALA B O 1
ATOM 13754 N N . ASP B 1 815 ? 12.742 51.281 4.371 1 96.44 815 ASP B N 1
ATOM 13755 C CA . ASP B 1 815 ? 12.977 52 5.617 1 96.44 815 ASP B CA 1
ATOM 13756 C C . ASP B 1 815 ? 14.422 51.844 6.07 1 96.44 815 ASP B C 1
ATOM 13758 O O . ASP B 1 815 ? 14.797 52.344 7.137 1 96.44 815 ASP B O 1
ATOM 13762 N N . ALA B 1 816 ? 15.227 51.188 5.285 1 96.75 816 ALA B N 1
ATOM 13763 C CA . ALA B 1 816 ? 16.656 51.188 5.539 1 96.75 816 ALA B CA 1
ATOM 13764 C C . ALA B 1 816 ? 17.266 52.562 5.402 1 96.75 816 ALA B C 1
ATOM 13766 O O . ALA B 1 816 ? 18.344 52.844 5.941 1 96.75 816 ALA B O 1
ATOM 13767 N N . PHE B 1 817 ? 16.641 53.438 4.676 1 95.94 817 PHE B N 1
ATOM 13768 C CA . PHE B 1 817 ? 17.078 54.812 4.492 1 95.94 817 PHE B CA 1
ATOM 13769 C C . PHE B 1 817 ? 17.062 55.562 5.82 1 95.94 817 PHE B C 1
ATOM 13771 O O . PHE B 1 817 ? 17.703 56.625 5.953 1 95.94 817 PHE B O 1
ATOM 13778 N N . ASN B 1 818 ? 16.328 55.094 6.762 1 96 818 ASN B N 1
ATOM 13779 C CA . ASN B 1 818 ? 16.125 55.812 8.016 1 96 818 ASN B CA 1
ATOM 13780 C C . ASN B 1 818 ? 17.266 55.531 8.992 1 96 818 ASN B C 1
ATOM 13782 O O . ASN B 1 818 ? 17.047 55.156 10.141 1 96 818 ASN B O 1
ATOM 13786 N N . TYR B 1 819 ? 18.516 55.688 8.547 1 94.56 819 TYR B N 1
ATOM 13787 C CA . TYR B 1 819 ? 19.688 55.562 9.422 1 94.56 819 TYR B CA 1
ATOM 13788 C C . TYR B 1 819 ? 20.125 56.938 9.953 1 94.56 819 TYR B C 1
ATOM 13790 O O . TYR B 1 819 ? 19.734 57.969 9.406 1 94.56 819 TYR B O 1
ATOM 13798 N N . TRP B 1 820 ? 20.891 56.906 11.023 1 93.56 820 TRP B N 1
ATOM 13799 C CA . TRP B 1 820 ? 21.406 58.094 11.68 1 93.56 820 TRP B CA 1
ATOM 13800 C C . TRP B 1 820 ? 22.344 58.875 10.75 1 93.56 820 TRP B C 1
ATOM 13802 O O . TRP B 1 820 ? 23.297 58.281 10.195 1 93.56 820 TRP B O 1
ATOM 13812 N N . THR B 1 821 ? 22.125 60.188 10.578 1 92.88 821 THR B N 1
ATOM 13813 C CA . THR B 1 821 ? 22.938 61 9.672 1 92.88 821 THR B CA 1
ATOM 13814 C C . THR B 1 821 ? 23.5 62.219 10.391 1 92.88 821 THR B C 1
ATOM 13816 O O . THR B 1 821 ? 24.516 62.781 9.969 1 92.88 821 THR B O 1
ATOM 13819 N N . ALA B 1 822 ? 22.766 62.625 11.5 1 93.88 822 ALA B N 1
ATOM 13820 C CA . ALA B 1 822 ? 23.188 63.844 12.203 1 93.88 822 ALA B CA 1
ATOM 13821 C C . ALA B 1 822 ? 22.875 63.75 13.695 1 93.88 822 ALA B C 1
ATOM 13823 O O . ALA B 1 822 ? 21.938 63.062 14.094 1 93.88 822 ALA B O 1
ATOM 13824 N N . PRO B 1 823 ? 23.656 64.375 14.508 1 94.06 823 PRO B N 1
ATOM 13825 C CA . PRO B 1 823 ? 23.406 64.375 15.953 1 94.06 823 PRO B CA 1
ATOM 13826 C C . PRO B 1 823 ? 21.984 64.812 16.312 1 94.06 823 PRO B C 1
ATOM 13828 O O . PRO B 1 823 ? 21.469 65.75 15.719 1 94.06 823 PRO B O 1
ATOM 13831 N N . GLY B 1 824 ? 21.359 64.188 17.266 1 94.69 824 GLY B N 1
ATOM 13832 C CA . GLY B 1 824 ? 20.047 64.5 17.75 1 94.69 824 GLY B CA 1
ATOM 13833 C C . GLY B 1 824 ? 18.938 63.625 17.219 1 94.69 824 GLY B C 1
ATOM 13834 O O . GLY B 1 824 ? 17.828 63.594 17.766 1 94.69 824 GLY B O 1
ATOM 13835 N N . GLN B 1 825 ? 19.281 62.844 16.234 1 93.81 825 GLN B N 1
ATOM 13836 C CA . GLN B 1 825 ? 18.266 61.969 15.641 1 93.81 825 GLN B CA 1
ATOM 13837 C C . GLN B 1 825 ? 17.969 60.781 16.547 1 93.81 825 GLN B C 1
ATOM 13839 O O . GLN B 1 825 ? 18.891 60.188 17.141 1 93.81 825 GLN B O 1
ATOM 13844 N N . THR B 1 826 ? 16.562 60.531 16.672 1 90.94 826 THR B N 1
ATOM 13845 C CA . THR B 1 826 ? 16.094 59.375 17.422 1 90.94 826 THR B CA 1
ATOM 13846 C C . THR B 1 826 ? 15.164 58.5 16.578 1 90.94 826 THR B C 1
ATOM 13848 O O . THR B 1 826 ? 14.641 58.969 15.562 1 90.94 826 THR B O 1
ATOM 13851 N N . GLY B 1 827 ? 14.992 57.25 16.969 1 89.62 827 GLY B N 1
ATOM 13852 C CA . GLY B 1 827 ? 14.109 56.375 16.219 1 89.62 827 GLY B CA 1
ATOM 13853 C C . GLY B 1 827 ? 14.664 56 14.852 1 89.62 827 GLY B C 1
ATOM 13854 O O . GLY B 1 827 ? 13.898 55.812 13.906 1 89.62 827 GLY B O 1
ATOM 13855 N N . VAL B 1 828 ? 15.969 56 14.703 1 93.25 828 VAL B N 1
ATOM 13856 C CA . VAL B 1 828 ? 16.656 55.719 13.453 1 93.25 828 VAL B CA 1
ATOM 13857 C C . VAL B 1 828 ? 17.484 54.438 13.594 1 93.25 828 VAL B C 1
ATOM 13859 O O . VAL B 1 828 ? 17.719 53.969 14.703 1 93.25 828 VAL B O 1
ATOM 13862 N N . LEU B 1 829 ? 17.797 53.906 12.469 1 93.5 829 LEU B N 1
ATOM 13863 C CA . LEU B 1 829 ? 18.797 52.844 12.453 1 93.5 829 LEU B CA 1
ATOM 13864 C C . LEU B 1 829 ? 20.188 53.406 12.758 1 93.5 829 LEU B C 1
ATOM 13866 O O . LEU B 1 829 ? 20.438 54.594 12.586 1 93.5 829 LEU B O 1
ATOM 13870 N N . PRO B 1 830 ? 21.094 52.562 13.305 1 91.19 830 PRO B N 1
ATOM 13871 C CA . PRO B 1 830 ? 22.453 53.031 13.609 1 91.19 830 PRO B CA 1
ATOM 13872 C C . PRO B 1 830 ? 23.172 53.562 12.391 1 91.19 830 PRO B C 1
ATOM 13874 O O . PRO B 1 830 ? 22.859 53.188 11.258 1 91.19 830 PRO B O 1
ATOM 13877 N N . ARG B 1 831 ? 24.141 54.406 12.672 1 90 831 ARG B N 1
ATOM 13878 C CA . ARG B 1 831 ? 24.953 54.938 11.594 1 90 831 ARG B CA 1
ATOM 13879 C C . ARG B 1 831 ? 25.719 53.844 10.867 1 90 831 ARG B C 1
ATOM 13881 O O . ARG B 1 831 ? 26.281 52.938 11.508 1 90 831 ARG B O 1
ATOM 13888 N N . PRO B 1 832 ? 25.703 53.875 9.531 1 90.12 832 PRO B N 1
ATOM 13889 C CA . PRO B 1 832 ? 26.531 52.906 8.812 1 90.12 832 PRO B CA 1
ATOM 13890 C C . PRO B 1 832 ? 28.031 53.094 9.031 1 90.12 832 PRO B C 1
ATOM 13892 O O . PRO B 1 832 ? 28.453 54.219 9.328 1 90.12 832 PRO B O 1
ATOM 13895 N N . ASN B 1 833 ? 28.844 52 8.867 1 78.5 833 ASN B N 1
ATOM 13896 C CA . ASN B 1 833 ? 30.297 52 8.906 1 78.5 833 ASN B CA 1
ATOM 13897 C C . ASN B 1 833 ? 30.828 52.469 10.258 1 78.5 833 ASN B C 1
ATOM 13899 O O . ASN B 1 833 ? 31.828 53.188 10.328 1 78.5 833 ASN B O 1
ATOM 13903 N N . ASN B 1 834 ? 29.938 52.219 11.227 1 72.56 834 ASN B N 1
ATOM 13904 C CA . ASN B 1 834 ? 30.469 52.5 12.555 1 72.56 834 ASN B CA 1
ATOM 13905 C C . ASN B 1 834 ? 31.547 51.531 12.969 1 72.56 834 ASN B C 1
ATOM 13907 O O . ASN B 1 834 ? 31.312 50.312 12.984 1 72.56 834 ASN B O 1
ATOM 13911 N N . THR B 1 835 ? 32.812 51.688 12.945 1 59 835 THR B N 1
ATOM 13912 C CA . THR B 1 835 ? 33.938 50.812 13.25 1 59 835 THR B CA 1
ATOM 13913 C C . THR B 1 835 ? 33.781 50.188 14.633 1 59 835 THR B C 1
ATOM 13915 O O . THR B 1 835 ? 34.344 49.156 14.922 1 59 835 THR B O 1
ATOM 13918 N N . THR B 1 836 ? 33.219 50.719 15.656 1 54.44 836 THR B N 1
ATOM 13919 C CA . THR B 1 836 ? 33.375 50.281 17.031 1 54.44 836 THR B CA 1
ATOM 13920 C C . THR B 1 836 ? 32.375 49.219 17.391 1 54.44 836 THR B C 1
ATOM 13922 O O . THR B 1 836 ? 32.406 48.656 18.5 1 54.44 836 THR B O 1
ATOM 13925 N N . ASN B 1 837 ? 31.328 48.656 16.797 1 55.94 837 ASN B N 1
ATOM 13926 C CA . ASN B 1 837 ? 30.125 48.219 17.453 1 55.94 837 ASN B CA 1
ATOM 13927 C C . ASN B 1 837 ? 30.266 46.781 17.984 1 55.94 837 ASN B C 1
ATOM 13929 O O . ASN B 1 837 ? 29.484 46.344 18.812 1 55.94 837 ASN B O 1
ATOM 13933 N N . ALA B 1 838 ? 31.094 45.781 17.328 1 58.66 838 ALA B N 1
ATOM 13934 C CA . ALA B 1 838 ? 31.125 44.438 17.844 1 58.66 838 ALA B CA 1
ATOM 13935 C C . ALA B 1 838 ? 32.562 43.938 17.969 1 58.66 838 ALA B C 1
ATOM 13937 O O . ALA B 1 838 ? 33.469 44.406 17.266 1 58.66 838 ALA B O 1
ATOM 13938 N N . PRO B 1 839 ? 32.875 43.094 19.125 1 55.56 839 PRO B N 1
ATOM 13939 C CA . PRO B 1 839 ? 34.188 42.469 19.203 1 55.56 839 PRO B CA 1
ATOM 13940 C C . PRO B 1 839 ? 34.625 41.812 17.891 1 55.56 839 PRO B C 1
ATOM 13942 O O . PRO B 1 839 ? 33.781 41.219 17.203 1 55.56 839 PRO B O 1
ATOM 13945 N N . GLY B 1 840 ? 36.031 41.438 17.422 1 55.56 840 GLY B N 1
ATOM 13946 C CA . GLY B 1 840 ? 36.594 40.844 16.234 1 55.56 840 GLY B CA 1
ATOM 13947 C C . GLY B 1 840 ? 36.375 41.656 14.984 1 55.56 840 GLY B C 1
ATOM 13948 O O . GLY B 1 840 ? 36.688 41.219 13.875 1 55.56 840 GLY B O 1
ATOM 13949 N N . GLY B 1 841 ? 35.594 43.406 15.344 1 60.38 841 GLY B N 1
ATOM 13950 C CA . GLY B 1 841 ? 35.469 44.312 14.219 1 60.38 841 GLY B CA 1
ATOM 13951 C C . GLY B 1 841 ? 34.219 44.094 13.406 1 60.38 841 GLY B C 1
ATOM 13952 O O . GLY B 1 841 ? 34.094 44.562 12.266 1 60.38 841 GLY B O 1
ATOM 13953 N N . ILE B 1 842 ? 33.281 43.344 14.008 1 66.75 842 ILE B N 1
ATOM 13954 C CA . ILE B 1 842 ? 32.062 43.031 13.258 1 66.75 842 ILE B CA 1
ATOM 13955 C C . ILE B 1 842 ? 31.188 44.281 13.164 1 66.75 842 ILE B C 1
ATOM 13957 O O . ILE B 1 842 ? 30.938 44.969 14.172 1 66.75 842 ILE B O 1
ATOM 13961 N N . VAL B 1 843 ? 30.844 44.719 11.898 1 75.19 843 VAL B N 1
ATOM 13962 C CA . VAL B 1 843 ? 30.047 45.906 11.617 1 75.19 843 VAL B CA 1
ATOM 13963 C C . VAL B 1 843 ? 28.625 45.5 11.25 1 75.19 843 VAL B C 1
ATOM 13965 O O . VAL B 1 843 ? 28.359 44.344 10.961 1 75.19 843 VAL B O 1
ATOM 13968 N N . GLY B 1 844 ? 27.625 46.406 11.422 1 83.56 844 GLY B N 1
ATOM 13969 C CA . GLY B 1 844 ? 26.234 46.156 11.062 1 83.56 844 GLY B CA 1
ATOM 13970 C C . GLY B 1 844 ? 25.359 45.781 12.25 1 83.56 844 GLY B C 1
ATOM 13971 O O . GLY B 1 844 ? 25.844 45.75 13.391 1 83.56 844 GLY B O 1
ATOM 13972 N N . PRO B 1 845 ? 24.094 45.531 11.984 1 87.06 845 PRO B N 1
ATOM 13973 C CA . PRO B 1 845 ? 23.219 45.125 13.086 1 87.06 845 PRO B CA 1
ATOM 13974 C C . PRO B 1 845 ? 23.594 43.781 13.703 1 87.06 845 PRO B C 1
ATOM 13976 O O . PRO B 1 845 ? 24.031 42.875 12.992 1 87.06 845 PRO B O 1
ATOM 13979 N N . GLN B 1 846 ? 23.453 43.688 15.023 1 89.19 846 GLN B N 1
ATOM 13980 C CA . GLN B 1 846 ? 23.75 42.469 15.773 1 89.19 846 GLN B CA 1
ATOM 13981 C C . GLN B 1 846 ? 22.469 41.812 16.25 1 89.19 846 GLN B C 1
ATOM 13983 O O . GLN B 1 846 ? 21.391 42.375 16.188 1 89.19 846 GLN B O 1
ATOM 13988 N N . ILE B 1 847 ? 22.578 40.531 16.641 1 92.62 847 ILE B N 1
ATOM 13989 C CA . ILE B 1 847 ? 21.422 39.781 17.156 1 92.62 847 ILE B CA 1
ATOM 13990 C C . ILE B 1 847 ? 21.047 40.344 18.531 1 92.62 847 ILE B C 1
ATOM 13992 O O . ILE B 1 847 ? 21.672 40 19.547 1 92.62 847 ILE B O 1
ATOM 13996 N N . THR B 1 848 ? 20.094 41.188 18.578 1 95.38 848 THR B N 1
ATOM 13997 C CA . THR B 1 848 ? 19.562 41.812 19.781 1 95.38 848 THR B CA 1
ATOM 13998 C C . THR B 1 848 ? 18.047 41.75 19.797 1 95.38 848 THR B C 1
ATOM 14000 O O . THR B 1 848 ? 17.422 41.25 18.875 1 95.38 848 THR B O 1
ATOM 14003 N N . ASP B 1 849 ? 17.406 42.281 20.844 1 96.94 849 ASP B N 1
ATOM 14004 C CA . ASP B 1 849 ? 15.945 42.25 20.938 1 96.94 849 ASP B CA 1
ATOM 14005 C C . ASP B 1 849 ? 15.32 43.344 20.094 1 96.94 849 ASP B C 1
ATOM 14007 O O . ASP B 1 849 ? 14.109 43.562 20.125 1 96.94 849 ASP B O 1
ATOM 14011 N N . ARG B 1 850 ? 16.203 44.094 19.281 1 94.94 850 ARG B N 1
ATOM 14012 C CA . ARG B 1 850 ? 15.688 45.125 18.359 1 94.94 850 ARG B CA 1
ATOM 14013 C C . ARG B 1 850 ? 14.711 44.5 17.359 1 94.94 850 ARG B C 1
ATOM 14015 O O . ARG B 1 850 ? 13.75 45.156 16.938 1 94.94 850 ARG B O 1
ATOM 14022 N N . PHE B 1 851 ? 14.969 43.344 16.969 1 96.69 851 PHE B N 1
ATOM 14023 C CA . PHE B 1 851 ? 14.164 42.719 15.93 1 96.69 851 PHE B CA 1
ATOM 14024 C C . PHE B 1 851 ? 13.211 41.688 16.516 1 96.69 851 PHE B C 1
ATOM 14026 O O . PHE B 1 851 ? 12.648 40.875 15.789 1 96.69 851 PHE B O 1
ATOM 14033 N N . LEU B 1 852 ? 13.156 41.531 17.828 1 98.25 852 LEU B N 1
ATOM 14034 C CA . LEU B 1 852 ? 12.094 40.75 18.484 1 98.25 852 LEU B CA 1
ATOM 14035 C C . LEU B 1 852 ? 10.773 41.531 18.438 1 98.25 852 LEU B C 1
ATOM 14037 O O . LEU B 1 852 ? 10.703 42.656 18.875 1 98.25 852 LEU B O 1
ATOM 14041 N N . GLN B 1 853 ? 9.75 40.906 17.891 1 98.19 853 GLN B N 1
ATOM 14042 C CA . GLN B 1 853 ? 8.523 41.656 17.641 1 98.19 853 GLN B CA 1
ATOM 14043 C C . GLN B 1 853 ? 7.32 40.938 18.266 1 98.19 853 GLN B C 1
ATOM 14045 O O . GLN B 1 853 ? 7.285 39.719 18.328 1 98.19 853 GLN B O 1
ATOM 14050 N N . ASP B 1 854 ? 6.359 41.75 18.719 1 98 854 ASP B N 1
ATOM 14051 C CA . ASP B 1 854 ? 5.055 41.25 19.125 1 98 854 ASP B CA 1
ATOM 14052 C C . ASP B 1 854 ? 4.316 40.625 17.938 1 98 854 ASP B C 1
ATOM 14054 O O . ASP B 1 854 ? 4.066 41.312 16.938 1 98 854 ASP B O 1
ATOM 14058 N N . ALA B 1 855 ? 3.975 39.438 18.078 1 98 855 ALA B N 1
ATOM 14059 C CA . ALA B 1 855 ? 3.361 38.688 16.969 1 98 855 ALA B CA 1
ATOM 14060 C C . ALA B 1 855 ? 1.854 38.562 17.172 1 98 855 ALA B C 1
ATOM 14062 O O . ALA B 1 855 ? 1.232 37.656 16.641 1 98 855 ALA B O 1
ATOM 14063 N N . SER B 1 856 ? 1.2 39.406 17.891 1 98 856 SER B N 1
ATOM 14064 C CA . SER B 1 856 ? -0.245 39.406 18.078 1 98 856 SER B CA 1
ATOM 14065 C C . SER B 1 856 ? -0.976 39.781 16.797 1 98 856 SER B C 1
ATOM 14067 O O . SER B 1 856 ? -0.496 40.594 16.016 1 98 856 SER B O 1
ATOM 14069 N N . TYR B 1 857 ? -2.135 39.156 16.594 1 97.88 857 TYR B N 1
ATOM 14070 C CA . TYR B 1 857 ? -2.902 39.469 15.398 1 97.88 857 TYR B CA 1
ATOM 14071 C C . TYR B 1 857 ? -4.367 39.094 15.57 1 97.88 857 TYR B C 1
ATOM 14073 O O . TYR B 1 857 ? -4.715 38.344 16.484 1 97.88 857 TYR B O 1
ATOM 14081 N N . ILE B 1 858 ? -5.23 39.656 14.75 1 98.06 858 ILE B N 1
ATOM 14082 C CA . ILE B 1 858 ? -6.582 39.219 14.414 1 98.06 858 ILE B CA 1
ATOM 14083 C C . ILE B 1 858 ? -6.684 38.938 12.914 1 98.06 858 ILE B C 1
ATOM 14085 O O . ILE B 1 858 ? -6.211 39.75 12.109 1 98.06 858 ILE B O 1
ATOM 14089 N N . ARG B 1 859 ? -7.246 37.844 12.539 1 97.44 859 ARG B N 1
ATOM 14090 C CA . ARG B 1 859 ? -7.328 37.469 11.125 1 97.44 859 ARG B CA 1
ATOM 14091 C C . ARG B 1 859 ? -8.734 37.031 10.758 1 97.44 859 ARG B C 1
ATOM 14093 O O . ARG B 1 859 ? -9.367 36.25 11.492 1 97.44 859 ARG B O 1
ATOM 14100 N N . LEU B 1 860 ? -9.266 37.594 9.648 1 97.38 860 LEU B N 1
ATOM 14101 C CA . LEU B 1 860 ? -10.469 37.031 9.055 1 97.38 860 LEU B CA 1
ATOM 14102 C C . LEU B 1 860 ? -10.164 35.688 8.359 1 97.38 860 LEU B C 1
ATOM 14104 O O . LEU B 1 860 ? -9.781 35.688 7.188 1 97.38 860 LEU B O 1
ATOM 14108 N N . ARG B 1 861 ? -10.367 34.688 9.039 1 95 861 ARG B N 1
ATOM 14109 C CA . ARG B 1 861 ? -9.93 33.344 8.633 1 95 861 ARG B CA 1
ATOM 14110 C C . ARG B 1 861 ? -10.789 32.812 7.484 1 95 861 ARG B C 1
ATOM 14112 O O . ARG B 1 861 ? -10.281 32.188 6.562 1 95 861 ARG B O 1
ATOM 14119 N N . ASN B 1 862 ? -12.039 33 7.582 1 94.06 862 ASN B N 1
ATOM 14120 C CA . ASN B 1 862 ? -12.938 32.469 6.559 1 94.06 862 ASN B CA 1
ATOM 14121 C C . ASN B 1 862 ? -14.234 33.281 6.492 1 94.06 862 ASN B C 1
ATOM 14123 O O . ASN B 1 862 ? -14.766 33.688 7.523 1 94.06 862 ASN B O 1
ATOM 14127 N N . VAL B 1 863 ? -14.703 33.531 5.332 1 95.44 863 VAL B N 1
ATOM 14128 C CA . VAL B 1 863 ? -16.031 34.094 5.09 1 95.44 863 VAL B CA 1
ATOM 14129 C C . VAL B 1 863 ? -16.688 33.375 3.912 1 95.44 863 VAL B C 1
ATOM 14131 O O . VAL B 1 863 ? -16.031 33.094 2.904 1 95.44 863 VAL B O 1
ATOM 14134 N N . SER B 1 864 ? -17.875 33 4.098 1 94.94 864 SER B N 1
ATOM 14135 C CA . SER B 1 864 ? -18.625 32.312 3.057 1 94.94 864 SER B CA 1
ATOM 14136 C C . SER B 1 864 ? -20.031 32.875 2.922 1 94.94 864 SER B C 1
ATOM 14138 O O . SER B 1 864 ? -20.719 33.062 3.92 1 94.94 864 SER B O 1
ATOM 14140 N N . ILE B 1 865 ? -20.438 33.188 1.734 1 96.19 865 ILE B N 1
ATOM 14141 C CA . ILE B 1 865 ? -21.797 33.594 1.41 1 96.19 865 ILE B CA 1
ATOM 14142 C C . ILE B 1 865 ? -22.406 32.656 0.384 1 96.19 865 ILE B C 1
ATOM 14144 O O . ILE B 1 865 ? -21.719 32.219 -0.557 1 96.19 865 ILE B O 1
ATOM 14148 N N . GLY B 1 866 ? -23.609 32.25 0.65 1 95.56 866 GLY B N 1
ATOM 14149 C CA . GLY B 1 866 ? -24.234 31.297 -0.269 1 95.56 866 GLY B CA 1
ATOM 14150 C C . GLY B 1 866 ? -25.719 31.5 -0.4 1 95.56 866 GLY B C 1
ATOM 14151 O O . GLY B 1 866 ? -26.328 32.219 0.395 1 95.56 866 GLY B O 1
ATOM 14152 N N . TYR B 1 867 ? -26.266 30.969 -1.461 1 96.38 867 TYR B N 1
ATOM 14153 C CA . TYR B 1 867 ? -27.719 30.922 -1.694 1 96.38 867 TYR B CA 1
ATOM 14154 C C . TYR B 1 867 ? -28.156 29.5 -2.047 1 96.38 867 TYR B C 1
ATOM 14156 O O . TYR B 1 867 ? -27.531 28.844 -2.891 1 96.38 867 TYR B O 1
ATOM 14164 N N . THR B 1 868 ? -29.141 29.062 -1.433 1 95.31 868 THR B N 1
ATOM 14165 C CA . THR B 1 868 ? -29.656 27.703 -1.642 1 95.31 868 THR B CA 1
ATOM 14166 C C . THR B 1 868 ? -31 27.734 -2.344 1 95.31 868 THR B C 1
ATOM 14168 O O . THR B 1 868 ? -31.953 28.359 -1.85 1 95.31 868 THR B O 1
ATOM 14171 N N . PHE B 1 869 ? -31.109 27.047 -3.43 1 94.31 869 PHE B N 1
ATOM 14172 C CA . PHE B 1 869 ? -32.344 26.766 -4.125 1 94.31 869 PHE B CA 1
ATOM 14173 C C . PHE B 1 869 ? -32.906 25.406 -3.713 1 94.31 869 PHE B C 1
ATOM 14175 O O . PHE B 1 869 ? -32.25 24.391 -3.896 1 94.31 869 PHE B O 1
ATOM 14182 N N . ASP B 1 870 ? -34.062 25.438 -3.105 1 91.38 870 ASP B N 1
ATOM 14183 C CA . ASP B 1 870 ? -34.656 24.172 -2.684 1 91.38 870 ASP B CA 1
ATOM 14184 C C . ASP B 1 870 ? -35.938 23.875 -3.441 1 91.38 870 ASP B C 1
ATOM 14186 O O . ASP B 1 870 ? -36.219 24.484 -4.469 1 91.38 870 ASP B O 1
ATOM 14190 N N . LYS B 1 871 ? -36.719 22.906 -2.941 1 88.25 871 LYS B N 1
ATOM 14191 C CA . LYS B 1 871 ? -37.906 22.422 -3.613 1 88.25 871 LYS B CA 1
ATOM 14192 C C . LYS B 1 871 ? -38.938 23.531 -3.75 1 88.25 871 LYS B C 1
ATOM 14194 O O . LYS B 1 871 ? -39.781 23.484 -4.652 1 88.25 871 LYS B O 1
ATOM 14199 N N . ARG B 1 872 ? -39 24.562 -3.002 1 82.69 872 ARG B N 1
ATOM 14200 C CA . ARG B 1 872 ? -39.906 25.688 -3.111 1 82.69 872 ARG B CA 1
ATOM 14201 C C . ARG B 1 872 ? -39.719 26.422 -4.434 1 82.69 872 ARG B C 1
ATOM 14203 O O . ARG B 1 872 ? -40.688 26.984 -4.973 1 82.69 872 ARG B O 1
ATOM 14210 N N . VAL B 1 873 ? -38.438 26.281 -4.898 1 84.94 873 VAL B N 1
ATOM 14211 C CA . VAL B 1 873 ? -38.094 27 -6.125 1 84.94 873 VAL B CA 1
ATOM 14212 C C . VAL B 1 873 ? -38.312 26.078 -7.328 1 84.94 873 VAL B C 1
ATOM 14214 O O . VAL B 1 873 ? -38.875 26.5 -8.336 1 84.94 873 VAL B O 1
ATOM 14217 N N . PHE B 1 874 ? -37.812 24.828 -7.188 1 88.06 874 PHE B N 1
ATOM 14218 C CA . PHE B 1 874 ? -37.812 23.938 -8.336 1 88.06 874 PHE B CA 1
ATOM 14219 C C . PHE B 1 874 ? -39.125 23.203 -8.469 1 88.06 874 PHE B C 1
ATOM 14221 O O . PHE B 1 874 ? -39.469 22.734 -9.555 1 88.06 874 PHE B O 1
ATOM 14228 N N . GLY B 1 875 ? -39.906 22.984 -7.379 1 86.25 875 GLY B N 1
ATOM 14229 C CA . GLY B 1 875 ? -41.094 22.125 -7.324 1 86.25 875 GLY B CA 1
ATOM 14230 C C . GLY B 1 875 ? -40.781 20.719 -6.84 1 86.25 875 GLY B C 1
ATOM 14231 O O . GLY B 1 875 ? -39.625 20.25 -6.977 1 86.25 875 GLY B O 1
ATOM 14232 N N . GLU B 1 876 ? -41.656 20.031 -6.219 1 82.19 876 GLU B N 1
ATOM 14233 C CA . GLU B 1 876 ? -41.469 18.719 -5.602 1 82.19 876 GLU B CA 1
ATOM 14234 C C . GLU B 1 876 ? -41.188 17.656 -6.648 1 82.19 876 GLU B C 1
ATOM 14236 O O . GLU B 1 876 ? -40.562 16.625 -6.336 1 82.19 876 GLU B O 1
ATOM 14241 N N . SER B 1 877 ? -41.531 17.812 -7.863 1 81.56 877 SER B N 1
ATOM 14242 C CA . SER B 1 877 ? -41.375 16.797 -8.898 1 81.56 877 SER B CA 1
ATOM 14243 C C . SER B 1 877 ? -40 16.812 -9.516 1 81.56 877 SER B C 1
ATOM 14245 O O . SER B 1 877 ? -39.594 15.852 -10.156 1 81.56 877 SER B O 1
ATOM 14247 N N . PHE B 1 878 ? -39.312 17.875 -9.305 1 81.56 878 PHE B N 1
ATOM 14248 C CA . PHE B 1 878 ? -37.969 18 -9.852 1 81.56 878 PHE B CA 1
ATOM 14249 C C . PHE B 1 878 ? -36.969 17.094 -9.102 1 81.56 878 PHE B C 1
ATOM 14251 O O . PHE B 1 878 ? -37.031 17 -7.871 1 81.56 878 PHE B O 1
ATOM 14258 N N . PRO B 1 879 ? -36.156 16.328 -9.711 1 80.94 879 PRO B N 1
ATOM 14259 C CA . PRO B 1 879 ? -35.281 15.32 -9.062 1 80.94 879 PRO B CA 1
ATOM 14260 C C . PRO B 1 879 ? -34.219 15.945 -8.164 1 80.94 879 PRO B C 1
ATOM 14262 O O . PRO B 1 879 ? -33.656 15.25 -7.328 1 80.94 879 PRO B O 1
ATOM 14265 N N . VAL B 1 880 ? -34.062 17.219 -8.266 1 88.81 880 VAL B N 1
ATOM 14266 C CA . VAL B 1 880 ? -33.031 17.906 -7.453 1 88.81 880 VAL B CA 1
ATOM 14267 C C . VAL B 1 880 ? -33.688 18.469 -6.195 1 88.81 880 VAL B C 1
ATOM 14269 O O . VAL B 1 880 ? -34.688 19.188 -6.281 1 88.81 880 VAL B O 1
ATOM 14272 N N . ASN B 1 881 ? -33.062 18.125 -5.09 1 89.5 881 ASN B N 1
ATOM 14273 C CA . ASN B 1 881 ? -33.594 18.609 -3.816 1 89.5 881 ASN B CA 1
ATOM 14274 C C . ASN B 1 881 ? -33.094 20.016 -3.486 1 89.5 881 ASN B C 1
ATOM 14276 O O . ASN B 1 881 ? -33.844 20.828 -2.967 1 89.5 881 ASN B O 1
ATOM 14280 N N . LYS B 1 882 ? -31.812 20.094 -3.682 1 93.19 882 LYS B N 1
ATOM 14281 C CA . LYS B 1 882 ? -31.188 21.375 -3.303 1 93.19 882 LYS B CA 1
ATOM 14282 C C . LYS B 1 882 ? -30.016 21.703 -4.219 1 93.19 882 LYS B C 1
ATOM 14284 O O . LYS B 1 882 ? -29.25 20.828 -4.609 1 93.19 882 LYS B O 1
ATOM 14289 N N . ILE B 1 883 ? -29.875 22.953 -4.605 1 95 883 ILE B N 1
ATOM 14290 C CA . ILE B 1 883 ? -28.688 23.5 -5.242 1 95 883 ILE B CA 1
ATOM 14291 C C . ILE B 1 883 ? -28.172 24.703 -4.445 1 95 883 ILE B C 1
ATOM 14293 O O . ILE B 1 883 ? -28.891 25.672 -4.25 1 95 883 ILE B O 1
ATOM 14297 N N . ARG B 1 884 ? -27 24.625 -3.982 1 95.19 884 ARG B N 1
ATOM 14298 C CA . ARG B 1 884 ? -26.406 25.734 -3.266 1 95.19 884 ARG B CA 1
ATOM 14299 C C . ARG B 1 884 ? -25.219 26.297 -4.035 1 95.19 884 ARG B C 1
ATOM 14301 O O . ARG B 1 884 ? -24.312 25.562 -4.422 1 95.19 884 ARG B O 1
ATOM 14308 N N . VAL B 1 885 ? -25.219 27.562 -4.281 1 96.38 885 VAL B N 1
ATOM 14309 C CA . VAL B 1 885 ? -24.078 28.281 -4.855 1 96.38 885 VAL B CA 1
ATOM 14310 C C . VAL B 1 885 ? -23.438 29.156 -3.791 1 96.38 885 VAL B C 1
ATOM 14312 O O . VAL B 1 885 ? -24.141 29.766 -2.979 1 96.38 885 VAL B O 1
ATOM 14315 N N . SER B 1 886 ? -22.125 29.125 -3.807 1 95.44 886 SER B N 1
ATOM 14316 C CA . SER B 1 886 ? -21.484 29.875 -2.727 1 95.44 886 SER B CA 1
ATOM 14317 C C . SER B 1 886 ? -20.188 30.547 -3.197 1 95.44 886 SER B C 1
ATOM 14319 O O . SER B 1 886 ? -19.594 30.109 -4.18 1 95.44 886 SER B O 1
ATOM 14321 N N . LEU B 1 887 ? -19.781 31.625 -2.578 1 96.62 887 LEU B N 1
ATOM 14322 C CA . LEU B 1 887 ? -18.484 32.312 -2.645 1 96.62 887 LEU B CA 1
ATOM 14323 C C . LEU B 1 887 ? -17.812 32.312 -1.281 1 96.62 887 LEU B C 1
ATOM 14325 O O . LEU B 1 887 ? -18.438 32.656 -0.272 1 96.62 887 LEU B O 1
ATOM 14329 N N . SER B 1 888 ? -16.562 31.828 -1.267 1 94.88 888 SER B N 1
ATOM 14330 C CA . SER B 1 888 ? -15.836 31.812 -0 1 94.88 888 SER B CA 1
ATOM 14331 C C . SER B 1 888 ? -14.469 32.469 -0.129 1 94.88 888 SER B C 1
ATOM 14333 O O . SER B 1 888 ? -13.859 32.438 -1.198 1 94.88 888 SER B O 1
ATOM 14335 N N . GLY B 1 889 ? -14 33.125 0.944 1 95.88 889 GLY B N 1
ATOM 14336 C CA . GLY B 1 889 ? -12.688 33.75 1.068 1 95.88 889 GLY B CA 1
ATOM 14337 C C . GLY B 1 889 ? -11.961 33.344 2.34 1 95.88 889 GLY B C 1
ATOM 14338 O O . GLY B 1 889 ? -12.578 33.219 3.402 1 95.88 889 GLY B O 1
ATOM 14339 N N . GLN B 1 890 ? -10.68 3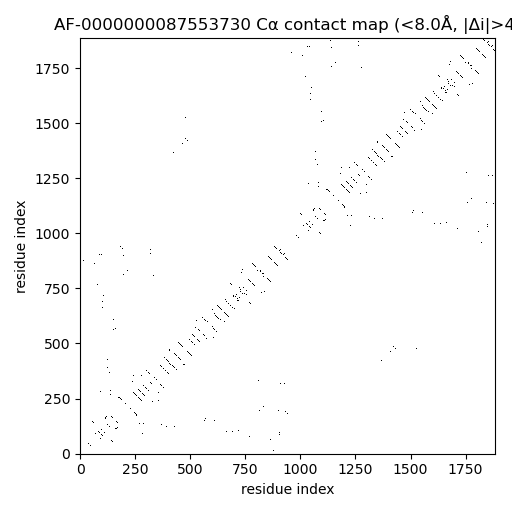3.062 2.207 1 95.5 890 GLN B N 1
ATOM 14340 C CA . GLN B 1 890 ? -9.859 32.688 3.35 1 95.5 890 GLN B CA 1
ATOM 14341 C C . GLN B 1 890 ? -8.695 33.656 3.537 1 95.5 890 GLN B C 1
ATOM 14343 O O . GLN B 1 890 ? -8.008 34 2.576 1 95.5 890 GLN B O 1
ATOM 14348 N N . ASN B 1 891 ? -8.43 34.031 4.777 1 96.06 891 ASN B N 1
ATOM 14349 C CA . ASN B 1 891 ? -7.332 34.906 5.148 1 96.06 891 ASN B CA 1
ATOM 14350 C C . ASN B 1 891 ? -7.395 36.219 4.383 1 96.06 891 ASN B C 1
ATOM 14352 O O . ASN B 1 891 ? -6.391 36.688 3.824 1 96.06 891 ASN B O 1
ATOM 14356 N N . LEU B 1 892 ? -8.539 36.844 4.344 1 96.75 892 LEU B N 1
ATOM 14357 C CA . LEU B 1 892 ? -8.75 38 3.484 1 96.75 892 LEU B CA 1
ATOM 14358 C C . LEU B 1 892 ? -8.164 39.25 4.113 1 96.75 892 LEU B C 1
ATOM 14360 O O . LEU B 1 892 ? -7.797 40.188 3.406 1 96.75 892 LEU B O 1
ATOM 14364 N N . ALA B 1 893 ? -8.156 39.219 5.449 1 97.12 893 ALA B N 1
ATOM 14365 C CA . ALA B 1 893 ? -7.645 40.406 6.145 1 97.12 893 ALA B CA 1
ATOM 14366 C C . ALA B 1 893 ? -6.945 40 7.445 1 97.12 893 ALA B C 1
ATOM 14368 O O . ALA B 1 893 ? -7.395 39.094 8.148 1 97.12 893 ALA B O 1
ATOM 14369 N N . THR B 1 894 ? -5.871 40.656 7.734 1 97.56 894 THR B N 1
ATOM 14370 C CA . THR B 1 894 ? -5.109 40.469 8.961 1 97.56 894 THR B CA 1
ATOM 14371 C C . THR B 1 894 ? -4.75 41.812 9.594 1 97.56 894 THR B C 1
ATOM 14373 O O . THR B 1 894 ? -4.203 42.688 8.93 1 97.56 894 THR B O 1
ATOM 14376 N N . TRP B 1 895 ? -5.086 42.031 10.844 1 98.06 895 TRP B N 1
ATOM 14377 C CA . TRP B 1 895 ? -4.699 43.219 11.617 1 98.06 895 TRP B CA 1
ATOM 14378 C C . TRP B 1 895 ? -3.582 42.875 12.594 1 98.06 895 TRP B C 1
ATOM 14380 O O . TRP B 1 895 ? -3.764 42.031 13.492 1 98.06 895 TRP B O 1
ATOM 14390 N N . THR B 1 896 ? -2.4 43.469 12.477 1 98.31 896 THR B N 1
ATOM 14391 C CA . THR B 1 896 ? -1.231 43.188 13.305 1 98.31 896 THR B CA 1
ATOM 14392 C C . THR B 1 896 ? -0.224 44.312 13.219 1 98.31 896 THR B C 1
ATOM 14394 O O . THR B 1 896 ? -0.274 45.125 12.297 1 98.31 896 THR B O 1
ATOM 14397 N N . LYS B 1 897 ? 0.658 44.469 14.195 1 97.44 897 LYS B N 1
ATOM 14398 C CA . LYS B 1 897 ? 1.784 45.406 14.156 1 97.44 897 LYS B CA 1
ATOM 14399 C C . LYS B 1 897 ? 3.062 44.688 13.711 1 97.44 897 LYS B C 1
ATOM 14401 O O . LYS B 1 897 ? 4.086 45.344 13.484 1 97.44 897 LYS B O 1
ATOM 14406 N N . PHE B 1 898 ? 3.029 43.406 13.609 1 98 898 PHE B N 1
ATOM 14407 C CA . PHE B 1 898 ? 4.172 42.625 13.172 1 98 898 PHE B CA 1
ATOM 14408 C C . PHE B 1 898 ? 4.566 42.969 11.75 1 98 898 PHE B C 1
ATOM 14410 O O . PHE B 1 898 ? 3.705 43.219 10.898 1 98 898 PHE B O 1
ATOM 14417 N N . GLN B 1 899 ? 5.844 43.125 11.469 1 97.81 899 GLN B N 1
ATOM 14418 C CA . GLN B 1 899 ? 6.324 43.375 10.117 1 97.81 899 GLN B CA 1
ATOM 14419 C C . GLN B 1 899 ? 6.473 42.094 9.328 1 97.81 899 GLN B C 1
ATOM 14421 O O . GLN B 1 899 ? 7.562 41.5 9.266 1 97.81 899 GLN B O 1
ATOM 14426 N N . GLY B 1 900 ? 5.5 41.719 8.578 1 96.5 900 GLY B N 1
ATOM 14427 C CA . GLY B 1 900 ? 5.324 40.438 7.922 1 96.5 900 GLY B CA 1
ATOM 14428 C C . GLY B 1 900 ? 4.098 39.688 8.406 1 96.5 900 GLY B C 1
ATOM 14429 O O . GLY B 1 900 ? 3.248 40.25 9.094 1 96.5 900 GLY B O 1
ATOM 14430 N N . ASP B 1 901 ? 3.963 38.5 8.023 1 95.94 901 ASP B N 1
ATOM 14431 C CA . ASP B 1 901 ? 2.844 37.688 8.508 1 95.94 901 ASP B CA 1
ATOM 14432 C C . ASP B 1 901 ? 3.096 37.188 9.922 1 95.94 901 ASP B C 1
ATOM 14434 O O . ASP B 1 901 ? 4.086 36.5 10.18 1 95.94 901 ASP B O 1
ATOM 14438 N N . PRO B 1 902 ? 2.242 37.438 10.836 1 96.19 902 PRO B N 1
ATOM 14439 C CA . PRO B 1 902 ? 2.475 37.125 12.242 1 96.19 902 PRO B CA 1
ATOM 14440 C C . PRO B 1 902 ? 2.207 35.656 12.555 1 96.19 902 PRO B C 1
ATOM 14442 O O . PRO B 1 902 ? 2.59 35.156 13.617 1 96.19 902 PRO B O 1
ATOM 14445 N N . GLU B 1 903 ? 1.506 34.938 11.75 1 93.31 903 GLU B N 1
ATOM 14446 C CA . GLU B 1 903 ? 1.237 33.531 11.969 1 93.31 903 GLU B CA 1
ATOM 14447 C C . GLU B 1 903 ? 2.414 32.656 11.516 1 93.31 903 GLU B C 1
ATOM 14449 O O . GLU B 1 903 ? 2.43 32.156 10.391 1 93.31 903 GLU B O 1
ATOM 14454 N N . VAL B 1 904 ? 3.32 32.406 12.414 1 90.81 904 VAL B N 1
ATOM 14455 C CA . VAL B 1 904 ? 4.551 31.672 12.109 1 90.81 904 VAL B CA 1
ATOM 14456 C C . VAL B 1 904 ? 4.613 30.391 12.938 1 90.81 904 VAL B C 1
ATOM 14458 O O . VAL B 1 904 ? 4.422 30.422 14.156 1 90.81 904 VAL B O 1
ATOM 14461 N N . SER B 1 905 ? 4.746 29.297 12.289 1 91.62 905 SER B N 1
ATOM 14462 C CA . SER B 1 905 ? 5.133 28.047 12.945 1 91.62 905 SER B CA 1
ATOM 14463 C C . SER B 1 905 ? 6.551 27.641 12.562 1 91.62 905 SER B C 1
ATOM 14465 O O . SER B 1 905 ? 7.504 27.922 13.289 1 91.62 905 SER B O 1
ATOM 14467 N N . ILE B 1 906 ? 6.684 27.391 11.328 1 88.25 906 ILE B N 1
ATOM 14468 C CA . ILE B 1 906 ? 8.008 27.172 10.773 1 88.25 906 ILE B CA 1
ATOM 14469 C C . ILE B 1 906 ? 8.539 28.469 10.156 1 88.25 906 ILE B C 1
ATOM 14471 O O . ILE B 1 906 ? 7.902 29.047 9.273 1 88.25 906 ILE B O 1
ATOM 14475 N N . GLY B 1 907 ? 9.695 28.812 10.695 1 89.38 907 GLY B N 1
ATOM 14476 C CA . GLY B 1 907 ? 10.328 30 10.133 1 89.38 907 GLY B CA 1
ATOM 14477 C C . GLY B 1 907 ? 11.188 29.703 8.914 1 89.38 907 GLY B C 1
ATOM 14478 O O . GLY B 1 907 ? 11.297 30.531 8.008 1 89.38 907 GLY B O 1
ATOM 14479 N N . SER B 1 908 ? 11.773 28.531 8.961 1 87.5 908 SER B N 1
ATOM 14480 C CA . SER B 1 908 ? 12.586 28 7.875 1 87.5 908 SER B CA 1
ATOM 14481 C C . SER B 1 908 ? 12.43 26.484 7.762 1 87.5 908 SER B C 1
ATOM 14483 O O . SER B 1 908 ? 12.969 25.734 8.578 1 87.5 908 SER B O 1
ATOM 14485 N N . GLY B 1 909 ? 11.812 26.047 6.797 1 81.06 909 GLY B N 1
ATOM 14486 C CA . GLY B 1 909 ? 11.375 24.672 6.648 1 81.06 909 GLY B CA 1
ATOM 14487 C C . GLY B 1 909 ? 12.461 23.656 6.992 1 81.06 909 GLY B C 1
ATOM 14488 O O . GLY B 1 909 ? 12.555 23.203 8.141 1 81.06 909 GLY B O 1
ATOM 14489 N N . GLU B 1 910 ? 13.406 23.406 6.148 1 76.44 910 GLU B N 1
ATOM 14490 C CA . GLU B 1 910 ? 14.406 22.344 6.309 1 76.44 910 GLU B CA 1
ATOM 14491 C C . GLU B 1 910 ? 15.352 22.656 7.465 1 76.44 910 GLU B C 1
ATOM 14493 O O . GLU B 1 910 ? 15.891 21.75 8.094 1 76.44 910 GLU B O 1
ATOM 14498 N N . SER B 1 911 ? 15.422 23.922 7.805 1 77.38 911 SER B N 1
ATOM 14499 C CA . SER B 1 911 ? 16.344 24.328 8.859 1 77.38 911 SER B CA 1
ATOM 14500 C C . SER B 1 911 ? 15.75 24.047 10.242 1 77.38 911 SER B C 1
ATOM 14502 O O . SER B 1 911 ? 16.469 24.047 11.242 1 77.38 911 SER B O 1
ATOM 14504 N N . GLN B 1 912 ? 14.5 23.766 10.312 1 81.12 912 GLN B N 1
ATOM 14505 C CA . GLN B 1 912 ? 13.859 23.484 11.594 1 81.12 912 GLN B CA 1
ATOM 14506 C C . GLN B 1 912 ? 13.305 22.078 11.641 1 81.12 912 GLN B C 1
ATOM 14508 O O . GLN B 1 912 ? 13.141 21.5 12.719 1 81.12 912 GLN B O 1
ATOM 14513 N N . THR B 1 913 ? 13.016 21.547 10.492 1 75.69 913 THR B N 1
ATOM 14514 C CA . THR B 1 913 ? 12.281 20.281 10.5 1 75.69 913 THR B CA 1
ATOM 14515 C C . THR B 1 913 ? 13.164 19.141 10.023 1 75.69 913 THR B C 1
ATOM 14517 O O . THR B 1 913 ? 12.758 17.984 10.07 1 75.69 913 THR B O 1
ATOM 14520 N N . GLY B 1 914 ? 14.305 19.469 9.555 1 68.94 914 GLY B N 1
ATOM 14521 C CA . GLY B 1 914 ? 15.227 18.422 9.141 1 68.94 914 GLY B CA 1
ATOM 14522 C C . GLY B 1 914 ? 15.742 17.594 10.297 1 68.94 914 GLY B C 1
ATOM 14523 O O . GLY B 1 914 ? 15.469 17.906 11.461 1 68.94 914 GLY B O 1
ATOM 14524 N N . GLU B 1 915 ? 16.438 16.562 9.992 1 59.66 915 GLU B N 1
ATOM 14525 C CA . GLU B 1 915 ? 17 15.68 11.008 1 59.66 915 GLU B CA 1
ATOM 14526 C C . GLU B 1 915 ? 17.984 16.422 11.906 1 59.66 915 GLU B C 1
ATOM 14528 O O . GLU B 1 915 ? 18.828 17.172 11.422 1 59.66 915 GLU B O 1
ATOM 14533 N N . GLY B 1 916 ? 17.859 16.359 13.18 1 60.09 916 GLY B N 1
ATOM 14534 C CA . GLY B 1 916 ? 18.781 16.938 14.148 1 60.09 916 GLY B CA 1
ATOM 14535 C C . GLY B 1 916 ? 18.531 18.406 14.406 1 60.09 916 GLY B C 1
ATOM 14536 O O . GLY B 1 916 ? 19.219 19.031 15.219 1 60.09 916 GLY B O 1
ATOM 14537 N N . GLN B 1 917 ? 17.453 18.922 13.766 1 70.56 917 GLN B N 1
ATOM 14538 C CA . GLN B 1 917 ? 17.188 20.344 13.922 1 70.56 917 GLN B CA 1
ATOM 14539 C C . GLN B 1 917 ? 16.266 20.594 15.109 1 70.56 917 GLN B C 1
ATOM 14541 O O . GLN B 1 917 ? 15.578 19.688 15.586 1 70.56 917 GLN B O 1
ATOM 14546 N N . THR B 1 918 ? 16.359 21.797 15.594 1 79.06 918 THR B N 1
ATOM 14547 C CA . THR B 1 918 ? 15.523 22.25 16.703 1 79.06 918 THR B CA 1
ATOM 14548 C C . THR B 1 918 ? 14.297 23 16.188 1 79.06 918 THR B C 1
ATOM 14550 O O . THR B 1 918 ? 14.422 23.922 15.398 1 79.06 918 THR B O 1
ATOM 14553 N N . PHE B 1 919 ? 13.203 22.516 16.656 1 87.5 919 PHE B N 1
ATOM 14554 C CA . PHE B 1 919 ? 11.961 23.172 16.266 1 87.5 919 PHE B CA 1
ATOM 14555 C C . PHE B 1 919 ? 11.227 23.703 17.484 1 87.5 919 PHE B C 1
ATOM 14557 O O . PHE B 1 919 ? 10.781 22.938 18.344 1 87.5 919 PHE B O 1
ATOM 14564 N N . ILE B 1 920 ? 11.18 24.984 17.594 1 91.44 920 ILE B N 1
ATOM 14565 C CA . ILE B 1 920 ? 10.336 25.688 18.547 1 91.44 920 ILE B CA 1
ATOM 14566 C C . ILE B 1 920 ? 9.273 26.484 17.797 1 91.44 920 ILE B C 1
ATOM 14568 O O . ILE B 1 920 ? 9.586 27.469 17.125 1 91.44 920 ILE B O 1
ATOM 14572 N N . ASN B 1 921 ? 8.086 26.078 17.938 1 92 921 ASN B N 1
ATOM 14573 C CA . ASN B 1 921 ? 6.969 26.641 17.188 1 92 921 ASN B CA 1
ATOM 14574 C C . ASN B 1 921 ? 6.883 28.156 17.359 1 92 921 ASN B C 1
ATOM 14576 O O . ASN B 1 921 ? 6.73 28.641 18.469 1 92 921 ASN B O 1
ATOM 14580 N N . GLY B 1 922 ? 7.062 28.906 16.281 1 93.94 922 GLY B N 1
ATOM 14581 C CA . GLY B 1 922 ? 6.859 30.359 16.266 1 93.94 922 GLY B CA 1
ATOM 14582 C C . GLY B 1 922 ? 8.07 31.125 16.75 1 93.94 922 GLY B C 1
ATOM 14583 O O . GLY B 1 922 ? 8.016 32.344 16.891 1 93.94 922 GLY B O 1
ATOM 14584 N N . ALA B 1 923 ? 9.234 30.531 16.922 1 95.25 923 ALA B N 1
ATOM 14585 C CA . ALA B 1 923 ? 10.398 31.172 17.531 1 95.25 923 ALA B CA 1
ATOM 14586 C C . ALA B 1 923 ? 10.953 32.281 16.625 1 95.25 923 ALA B C 1
ATOM 14588 O O . ALA B 1 923 ? 11.414 33.312 17.094 1 95.25 923 ALA B O 1
ATOM 14589 N N . TYR B 1 924 ? 10.891 32.031 15.352 1 96.5 924 TYR B N 1
ATOM 14590 C CA . TYR B 1 924 ? 11.406 33.062 14.438 1 96.5 924 TYR B CA 1
ATOM 14591 C C . TYR B 1 924 ? 10.781 32.906 13.055 1 96.5 924 TYR B C 1
ATOM 14593 O O . TYR B 1 924 ? 10.164 31.906 12.742 1 96.5 924 TYR B O 1
ATOM 14601 N N . THR B 1 925 ? 10.859 33.938 12.266 1 96.31 925 THR B N 1
ATOM 14602 C CA . THR B 1 925 ? 10.508 33.906 10.852 1 96.31 925 THR B CA 1
ATOM 14603 C C . THR B 1 925 ? 11.742 34.094 9.977 1 96.31 925 THR B C 1
ATOM 14605 O O . THR B 1 925 ? 12.609 34.938 10.289 1 96.31 925 THR B O 1
ATOM 14608 N N . GLN B 1 926 ? 11.93 33.25 8.945 1 96.19 926 GLN B N 1
ATOM 14609 C CA . GLN B 1 926 ? 13.125 33.281 8.109 1 96.19 926 GLN B CA 1
ATOM 14610 C C . GLN B 1 926 ? 12.852 32.625 6.75 1 96.19 926 GLN B C 1
ATOM 14612 O O . GLN B 1 926 ? 13.375 31.562 6.441 1 96.19 926 GLN B O 1
ATOM 14617 N N . TYR B 1 927 ? 12.148 33.219 5.863 1 95.88 927 TYR B N 1
ATOM 14618 C CA . TYR B 1 927 ? 11.922 32.969 4.441 1 95.88 927 TYR B CA 1
ATOM 14619 C C . TYR B 1 927 ? 11.32 31.578 4.211 1 95.88 927 TYR B C 1
ATOM 14621 O O . TYR B 1 927 ? 11.852 30.797 3.43 1 95.88 927 TYR B O 1
ATOM 14629 N N . SER B 1 928 ? 10.195 31.172 4.684 1 94.88 928 SER B N 1
ATOM 14630 C CA . SER B 1 928 ? 9.461 29.953 4.41 1 94.88 928 SER B CA 1
ATOM 14631 C C . SER B 1 928 ? 8.266 30.203 3.49 1 94.88 928 SER B C 1
ATOM 14633 O O . SER B 1 928 ? 7.957 31.359 3.178 1 94.88 928 SER B O 1
ATOM 14635 N N . TYR B 1 929 ? 7.684 29.203 2.922 1 95.25 929 TYR B N 1
ATOM 14636 C CA . TYR B 1 929 ? 6.504 29.344 2.074 1 95.25 929 TYR B CA 1
ATOM 14637 C C . TYR B 1 929 ? 5.484 30.281 2.713 1 95.25 929 TYR B C 1
ATOM 14639 O O . TYR B 1 929 ? 5.023 30.047 3.828 1 95.25 929 TYR B O 1
ATOM 14647 N N . PRO B 1 930 ? 5.113 31.297 2.076 1 95 930 PRO B N 1
ATOM 14648 C CA . PRO B 1 930 ? 4.27 32.312 2.715 1 95 930 PRO B CA 1
ATOM 14649 C C . PRO B 1 930 ? 2.811 31.875 2.822 1 95 930 PRO B C 1
ATOM 14651 O O . PRO B 1 930 ? 2.348 31.047 2.039 1 95 930 PRO B O 1
ATOM 14654 N N . ALA B 1 931 ? 2.127 32.438 3.77 1 93.38 931 ALA B N 1
ATOM 14655 C CA . ALA B 1 931 ? 0.681 32.281 3.869 1 93.38 931 ALA B CA 1
ATOM 14656 C C . ALA B 1 931 ? -0.025 32.844 2.639 1 93.38 931 ALA B C 1
ATOM 14658 O O . ALA B 1 931 ? 0.5 33.719 1.968 1 93.38 931 ALA B O 1
ATOM 14659 N N . VAL B 1 932 ? -1.216 32.344 2.367 1 95.69 932 VAL B N 1
ATOM 14660 C CA . VAL B 1 932 ? -1.891 32.719 1.134 1 95.69 932 VAL B CA 1
ATOM 14661 C C . VAL B 1 932 ? -3.309 33.219 1.448 1 95.69 932 VAL B C 1
ATOM 14663 O O . VAL B 1 932 ? -3.877 32.844 2.48 1 95.69 932 VAL B O 1
ATOM 14666 N N . LYS B 1 933 ? -3.787 34.062 0.632 1 95.94 933 LYS B N 1
ATOM 14667 C CA . LYS B 1 933 ? -5.207 34.406 0.538 1 95.94 933 LYS B CA 1
ATOM 14668 C C . LYS B 1 933 ? -5.891 33.594 -0.551 1 95.94 933 LYS B C 1
ATOM 14670 O O . LYS B 1 933 ? -5.324 33.375 -1.623 1 95.94 933 LYS B O 1
ATOM 14675 N N . THR B 1 934 ? -7.043 33.062 -0.259 1 96.44 934 THR B N 1
ATOM 14676 C CA . THR B 1 934 ? -7.711 32.156 -1.186 1 96.44 934 THR B CA 1
ATOM 14677 C C . THR B 1 934 ? -9.133 32.625 -1.483 1 96.44 934 THR B C 1
ATOM 14679 O O . THR B 1 934 ? -9.828 33.094 -0.59 1 96.44 934 THR B O 1
ATOM 14682 N N . TYR B 1 935 ? -9.57 32.5 -2.717 1 97.12 935 TYR B N 1
ATOM 14683 C CA . TYR B 1 935 ? -10.93 32.75 -3.191 1 97.12 935 TYR B CA 1
ATOM 14684 C C . TYR B 1 935 ? -11.5 31.516 -3.867 1 97.12 935 TYR B C 1
ATOM 14686 O O . TYR B 1 935 ? -10.852 30.906 -4.723 1 97.12 935 TYR B O 1
ATOM 14694 N N . LEU B 1 936 ? -12.719 31.172 -3.443 1 96.69 936 LEU B N 1
ATOM 14695 C CA . LEU B 1 936 ? -13.305 29.953 -3.98 1 96.69 936 LEU B CA 1
ATOM 14696 C C . LEU B 1 936 ? -14.75 30.188 -4.418 1 96.69 936 LEU B C 1
ATOM 14698 O O . LEU B 1 936 ? -15.484 30.922 -3.762 1 96.69 936 LEU B O 1
ATOM 14702 N N . PHE B 1 937 ? -15.156 29.594 -5.523 1 97.06 937 PHE B N 1
ATOM 14703 C CA . PHE B 1 937 ? -16.531 29.453 -5.977 1 97.06 937 PHE B CA 1
ATOM 14704 C C . PHE B 1 937 ? -17 28.016 -5.863 1 97.06 937 PHE B C 1
ATOM 14706 O O . PHE B 1 937 ? -16.328 27.094 -6.344 1 97.06 937 PHE B O 1
ATOM 14713 N N . GLY B 1 938 ? -18.141 27.859 -5.195 1 95.19 938 GLY B N 1
ATOM 14714 C CA . GLY B 1 938 ? -18.594 26.5 -4.953 1 95.19 938 GLY B CA 1
ATOM 14715 C C . GLY B 1 938 ? -20 26.25 -5.453 1 95.19 938 GLY B C 1
ATOM 14716 O O . GLY B 1 938 ? -20.844 27.156 -5.457 1 95.19 938 GLY B O 1
ATOM 14717 N N . ILE B 1 939 ? -20.312 25.047 -5.902 1 95.88 939 ILE B N 1
ATOM 14718 C CA . ILE B 1 939 ? -21.641 24.547 -6.23 1 95.88 939 ILE B CA 1
ATOM 14719 C C . ILE B 1 939 ? -21.859 23.188 -5.574 1 95.88 939 ILE B C 1
ATOM 14721 O O . ILE B 1 939 ? -20.969 22.328 -5.598 1 95.88 939 ILE B O 1
ATOM 14725 N N . GLU B 1 940 ? -22.938 23.078 -4.875 1 94.31 940 GLU B N 1
ATOM 14726 C CA . GLU B 1 940 ? -23.344 21.812 -4.277 1 94.31 940 GLU B CA 1
ATOM 14727 C C . GLU B 1 940 ? -24.734 21.406 -4.746 1 94.31 940 GLU B C 1
ATOM 14729 O O . GLU B 1 940 ? -25.688 22.188 -4.648 1 94.31 940 GLU B O 1
ATOM 14734 N N . VAL B 1 941 ? -24.844 20.234 -5.207 1 94.88 941 VAL B N 1
ATOM 14735 C CA . VAL B 1 941 ? -26.109 19.719 -5.699 1 94.88 941 VAL B CA 1
ATOM 14736 C C . VAL B 1 941 ? -26.484 18.453 -4.934 1 94.88 941 VAL B C 1
ATOM 14738 O O . VAL B 1 941 ? -25.656 17.547 -4.766 1 94.88 941 VAL B O 1
ATOM 14741 N N . GLU B 1 942 ? -27.672 18.453 -4.48 1 93.19 942 GLU B N 1
ATOM 14742 C CA . GLU B 1 942 ? -28.203 17.297 -3.779 1 93.19 942 GLU B CA 1
ATOM 14743 C C . GLU B 1 942 ? -29.391 16.688 -4.523 1 93.19 942 GLU B C 1
ATOM 14745 O O . GLU B 1 942 ? -30.297 17.422 -4.938 1 93.19 942 GLU B O 1
ATOM 14750 N N . PHE B 1 943 ? -29.422 15.516 -4.578 1 89.44 943 PHE B N 1
ATOM 14751 C CA . PHE B 1 943 ? -30.5 14.797 -5.254 1 89.44 943 PHE B CA 1
ATOM 14752 C C . PHE B 1 943 ? -31.234 13.891 -4.277 1 89.44 943 PHE B C 1
ATOM 14754 O O . PHE B 1 943 ? -30.656 13.414 -3.303 1 89.44 943 PHE B O 1
#

Foldseek 3Di:
DVVVPPPVVVVVVVVFDDQPPPDPPPPPDPPPPPPPFDWDDQQQDIDGPLQDQADKDKFFLVQQQQDAQLDFRQNSCDQVDWQKHWFFQFAFRNGFIDIFGLFALALFFAPQQLFAFEAEQNFTQARGPVSRSVRRLDGSNFFGMKMKGHFCQRQCVVFAGGSRTYIYTYGDWADEDDKKKKKKKKKWKWDFDDFPPFFFDWQVLLLVVLQVCVVVVFPPGDHDDPVRSVLLNVQFDQLCPVFWAIKIKIKIKMKMWYDHPFKTKIKMKMKIFICHTGPQGRAKIKIKIKMKMWGDPDPFKIKIKIKMKMKMKGKDAAFFQALLFSLQCSFFAHRSDHQADPVGHGDCALSNHRNNLCSNQWIKMKIKMKMWMKIKMKGHPDVQKIKMKMKIKMKMKIKMKTKHFAPGPVCVVVVFQMKIKIKIKIKIKMKIKIKIWGWDDDVQKTKIKMKIKMKMKIKMKMKMWMATRAPDRVDTDRVRGDDGDDIDIDMDMKMKIKIWMKIWMGGNSFKIKIKIKMKMAIPQAAPVARIADIKMKIKMKGWPCSDPVNVPPQFWPTKMKMKMKIKHWHDPDDHQLQPFDWDWDDPDPDTDIDGDLHGHNNHAYIKMKIKIKIKIWTATNNRQKTKMKMKMKIKIFQRWDWDQDDDVPPDRHIHIGRWFMKMKIKMKIWMKHFPDDDDFKTKIKIKIKMFMDIFTATGHPPDAKDDDDQFMDGHGAHHRAGWFWAWPFAQLAQLATWTAALVGDIDSEDDRVRTDGDGQEAQIFRMWHKMWMWIGGRQKIKIWIKIWTFSYKAQEVPQQVQLWVSSSRTIHISLNVFGRDHHPDGPGHGDAPPQRHYPPRDGTDDTGCPRIDTLIKMFRAKMKIKGKDACVRVPSSTPWGIKMKMKMKGRPDMDDPHRGHSSHFDQGPCQANPPPHGGDGRHYHHRGHHHIIMIMIMMMTMD/DVVVPPPVVVVVVVVFDDQPPPDPPPPPDPPPPPPPFDWDDQQQDIDGPLQDQADKDKFFLVQQQQDAQLDFRQNSCDQVDWQKHWFFQFAFRNGFIQIFGLFALALFFAGQQLFAFEAEQNFTQARGPVSRSVRRLDGS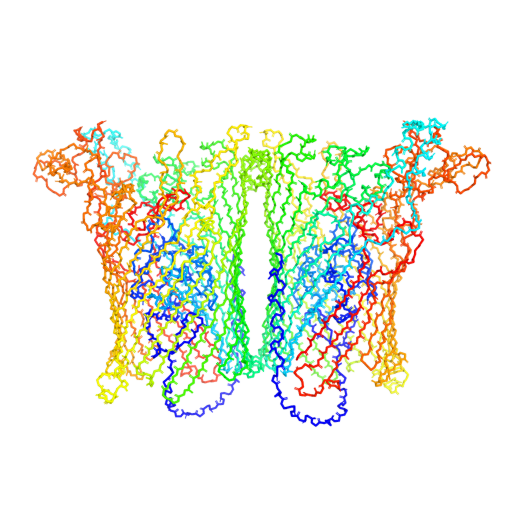NFFGMKMKGHFCQRQCVVFAGGSRTYIYTYGDKADEDDKKKKKKKKKWKWDFDDFPPFFFDWQVLLLVLLQVCVVVVFPPGDHDDPVRSVLLNVQFDQLCPVFWAIKIKIKIKMKMWYDHPFKTKIKMKMKIFICHTGPQGRAKIKIKIKMKMWGDPDPFKIKIKIKMKMKMKGKDAAFFQALLFSLVCSFFAHRSDHQADPVGHGDCALSNHRNNLCSNQWIKMKIKMKMWMKIKMKGHPDVQKIKMKMKIKMKMKIKMKIKHFAPGPVCVVVVFQMKIKIKIKIKIKMKIKIKIWGWDDDVQKTKIKMKIKMKMKIKMKMKMWMATNAPDRVDTDRVRGDDGDDIDIDMDMKMKIKIWMKIWMGGNSFKIKIKIKMKMAIPQAAPVARIAPIKMKIKMKGWPCSDPVNVPPQFWPTKMKMKMKIKHWHDPDDHQLQPFDWDWDDPDPDTDIDGDLHGHNNHAYIKMKIKIKIKIWTATNNRQKTKMKMKMKIKIFQRWDWDQDDDPPPDRHTHIGRWFMKMKIKMKIWMKHFPDDDDFKTKIKIKIKMFMDIFTATGHVPDAKDDDDQFMDGHGAHHRAGWFWAWPFAQLAALATWTAALVGDIDLEDDRVRTDGDGQEAQIFRMWHKMWMWIGGRQKIKIWIKIKTFSYKAQEVVQQVQLWVSSSRTIHISLNVQGRDHHPDGPGHGDAPPQHRYPVRDGTDDTGCPRIDTLIKMFRAKMKIKGKDACVRVPSSTPWGIKMKMKMKGRPDMDDPHRGHSSHFDQGPCQANPPPHGGDGRHYHHRGHHHMIMIMIMMMIMD

Sequence (1886 aa):
MNIKLRIITTGVLFFTGQYVIAQSSTKDTITKEKKIEEVVVTGYQKKSKDEVTSAITVVSGKSLSNFSSSTLGTNALQGKAAGVNISALNGKPGSGSAINIRGLGNITASVGASNPLFVIDGFIVGNDQRAQDVFNSINPNDYENISVLKDAAAAAIYGSQGANGVIVLTTKSGKSGKPVITFSSRVGFSEKIKDINFRMMNSAEKIDFENQMAELGVTGYTKWTDQDRSAALAQDHNWQKDILRTSAIESYQIGVRGGNEKSKYTFSLGYDSDNGIVQNIHAYRRYTGRMKYEATPTDRLSLGASMGVNYSRSQEVRDRNNNQNPFKAMYAYNPYEPVYNADGSYNPTQQGFPILEALKNNPENINTLIFDGNIFAQYKITEGLNFKSQLGGYFSNIRRTSKTLRGSFLDRILGIGGRVNERNENRFRYTNSNTLNYVKKFGNNNLDLLGLVEYTEFRNDFIGGEGRSFALPTVSAPSNTSTPFSITGYNQRYITFSYGAFLTYDFAKKYILTASVRQDKDSRFGKNNVTSEPFWSLSGAWNLTNEEFLANNNIVSLLKLRASMGTRGYNNIDLNLNNVLVSGGGYGNFPSGSLNTVYGNPDLKWEITKSQNYGVEYGLLKNRIKGTVDYFIDQKKDFILAIPNLSTEAGGYTKYINAGDLKNKGLELSISADIIKSRDFNWSIRANTSLMSYKLNKLRNGESERIYGINILREGYEPFSFYLVKSAGVNPDTGNEMYYTKNGGVTDVYNSNDAVLLDGKSPLPKHFGGFGTSFSYKGLDLQADFTYKSGNYTYNYMAYDMLNYTDNISNMRADAFNYWTAPGQTGVLPRPNNTTNAPGGIVGPQITDRFLQDASYIRLRNVSIGYTFDKRVFGESFPVNKIRVSLSGQNLATWTKFQGDPEVSIGSGESQTGEGQTFINGAYTQYSYPAVKTYLFGIEVEFMNIKLRIITTGVLFFTGQYVIAQSSTKDTITKEKKIEEVVVTGYQKKSKDEVTSAITVVSGKSLSNFSSSTLGTNALQGKAAGVNISALNGKPGSGSAINIRGLGNITASVGASNPLFVIDGFIVGNDQRAQDVFNSINPNDYENISVLKDAAAAAIYGSQGANGVIVLTTKSGKSGKPVITFSSRVGFSEKIKDINFRMMNSAEKIDFENQMAELGVTGYTKWTDQDRSAALAQDHNWQKDILRTSAIESYQIGVRGGNEKSKYTFSLGYDSDNGIVQNIHAYRRYTGRMKYEATPTDRLSLGASMGVNYSRSQEVRDRNNNQNPFKAMYAYNPYEPVYNADGSYNPTQQGFPILEALKNNPENINTLIFDGNIFAQYKITEGLNFKSQLGGYFSNIRRTSKTLRGSFLDRILGIGGRVNERNENRFRYTNSNTLNYVKKFGNNNLDLLGLVEYTEFRNDFIGGEGRSFALPTVSAPSNTSTPFSITGYNQRYITFSYGAFLTYDFAKKYILTASVRQDKDSRFGKNNVTSEPFWSLSGAWNLTNEEFLANNNIVSLLKLRASMGTRGYNNIDLNLNNVLVSGGGYGNFPSGSLNTVYGNPDLKWEITKSQNYGVEYGLLKNRIKGTVDYFIDQKKDFILAIPNLSTEAGGYTKYINAGDLKNKGLELSISADIIKSRDFNWSIRANTSLMSYKLNKLRNGESERIYGINILREGYEPFSFYLVKSAGVNPDTGNEMYYTKNGGVTDVYNSNDAVLLDGKSPLPKHFGGFGTSFSYKGLDLQADFTYKSGNYTYNYMAYDMLNYTDNISNMRADAFNYWTAPGQTGVLPRPNNTTNAPGGIVGPQITDRFLQDASYIRLRNVSIGYTFDKRVFGESFPVNKIRVSLSGQNLATWTKFQGDPEVSIGSGESQTGEGQTFINGAYTQYSYPAVKTYLFGIEVEF

Solvent-accessible surface area (backbone atoms only — not comparable to full-atom values): 90758 Å² total; per-residue (Å²): 123,81,72,68,63,59,63,66,60,59,60,65,64,68,68,56,71,69,70,52,81,60,73,79,72,75,82,70,68,85,64,71,72,66,79,73,73,54,68,40,77,55,72,95,41,76,36,46,59,88,72,55,43,53,57,66,48,76,43,56,15,75,77,45,47,75,55,59,81,53,54,28,49,68,54,61,47,46,32,73,41,56,42,46,49,54,40,45,34,49,38,50,64,66,43,60,59,48,47,26,44,67,44,86,50,48,88,55,41,43,85,37,54,24,30,34,18,36,28,51,72,75,28,73,65,37,31,41,56,69,26,49,52,56,58,41,53,46,60,45,79,45,36,44,30,38,37,40,26,66,38,30,55,49,16,28,81,54,25,39,52,18,52,23,15,30,38,37,37,34,57,57,70,38,40,66,53,78,54,39,41,39,38,38,38,36,40,36,35,33,33,72,56,73,75,33,85,60,56,69,40,50,26,66,54,46,53,53,50,37,34,50,40,23,74,68,63,32,84,84,43,62,68,71,48,74,68,57,45,55,56,29,51,73,35,52,53,60,50,50,66,72,49,35,42,72,21,52,33,43,34,42,36,40,35,40,33,18,33,43,94,47,37,27,30,25,41,37,42,38,40,36,37,33,32,39,38,48,55,77,52,60,24,26,38,37,38,35,37,39,38,33,40,39,34,37,80,45,99,41,35,38,40,38,39,39,39,39,41,26,42,35,40,33,43,58,72,60,31,37,88,50,72,70,9,57,56,41,45,43,56,32,54,42,23,37,55,57,70,52,40,97,88,65,46,68,32,32,62,79,76,66,46,35,50,75,56,43,48,63,39,41,46,28,40,39,41,38,39,39,38,39,39,36,38,38,43,34,38,49,80,47,93,45,31,37,41,34,42,33,46,19,35,40,40,36,42,39,37,37,40,39,37,33,38,39,79,30,72,66,21,61,74,66,65,50,44,15,38,26,37,42,35,40,34,43,37,39,37,38,32,40,40,38,36,43,36,41,43,50,74,57,91,56,36,37,41,39,40,37,40,41,40,36,44,35,44,39,38,39,42,40,41,33,33,28,20,25,24,36,33,43,67,89,51,78,43,32,44,24,23,35,36,44,70,38,42,38,27,47,76,48,74,50,46,36,42,35,42,36,43,37,40,39,40,32,45,72,74,30,41,37,40,38,40,37,42,29,35,44,31,36,67,47,38,2,84,78,29,28,57,51,70,72,28,34,22,41,26,32,27,41,31,49,34,69,34,84,91,34,51,85,42,74,49,51,56,34,41,31,43,29,34,31,30,23,29,21,23,48,66,86,66,68,78,57,48,31,34,75,43,71,38,23,28,42,63,75,95,39,55,32,66,38,74,36,50,44,46,34,24,44,75,25,56,74,23,38,34,41,27,38,38,42,34,39,37,42,16,30,59,76,51,34,36,30,38,39,42,36,39,41,40,38,39,35,37,32,35,70,39,79,37,71,52,76,66,80,83,76,60,87,29,32,30,52,39,62,30,26,28,39,37,30,34,37,42,30,37,36,41,37,36,52,78,38,82,52,94,56,43,36,33,35,40,39,39,29,32,22,39,47,48,62,32,22,66,36,49,42,92,95,39,62,62,48,76,56,83,59,21,26,37,37,54,73,33,45,64,48,18,31,33,35,22,43,56,66,48,47,38,31,73,78,19,45,49,26,25,32,41,72,89,67,49,78,37,53,56,50,52,80,86,20,37,39,77,41,84,86,39,20,38,61,57,32,33,39,24,14,38,35,40,39,39,37,45,84,45,34,35,38,40,39,37,33,32,36,40,31,62,17,29,28,35,34,52,51,60,53,56,33,55,27,78,74,53,70,58,44,33,38,34,52,72,50,73,47,39,40,86,54,67,70,48,72,97,43,42,46,30,81,76,48,72,68,36,26,71,94,62,45,64,68,80,76,88,34,48,78,46,49,37,59,31,30,38,41,30,39,49,36,38,36,40,35,41,46,45,38,36,91,74,67,36,74,43,43,57,53,47,34,39,34,43,34,43,31,39,27,46,77,43,73,52,62,84,25,77,38,80,50,86,45,27,46,17,25,44,52,60,26,69,35,90,92,34,65,28,56,69,18,47,33,42,41,52,32,61,58,53,54,24,35,41,37,40,36,42,36,39,31,62,123,81,73,68,62,59,63,66,58,60,61,62,64,67,66,57,71,67,69,52,81,59,73,80,72,76,82,72,69,86,62,73,73,66,79,71,74,54,67,40,77,54,72,94,40,76,38,46,59,88,72,56,42,54,58,66,47,76,43,57,15,76,79,45,47,72,55,56,82,52,54,30,48,71,53,61,49,46,32,72,42,56,41,44,48,54,40,43,34,48,38,50,62,65,41,60,58,49,48,25,45,67,45,86,51,44,87,54,43,42,85,37,55,24,30,35,17,34,25,50,73,74,28,73,64,36,31,40,56,68,26,49,52,56,58,41,53,47,60,45,80,45,36,45,30,38,36,39,25,66,38,31,55,48,15,27,80,54,24,39,50,17,52,22,16,30,40,37,37,35,58,57,70,37,40,65,54,77,51,40,39,38,39,39,38,37,40,35,35,33,35,71,56,74,75,34,86,62,55,68,39,50,27,68,54,44,53,51,51,37,34,51,38,24,73,67,64,30,84,82,43,63,67,73,48,72,68,56,44,55,55,30,52,73,35,51,52,60,50,49,68,72,49,34,41,71,21,51,32,42,33,41,36,42,36,40,32,18,35,43,94,46,35,25,29,27,40,37,43,36,40,36,38,33,32,39,40,49,56,75,51,60,25,24,38,38,40,36,37,39,40,34,39,39,35,38,79,45,98,42,36,38,40,37,40,38,39,38,41,27,42,35,40,34,43,58,72,59,31,38,87,51,73,70,11,57,53,40,43,41,56,32,54,42,22,37,55,57,70,51,41,98,86,66,47,70,31,31,62,81,75,67,47,36,49,75,57,43,46,62,38,41,47,28,41,41,41,38,39,37,38,38,39,35,37,37,42,35,38,49,78,46,93,44,31,37,40,36,44,34,46,20,37,39,40,34,42,39,37,38,41,39,36,34,37,38,80,30,72,66,22,61,75,68,65,50,42,15,38,27,36,42,36,43,35,43,36,40,37,39,32,40,40,39,37,42,36,41,44,50,75,58,91,56,37,37,40,40,40,37,38,42,44,37,44,35,43,41,39,39,39,39,41,34,35,29,19,24,24,37,33,42,64,89,52,77,43,31,44,22,23,35,36,42,70,38,43,37,28,47,77,47,74,49,45,38,43,35,41,36,42,37,39,38,40,30,44,73,72,28,42,36,40,37,39,38,39,28,36,44,32,36,67,47,38,2,84,81,29,29,57,52,71,72,27,33,23,41,26,33,27,42,30,49,33,72,34,86,93,35,51,85,42,73,50,53,56,35,41,32,41,29,34,31,30,24,30,22,24,48,65,87,66,68,80,58,48,29,35,76,42,70,38,22,28,42,63,74,93,37,56,31,65,39,75,36,49,44,46,34,24,43,72,25,56,71,23,38,33,42,28,39,38,41,35,40,38,40,15,30,60,76,50,35,35,31,38,39,41,36,40,40,41,38,39,35,37,32,35,70,38,78,36,71,46,76,63,83,82,78,60,87,30,32,29,52,38,62,30,25,29,38,38,30,37,37,41,31,36,36,40,38,35,51,79,39,81,51,96,56,41,33,32,32,40,39,38,28,33,22,40,48,47,62,32,22,65,36,47,43,92,95,41,60,63,50,77,56,82,58,21,25,40,36,54,74,33,44,64,45,18,31,33,34,22,43,56,66,46,48,38,31,77,77,20,44,49,26,23,32,42,71,88,67,49,80,38,49,58,48,53,82,85,19,37,40,77,42,84,87,38,19,38,61,58,35,32,39,25,14,37,36,40,37,38,37,44,83,45,35,36,38,40,41,37,33,32,37,40,30,61,17,29,27,34,35,52,50,60,52,56,32,55,26,79,74,53,68,60,44,34,37,36,52,72,49,72,45,39,41,85,56,66,72,50,69,98,44,44,45,31,81,75,48,72,69,39,23,73,105,66,45,65,66,81,73,88,34,49,77,46,48,35,60,31,29,38,41,30,38,47,35,38,37,41,35,41,45,47,37,38,92,74,68,35,72,41,44,58,53,48,34,40,35,42,35,45,30,39,28,46,77,44,72,52,61,84,24,77,38,78,51,84,43,28,45,18,24,42,52,61,26,69,35,90,93,34,64,28,57,66,17,48,32,42,40,52,32,62,59,55,54,24,36,41,38,41,35,42,37,40,30,62

Radius of gyration: 39.32 Å; Cα contacts (8 Å, |Δi|>4): 5350; chains: 2; bounding box: 90×124×88 Å